Protein 1ZWT (pdb70)

Secondary structure (DSSP, 8-state):
--S-STTTHHHHHHHHHHHHHHHHHHHHH--HHHHTTHHHHHHHHSSSS-GGGS-SSS--EES--SSB--EEE-S-TTT--EEEEEB---HHHHHHHHTS-TTTT-SEEEET---GGGPPPEES--SSEEES---HHHHHHHHSSS-STT--EEEE--

Organism: Escherichia coli O127:H6 (strain E2348/69 / EPEC) (NCBI:txid574521)

Radius of gyration: 14.71 Å; Cα contacts (8 Å, |Δi|>4): 364; chains: 1; bounding box: 45×31×28 Å

Structure (mmCIF, N/CA/C/O backbone):
data_1ZWT
#
_entry.id   1ZWT
#
loop_
_atom_site.group_PDB
_atom_site.id
_atom_site.type_symbol
_atom_site.label_atom_id
_atom_site.label_alt_id
_atom_site.label_comp_id
_atom_site.label_asym_id
_atom_site.label_entity_id
_atom_site.label_seq_id
_atom_site.pdbx_PDB_ins_code
_atom_site.Cartn_x
_atom_site.Cartn_y
_atom_site.Cartn_z
_atom_site.occupancy
_atom_site.B_iso_or_equiv
_atom_site.auth_seq_id
_atom_site.auth_comp_id
_atom_site.auth_asym_id
_atom_site.auth_atom_id
_atom_site.pdbx_PDB_model_num
ATOM 1 N N . MET A 1 1 ? -23.290 -3.371 -4.663 1.00 7.47 1 MET A N 1
ATOM 2 C CA . MET A 1 1 ? -24.472 -3.700 -3.836 1.00 7.05 1 MET A CA 1
ATOM 3 C C . MET A 1 1 ? -24.296 -5.062 -3.182 1.00 6.18 1 MET A C 1
ATOM 4 O O . MET A 1 1 ? -23.611 -5.929 -3.725 1.00 6.26 1 MET A O 1
ATOM 20 N N . GLU A 1 2 ? -24.911 -5.223 -2.012 1.00 5.66 2 GLU A N 1
ATOM 21 C CA . GLU A 1 2 ? -24.855 -6.465 -1.241 1.00 5.12 2 GLU A CA 1
ATOM 22 C C . GLU A 1 2 ? -23.431 -6.876 -0.895 1.00 4.18 2 GLU A C 1
ATOM 23 O O . GLU A 1 2 ? -22.770 -7.589 -1.658 1.00 4.52 2 GLU A O 1
ATOM 35 N N . GLN A 1 3 ? -22.974 -6.408 0.265 1.00 3.35 3 GLN A N 1
ATOM 36 C CA . GLN A 1 3 ? -21.690 -6.814 0.828 1.00 2.68 3 GLN A CA 1
ATOM 37 C C . GLN A 1 3 ? -20.521 -6.312 -0.021 1.00 1.97 3 GLN A C 1
ATOM 38 O O . GLN A 1 3 ? -20.703 -5.513 -0.943 1.00 2.24 3 GLN A O 1
ATOM 52 N N . SER A 1 4 ? -19.323 -6.756 0.321 1.00 1.43 4 SER A N 1
ATOM 53 C CA . SER A 1 4 ? -18.124 -6.363 -0.397 1.00 0.82 4 SER A CA 1
ATOM 54 C C . SER A 1 4 ? -17.987 -7.146 -1.705 1.00 0.93 4 SER A C 1
ATOM 55 O O . SER A 1 4 ? -17.581 -6.584 -2.727 1.00 1.64 4 SER A O 1
ATOM 63 N N . ALA A 1 5 ? -18.329 -8.442 -1.651 1.00 1.31 5 ALA A N 1
ATOM 64 C CA . ALA A 1 5 ? -18.354 -9.330 -2.829 1.00 1.41 5 ALA A CA 1
ATOM 65 C C . ALA A 1 5 ? -16.951 -9.638 -3.358 1.00 1.33 5 ALA A C 1
ATOM 66 O O . ALA A 1 5 ? -16.565 -10.801 -3.489 1.00 1.96 5 ALA A O 1
ATOM 73 N N . SER A 1 6 ? -16.185 -8.597 -3.644 1.00 1.05 6 SER A N 1
ATOM 74 C CA . SER A 1 6 ? -14.836 -8.745 -4.175 1.00 0.98 6 SER A CA 1
ATOM 75 C C . SER A 1 6 ? -13.900 -9.309 -3.113 1.00 0.84 6 SER A C 1
ATOM 76 O O . SER A 1 6 ? -12.787 -9.743 -3.408 1.00 0.79 6 SER A O 1
ATOM 84 N N . ASP A 1 7 ? -14.385 -9.320 -1.885 1.00 0.83 7 ASP A N 1
ATOM 85 C CA . ASP A 1 7 ? -13.592 -9.705 -0.732 1.00 0.77 7 ASP A CA 1
ATOM 86 C C . ASP A 1 7 ? -13.361 -11.207 -0.712 1.00 0.72 7 ASP A C 1
ATOM 87 O O . ASP A 1 7 ? -12.475 -11.704 -0.019 1.00 0.82 7 ASP A O 1
ATOM 96 N N . SER A 1 8 ? -14.153 -11.922 -1.493 1.00 0.69 8 SER A N 1
ATOM 97 C CA . SER A 1 8 ? -14.027 -13.363 -1.582 1.00 0.75 8 SER A CA 1
ATOM 98 C C . SER A 1 8 ? -13.561 -13.782 -2.976 1.00 0.78 8 SER A C 1
ATOM 99 O O . SER A 1 8 ? -12.781 -14.719 -3.127 1.00 1.03 8 SER A O 1
ATOM 107 N N . ASN A 1 9 ? -14.037 -13.076 -3.994 1.00 0.73 9 ASN A N 1
ATOM 108 C CA . ASN A 1 9 ? -13.745 -13.442 -5.377 1.00 0.82 9 ASN A CA 1
ATOM 109 C C . ASN A 1 9 ? -12.438 -12.819 -5.860 1.00 0.77 9 ASN A C 1
ATOM 110 O O . ASN A 1 9 ? -11.501 -13.526 -6.229 1.00 0.86 9 ASN A O 1
ATOM 121 N N . LYS A 1 10 ? -12.377 -11.491 -5.836 1.00 0.72 10 LYS A N 1
ATOM 122 C CA . LYS A 1 10 ? -11.242 -10.761 -6.394 1.00 0.75 10 LYS A CA 1
ATOM 123 C C . LYS A 1 10 ? -9.991 -10.967 -5.543 1.00 0.70 10 LYS A C 1
ATOM 124 O O . LYS A 1 10 ? -8.871 -10.986 -6.060 1.00 0.76 10 LYS A O 1
ATOM 143 N N . SER A 1 11 ? -10.197 -11.135 -4.244 1.00 0.65 11 SER A N 1
ATOM 144 C CA . SER A 1 11 ? -9.101 -11.298 -3.301 1.00 0.64 11 SER A CA 1
ATOM 145 C C . SER A 1 11 ? -8.201 -12.470 -3.681 1.00 0.66 11 SER A C 1
ATOM 146 O O . SER A 1 11 ? -6.980 -12.333 -3.704 1.00 0.67 11 SER A O 1
ATOM 154 N N . GLN A 1 12 ? -8.814 -13.601 -4.014 1.00 0.72 12 GLN A N 1
ATOM 155 C CA . GLN A 1 12 ? -8.077 -14.821 -4.331 1.00 0.81 12 GLN A CA 1
ATOM 156 C C . GLN A 1 12 ? -7.115 -14.609 -5.497 1.00 0.79 12 GLN A C 1
ATOM 157 O O . GLN A 1 12 ? -6.077 -15.263 -5.582 1.00 0.85 12 GLN A O 1
ATOM 171 N N . ASN A 1 13 ? -7.465 -13.697 -6.393 1.00 0.77 13 ASN A N 1
ATOM 172 C CA . ASN A 1 13 ? -6.633 -13.421 -7.559 1.00 0.81 13 ASN A CA 1
ATOM 173 C C . ASN A 1 13 ? -5.545 -12.412 -7.215 1.00 0.73 13 ASN A C 1
ATOM 174 O O . ASN A 1 13 ? -4.406 -12.534 -7.670 1.00 0.76 13 ASN A O 1
ATOM 185 N N . ALA A 1 14 ? -5.902 -11.431 -6.394 1.00 0.69 14 ALA A N 1
ATOM 186 C CA . ALA A 1 14 ? -4.972 -10.380 -5.990 1.00 0.66 14 ALA A CA 1
ATOM 187 C C . ALA A 1 14 ? -3.816 -10.954 -5.178 1.00 0.59 14 ALA A C 1
ATOM 188 O O . ALA A 1 14 ? -2.666 -10.543 -5.343 1.00 0.61 14 ALA A O 1
ATOM 195 N N . ILE A 1 15 ? -4.137 -11.907 -4.303 1.00 0.59 15 ILE A N 1
ATOM 196 C CA . ILE A 1 15 ? -3.133 -12.590 -3.483 1.00 0.60 15 ILE A CA 1
ATOM 197 C C . ILE A 1 15 ? -1.971 -13.097 -4.337 1.00 0.59 15 ILE A C 1
ATOM 198 O O . ILE A 1 15 ? -0.804 -12.867 -4.017 1.00 0.59 15 ILE A O 1
ATOM 214 N N . SER A 1 16 ? -2.302 -13.775 -5.432 1.00 0.64 16 SER A N 1
ATOM 215 C CA . SER A 1 16 ? -1.297 -14.356 -6.312 1.00 0.70 16 SER A CA 1
ATOM 216 C C . SER A 1 16 ? -0.316 -13.304 -6.828 1.00 0.69 16 SER A C 1
ATOM 217 O O . SER A 1 16 ? 0.890 -13.549 -6.875 1.00 0.79 16 SER A O 1
ATOM 225 N N . GLU A 1 17 ? -0.827 -12.135 -7.196 1.00 0.68 17 GLU A N 1
ATOM 226 C CA . GLU A 1 17 ? 0.009 -11.083 -7.768 1.00 0.75 17 GLU A CA 1
ATOM 227 C C . GLU A 1 17 ? 1.013 -10.553 -6.748 1.00 0.69 17 GLU A C 1
ATOM 228 O O . GLU A 1 17 ? 2.213 -10.491 -7.021 1.00 0.75 17 GLU A O 1
ATOM 240 N N . VAL A 1 18 ? 0.526 -10.198 -5.569 1.00 0.64 18 VAL A N 1
ATOM 241 C CA . VAL A 1 18 ? 1.364 -9.560 -4.561 1.00 0.69 18 VAL A CA 1
ATOM 242 C C . VAL A 1 18 ? 2.348 -10.552 -3.940 1.00 0.67 18 VAL A C 1
ATOM 243 O O . VAL A 1 18 ? 3.531 -10.239 -3.772 1.00 0.76 18 VAL A O 1
ATOM 256 N N . MET A 1 19 ? 1.873 -11.754 -3.631 1.00 0.65 19 MET A N 1
ATOM 257 C CA . MET A 1 19 ? 2.740 -12.802 -3.093 1.00 0.75 19 MET A CA 1
ATOM 258 C C . MET A 1 19 ? 3.860 -13.149 -4.073 1.00 0.74 19 MET A C 1
ATOM 259 O O . MET A 1 19 ? 4.923 -13.629 -3.676 1.00 0.78 19 MET A O 1
ATOM 273 N N . SER A 1 20 ? 3.623 -12.911 -5.356 1.00 0.75 20 SER A N 1
ATOM 274 C CA . SER A 1 20 ? 4.654 -13.114 -6.362 1.00 0.82 20 SER A CA 1
ATOM 275 C C . SER A 1 20 ? 5.609 -11.925 -6.389 1.00 0.82 20 SER A C 1
ATOM 276 O O . SER A 1 20 ? 6.803 -12.082 -6.636 1.00 0.90 20 SER A O 1
ATOM 284 N N . ALA A 1 21 ? 5.078 -10.744 -6.101 1.00 0.78 21 ALA A N 1
ATOM 285 C CA . ALA A 1 21 ? 5.876 -9.527 -6.081 1.00 0.85 21 ALA A CA 1
ATOM 286 C C . ALA A 1 21 ? 6.901 -9.570 -4.954 1.00 0.82 21 ALA A C 1
ATOM 287 O O . ALA A 1 21 ? 8.091 -9.345 -5.181 1.00 0.89 21 ALA A O 1
ATOM 294 N N . THR A 1 22 ? 6.441 -9.883 -3.747 1.00 0.78 22 THR A N 1
ATOM 295 C CA . THR A 1 22 ? 7.327 -9.958 -2.595 1.00 0.83 22 THR A CA 1
ATOM 296 C C . THR A 1 22 ? 8.337 -11.094 -2.753 1.00 0.87 22 THR A C 1
ATOM 297 O O . THR A 1 22 ? 9.446 -11.023 -2.225 1.00 0.94 22 THR A O 1
ATOM 308 N N . SER A 1 23 ? 7.961 -12.127 -3.498 1.00 0.89 23 SER A N 1
ATOM 309 C CA . SER A 1 23 ? 8.855 -13.244 -3.754 1.00 0.99 23 SER A CA 1
ATOM 310 C C . SER A 1 23 ? 9.940 -12.838 -4.752 1.00 1.01 23 SER A C 1
ATOM 311 O O . SER A 1 23 ? 11.122 -13.125 -4.552 1.00 1.11 23 SER A O 1
ATOM 319 N N . ALA A 1 24 ? 9.533 -12.147 -5.812 1.00 0.96 24 ALA A N 1
ATOM 320 C CA . ALA A 1 24 ? 10.453 -11.726 -6.861 1.00 1.03 24 ALA A CA 1
ATOM 321 C C . ALA A 1 24 ? 11.484 -10.735 -6.332 1.00 1.01 24 ALA A C 1
ATOM 322 O O . ALA A 1 24 ? 12.685 -10.912 -6.534 1.00 1.10 24 ALA A O 1
ATOM 329 N N . ILE A 1 25 ? 11.015 -9.699 -5.643 1.00 0.93 25 ILE A N 1
ATOM 330 C CA . ILE A 1 25 ? 11.908 -8.665 -5.132 1.00 0.93 25 ILE A CA 1
ATOM 331 C C . ILE A 1 25 ? 12.862 -9.244 -4.086 1.00 0.97 25 ILE A C 1
ATOM 332 O O . ILE A 1 25 ? 14.018 -8.837 -3.994 1.00 1.02 25 ILE A O 1
ATOM 348 N N . ASN A 1 26 ? 12.384 -10.221 -3.323 1.00 0.98 26 ASN A N 1
ATOM 349 C CA . ASN A 1 26 ? 13.215 -10.866 -2.319 1.00 1.08 26 ASN A CA 1
ATOM 350 C C . ASN A 1 26 ? 14.296 -11.704 -2.981 1.00 1.12 26 ASN A C 1
ATOM 351 O O . ASN A 1 26 ? 15.446 -11.687 -2.559 1.00 1.20 26 ASN A O 1
ATOM 362 N N . GLY A 1 27 ? 13.924 -12.413 -4.040 1.00 1.12 27 GLY A N 1
ATOM 363 C CA . GLY A 1 27 ? 14.856 -13.296 -4.718 1.00 1.20 27 GLY A CA 1
ATOM 364 C C . GLY A 1 27 ? 16.012 -12.558 -5.369 1.00 1.23 27 GLY A C 1
ATOM 365 O O . GLY A 1 27 ? 17.053 -13.151 -5.652 1.00 1.36 27 GLY A O 1
ATOM 369 N N . LEU A 1 28 ? 15.828 -11.267 -5.612 1.00 1.16 28 LEU A N 1
ATOM 370 C CA . LEU A 1 28 ? 16.864 -10.449 -6.232 1.00 1.22 28 LEU A CA 1
ATOM 371 C C . LEU A 1 28 ? 17.791 -9.837 -5.182 1.00 1.28 28 LEU A C 1
ATOM 372 O O . LEU A 1 28 ? 18.936 -9.491 -5.477 1.00 1.42 28 LEU A O 1
ATOM 388 N N . TYR A 1 29 ? 17.291 -9.701 -3.960 1.00 1.22 29 TYR A N 1
ATOM 389 C CA . TYR A 1 29 ? 18.053 -9.060 -2.888 1.00 1.31 29 TYR A CA 1
ATOM 390 C C . TYR A 1 29 ? 18.617 -10.084 -1.909 1.00 1.58 29 TYR A C 1
ATOM 391 O O . TYR A 1 29 ? 19.726 -9.918 -1.403 1.00 2.30 29 TYR A O 1
ATOM 409 N N . ILE A 1 30 ? 17.843 -11.135 -1.659 1.00 1.25 30 ILE A N 1
ATOM 410 C CA . ILE A 1 30 ? 18.174 -12.155 -0.664 1.00 1.45 30 ILE A CA 1
ATOM 411 C C . ILE A 1 30 ? 18.094 -11.563 0.745 1.00 1.45 30 ILE A C 1
ATOM 412 O O . ILE A 1 30 ? 19.096 -11.453 1.459 1.00 1.99 30 ILE A O 1
ATOM 428 N N . GLY A 1 31 ? 16.890 -11.140 1.113 1.00 1.43 31 GLY A N 1
ATOM 429 C CA . GLY A 1 31 ? 16.627 -10.642 2.448 1.00 1.69 31 GLY A CA 1
ATOM 430 C C . GLY A 1 31 ? 17.176 -9.251 2.686 1.00 1.52 31 GLY A C 1
ATOM 431 O O . GLY A 1 31 ? 16.419 -8.278 2.759 1.00 1.93 31 GLY A O 1
ATOM 435 N N . GLN A 1 32 ? 18.497 -9.167 2.789 1.00 1.16 32 GLN A N 1
ATOM 436 C CA . GLN A 1 32 ? 19.190 -7.930 3.156 1.00 1.10 32 GLN A CA 1
ATOM 437 C C . GLN A 1 32 ? 18.650 -7.388 4.471 1.00 1.14 32 GLN A C 1
ATOM 438 O O . GLN A 1 32 ? 18.547 -6.172 4.658 1.00 1.93 32 GLN A O 1
ATOM 452 N N . THR A 1 33 ? 18.316 -8.304 5.375 1.00 1.15 33 THR A N 1
ATOM 453 C CA . THR A 1 33 ? 17.624 -7.977 6.620 1.00 1.20 33 THR A CA 1
ATOM 454 C C . THR A 1 33 ? 16.184 -7.564 6.321 1.00 1.09 33 THR A C 1
ATOM 455 O O . THR A 1 33 ? 15.237 -8.178 6.806 1.00 1.21 33 THR A O 1
ATOM 466 N N . SER A 1 34 ? 16.040 -6.533 5.504 1.00 1.12 34 SER A N 1
ATOM 467 C CA . SER A 1 34 ? 14.747 -6.085 5.030 1.00 1.35 34 SER A CA 1
ATOM 468 C C . SER A 1 34 ? 14.956 -5.047 3.934 1.00 1.13 34 SER A C 1
ATOM 469 O O . SER A 1 34 ? 14.391 -3.955 3.993 1.00 1.18 34 SER A O 1
ATOM 477 N N . TYR A 1 35 ? 15.792 -5.396 2.941 1.00 0.96 35 TYR A N 1
ATOM 478 C CA . TYR A 1 35 ? 16.120 -4.488 1.833 1.00 0.78 35 TYR A CA 1
ATOM 479 C C . TYR A 1 35 ? 16.843 -3.256 2.365 1.00 0.74 35 TYR A C 1
ATOM 480 O O . TYR A 1 35 ? 16.821 -2.188 1.754 1.00 0.68 35 TYR A O 1
ATOM 498 N N . SER A 1 36 ? 17.505 -3.433 3.504 1.00 0.89 36 SER A N 1
ATOM 499 C CA . SER A 1 36 ? 18.251 -2.364 4.138 1.00 1.03 36 SER A CA 1
ATOM 500 C C . SER A 1 36 ? 19.339 -1.857 3.203 1.00 1.25 36 SER A C 1
ATOM 501 O O . SER A 1 36 ? 19.906 -2.623 2.421 1.00 2.03 36 SER A O 1
ATOM 509 N N . GLY A 1 37 ? 19.623 -0.573 3.283 1.00 1.42 37 GLY A N 1
ATOM 510 C CA . GLY A 1 37 ? 20.534 0.038 2.345 1.00 1.83 37 GLY A CA 1
ATOM 511 C C . GLY A 1 37 ? 19.804 0.970 1.409 1.00 1.52 37 GLY A C 1
ATOM 512 O O . GLY A 1 37 ? 20.259 2.084 1.155 1.00 1.88 37 GLY A O 1
ATOM 516 N N . LEU A 1 38 ? 18.654 0.521 0.909 1.00 0.95 38 LEU A N 1
ATOM 517 C CA . LEU A 1 38 ? 17.833 1.354 0.031 1.00 0.77 38 LEU A CA 1
ATOM 518 C C . LEU A 1 38 ? 17.309 2.572 0.785 1.00 0.68 38 LEU A C 1
ATOM 519 O O . LEU A 1 38 ? 17.167 3.650 0.214 1.00 0.66 38 LEU A O 1
ATOM 535 N N . ASP A 1 39 ? 17.033 2.379 2.071 1.00 0.76 39 ASP A N 1
ATOM 536 C CA . ASP A 1 39 ? 16.460 3.422 2.924 1.00 0.85 39 ASP A CA 1
ATOM 537 C C . ASP A 1 39 ? 17.283 4.702 2.879 1.00 0.82 39 ASP A C 1
ATOM 538 O O . ASP A 1 39 ? 16.787 5.753 2.477 1.00 0.90 39 ASP A O 1
ATOM 547 N N . SER A 1 40 ? 18.544 4.592 3.268 1.00 0.82 40 SER A N 1
ATOM 548 C CA . SER A 1 40 ? 19.434 5.740 3.349 1.00 0.94 40 SER A CA 1
ATOM 549 C C . SER A 1 40 ? 19.573 6.440 1.994 1.00 0.89 40 SER A C 1
ATOM 550 O O . SER A 1 40 ? 19.709 7.661 1.928 1.00 1.00 40 SER A O 1
ATOM 558 N N . THR A 1 41 ? 19.529 5.668 0.917 1.00 0.81 41 THR A N 1
ATOM 559 C CA . THR A 1 41 ? 19.680 6.221 -0.419 1.00 0.85 41 THR A CA 1
ATOM 560 C C . THR A 1 41 ? 18.405 6.929 -0.878 1.00 0.79 41 THR A C 1
ATOM 561 O O . THR A 1 41 ? 18.445 8.078 -1.318 1.00 0.95 41 THR A O 1
ATOM 572 N N . ILE A 1 42 ? 17.277 6.243 -0.756 1.00 0.67 42 ILE A N 1
ATOM 573 C CA . ILE A 1 42 ? 16.011 6.738 -1.284 1.00 0.67 42 ILE A CA 1
ATOM 574 C C . ILE A 1 42 ? 15.450 7.879 -0.439 1.00 0.64 42 ILE A C 1
ATOM 575 O O . ILE A 1 42 ? 14.857 8.816 -0.973 1.00 0.68 42 ILE A O 1
ATOM 591 N N . LEU A 1 43 ? 15.661 7.810 0.872 1.00 0.64 43 LEU A N 1
ATOM 592 C CA . LEU A 1 43 ? 15.149 8.828 1.784 1.00 0.70 43 LEU A CA 1
ATOM 593 C C . LEU A 1 43 ? 15.613 10.221 1.368 1.00 0.75 43 LEU A C 1
ATOM 594 O O . LEU A 1 43 ? 14.800 11.119 1.155 1.00 0.75 43 LEU A O 1
ATOM 610 N N . LEU A 1 44 ? 16.923 10.393 1.235 1.00 0.85 44 LEU A N 1
ATOM 611 C CA . LEU A 1 44 ? 17.480 11.689 0.856 1.00 0.98 44 LEU A CA 1
ATOM 612 C C . LEU A 1 44 ? 17.413 11.913 -0.653 1.00 0.92 44 LEU A C 1
ATOM 613 O O . LEU A 1 44 ? 17.652 13.022 -1.135 1.00 1.03 44 LEU A O 1
ATOM 629 N N . ASN A 1 45 ? 17.081 10.857 -1.390 1.00 0.84 45 ASN A N 1
ATOM 630 C CA . ASN A 1 45 ? 16.974 10.930 -2.846 1.00 0.91 45 ASN A CA 1
ATOM 631 C C . ASN A 1 45 ? 15.904 11.928 -3.260 1.00 0.88 45 ASN A C 1
ATOM 632 O O . ASN A 1 45 ? 16.082 12.682 -4.219 1.00 1.02 45 ASN A O 1
ATOM 643 N N . THR A 1 46 ? 14.798 11.932 -2.541 1.00 0.79 46 THR A N 1
ATOM 644 C CA . THR A 1 46 ? 13.698 12.811 -2.872 1.00 0.85 46 THR A CA 1
ATOM 645 C C . THR A 1 46 ? 13.488 13.857 -1.789 1.00 0.79 46 THR A C 1
ATOM 646 O O . THR A 1 46 ? 12.841 13.597 -0.778 1.00 0.68 46 THR A O 1
ATOM 657 N N . SER A 1 47 ? 14.080 15.032 -2.009 1.00 0.97 47 SER A N 1
ATOM 658 C CA . SER A 1 47 ? 13.862 16.205 -1.166 1.00 1.13 47 SER A CA 1
ATOM 659 C C . SER A 1 47 ? 14.265 15.956 0.293 1.00 1.06 47 SER A C 1
ATOM 660 O O . SER A 1 47 ? 13.911 16.741 1.176 1.00 1.32 47 SER A O 1
ATOM 668 N N . ALA A 1 48 ? 15.004 14.864 0.536 1.00 0.92 48 ALA A N 1
ATOM 669 C CA . ALA A 1 48 ? 15.364 14.414 1.893 1.00 0.97 48 ALA A CA 1
ATOM 670 C C . ALA A 1 48 ? 14.129 13.923 2.659 1.00 0.88 48 ALA A C 1
ATOM 671 O O . ALA A 1 48 ? 14.208 12.993 3.461 1.00 1.00 48 ALA A O 1
ATOM 678 N N . ILE A 1 49 ? 12.999 14.566 2.413 1.00 0.78 49 ILE A N 1
ATOM 679 C CA . ILE A 1 49 ? 11.718 14.127 2.931 1.00 0.75 49 ILE A CA 1
ATOM 680 C C . ILE A 1 49 ? 10.851 13.692 1.760 1.00 0.62 49 ILE A C 1
ATOM 681 O O . ILE A 1 49 ? 10.332 14.529 1.021 1.00 0.65 49 ILE A O 1
ATOM 697 N N . PRO A 1 50 ? 10.723 12.380 1.556 1.00 0.57 50 PRO A N 1
ATOM 698 C CA . PRO A 1 50 ? 10.024 11.817 0.400 1.00 0.52 50 PRO A CA 1
ATOM 699 C C . PRO A 1 50 ? 8.549 12.213 0.344 1.00 0.53 50 PRO A C 1
ATOM 700 O O . PRO A 1 50 ? 7.709 11.652 1.050 1.00 0.53 50 PRO A O 1
ATOM 711 N N . ASP A 1 51 ? 8.250 13.202 -0.491 1.00 0.59 51 ASP A N 1
ATOM 712 C CA . ASP A 1 51 ? 6.874 13.641 -0.717 1.00 0.63 51 ASP A CA 1
ATOM 713 C C . ASP A 1 51 ? 6.097 12.606 -1.519 1.00 0.52 51 ASP A C 1
ATOM 714 O O . ASP A 1 51 ? 4.877 12.684 -1.627 1.00 0.54 51 ASP A O 1
ATOM 723 N N . ASN A 1 52 ? 6.812 11.629 -2.065 1.00 0.47 52 ASN A N 1
ATOM 724 C CA . ASN A 1 52 ? 6.207 10.602 -2.909 1.00 0.49 52 ASN A CA 1
ATOM 725 C C . ASN A 1 52 ? 5.291 9.694 -2.098 1.00 0.43 52 ASN A C 1
ATOM 726 O O . ASN A 1 52 ? 4.449 8.996 -2.653 1.00 0.56 52 ASN A O 1
ATOM 737 N N . TYR A 1 53 ? 5.444 9.732 -0.776 1.00 0.39 53 TYR A N 1
ATOM 738 C CA . TYR A 1 53 ? 4.597 8.964 0.139 1.00 0.52 53 TYR A CA 1
ATOM 739 C C . TYR A 1 53 ? 3.129 9.360 -0.014 1.00 0.56 53 TYR A C 1
ATOM 740 O O . TYR A 1 53 ? 2.235 8.713 0.533 1.00 0.83 53 TYR A O 1
ATOM 758 N N . LYS A 1 54 ? 2.888 10.413 -0.779 1.00 0.46 54 LYS A N 1
ATOM 759 C CA . LYS A 1 54 ? 1.546 10.882 -1.054 1.00 0.49 54 LYS A CA 1
ATOM 760 C C . LYS A 1 54 ? 1.474 11.505 -2.448 1.00 0.52 54 LYS A C 1
ATOM 761 O O . LYS A 1 54 ? 2.439 12.105 -2.913 1.00 0.72 54 LYS A O 1
ATOM 780 N N . ASP A 1 55 ? 0.346 11.343 -3.119 1.00 0.48 55 ASP A N 1
ATOM 781 C CA . ASP A 1 55 ? 0.109 12.030 -4.383 1.00 0.51 55 ASP A CA 1
ATOM 782 C C . ASP A 1 55 ? -0.793 13.229 -4.135 1.00 0.60 55 ASP A C 1
ATOM 783 O O . ASP A 1 55 ? -1.638 13.196 -3.238 1.00 0.72 55 ASP A O 1
ATOM 792 N N . THR A 1 56 ? -0.610 14.284 -4.909 1.00 0.67 56 THR A N 1
ATOM 793 C CA . THR A 1 56 ? -1.342 15.522 -4.693 1.00 0.78 56 THR A CA 1
ATOM 794 C C . THR A 1 56 ? -2.526 15.646 -5.640 1.00 0.75 56 THR A C 1
ATOM 795 O O . THR A 1 56 ? -3.345 16.556 -5.506 1.00 0.78 56 THR A O 1
ATOM 806 N N . THR A 1 57 ? -2.613 14.740 -6.600 1.00 0.76 57 THR A N 1
ATOM 807 C CA . THR A 1 57 ? -3.666 14.808 -7.593 1.00 0.79 57 THR A CA 1
ATOM 808 C C . THR A 1 57 ? -4.818 13.876 -7.227 1.00 0.74 57 THR A C 1
ATOM 809 O O . THR A 1 57 ? -5.952 14.330 -7.074 1.00 1.04 57 THR A O 1
ATOM 820 N N . ASN A 1 58 ? -4.494 12.584 -7.040 1.00 0.65 58 ASN A N 1
ATOM 821 C CA . ASN A 1 58 ? -5.474 11.544 -6.664 1.00 0.70 58 ASN A CA 1
ATOM 822 C C . ASN A 1 58 ? -4.963 10.140 -6.990 1.00 0.59 58 ASN A C 1
ATOM 823 O O . ASN A 1 58 ? -5.739 9.185 -6.972 1.00 0.66 58 ASN A O 1
ATOM 834 N N . LYS A 1 59 ? -3.670 9.990 -7.276 1.00 0.52 59 LYS A N 1
ATOM 835 C CA . LYS A 1 59 ? -3.174 8.701 -7.745 1.00 0.51 59 LYS A CA 1
ATOM 836 C C . LYS A 1 59 ? -1.785 8.340 -7.210 1.00 0.45 59 LYS A C 1
ATOM 837 O O . LYS A 1 59 ? -0.771 8.622 -7.840 1.00 0.48 59 LYS A O 1
ATOM 856 N N . LYS A 1 60 ? -1.742 7.720 -6.038 1.00 0.41 60 LYS A N 1
ATOM 857 C CA . LYS A 1 60 ? -0.517 7.072 -5.561 1.00 0.38 60 LYS A CA 1
ATOM 858 C C . LYS A 1 60 ? -0.848 5.958 -4.569 1.00 0.38 60 LYS A C 1
ATOM 859 O O . LYS A 1 60 ? -1.493 6.194 -3.545 1.00 0.41 60 LYS A O 1
ATOM 878 N N . ILE A 1 61 ? -0.379 4.759 -4.869 1.00 0.37 61 ILE A N 1
ATOM 879 C CA . ILE A 1 61 ? -0.474 3.639 -3.948 1.00 0.38 61 ILE A CA 1
ATOM 880 C C . ILE A 1 61 ? 0.909 3.039 -3.744 1.00 0.38 61 ILE A C 1
ATOM 881 O O . ILE A 1 61 ? 1.588 2.686 -4.705 1.00 0.45 61 ILE A O 1
ATOM 897 N N . THR A 1 62 ? 1.356 2.967 -2.502 1.00 0.39 62 THR A N 1
ATOM 898 C CA . THR A 1 62 ? 2.641 2.363 -2.224 1.00 0.45 62 THR A CA 1
ATOM 899 C C . THR A 1 62 ? 2.468 0.863 -2.052 1.00 0.50 62 THR A C 1
ATOM 900 O O . THR A 1 62 ? 1.909 0.419 -1.053 1.00 0.62 62 THR A O 1
ATOM 911 N N . ASN A 1 63 ? 2.953 0.112 -3.036 1.00 0.52 63 ASN A N 1
ATOM 912 C CA . ASN A 1 63 ? 2.782 -1.339 -3.100 1.00 0.61 63 ASN A CA 1
ATOM 913 C C . ASN A 1 63 ? 3.253 -1.897 -4.452 1.00 0.76 63 ASN A C 1
ATOM 914 O O . ASN A 1 63 ? 4.117 -2.771 -4.490 1.00 1.31 63 ASN A O 1
ATOM 925 N N . PRO A 1 64 ? 2.711 -1.391 -5.586 1.00 0.64 64 PRO A N 1
ATOM 926 C CA . PRO A 1 64 ? 2.926 -1.980 -6.898 1.00 0.97 64 PRO A CA 1
ATOM 927 C C . PRO A 1 64 ? 4.131 -1.386 -7.630 1.00 1.15 64 PRO A C 1
ATOM 928 O O . PRO A 1 64 ? 4.813 -0.499 -7.117 1.00 1.75 64 PRO A O 1
ATOM 939 N N . PHE A 1 65 ? 4.376 -1.873 -8.843 1.00 1.16 65 PHE A N 1
ATOM 940 C CA . PHE A 1 65 ? 5.526 -1.440 -9.630 1.00 1.47 65 PHE A CA 1
ATOM 941 C C . PHE A 1 65 ? 5.186 -1.409 -11.118 1.00 1.30 65 PHE A C 1
ATOM 942 O O . PHE A 1 65 ? 6.062 -1.536 -11.972 1.00 1.80 65 PHE A O 1
ATOM 959 N N . GLY A 1 66 ? 3.914 -1.190 -11.421 1.00 0.85 66 GLY A N 1
ATOM 960 C CA . GLY A 1 66 ? 3.452 -1.286 -12.795 1.00 0.86 66 GLY A CA 1
ATOM 961 C C . GLY A 1 66 ? 3.582 0.015 -13.558 1.00 0.86 66 GLY A C 1
ATOM 962 O O . GLY A 1 66 ? 3.371 0.063 -14.770 1.00 1.21 66 GLY A O 1
ATOM 966 N N . GLY A 1 67 ? 3.927 1.074 -12.849 1.00 0.70 67 GLY A N 1
ATOM 967 C CA . GLY A 1 67 ? 4.001 2.382 -13.462 1.00 0.70 67 GLY A CA 1
ATOM 968 C C . GLY A 1 67 ? 5.190 3.162 -12.965 1.00 0.65 67 GLY A C 1
ATOM 969 O O . GLY A 1 67 ? 6.332 2.756 -13.174 1.00 0.67 67 GLY A O 1
ATOM 973 N N . GLU A 1 68 ? 4.928 4.268 -12.294 1.00 0.63 68 GLU A N 1
ATOM 974 C CA . GLU A 1 68 ? 5.990 5.053 -11.696 1.00 0.64 68 GLU A CA 1
ATOM 975 C C . GLU A 1 68 ? 6.278 4.526 -10.298 1.00 0.58 68 GLU A C 1
ATOM 976 O O . GLU A 1 68 ? 5.546 4.814 -9.356 1.00 0.59 68 GLU A O 1
ATOM 988 N N . LEU A 1 69 ? 7.332 3.736 -10.184 1.00 0.57 69 LEU A N 1
ATOM 989 C CA . LEU A 1 69 ? 7.690 3.109 -8.916 1.00 0.57 69 LEU A CA 1
ATOM 990 C C . LEU A 1 69 ? 8.895 3.771 -8.260 1.00 0.55 69 LEU A C 1
ATOM 991 O O . LEU A 1 69 ? 9.835 4.208 -8.932 1.00 0.60 69 LEU A O 1
ATOM 1007 N N . ASN A 1 70 ? 8.838 3.855 -6.940 1.00 0.52 70 ASN A N 1
ATOM 1008 C CA . ASN A 1 70 ? 9.986 4.230 -6.126 1.00 0.53 70 ASN A CA 1
ATOM 1009 C C . ASN A 1 70 ? 10.228 3.139 -5.091 1.00 0.49 70 ASN A C 1
ATOM 1010 O O . ASN A 1 70 ? 9.330 2.806 -4.323 1.00 0.51 70 ASN A O 1
ATOM 1021 N N . VAL A 1 71 ? 11.427 2.577 -5.078 1.00 0.51 71 VAL A N 1
ATOM 1022 C CA . VAL A 1 71 ? 11.726 1.441 -4.206 1.00 0.52 71 VAL A CA 1
ATOM 1023 C C . VAL A 1 71 ? 12.169 1.893 -2.819 1.00 0.49 71 VAL A C 1
ATOM 1024 O O . VAL A 1 71 ? 12.894 2.874 -2.676 1.00 0.58 71 VAL A O 1
ATOM 1037 N N . GLY A 1 72 ? 11.711 1.179 -1.800 1.00 0.44 72 GLY A N 1
ATOM 1038 C CA . GLY A 1 72 ? 12.111 1.481 -0.444 1.00 0.46 72 GLY A CA 1
ATOM 1039 C C . GLY A 1 72 ? 11.899 0.307 0.495 1.00 0.44 72 GLY A C 1
ATOM 1040 O O . GLY A 1 72 ? 10.978 -0.488 0.302 1.00 0.48 72 GLY A O 1
ATOM 1044 N N . PRO A 1 73 ? 12.757 0.164 1.511 1.00 0.53 73 PRO A N 1
ATOM 1045 C CA . PRO A 1 73 ? 12.638 -0.881 2.518 1.00 0.54 73 PRO A CA 1
ATOM 1046 C C . PRO A 1 73 ? 11.889 -0.418 3.763 1.00 0.49 73 PRO A C 1
ATOM 1047 O O . PRO A 1 73 ? 11.814 0.780 4.047 1.00 0.59 73 PRO A O 1
ATOM 1058 N N . ALA A 1 74 ? 11.350 -1.366 4.510 1.00 0.51 74 ALA A N 1
ATOM 1059 C CA . ALA A 1 74 ? 10.645 -1.047 5.740 1.00 0.61 74 ALA A CA 1
ATOM 1060 C C . ALA A 1 74 ? 11.513 -1.336 6.962 1.00 0.84 74 ALA A C 1
ATOM 1061 O O . ALA A 1 74 ? 12.680 -1.716 6.832 1.00 1.58 74 ALA A O 1
ATOM 1068 N N . ASN A 1 75 ? 10.926 -1.146 8.142 1.00 0.62 75 ASN A N 1
ATOM 1069 C CA . ASN A 1 75 ? 11.616 -1.352 9.415 1.00 0.74 75 ASN A CA 1
ATOM 1070 C C . ASN A 1 75 ? 12.176 -2.771 9.546 1.00 0.76 75 ASN A C 1
ATOM 1071 O O . ASN A 1 75 ? 13.394 -2.965 9.538 1.00 0.85 75 ASN A O 1
ATOM 1082 N N . ASN A 1 76 ? 11.301 -3.759 9.660 1.00 0.75 76 ASN A N 1
ATOM 1083 C CA . ASN A 1 76 ? 11.744 -5.132 9.860 1.00 0.82 76 ASN A CA 1
ATOM 1084 C C . ASN A 1 76 ? 10.907 -6.085 9.021 1.00 0.77 76 ASN A C 1
ATOM 1085 O O . ASN A 1 76 ? 9.681 -6.053 9.093 1.00 0.81 76 ASN A O 1
ATOM 1096 N N . ASN A 1 77 ? 11.592 -6.938 8.261 1.00 0.80 77 ASN A N 1
ATOM 1097 C CA . ASN A 1 77 ? 10.974 -7.826 7.265 1.00 0.86 77 ASN A CA 1
ATOM 1098 C C . ASN A 1 77 ? 9.705 -8.518 7.766 1.00 0.95 77 ASN A C 1
ATOM 1099 O O . ASN A 1 77 ? 8.682 -8.517 7.081 1.00 1.05 77 ASN A O 1
ATOM 1110 N N . THR A 1 78 ? 9.778 -9.106 8.955 1.00 1.02 78 THR A N 1
ATOM 1111 C CA . THR A 1 78 ? 8.664 -9.863 9.510 1.00 1.22 78 THR A CA 1
ATOM 1112 C C . THR A 1 78 ? 7.419 -8.992 9.684 1.00 1.16 78 THR A C 1
ATOM 1113 O O . THR A 1 78 ? 6.303 -9.400 9.342 1.00 1.41 78 THR A O 1
ATOM 1124 N N . ALA A 1 79 ? 7.620 -7.784 10.192 1.00 0.91 79 ALA A N 1
ATOM 1125 C CA . ALA A 1 79 ? 6.526 -6.849 10.395 1.00 0.86 79 ALA A CA 1
ATOM 1126 C C . ALA A 1 79 ? 6.100 -6.239 9.065 1.00 0.73 79 ALA A C 1
ATOM 1127 O O . ALA A 1 79 ? 4.918 -6.260 8.711 1.00 0.77 79 ALA A O 1
ATOM 1134 N N . PHE A 1 80 ? 7.074 -5.699 8.338 1.00 0.65 80 PHE A N 1
ATOM 1135 C CA . PHE A 1 80 ? 6.846 -5.099 7.027 1.00 0.60 80 PHE A CA 1
ATOM 1136 C C . PHE A 1 80 ? 8.103 -5.265 6.183 1.00 0.72 80 PHE A C 1
ATOM 1137 O O . PHE A 1 80 ? 9.202 -4.968 6.644 1.00 1.37 80 PHE A O 1
ATOM 1154 N N . GLY A 1 81 ? 7.946 -5.724 4.953 1.00 0.52 81 GLY A N 1
ATOM 1155 C CA . GLY A 1 81 ? 9.105 -6.052 4.146 1.00 0.57 81 GLY A CA 1
ATOM 1156 C C . GLY A 1 81 ? 9.603 -4.888 3.316 1.00 0.50 81 GLY A C 1
ATOM 1157 O O . GLY A 1 81 ? 10.631 -4.277 3.625 1.00 0.54 81 GLY A O 1
ATOM 1161 N N . TYR A 1 82 ? 8.871 -4.578 2.261 1.00 0.45 82 TYR A N 1
ATOM 1162 C CA . TYR A 1 82 ? 9.287 -3.564 1.308 1.00 0.44 82 TYR A CA 1
ATOM 1163 C C . TYR A 1 82 ? 8.104 -2.690 0.930 1.00 0.41 82 TYR A C 1
ATOM 1164 O O . TYR A 1 82 ? 6.952 -3.077 1.129 1.00 0.46 82 TYR A O 1
ATOM 1182 N N . TYR A 1 83 ? 8.388 -1.529 0.374 1.00 0.36 83 TYR A N 1
ATOM 1183 C CA . TYR A 1 83 ? 7.347 -0.685 -0.167 1.00 0.38 83 TYR A CA 1
ATOM 1184 C C . TYR A 1 83 ? 7.816 -0.057 -1.472 1.00 0.38 83 TYR A C 1
ATOM 1185 O O . TYR A 1 83 ? 8.955 0.392 -1.584 1.00 0.43 83 TYR A O 1
ATOM 1203 N N . LEU A 1 84 ? 6.955 -0.078 -2.471 1.00 0.40 84 LEU A N 1
ATOM 1204 C CA . LEU A 1 84 ? 7.237 0.600 -3.725 1.00 0.42 84 LEU A CA 1
ATOM 1205 C C . LEU A 1 84 ? 6.186 1.665 -3.973 1.00 0.43 84 LEU A C 1
ATOM 1206 O O . LEU A 1 84 ? 5.003 1.364 -4.105 1.00 0.50 84 LEU A O 1
ATOM 1222 N N . THR A 1 85 ? 6.613 2.908 -4.047 1.00 0.43 85 THR A N 1
ATOM 1223 C CA . THR A 1 85 ? 5.703 4.009 -4.184 1.00 0.47 85 THR A CA 1
ATOM 1224 C C . THR A 1 85 ? 5.329 4.188 -5.644 1.00 0.45 85 THR A C 1
ATOM 1225 O O . THR A 1 85 ? 6.100 4.729 -6.433 1.00 0.50 85 THR A O 1
ATOM 1236 N N . LEU A 1 86 ? 4.161 3.683 -5.996 1.00 0.43 86 LEU A N 1
ATOM 1237 C CA . LEU A 1 86 ? 3.673 3.750 -7.355 1.00 0.43 86 LEU A CA 1
ATOM 1238 C C . LEU A 1 86 ? 2.618 4.835 -7.452 1.00 0.45 86 LEU A C 1
ATOM 1239 O O . LEU A 1 86 ? 1.629 4.804 -6.718 1.00 0.50 86 LEU A O 1
ATOM 1255 N N . THR A 1 87 ? 2.803 5.797 -8.333 1.00 0.48 87 THR A N 1
ATOM 1256 C CA . THR A 1 87 ? 1.739 6.738 -8.572 1.00 0.55 87 THR A CA 1
ATOM 1257 C C . THR A 1 87 ? 0.753 6.118 -9.552 1.00 0.55 87 THR A C 1
ATOM 1258 O O . THR A 1 87 ? 1.116 5.773 -10.679 1.00 0.56 87 THR A O 1
ATOM 1269 N N . ARG A 1 88 ? -0.497 6.020 -9.117 1.00 0.60 88 ARG A N 1
ATOM 1270 C CA . ARG A 1 88 ? -1.550 5.333 -9.859 1.00 0.67 88 ARG A CA 1
ATOM 1271 C C . ARG A 1 88 ? -2.730 5.068 -8.933 1.00 0.71 88 ARG A C 1
ATOM 1272 O O . ARG A 1 88 ? -2.554 4.507 -7.852 1.00 1.02 88 ARG A O 1
ATOM 1293 N N . LEU A 1 89 ? -3.918 5.477 -9.353 1.00 0.56 89 LEU A N 1
ATOM 1294 C CA . LEU A 1 89 ? -5.133 5.251 -8.579 1.00 0.55 89 LEU A CA 1
ATOM 1295 C C . LEU A 1 89 ? -6.367 5.634 -9.379 1.00 0.55 89 LEU A C 1
ATOM 1296 O O . LEU A 1 89 ? -6.271 6.164 -10.487 1.00 0.77 89 LEU A O 1
ATOM 1312 N N . ASP A 1 90 ? -7.517 5.362 -8.789 1.00 0.47 90 ASP A N 1
ATOM 1313 C CA . ASP A 1 90 ? -8.809 5.695 -9.365 1.00 0.52 90 ASP A CA 1
ATOM 1314 C C . ASP A 1 90 ? -9.861 5.545 -8.277 1.00 0.53 90 ASP A C 1
ATOM 1315 O O . ASP A 1 90 ? -9.643 4.803 -7.315 1.00 0.51 90 ASP A O 1
ATOM 1324 N N . LYS A 1 91 ? -10.979 6.245 -8.407 1.00 0.63 91 LYS A N 1
ATOM 1325 C CA . LYS A 1 91 ? -12.043 6.175 -7.414 1.00 0.75 91 LYS A CA 1
ATOM 1326 C C . LYS A 1 91 ? -12.546 4.736 -7.267 1.00 0.79 91 LYS A C 1
ATOM 1327 O O . LYS A 1 91 ? -12.915 4.305 -6.172 1.00 0.85 91 LYS A O 1
ATOM 1346 N N . ALA A 1 92 ? -12.532 3.986 -8.365 1.00 0.81 92 ALA A N 1
ATOM 1347 C CA . ALA A 1 92 ? -12.966 2.594 -8.340 1.00 0.94 92 ALA A CA 1
ATOM 1348 C C . ALA A 1 92 ? -11.992 1.734 -7.544 1.00 0.81 92 ALA A C 1
ATOM 1349 O O . ALA A 1 92 ? -12.401 0.809 -6.846 1.00 0.81 92 ALA A O 1
ATOM 1356 N N . ALA A 1 93 ? -10.705 2.062 -7.629 1.00 0.73 93 ALA A N 1
ATOM 1357 C CA . ALA A 1 93 ? -9.675 1.307 -6.926 1.00 0.67 93 ALA A CA 1
ATOM 1358 C C . ALA A 1 93 ? -9.793 1.524 -5.423 1.00 0.57 93 ALA A C 1
ATOM 1359 O O . ALA A 1 93 ? -9.510 0.624 -4.632 1.00 0.57 93 ALA A O 1
ATOM 1366 N N . CYS A 1 94 ? -10.224 2.725 -5.049 1.00 0.55 94 CYS A N 1
ATOM 1367 C CA . CYS A 1 94 ? -10.491 3.064 -3.656 1.00 0.58 94 CYS A CA 1
ATOM 1368 C C . CYS A 1 94 ? -11.494 2.080 -3.052 1.00 0.60 94 CYS A C 1
ATOM 1369 O O . CYS A 1 94 ? -11.255 1.499 -1.992 1.00 0.63 94 CYS A O 1
ATOM 1376 N N . VAL A 1 95 ? -12.598 1.860 -3.760 1.00 0.64 95 VAL A N 1
ATOM 1377 C CA . VAL A 1 95 ? -13.631 0.944 -3.296 1.00 0.71 95 VAL A CA 1
ATOM 1378 C C . VAL A 1 95 ? -13.190 -0.502 -3.459 1.00 0.65 95 VAL A C 1
ATOM 1379 O O . VAL A 1 95 ? -13.534 -1.358 -2.652 1.00 0.67 95 VAL A O 1
ATOM 1392 N N . SER A 1 96 ? -12.417 -0.762 -4.499 1.00 0.62 96 SER A N 1
ATOM 1393 C CA . SER A 1 96 ? -11.984 -2.113 -4.821 1.00 0.61 96 SER A CA 1
ATOM 1394 C C . SER A 1 96 ? -11.189 -2.735 -3.672 1.00 0.55 96 SER A C 1
ATOM 1395 O O . SER A 1 96 ? -11.438 -3.874 -3.278 1.00 0.58 96 SER A O 1
ATOM 1403 N N . LEU A 1 97 ? -10.255 -1.974 -3.123 1.00 0.56 97 LEU A N 1
ATOM 1404 C CA . LEU A 1 97 ? -9.410 -2.463 -2.042 1.00 0.61 97 LEU A CA 1
ATOM 1405 C C . LEU A 1 97 ? -10.187 -2.553 -0.738 1.00 0.63 97 LEU A C 1
ATOM 1406 O O . LEU A 1 97 ? -9.902 -3.400 0.108 1.00 0.70 97 LEU A O 1
ATOM 1422 N N . ALA A 1 98 ? -11.173 -1.683 -0.587 1.00 0.64 98 ALA A N 1
ATOM 1423 C CA . ALA A 1 98 ? -12.012 -1.679 0.601 1.00 0.75 98 ALA A CA 1
ATOM 1424 C C . ALA A 1 98 ? -13.058 -2.788 0.530 1.00 0.71 98 ALA A C 1
ATOM 1425 O O . ALA A 1 98 ? -13.611 -3.210 1.546 1.00 0.85 98 ALA A O 1
ATOM 1432 N N . THR A 1 99 ? -13.332 -3.255 -0.680 1.00 0.66 99 THR A N 1
ATOM 1433 C CA . THR A 1 99 ? -14.222 -4.384 -0.874 1.00 0.71 99 THR A CA 1
ATOM 1434 C C . THR A 1 99 ? -13.419 -5.654 -1.074 1.00 0.66 99 THR A C 1
ATOM 1435 O O . THR A 1 99 ? -13.974 -6.702 -1.377 1.00 0.77 99 THR A O 1
ATOM 1446 N N . LEU A 1 100 ? -12.107 -5.540 -0.913 1.00 0.59 100 LEU A N 1
ATOM 1447 C CA . LEU A 1 100 ? -11.221 -6.692 -0.911 1.00 0.61 100 LEU A CA 1
ATOM 1448 C C . LEU A 1 100 ? -11.033 -7.132 0.534 1.00 0.66 100 LEU A C 1
ATOM 1449 O O . LEU A 1 100 ? -11.752 -6.666 1.415 1.00 0.93 100 LEU A O 1
ATOM 1465 N N . ASN A 1 101 ? -10.099 -8.031 0.788 1.00 0.60 101 ASN A N 1
ATOM 1466 C CA . ASN A 1 101 ? -9.722 -8.326 2.157 1.00 0.66 101 ASN A CA 1
ATOM 1467 C C . ASN A 1 101 ? -8.243 -8.074 2.353 1.00 0.70 101 ASN A C 1
ATOM 1468 O O . ASN A 1 101 ? -7.401 -8.933 2.091 1.00 0.79 101 ASN A O 1
ATOM 1479 N N . LEU A 1 102 ? -7.932 -6.872 2.785 1.00 0.76 102 LEU A N 1
ATOM 1480 C CA . LEU A 1 102 ? -6.564 -6.500 3.061 1.00 0.88 102 LEU A CA 1
ATOM 1481 C C . LEU A 1 102 ? -6.274 -6.690 4.537 1.00 0.99 102 LEU A C 1
ATOM 1482 O O . LEU A 1 102 ? -6.216 -5.732 5.301 1.00 1.50 102 LEU A O 1
ATOM 1498 N N . GLY A 1 103 ? -6.163 -7.946 4.928 1.00 0.92 103 GLY A N 1
ATOM 1499 C CA . GLY A 1 103 ? -5.814 -8.289 6.290 1.00 1.04 103 GLY A CA 1
ATOM 1500 C C . GLY A 1 103 ? -5.137 -9.636 6.349 1.00 1.12 103 GLY A C 1
ATOM 1501 O O . GLY A 1 103 ? -4.013 -9.757 6.833 1.00 1.70 103 GLY A O 1
ATOM 1505 N N . THR A 1 104 ? -5.817 -10.650 5.827 1.00 1.03 104 THR A N 1
ATOM 1506 C CA . THR A 1 104 ? -5.243 -11.981 5.725 1.00 1.28 104 THR A CA 1
ATOM 1507 C C . THR A 1 104 ? -4.109 -11.988 4.698 1.00 1.06 104 THR A C 1
ATOM 1508 O O . THR A 1 104 ? -3.075 -12.629 4.894 1.00 1.25 104 THR A O 1
ATOM 1519 N N . SER A 1 105 ? -4.302 -11.245 3.616 1.00 0.97 105 SER A N 1
ATOM 1520 C CA . SER A 1 105 ? -3.300 -11.147 2.565 1.00 1.06 105 SER A CA 1
ATOM 1521 C C . SER A 1 105 ? -2.807 -9.706 2.414 1.00 1.02 105 SER A C 1
ATOM 1522 O O . SER A 1 105 ? -2.709 -9.180 1.310 1.00 1.48 105 SER A O 1
ATOM 1530 N N . ALA A 1 106 ? -2.525 -9.066 3.541 1.00 0.76 106 ALA A N 1
ATOM 1531 C CA . ALA A 1 106 ? -1.917 -7.742 3.551 1.00 0.73 106 ALA A CA 1
ATOM 1532 C C . ALA A 1 106 ? -1.122 -7.562 4.831 1.00 0.59 106 ALA A C 1
ATOM 1533 O O . ALA A 1 106 ? -1.317 -8.306 5.785 1.00 0.67 106 ALA A O 1
ATOM 1540 N N . LYS A 1 107 ? -0.216 -6.598 4.856 1.00 0.51 107 LYS A N 1
ATOM 1541 C CA . LYS A 1 107 ? 0.536 -6.324 6.071 1.00 0.47 107 LYS A CA 1
ATOM 1542 C C . LYS A 1 107 ? -0.107 -5.156 6.812 1.00 0.51 107 LYS A C 1
ATOM 1543 O O . LYS A 1 107 ? 0.090 -4.980 8.013 1.00 0.70 107 LYS A O 1
ATOM 1562 N N . GLY A 1 108 ? -0.857 -4.351 6.064 1.00 0.50 108 GLY A N 1
ATOM 1563 C CA . GLY A 1 108 ? -1.539 -3.203 6.629 1.00 0.61 108 GLY A CA 1
ATOM 1564 C C . GLY A 1 108 ? -1.983 -2.240 5.553 1.00 0.58 108 GLY A C 1
ATOM 1565 O O . GLY A 1 108 ? -1.354 -2.155 4.498 1.00 0.81 108 GLY A O 1
ATOM 1569 N N . TYR A 1 109 ? -3.053 -1.506 5.808 1.00 0.52 109 TYR A N 1
ATOM 1570 C CA . TYR A 1 109 ? -3.597 -0.601 4.807 1.00 0.49 109 TYR A CA 1
ATOM 1571 C C . TYR A 1 109 ? -3.847 0.779 5.418 1.00 0.47 109 TYR A C 1
ATOM 1572 O O . TYR A 1 109 ? -4.596 0.904 6.381 1.00 0.51 109 TYR A O 1
ATOM 1590 N N . GLY A 1 110 ? -3.239 1.818 4.844 1.00 0.45 110 GLY A N 1
ATOM 1591 C CA . GLY A 1 110 ? -3.325 3.145 5.438 1.00 0.48 110 GLY A CA 1
ATOM 1592 C C . GLY A 1 110 ? -3.580 4.245 4.424 1.00 0.52 110 GLY A C 1
ATOM 1593 O O . GLY A 1 110 ? -2.729 4.539 3.587 1.00 0.85 110 GLY A O 1
ATOM 1597 N N . VAL A 1 111 ? -4.745 4.875 4.515 1.00 0.44 111 VAL A N 1
ATOM 1598 C CA . VAL A 1 111 ? -5.129 5.924 3.576 1.00 0.50 111 VAL A CA 1
ATOM 1599 C C . VAL A 1 111 ? -4.768 7.299 4.135 1.00 0.50 111 VAL A C 1
ATOM 1600 O O . VAL A 1 111 ? -5.051 7.590 5.299 1.00 0.52 111 VAL A O 1
ATOM 1613 N N . ASN A 1 112 ? -4.152 8.135 3.293 1.00 0.53 112 ASN A N 1
ATOM 1614 C CA . ASN A 1 112 ? -3.684 9.470 3.696 1.00 0.60 112 ASN A CA 1
ATOM 1615 C C . ASN A 1 112 ? -2.554 9.379 4.712 1.00 0.56 112 ASN A C 1
ATOM 1616 O O . ASN A 1 112 ? -2.348 10.291 5.511 1.00 0.69 112 ASN A O 1
ATOM 1627 N N . ILE A 1 113 ? -1.816 8.283 4.670 1.00 0.54 113 ILE A N 1
ATOM 1628 C CA . ILE A 1 113 ? -0.658 8.116 5.530 1.00 0.54 113 ILE A CA 1
ATOM 1629 C C . ILE A 1 113 ? 0.615 8.360 4.728 1.00 0.60 113 ILE A C 1
ATOM 1630 O O . ILE A 1 113 ? 0.674 8.047 3.539 1.00 0.73 113 ILE A O 1
ATOM 1646 N N . SER A 1 114 ? 1.607 8.951 5.368 1.00 0.60 114 SER A N 1
ATOM 1647 C CA . SER A 1 114 ? 2.888 9.204 4.737 1.00 0.70 114 SER A CA 1
ATOM 1648 C C . SER A 1 114 ? 4.023 8.773 5.664 1.00 0.67 114 SER A C 1
ATOM 1649 O O . SER A 1 114 ? 4.132 9.266 6.789 1.00 0.77 114 SER A O 1
ATOM 1657 N N . GLY A 1 115 ? 4.853 7.848 5.201 1.00 0.70 115 GLY A N 1
ATOM 1658 C CA . GLY A 1 115 ? 5.918 7.329 6.037 1.00 0.70 115 GLY A CA 1
ATOM 1659 C C . GLY A 1 115 ? 5.935 5.817 6.054 1.00 0.70 115 GLY A C 1
ATOM 1660 O O . GLY A 1 115 ? 5.887 5.198 7.116 1.00 0.75 115 GLY A O 1
ATOM 1664 N N . GLU A 1 116 ? 6.001 5.232 4.864 1.00 0.73 116 GLU A N 1
ATOM 1665 C CA . GLU A 1 116 ? 5.978 3.788 4.681 1.00 0.77 116 GLU A CA 1
ATOM 1666 C C . GLU A 1 116 ? 7.048 3.069 5.499 1.00 0.75 116 GLU A C 1
ATOM 1667 O O . GLU A 1 116 ? 6.869 1.912 5.881 1.00 0.84 116 GLU A O 1
ATOM 1679 N N . ASN A 1 117 ? 8.158 3.752 5.754 1.00 0.67 117 ASN A N 1
ATOM 1680 C CA . ASN A 1 117 ? 9.256 3.183 6.537 1.00 0.67 117 ASN A CA 1
ATOM 1681 C C . ASN A 1 117 ? 8.760 2.707 7.900 1.00 0.69 117 ASN A C 1
ATOM 1682 O O . ASN A 1 117 ? 9.207 1.680 8.415 1.00 0.75 117 ASN A O 1
ATOM 1693 N N . ASN A 1 118 ? 7.826 3.456 8.473 1.00 0.70 118 ASN A N 1
ATOM 1694 C CA . ASN A 1 118 ? 7.230 3.101 9.752 1.00 0.80 118 ASN A CA 1
ATOM 1695 C C . ASN A 1 118 ? 5.779 3.559 9.783 1.00 0.82 118 ASN A C 1
ATOM 1696 O O . ASN A 1 118 ? 5.460 4.636 10.292 1.00 1.00 118 ASN A O 1
ATOM 1707 N N . ILE A 1 119 ? 4.927 2.743 9.181 1.00 0.78 119 ILE A N 1
ATOM 1708 C CA . ILE A 1 119 ? 3.494 3.013 9.076 1.00 0.87 119 ILE A CA 1
ATOM 1709 C C . ILE A 1 119 ? 2.840 3.189 10.457 1.00 0.71 119 ILE A C 1
ATOM 1710 O O . ILE A 1 119 ? 3.288 2.604 11.450 1.00 0.73 119 ILE A O 1
ATOM 1726 N N . THR A 1 120 ? 1.785 4.001 10.502 1.00 0.70 120 THR A N 1
ATOM 1727 C CA . THR A 1 120 ? 1.062 4.297 11.734 1.00 0.64 120 THR A CA 1
ATOM 1728 C C . THR A 1 120 ? 0.276 3.074 12.233 1.00 0.56 120 THR A C 1
ATOM 1729 O O . THR A 1 120 ? 0.165 2.068 11.526 1.00 0.54 120 THR A O 1
ATOM 1740 N N . SER A 1 121 ? -0.253 3.161 13.455 1.00 0.57 121 SER A N 1
ATOM 1741 C CA . SER A 1 121 ? -0.993 2.055 14.062 1.00 0.55 121 SER A CA 1
ATOM 1742 C C . SER A 1 121 ? -2.250 1.718 13.257 1.00 0.52 121 SER A C 1
ATOM 1743 O O . SER A 1 121 ? -2.883 2.602 12.673 1.00 0.57 121 SER A O 1
ATOM 1751 N N . PHE A 1 122 ? -2.612 0.440 13.239 1.00 0.49 122 PHE A N 1
ATOM 1752 C CA . PHE A 1 122 ? -3.715 -0.032 12.415 1.00 0.50 122 PHE A CA 1
ATOM 1753 C C . PHE A 1 122 ? -4.987 -0.247 13.227 1.00 0.53 122 PHE A C 1
ATOM 1754 O O . PHE A 1 122 ? -4.979 -0.940 14.244 1.00 0.68 122 PHE A O 1
ATOM 1771 N N . GLY A 1 123 ? -6.074 0.356 12.764 1.00 0.53 123 GLY A N 1
ATOM 1772 C CA . GLY A 1 123 ? -7.382 0.100 13.334 1.00 0.60 123 GLY A CA 1
ATOM 1773 C C . GLY A 1 123 ? -8.253 -0.682 12.370 1.00 0.67 123 GLY A C 1
ATOM 1774 O O . GLY A 1 123 ? -7.842 -1.736 11.885 1.00 1.24 123 GLY A O 1
ATOM 1778 N N . ASN A 1 124 ? -9.440 -0.163 12.067 1.00 0.58 124 ASN A N 1
ATOM 1779 C CA . ASN A 1 124 ? -10.328 -0.800 11.090 1.00 0.60 124 ASN A CA 1
ATOM 1780 C C . ASN A 1 124 ? -11.078 0.233 10.257 1.00 0.61 124 ASN A C 1
ATOM 1781 O O . ASN A 1 124 ? -12.092 -0.076 9.632 1.00 0.99 124 ASN A O 1
ATOM 1792 N N . SER A 1 125 ? -10.565 1.457 10.233 1.00 0.51 125 SER A N 1
ATOM 1793 C CA . SER A 1 125 ? -11.155 2.515 9.424 1.00 0.55 125 SER A CA 1
ATOM 1794 C C . SER A 1 125 ? -10.065 3.203 8.594 1.00 0.49 125 SER A C 1
ATOM 1795 O O . SER A 1 125 ? -8.883 2.889 8.733 1.00 0.64 125 SER A O 1
ATOM 1803 N N . ALA A 1 126 ? -10.457 4.141 7.741 1.00 0.61 126 ALA A N 1
ATOM 1804 C CA . ALA A 1 126 ? -9.519 4.777 6.823 1.00 0.57 126 ALA A CA 1
ATOM 1805 C C . ALA A 1 126 ? -9.536 6.296 6.952 1.00 0.73 126 ALA A C 1
ATOM 1806 O O . ALA A 1 126 ? -10.228 6.844 7.811 1.00 1.25 126 ALA A O 1
ATOM 1813 N N . ASP A 1 127 ? -8.753 6.949 6.081 1.00 0.96 127 ASP A N 1
ATOM 1814 C CA . ASP A 1 127 ? -8.664 8.413 6.005 1.00 1.08 127 ASP A CA 1
ATOM 1815 C C . ASP A 1 127 ? -7.961 8.997 7.225 1.00 0.90 127 ASP A C 1
ATOM 1816 O O . ASP A 1 127 ? -8.535 9.079 8.313 1.00 1.34 127 ASP A O 1
ATOM 1825 N N . GLN A 1 128 ? -6.696 9.380 7.028 1.00 0.95 128 GLN A N 1
ATOM 1826 C CA . GLN A 1 128 ? -5.862 9.918 8.101 1.00 0.92 128 GLN A CA 1
ATOM 1827 C C . GLN A 1 128 ? -5.699 8.881 9.207 1.00 0.83 128 GLN A C 1
ATOM 1828 O O . GLN A 1 128 ? -5.444 9.205 10.369 1.00 1.02 128 GLN A O 1
ATOM 1842 N N . ALA A 1 129 ? -5.816 7.622 8.807 1.00 0.65 129 ALA A N 1
ATOM 1843 C CA . ALA A 1 129 ? -5.694 6.499 9.712 1.00 0.63 129 ALA A CA 1
ATOM 1844 C C . ALA A 1 129 ? -5.430 5.226 8.923 1.00 0.52 129 ALA A C 1
ATOM 1845 O O . ALA A 1 129 ? -5.838 5.105 7.762 1.00 0.47 129 ALA A O 1
ATOM 1852 N N . ALA A 1 130 ? -4.738 4.291 9.546 1.00 0.54 130 ALA A N 1
ATOM 1853 C CA . ALA A 1 130 ? -4.467 3.006 8.932 1.00 0.50 130 ALA A CA 1
ATOM 1854 C C . ALA A 1 130 ? -5.298 1.931 9.616 1.00 0.47 130 ALA A C 1
ATOM 1855 O O . ALA A 1 130 ? -5.719 2.107 10.760 1.00 0.53 130 ALA A O 1
ATOM 1862 N N . LYS A 1 131 ? -5.545 0.829 8.925 1.00 0.43 131 LYS A N 1
ATOM 1863 C CA . LYS A 1 131 ? -6.317 -0.260 9.495 1.00 0.44 131 LYS A CA 1
ATOM 1864 C C . LYS A 1 131 ? -5.631 -1.592 9.230 1.00 0.45 131 LYS A C 1
ATOM 1865 O O . LYS A 1 131 ? -4.849 -1.722 8.285 1.00 0.49 131 LYS A O 1
ATOM 1884 N N . SER A 1 132 ? -5.927 -2.570 10.072 1.00 0.49 132 SER A N 1
ATOM 1885 C CA . SER A 1 132 ? -5.318 -3.884 9.970 1.00 0.59 132 SER A CA 1
ATOM 1886 C C . SER A 1 132 ? -6.002 -4.704 8.889 1.00 0.68 132 SER A C 1
ATOM 1887 O O . SER A 1 132 ? -5.342 -5.346 8.072 1.00 0.97 132 SER A O 1
ATOM 1895 N N . THR A 1 133 ? -7.326 -4.678 8.882 1.00 0.72 133 THR A N 1
ATOM 1896 C CA . THR A 1 133 ? -8.081 -5.414 7.893 1.00 0.93 133 THR A CA 1
ATOM 1897 C C . THR A 1 133 ? -9.024 -4.505 7.131 1.00 0.69 133 THR A C 1
ATOM 1898 O O . THR A 1 133 ? -9.709 -3.668 7.718 1.00 1.11 133 THR A O 1
ATOM 1909 N N . ALA A 1 134 ? -9.055 -4.684 5.827 1.00 0.82 134 ALA A N 1
ATOM 1910 C CA . ALA A 1 134 ? -9.950 -3.930 4.973 1.00 1.50 134 ALA A CA 1
ATOM 1911 C C . ALA A 1 134 ? -10.973 -4.873 4.379 1.00 1.30 134 ALA A C 1
ATOM 1912 O O . ALA A 1 134 ? -10.604 -5.912 3.833 1.00 1.86 134 ALA A O 1
ATOM 1919 N N . ILE A 1 135 ? -12.245 -4.528 4.521 1.00 0.99 135 ILE A N 1
ATOM 1920 C CA . ILE A 1 135 ? -13.332 -5.379 4.067 1.00 0.96 135 ILE A CA 1
ATOM 1921 C C . ILE A 1 135 ? -14.670 -4.704 4.379 1.00 1.21 135 ILE A C 1
ATOM 1922 O O . ILE A 1 135 ? -14.706 -3.753 5.160 1.00 2.09 135 ILE A O 1
ATOM 1938 N N . THR A 1 136 ? -15.743 -5.194 3.750 1.00 1.18 136 THR A N 1
ATOM 1939 C CA . THR A 1 136 ? -17.119 -4.711 3.948 1.00 1.62 136 THR A CA 1
ATOM 1940 C C . THR A 1 136 ? -17.315 -3.272 3.453 1.00 1.09 136 THR A C 1
ATOM 1941 O O . THR A 1 136 ? -16.377 -2.475 3.394 1.00 1.00 136 THR A O 1
ATOM 1952 N N . PRO A 1 137 ? -18.558 -2.935 3.071 1.00 1.02 137 PRO A N 1
ATOM 1953 C CA . PRO A 1 137 ? -18.931 -1.584 2.632 1.00 1.06 137 PRO A CA 1
ATOM 1954 C C . PRO A 1 137 ? -18.558 -0.500 3.642 1.00 0.97 137 PRO A C 1
ATOM 1955 O O . PRO A 1 137 ? -18.350 0.655 3.275 1.00 1.12 137 PRO A O 1
ATOM 1966 N N . ALA A 1 138 ? -18.488 -0.884 4.912 1.00 1.04 138 ALA A N 1
ATOM 1967 C CA . ALA A 1 138 ? -18.108 0.037 5.980 1.00 1.16 138 ALA A CA 1
ATOM 1968 C C . ALA A 1 138 ? -16.739 0.662 5.708 1.00 0.92 138 ALA A C 1
ATOM 1969 O O . ALA A 1 138 ? -16.578 1.882 5.783 1.00 0.97 138 ALA A O 1
ATOM 1976 N N . GLU A 1 139 ? -15.760 -0.179 5.393 1.00 0.82 139 GLU A N 1
ATOM 1977 C CA . GLU A 1 139 ? -14.437 0.288 5.008 1.00 0.81 139 GLU A CA 1
ATOM 1978 C C . GLU A 1 139 ? -14.536 1.161 3.765 1.00 0.71 139 GLU A C 1
ATOM 1979 O O . GLU A 1 139 ? -14.016 2.269 3.737 1.00 0.80 139 GLU A O 1
ATOM 1991 N N . ALA A 1 140 ? -15.238 0.660 2.750 1.00 0.71 140 ALA A N 1
ATOM 1992 C CA . ALA A 1 140 ? -15.400 1.379 1.486 1.00 0.90 140 ALA A CA 1
ATOM 1993 C C . ALA A 1 140 ? -15.934 2.790 1.709 1.00 0.85 140 ALA A C 1
ATOM 1994 O O . ALA A 1 140 ? -15.506 3.741 1.053 1.00 1.08 140 ALA A O 1
ATOM 2001 N N . ALA A 1 141 ? -16.865 2.922 2.643 1.00 0.71 141 ALA A N 1
ATOM 2002 C CA . ALA A 1 141 ? -17.454 4.213 2.961 1.00 0.82 141 ALA A CA 1
ATOM 2003 C C . ALA A 1 141 ? -16.450 5.121 3.660 1.00 0.79 141 ALA A C 1
ATOM 2004 O O . ALA A 1 141 ? -16.518 6.346 3.539 1.00 0.92 141 ALA A O 1
ATOM 2011 N N . THR A 1 142 ? -15.529 4.521 4.399 1.00 0.72 142 THR A N 1
ATOM 2012 C CA . THR A 1 142 ? -14.563 5.284 5.169 1.00 0.83 142 THR A CA 1
ATOM 2013 C C . THR A 1 142 ? -13.322 5.608 4.335 1.00 0.97 142 THR A C 1
ATOM 2014 O O . THR A 1 142 ? -12.732 6.679 4.476 1.00 1.17 142 THR A O 1
ATOM 2025 N N . ALA A 1 143 ? -12.935 4.678 3.467 1.00 0.97 143 ALA A N 1
ATOM 2026 C CA . ALA A 1 143 ? -11.789 4.870 2.585 1.00 1.19 143 ALA A CA 1
ATOM 2027 C C . ALA A 1 143 ? -12.067 5.960 1.563 1.00 1.05 143 ALA A C 1
ATOM 2028 O O . ALA A 1 143 ? -11.301 6.916 1.431 1.00 1.28 143 ALA A O 1
ATOM 2035 N N . CYS A 1 144 ? -13.168 5.820 0.845 1.00 0.87 144 CYS A N 1
ATOM 2036 C CA . CYS A 1 144 ? -13.569 6.829 -0.115 1.00 0.96 144 CYS A CA 1
ATOM 2037 C C . CYS A 1 144 ? -14.423 7.876 0.587 1.00 0.91 144 CYS A C 1
ATOM 2038 O O . CYS A 1 144 ? -15.653 7.876 0.482 1.00 1.26 144 CYS A O 1
ATOM 2045 N N . LYS A 1 145 ? -13.763 8.739 1.341 1.00 1.09 145 LYS A N 1
ATOM 2046 C CA . LYS A 1 145 ? -14.439 9.747 2.140 1.00 1.29 145 LYS A CA 1
ATOM 2047 C C . LYS A 1 145 ? -13.614 11.027 2.163 1.00 1.29 145 LYS A C 1
ATOM 2048 O O . LYS A 1 145 ? -12.602 11.109 2.864 1.00 2.01 145 LYS A O 1
ATOM 2067 N N . ASN A 1 146 ? -14.043 12.003 1.361 1.00 1.10 146 ASN A N 1
ATOM 2068 C CA . ASN A 1 146 ? -13.346 13.289 1.215 1.00 1.21 146 ASN A CA 1
ATOM 2069 C C . ASN A 1 146 ? -12.010 13.111 0.498 1.00 1.25 146 ASN A C 1
ATOM 2070 O O . ASN A 1 146 ? -11.249 14.067 0.325 1.00 1.88 146 ASN A O 1
ATOM 2081 N N . THR A 1 147 ? -11.742 11.890 0.057 1.00 1.03 147 THR A N 1
ATOM 2082 C CA . THR A 1 147 ? -10.495 11.570 -0.604 1.00 1.07 147 THR A CA 1
ATOM 2083 C C . THR A 1 147 ? -10.561 11.875 -2.098 1.00 1.14 147 THR A C 1
ATOM 2084 O O . THR A 1 147 ? -10.982 11.044 -2.904 1.00 2.01 147 THR A O 1
ATOM 2095 N N . ASP A 1 148 ? -10.180 13.090 -2.459 1.00 0.94 148 ASP A N 1
ATOM 2096 C CA . ASP A 1 148 ? -10.104 13.476 -3.859 1.00 1.01 148 ASP A CA 1
ATOM 2097 C C . ASP A 1 148 ? -8.719 14.022 -4.173 1.00 0.89 148 ASP A C 1
ATOM 2098 O O . ASP A 1 148 ? -7.939 13.382 -4.872 1.00 0.88 148 ASP A O 1
ATOM 2107 N N . SER A 1 149 ? -8.404 15.195 -3.636 1.00 0.95 149 SER A N 1
ATOM 2108 C CA . SER A 1 149 ? -7.063 15.751 -3.766 1.00 1.01 149 SER A CA 1
ATOM 2109 C C . SER A 1 149 ? -6.120 15.048 -2.798 1.00 0.85 149 SER A C 1
ATOM 2110 O O . SER A 1 149 ? -4.901 15.054 -2.967 1.00 1.07 149 SER A O 1
ATOM 2118 N N . THR A 1 150 ? -6.710 14.441 -1.783 1.00 0.63 150 THR A N 1
ATOM 2119 C CA . THR A 1 150 ? -5.968 13.730 -0.763 1.00 0.67 150 THR A CA 1
ATOM 2120 C C . THR A 1 150 ? -6.046 12.223 -0.980 1.00 0.56 150 THR A C 1
ATOM 2121 O O . THR A 1 150 ? -5.784 11.440 -0.067 1.00 0.64 150 THR A O 1
ATOM 2132 N N . ASN A 1 151 ? -6.389 11.819 -2.194 1.00 0.49 151 ASN A N 1
ATOM 2133 C CA . ASN A 1 151 ? -6.556 10.405 -2.494 1.00 0.47 151 ASN A CA 1
ATOM 2134 C C . ASN A 1 151 ? -5.207 9.744 -2.760 1.00 0.44 151 ASN A C 1
ATOM 2135 O O . ASN A 1 151 ? -4.707 9.747 -3.884 1.00 0.59 151 ASN A O 1
ATOM 2146 N N . LYS A 1 152 ? -4.600 9.225 -1.701 1.00 0.41 152 LYS A N 1
ATOM 2147 C CA . LYS A 1 152 ? -3.384 8.434 -1.820 1.00 0.41 152 LYS A CA 1
ATOM 2148 C C . LYS A 1 152 ? -3.269 7.489 -0.646 1.00 0.39 152 LYS A C 1
ATOM 2149 O O . LYS A 1 152 ? -3.623 7.829 0.488 1.00 0.48 152 LYS A O 1
ATOM 2168 N N . VAL A 1 153 ? -2.780 6.301 -0.920 1.00 0.36 153 VAL A N 1
ATOM 2169 C CA . VAL A 1 153 ? -2.685 5.279 0.105 1.00 0.37 153 VAL A CA 1
ATOM 2170 C C . VAL A 1 153 ? -1.402 4.456 -0.007 1.00 0.35 153 VAL A C 1
ATOM 2171 O O . VAL A 1 153 ? -1.149 3.794 -1.013 1.00 0.43 153 VAL A O 1
ATOM 2184 N N . THR A 1 154 ? -0.559 4.554 1.007 1.00 0.35 154 THR A N 1
ATOM 2185 C CA . THR A 1 154 ? 0.515 3.591 1.194 1.00 0.38 154 THR A CA 1
ATOM 2186 C C . THR A 1 154 ? -0.046 2.316 1.833 1.00 0.37 154 THR A C 1
ATOM 2187 O O . THR A 1 154 ? -0.747 2.398 2.845 1.00 0.47 154 THR A O 1
ATOM 2198 N N . TYR A 1 155 ? 0.220 1.141 1.262 1.00 0.35 155 TYR A N 1
ATOM 2199 C CA . TYR A 1 155 ? -0.238 -0.082 1.915 1.00 0.38 155 TYR A CA 1
ATOM 2200 C C . TYR A 1 155 ? 0.683 -1.270 1.662 1.00 0.38 155 TYR A C 1
ATOM 2201 O O . TYR A 1 155 ? 1.012 -1.606 0.525 1.00 0.61 155 TYR A O 1
ATOM 2219 N N . PHE A 1 156 ? 1.104 -1.898 2.748 1.00 0.41 156 PHE A N 1
ATOM 2220 C CA . PHE A 1 156 ? 1.883 -3.119 2.667 1.00 0.44 156 PHE A CA 1
ATOM 2221 C C . PHE A 1 156 ? 0.945 -4.300 2.495 1.00 0.46 156 PHE A C 1
ATOM 2222 O O . PHE A 1 156 ? -0.054 -4.414 3.203 1.00 0.46 156 PHE A O 1
ATOM 2239 N N . MET A 1 157 ? 1.265 -5.187 1.579 1.00 0.59 157 MET A N 1
ATOM 2240 C CA . MET A 1 157 ? 0.368 -6.282 1.264 1.00 0.68 157 MET A CA 1
ATOM 2241 C C . MET A 1 157 ? 1.148 -7.578 1.109 1.00 0.82 157 MET A C 1
ATOM 2242 O O . MET A 1 157 ? 2.222 -7.591 0.513 1.00 1.12 157 MET A O 1
ATOM 2256 N N . LYS A 1 158 ? 0.633 -8.639 1.710 1.00 0.75 158 LYS A N 1
ATOM 2257 C CA . LYS A 1 158 ? 1.228 -9.959 1.582 1.00 0.96 158 LYS A CA 1
ATOM 2258 C C . LYS A 1 158 ? 0.461 -10.777 0.543 1.00 1.43 158 LYS A C 1
ATOM 2259 O O . LYS A 1 158 ? -0.532 -11.435 0.929 1.00 1.89 158 LYS A O 1
ATOM 2279 N N . MET A 1 1 ? -19.346 -9.498 7.139 1.00 7.47 1 MET A N 2
ATOM 2280 C CA . MET A 1 1 ? -20.717 -9.765 6.637 1.00 7.05 1 MET A CA 2
ATOM 2281 C C . MET A 1 1 ? -20.670 -10.348 5.233 1.00 6.18 1 MET A C 2
ATOM 2282 O O . MET A 1 1 ? -21.648 -10.930 4.764 1.00 6.26 1 MET A O 2
ATOM 2298 N N . GLU A 1 2 ? -19.518 -10.186 4.581 1.00 5.66 2 GLU A N 2
ATOM 2299 C CA . GLU A 1 2 ? -19.249 -10.773 3.267 1.00 5.12 2 GLU A CA 2
ATOM 2300 C C . GLU A 1 2 ? -20.235 -10.227 2.235 1.00 4.18 2 GLU A C 2
ATOM 2301 O O . GLU A 1 2 ? -21.226 -10.877 1.893 1.00 4.52 2 GLU A O 2
ATOM 2313 N N . GLN A 1 3 ? -19.966 -9.016 1.767 1.00 3.35 3 GLN A N 2
ATOM 2314 C CA . GLN A 1 3 ? -20.888 -8.306 0.886 1.00 2.68 3 GLN A CA 2
ATOM 2315 C C . GLN A 1 3 ? -20.127 -7.298 0.022 1.00 1.97 3 GLN A C 2
ATOM 2316 O O . GLN A 1 3 ? -20.705 -6.357 -0.526 1.00 2.24 3 GLN A O 2
ATOM 2330 N N . SER A 1 4 ? -18.830 -7.516 -0.125 1.00 1.43 4 SER A N 2
ATOM 2331 C CA . SER A 1 4 ? -17.981 -6.558 -0.814 1.00 0.82 4 SER A CA 2
ATOM 2332 C C . SER A 1 4 ? -17.802 -6.932 -2.289 1.00 0.93 4 SER A C 2
ATOM 2333 O O . SER A 1 4 ? -17.224 -6.162 -3.063 1.00 1.64 4 SER A O 2
ATOM 2341 N N . ALA A 1 5 ? -18.291 -8.122 -2.658 1.00 1.31 5 ALA A N 2
ATOM 2342 C CA . ALA A 1 5 ? -18.321 -8.596 -4.051 1.00 1.41 5 ALA A CA 2
ATOM 2343 C C . ALA A 1 5 ? -16.933 -8.970 -4.575 1.00 1.33 5 ALA A C 2
ATOM 2344 O O . ALA A 1 5 ? -16.716 -10.091 -5.034 1.00 1.96 5 ALA A O 2
ATOM 2351 N N . SER A 1 6 ? -15.993 -8.040 -4.504 1.00 1.05 6 SER A N 2
ATOM 2352 C CA . SER A 1 6 ? -14.628 -8.300 -4.947 1.00 0.98 6 SER A CA 2
ATOM 2353 C C . SER A 1 6 ? -13.816 -8.875 -3.799 1.00 0.84 6 SER A C 2
ATOM 2354 O O . SER A 1 6 ? -12.613 -9.123 -3.923 1.00 0.79 6 SER A O 2
ATOM 2362 N N . ASP A 1 7 ? -14.509 -9.118 -2.699 1.00 0.83 7 ASP A N 2
ATOM 2363 C CA . ASP A 1 7 ? -13.894 -9.546 -1.449 1.00 0.77 7 ASP A CA 2
ATOM 2364 C C . ASP A 1 7 ? -13.354 -10.961 -1.551 1.00 0.72 7 ASP A C 2
ATOM 2365 O O . ASP A 1 7 ? -12.656 -11.446 -0.660 1.00 0.82 7 ASP A O 2
ATOM 2374 N N . SER A 1 8 ? -13.673 -11.616 -2.648 1.00 0.69 8 SER A N 2
ATOM 2375 C CA . SER A 1 8 ? -13.230 -12.967 -2.883 1.00 0.75 8 SER A CA 2
ATOM 2376 C C . SER A 1 8 ? -12.481 -13.078 -4.210 1.00 0.78 8 SER A C 2
ATOM 2377 O O . SER A 1 8 ? -11.324 -13.497 -4.243 1.00 1.03 8 SER A O 2
ATOM 2385 N N . ASN A 1 9 ? -13.126 -12.653 -5.299 1.00 0.73 9 ASN A N 2
ATOM 2386 C CA . ASN A 1 9 ? -12.573 -12.848 -6.639 1.00 0.82 9 ASN A CA 2
ATOM 2387 C C . ASN A 1 9 ? -11.298 -12.038 -6.844 1.00 0.77 9 ASN A C 2
ATOM 2388 O O . ASN A 1 9 ? -10.226 -12.600 -7.078 1.00 0.86 9 ASN A O 2
ATOM 2399 N N . LYS A 1 10 ? -11.403 -10.719 -6.730 1.00 0.72 10 LYS A N 2
ATOM 2400 C CA . LYS A 1 10 ? -10.257 -9.852 -6.955 1.00 0.75 10 LYS A CA 2
ATOM 2401 C C . LYS A 1 10 ? -9.243 -10.013 -5.829 1.00 0.70 10 LYS A C 2
ATOM 2402 O O . LYS A 1 10 ? -8.039 -9.845 -6.034 1.00 0.76 10 LYS A O 2
ATOM 2421 N N . SER A 1 11 ? -9.736 -10.365 -4.649 1.00 0.65 11 SER A N 2
ATOM 2422 C CA . SER A 1 11 ? -8.878 -10.579 -3.495 1.00 0.64 11 SER A CA 2
ATOM 2423 C C . SER A 1 11 ? -7.886 -11.710 -3.762 1.00 0.66 11 SER A C 2
ATOM 2424 O O . SER A 1 11 ? -6.684 -11.532 -3.589 1.00 0.67 11 SER A O 2
ATOM 2432 N N . GLN A 1 12 ? -8.387 -12.858 -4.216 1.00 0.72 12 GLN A N 2
ATOM 2433 C CA . GLN A 1 12 ? -7.529 -14.010 -4.490 1.00 0.81 12 GLN A CA 2
ATOM 2434 C C . GLN A 1 12 ? -6.559 -13.714 -5.631 1.00 0.79 12 GLN A C 2
ATOM 2435 O O . GLN A 1 12 ? -5.428 -14.209 -5.643 1.00 0.85 12 GLN A O 2
ATOM 2449 N N . ASN A 1 13 ? -6.997 -12.894 -6.581 1.00 0.77 13 ASN A N 2
ATOM 2450 C CA . ASN A 1 13 ? -6.131 -12.460 -7.674 1.00 0.81 13 ASN A CA 2
ATOM 2451 C C . ASN A 1 13 ? -4.964 -11.647 -7.129 1.00 0.73 13 ASN A C 2
ATOM 2452 O O . ASN A 1 13 ? -3.815 -11.855 -7.520 1.00 0.76 13 ASN A O 2
ATOM 2463 N N . ALA A 1 14 ? -5.264 -10.736 -6.210 1.00 0.69 14 ALA A N 2
ATOM 2464 C CA . ALA A 1 14 ? -4.235 -9.925 -5.573 1.00 0.66 14 ALA A CA 2
ATOM 2465 C C . ALA A 1 14 ? -3.288 -10.805 -4.761 1.00 0.59 14 ALA A C 2
ATOM 2466 O O . ALA A 1 14 ? -2.069 -10.628 -4.814 1.00 0.61 14 ALA A O 2
ATOM 2473 N N . ILE A 1 15 ? -3.862 -11.764 -4.032 1.00 0.59 15 ILE A N 2
ATOM 2474 C CA . ILE A 1 15 ? -3.080 -12.723 -3.251 1.00 0.60 15 ILE A CA 2
ATOM 2475 C C . ILE A 1 15 ? -2.045 -13.416 -4.132 1.00 0.59 15 ILE A C 2
ATOM 2476 O O . ILE A 1 15 ? -0.865 -13.484 -3.789 1.00 0.59 15 ILE A O 2
ATOM 2492 N N . SER A 1 16 ? -2.501 -13.900 -5.281 1.00 0.64 16 SER A N 2
ATOM 2493 C CA . SER A 1 16 ? -1.646 -14.624 -6.212 1.00 0.70 16 SER A CA 2
ATOM 2494 C C . SER A 1 16 ? -0.458 -13.767 -6.657 1.00 0.69 16 SER A C 2
ATOM 2495 O O . SER A 1 16 ? 0.673 -14.248 -6.728 1.00 0.79 16 SER A O 2
ATOM 2503 N N . GLU A 1 17 ? -0.718 -12.490 -6.930 1.00 0.68 17 GLU A N 2
ATOM 2504 C CA . GLU A 1 17 ? 0.317 -11.587 -7.416 1.00 0.75 17 GLU A CA 2
ATOM 2505 C C . GLU A 1 17 ? 1.352 -11.286 -6.332 1.00 0.69 17 GLU A C 2
ATOM 2506 O O . GLU A 1 17 ? 2.545 -11.524 -6.525 1.00 0.75 17 GLU A O 2
ATOM 2518 N N . VAL A 1 18 ? 0.893 -10.787 -5.191 1.00 0.64 18 VAL A N 2
ATOM 2519 C CA . VAL A 1 18 ? 1.808 -10.349 -4.141 1.00 0.69 18 VAL A CA 2
ATOM 2520 C C . VAL A 1 18 ? 2.584 -11.513 -3.544 1.00 0.67 18 VAL A C 2
ATOM 2521 O O . VAL A 1 18 ? 3.755 -11.369 -3.222 1.00 0.76 18 VAL A O 2
ATOM 2534 N N . MET A 1 19 ? 1.946 -12.677 -3.437 1.00 0.65 19 MET A N 2
ATOM 2535 C CA . MET A 1 19 ? 2.608 -13.859 -2.888 1.00 0.75 19 MET A CA 2
ATOM 2536 C C . MET A 1 19 ? 3.850 -14.205 -3.707 1.00 0.74 19 MET A C 2
ATOM 2537 O O . MET A 1 19 ? 4.879 -14.622 -3.164 1.00 0.78 19 MET A O 2
ATOM 2551 N N . SER A 1 20 ? 3.751 -14.017 -5.017 1.00 0.75 20 SER A N 2
ATOM 2552 C CA . SER A 1 20 ? 4.872 -14.242 -5.909 1.00 0.82 20 SER A CA 2
ATOM 2553 C C . SER A 1 20 ? 5.901 -13.124 -5.760 1.00 0.82 20 SER A C 2
ATOM 2554 O O . SER A 1 20 ? 7.102 -13.357 -5.863 1.00 0.90 20 SER A O 2
ATOM 2562 N N . ALA A 1 21 ? 5.420 -11.917 -5.491 1.00 0.78 21 ALA A N 2
ATOM 2563 C CA . ALA A 1 21 ? 6.291 -10.761 -5.347 1.00 0.85 21 ALA A CA 2
ATOM 2564 C C . ALA A 1 21 ? 7.164 -10.875 -4.098 1.00 0.82 21 ALA A C 2
ATOM 2565 O O . ALA A 1 21 ? 8.387 -10.731 -4.181 1.00 0.89 21 ALA A O 2
ATOM 2572 N N . THR A 1 22 ? 6.539 -11.152 -2.952 1.00 0.78 22 THR A N 2
ATOM 2573 C CA . THR A 1 22 ? 7.254 -11.273 -1.687 1.00 0.83 22 THR A CA 2
ATOM 2574 C C . THR A 1 22 ? 8.338 -12.344 -1.756 1.00 0.87 22 THR A C 2
ATOM 2575 O O . THR A 1 22 ? 9.399 -12.210 -1.152 1.00 0.94 22 THR A O 2
ATOM 2586 N N . SER A 1 23 ? 8.069 -13.407 -2.498 1.00 0.89 23 SER A N 2
ATOM 2587 C CA . SER A 1 23 ? 9.013 -14.504 -2.602 1.00 0.99 23 SER A CA 2
ATOM 2588 C C . SER A 1 23 ? 10.079 -14.232 -3.664 1.00 1.01 23 SER A C 2
ATOM 2589 O O . SER A 1 23 ? 11.218 -14.680 -3.537 1.00 1.11 23 SER A O 2
ATOM 2597 N N . ALA A 1 24 ? 9.715 -13.483 -4.699 1.00 0.96 24 ALA A N 2
ATOM 2598 C CA . ALA A 1 24 ? 10.642 -13.184 -5.783 1.00 1.03 24 ALA A CA 2
ATOM 2599 C C . ALA A 1 24 ? 11.666 -12.129 -5.374 1.00 1.01 24 ALA A C 2
ATOM 2600 O O . ALA A 1 24 ? 12.850 -12.253 -5.685 1.00 1.10 24 ALA A O 2
ATOM 2607 N N . ILE A 1 25 ? 11.212 -11.098 -4.662 1.00 0.93 25 ILE A N 2
ATOM 2608 C CA . ILE A 1 25 ? 12.083 -9.985 -4.299 1.00 0.93 25 ILE A CA 2
ATOM 2609 C C . ILE A 1 25 ? 13.218 -10.441 -3.382 1.00 0.97 25 ILE A C 2
ATOM 2610 O O . ILE A 1 25 ? 14.327 -9.902 -3.438 1.00 1.02 25 ILE A O 2
ATOM 2626 N N . ASN A 1 26 ? 12.954 -11.456 -2.563 1.00 0.98 26 ASN A N 2
ATOM 2627 C CA . ASN A 1 26 ? 13.989 -12.038 -1.710 1.00 1.08 26 ASN A CA 2
ATOM 2628 C C . ASN A 1 26 ? 15.146 -12.544 -2.559 1.00 1.12 26 ASN A C 2
ATOM 2629 O O . ASN A 1 26 ? 16.309 -12.346 -2.219 1.00 1.20 26 ASN A O 2
ATOM 2640 N N . GLY A 1 27 ? 14.812 -13.180 -3.676 1.00 1.12 27 GLY A N 2
ATOM 2641 C CA . GLY A 1 27 ? 15.827 -13.742 -4.546 1.00 1.20 27 GLY A CA 2
ATOM 2642 C C . GLY A 1 27 ? 16.493 -12.696 -5.418 1.00 1.23 27 GLY A C 2
ATOM 2643 O O . GLY A 1 27 ? 17.543 -12.945 -6.005 1.00 1.36 27 GLY A O 2
ATOM 2647 N N . LEU A 1 28 ? 15.879 -11.525 -5.507 1.00 1.16 28 LEU A N 2
ATOM 2648 C CA . LEU A 1 28 ? 16.440 -10.428 -6.283 1.00 1.22 28 LEU A CA 2
ATOM 2649 C C . LEU A 1 28 ? 17.569 -9.760 -5.511 1.00 1.28 28 LEU A C 2
ATOM 2650 O O . LEU A 1 28 ? 18.537 -9.269 -6.095 1.00 1.42 28 LEU A O 2
ATOM 2666 N N . TYR A 1 29 ? 17.441 -9.755 -4.193 1.00 1.22 29 TYR A N 2
ATOM 2667 C CA . TYR A 1 29 ? 18.422 -9.117 -3.326 1.00 1.31 29 TYR A CA 2
ATOM 2668 C C . TYR A 1 29 ? 19.326 -10.152 -2.661 1.00 1.58 29 TYR A C 2
ATOM 2669 O O . TYR A 1 29 ? 20.544 -10.124 -2.838 1.00 2.30 29 TYR A O 2
ATOM 2687 N N . ILE A 1 30 ? 18.713 -11.057 -1.902 1.00 1.25 30 ILE A N 2
ATOM 2688 C CA . ILE A 1 30 ? 19.425 -12.121 -1.193 1.00 1.45 30 ILE A CA 2
ATOM 2689 C C . ILE A 1 30 ? 20.286 -11.582 -0.047 1.00 1.45 30 ILE A C 2
ATOM 2690 O O . ILE A 1 30 ? 21.311 -10.933 -0.265 1.00 1.99 30 ILE A O 2
ATOM 2706 N N . GLY A 1 31 ? 19.851 -11.849 1.178 1.00 1.43 31 GLY A N 2
ATOM 2707 C CA . GLY A 1 31 ? 20.645 -11.510 2.347 1.00 1.69 31 GLY A CA 2
ATOM 2708 C C . GLY A 1 31 ? 20.714 -10.019 2.607 1.00 1.52 31 GLY A C 2
ATOM 2709 O O . GLY A 1 31 ? 21.800 -9.447 2.691 1.00 1.93 31 GLY A O 2
ATOM 2713 N N . GLN A 1 32 ? 19.558 -9.383 2.727 1.00 1.16 32 GLN A N 2
ATOM 2714 C CA . GLN A 1 32 ? 19.505 -7.955 3.010 1.00 1.10 32 GLN A CA 2
ATOM 2715 C C . GLN A 1 32 ? 18.880 -7.694 4.368 1.00 1.14 32 GLN A C 2
ATOM 2716 O O . GLN A 1 32 ? 18.847 -6.552 4.829 1.00 1.93 32 GLN A O 2
ATOM 2730 N N . THR A 1 33 ? 18.352 -8.754 4.981 1.00 1.15 33 THR A N 2
ATOM 2731 C CA . THR A 1 33 ? 17.677 -8.663 6.271 1.00 1.20 33 THR A CA 2
ATOM 2732 C C . THR A 1 33 ? 16.334 -7.945 6.143 1.00 1.09 33 THR A C 2
ATOM 2733 O O . THR A 1 33 ? 15.285 -8.501 6.471 1.00 1.21 33 THR A O 2
ATOM 2744 N N . SER A 1 34 ? 16.369 -6.712 5.666 1.00 1.12 34 SER A N 2
ATOM 2745 C CA . SER A 1 34 ? 15.165 -5.922 5.481 1.00 1.35 34 SER A CA 2
ATOM 2746 C C . SER A 1 34 ? 15.373 -4.897 4.370 1.00 1.13 34 SER A C 2
ATOM 2747 O O . SER A 1 34 ? 14.735 -3.846 4.368 1.00 1.18 34 SER A O 2
ATOM 2755 N N . TYR A 1 35 ? 16.266 -5.224 3.419 1.00 0.96 35 TYR A N 2
ATOM 2756 C CA . TYR A 1 35 ? 16.592 -4.318 2.314 1.00 0.78 35 TYR A CA 2
ATOM 2757 C C . TYR A 1 35 ? 17.206 -3.037 2.867 1.00 0.74 35 TYR A C 2
ATOM 2758 O O . TYR A 1 35 ? 17.116 -1.965 2.263 1.00 0.68 35 TYR A O 2
ATOM 2776 N N . SER A 1 36 ? 17.859 -3.192 4.020 1.00 0.89 36 SER A N 2
ATOM 2777 C CA . SER A 1 36 ? 18.524 -2.099 4.704 1.00 1.03 36 SER A CA 2
ATOM 2778 C C . SER A 1 36 ? 19.542 -1.429 3.789 1.00 1.25 36 SER A C 2
ATOM 2779 O O . SER A 1 36 ? 20.345 -2.097 3.136 1.00 2.03 36 SER A O 2
ATOM 2787 N N . GLY A 1 37 ? 19.489 -0.113 3.739 1.00 1.42 37 GLY A N 2
ATOM 2788 C CA . GLY A 1 37 ? 20.335 0.630 2.839 1.00 1.83 37 GLY A CA 2
ATOM 2789 C C . GLY A 1 37 ? 19.505 1.469 1.902 1.00 1.52 37 GLY A C 2
ATOM 2790 O O . GLY A 1 37 ? 19.798 2.643 1.677 1.00 1.88 37 GLY A O 2
ATOM 2794 N N . LEU A 1 38 ? 18.442 0.870 1.375 1.00 0.95 38 LEU A N 2
ATOM 2795 C CA . LEU A 1 38 ? 17.522 1.593 0.510 1.00 0.77 38 LEU A CA 2
ATOM 2796 C C . LEU A 1 38 ? 16.740 2.618 1.323 1.00 0.68 38 LEU A C 2
ATOM 2797 O O . LEU A 1 38 ? 16.436 3.713 0.849 1.00 0.66 38 LEU A O 2
ATOM 2813 N N . ASP A 1 39 ? 16.447 2.252 2.566 1.00 0.76 39 ASP A N 2
ATOM 2814 C CA . ASP A 1 39 ? 15.603 3.051 3.449 1.00 0.85 39 ASP A CA 2
ATOM 2815 C C . ASP A 1 39 ? 16.215 4.420 3.720 1.00 0.82 39 ASP A C 2
ATOM 2816 O O . ASP A 1 39 ? 15.564 5.449 3.526 1.00 0.90 39 ASP A O 2
ATOM 2825 N N . SER A 1 40 ? 17.467 4.432 4.146 1.00 0.82 40 SER A N 2
ATOM 2826 C CA . SER A 1 40 ? 18.164 5.674 4.423 1.00 0.94 40 SER A CA 2
ATOM 2827 C C . SER A 1 40 ? 18.385 6.466 3.140 1.00 0.89 40 SER A C 2
ATOM 2828 O O . SER A 1 40 ? 18.241 7.690 3.117 1.00 1.00 40 SER A O 2
ATOM 2836 N N . THR A 1 41 ? 18.707 5.753 2.065 1.00 0.81 41 THR A N 2
ATOM 2837 C CA . THR A 1 41 ? 18.973 6.379 0.782 1.00 0.85 41 THR A CA 2
ATOM 2838 C C . THR A 1 41 ? 17.742 7.120 0.256 1.00 0.79 41 THR A C 2
ATOM 2839 O O . THR A 1 41 ? 17.823 8.302 -0.046 1.00 0.95 41 THR A O 2
ATOM 2850 N N . ILE A 1 42 ? 16.603 6.433 0.174 1.00 0.67 42 ILE A N 2
ATOM 2851 C CA . ILE A 1 42 ? 15.385 7.034 -0.377 1.00 0.67 42 ILE A CA 2
ATOM 2852 C C . ILE A 1 42 ? 14.951 8.262 0.431 1.00 0.64 42 ILE A C 2
ATOM 2853 O O . ILE A 1 42 ? 14.510 9.266 -0.139 1.00 0.68 42 ILE A O 2
ATOM 2869 N N . LEU A 1 43 ? 15.104 8.176 1.749 1.00 0.64 43 LEU A N 2
ATOM 2870 C CA . LEU A 1 43 ? 14.720 9.260 2.650 1.00 0.70 43 LEU A CA 2
ATOM 2871 C C . LEU A 1 43 ? 15.447 10.559 2.297 1.00 0.75 43 LEU A C 2
ATOM 2872 O O . LEU A 1 43 ? 14.816 11.560 1.953 1.00 0.75 43 LEU A O 2
ATOM 2888 N N . LEU A 1 44 ? 16.775 10.536 2.362 1.00 0.85 44 LEU A N 2
ATOM 2889 C CA . LEU A 1 44 ? 17.567 11.736 2.101 1.00 0.98 44 LEU A CA 2
ATOM 2890 C C . LEU A 1 44 ? 17.626 12.055 0.608 1.00 0.92 44 LEU A C 2
ATOM 2891 O O . LEU A 1 44 ? 17.949 13.176 0.217 1.00 1.03 44 LEU A O 2
ATOM 2907 N N . ASN A 1 45 ? 17.302 11.068 -0.216 1.00 0.84 45 ASN A N 2
ATOM 2908 C CA . ASN A 1 45 ? 17.280 11.248 -1.664 1.00 0.91 45 ASN A CA 2
ATOM 2909 C C . ASN A 1 45 ? 16.160 12.186 -2.075 1.00 0.88 45 ASN A C 2
ATOM 2910 O O . ASN A 1 45 ? 16.341 13.063 -2.926 1.00 1.02 45 ASN A O 2
ATOM 2921 N N . THR A 1 46 ? 14.997 12.004 -1.471 1.00 0.79 46 THR A N 2
ATOM 2922 C CA . THR A 1 46 ? 13.826 12.751 -1.875 1.00 0.85 46 THR A CA 2
ATOM 2923 C C . THR A 1 46 ? 13.546 13.895 -0.916 1.00 0.79 46 THR A C 2
ATOM 2924 O O . THR A 1 46 ? 12.903 13.699 0.113 1.00 0.68 46 THR A O 2
ATOM 2935 N N . SER A 1 47 ? 14.054 15.080 -1.273 1.00 0.97 47 SER A N 2
ATOM 2936 C CA . SER A 1 47 ? 13.779 16.344 -0.570 1.00 1.13 47 SER A CA 2
ATOM 2937 C C . SER A 1 47 ? 13.868 16.234 0.960 1.00 1.06 47 SER A C 2
ATOM 2938 O O . SER A 1 47 ? 13.257 17.037 1.672 1.00 1.32 47 SER A O 2
ATOM 2946 N N . ALA A 1 48 ? 14.653 15.262 1.455 1.00 0.92 48 ALA A N 2
ATOM 2947 C CA . ALA A 1 48 ? 14.769 14.968 2.892 1.00 0.97 48 ALA A CA 2
ATOM 2948 C C . ALA A 1 48 ? 13.466 14.378 3.446 1.00 0.88 48 ALA A C 2
ATOM 2949 O O . ALA A 1 48 ? 13.485 13.476 4.281 1.00 1.00 48 ALA A O 2
ATOM 2956 N N . ILE A 1 49 ? 12.347 14.908 2.982 1.00 0.78 49 ILE A N 2
ATOM 2957 C CA . ILE A 1 49 ? 11.036 14.370 3.295 1.00 0.75 49 ILE A CA 2
ATOM 2958 C C . ILE A 1 49 ? 10.374 13.939 1.995 1.00 0.62 49 ILE A C 2
ATOM 2959 O O . ILE A 1 49 ? 9.909 14.782 1.225 1.00 0.65 49 ILE A O 2
ATOM 2975 N N . PRO A 1 50 ? 10.366 12.631 1.711 1.00 0.57 50 PRO A N 2
ATOM 2976 C CA . PRO A 1 50 ? 9.852 12.103 0.448 1.00 0.52 50 PRO A CA 2
ATOM 2977 C C . PRO A 1 50 ? 8.361 12.362 0.263 1.00 0.53 50 PRO A C 2
ATOM 2978 O O . PRO A 1 50 ? 7.514 11.647 0.801 1.00 0.53 50 PRO A O 2
ATOM 2989 N N . ASP A 1 51 ? 8.051 13.401 -0.505 1.00 0.59 51 ASP A N 2
ATOM 2990 C CA . ASP A 1 51 ? 6.668 13.739 -0.843 1.00 0.63 51 ASP A CA 2
ATOM 2991 C C . ASP A 1 51 ? 6.069 12.694 -1.768 1.00 0.52 51 ASP A C 2
ATOM 2992 O O . ASP A 1 51 ? 4.870 12.688 -2.017 1.00 0.54 51 ASP A O 2
ATOM 3001 N N . ASN A 1 52 ? 6.916 11.808 -2.270 1.00 0.47 52 ASN A N 2
ATOM 3002 C CA . ASN A 1 52 ? 6.500 10.796 -3.228 1.00 0.49 52 ASN A CA 2
ATOM 3003 C C . ASN A 1 52 ? 5.550 9.792 -2.575 1.00 0.43 52 ASN A C 2
ATOM 3004 O O . ASN A 1 52 ? 4.828 9.084 -3.263 1.00 0.56 52 ASN A O 2
ATOM 3015 N N . TYR A 1 53 ? 5.534 9.781 -1.237 1.00 0.39 53 TYR A N 2
ATOM 3016 C CA . TYR A 1 53 ? 4.625 8.938 -0.436 1.00 0.52 53 TYR A CA 2
ATOM 3017 C C . TYR A 1 53 ? 3.185 9.444 -0.527 1.00 0.56 53 TYR A C 2
ATOM 3018 O O . TYR A 1 53 ? 2.316 9.031 0.239 1.00 0.83 53 TYR A O 2
ATOM 3036 N N . LYS A 1 54 ? 2.945 10.360 -1.451 1.00 0.46 54 LYS A N 2
ATOM 3037 C CA . LYS A 1 54 ? 1.616 10.888 -1.691 1.00 0.49 54 LYS A CA 2
ATOM 3038 C C . LYS A 1 54 ? 1.559 11.534 -3.070 1.00 0.52 54 LYS A C 2
ATOM 3039 O O . LYS A 1 54 ? 2.576 11.999 -3.588 1.00 0.72 54 LYS A O 2
ATOM 3058 N N . ASP A 1 55 ? 0.386 11.535 -3.676 1.00 0.48 55 ASP A N 2
ATOM 3059 C CA . ASP A 1 55 ? 0.187 12.221 -4.938 1.00 0.51 55 ASP A CA 2
ATOM 3060 C C . ASP A 1 55 ? -0.648 13.474 -4.683 1.00 0.60 55 ASP A C 2
ATOM 3061 O O . ASP A 1 55 ? -1.204 13.637 -3.597 1.00 0.72 55 ASP A O 2
ATOM 3070 N N . THR A 1 56 ? -0.719 14.363 -5.658 1.00 0.67 56 THR A N 2
ATOM 3071 C CA . THR A 1 56 ? -1.432 15.618 -5.476 1.00 0.78 56 THR A CA 2
ATOM 3072 C C . THR A 1 56 ? -2.628 15.739 -6.419 1.00 0.75 56 THR A C 2
ATOM 3073 O O . THR A 1 56 ? -3.354 16.738 -6.389 1.00 0.78 56 THR A O 2
ATOM 3084 N N . THR A 1 57 ? -2.843 14.730 -7.251 1.00 0.76 57 THR A N 2
ATOM 3085 C CA . THR A 1 57 ? -3.915 14.783 -8.230 1.00 0.79 57 THR A CA 2
ATOM 3086 C C . THR A 1 57 ? -5.147 14.021 -7.733 1.00 0.74 57 THR A C 2
ATOM 3087 O O . THR A 1 57 ? -6.238 14.594 -7.642 1.00 1.04 57 THR A O 2
ATOM 3098 N N . ASN A 1 58 ? -4.932 12.745 -7.379 1.00 0.65 58 ASN A N 2
ATOM 3099 C CA . ASN A 1 58 ? -5.981 11.836 -6.880 1.00 0.70 58 ASN A CA 2
ATOM 3100 C C . ASN A 1 58 ? -5.565 10.372 -7.068 1.00 0.59 58 ASN A C 2
ATOM 3101 O O . ASN A 1 58 ? -6.394 9.470 -6.956 1.00 0.66 58 ASN A O 2
ATOM 3112 N N . LYS A 1 59 ? -4.284 10.125 -7.342 1.00 0.52 59 LYS A N 2
ATOM 3113 C CA . LYS A 1 59 ? -3.852 8.779 -7.696 1.00 0.51 59 LYS A CA 2
ATOM 3114 C C . LYS A 1 59 ? -2.415 8.443 -7.256 1.00 0.45 59 LYS A C 2
ATOM 3115 O O . LYS A 1 59 ? -1.462 8.595 -8.015 1.00 0.48 59 LYS A O 2
ATOM 3134 N N . LYS A 1 60 ? -2.274 7.979 -6.022 1.00 0.41 60 LYS A N 2
ATOM 3135 C CA . LYS A 1 60 ? -1.044 7.333 -5.560 1.00 0.38 60 LYS A CA 2
ATOM 3136 C C . LYS A 1 60 ? -1.374 6.148 -4.657 1.00 0.38 60 LYS A C 2
ATOM 3137 O O . LYS A 1 60 ? -2.102 6.298 -3.676 1.00 0.41 60 LYS A O 2
ATOM 3156 N N . ILE A 1 61 ? -0.849 4.977 -4.994 1.00 0.37 61 ILE A N 2
ATOM 3157 C CA . ILE A 1 61 ? -0.973 3.804 -4.137 1.00 0.38 61 ILE A CA 2
ATOM 3158 C C . ILE A 1 61 ? 0.374 3.107 -3.994 1.00 0.38 61 ILE A C 2
ATOM 3159 O O . ILE A 1 61 ? 1.093 2.911 -4.972 1.00 0.45 61 ILE A O 2
ATOM 3175 N N . THR A 1 62 ? 0.725 2.756 -2.772 1.00 0.39 62 THR A N 2
ATOM 3176 C CA . THR A 1 62 ? 1.975 2.065 -2.517 1.00 0.45 62 THR A CA 2
ATOM 3177 C C . THR A 1 62 ? 1.746 0.564 -2.418 1.00 0.50 62 THR A C 2
ATOM 3178 O O . THR A 1 62 ? 1.034 0.108 -1.530 1.00 0.62 62 THR A O 2
ATOM 3189 N N . ASN A 1 63 ? 2.337 -0.168 -3.368 1.00 0.52 63 ASN A N 2
ATOM 3190 C CA . ASN A 1 63 ? 2.246 -1.633 -3.455 1.00 0.61 63 ASN A CA 2
ATOM 3191 C C . ASN A 1 63 ? 2.605 -2.140 -4.860 1.00 0.76 63 ASN A C 2
ATOM 3192 O O . ASN A 1 63 ? 3.439 -3.033 -4.994 1.00 1.31 63 ASN A O 2
ATOM 3203 N N . PRO A 1 64 ? 1.991 -1.581 -5.930 1.00 0.64 64 PRO A N 2
ATOM 3204 C CA . PRO A 1 64 ? 2.032 -2.181 -7.257 1.00 0.97 64 PRO A CA 2
ATOM 3205 C C . PRO A 1 64 ? 3.271 -1.796 -8.061 1.00 1.15 64 PRO A C 2
ATOM 3206 O O . PRO A 1 64 ? 4.040 -0.923 -7.662 1.00 1.75 64 PRO A O 2
ATOM 3217 N N . PHE A 1 65 ? 3.444 -2.449 -9.207 1.00 1.16 65 PHE A N 2
ATOM 3218 C CA . PHE A 1 65 ? 4.584 -2.189 -10.080 1.00 1.47 65 PHE A CA 2
ATOM 3219 C C . PHE A 1 65 ? 4.145 -2.093 -11.541 1.00 1.30 65 PHE A C 2
ATOM 3220 O O . PHE A 1 65 ? 4.912 -2.395 -12.455 1.00 1.80 65 PHE A O 2
ATOM 3237 N N . GLY A 1 66 ? 2.916 -1.632 -11.762 1.00 0.85 66 GLY A N 2
ATOM 3238 C CA . GLY A 1 66 ? 2.380 -1.571 -13.111 1.00 0.86 66 GLY A CA 2
ATOM 3239 C C . GLY A 1 66 ? 2.466 -0.184 -13.713 1.00 0.86 66 GLY A C 2
ATOM 3240 O O . GLY A 1 66 ? 2.156 0.019 -14.885 1.00 1.21 66 GLY A O 2
ATOM 3244 N N . GLY A 1 67 ? 2.876 0.774 -12.900 1.00 0.70 67 GLY A N 2
ATOM 3245 C CA . GLY A 1 67 ? 3.009 2.141 -13.349 1.00 0.70 67 GLY A CA 2
ATOM 3246 C C . GLY A 1 67 ? 4.305 2.731 -12.854 1.00 0.65 67 GLY A C 2
ATOM 3247 O O . GLY A 1 67 ? 5.332 2.053 -12.850 1.00 0.67 67 GLY A O 2
ATOM 3251 N N . GLU A 1 68 ? 4.265 3.970 -12.396 1.00 0.63 68 GLU A N 2
ATOM 3252 C CA . GLU A 1 68 ? 5.455 4.597 -11.856 1.00 0.64 68 GLU A CA 2
ATOM 3253 C C . GLU A 1 68 ? 5.578 4.282 -10.374 1.00 0.58 68 GLU A C 2
ATOM 3254 O O . GLU A 1 68 ? 4.946 4.922 -9.533 1.00 0.59 68 GLU A O 2
ATOM 3266 N N . LEU A 1 69 ? 6.401 3.295 -10.076 1.00 0.57 69 LEU A N 2
ATOM 3267 C CA . LEU A 1 69 ? 6.603 2.821 -8.710 1.00 0.57 69 LEU A CA 2
ATOM 3268 C C . LEU A 1 69 ? 7.872 3.399 -8.082 1.00 0.55 69 LEU A C 2
ATOM 3269 O O . LEU A 1 69 ? 8.867 3.633 -8.770 1.00 0.60 69 LEU A O 2
ATOM 3285 N N . ASN A 1 70 ? 7.807 3.659 -6.781 1.00 0.52 70 ASN A N 2
ATOM 3286 C CA . ASN A 1 70 ? 8.978 4.053 -6.000 1.00 0.53 70 ASN A CA 2
ATOM 3287 C C . ASN A 1 70 ? 9.431 2.879 -5.144 1.00 0.49 70 ASN A C 2
ATOM 3288 O O . ASN A 1 70 ? 8.639 2.328 -4.388 1.00 0.51 70 ASN A O 2
ATOM 3299 N N . VAL A 1 71 ? 10.694 2.500 -5.256 1.00 0.51 71 VAL A N 2
ATOM 3300 C CA . VAL A 1 71 ? 11.198 1.323 -4.554 1.00 0.52 71 VAL A CA 2
ATOM 3301 C C . VAL A 1 71 ? 11.751 1.684 -3.178 1.00 0.49 71 VAL A C 2
ATOM 3302 O O . VAL A 1 71 ? 12.408 2.713 -3.010 1.00 0.58 71 VAL A O 2
ATOM 3315 N N . GLY A 1 72 ? 11.465 0.843 -2.195 1.00 0.44 72 GLY A N 2
ATOM 3316 C CA . GLY A 1 72 ? 12.004 1.047 -0.868 1.00 0.46 72 GLY A CA 2
ATOM 3317 C C . GLY A 1 72 ? 11.604 -0.047 0.106 1.00 0.44 72 GLY A C 2
ATOM 3318 O O . GLY A 1 72 ? 10.642 -0.777 -0.136 1.00 0.48 72 GLY A O 2
ATOM 3322 N N . PRO A 1 73 ? 12.347 -0.190 1.215 1.00 0.53 73 PRO A N 2
ATOM 3323 C CA . PRO A 1 73 ? 12.063 -1.151 2.273 1.00 0.54 73 PRO A CA 2
ATOM 3324 C C . PRO A 1 73 ? 11.384 -0.508 3.486 1.00 0.49 73 PRO A C 2
ATOM 3325 O O . PRO A 1 73 ? 11.514 0.698 3.716 1.00 0.59 73 PRO A O 2
ATOM 3336 N N . ALA A 1 74 ? 10.665 -1.302 4.265 1.00 0.51 74 ALA A N 2
ATOM 3337 C CA . ALA A 1 74 ? 9.996 -0.770 5.446 1.00 0.61 74 ALA A CA 2
ATOM 3338 C C . ALA A 1 74 ? 10.512 -1.380 6.748 1.00 0.84 74 ALA A C 2
ATOM 3339 O O . ALA A 1 74 ? 10.013 -2.411 7.203 1.00 1.58 74 ALA A O 2
ATOM 3346 N N . ASN A 1 75 ? 11.519 -0.721 7.321 1.00 0.62 75 ASN A N 2
ATOM 3347 C CA . ASN A 1 75 ? 12.057 -1.029 8.655 1.00 0.74 75 ASN A CA 2
ATOM 3348 C C . ASN A 1 75 ? 12.647 -2.438 8.752 1.00 0.76 75 ASN A C 2
ATOM 3349 O O . ASN A 1 75 ? 13.864 -2.615 8.699 1.00 0.85 75 ASN A O 2
ATOM 3360 N N . ASN A 1 76 ? 11.780 -3.430 8.885 1.00 0.75 76 ASN A N 2
ATOM 3361 C CA . ASN A 1 76 ? 12.196 -4.813 9.105 1.00 0.82 76 ASN A CA 2
ATOM 3362 C C . ASN A 1 76 ? 11.261 -5.767 8.389 1.00 0.77 76 ASN A C 2
ATOM 3363 O O . ASN A 1 76 ? 10.041 -5.636 8.497 1.00 0.81 76 ASN A O 2
ATOM 3374 N N . ASN A 1 77 ? 11.844 -6.741 7.695 1.00 0.80 77 ASN A N 2
ATOM 3375 C CA . ASN A 1 77 ? 11.097 -7.631 6.805 1.00 0.86 77 ASN A CA 2
ATOM 3376 C C . ASN A 1 77 ? 10.068 -8.476 7.556 1.00 0.95 77 ASN A C 2
ATOM 3377 O O . ASN A 1 77 ? 9.070 -8.911 6.977 1.00 1.05 77 ASN A O 2
ATOM 3388 N N . THR A 1 78 ? 10.303 -8.696 8.842 1.00 1.02 78 THR A N 2
ATOM 3389 C CA . THR A 1 78 ? 9.397 -9.494 9.657 1.00 1.22 78 THR A CA 2
ATOM 3390 C C . THR A 1 78 ? 8.167 -8.695 10.084 1.00 1.16 78 THR A C 2
ATOM 3391 O O . THR A 1 78 ? 7.251 -9.231 10.704 1.00 1.41 78 THR A O 2
ATOM 3402 N N . ALA A 1 79 ? 8.151 -7.416 9.744 1.00 0.91 79 ALA A N 2
ATOM 3403 C CA . ALA A 1 79 ? 6.998 -6.569 9.996 1.00 0.86 79 ALA A CA 2
ATOM 3404 C C . ALA A 1 79 ? 6.404 -6.123 8.668 1.00 0.73 79 ALA A C 2
ATOM 3405 O O . ALA A 1 79 ? 5.251 -6.413 8.348 1.00 0.77 79 ALA A O 2
ATOM 3412 N N . PHE A 1 80 ? 7.221 -5.433 7.891 1.00 0.65 80 PHE A N 2
ATOM 3413 C CA . PHE A 1 80 ? 6.860 -5.045 6.540 1.00 0.60 80 PHE A CA 2
ATOM 3414 C C . PHE A 1 80 ? 7.970 -5.501 5.617 1.00 0.72 80 PHE A C 2
ATOM 3415 O O . PHE A 1 80 ? 9.006 -5.934 6.082 1.00 1.37 80 PHE A O 2
ATOM 3432 N N . GLY A 1 81 ? 7.778 -5.420 4.324 1.00 0.52 81 GLY A N 2
ATOM 3433 C CA . GLY A 1 81 ? 8.801 -5.920 3.435 1.00 0.57 81 GLY A CA 2
ATOM 3434 C C . GLY A 1 81 ? 9.320 -4.846 2.533 1.00 0.50 81 GLY A C 2
ATOM 3435 O O . GLY A 1 81 ? 10.435 -4.356 2.691 1.00 0.54 81 GLY A O 2
ATOM 3439 N N . TYR A 1 82 ? 8.476 -4.450 1.612 1.00 0.45 82 TYR A N 2
ATOM 3440 C CA . TYR A 1 82 ? 8.834 -3.476 0.614 1.00 0.44 82 TYR A CA 2
ATOM 3441 C C . TYR A 1 82 ? 7.656 -2.559 0.374 1.00 0.41 82 TYR A C 2
ATOM 3442 O O . TYR A 1 82 ? 6.504 -2.961 0.557 1.00 0.46 82 TYR A O 2
ATOM 3460 N N . TYR A 1 83 ? 7.931 -1.337 -0.012 1.00 0.36 83 TYR A N 2
ATOM 3461 C CA . TYR A 1 83 ? 6.878 -0.423 -0.376 1.00 0.38 83 TYR A CA 2
ATOM 3462 C C . TYR A 1 83 ? 7.172 0.156 -1.750 1.00 0.38 83 TYR A C 2
ATOM 3463 O O . TYR A 1 83 ? 8.310 0.516 -2.052 1.00 0.43 83 TYR A O 2
ATOM 3481 N N . LEU A 1 84 ? 6.157 0.185 -2.589 1.00 0.40 84 LEU A N 2
ATOM 3482 C CA . LEU A 1 84 ? 6.291 0.719 -3.928 1.00 0.42 84 LEU A CA 2
ATOM 3483 C C . LEU A 1 84 ? 5.273 1.825 -4.139 1.00 0.43 84 LEU A C 2
ATOM 3484 O O . LEU A 1 84 ? 4.116 1.555 -4.453 1.00 0.50 84 LEU A O 2
ATOM 3500 N N . THR A 1 85 ? 5.697 3.070 -3.975 1.00 0.43 85 THR A N 2
ATOM 3501 C CA . THR A 1 85 ? 4.779 4.189 -4.049 1.00 0.47 85 THR A CA 2
ATOM 3502 C C . THR A 1 85 ? 4.549 4.551 -5.502 1.00 0.45 85 THR A C 2
ATOM 3503 O O . THR A 1 85 ? 5.376 5.205 -6.140 1.00 0.50 85 THR A O 2
ATOM 3514 N N . LEU A 1 86 ? 3.430 4.088 -6.021 1.00 0.43 86 LEU A N 2
ATOM 3515 C CA . LEU A 1 86 ? 3.154 4.155 -7.435 1.00 0.43 86 LEU A CA 2
ATOM 3516 C C . LEU A 1 86 ? 1.954 5.044 -7.705 1.00 0.45 86 LEU A C 2
ATOM 3517 O O . LEU A 1 86 ? 0.912 4.896 -7.074 1.00 0.50 86 LEU A O 2
ATOM 3533 N N . THR A 1 87 ? 2.097 5.979 -8.630 1.00 0.48 87 THR A N 2
ATOM 3534 C CA . THR A 1 87 ? 0.980 6.820 -8.990 1.00 0.55 87 THR A CA 2
ATOM 3535 C C . THR A 1 87 ? 0.012 6.042 -9.864 1.00 0.55 87 THR A C 2
ATOM 3536 O O . THR A 1 87 ? 0.388 5.570 -10.939 1.00 0.56 87 THR A O 2
ATOM 3547 N N . ARG A 1 88 ? -1.235 5.967 -9.407 1.00 0.60 88 ARG A N 2
ATOM 3548 C CA . ARG A 1 88 ? -2.301 5.233 -10.087 1.00 0.67 88 ARG A CA 2
ATOM 3549 C C . ARG A 1 88 ? -3.413 4.941 -9.090 1.00 0.71 88 ARG A C 2
ATOM 3550 O O . ARG A 1 88 ? -3.169 4.313 -8.065 1.00 1.02 88 ARG A O 2
ATOM 3571 N N . LEU A 1 89 ? -4.626 5.388 -9.388 1.00 0.56 89 LEU A N 2
ATOM 3572 C CA . LEU A 1 89 ? -5.760 5.174 -8.498 1.00 0.55 89 LEU A CA 2
ATOM 3573 C C . LEU A 1 89 ? -7.035 5.714 -9.132 1.00 0.55 89 LEU A C 2
ATOM 3574 O O . LEU A 1 89 ? -6.991 6.590 -9.999 1.00 0.77 89 LEU A O 2
ATOM 3590 N N . ASP A 1 90 ? -8.159 5.181 -8.696 1.00 0.47 90 ASP A N 2
ATOM 3591 C CA . ASP A 1 90 ? -9.458 5.558 -9.218 1.00 0.52 90 ASP A CA 2
ATOM 3592 C C . ASP A 1 90 ? -10.451 5.619 -8.066 1.00 0.53 90 ASP A C 2
ATOM 3593 O O . ASP A 1 90 ? -10.212 5.013 -7.017 1.00 0.51 90 ASP A O 2
ATOM 3602 N N . LYS A 1 91 ? -11.547 6.345 -8.240 1.00 0.63 91 LYS A N 2
ATOM 3603 C CA . LYS A 1 91 ? -12.563 6.446 -7.197 1.00 0.75 91 LYS A CA 2
ATOM 3604 C C . LYS A 1 91 ? -13.105 5.065 -6.839 1.00 0.79 91 LYS A C 2
ATOM 3605 O O . LYS A 1 91 ? -13.293 4.739 -5.664 1.00 0.85 91 LYS A O 2
ATOM 3624 N N . ALA A 1 92 ? -13.321 4.243 -7.855 1.00 0.81 92 ALA A N 2
ATOM 3625 C CA . ALA A 1 92 ? -13.839 2.901 -7.646 1.00 0.94 92 ALA A CA 2
ATOM 3626 C C . ALA A 1 92 ? -12.742 1.981 -7.136 1.00 0.81 92 ALA A C 2
ATOM 3627 O O . ALA A 1 92 ? -13.018 0.950 -6.530 1.00 0.81 92 ALA A O 2
ATOM 3634 N N . ALA A 1 93 ? -11.493 2.367 -7.368 1.00 0.73 93 ALA A N 2
ATOM 3635 C CA . ALA A 1 93 ? -10.360 1.598 -6.883 1.00 0.67 93 ALA A CA 2
ATOM 3636 C C . ALA A 1 93 ? -10.269 1.696 -5.368 1.00 0.57 93 ALA A C 2
ATOM 3637 O O . ALA A 1 93 ? -9.958 0.716 -4.698 1.00 0.57 93 ALA A O 2
ATOM 3644 N N . CYS A 1 94 ? -10.557 2.883 -4.833 1.00 0.55 94 CYS A N 2
ATOM 3645 C CA . CYS A 1 94 ? -10.662 3.064 -3.386 1.00 0.58 94 CYS A CA 2
ATOM 3646 C C . CYS A 1 94 ? -11.674 2.086 -2.810 1.00 0.60 94 CYS A C 2
ATOM 3647 O O . CYS A 1 94 ? -11.417 1.412 -1.813 1.00 0.63 94 CYS A O 2
ATOM 3654 N N . VAL A 1 95 ? -12.822 2.003 -3.468 1.00 0.64 95 VAL A N 2
ATOM 3655 C CA . VAL A 1 95 ? -13.884 1.106 -3.052 1.00 0.71 95 VAL A CA 2
ATOM 3656 C C . VAL A 1 95 ? -13.458 -0.346 -3.230 1.00 0.65 95 VAL A C 2
ATOM 3657 O O . VAL A 1 95 ? -13.721 -1.193 -2.379 1.00 0.67 95 VAL A O 2
ATOM 3670 N N . SER A 1 96 ? -12.775 -0.613 -4.326 1.00 0.62 96 SER A N 2
ATOM 3671 C CA . SER A 1 96 ? -12.323 -1.955 -4.653 1.00 0.61 96 SER A CA 2
ATOM 3672 C C . SER A 1 96 ? -11.311 -2.475 -3.632 1.00 0.55 96 SER A C 2
ATOM 3673 O O . SER A 1 96 ? -11.335 -3.649 -3.269 1.00 0.58 96 SER A O 2
ATOM 3681 N N . LEU A 1 97 ? -10.434 -1.600 -3.162 1.00 0.56 97 LEU A N 2
ATOM 3682 C CA . LEU A 1 97 ? -9.396 -1.998 -2.220 1.00 0.61 97 LEU A CA 2
ATOM 3683 C C . LEU A 1 97 ? -9.976 -2.259 -0.834 1.00 0.63 97 LEU A C 2
ATOM 3684 O O . LEU A 1 97 ? -9.431 -3.043 -0.063 1.00 0.70 97 LEU A O 2
ATOM 3700 N N . ALA A 1 98 ? -11.087 -1.609 -0.518 1.00 0.64 98 ALA A N 2
ATOM 3701 C CA . ALA A 1 98 ? -11.753 -1.836 0.760 1.00 0.75 98 ALA A CA 2
ATOM 3702 C C . ALA A 1 98 ? -12.745 -2.983 0.654 1.00 0.71 98 ALA A C 2
ATOM 3703 O O . ALA A 1 98 ? -13.221 -3.508 1.660 1.00 0.85 98 ALA A O 2
ATOM 3710 N N . THR A 1 99 ? -13.050 -3.361 -0.576 1.00 0.66 99 THR A N 2
ATOM 3711 C CA . THR A 1 99 ? -13.850 -4.539 -0.838 1.00 0.71 99 THR A CA 2
ATOM 3712 C C . THR A 1 99 ? -12.936 -5.684 -1.243 1.00 0.66 99 THR A C 2
ATOM 3713 O O . THR A 1 99 ? -13.381 -6.713 -1.731 1.00 0.77 99 THR A O 2
ATOM 3724 N N . LEU A 1 100 ? -11.645 -5.470 -1.038 1.00 0.59 100 LEU A N 2
ATOM 3725 C CA . LEU A 1 100 ? -10.641 -6.504 -1.200 1.00 0.61 100 LEU A CA 2
ATOM 3726 C C . LEU A 1 100 ? -10.197 -6.918 0.189 1.00 0.66 100 LEU A C 2
ATOM 3727 O O . LEU A 1 100 ? -10.036 -6.067 1.061 1.00 0.93 100 LEU A O 2
ATOM 3743 N N . ASN A 1 101 ? -10.014 -8.206 0.420 1.00 0.60 101 ASN A N 2
ATOM 3744 C CA . ASN A 1 101 ? -9.646 -8.661 1.745 1.00 0.66 101 ASN A CA 2
ATOM 3745 C C . ASN A 1 101 ? -8.166 -8.441 2.008 1.00 0.70 101 ASN A C 2
ATOM 3746 O O . ASN A 1 101 ? -7.324 -9.280 1.683 1.00 0.79 101 ASN A O 2
ATOM 3757 N N . LEU A 1 102 ? -7.857 -7.290 2.589 1.00 0.76 102 LEU A N 2
ATOM 3758 C CA . LEU A 1 102 ? -6.498 -6.964 3.005 1.00 0.88 102 LEU A CA 2
ATOM 3759 C C . LEU A 1 102 ? -6.193 -7.601 4.359 1.00 0.99 102 LEU A C 2
ATOM 3760 O O . LEU A 1 102 ? -5.527 -7.003 5.201 1.00 1.50 102 LEU A O 2
ATOM 3776 N N . GLY A 1 103 ? -6.681 -8.818 4.564 1.00 0.92 103 GLY A N 2
ATOM 3777 C CA . GLY A 1 103 ? -6.451 -9.507 5.819 1.00 1.04 103 GLY A CA 2
ATOM 3778 C C . GLY A 1 103 ? -5.939 -10.915 5.613 1.00 1.12 103 GLY A C 2
ATOM 3779 O O . GLY A 1 103 ? -5.903 -11.714 6.546 1.00 1.70 103 GLY A O 2
ATOM 3783 N N . THR A 1 104 ? -5.547 -11.222 4.386 1.00 1.03 104 THR A N 2
ATOM 3784 C CA . THR A 1 104 ? -5.022 -12.536 4.061 1.00 1.28 104 THR A CA 2
ATOM 3785 C C . THR A 1 104 ? -3.615 -12.445 3.475 1.00 1.06 104 THR A C 2
ATOM 3786 O O . THR A 1 104 ? -2.681 -13.077 3.969 1.00 1.25 104 THR A O 2
ATOM 3797 N N . SER A 1 105 ? -3.463 -11.654 2.424 1.00 0.97 105 SER A N 2
ATOM 3798 C CA . SER A 1 105 ? -2.174 -11.501 1.766 1.00 1.06 105 SER A CA 2
ATOM 3799 C C . SER A 1 105 ? -1.609 -10.107 1.973 1.00 1.02 105 SER A C 2
ATOM 3800 O O . SER A 1 105 ? -0.739 -9.668 1.229 1.00 1.48 105 SER A O 2
ATOM 3808 N N . ALA A 1 106 ? -2.086 -9.418 2.991 1.00 0.76 106 ALA A N 2
ATOM 3809 C CA . ALA A 1 106 ? -1.653 -8.056 3.240 1.00 0.73 106 ALA A CA 2
ATOM 3810 C C . ALA A 1 106 ? -0.773 -7.985 4.472 1.00 0.59 106 ALA A C 2
ATOM 3811 O O . ALA A 1 106 ? -0.665 -8.948 5.230 1.00 0.67 106 ALA A O 2
ATOM 3818 N N . LYS A 1 107 ? -0.126 -6.848 4.659 1.00 0.51 107 LYS A N 2
ATOM 3819 C CA . LYS A 1 107 ? 0.643 -6.622 5.866 1.00 0.47 107 LYS A CA 2
ATOM 3820 C C . LYS A 1 107 ? 0.221 -5.315 6.535 1.00 0.51 107 LYS A C 2
ATOM 3821 O O . LYS A 1 107 ? 0.420 -5.123 7.733 1.00 0.70 107 LYS A O 2
ATOM 3840 N N . GLY A 1 108 ? -0.367 -4.426 5.747 1.00 0.50 108 GLY A N 2
ATOM 3841 C CA . GLY A 1 108 ? -0.883 -3.179 6.275 1.00 0.61 108 GLY A CA 2
ATOM 3842 C C . GLY A 1 108 ? -1.577 -2.360 5.207 1.00 0.58 108 GLY A C 2
ATOM 3843 O O . GLY A 1 108 ? -1.286 -2.507 4.028 1.00 0.81 108 GLY A O 2
ATOM 3847 N N . TYR A 1 109 ? -2.496 -1.501 5.609 1.00 0.52 109 TYR A N 2
ATOM 3848 C CA . TYR A 1 109 ? -3.217 -0.661 4.661 1.00 0.49 109 TYR A CA 2
ATOM 3849 C C . TYR A 1 109 ? -3.515 0.692 5.313 1.00 0.47 109 TYR A C 2
ATOM 3850 O O . TYR A 1 109 ? -4.120 0.745 6.380 1.00 0.51 109 TYR A O 2
ATOM 3868 N N . GLY A 1 110 ? -3.078 1.781 4.688 1.00 0.45 110 GLY A N 2
ATOM 3869 C CA . GLY A 1 110 ? -3.218 3.087 5.315 1.00 0.48 110 GLY A CA 2
ATOM 3870 C C . GLY A 1 110 ? -3.524 4.198 4.329 1.00 0.52 110 GLY A C 2
ATOM 3871 O O . GLY A 1 110 ? -2.717 4.510 3.462 1.00 0.85 110 GLY A O 2
ATOM 3875 N N . VAL A 1 111 ? -4.680 4.820 4.483 1.00 0.44 111 VAL A N 2
ATOM 3876 C CA . VAL A 1 111 ? -5.112 5.860 3.559 1.00 0.50 111 VAL A CA 2
ATOM 3877 C C . VAL A 1 111 ? -4.643 7.225 4.047 1.00 0.50 111 VAL A C 2
ATOM 3878 O O . VAL A 1 111 ? -4.909 7.599 5.189 1.00 0.52 111 VAL A O 2
ATOM 3891 N N . ASN A 1 112 ? -3.953 7.957 3.168 1.00 0.53 112 ASN A N 2
ATOM 3892 C CA . ASN A 1 112 ? -3.368 9.265 3.490 1.00 0.60 112 ASN A CA 2
ATOM 3893 C C . ASN A 1 112 ? -2.161 9.136 4.407 1.00 0.56 112 ASN A C 2
ATOM 3894 O O . ASN A 1 112 ? -1.756 10.102 5.047 1.00 0.69 112 ASN A O 2
ATOM 3905 N N . ILE A 1 113 ? -1.584 7.948 4.455 1.00 0.54 113 ILE A N 2
ATOM 3906 C CA . ILE A 1 113 ? -0.335 7.749 5.173 1.00 0.54 113 ILE A CA 2
ATOM 3907 C C . ILE A 1 113 ? 0.836 8.061 4.251 1.00 0.60 113 ILE A C 2
ATOM 3908 O O . ILE A 1 113 ? 0.888 7.589 3.117 1.00 0.73 113 ILE A O 2
ATOM 3924 N N . SER A 1 114 ? 1.747 8.888 4.723 1.00 0.60 114 SER A N 2
ATOM 3925 C CA . SER A 1 114 ? 2.964 9.177 3.991 1.00 0.70 114 SER A CA 2
ATOM 3926 C C . SER A 1 114 ? 4.167 8.914 4.884 1.00 0.67 114 SER A C 2
ATOM 3927 O O . SER A 1 114 ? 4.402 9.633 5.860 1.00 0.77 114 SER A O 2
ATOM 3935 N N . GLY A 1 115 ? 4.906 7.868 4.559 1.00 0.70 115 GLY A N 2
ATOM 3936 C CA . GLY A 1 115 ? 5.993 7.431 5.409 1.00 0.70 115 GLY A CA 2
ATOM 3937 C C . GLY A 1 115 ? 5.990 5.932 5.558 1.00 0.70 115 GLY A C 2
ATOM 3938 O O . GLY A 1 115 ? 6.044 5.406 6.671 1.00 0.75 115 GLY A O 2
ATOM 3942 N N . GLU A 1 116 ? 5.913 5.253 4.423 1.00 0.73 116 GLU A N 2
ATOM 3943 C CA . GLU A 1 116 ? 5.827 3.807 4.356 1.00 0.77 116 GLU A CA 2
ATOM 3944 C C . GLU A 1 116 ? 6.945 3.112 5.129 1.00 0.75 116 GLU A C 2
ATOM 3945 O O . GLU A 1 116 ? 6.768 1.992 5.608 1.00 0.84 116 GLU A O 2
ATOM 3957 N N . ASN A 1 117 ? 8.086 3.777 5.254 1.00 0.67 117 ASN A N 2
ATOM 3958 C CA . ASN A 1 117 ? 9.227 3.225 5.984 1.00 0.67 117 ASN A CA 2
ATOM 3959 C C . ASN A 1 117 ? 8.831 2.819 7.402 1.00 0.69 117 ASN A C 2
ATOM 3960 O O . ASN A 1 117 ? 9.395 1.883 7.966 1.00 0.75 117 ASN A O 2
ATOM 3971 N N . ASN A 1 118 ? 7.857 3.528 7.967 1.00 0.70 118 ASN A N 2
ATOM 3972 C CA . ASN A 1 118 ? 7.336 3.208 9.291 1.00 0.80 118 ASN A CA 2
ATOM 3973 C C . ASN A 1 118 ? 5.886 3.686 9.412 1.00 0.82 118 ASN A C 2
ATOM 3974 O O . ASN A 1 118 ? 5.597 4.697 10.057 1.00 1.00 118 ASN A O 2
ATOM 3985 N N . ILE A 1 119 ? 4.986 2.966 8.746 1.00 0.78 119 ILE A N 2
ATOM 3986 C CA . ILE A 1 119 ? 3.566 3.302 8.733 1.00 0.87 119 ILE A CA 2
ATOM 3987 C C . ILE A 1 119 ? 2.955 3.200 10.139 1.00 0.71 119 ILE A C 2
ATOM 3988 O O . ILE A 1 119 ? 3.396 2.400 10.967 1.00 0.73 119 ILE A O 2
ATOM 4004 N N . THR A 1 120 ? 1.948 4.032 10.391 1.00 0.70 120 THR A N 2
ATOM 4005 C CA . THR A 1 120 ? 1.296 4.119 11.694 1.00 0.64 120 THR A CA 2
ATOM 4006 C C . THR A 1 120 ? 0.555 2.821 12.054 1.00 0.56 120 THR A C 2
ATOM 4007 O O . THR A 1 120 ? 0.468 1.890 11.246 1.00 0.54 120 THR A O 2
ATOM 4018 N N . SER A 1 121 ? 0.042 2.768 13.277 1.00 0.57 121 SER A N 2
ATOM 4019 C CA . SER A 1 121 ? -0.662 1.599 13.782 1.00 0.55 121 SER A CA 2
ATOM 4020 C C . SER A 1 121 ? -1.952 1.344 12.994 1.00 0.52 121 SER A C 2
ATOM 4021 O O . SER A 1 121 ? -2.546 2.270 12.434 1.00 0.57 121 SER A O 2
ATOM 4029 N N . PHE A 1 122 ? -2.385 0.090 12.970 1.00 0.49 122 PHE A N 2
ATOM 4030 C CA . PHE A 1 122 ? -3.510 -0.320 12.145 1.00 0.50 122 PHE A CA 2
ATOM 4031 C C . PHE A 1 122 ? -4.757 -0.572 12.988 1.00 0.53 122 PHE A C 2
ATOM 4032 O O . PHE A 1 122 ? -4.669 -0.994 14.143 1.00 0.68 122 PHE A O 2
ATOM 4049 N N . GLY A 1 123 ? -5.915 -0.300 12.400 1.00 0.53 123 GLY A N 2
ATOM 4050 C CA . GLY A 1 123 ? -7.182 -0.588 13.043 1.00 0.60 123 GLY A CA 2
ATOM 4051 C C . GLY A 1 123 ? -8.228 -1.052 12.048 1.00 0.67 123 GLY A C 2
ATOM 4052 O O . GLY A 1 123 ? -8.005 -2.007 11.311 1.00 1.24 123 GLY A O 2
ATOM 4056 N N . ASN A 1 124 ? -9.362 -0.362 12.004 1.00 0.58 124 ASN A N 2
ATOM 4057 C CA . ASN A 1 124 ? -10.443 -0.714 11.080 1.00 0.60 124 ASN A CA 2
ATOM 4058 C C . ASN A 1 124 ? -11.158 0.537 10.584 1.00 0.61 124 ASN A C 2
ATOM 4059 O O . ASN A 1 124 ? -12.378 0.553 10.414 1.00 0.99 124 ASN A O 2
ATOM 4070 N N . SER A 1 125 ? -10.381 1.584 10.358 1.00 0.51 125 SER A N 2
ATOM 4071 C CA . SER A 1 125 ? -10.889 2.827 9.804 1.00 0.55 125 SER A CA 2
ATOM 4072 C C . SER A 1 125 ? -9.793 3.464 8.954 1.00 0.49 125 SER A C 2
ATOM 4073 O O . SER A 1 125 ? -8.649 2.995 8.955 1.00 0.64 125 SER A O 2
ATOM 4081 N N . ALA A 1 126 ? -10.122 4.524 8.236 1.00 0.61 126 ALA A N 2
ATOM 4082 C CA . ALA A 1 126 ? -9.204 5.098 7.265 1.00 0.57 126 ALA A CA 2
ATOM 4083 C C . ALA A 1 126 ? -9.060 6.608 7.440 1.00 0.73 126 ALA A C 2
ATOM 4084 O O . ALA A 1 126 ? -9.586 7.175 8.399 1.00 1.25 126 ALA A O 2
ATOM 4091 N N . ASP A 1 127 ? -8.310 7.226 6.518 1.00 0.96 127 ASP A N 2
ATOM 4092 C CA . ASP A 1 127 ? -8.120 8.682 6.473 1.00 1.08 127 ASP A CA 2
ATOM 4093 C C . ASP A 1 127 ? -7.172 9.146 7.578 1.00 0.90 127 ASP A C 2
ATOM 4094 O O . ASP A 1 127 ? -7.582 9.370 8.716 1.00 1.34 127 ASP A O 2
ATOM 4103 N N . GLN A 1 128 ? -5.885 9.231 7.224 1.00 0.95 128 GLN A N 2
ATOM 4104 C CA . GLN A 1 128 ? -4.815 9.602 8.159 1.00 0.92 128 GLN A CA 2
ATOM 4105 C C . GLN A 1 128 ? -4.638 8.524 9.225 1.00 0.83 128 GLN A C 2
ATOM 4106 O O . GLN A 1 128 ? -3.878 8.683 10.181 1.00 1.02 128 GLN A O 2
ATOM 4120 N N . ALA A 1 129 ? -5.329 7.412 9.022 1.00 0.65 129 ALA A N 2
ATOM 4121 C CA . ALA A 1 129 ? -5.245 6.275 9.905 1.00 0.63 129 ALA A CA 2
ATOM 4122 C C . ALA A 1 129 ? -5.107 5.005 9.085 1.00 0.52 129 ALA A C 2
ATOM 4123 O O . ALA A 1 129 ? -5.606 4.922 7.954 1.00 0.47 129 ALA A O 2
ATOM 4130 N N . ALA A 1 130 ? -4.414 4.031 9.638 1.00 0.54 130 ALA A N 2
ATOM 4131 C CA . ALA A 1 130 ? -4.223 2.768 8.963 1.00 0.50 130 ALA A CA 2
ATOM 4132 C C . ALA A 1 130 ? -5.149 1.716 9.553 1.00 0.47 130 ALA A C 2
ATOM 4133 O O . ALA A 1 130 ? -5.575 1.828 10.703 1.00 0.53 130 ALA A O 2
ATOM 4140 N N . LYS A 1 131 ? -5.466 0.703 8.767 1.00 0.43 131 LYS A N 2
ATOM 4141 C CA . LYS A 1 131 ? -6.304 -0.389 9.231 1.00 0.44 131 LYS A CA 2
ATOM 4142 C C . LYS A 1 131 ? -5.598 -1.708 8.955 1.00 0.45 131 LYS A C 2
ATOM 4143 O O . LYS A 1 131 ? -4.774 -1.800 8.043 1.00 0.49 131 LYS A O 2
ATOM 4162 N N . SER A 1 132 ? -5.899 -2.715 9.753 1.00 0.49 132 SER A N 2
ATOM 4163 C CA . SER A 1 132 ? -5.224 -3.994 9.644 1.00 0.59 132 SER A CA 2
ATOM 4164 C C . SER A 1 132 ? -5.926 -4.920 8.652 1.00 0.68 132 SER A C 2
ATOM 4165 O O . SER A 1 132 ? -5.306 -5.837 8.112 1.00 0.97 132 SER A O 2
ATOM 4173 N N . THR A 1 133 ? -7.210 -4.675 8.407 1.00 0.72 133 THR A N 2
ATOM 4174 C CA . THR A 1 133 ? -7.976 -5.494 7.478 1.00 0.93 133 THR A CA 2
ATOM 4175 C C . THR A 1 133 ? -8.942 -4.650 6.656 1.00 0.69 133 THR A C 2
ATOM 4176 O O . THR A 1 133 ? -9.451 -3.633 7.128 1.00 1.11 133 THR A O 2
ATOM 4187 N N . ALA A 1 134 ? -9.172 -5.068 5.419 1.00 0.82 134 ALA A N 2
ATOM 4188 C CA . ALA A 1 134 ? -10.211 -4.484 4.596 1.00 1.50 134 ALA A CA 2
ATOM 4189 C C . ALA A 1 134 ? -11.150 -5.584 4.135 1.00 1.30 134 ALA A C 2
ATOM 4190 O O . ALA A 1 134 ? -10.697 -6.652 3.724 1.00 1.86 134 ALA A O 2
ATOM 4197 N N . ILE A 1 135 ? -12.448 -5.334 4.248 1.00 0.99 135 ILE A N 2
ATOM 4198 C CA . ILE A 1 135 ? -13.457 -6.334 3.915 1.00 0.96 135 ILE A CA 2
ATOM 4199 C C . ILE A 1 135 ? -14.851 -5.791 4.251 1.00 1.21 135 ILE A C 2
ATOM 4200 O O . ILE A 1 135 ? -15.832 -6.534 4.347 1.00 2.09 135 ILE A O 2
ATOM 4216 N N . THR A 1 136 ? -14.940 -4.478 4.395 1.00 1.18 136 THR A N 2
ATOM 4217 C CA . THR A 1 136 ? -16.132 -3.857 4.935 1.00 1.62 136 THR A CA 2
ATOM 4218 C C . THR A 1 136 ? -16.590 -2.688 4.062 1.00 1.09 136 THR A C 2
ATOM 4219 O O . THR A 1 136 ? -15.793 -1.816 3.714 1.00 1.00 136 THR A O 2
ATOM 4230 N N . PRO A 1 137 ? -17.880 -2.663 3.686 1.00 1.02 137 PRO A N 2
ATOM 4231 C CA . PRO A 1 137 ? -18.470 -1.550 2.934 1.00 1.06 137 PRO A CA 2
ATOM 4232 C C . PRO A 1 137 ? -18.294 -0.208 3.652 1.00 0.97 137 PRO A C 2
ATOM 4233 O O . PRO A 1 137 ? -18.112 0.829 3.013 1.00 1.12 137 PRO A O 2
ATOM 4244 N N . ALA A 1 138 ? -18.352 -0.234 4.982 1.00 1.04 138 ALA A N 2
ATOM 4245 C CA . ALA A 1 138 ? -18.099 0.960 5.785 1.00 1.16 138 ALA A CA 2
ATOM 4246 C C . ALA A 1 138 ? -16.687 1.487 5.537 1.00 0.92 138 ALA A C 2
ATOM 4247 O O . ALA A 1 138 ? -16.490 2.681 5.309 1.00 0.97 138 ALA A O 2
ATOM 4254 N N . GLU A 1 139 ? -15.716 0.580 5.583 1.00 0.82 139 GLU A N 2
ATOM 4255 C CA . GLU A 1 139 ? -14.323 0.896 5.291 1.00 0.81 139 GLU A CA 2
ATOM 4256 C C . GLU A 1 139 ? -14.192 1.556 3.914 1.00 0.71 139 GLU A C 2
ATOM 4257 O O . GLU A 1 139 ? -13.472 2.539 3.751 1.00 0.80 139 GLU A O 2
ATOM 4269 N N . ALA A 1 140 ? -14.927 1.033 2.935 1.00 0.71 140 ALA A N 2
ATOM 4270 C CA . ALA A 1 140 ? -14.888 1.562 1.573 1.00 0.90 140 ALA A CA 2
ATOM 4271 C C . ALA A 1 140 ? -15.326 3.023 1.525 1.00 0.85 140 ALA A C 2
ATOM 4272 O O . ALA A 1 140 ? -14.839 3.804 0.705 1.00 1.08 140 ALA A O 2
ATOM 4279 N N . ALA A 1 141 ? -16.240 3.390 2.409 1.00 0.71 141 ALA A N 2
ATOM 4280 C CA . ALA A 1 141 ? -16.741 4.752 2.464 1.00 0.82 141 ALA A CA 2
ATOM 4281 C C . ALA A 1 141 ? -15.830 5.649 3.300 1.00 0.79 141 ALA A C 2
ATOM 4282 O O . ALA A 1 141 ? -15.835 6.867 3.137 1.00 0.92 141 ALA A O 2
ATOM 4289 N N . THR A 1 142 ? -15.056 5.040 4.194 1.00 0.72 142 THR A N 2
ATOM 4290 C CA . THR A 1 142 ? -14.189 5.788 5.088 1.00 0.83 142 THR A CA 2
ATOM 4291 C C . THR A 1 142 ? -12.823 6.042 4.443 1.00 0.97 142 THR A C 2
ATOM 4292 O O . THR A 1 142 ? -12.148 7.023 4.760 1.00 1.17 142 THR A O 2
ATOM 4303 N N . ALA A 1 143 ? -12.432 5.154 3.530 1.00 0.97 143 ALA A N 2
ATOM 4304 C CA . ALA A 1 143 ? -11.146 5.256 2.845 1.00 1.19 143 ALA A CA 2
ATOM 4305 C C . ALA A 1 143 ? -11.037 6.551 2.044 1.00 1.05 143 ALA A C 2
ATOM 4306 O O . ALA A 1 143 ? -10.293 7.460 2.417 1.00 1.28 143 ALA A O 2
ATOM 4313 N N . CYS A 1 144 ? -11.789 6.639 0.958 1.00 0.87 144 CYS A N 2
ATOM 4314 C CA . CYS A 1 144 ? -11.761 7.821 0.112 1.00 0.96 144 CYS A CA 2
ATOM 4315 C C . CYS A 1 144 ? -13.114 8.524 0.140 1.00 0.91 144 CYS A C 2
ATOM 4316 O O . CYS A 1 144 ? -13.943 8.345 -0.756 1.00 1.26 144 CYS A O 2
ATOM 4323 N N . LYS A 1 145 ? -13.341 9.295 1.193 1.00 1.09 145 LYS A N 2
ATOM 4324 C CA . LYS A 1 145 ? -14.580 10.038 1.348 1.00 1.29 145 LYS A CA 2
ATOM 4325 C C . LYS A 1 145 ? -14.389 11.439 0.775 1.00 1.29 145 LYS A C 2
ATOM 4326 O O . LYS A 1 145 ? -14.724 11.697 -0.381 1.00 2.01 145 LYS A O 2
ATOM 4345 N N . ASN A 1 146 ? -13.821 12.328 1.576 1.00 1.10 146 ASN A N 2
ATOM 4346 C CA . ASN A 1 146 ? -13.437 13.648 1.095 1.00 1.21 146 ASN A CA 2
ATOM 4347 C C . ASN A 1 146 ? -11.988 13.593 0.658 1.00 1.25 146 ASN A C 2
ATOM 4348 O O . ASN A 1 146 ? -11.078 13.709 1.479 1.00 1.88 146 ASN A O 2
ATOM 4359 N N . THR A 1 147 ? -11.777 13.378 -0.629 1.00 1.03 147 THR A N 2
ATOM 4360 C CA . THR A 1 147 ? -10.457 13.038 -1.122 1.00 1.07 147 THR A CA 2
ATOM 4361 C C . THR A 1 147 ? -10.170 13.637 -2.499 1.00 1.14 147 THR A C 2
ATOM 4362 O O . THR A 1 147 ? -10.711 13.188 -3.510 1.00 2.01 147 THR A O 2
ATOM 4373 N N . ASP A 1 148 ? -9.332 14.670 -2.520 1.00 0.94 148 ASP A N 2
ATOM 4374 C CA . ASP A 1 148 ? -8.823 15.228 -3.773 1.00 1.01 148 ASP A CA 2
ATOM 4375 C C . ASP A 1 148 ? -7.331 14.910 -3.905 1.00 0.89 148 ASP A C 2
ATOM 4376 O O . ASP A 1 148 ? -6.959 13.909 -4.509 1.00 0.88 148 ASP A O 2
ATOM 4385 N N . SER A 1 149 ? -6.483 15.740 -3.308 1.00 0.95 149 SER A N 2
ATOM 4386 C CA . SER A 1 149 ? -5.066 15.433 -3.163 1.00 1.01 149 SER A CA 2
ATOM 4387 C C . SER A 1 149 ? -4.892 14.485 -1.984 1.00 0.85 149 SER A C 2
ATOM 4388 O O . SER A 1 149 ? -3.807 13.972 -1.709 1.00 1.07 149 SER A O 2
ATOM 4396 N N . THR A 1 150 ? -5.992 14.273 -1.284 1.00 0.63 150 THR A N 2
ATOM 4397 C CA . THR A 1 150 ? -6.045 13.349 -0.179 1.00 0.67 150 THR A CA 2
ATOM 4398 C C . THR A 1 150 ? -6.421 11.954 -0.667 1.00 0.56 150 THR A C 2
ATOM 4399 O O . THR A 1 150 ? -6.474 11.006 0.115 1.00 0.64 150 THR A O 2
ATOM 4410 N N . ASN A 1 151 ? -6.656 11.827 -1.970 1.00 0.49 151 ASN A N 2
ATOM 4411 C CA . ASN A 1 151 ? -7.041 10.547 -2.551 1.00 0.47 151 ASN A CA 2
ATOM 4412 C C . ASN A 1 151 ? -5.797 9.736 -2.901 1.00 0.44 151 ASN A C 2
ATOM 4413 O O . ASN A 1 151 ? -5.575 9.365 -4.050 1.00 0.59 151 ASN A O 2
ATOM 4424 N N . LYS A 1 152 ? -4.977 9.487 -1.890 1.00 0.41 152 LYS A N 2
ATOM 4425 C CA . LYS A 1 152 ? -3.764 8.703 -2.049 1.00 0.41 152 LYS A CA 2
ATOM 4426 C C . LYS A 1 152 ? -3.595 7.762 -0.863 1.00 0.39 152 LYS A C 2
ATOM 4427 O O . LYS A 1 152 ? -3.839 8.139 0.287 1.00 0.48 152 LYS A O 2
ATOM 4446 N N . VAL A 1 153 ? -3.218 6.528 -1.140 1.00 0.36 153 VAL A N 2
ATOM 4447 C CA . VAL A 1 153 ? -3.131 5.520 -0.102 1.00 0.37 153 VAL A CA 2
ATOM 4448 C C . VAL A 1 153 ? -1.916 4.604 -0.282 1.00 0.35 153 VAL A C 2
ATOM 4449 O O . VAL A 1 153 ? -1.886 3.743 -1.162 1.00 0.43 153 VAL A O 2
ATOM 4462 N N . THR A 1 154 ? -0.901 4.827 0.533 1.00 0.35 154 THR A N 2
ATOM 4463 C CA . THR A 1 154 ? 0.239 3.929 0.599 1.00 0.38 154 THR A CA 2
ATOM 4464 C C . THR A 1 154 ? -0.088 2.711 1.478 1.00 0.37 154 THR A C 2
ATOM 4465 O O . THR A 1 154 ? -0.664 2.862 2.558 1.00 0.47 154 THR A O 2
ATOM 4476 N N . TYR A 1 155 ? 0.230 1.493 1.030 1.00 0.35 155 TYR A N 2
ATOM 4477 C CA . TYR A 1 155 ? -0.021 0.336 1.884 1.00 0.38 155 TYR A CA 2
ATOM 4478 C C . TYR A 1 155 ? 0.974 -0.797 1.673 1.00 0.38 155 TYR A C 2
ATOM 4479 O O . TYR A 1 155 ? 1.863 -0.728 0.829 1.00 0.61 155 TYR A O 2
ATOM 4497 N N . PHE A 1 156 ? 0.827 -1.828 2.497 1.00 0.41 156 PHE A N 2
ATOM 4498 C CA . PHE A 1 156 ? 1.685 -2.996 2.446 1.00 0.44 156 PHE A CA 2
ATOM 4499 C C . PHE A 1 156 ? 0.870 -4.254 2.236 1.00 0.46 156 PHE A C 2
ATOM 4500 O O . PHE A 1 156 ? 0.028 -4.609 3.056 1.00 0.46 156 PHE A O 2
ATOM 4517 N N . MET A 1 157 ? 1.132 -4.948 1.161 1.00 0.59 157 MET A N 2
ATOM 4518 C CA . MET A 1 157 ? 0.420 -6.179 0.905 1.00 0.68 157 MET A CA 2
ATOM 4519 C C . MET A 1 157 ? 1.415 -7.320 0.867 1.00 0.82 157 MET A C 2
ATOM 4520 O O . MET A 1 157 ? 1.829 -7.770 -0.196 1.00 1.12 157 MET A O 2
ATOM 4534 N N . LYS A 1 158 ? 1.796 -7.748 2.073 1.00 0.75 158 LYS A N 2
ATOM 4535 C CA . LYS A 1 158 ? 2.810 -8.756 2.290 1.00 0.96 158 LYS A CA 2
ATOM 4536 C C . LYS A 1 158 ? 4.101 -8.470 1.509 1.00 1.43 158 LYS A C 2
ATOM 4537 O O . LYS A 1 158 ? 4.970 -7.759 2.069 1.00 1.89 158 LYS A O 2
ATOM 4557 N N . MET A 1 1 ? -24.855 -1.604 -3.194 1.00 7.47 1 MET A N 3
ATOM 4558 C CA . MET A 1 1 ? -24.268 -1.563 -1.834 1.00 7.05 1 MET A CA 3
ATOM 4559 C C . MET A 1 1 ? -24.268 -2.957 -1.221 1.00 6.18 1 MET A C 3
ATOM 4560 O O . MET A 1 1 ? -24.348 -3.952 -1.946 1.00 6.26 1 MET A O 3
ATOM 4576 N N . GLU A 1 2 ? -24.174 -3.014 0.110 1.00 5.66 2 GLU A N 3
ATOM 4577 C CA . GLU A 1 2 ? -24.169 -4.269 0.860 1.00 5.12 2 GLU A CA 3
ATOM 4578 C C . GLU A 1 2 ? -22.894 -5.068 0.628 1.00 4.18 2 GLU A C 3
ATOM 4579 O O . GLU A 1 2 ? -22.729 -5.730 -0.399 1.00 4.52 2 GLU A O 3
ATOM 4591 N N . GLN A 1 3 ? -22.001 -4.985 1.611 1.00 3.35 3 GLN A N 3
ATOM 4592 C CA . GLN A 1 3 ? -20.726 -5.693 1.593 1.00 2.68 3 GLN A CA 3
ATOM 4593 C C . GLN A 1 3 ? -19.846 -5.257 0.425 1.00 1.97 3 GLN A C 3
ATOM 4594 O O . GLN A 1 3 ? -20.170 -4.320 -0.306 1.00 2.24 3 GLN A O 3
ATOM 4608 N N . SER A 1 4 ? -18.720 -5.928 0.274 1.00 1.43 4 SER A N 3
ATOM 4609 C CA . SER A 1 4 ? -17.778 -5.610 -0.778 1.00 0.82 4 SER A CA 3
ATOM 4610 C C . SER A 1 4 ? -17.980 -6.520 -1.982 1.00 0.93 4 SER A C 3
ATOM 4611 O O . SER A 1 4 ? -18.163 -7.731 -1.838 1.00 1.64 4 SER A O 3
ATOM 4619 N N . ALA A 1 5 ? -17.965 -5.926 -3.165 1.00 1.31 5 ALA A N 3
ATOM 4620 C CA . ALA A 1 5 ? -18.098 -6.672 -4.406 1.00 1.41 5 ALA A CA 3
ATOM 4621 C C . ALA A 1 5 ? -16.736 -7.175 -4.866 1.00 1.33 5 ALA A C 3
ATOM 4622 O O . ALA A 1 5 ? -15.715 -6.586 -4.524 1.00 1.96 5 ALA A O 3
ATOM 4629 N N . SER A 1 6 ? -16.734 -8.274 -5.623 1.00 1.05 6 SER A N 3
ATOM 4630 C CA . SER A 1 6 ? -15.504 -8.899 -6.144 1.00 0.98 6 SER A CA 3
ATOM 4631 C C . SER A 1 6 ? -14.522 -9.237 -5.016 1.00 0.84 6 SER A C 3
ATOM 4632 O O . SER A 1 6 ? -13.325 -9.427 -5.250 1.00 0.79 6 SER A O 3
ATOM 4640 N N . ASP A 1 7 ? -15.059 -9.372 -3.808 1.00 0.83 7 ASP A N 3
ATOM 4641 C CA . ASP A 1 7 ? -14.261 -9.646 -2.615 1.00 0.77 7 ASP A CA 3
ATOM 4642 C C . ASP A 1 7 ? -13.702 -11.059 -2.650 1.00 0.72 7 ASP A C 3
ATOM 4643 O O . ASP A 1 7 ? -12.722 -11.368 -1.980 1.00 0.82 7 ASP A O 3
ATOM 4652 N N . SER A 1 8 ? -14.332 -11.907 -3.436 1.00 0.69 8 SER A N 3
ATOM 4653 C CA . SER A 1 8 ? -13.937 -13.299 -3.523 1.00 0.75 8 SER A CA 3
ATOM 4654 C C . SER A 1 8 ? -13.163 -13.586 -4.812 1.00 0.78 8 SER A C 3
ATOM 4655 O O . SER A 1 8 ? -12.320 -14.482 -4.849 1.00 1.03 8 SER A O 3
ATOM 4663 N N . ASN A 1 9 ? -13.437 -12.823 -5.859 1.00 0.73 9 ASN A N 3
ATOM 4664 C CA . ASN A 1 9 ? -12.788 -13.050 -7.145 1.00 0.82 9 ASN A CA 3
ATOM 4665 C C . ASN A 1 9 ? -11.466 -12.304 -7.266 1.00 0.77 9 ASN A C 3
ATOM 4666 O O . ASN A 1 9 ? -10.413 -12.931 -7.413 1.00 0.86 9 ASN A O 3
ATOM 4677 N N . LYS A 1 10 ? -11.506 -10.978 -7.177 1.00 0.72 10 LYS A N 3
ATOM 4678 C CA . LYS A 1 10 ? -10.310 -10.176 -7.412 1.00 0.75 10 LYS A CA 3
ATOM 4679 C C . LYS A 1 10 ? -9.326 -10.312 -6.263 1.00 0.70 10 LYS A C 3
ATOM 4680 O O . LYS A 1 10 ? -8.121 -10.420 -6.478 1.00 0.76 10 LYS A O 3
ATOM 4699 N N . SER A 1 11 ? -9.845 -10.314 -5.043 1.00 0.65 11 SER A N 3
ATOM 4700 C CA . SER A 1 11 ? -9.009 -10.408 -3.857 1.00 0.64 11 SER A CA 3
ATOM 4701 C C . SER A 1 11 ? -8.041 -11.585 -3.951 1.00 0.66 11 SER A C 3
ATOM 4702 O O . SER A 1 11 ? -6.837 -11.427 -3.755 1.00 0.67 11 SER A O 3
ATOM 4710 N N . GLN A 1 12 ? -8.564 -12.751 -4.317 1.00 0.72 12 GLN A N 3
ATOM 4711 C CA . GLN A 1 12 ? -7.776 -13.974 -4.301 1.00 0.81 12 GLN A CA 3
ATOM 4712 C C . GLN A 1 12 ? -6.700 -13.994 -5.386 1.00 0.79 12 GLN A C 3
ATOM 4713 O O . GLN A 1 12 ? -5.623 -14.560 -5.180 1.00 0.85 12 GLN A O 3
ATOM 4727 N N . ASN A 1 13 ? -6.969 -13.378 -6.535 1.00 0.77 13 ASN A N 3
ATOM 4728 C CA . ASN A 1 13 ? -5.991 -13.387 -7.621 1.00 0.81 13 ASN A CA 3
ATOM 4729 C C . ASN A 1 13 ? -4.956 -12.283 -7.420 1.00 0.73 13 ASN A C 3
ATOM 4730 O O . ASN A 1 13 ? -3.807 -12.412 -7.845 1.00 0.76 13 ASN A O 3
ATOM 4741 N N . ALA A 1 14 ? -5.356 -11.220 -6.732 1.00 0.69 14 ALA A N 3
ATOM 4742 C CA . ALA A 1 14 ? -4.434 -10.151 -6.376 1.00 0.66 14 ALA A CA 3
ATOM 4743 C C . ALA A 1 14 ? -3.445 -10.637 -5.324 1.00 0.59 14 ALA A C 3
ATOM 4744 O O . ALA A 1 14 ? -2.238 -10.416 -5.444 1.00 0.61 14 ALA A O 3
ATOM 4751 N N . ILE A 1 15 ? -3.974 -11.321 -4.307 1.00 0.59 15 ILE A N 3
ATOM 4752 C CA . ILE A 1 15 ? -3.156 -11.894 -3.235 1.00 0.60 15 ILE A CA 3
ATOM 4753 C C . ILE A 1 15 ? -2.044 -12.763 -3.807 1.00 0.59 15 ILE A C 3
ATOM 4754 O O . ILE A 1 15 ? -0.889 -12.660 -3.399 1.00 0.59 15 ILE A O 3
ATOM 4770 N N . SER A 1 16 ? -2.402 -13.607 -4.767 1.00 0.64 16 SER A N 3
ATOM 4771 C CA . SER A 1 16 ? -1.461 -14.540 -5.360 1.00 0.70 16 SER A CA 3
ATOM 4772 C C . SER A 1 16 ? -0.242 -13.812 -5.924 1.00 0.69 16 SER A C 3
ATOM 4773 O O . SER A 1 16 ? 0.896 -14.145 -5.593 1.00 0.79 16 SER A O 3
ATOM 4781 N N . GLU A 1 17 ? -0.481 -12.799 -6.746 1.00 0.68 17 GLU A N 3
ATOM 4782 C CA . GLU A 1 17 ? 0.598 -12.124 -7.448 1.00 0.75 17 GLU A CA 3
ATOM 4783 C C . GLU A 1 17 ? 1.476 -11.321 -6.490 1.00 0.69 17 GLU A C 3
ATOM 4784 O O . GLU A 1 17 ? 2.702 -11.454 -6.512 1.00 0.75 17 GLU A O 3
ATOM 4796 N N . VAL A 1 18 ? 0.857 -10.516 -5.637 1.00 0.64 18 VAL A N 3
ATOM 4797 C CA . VAL A 1 18 ? 1.613 -9.654 -4.733 1.00 0.69 18 VAL A CA 3
ATOM 4798 C C . VAL A 1 18 ? 2.447 -10.470 -3.747 1.00 0.67 18 VAL A C 3
ATOM 4799 O O . VAL A 1 18 ? 3.620 -10.172 -3.525 1.00 0.76 18 VAL A O 3
ATOM 4812 N N . MET A 1 19 ? 1.856 -11.528 -3.197 1.00 0.65 19 MET A N 3
ATOM 4813 C CA . MET A 1 19 ? 2.543 -12.366 -2.224 1.00 0.75 19 MET A CA 3
ATOM 4814 C C . MET A 1 19 ? 3.709 -13.099 -2.882 1.00 0.74 19 MET A C 3
ATOM 4815 O O . MET A 1 19 ? 4.736 -13.358 -2.249 1.00 0.78 19 MET A O 3
ATOM 4829 N N . SER A 1 20 ? 3.554 -13.417 -4.163 1.00 0.75 20 SER A N 3
ATOM 4830 C CA . SER A 1 20 ? 4.615 -14.063 -4.915 1.00 0.82 20 SER A CA 3
ATOM 4831 C C . SER A 1 20 ? 5.776 -13.096 -5.132 1.00 0.82 20 SER A C 3
ATOM 4832 O O . SER A 1 20 ? 6.938 -13.504 -5.168 1.00 0.90 20 SER A O 3
ATOM 4840 N N . ALA A 1 21 ? 5.456 -11.809 -5.252 1.00 0.78 21 ALA A N 3
ATOM 4841 C CA . ALA A 1 21 ? 6.472 -10.780 -5.416 1.00 0.85 21 ALA A CA 3
ATOM 4842 C C . ALA A 1 21 ? 7.170 -10.505 -4.087 1.00 0.82 21 ALA A C 3
ATOM 4843 O O . ALA A 1 21 ? 8.385 -10.298 -4.041 1.00 0.89 21 ALA A O 3
ATOM 4850 N N . THR A 1 22 ? 6.399 -10.519 -3.003 1.00 0.78 22 THR A N 3
ATOM 4851 C CA . THR A 1 22 ? 6.946 -10.397 -1.666 1.00 0.83 22 THR A CA 3
ATOM 4852 C C . THR A 1 22 ? 7.910 -11.550 -1.374 1.00 0.87 22 THR A C 3
ATOM 4853 O O . THR A 1 22 ? 8.947 -11.370 -0.736 1.00 0.94 22 THR A O 3
ATOM 4864 N N . SER A 1 23 ? 7.565 -12.733 -1.865 1.00 0.89 23 SER A N 3
ATOM 4865 C CA . SER A 1 23 ? 8.443 -13.888 -1.755 1.00 0.99 23 SER A CA 3
ATOM 4866 C C . SER A 1 23 ? 9.655 -13.719 -2.673 1.00 1.01 23 SER A C 3
ATOM 4867 O O . SER A 1 23 ? 10.776 -14.075 -2.311 1.00 1.11 23 SER A O 3
ATOM 4875 N N . ALA A 1 24 ? 9.422 -13.148 -3.854 1.00 0.96 24 ALA A N 3
ATOM 4876 C CA . ALA A 1 24 ? 10.474 -12.963 -4.845 1.00 1.03 24 ALA A CA 3
ATOM 4877 C C . ALA A 1 24 ? 11.559 -12.018 -4.343 1.00 1.01 24 ALA A C 3
ATOM 4878 O O . ALA A 1 24 ? 12.747 -12.303 -4.480 1.00 1.10 24 ALA A O 3
ATOM 4885 N N . ILE A 1 25 ? 11.154 -10.897 -3.753 1.00 0.93 25 ILE A N 3
ATOM 4886 C CA . ILE A 1 25 ? 12.117 -9.916 -3.262 1.00 0.93 25 ILE A CA 3
ATOM 4887 C C . ILE A 1 25 ? 12.914 -10.476 -2.085 1.00 0.97 25 ILE A C 3
ATOM 4888 O O . ILE A 1 25 ? 14.067 -10.107 -1.876 1.00 1.02 25 ILE A O 3
ATOM 4904 N N . ASN A 1 26 ? 12.305 -11.381 -1.329 1.00 0.98 26 ASN A N 3
ATOM 4905 C CA . ASN A 1 26 ? 13.019 -12.077 -0.268 1.00 1.08 26 ASN A CA 3
ATOM 4906 C C . ASN A 1 26 ? 14.138 -12.911 -0.872 1.00 1.12 26 ASN A C 3
ATOM 4907 O O . ASN A 1 26 ? 15.254 -12.942 -0.358 1.00 1.20 26 ASN A O 3
ATOM 4918 N N . GLY A 1 27 ? 13.830 -13.554 -1.995 1.00 1.12 27 GLY A N 3
ATOM 4919 C CA . GLY A 1 27 ? 14.815 -14.336 -2.713 1.00 1.20 27 GLY A CA 3
ATOM 4920 C C . GLY A 1 27 ? 15.891 -13.473 -3.347 1.00 1.23 27 GLY A C 3
ATOM 4921 O O . GLY A 1 27 ? 17.000 -13.942 -3.613 1.00 1.36 27 GLY A O 3
ATOM 4925 N N . LEU A 1 28 ? 15.566 -12.214 -3.600 1.00 1.16 28 LEU A N 3
ATOM 4926 C CA . LEU A 1 28 ? 16.536 -11.266 -4.128 1.00 1.22 28 LEU A CA 3
ATOM 4927 C C . LEU A 1 28 ? 17.425 -10.747 -3.001 1.00 1.28 28 LEU A C 3
ATOM 4928 O O . LEU A 1 28 ? 18.607 -10.467 -3.194 1.00 1.42 28 LEU A O 3
ATOM 4944 N N . TYR A 1 29 ? 16.841 -10.635 -1.819 1.00 1.22 29 TYR A N 3
ATOM 4945 C CA . TYR A 1 29 ? 17.531 -10.079 -0.667 1.00 1.31 29 TYR A CA 3
ATOM 4946 C C . TYR A 1 29 ? 17.910 -11.162 0.334 1.00 1.58 29 TYR A C 3
ATOM 4947 O O . TYR A 1 29 ? 17.974 -10.908 1.536 1.00 2.30 29 TYR A O 3
ATOM 4965 N N . ILE A 1 30 ? 18.209 -12.351 -0.180 1.00 1.25 30 ILE A N 3
ATOM 4966 C CA . ILE A 1 30 ? 18.618 -13.486 0.650 1.00 1.45 30 ILE A CA 3
ATOM 4967 C C . ILE A 1 30 ? 19.882 -13.158 1.446 1.00 1.45 30 ILE A C 3
ATOM 4968 O O . ILE A 1 30 ? 19.990 -13.498 2.624 1.00 1.99 30 ILE A O 3
ATOM 4984 N N . GLY A 1 31 ? 20.820 -12.475 0.804 1.00 1.43 31 GLY A N 3
ATOM 4985 C CA . GLY A 1 31 ? 22.056 -12.104 1.472 1.00 1.69 31 GLY A CA 3
ATOM 4986 C C . GLY A 1 31 ? 21.920 -10.819 2.269 1.00 1.52 31 GLY A C 3
ATOM 4987 O O . GLY A 1 31 ? 22.912 -10.262 2.739 1.00 1.93 31 GLY A O 3
ATOM 4991 N N . GLN A 1 32 ? 20.687 -10.348 2.410 1.00 1.16 32 GLN A N 3
ATOM 4992 C CA . GLN A 1 32 ? 20.403 -9.126 3.147 1.00 1.10 32 GLN A CA 3
ATOM 4993 C C . GLN A 1 32 ? 19.560 -9.431 4.369 1.00 1.14 32 GLN A C 3
ATOM 4994 O O . GLN A 1 32 ? 20.051 -9.367 5.495 1.00 1.93 32 GLN A O 3
ATOM 5008 N N . THR A 1 33 ? 18.292 -9.762 4.133 1.00 1.15 33 THR A N 3
ATOM 5009 C CA . THR A 1 33 ? 17.311 -10.005 5.202 1.00 1.20 33 THR A CA 3
ATOM 5010 C C . THR A 1 33 ? 16.972 -8.713 5.951 1.00 1.09 33 THR A C 3
ATOM 5011 O O . THR A 1 33 ? 15.820 -8.473 6.323 1.00 1.21 33 THR A O 3
ATOM 5022 N N . SER A 1 34 ? 17.980 -7.883 6.143 1.00 1.12 34 SER A N 3
ATOM 5023 C CA . SER A 1 34 ? 17.809 -6.591 6.762 1.00 1.35 34 SER A CA 3
ATOM 5024 C C . SER A 1 34 ? 17.109 -5.650 5.793 1.00 1.13 34 SER A C 3
ATOM 5025 O O . SER A 1 34 ? 16.165 -4.963 6.169 1.00 1.18 34 SER A O 3
ATOM 5033 N N . TYR A 1 35 ? 17.586 -5.649 4.539 1.00 0.96 35 TYR A N 3
ATOM 5034 C CA . TYR A 1 35 ? 17.063 -4.781 3.472 1.00 0.78 35 TYR A CA 3
ATOM 5035 C C . TYR A 1 35 ? 17.583 -3.358 3.631 1.00 0.74 35 TYR A C 3
ATOM 5036 O O . TYR A 1 35 ? 17.561 -2.581 2.678 1.00 0.68 35 TYR A O 3
ATOM 5054 N N . SER A 1 36 ? 18.064 -3.038 4.841 1.00 0.89 36 SER A N 3
ATOM 5055 C CA . SER A 1 36 ? 18.382 -1.657 5.262 1.00 1.03 36 SER A CA 3
ATOM 5056 C C . SER A 1 36 ? 17.211 -0.703 5.002 1.00 1.25 36 SER A C 3
ATOM 5057 O O . SER A 1 36 ? 17.341 0.515 5.158 1.00 2.03 36 SER A O 3
ATOM 5065 N N . GLY A 1 37 ? 16.061 -1.271 4.628 1.00 1.42 37 GLY A N 3
ATOM 5066 C CA . GLY A 1 37 ? 14.934 -0.485 4.167 1.00 1.83 37 GLY A CA 3
ATOM 5067 C C . GLY A 1 37 ? 15.250 0.315 2.915 1.00 1.52 37 GLY A C 3
ATOM 5068 O O . GLY A 1 37 ? 14.367 0.943 2.338 1.00 1.88 37 GLY A O 3
ATOM 5072 N N . LEU A 1 38 ? 16.519 0.266 2.488 1.00 0.95 38 LEU A N 3
ATOM 5073 C CA . LEU A 1 38 ? 17.064 1.202 1.510 1.00 0.77 38 LEU A CA 3
ATOM 5074 C C . LEU A 1 38 ? 16.674 2.629 1.870 1.00 0.68 38 LEU A C 3
ATOM 5075 O O . LEU A 1 38 ? 16.655 3.521 1.019 1.00 0.66 38 LEU A O 3
ATOM 5091 N N . ASP A 1 39 ? 16.412 2.823 3.161 1.00 0.76 39 ASP A N 3
ATOM 5092 C CA . ASP A 1 39 ? 15.997 4.111 3.707 1.00 0.85 39 ASP A CA 3
ATOM 5093 C C . ASP A 1 39 ? 16.993 5.182 3.319 1.00 0.82 39 ASP A C 3
ATOM 5094 O O . ASP A 1 39 ? 16.616 6.286 2.951 1.00 0.90 39 ASP A O 3
ATOM 5103 N N . SER A 1 40 ? 18.266 4.821 3.369 1.00 0.82 40 SER A N 3
ATOM 5104 C CA . SER A 1 40 ? 19.337 5.726 2.986 1.00 0.94 40 SER A CA 3
ATOM 5105 C C . SER A 1 40 ? 19.149 6.240 1.556 1.00 0.89 40 SER A C 3
ATOM 5106 O O . SER A 1 40 ? 19.176 7.449 1.310 1.00 1.00 40 SER A O 3
ATOM 5114 N N . THR A 1 41 ? 18.933 5.321 0.623 1.00 0.81 41 THR A N 3
ATOM 5115 C CA . THR A 1 41 ? 18.820 5.664 -0.788 1.00 0.85 41 THR A CA 3
ATOM 5116 C C . THR A 1 41 ? 17.484 6.336 -1.118 1.00 0.79 41 THR A C 3
ATOM 5117 O O . THR A 1 41 ? 17.383 7.088 -2.086 1.00 0.95 41 THR A O 3
ATOM 5128 N N . ILE A 1 42 ? 16.458 6.067 -0.321 1.00 0.67 42 ILE A N 3
ATOM 5129 C CA . ILE A 1 42 ? 15.145 6.654 -0.568 1.00 0.67 42 ILE A CA 3
ATOM 5130 C C . ILE A 1 42 ? 15.037 8.020 0.106 1.00 0.64 42 ILE A C 3
ATOM 5131 O O . ILE A 1 42 ? 14.364 8.928 -0.391 1.00 0.68 42 ILE A O 3
ATOM 5147 N N . LEU A 1 43 ? 15.727 8.160 1.225 1.00 0.64 43 LEU A N 3
ATOM 5148 C CA . LEU A 1 43 ? 15.761 9.410 1.971 1.00 0.70 43 LEU A CA 3
ATOM 5149 C C . LEU A 1 43 ? 16.343 10.532 1.118 1.00 0.75 43 LEU A C 3
ATOM 5150 O O . LEU A 1 43 ? 15.777 11.622 1.027 1.00 0.75 43 LEU A O 3
ATOM 5166 N N . LEU A 1 44 ? 17.487 10.251 0.502 1.00 0.85 44 LEU A N 3
ATOM 5167 C CA . LEU A 1 44 ? 18.173 11.229 -0.337 1.00 0.98 44 LEU A CA 3
ATOM 5168 C C . LEU A 1 44 ? 17.417 11.476 -1.641 1.00 0.92 44 LEU A C 3
ATOM 5169 O O . LEU A 1 44 ? 17.702 12.435 -2.360 1.00 1.03 44 LEU A O 3
ATOM 5185 N N . ASN A 1 45 ? 16.460 10.602 -1.941 1.00 0.84 45 ASN A N 3
ATOM 5186 C CA . ASN A 1 45 ? 15.674 10.714 -3.164 1.00 0.91 45 ASN A CA 3
ATOM 5187 C C . ASN A 1 45 ? 14.734 11.904 -3.086 1.00 0.88 45 ASN A C 3
ATOM 5188 O O . ASN A 1 45 ? 14.843 12.847 -3.867 1.00 1.02 45 ASN A O 3
ATOM 5199 N N . THR A 1 46 ? 13.809 11.856 -2.147 1.00 0.79 46 THR A N 3
ATOM 5200 C CA . THR A 1 46 ? 12.954 12.989 -1.890 1.00 0.85 46 THR A CA 3
ATOM 5201 C C . THR A 1 46 ? 13.493 13.708 -0.667 1.00 0.79 46 THR A C 3
ATOM 5202 O O . THR A 1 46 ? 13.244 13.276 0.453 1.00 0.68 46 THR A O 3
ATOM 5213 N N . SER A 1 47 ? 14.228 14.790 -0.927 1.00 0.97 47 SER A N 3
ATOM 5214 C CA . SER A 1 47 ? 15.099 15.466 0.043 1.00 1.13 47 SER A CA 3
ATOM 5215 C C . SER A 1 47 ? 14.680 15.300 1.507 1.00 1.06 47 SER A C 3
ATOM 5216 O O . SER A 1 47 ? 13.959 16.139 2.061 1.00 1.32 47 SER A O 3
ATOM 5224 N N . ALA A 1 48 ? 15.116 14.183 2.101 1.00 0.92 48 ALA A N 3
ATOM 5225 C CA . ALA A 1 48 ? 14.988 13.922 3.542 1.00 0.97 48 ALA A CA 3
ATOM 5226 C C . ALA A 1 48 ? 13.564 13.534 3.956 1.00 0.88 48 ALA A C 3
ATOM 5227 O O . ALA A 1 48 ? 13.373 12.828 4.948 1.00 1.00 48 ALA A O 3
ATOM 5234 N N . ILE A 1 49 ? 12.571 14.000 3.219 1.00 0.78 49 ILE A N 3
ATOM 5235 C CA . ILE A 1 49 ? 11.195 13.607 3.454 1.00 0.75 49 ILE A CA 3
ATOM 5236 C C . ILE A 1 49 ? 10.570 13.077 2.171 1.00 0.62 49 ILE A C 3
ATOM 5237 O O . ILE A 1 49 ? 10.389 13.827 1.212 1.00 0.65 49 ILE A O 3
ATOM 5253 N N . PRO A 1 50 ? 10.251 11.771 2.120 1.00 0.57 50 PRO A N 3
ATOM 5254 C CA . PRO A 1 50 ? 9.655 11.156 0.940 1.00 0.52 50 PRO A CA 3
ATOM 5255 C C . PRO A 1 50 ? 8.213 11.616 0.734 1.00 0.53 50 PRO A C 3
ATOM 5256 O O . PRO A 1 50 ? 7.257 10.934 1.097 1.00 0.53 50 PRO A O 3
ATOM 5267 N N . ASP A 1 51 ? 8.092 12.803 0.158 1.00 0.59 51 ASP A N 3
ATOM 5268 C CA . ASP A 1 51 ? 6.811 13.456 -0.110 1.00 0.63 51 ASP A CA 3
ATOM 5269 C C . ASP A 1 51 ? 6.013 12.703 -1.177 1.00 0.52 51 ASP A C 3
ATOM 5270 O O . ASP A 1 51 ? 4.820 12.940 -1.368 1.00 0.54 51 ASP A O 3
ATOM 5279 N N . ASN A 1 52 ? 6.681 11.768 -1.840 1.00 0.47 52 ASN A N 3
ATOM 5280 C CA . ASN A 1 52 ? 6.115 11.068 -2.990 1.00 0.49 52 ASN A CA 3
ATOM 5281 C C . ASN A 1 52 ? 4.957 10.132 -2.624 1.00 0.43 52 ASN A C 3
ATOM 5282 O O . ASN A 1 52 ? 4.198 9.737 -3.504 1.00 0.56 52 ASN A O 3
ATOM 5293 N N . TYR A 1 53 ? 4.808 9.783 -1.339 1.00 0.39 53 TYR A N 3
ATOM 5294 C CA . TYR A 1 53 ? 3.753 8.845 -0.921 1.00 0.52 53 TYR A CA 3
ATOM 5295 C C . TYR A 1 53 ? 2.369 9.355 -1.312 1.00 0.56 53 TYR A C 3
ATOM 5296 O O . TYR A 1 53 ? 1.459 8.571 -1.579 1.00 0.83 53 TYR A O 3
ATOM 5314 N N . LYS A 1 54 ? 2.211 10.665 -1.340 1.00 0.46 54 LYS A N 3
ATOM 5315 C CA . LYS A 1 54 ? 0.951 11.258 -1.738 1.00 0.49 54 LYS A CA 3
ATOM 5316 C C . LYS A 1 54 ? 1.047 11.805 -3.160 1.00 0.52 54 LYS A C 3
ATOM 5317 O O . LYS A 1 54 ? 2.143 12.028 -3.673 1.00 0.72 54 LYS A O 3
ATOM 5336 N N . ASP A 1 55 ? -0.093 12.004 -3.800 1.00 0.48 55 ASP A N 3
ATOM 5337 C CA . ASP A 1 55 ? -0.121 12.572 -5.141 1.00 0.51 55 ASP A CA 3
ATOM 5338 C C . ASP A 1 55 ? -0.852 13.908 -5.110 1.00 0.60 55 ASP A C 3
ATOM 5339 O O . ASP A 1 55 ? -1.860 14.041 -4.418 1.00 0.72 55 ASP A O 3
ATOM 5348 N N . THR A 1 56 ? -0.356 14.888 -5.856 1.00 0.67 56 THR A N 3
ATOM 5349 C CA . THR A 1 56 ? -0.919 16.231 -5.810 1.00 0.78 56 THR A CA 3
ATOM 5350 C C . THR A 1 56 ? -2.053 16.374 -6.821 1.00 0.75 56 THR A C 3
ATOM 5351 O O . THR A 1 56 ? -2.917 17.240 -6.686 1.00 0.78 56 THR A O 3
ATOM 5362 N N . THR A 1 57 ? -2.056 15.515 -7.832 1.00 0.76 57 THR A N 3
ATOM 5363 C CA . THR A 1 57 ? -3.170 15.460 -8.761 1.00 0.79 57 THR A CA 3
ATOM 5364 C C . THR A 1 57 ? -4.177 14.445 -8.239 1.00 0.74 57 THR A C 3
ATOM 5365 O O . THR A 1 57 ? -5.275 14.284 -8.779 1.00 1.04 57 THR A O 3
ATOM 5376 N N . ASN A 1 58 ? -3.752 13.765 -7.177 1.00 0.65 58 ASN A N 3
ATOM 5377 C CA . ASN A 1 58 ? -4.600 12.898 -6.369 1.00 0.70 58 ASN A CA 3
ATOM 5378 C C . ASN A 1 58 ? -4.812 11.531 -7.001 1.00 0.59 58 ASN A C 3
ATOM 5379 O O . ASN A 1 58 ? -5.939 11.039 -7.089 1.00 0.66 58 ASN A O 3
ATOM 5390 N N . LYS A 1 59 ? -3.719 10.910 -7.430 1.00 0.52 59 LYS A N 3
ATOM 5391 C CA . LYS A 1 59 ? -3.741 9.510 -7.798 1.00 0.51 59 LYS A CA 3
ATOM 5392 C C . LYS A 1 59 ? -2.404 8.848 -7.410 1.00 0.45 59 LYS A C 3
ATOM 5393 O O . LYS A 1 59 ? -1.453 8.809 -8.178 1.00 0.48 59 LYS A O 3
ATOM 5412 N N . LYS A 1 60 ? -2.316 8.372 -6.179 1.00 0.41 60 LYS A N 3
ATOM 5413 C CA . LYS A 1 60 ? -1.106 7.697 -5.714 1.00 0.38 60 LYS A CA 3
ATOM 5414 C C . LYS A 1 60 ? -1.450 6.554 -4.777 1.00 0.38 60 LYS A C 3
ATOM 5415 O O . LYS A 1 60 ? -2.140 6.744 -3.773 1.00 0.41 60 LYS A O 3
ATOM 5434 N N . ILE A 1 61 ? -0.972 5.373 -5.115 1.00 0.37 61 ILE A N 3
ATOM 5435 C CA . ILE A 1 61 ? -1.099 4.211 -4.253 1.00 0.38 61 ILE A CA 3
ATOM 5436 C C . ILE A 1 61 ? 0.246 3.528 -4.134 1.00 0.38 61 ILE A C 3
ATOM 5437 O O . ILE A 1 61 ? 0.888 3.210 -5.135 1.00 0.45 61 ILE A O 3
ATOM 5453 N N . THR A 1 62 ? 0.700 3.349 -2.916 1.00 0.39 62 THR A N 3
ATOM 5454 C CA . THR A 1 62 ? 1.959 2.682 -2.694 1.00 0.45 62 THR A CA 3
ATOM 5455 C C . THR A 1 62 ? 1.720 1.201 -2.473 1.00 0.50 62 THR A C 3
ATOM 5456 O O . THR A 1 62 ? 1.171 0.799 -1.451 1.00 0.62 62 THR A O 3
ATOM 5467 N N . ASN A 1 63 ? 2.126 0.418 -3.466 1.00 0.52 63 ASN A N 3
ATOM 5468 C CA . ASN A 1 63 ? 1.913 -1.024 -3.502 1.00 0.61 63 ASN A CA 3
ATOM 5469 C C . ASN A 1 63 ? 2.241 -1.587 -4.895 1.00 0.76 63 ASN A C 3
ATOM 5470 O O . ASN A 1 63 ? 3.030 -2.522 -5.012 1.00 1.31 63 ASN A O 3
ATOM 5481 N N . PRO A 1 64 ? 1.666 -1.009 -5.984 1.00 0.64 64 PRO A N 3
ATOM 5482 C CA . PRO A 1 64 ? 1.762 -1.579 -7.317 1.00 0.97 64 PRO A CA 3
ATOM 5483 C C . PRO A 1 64 ? 2.984 -1.088 -8.091 1.00 1.15 64 PRO A C 3
ATOM 5484 O O . PRO A 1 64 ? 3.667 -0.151 -7.680 1.00 1.75 64 PRO A O 3
ATOM 5495 N N . PHE A 1 65 ? 3.234 -1.715 -9.226 1.00 1.16 65 PHE A N 3
ATOM 5496 C CA . PHE A 1 65 ? 4.364 -1.364 -10.069 1.00 1.47 65 PHE A CA 3
ATOM 5497 C C . PHE A 1 65 ? 3.926 -1.334 -11.526 1.00 1.30 65 PHE A C 3
ATOM 5498 O O . PHE A 1 65 ? 4.696 -1.657 -12.430 1.00 1.80 65 PHE A O 3
ATOM 5515 N N . GLY A 1 66 ? 2.694 -0.889 -11.750 1.00 0.85 66 GLY A N 3
ATOM 5516 C CA . GLY A 1 66 ? 2.096 -0.998 -13.065 1.00 0.86 66 GLY A CA 3
ATOM 5517 C C . GLY A 1 66 ? 2.299 0.242 -13.910 1.00 0.86 66 GLY A C 3
ATOM 5518 O O . GLY A 1 66 ? 1.819 0.321 -15.039 1.00 1.21 66 GLY A O 3
ATOM 5522 N N . GLY A 1 67 ? 2.998 1.215 -13.353 1.00 0.70 67 GLY A N 3
ATOM 5523 C CA . GLY A 1 67 ? 3.206 2.471 -14.040 1.00 0.70 67 GLY A CA 3
ATOM 5524 C C . GLY A 1 67 ? 4.430 3.181 -13.524 1.00 0.65 67 GLY A C 3
ATOM 5525 O O . GLY A 1 67 ? 5.524 2.616 -13.529 1.00 0.67 67 GLY A O 3
ATOM 5529 N N . GLU A 1 68 ? 4.252 4.405 -13.055 1.00 0.63 68 GLU A N 3
ATOM 5530 C CA . GLU A 1 68 ? 5.340 5.126 -12.424 1.00 0.64 68 GLU A CA 3
ATOM 5531 C C . GLU A 1 68 ? 5.406 4.762 -10.950 1.00 0.58 68 GLU A C 3
ATOM 5532 O O . GLU A 1 68 ? 4.645 5.278 -10.130 1.00 0.59 68 GLU A O 3
ATOM 5544 N N . LEU A 1 69 ? 6.318 3.866 -10.628 1.00 0.57 69 LEU A N 3
ATOM 5545 C CA . LEU A 1 69 ? 6.470 3.374 -9.269 1.00 0.57 69 LEU A CA 3
ATOM 5546 C C . LEU A 1 69 ? 7.758 3.889 -8.637 1.00 0.55 69 LEU A C 3
ATOM 5547 O O . LEU A 1 69 ? 8.770 4.062 -9.319 1.00 0.60 69 LEU A O 3
ATOM 5563 N N . ASN A 1 70 ? 7.697 4.166 -7.345 1.00 0.52 70 ASN A N 3
ATOM 5564 C CA . ASN A 1 70 ? 8.885 4.496 -6.571 1.00 0.53 70 ASN A CA 3
ATOM 5565 C C . ASN A 1 70 ? 9.261 3.295 -5.721 1.00 0.49 70 ASN A C 3
ATOM 5566 O O . ASN A 1 70 ? 8.446 2.806 -4.940 1.00 0.51 70 ASN A O 3
ATOM 5577 N N . VAL A 1 71 ? 10.481 2.813 -5.885 1.00 0.51 71 VAL A N 3
ATOM 5578 C CA . VAL A 1 71 ? 10.926 1.619 -5.179 1.00 0.52 71 VAL A CA 3
ATOM 5579 C C . VAL A 1 71 ? 11.381 1.957 -3.765 1.00 0.49 71 VAL A C 3
ATOM 5580 O O . VAL A 1 71 ? 11.994 2.996 -3.537 1.00 0.58 71 VAL A O 3
ATOM 5593 N N . GLY A 1 72 ? 11.054 1.089 -2.817 1.00 0.44 72 GLY A N 3
ATOM 5594 C CA . GLY A 1 72 ? 11.496 1.285 -1.453 1.00 0.46 72 GLY A CA 3
ATOM 5595 C C . GLY A 1 72 ? 11.052 0.163 -0.534 1.00 0.44 72 GLY A C 3
ATOM 5596 O O . GLY A 1 72 ? 9.861 -0.037 -0.332 1.00 0.48 72 GLY A O 3
ATOM 5600 N N . PRO A 1 73 ? 11.987 -0.620 0.009 1.00 0.53 73 PRO A N 3
ATOM 5601 C CA . PRO A 1 73 ? 11.683 -1.649 1.000 1.00 0.54 73 PRO A CA 3
ATOM 5602 C C . PRO A 1 73 ? 11.387 -1.048 2.371 1.00 0.49 73 PRO A C 3
ATOM 5603 O O . PRO A 1 73 ? 11.519 0.158 2.576 1.00 0.59 73 PRO A O 3
ATOM 5614 N N . ALA A 1 74 ? 10.985 -1.891 3.306 1.00 0.51 74 ALA A N 3
ATOM 5615 C CA . ALA A 1 74 ? 10.724 -1.446 4.663 1.00 0.61 74 ALA A CA 3
ATOM 5616 C C . ALA A 1 74 ? 11.922 -1.751 5.549 1.00 0.84 74 ALA A C 3
ATOM 5617 O O . ALA A 1 74 ? 12.857 -2.417 5.105 1.00 1.58 74 ALA A O 3
ATOM 5624 N N . ASN A 1 75 ? 11.871 -1.269 6.794 1.00 0.62 75 ASN A N 3
ATOM 5625 C CA . ASN A 1 75 ? 12.966 -1.435 7.765 1.00 0.74 75 ASN A CA 3
ATOM 5626 C C . ASN A 1 75 ? 13.591 -2.828 7.702 1.00 0.76 75 ASN A C 3
ATOM 5627 O O . ASN A 1 75 ? 14.765 -2.970 7.376 1.00 0.85 75 ASN A O 3
ATOM 5638 N N . ASN A 1 76 ? 12.799 -3.846 8.016 1.00 0.75 76 ASN A N 3
ATOM 5639 C CA . ASN A 1 76 ? 13.267 -5.228 7.989 1.00 0.82 76 ASN A CA 3
ATOM 5640 C C . ASN A 1 76 ? 12.194 -6.131 7.410 1.00 0.77 76 ASN A C 3
ATOM 5641 O O . ASN A 1 76 ? 11.002 -5.821 7.500 1.00 0.81 76 ASN A O 3
ATOM 5652 N N . ASN A 1 77 ? 12.613 -7.254 6.834 1.00 0.80 77 ASN A N 3
ATOM 5653 C CA . ASN A 1 77 ? 11.674 -8.241 6.303 1.00 0.86 77 ASN A CA 3
ATOM 5654 C C . ASN A 1 77 ? 10.929 -8.923 7.450 1.00 0.95 77 ASN A C 3
ATOM 5655 O O . ASN A 1 77 ? 9.851 -9.489 7.270 1.00 1.05 77 ASN A O 3
ATOM 5666 N N . THR A 1 78 ? 11.522 -8.854 8.636 1.00 1.02 78 THR A N 3
ATOM 5667 C CA . THR A 1 78 ? 10.910 -9.368 9.847 1.00 1.22 78 THR A CA 3
ATOM 5668 C C . THR A 1 78 ? 9.610 -8.626 10.160 1.00 1.16 78 THR A C 3
ATOM 5669 O O . THR A 1 78 ? 8.655 -9.206 10.680 1.00 1.41 78 THR A O 3
ATOM 5680 N N . ALA A 1 79 ? 9.581 -7.342 9.824 1.00 0.91 79 ALA A N 3
ATOM 5681 C CA . ALA A 1 79 ? 8.423 -6.503 10.104 1.00 0.86 79 ALA A CA 3
ATOM 5682 C C . ALA A 1 79 ? 7.538 -6.367 8.872 1.00 0.73 79 ALA A C 3
ATOM 5683 O O . ALA A 1 79 ? 6.343 -6.635 8.927 1.00 0.77 79 ALA A O 3
ATOM 5690 N N . PHE A 1 80 ? 8.135 -5.953 7.761 1.00 0.65 80 PHE A N 3
ATOM 5691 C CA . PHE A 1 80 ? 7.404 -5.758 6.516 1.00 0.60 80 PHE A CA 3
ATOM 5692 C C . PHE A 1 80 ? 8.220 -6.311 5.352 1.00 0.72 80 PHE A C 3
ATOM 5693 O O . PHE A 1 80 ? 8.979 -7.264 5.520 1.00 1.37 80 PHE A O 3
ATOM 5710 N N . GLY A 1 81 ? 8.066 -5.722 4.179 1.00 0.52 81 GLY A N 3
ATOM 5711 C CA . GLY A 1 81 ? 8.829 -6.165 3.032 1.00 0.57 81 GLY A CA 3
ATOM 5712 C C . GLY A 1 81 ? 9.219 -5.016 2.135 1.00 0.50 81 GLY A C 3
ATOM 5713 O O . GLY A 1 81 ? 10.299 -4.447 2.278 1.00 0.54 81 GLY A O 3
ATOM 5717 N N . TYR A 1 82 ? 8.329 -4.653 1.224 1.00 0.45 82 TYR A N 3
ATOM 5718 C CA . TYR A 1 82 ? 8.610 -3.593 0.273 1.00 0.44 82 TYR A CA 3
ATOM 5719 C C . TYR A 1 82 ? 7.375 -2.747 0.035 1.00 0.41 82 TYR A C 3
ATOM 5720 O O . TYR A 1 82 ? 6.251 -3.199 0.257 1.00 0.46 82 TYR A O 3
ATOM 5738 N N . TYR A 1 83 ? 7.592 -1.522 -0.400 1.00 0.36 83 TYR A N 3
ATOM 5739 C CA . TYR A 1 83 ? 6.513 -0.664 -0.833 1.00 0.38 83 TYR A CA 3
ATOM 5740 C C . TYR A 1 83 ? 6.890 -0.015 -2.157 1.00 0.38 83 TYR A C 3
ATOM 5741 O O . TYR A 1 83 ? 8.064 0.247 -2.416 1.00 0.43 83 TYR A O 3
ATOM 5759 N N . LEU A 1 84 ? 5.909 0.203 -3.010 1.00 0.40 84 LEU A N 3
ATOM 5760 C CA . LEU A 1 84 ? 6.154 0.816 -4.303 1.00 0.42 84 LEU A CA 3
ATOM 5761 C C . LEU A 1 84 ? 5.175 1.954 -4.531 1.00 0.43 84 LEU A C 3
ATOM 5762 O O . LEU A 1 84 ? 3.999 1.719 -4.794 1.00 0.50 84 LEU A O 3
ATOM 5778 N N . THR A 1 85 ? 5.651 3.183 -4.459 1.00 0.43 85 THR A N 3
ATOM 5779 C CA . THR A 1 85 ? 4.770 4.323 -4.555 1.00 0.47 85 THR A CA 3
ATOM 5780 C C . THR A 1 85 ? 4.479 4.625 -6.016 1.00 0.45 85 THR A C 3
ATOM 5781 O O . THR A 1 85 ? 5.268 5.257 -6.717 1.00 0.50 85 THR A O 3
ATOM 5792 N N . LEU A 1 86 ? 3.336 4.142 -6.457 1.00 0.43 86 LEU A N 3
ATOM 5793 C CA . LEU A 1 86 ? 2.938 4.217 -7.844 1.00 0.43 86 LEU A CA 3
ATOM 5794 C C . LEU A 1 86 ? 1.827 5.237 -7.995 1.00 0.45 86 LEU A C 3
ATOM 5795 O O . LEU A 1 86 ? 0.801 5.159 -7.314 1.00 0.50 86 LEU A O 3
ATOM 5811 N N . THR A 1 87 ? 2.038 6.222 -8.848 1.00 0.48 87 THR A N 3
ATOM 5812 C CA . THR A 1 87 ? 0.980 7.156 -9.138 1.00 0.55 87 THR A CA 3
ATOM 5813 C C . THR A 1 87 ? 0.061 6.551 -10.182 1.00 0.55 87 THR A C 3
ATOM 5814 O O . THR A 1 87 ? 0.494 6.222 -11.289 1.00 0.56 87 THR A O 3
ATOM 5825 N N . ARG A 1 88 ? -1.209 6.443 -9.813 1.00 0.60 88 ARG A N 3
ATOM 5826 C CA . ARG A 1 88 ? -2.254 5.870 -10.652 1.00 0.67 88 ARG A CA 3
ATOM 5827 C C . ARG A 1 88 ? -3.386 5.367 -9.769 1.00 0.71 88 ARG A C 3
ATOM 5828 O O . ARG A 1 88 ? -3.418 4.197 -9.392 1.00 1.02 88 ARG A O 3
ATOM 5849 N N . LEU A 1 89 ? -4.284 6.254 -9.398 1.00 0.56 89 LEU A N 3
ATOM 5850 C CA . LEU A 1 89 ? -5.445 5.857 -8.625 1.00 0.55 89 LEU A CA 3
ATOM 5851 C C . LEU A 1 89 ? -6.713 6.389 -9.271 1.00 0.55 89 LEU A C 3
ATOM 5852 O O . LEU A 1 89 ? -6.698 7.414 -9.950 1.00 0.77 89 LEU A O 3
ATOM 5868 N N . ASP A 1 90 ? -7.798 5.676 -9.050 1.00 0.47 90 ASP A N 3
ATOM 5869 C CA . ASP A 1 90 ? -9.094 6.029 -9.599 1.00 0.52 90 ASP A CA 3
ATOM 5870 C C . ASP A 1 90 ? -10.153 5.840 -8.524 1.00 0.53 90 ASP A C 3
ATOM 5871 O O . ASP A 1 90 ? -9.983 5.013 -7.629 1.00 0.51 90 ASP A O 3
ATOM 5880 N N . LYS A 1 91 ? -11.230 6.606 -8.600 1.00 0.63 91 LYS A N 3
ATOM 5881 C CA . LYS A 1 91 ? -12.257 6.579 -7.566 1.00 0.75 91 LYS A CA 3
ATOM 5882 C C . LYS A 1 91 ? -12.949 5.218 -7.513 1.00 0.79 91 LYS A C 3
ATOM 5883 O O . LYS A 1 91 ? -13.276 4.723 -6.434 1.00 0.85 91 LYS A O 3
ATOM 5902 N N . ALA A 1 92 ? -13.135 4.595 -8.670 1.00 0.81 92 ALA A N 3
ATOM 5903 C CA . ALA A 1 92 ? -13.730 3.267 -8.725 1.00 0.94 92 ALA A CA 3
ATOM 5904 C C . ALA A 1 92 ? -12.710 2.212 -8.303 1.00 0.81 92 ALA A C 3
ATOM 5905 O O . ALA A 1 92 ? -13.068 1.156 -7.774 1.00 0.81 92 ALA A O 3
ATOM 5912 N N . ALA A 1 93 ? -11.431 2.515 -8.523 1.00 0.73 93 ALA A N 3
ATOM 5913 C CA . ALA A 1 93 ? -10.352 1.625 -8.115 1.00 0.67 93 ALA A CA 3
ATOM 5914 C C . ALA A 1 93 ? -10.184 1.657 -6.600 1.00 0.57 93 ALA A C 3
ATOM 5915 O O . ALA A 1 93 ? -9.816 0.657 -5.986 1.00 0.57 93 ALA A O 3
ATOM 5922 N N . CYS A 1 94 ? -10.463 2.817 -6.014 1.00 0.55 94 CYS A N 3
ATOM 5923 C CA . CYS A 1 94 ? -10.461 2.981 -4.561 1.00 0.58 94 CYS A CA 3
ATOM 5924 C C . CYS A 1 94 ? -11.406 1.975 -3.918 1.00 0.60 94 CYS A C 3
ATOM 5925 O O . CYS A 1 94 ? -11.038 1.278 -2.971 1.00 0.63 94 CYS A O 3
ATOM 5932 N N . VAL A 1 95 ? -12.615 1.880 -4.462 1.00 0.64 95 VAL A N 3
ATOM 5933 C CA . VAL A 1 95 ? -13.603 0.937 -3.962 1.00 0.71 95 VAL A CA 3
ATOM 5934 C C . VAL A 1 95 ? -13.103 -0.491 -4.124 1.00 0.65 95 VAL A C 3
ATOM 5935 O O . VAL A 1 95 ? -13.253 -1.318 -3.232 1.00 0.67 95 VAL A O 3
ATOM 5948 N N . SER A 1 96 ? -12.472 -0.750 -5.257 1.00 0.62 96 SER A N 3
ATOM 5949 C CA . SER A 1 96 ? -11.960 -2.072 -5.574 1.00 0.61 96 SER A CA 3
ATOM 5950 C C . SER A 1 96 ? -10.885 -2.507 -4.572 1.00 0.55 96 SER A C 3
ATOM 5951 O O . SER A 1 96 ? -10.790 -3.682 -4.218 1.00 0.58 96 SER A O 3
ATOM 5959 N N . LEU A 1 97 ? -10.087 -1.556 -4.104 1.00 0.56 97 LEU A N 3
ATOM 5960 C CA . LEU A 1 97 ? -9.031 -1.855 -3.142 1.00 0.61 97 LEU A CA 3
ATOM 5961 C C . LEU A 1 97 ? -9.608 -2.059 -1.749 1.00 0.63 97 LEU A C 3
ATOM 5962 O O . LEU A 1 97 ? -9.019 -2.747 -0.918 1.00 0.70 97 LEU A O 3
ATOM 5978 N N . ALA A 1 98 ? -10.765 -1.469 -1.510 1.00 0.64 98 ALA A N 3
ATOM 5979 C CA . ALA A 1 98 ? -11.463 -1.641 -0.244 1.00 0.75 98 ALA A CA 3
ATOM 5980 C C . ALA A 1 98 ? -12.234 -2.955 -0.235 1.00 0.71 98 ALA A C 3
ATOM 5981 O O . ALA A 1 98 ? -12.498 -3.535 0.820 1.00 0.85 98 ALA A O 3
ATOM 5988 N N . THR A 1 99 ? -12.589 -3.420 -1.425 1.00 0.66 99 THR A N 3
ATOM 5989 C CA . THR A 1 99 ? -13.277 -4.690 -1.579 1.00 0.71 99 THR A CA 3
ATOM 5990 C C . THR A 1 99 ? -12.272 -5.834 -1.680 1.00 0.66 99 THR A C 3
ATOM 5991 O O . THR A 1 99 ? -12.637 -7.007 -1.668 1.00 0.77 99 THR A O 3
ATOM 6002 N N . LEU A 1 100 ? -11.001 -5.470 -1.772 1.00 0.59 100 LEU A N 3
ATOM 6003 C CA . LEU A 1 100 ? -9.930 -6.443 -1.899 1.00 0.61 100 LEU A CA 3
ATOM 6004 C C . LEU A 1 100 ? -9.549 -6.954 -0.520 1.00 0.66 100 LEU A C 3
ATOM 6005 O O . LEU A 1 100 ? -9.079 -6.189 0.322 1.00 0.93 100 LEU A O 3
ATOM 6021 N N . ASN A 1 101 ? -9.756 -8.238 -0.286 1.00 0.60 101 ASN A N 3
ATOM 6022 C CA . ASN A 1 101 ? -9.454 -8.821 1.008 1.00 0.66 101 ASN A CA 3
ATOM 6023 C C . ASN A 1 101 ? -7.959 -8.986 1.200 1.00 0.70 101 ASN A C 3
ATOM 6024 O O . ASN A 1 101 ? -7.362 -9.975 0.777 1.00 0.79 101 ASN A O 3
ATOM 6035 N N . LEU A 1 102 ? -7.362 -7.991 1.820 1.00 0.76 102 LEU A N 3
ATOM 6036 C CA . LEU A 1 102 ? -5.967 -8.043 2.172 1.00 0.88 102 LEU A CA 3
ATOM 6037 C C . LEU A 1 102 ? -5.825 -7.880 3.676 1.00 0.99 102 LEU A C 3
ATOM 6038 O O . LEU A 1 102 ? -5.777 -6.776 4.214 1.00 1.50 102 LEU A O 3
ATOM 6054 N N . GLY A 1 103 ? -5.868 -9.013 4.352 1.00 0.92 103 GLY A N 3
ATOM 6055 C CA . GLY A 1 103 ? -5.651 -9.050 5.780 1.00 1.04 103 GLY A CA 3
ATOM 6056 C C . GLY A 1 103 ? -4.524 -9.989 6.129 1.00 1.12 103 GLY A C 3
ATOM 6057 O O . GLY A 1 103 ? -3.428 -9.555 6.477 1.00 1.70 103 GLY A O 3
ATOM 6061 N N . THR A 1 104 ? -4.791 -11.284 6.011 1.00 1.03 104 THR A N 3
ATOM 6062 C CA . THR A 1 104 ? -3.756 -12.296 6.153 1.00 1.28 104 THR A CA 3
ATOM 6063 C C . THR A 1 104 ? -2.682 -12.094 5.083 1.00 1.06 104 THR A C 3
ATOM 6064 O O . THR A 1 104 ? -1.505 -12.404 5.279 1.00 1.25 104 THR A O 3
ATOM 6075 N N . SER A 1 105 ? -3.111 -11.551 3.954 1.00 0.97 105 SER A N 3
ATOM 6076 C CA . SER A 1 105 ? -2.244 -11.298 2.819 1.00 1.06 105 SER A CA 3
ATOM 6077 C C . SER A 1 105 ? -1.696 -9.873 2.843 1.00 1.02 105 SER A C 3
ATOM 6078 O O . SER A 1 105 ? -1.135 -9.395 1.862 1.00 1.48 105 SER A O 3
ATOM 6086 N N . ALA A 1 106 ? -1.866 -9.193 3.961 1.00 0.76 106 ALA A N 3
ATOM 6087 C CA . ALA A 1 106 ? -1.414 -7.820 4.080 1.00 0.73 106 ALA A CA 3
ATOM 6088 C C . ALA A 1 106 ? -0.593 -7.610 5.331 1.00 0.59 106 ALA A C 3
ATOM 6089 O O . ALA A 1 106 ? -0.654 -8.397 6.273 1.00 0.67 106 ALA A O 3
ATOM 6096 N N . LYS A 1 107 ? 0.188 -6.545 5.328 1.00 0.51 107 LYS A N 3
ATOM 6097 C CA . LYS A 1 107 ? 0.874 -6.120 6.526 1.00 0.47 107 LYS A CA 3
ATOM 6098 C C . LYS A 1 107 ? -0.009 -5.105 7.234 1.00 0.51 107 LYS A C 3
ATOM 6099 O O . LYS A 1 107 ? -0.171 -5.132 8.453 1.00 0.70 107 LYS A O 3
ATOM 6118 N N . GLY A 1 108 ? -0.596 -4.223 6.430 1.00 0.50 108 GLY A N 3
ATOM 6119 C CA . GLY A 1 108 ? -1.532 -3.242 6.927 1.00 0.61 108 GLY A CA 3
ATOM 6120 C C . GLY A 1 108 ? -1.903 -2.249 5.862 1.00 0.58 108 GLY A C 3
ATOM 6121 O O . GLY A 1 108 ? -1.056 -1.825 5.078 1.00 0.81 108 GLY A O 3
ATOM 6125 N N . TYR A 1 109 ? -3.154 -1.866 5.841 1.00 0.52 109 TYR A N 3
ATOM 6126 C CA . TYR A 1 109 ? -3.647 -0.974 4.819 1.00 0.49 109 TYR A CA 3
ATOM 6127 C C . TYR A 1 109 ? -3.812 0.429 5.397 1.00 0.47 109 TYR A C 3
ATOM 6128 O O . TYR A 1 109 ? -4.552 0.624 6.360 1.00 0.51 109 TYR A O 3
ATOM 6146 N N . GLY A 1 110 ? -3.147 1.409 4.799 1.00 0.45 110 GLY A N 3
ATOM 6147 C CA . GLY A 1 110 ? -3.238 2.764 5.294 1.00 0.48 110 GLY A CA 3
ATOM 6148 C C . GLY A 1 110 ? -3.883 3.684 4.287 1.00 0.52 110 GLY A C 3
ATOM 6149 O O . GLY A 1 110 ? -3.976 3.344 3.117 1.00 0.85 110 GLY A O 3
ATOM 6153 N N . VAL A 1 111 ? -4.364 4.830 4.741 1.00 0.44 111 VAL A N 3
ATOM 6154 C CA . VAL A 1 111 ? -4.950 5.822 3.847 1.00 0.50 111 VAL A CA 3
ATOM 6155 C C . VAL A 1 111 ? -4.535 7.214 4.295 1.00 0.50 111 VAL A C 3
ATOM 6156 O O . VAL A 1 111 ? -4.635 7.536 5.477 1.00 0.52 111 VAL A O 3
ATOM 6169 N N . ASN A 1 112 ? -4.050 8.023 3.353 1.00 0.53 112 ASN A N 3
ATOM 6170 C CA . ASN A 1 112 ? -3.645 9.404 3.636 1.00 0.60 112 ASN A CA 3
ATOM 6171 C C . ASN A 1 112 ? -2.503 9.469 4.635 1.00 0.56 112 ASN A C 3
ATOM 6172 O O . ASN A 1 112 ? -2.347 10.453 5.357 1.00 0.69 112 ASN A O 3
ATOM 6183 N N . ILE A 1 113 ? -1.690 8.434 4.642 1.00 0.54 113 ILE A N 3
ATOM 6184 C CA . ILE A 1 113 ? -0.559 8.358 5.544 1.00 0.54 113 ILE A CA 3
ATOM 6185 C C . ILE A 1 113 ? 0.718 8.786 4.835 1.00 0.60 113 ILE A C 3
ATOM 6186 O O . ILE A 1 113 ? 1.178 8.124 3.904 1.00 0.73 113 ILE A O 3
ATOM 6202 N N . SER A 1 114 ? 1.270 9.909 5.260 1.00 0.60 114 SER A N 3
ATOM 6203 C CA . SER A 1 114 ? 2.520 10.393 4.706 1.00 0.70 114 SER A CA 3
ATOM 6204 C C . SER A 1 114 ? 3.691 9.880 5.537 1.00 0.67 114 SER A C 3
ATOM 6205 O O . SER A 1 114 ? 4.152 10.537 6.473 1.00 0.77 114 SER A O 3
ATOM 6213 N N . GLY A 1 115 ? 4.130 8.671 5.214 1.00 0.70 115 GLY A N 3
ATOM 6214 C CA . GLY A 1 115 ? 5.217 8.048 5.937 1.00 0.70 115 GLY A CA 3
ATOM 6215 C C . GLY A 1 115 ? 5.162 6.540 5.835 1.00 0.70 115 GLY A C 3
ATOM 6216 O O . GLY A 1 115 ? 5.264 5.845 6.841 1.00 0.75 115 GLY A O 3
ATOM 6220 N N . GLU A 1 116 ? 5.008 6.045 4.608 1.00 0.73 116 GLU A N 3
ATOM 6221 C CA . GLU A 1 116 ? 4.892 4.610 4.342 1.00 0.77 116 GLU A CA 3
ATOM 6222 C C . GLU A 1 116 ? 6.067 3.840 4.937 1.00 0.75 116 GLU A C 3
ATOM 6223 O O . GLU A 1 116 ? 5.897 2.746 5.475 1.00 0.84 116 GLU A O 3
ATOM 6235 N N . ASN A 1 117 ? 7.258 4.433 4.850 1.00 0.67 117 ASN A N 3
ATOM 6236 C CA . ASN A 1 117 ? 8.487 3.821 5.360 1.00 0.67 117 ASN A CA 3
ATOM 6237 C C . ASN A 1 117 ? 8.318 3.365 6.809 1.00 0.69 117 ASN A C 3
ATOM 6238 O O . ASN A 1 117 ? 8.938 2.395 7.245 1.00 0.75 117 ASN A O 3
ATOM 6249 N N . ASN A 1 118 ? 7.470 4.073 7.549 1.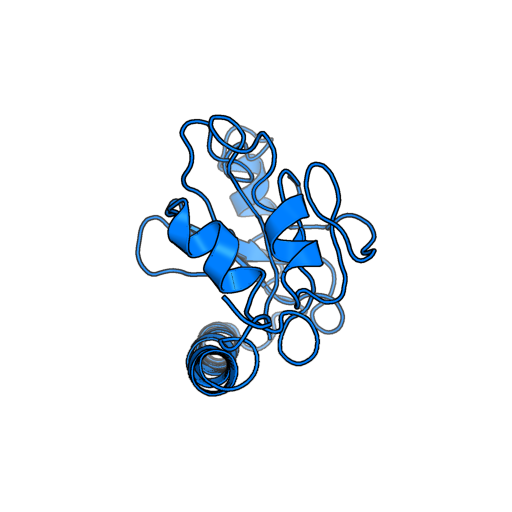00 0.70 118 ASN A N 3
ATOM 6250 C CA . ASN A 1 118 ? 7.175 3.724 8.930 1.00 0.80 118 ASN A CA 3
ATOM 6251 C C . ASN A 1 118 ? 5.682 3.896 9.194 1.00 0.82 118 ASN A C 3
ATOM 6252 O O . ASN A 1 118 ? 5.261 4.807 9.913 1.00 1.00 118 ASN A O 3
ATOM 6263 N N . ILE A 1 119 ? 4.881 3.041 8.567 1.00 0.78 119 ILE A N 3
ATOM 6264 C CA . ILE A 1 119 ? 3.428 3.084 8.708 1.00 0.87 119 ILE A CA 3
ATOM 6265 C C . ILE A 1 119 ? 2.995 2.909 10.174 1.00 0.71 119 ILE A C 3
ATOM 6266 O O . ILE A 1 119 ? 3.692 2.273 10.974 1.00 0.73 119 ILE A O 3
ATOM 6282 N N . THR A 1 120 ? 1.855 3.498 10.515 1.00 0.70 120 THR A N 3
ATOM 6283 C CA . THR A 1 120 ? 1.356 3.510 11.884 1.00 0.64 120 THR A CA 3
ATOM 6284 C C . THR A 1 120 ? 0.579 2.235 12.221 1.00 0.56 120 THR A C 3
ATOM 6285 O O . THR A 1 120 ? 0.390 1.369 11.363 1.00 0.54 120 THR A O 3
ATOM 6296 N N . SER A 1 121 ? 0.168 2.120 13.484 1.00 0.57 121 SER A N 3
ATOM 6297 C CA . SER A 1 121 ? -0.583 0.961 13.968 1.00 0.55 121 SER A CA 3
ATOM 6298 C C . SER A 1 121 ? -1.866 0.725 13.168 1.00 0.52 121 SER A C 3
ATOM 6299 O O . SER A 1 121 ? -2.372 1.623 12.490 1.00 0.57 121 SER A O 3
ATOM 6307 N N . PHE A 1 122 ? -2.397 -0.487 13.278 1.00 0.49 122 PHE A N 3
ATOM 6308 C CA . PHE A 1 122 ? -3.503 -0.916 12.432 1.00 0.50 122 PHE A CA 3
ATOM 6309 C C . PHE A 1 122 ? -4.771 -1.166 13.246 1.00 0.53 122 PHE A C 3
ATOM 6310 O O . PHE A 1 122 ? -4.715 -1.663 14.375 1.00 0.68 122 PHE A O 3
ATOM 6327 N N . GLY A 1 123 ? -5.909 -0.820 12.658 1.00 0.53 123 GLY A N 3
ATOM 6328 C CA . GLY A 1 123 ? -7.195 -1.036 13.297 1.00 0.60 123 GLY A CA 3
ATOM 6329 C C . GLY A 1 123 ? -8.228 -1.523 12.302 1.00 0.67 123 GLY A C 3
ATOM 6330 O O . GLY A 1 123 ? -7.997 -2.510 11.604 1.00 1.24 123 GLY A O 3
ATOM 6334 N N . ASN A 1 124 ? -9.359 -0.833 12.218 1.00 0.58 124 ASN A N 3
ATOM 6335 C CA . ASN A 1 124 ? -10.386 -1.168 11.231 1.00 0.60 124 ASN A CA 3
ATOM 6336 C C . ASN A 1 124 ? -10.926 0.083 10.549 1.00 0.61 124 ASN A C 3
ATOM 6337 O O . ASN A 1 124 ? -11.909 0.021 9.813 1.00 0.99 124 ASN A O 3
ATOM 6348 N N . SER A 1 125 ? -10.273 1.207 10.786 1.00 0.51 125 SER A N 3
ATOM 6349 C CA . SER A 1 125 ? -10.682 2.468 10.187 1.00 0.55 125 SER A CA 3
ATOM 6350 C C . SER A 1 125 ? -9.622 2.939 9.197 1.00 0.49 125 SER A C 3
ATOM 6351 O O . SER A 1 125 ? -8.496 2.439 9.194 1.00 0.64 125 SER A O 3
ATOM 6359 N N . ALA A 1 126 ? -9.988 3.893 8.357 1.00 0.61 126 ALA A N 3
ATOM 6360 C CA . ALA A 1 126 ? -9.092 4.401 7.330 1.00 0.57 126 ALA A CA 3
ATOM 6361 C C . ALA A 1 126 ? -8.914 5.904 7.468 1.00 0.73 126 ALA A C 3
ATOM 6362 O O . ALA A 1 126 ? -9.460 6.512 8.386 1.00 1.25 126 ALA A O 3
ATOM 6369 N N . ASP A 1 127 ? -8.144 6.485 6.544 1.00 0.96 127 ASP A N 3
ATOM 6370 C CA . ASP A 1 127 ? -7.921 7.931 6.483 1.00 1.08 127 ASP A CA 3
ATOM 6371 C C . ASP A 1 127 ? -7.188 8.443 7.722 1.00 0.90 127 ASP A C 3
ATOM 6372 O O . ASP A 1 127 ? -7.753 8.513 8.816 1.00 1.34 127 ASP A O 3
ATOM 6381 N N . GLN A 1 128 ? -5.908 8.771 7.527 1.00 0.95 128 GLN A N 3
ATOM 6382 C CA . GLN A 1 128 ? -5.040 9.298 8.584 1.00 0.92 128 GLN A CA 3
ATOM 6383 C C . GLN A 1 128 ? -4.719 8.212 9.608 1.00 0.83 128 GLN A C 3
ATOM 6384 O O . GLN A 1 128 ? -4.115 8.468 10.651 1.00 1.02 128 GLN A O 3
ATOM 6398 N N . ALA A 1 129 ? -5.104 6.990 9.269 1.00 0.65 129 ALA A N 3
ATOM 6399 C CA . ALA A 1 129 ? -4.839 5.827 10.092 1.00 0.63 129 ALA A CA 3
ATOM 6400 C C . ALA A 1 129 ? -4.795 4.587 9.213 1.00 0.52 129 ALA A C 3
ATOM 6401 O O . ALA A 1 129 ? -5.191 4.632 8.043 1.00 0.47 129 ALA A O 3
ATOM 6408 N N . ALA A 1 130 ? -4.309 3.491 9.768 1.00 0.54 130 ALA A N 3
ATOM 6409 C CA . ALA A 1 130 ? -4.213 2.244 9.031 1.00 0.50 130 ALA A CA 3
ATOM 6410 C C . ALA A 1 130 ? -5.081 1.174 9.677 1.00 0.47 130 ALA A C 3
ATOM 6411 O O . ALA A 1 130 ? -5.430 1.277 10.853 1.00 0.53 130 ALA A O 3
ATOM 6418 N N . LYS A 1 131 ? -5.436 0.155 8.914 1.00 0.43 131 LYS A N 3
ATOM 6419 C CA . LYS A 1 131 ? -6.227 -0.939 9.446 1.00 0.44 131 LYS A CA 3
ATOM 6420 C C . LYS A 1 131 ? -5.589 -2.273 9.086 1.00 0.45 131 LYS A C 3
ATOM 6421 O O . LYS A 1 131 ? -4.743 -2.349 8.192 1.00 0.49 131 LYS A O 3
ATOM 6440 N N . SER A 1 132 ? -6.001 -3.313 9.786 1.00 0.49 132 SER A N 3
ATOM 6441 C CA . SER A 1 132 ? -5.373 -4.615 9.673 1.00 0.59 132 SER A CA 3
ATOM 6442 C C . SER A 1 132 ? -5.889 -5.408 8.470 1.00 0.68 132 SER A C 3
ATOM 6443 O O . SER A 1 132 ? -5.165 -6.231 7.908 1.00 0.97 132 SER A O 3
ATOM 6451 N N . THR A 1 133 ? -7.131 -5.155 8.072 1.00 0.72 133 THR A N 3
ATOM 6452 C CA . THR A 1 133 ? -7.750 -5.904 6.982 1.00 0.93 133 THR A CA 3
ATOM 6453 C C . THR A 1 133 ? -8.591 -5.010 6.082 1.00 0.69 133 THR A C 3
ATOM 6454 O O . THR A 1 133 ? -9.241 -4.081 6.557 1.00 1.11 133 THR A O 3
ATOM 6465 N N . ALA A 1 134 ? -8.596 -5.314 4.790 1.00 0.82 134 ALA A N 3
ATOM 6466 C CA . ALA A 1 134 ? -9.497 -4.669 3.855 1.00 1.50 134 ALA A CA 3
ATOM 6467 C C . ALA A 1 134 ? -10.460 -5.718 3.335 1.00 1.30 134 ALA A C 3
ATOM 6468 O O . ALA A 1 134 ? -10.031 -6.821 2.995 1.00 1.86 134 ALA A O 3
ATOM 6475 N N . ILE A 1 135 ? -11.750 -5.396 3.319 1.00 0.99 135 ILE A N 3
ATOM 6476 C CA . ILE A 1 135 ? -12.788 -6.353 2.925 1.00 0.96 135 ILE A CA 3
ATOM 6477 C C . ILE A 1 135 ? -14.162 -5.840 3.330 1.00 1.21 135 ILE A C 3
ATOM 6478 O O . ILE A 1 135 ? -15.198 -6.358 2.909 1.00 2.09 135 ILE A O 3
ATOM 6494 N N . THR A 1 136 ? -14.162 -4.809 4.133 1.00 1.18 136 THR A N 3
ATOM 6495 C CA . THR A 1 136 ? -15.386 -4.301 4.706 1.00 1.62 136 THR A CA 3
ATOM 6496 C C . THR A 1 136 ? -15.848 -3.034 4.002 1.00 1.09 136 THR A C 3
ATOM 6497 O O . THR A 1 136 ? -15.036 -2.186 3.632 1.00 1.00 136 THR A O 3
ATOM 6508 N N . PRO A 1 137 ? -17.164 -2.911 3.776 1.00 1.02 137 PRO A N 3
ATOM 6509 C CA . PRO A 1 137 ? -17.779 -1.667 3.319 1.00 1.06 137 PRO A CA 3
ATOM 6510 C C . PRO A 1 137 ? -17.345 -0.472 4.166 1.00 0.97 137 PRO A C 3
ATOM 6511 O O . PRO A 1 137 ? -17.213 0.643 3.662 1.00 1.12 137 PRO A O 3
ATOM 6522 N N . ALA A 1 138 ? -17.122 -0.721 5.457 1.00 1.04 138 ALA A N 3
ATOM 6523 C CA . ALA A 1 138 ? -16.618 0.302 6.372 1.00 1.16 138 ALA A CA 3
ATOM 6524 C C . ALA A 1 138 ? -15.304 0.895 5.865 1.00 0.92 138 ALA A C 3
ATOM 6525 O O . ALA A 1 138 ? -15.117 2.111 5.891 1.00 0.97 138 ALA A O 3
ATOM 6532 N N . GLU A 1 139 ? -14.403 0.027 5.414 1.00 0.82 139 GLU A N 3
ATOM 6533 C CA . GLU A 1 139 ? -13.152 0.450 4.792 1.00 0.81 139 GLU A CA 3
ATOM 6534 C C . GLU A 1 139 ? -13.435 1.371 3.604 1.00 0.71 139 GLU A C 3
ATOM 6535 O O . GLU A 1 139 ? -12.923 2.491 3.533 1.00 0.80 139 GLU A O 3
ATOM 6547 N N . ALA A 1 140 ? -14.299 0.912 2.703 1.00 0.71 140 ALA A N 3
ATOM 6548 C CA . ALA A 1 140 ? -14.641 1.665 1.499 1.00 0.90 140 ALA A CA 3
ATOM 6549 C C . ALA A 1 140 ? -15.235 3.027 1.841 1.00 0.85 140 ALA A C 3
ATOM 6550 O O . ALA A 1 140 ? -14.940 4.029 1.186 1.00 1.08 140 ALA A O 3
ATOM 6557 N N . ALA A 1 141 ? -16.062 3.060 2.875 1.00 0.71 141 ALA A N 3
ATOM 6558 C CA . ALA A 1 141 ? -16.745 4.280 3.272 1.00 0.82 141 ALA A CA 3
ATOM 6559 C C . ALA A 1 141 ? -15.802 5.261 3.960 1.00 0.79 141 ALA A C 3
ATOM 6560 O O . ALA A 1 141 ? -15.997 6.473 3.883 1.00 0.92 141 ALA A O 3
ATOM 6567 N N . THR A 1 142 ? -14.788 4.747 4.641 1.00 0.72 142 THR A N 3
ATOM 6568 C CA . THR A 1 142 ? -13.874 5.601 5.379 1.00 0.83 142 THR A CA 3
ATOM 6569 C C . THR A 1 142 ? -12.731 6.094 4.492 1.00 0.97 142 THR A C 3
ATOM 6570 O O . THR A 1 142 ? -12.256 7.219 4.650 1.00 1.17 142 THR A O 3
ATOM 6581 N N . ALA A 1 143 ? -12.297 5.255 3.558 1.00 0.97 143 ALA A N 3
ATOM 6582 C CA . ALA A 1 143 ? -11.203 5.612 2.658 1.00 1.19 143 ALA A CA 3
ATOM 6583 C C . ALA A 1 143 ? -11.578 6.792 1.761 1.00 1.05 143 ALA A C 3
ATOM 6584 O O . ALA A 1 143 ? -11.083 7.905 1.944 1.00 1.28 143 ALA A O 3
ATOM 6591 N N . CYS A 1 144 ? -12.474 6.559 0.815 1.00 0.87 144 CYS A N 3
ATOM 6592 C CA . CYS A 1 144 ? -12.875 7.601 -0.120 1.00 0.96 144 CYS A CA 3
ATOM 6593 C C . CYS A 1 144 ? -14.217 8.208 0.276 1.00 0.91 144 CYS A C 3
ATOM 6594 O O . CYS A 1 144 ? -15.231 8.018 -0.398 1.00 1.26 144 CYS A O 3
ATOM 6601 N N . LYS A 1 145 ? -14.216 8.930 1.392 1.00 1.09 145 LYS A N 3
ATOM 6602 C CA . LYS A 1 145 ? -15.421 9.590 1.879 1.00 1.29 145 LYS A CA 3
ATOM 6603 C C . LYS A 1 145 ? -15.442 11.063 1.469 1.00 1.29 145 LYS A C 3
ATOM 6604 O O . LYS A 1 145 ? -16.367 11.517 0.797 1.00 2.01 145 LYS A O 3
ATOM 6623 N N . ASN A 1 146 ? -14.412 11.796 1.858 1.00 1.10 146 ASN A N 3
ATOM 6624 C CA . ASN A 1 146 ? -14.359 13.235 1.627 1.00 1.21 146 ASN A CA 3
ATOM 6625 C C . ASN A 1 146 ? -12.978 13.650 1.139 1.00 1.25 146 ASN A C 3
ATOM 6626 O O . ASN A 1 146 ? -12.584 14.813 1.255 1.00 1.88 146 ASN A O 3
ATOM 6637 N N . THR A 1 147 ? -12.248 12.700 0.579 1.00 1.03 147 THR A N 3
ATOM 6638 C CA . THR A 1 147 ? -10.898 12.964 0.123 1.00 1.07 147 THR A CA 3
ATOM 6639 C C . THR A 1 147 ? -10.896 13.408 -1.345 1.00 1.14 147 THR A C 3
ATOM 6640 O O . THR A 1 147 ? -11.190 12.635 -2.260 1.00 2.01 147 THR A O 3
ATOM 6651 N N . ASP A 1 148 ? -10.615 14.685 -1.553 1.00 0.94 148 ASP A N 3
ATOM 6652 C CA . ASP A 1 148 ? -10.520 15.241 -2.895 1.00 1.01 148 ASP A CA 3
ATOM 6653 C C . ASP A 1 148 ? -9.091 15.655 -3.178 1.00 0.89 148 ASP A C 3
ATOM 6654 O O . ASP A 1 148 ? -8.395 15.018 -3.956 1.00 0.88 148 ASP A O 3
ATOM 6663 N N . SER A 1 149 ? -8.654 16.705 -2.496 1.00 0.95 149 SER A N 3
ATOM 6664 C CA . SER A 1 149 ? -7.327 17.265 -2.701 1.00 1.01 149 SER A CA 3
ATOM 6665 C C . SER A 1 149 ? -6.298 16.539 -1.837 1.00 0.85 149 SER A C 3
ATOM 6666 O O . SER A 1 149 ? -5.158 16.982 -1.688 1.00 1.07 149 SER A O 3
ATOM 6674 N N . THR A 1 150 ? -6.713 15.413 -1.278 1.00 0.63 150 THR A N 3
ATOM 6675 C CA . THR A 1 150 ? -5.851 14.602 -0.444 1.00 0.67 150 THR A CA 3
ATOM 6676 C C . THR A 1 150 ? -5.871 13.146 -0.903 1.00 0.56 150 THR A C 3
ATOM 6677 O O . THR A 1 150 ? -5.422 12.264 -0.184 1.00 0.64 150 THR A O 3
ATOM 6688 N N . ASN A 1 151 ? -6.345 12.912 -2.122 1.00 0.49 151 ASN A N 3
ATOM 6689 C CA . ASN A 1 151 ? -6.693 11.556 -2.558 1.00 0.47 151 ASN A CA 3
ATOM 6690 C C . ASN A 1 151 ? -5.449 10.714 -2.850 1.00 0.44 151 ASN A C 3
ATOM 6691 O O . ASN A 1 151 ? -4.873 10.788 -3.937 1.00 0.59 151 ASN A O 3
ATOM 6702 N N . LYS A 1 152 ? -5.031 9.927 -1.859 1.00 0.41 152 LYS A N 3
ATOM 6703 C CA . LYS A 1 152 ? -3.877 9.041 -2.003 1.00 0.41 152 LYS A CA 3
ATOM 6704 C C . LYS A 1 152 ? -3.853 7.993 -0.892 1.00 0.39 152 LYS A C 3
ATOM 6705 O O . LYS A 1 152 ? -4.193 8.280 0.257 1.00 0.48 152 LYS A O 3
ATOM 6724 N N . VAL A 1 153 ? -3.465 6.779 -1.241 1.00 0.36 153 VAL A N 3
ATOM 6725 C CA . VAL A 1 153 ? -3.472 5.680 -0.289 1.00 0.37 153 VAL A CA 3
ATOM 6726 C C . VAL A 1 153 ? -2.249 4.768 -0.454 1.00 0.35 153 VAL A C 3
ATOM 6727 O O . VAL A 1 153 ? -2.162 3.971 -1.391 1.00 0.43 153 VAL A O 3
ATOM 6740 N N . THR A 1 154 ? -1.274 4.949 0.424 1.00 0.35 154 THR A N 3
ATOM 6741 C CA . THR A 1 154 ? -0.184 3.996 0.572 1.00 0.38 154 THR A CA 3
ATOM 6742 C C . THR A 1 154 ? -0.619 2.802 1.442 1.00 0.37 154 THR A C 3
ATOM 6743 O O . THR A 1 154 ? -1.235 2.988 2.498 1.00 0.47 154 THR A O 3
ATOM 6754 N N . TYR A 1 155 ? -0.340 1.571 1.001 1.00 0.35 155 TYR A N 3
ATOM 6755 C CA . TYR A 1 155 ? -0.690 0.404 1.821 1.00 0.38 155 TYR A CA 3
ATOM 6756 C C . TYR A 1 155 ? 0.275 -0.778 1.646 1.00 0.38 155 TYR A C 3
ATOM 6757 O O . TYR A 1 155 ? 0.637 -1.158 0.528 1.00 0.61 155 TYR A O 3
ATOM 6775 N N . PHE A 1 156 ? 0.660 -1.374 2.776 1.00 0.41 156 PHE A N 3
ATOM 6776 C CA . PHE A 1 156 ? 1.542 -2.540 2.790 1.00 0.44 156 PHE A CA 3
ATOM 6777 C C . PHE A 1 156 ? 0.750 -3.843 2.769 1.00 0.46 156 PHE A C 3
ATOM 6778 O O . PHE A 1 156 ? -0.274 -3.977 3.440 1.00 0.46 156 PHE A O 3
ATOM 6795 N N . MET A 1 157 ? 1.249 -4.826 2.035 1.00 0.59 157 MET A N 3
ATOM 6796 C CA . MET A 1 157 ? 0.658 -6.154 2.049 1.00 0.68 157 MET A CA 3
ATOM 6797 C C . MET A 1 157 ? 1.731 -7.210 1.815 1.00 0.82 157 MET A C 3
ATOM 6798 O O . MET A 1 157 ? 2.760 -6.931 1.202 1.00 1.12 157 MET A O 3
ATOM 6812 N N . LYS A 1 158 ? 1.506 -8.399 2.355 1.00 0.75 158 LYS A N 3
ATOM 6813 C CA . LYS A 1 158 ? 2.466 -9.487 2.250 1.00 0.96 158 LYS A CA 3
ATOM 6814 C C . LYS A 1 158 ? 2.078 -10.451 1.132 1.00 1.43 158 LYS A C 3
ATOM 6815 O O . LYS A 1 158 ? 1.329 -11.418 1.412 1.00 1.89 158 LYS A O 3
ATOM 6835 N N . MET A 1 1 ? -18.679 4.269 -0.094 1.00 7.47 1 MET A N 4
ATOM 6836 C CA . MET A 1 1 ? -20.157 4.236 -0.226 1.00 7.05 1 MET A CA 4
ATOM 6837 C C . MET A 1 1 ? -20.594 2.939 -0.897 1.00 6.18 1 MET A C 4
ATOM 6838 O O . MET A 1 1 ? -21.712 2.832 -1.402 1.00 6.26 1 MET A O 4
ATOM 6854 N N . GLU A 1 2 ? -19.706 1.952 -0.883 1.00 5.66 2 GLU A N 4
ATOM 6855 C CA . GLU A 1 2 ? -19.909 0.714 -1.617 1.00 5.12 2 GLU A CA 4
ATOM 6856 C C . GLU A 1 2 ? -19.961 -0.474 -0.663 1.00 4.18 2 GLU A C 4
ATOM 6857 O O . GLU A 1 2 ? -20.182 -0.310 0.537 1.00 4.52 2 GLU A O 4
ATOM 6869 N N . GLN A 1 3 ? -19.752 -1.662 -1.207 1.00 3.35 3 GLN A N 4
ATOM 6870 C CA . GLN A 1 3 ? -19.755 -2.885 -0.424 1.00 2.68 3 GLN A CA 4
ATOM 6871 C C . GLN A 1 3 ? -18.662 -3.815 -0.937 1.00 1.97 3 GLN A C 4
ATOM 6872 O O . GLN A 1 3 ? -18.045 -3.538 -1.968 1.00 2.24 3 GLN A O 4
ATOM 6886 N N . SER A 1 4 ? -18.426 -4.908 -0.232 1.00 1.43 4 SER A N 4
ATOM 6887 C CA . SER A 1 4 ? -17.433 -5.876 -0.657 1.00 0.82 4 SER A CA 4
ATOM 6888 C C . SER A 1 4 ? -18.004 -6.787 -1.738 1.00 0.93 4 SER A C 4
ATOM 6889 O O . SER A 1 4 ? -18.543 -7.854 -1.453 1.00 1.64 4 SER A O 4
ATOM 6897 N N . ALA A 1 5 ? -17.919 -6.328 -2.977 1.00 1.31 5 ALA A N 4
ATOM 6898 C CA . ALA A 1 5 ? -18.445 -7.074 -4.109 1.00 1.41 5 ALA A CA 4
ATOM 6899 C C . ALA A 1 5 ? -17.397 -8.014 -4.684 1.00 1.33 5 ALA A C 4
ATOM 6900 O O . ALA A 1 5 ? -17.684 -9.166 -4.997 1.00 1.96 5 ALA A O 4
ATOM 6907 N N . SER A 1 6 ? -16.175 -7.521 -4.814 1.00 1.05 6 SER A N 4
ATOM 6908 C CA . SER A 1 6 ? -15.091 -8.305 -5.387 1.00 0.98 6 SER A CA 4
ATOM 6909 C C . SER A 1 6 ? -14.206 -8.886 -4.286 1.00 0.84 6 SER A C 4
ATOM 6910 O O . SER A 1 6 ? -13.053 -9.249 -4.529 1.00 0.79 6 SER A O 4
ATOM 6918 N N . ASP A 1 7 ? -14.781 -9.009 -3.087 1.00 0.83 7 ASP A N 4
ATOM 6919 C CA . ASP A 1 7 ? -14.047 -9.427 -1.891 1.00 0.77 7 ASP A CA 4
ATOM 6920 C C . ASP A 1 7 ? -13.352 -10.769 -2.090 1.00 0.72 7 ASP A C 4
ATOM 6921 O O . ASP A 1 7 ? -12.257 -10.992 -1.579 1.00 0.82 7 ASP A O 4
ATOM 6930 N N . SER A 1 8 ? -13.988 -11.662 -2.828 1.00 0.69 8 SER A N 4
ATOM 6931 C CA . SER A 1 8 ? -13.430 -12.981 -3.044 1.00 0.75 8 SER A CA 4
ATOM 6932 C C . SER A 1 8 ? -12.615 -13.016 -4.331 1.00 0.78 8 SER A C 4
ATOM 6933 O O . SER A 1 8 ? -11.517 -13.564 -4.363 1.00 1.03 8 SER A O 4
ATOM 6941 N N . ASN A 1 9 ? -13.147 -12.391 -5.376 1.00 0.73 9 ASN A N 4
ATOM 6942 C CA . ASN A 1 9 ? -12.558 -12.482 -6.709 1.00 0.82 9 ASN A CA 4
ATOM 6943 C C . ASN A 1 9 ? -11.221 -11.749 -6.797 1.00 0.77 9 ASN A C 4
ATOM 6944 O O . ASN A 1 9 ? -10.191 -12.356 -7.086 1.00 0.86 9 ASN A O 4
ATOM 6955 N N . LYS A 1 10 ? -11.231 -10.451 -6.517 1.00 0.72 10 LYS A N 4
ATOM 6956 C CA . LYS A 1 10 ? -10.063 -9.618 -6.767 1.00 0.75 10 LYS A CA 4
ATOM 6957 C C . LYS A 1 10 ? -8.990 -9.867 -5.711 1.00 0.70 10 LYS A C 4
ATOM 6958 O O . LYS A 1 10 ? -7.796 -9.739 -5.984 1.00 0.76 10 LYS A O 4
ATOM 6977 N N . SER A 1 11 ? -9.423 -10.248 -4.514 1.00 0.65 11 SER A N 4
ATOM 6978 C CA . SER A 1 11 ? -8.503 -10.520 -3.418 1.00 0.64 11 SER A CA 4
ATOM 6979 C C . SER A 1 11 ? -7.542 -11.655 -3.778 1.00 0.66 11 SER A C 4
ATOM 6980 O O . SER A 1 11 ? -6.327 -11.506 -3.648 1.00 0.67 11 SER A O 4
ATOM 6988 N N . GLN A 1 12 ? -8.092 -12.772 -4.250 1.00 0.72 12 GLN A N 4
ATOM 6989 C CA . GLN A 1 12 ? -7.288 -13.949 -4.578 1.00 0.81 12 GLN A CA 4
ATOM 6990 C C . GLN A 1 12 ? -6.244 -13.623 -5.635 1.00 0.79 12 GLN A C 4
ATOM 6991 O O . GLN A 1 12 ? -5.079 -13.994 -5.505 1.00 0.85 12 GLN A O 4
ATOM 7005 N N . ASN A 1 13 ? -6.669 -12.916 -6.673 1.00 0.77 13 ASN A N 4
ATOM 7006 C CA . ASN A 1 13 ? -5.790 -12.581 -7.789 1.00 0.81 13 ASN A CA 4
ATOM 7007 C C . ASN A 1 13 ? -4.596 -11.768 -7.316 1.00 0.73 13 ASN A C 4
ATOM 7008 O O . ASN A 1 13 ? -3.447 -12.139 -7.562 1.00 0.76 13 ASN A O 4
ATOM 7019 N N . ALA A 1 14 ? -4.873 -10.676 -6.612 1.00 0.69 14 ALA A N 4
ATOM 7020 C CA . ALA A 1 14 ? -3.824 -9.772 -6.156 1.00 0.66 14 ALA A CA 4
ATOM 7021 C C . ALA A 1 14 ? -2.870 -10.466 -5.190 1.00 0.59 14 ALA A C 4
ATOM 7022 O O . ALA A 1 14 ? -1.652 -10.322 -5.296 1.00 0.61 14 ALA A O 4
ATOM 7029 N N . ILE A 1 15 ? -3.425 -11.233 -4.259 1.00 0.59 15 ILE A N 4
ATOM 7030 C CA . ILE A 1 15 ? -2.617 -11.936 -3.268 1.00 0.60 15 ILE A CA 4
ATOM 7031 C C . ILE A 1 15 ? -1.764 -13.013 -3.935 1.00 0.59 15 ILE A C 4
ATOM 7032 O O . ILE A 1 15 ? -0.611 -13.225 -3.561 1.00 0.59 15 ILE A O 4
ATOM 7048 N N . SER A 1 16 ? -2.329 -13.670 -4.939 1.00 0.64 16 SER A N 4
ATOM 7049 C CA . SER A 1 16 ? -1.599 -14.667 -5.709 1.00 0.70 16 SER A CA 4
ATOM 7050 C C . SER A 1 16 ? -0.361 -14.036 -6.348 1.00 0.69 16 SER A C 4
ATOM 7051 O O . SER A 1 16 ? 0.729 -14.616 -6.334 1.00 0.79 16 SER A O 4
ATOM 7059 N N . GLU A 1 17 ? -0.531 -12.830 -6.878 1.00 0.68 17 GLU A N 4
ATOM 7060 C CA . GLU A 1 17 ? 0.559 -12.118 -7.529 1.00 0.75 17 GLU A CA 4
ATOM 7061 C C . GLU A 1 17 ? 1.597 -11.658 -6.510 1.00 0.69 17 GLU A C 4
ATOM 7062 O O . GLU A 1 17 ? 2.795 -11.879 -6.687 1.00 0.75 17 GLU A O 4
ATOM 7074 N N . VAL A 1 18 ? 1.131 -11.032 -5.435 1.00 0.64 18 VAL A N 4
ATOM 7075 C CA . VAL A 1 18 ? 2.027 -10.453 -4.441 1.00 0.69 18 VAL A CA 4
ATOM 7076 C C . VAL A 1 18 ? 2.825 -11.537 -3.707 1.00 0.67 18 VAL A C 4
ATOM 7077 O O . VAL A 1 18 ? 3.970 -11.313 -3.315 1.00 0.76 18 VAL A O 4
ATOM 7090 N N . MET A 1 19 ? 2.234 -12.722 -3.557 1.00 0.65 19 MET A N 4
ATOM 7091 C CA . MET A 1 19 ? 2.921 -13.847 -2.926 1.00 0.75 19 MET A CA 4
ATOM 7092 C C . MET A 1 19 ? 4.185 -14.186 -3.709 1.00 0.74 19 MET A C 4
ATOM 7093 O O . MET A 1 19 ? 5.241 -14.457 -3.130 1.00 0.78 19 MET A O 4
ATOM 7107 N N . SER A 1 20 ? 4.075 -14.140 -5.029 1.00 0.75 20 SER A N 4
ATOM 7108 C CA . SER A 1 20 ? 5.211 -14.381 -5.899 1.00 0.82 20 SER A CA 4
ATOM 7109 C C . SER A 1 20 ? 6.156 -13.182 -5.868 1.00 0.82 20 SER A C 4
ATOM 7110 O O . SER A 1 20 ? 7.366 -13.333 -6.019 1.00 0.90 20 SER A O 4
ATOM 7118 N N . ALA A 1 21 ? 5.594 -11.996 -5.650 1.00 0.78 21 ALA A N 4
ATOM 7119 C CA . ALA A 1 21 ? 6.375 -10.767 -5.636 1.00 0.85 21 ALA A CA 4
ATOM 7120 C C . ALA A 1 21 ? 7.333 -10.721 -4.449 1.00 0.82 21 ALA A C 4
ATOM 7121 O O . ALA A 1 21 ? 8.537 -10.532 -4.632 1.00 0.89 21 ALA A O 4
ATOM 7128 N N . THR A 1 22 ? 6.803 -10.909 -3.241 1.00 0.78 22 THR A N 4
ATOM 7129 C CA . THR A 1 22 ? 7.617 -10.835 -2.032 1.00 0.83 22 THR A CA 4
ATOM 7130 C C . THR A 1 22 ? 8.731 -11.882 -2.042 1.00 0.87 22 THR A C 4
ATOM 7131 O O . THR A 1 22 ? 9.852 -11.609 -1.614 1.00 0.94 22 THR A O 4
ATOM 7142 N N . SER A 1 23 ? 8.433 -13.066 -2.558 1.00 0.89 23 SER A N 4
ATOM 7143 C CA . SER A 1 23 ? 9.419 -14.130 -2.620 1.00 0.99 23 SER A CA 4
ATOM 7144 C C . SER A 1 23 ? 10.455 -13.842 -3.703 1.00 1.01 23 SER A C 4
ATOM 7145 O O . SER A 1 23 ? 11.643 -14.119 -3.530 1.00 1.11 23 SER A O 4
ATOM 7153 N N . ALA A 1 24 ? 10.005 -13.254 -4.806 1.00 0.96 24 ALA A N 4
ATOM 7154 C CA . ALA A 1 24 ? 10.900 -12.901 -5.899 1.00 1.03 24 ALA A CA 4
ATOM 7155 C C . ALA A 1 24 ? 11.869 -11.805 -5.476 1.00 1.01 24 ALA A C 4
ATOM 7156 O O . ALA A 1 24 ? 13.075 -11.925 -5.673 1.00 1.10 24 ALA A O 4
ATOM 7163 N N . ILE A 1 25 ? 11.341 -10.748 -4.866 1.00 0.93 25 ILE A N 4
ATOM 7164 C CA . ILE A 1 25 ? 12.170 -9.611 -4.482 1.00 0.93 25 ILE A CA 4
ATOM 7165 C C . ILE A 1 25 ? 13.109 -9.967 -3.331 1.00 0.97 25 ILE A C 4
ATOM 7166 O O . ILE A 1 25 ? 14.240 -9.483 -3.275 1.00 1.02 25 ILE A O 4
ATOM 7182 N N . ASN A 1 26 ? 12.660 -10.830 -2.424 1.00 0.98 26 ASN A N 4
ATOM 7183 C CA . ASN A 1 26 ? 13.513 -11.258 -1.323 1.00 1.08 26 ASN A CA 4
ATOM 7184 C C . ASN A 1 26 ? 14.650 -12.107 -1.865 1.00 1.12 26 ASN A C 4
ATOM 7185 O O . ASN A 1 26 ? 15.763 -12.071 -1.350 1.00 1.20 26 ASN A O 4
ATOM 7196 N N . GLY A 1 27 ? 14.361 -12.842 -2.935 1.00 1.12 27 GLY A N 4
ATOM 7197 C CA . GLY A 1 27 ? 15.384 -13.609 -3.616 1.00 1.20 27 GLY A CA 4
ATOM 7198 C C . GLY A 1 27 ? 16.403 -12.715 -4.297 1.00 1.23 27 GLY A C 4
ATOM 7199 O O . GLY A 1 27 ? 17.546 -13.115 -4.519 1.00 1.36 27 GLY A O 4
ATOM 7203 N N . LEU A 1 28 ? 15.990 -11.495 -4.616 1.00 1.16 28 LEU A N 4
ATOM 7204 C CA . LEU A 1 28 ? 16.873 -10.526 -5.249 1.00 1.22 28 LEU A CA 4
ATOM 7205 C C . LEU A 1 28 ? 17.760 -9.854 -4.203 1.00 1.28 28 LEU A C 4
ATOM 7206 O O . LEU A 1 28 ? 18.818 -9.310 -4.521 1.00 1.42 28 LEU A O 4
ATOM 7222 N N . TYR A 1 29 ? 17.318 -9.890 -2.954 1.00 1.22 29 TYR A N 4
ATOM 7223 C CA . TYR A 1 29 ? 18.040 -9.247 -1.864 1.00 1.31 29 TYR A CA 4
ATOM 7224 C C . TYR A 1 29 ? 18.348 -10.247 -0.757 1.00 1.58 29 TYR A C 4
ATOM 7225 O O . TYR A 1 29 ? 18.292 -9.909 0.427 1.00 2.30 29 TYR A O 4
ATOM 7243 N N . ILE A 1 30 ? 18.677 -11.476 -1.143 1.00 1.25 30 ILE A N 4
ATOM 7244 C CA . ILE A 1 30 ? 19.016 -12.511 -0.174 1.00 1.45 30 ILE A CA 4
ATOM 7245 C C . ILE A 1 30 ? 20.277 -12.129 0.587 1.00 1.45 30 ILE A C 4
ATOM 7246 O O . ILE A 1 30 ? 21.367 -12.052 0.019 1.00 1.99 30 ILE A O 4
ATOM 7262 N N . GLY A 1 31 ? 20.111 -11.875 1.871 1.00 1.43 31 GLY A N 4
ATOM 7263 C CA . GLY A 1 31 ? 21.219 -11.459 2.698 1.00 1.69 31 GLY A CA 4
ATOM 7264 C C . GLY A 1 31 ? 20.968 -10.106 3.315 1.00 1.52 31 GLY A C 4
ATOM 7265 O O . GLY A 1 31 ? 21.696 -9.677 4.210 1.00 1.93 31 GLY A O 4
ATOM 7269 N N . GLN A 1 32 ? 19.928 -9.429 2.838 1.00 1.16 32 GLN A N 4
ATOM 7270 C CA . GLN A 1 32 ? 19.569 -8.117 3.359 1.00 1.10 32 GLN A CA 4
ATOM 7271 C C . GLN A 1 32 ? 18.501 -8.247 4.429 1.00 1.14 32 GLN A C 4
ATOM 7272 O O . GLN A 1 32 ? 18.413 -7.416 5.328 1.00 1.93 32 GLN A O 4
ATOM 7286 N N . THR A 1 33 ? 17.684 -9.292 4.304 1.00 1.15 33 THR A N 4
ATOM 7287 C CA . THR A 1 33 ? 16.570 -9.545 5.218 1.00 1.20 33 THR A CA 4
ATOM 7288 C C . THR A 1 33 ? 15.412 -8.572 4.979 1.00 1.09 33 THR A C 4
ATOM 7289 O O . THR A 1 33 ? 14.273 -8.988 4.774 1.00 1.21 33 THR A O 4
ATOM 7300 N N . SER A 1 34 ? 15.706 -7.284 4.997 1.00 1.12 34 SER A N 4
ATOM 7301 C CA . SER A 1 34 ? 14.678 -6.269 4.848 1.00 1.35 34 SER A CA 4
ATOM 7302 C C . SER A 1 34 ? 14.932 -5.364 3.647 1.00 1.13 34 SER A C 4
ATOM 7303 O O . SER A 1 34 ? 14.463 -4.230 3.624 1.00 1.18 34 SER A O 4
ATOM 7311 N N . TYR A 1 35 ? 15.668 -5.870 2.645 1.00 0.96 35 TYR A N 4
ATOM 7312 C CA . TYR A 1 35 ? 15.949 -5.097 1.425 1.00 0.78 35 TYR A CA 4
ATOM 7313 C C . TYR A 1 35 ? 16.740 -3.849 1.776 1.00 0.74 35 TYR A C 4
ATOM 7314 O O . TYR A 1 35 ? 16.735 -2.859 1.036 1.00 0.68 35 TYR A O 4
ATOM 7332 N N . SER A 1 36 ? 17.431 -3.920 2.909 1.00 0.89 36 SER A N 4
ATOM 7333 C CA . SER A 1 36 ? 18.293 -2.850 3.359 1.00 1.03 36 SER A CA 4
ATOM 7334 C C . SER A 1 36 ? 19.287 -2.501 2.261 1.00 1.25 36 SER A C 4
ATOM 7335 O O . SER A 1 36 ? 19.756 -3.374 1.530 1.00 2.03 36 SER A O 4
ATOM 7343 N N . GLY A 1 37 ? 19.584 -1.226 2.138 1.00 1.42 37 GLY A N 4
ATOM 7344 C CA . GLY A 1 37 ? 20.320 -0.749 0.993 1.00 1.83 37 GLY A CA 4
ATOM 7345 C C . GLY A 1 37 ? 19.469 0.207 0.198 1.00 1.52 37 GLY A C 4
ATOM 7346 O O . GLY A 1 37 ? 19.932 1.260 -0.229 1.00 1.88 37 GLY A O 4
ATOM 7350 N N . LEU A 1 38 ? 18.204 -0.158 0.016 1.00 0.95 38 LEU A N 4
ATOM 7351 C CA . LEU A 1 38 ? 17.237 0.754 -0.585 1.00 0.77 38 LEU A CA 4
ATOM 7352 C C . LEU A 1 38 ? 16.746 1.746 0.459 1.00 0.68 38 LEU A C 4
ATOM 7353 O O . LEU A 1 38 ? 16.517 2.916 0.159 1.00 0.66 38 LEU A O 4
ATOM 7369 N N . ASP A 1 39 ? 16.618 1.249 1.690 1.00 0.76 39 ASP A N 4
ATOM 7370 C CA . ASP A 1 39 ? 16.044 1.998 2.815 1.00 0.85 39 ASP A CA 4
ATOM 7371 C C . ASP A 1 39 ? 16.562 3.428 2.902 1.00 0.82 39 ASP A C 4
ATOM 7372 O O . ASP A 1 39 ? 15.857 4.380 2.564 1.00 0.90 39 ASP A O 4
ATOM 7381 N N . SER A 1 40 ? 17.801 3.567 3.333 1.00 0.82 40 SER A N 4
ATOM 7382 C CA . SER A 1 40 ? 18.371 4.873 3.579 1.00 0.94 40 SER A CA 4
ATOM 7383 C C . SER A 1 40 ? 18.520 5.652 2.277 1.00 0.89 40 SER A C 4
ATOM 7384 O O . SER A 1 40 ? 18.294 6.859 2.243 1.00 1.00 40 SER A O 4
ATOM 7392 N N . THR A 1 41 ? 18.845 4.942 1.203 1.00 0.81 41 THR A N 4
ATOM 7393 C CA . THR A 1 41 ? 19.096 5.561 -0.090 1.00 0.85 41 THR A CA 4
ATOM 7394 C C . THR A 1 41 ? 17.867 6.310 -0.604 1.00 0.79 41 THR A C 4
ATOM 7395 O O . THR A 1 41 ? 17.959 7.476 -0.984 1.00 0.95 41 THR A O 4
ATOM 7406 N N . ILE A 1 42 ? 16.715 5.651 -0.588 1.00 0.67 42 ILE A N 4
ATOM 7407 C CA . ILE A 1 42 ? 15.487 6.250 -1.095 1.00 0.67 42 ILE A CA 4
ATOM 7408 C C . ILE A 1 42 ? 14.991 7.345 -0.153 1.00 0.64 42 ILE A C 4
ATOM 7409 O O . ILE A 1 42 ? 14.440 8.357 -0.589 1.00 0.68 42 ILE A O 4
ATOM 7425 N N . LEU A 1 43 ? 15.216 7.143 1.137 1.00 0.64 43 LEU A N 4
ATOM 7426 C CA . LEU A 1 43 ? 14.808 8.108 2.148 1.00 0.70 43 LEU A CA 4
ATOM 7427 C C . LEU A 1 43 ? 15.556 9.430 1.977 1.00 0.75 43 LEU A C 4
ATOM 7428 O O . LEU A 1 43 ? 14.944 10.479 1.772 1.00 0.75 43 LEU A O 4
ATOM 7444 N N . LEU A 1 44 ? 16.885 9.373 2.028 1.00 0.85 44 LEU A N 4
ATOM 7445 C CA . LEU A 1 44 ? 17.704 10.583 1.938 1.00 0.98 44 LEU A CA 4
ATOM 7446 C C . LEU A 1 44 ? 17.724 11.142 0.516 1.00 0.92 44 LEU A C 4
ATOM 7447 O O . LEU A 1 44 ? 18.202 12.254 0.283 1.00 1.03 44 LEU A O 4
ATOM 7463 N N . ASN A 1 45 ? 17.208 10.362 -0.427 1.00 0.84 45 ASN A N 4
ATOM 7464 C CA . ASN A 1 45 ? 17.185 10.749 -1.834 1.00 0.91 45 ASN A CA 4
ATOM 7465 C C . ASN A 1 45 ? 16.389 12.027 -2.042 1.00 0.88 45 ASN A C 4
ATOM 7466 O O . ASN A 1 45 ? 16.836 12.949 -2.726 1.00 1.02 45 ASN A O 4
ATOM 7477 N N . THR A 1 46 ? 15.205 12.074 -1.458 1.00 0.79 46 THR A N 4
ATOM 7478 C CA . THR A 1 46 ? 14.291 13.171 -1.700 1.00 0.85 46 THR A CA 4
ATOM 7479 C C . THR A 1 46 ? 14.034 13.976 -0.432 1.00 0.79 46 THR A C 4
ATOM 7480 O O . THR A 1 46 ? 13.220 13.587 0.404 1.00 0.68 46 THR A O 4
ATOM 7491 N N . SER A 1 47 ? 14.764 15.084 -0.287 1.00 0.97 47 SER A N 4
ATOM 7492 C CA . SER A 1 47 ? 14.518 16.053 0.778 1.00 1.13 47 SER A CA 4
ATOM 7493 C C . SER A 1 47 ? 14.664 15.426 2.171 1.00 1.06 47 SER A C 4
ATOM 7494 O O . SER A 1 47 ? 14.142 15.964 3.152 1.00 1.32 47 SER A O 4
ATOM 7502 N N . ALA A 1 48 ? 15.377 14.295 2.246 1.00 0.92 48 ALA A N 4
ATOM 7503 C CA . ALA A 1 48 ? 15.541 13.523 3.490 1.00 0.97 48 ALA A CA 4
ATOM 7504 C C . ALA A 1 48 ? 14.232 12.839 3.899 1.00 0.88 48 ALA A C 4
ATOM 7505 O O . ALA A 1 48 ? 14.241 11.721 4.416 1.00 1.00 48 ALA A O 4
ATOM 7512 N N . ILE A 1 49 ? 13.119 13.521 3.679 1.00 0.78 49 ILE A N 4
ATOM 7513 C CA . ILE A 1 49 ? 11.799 12.947 3.877 1.00 0.75 49 ILE A CA 4
ATOM 7514 C C . ILE A 1 49 ? 11.069 12.917 2.542 1.00 0.62 49 ILE A C 4
ATOM 7515 O O . ILE A 1 49 ? 10.597 13.951 2.063 1.00 0.65 49 ILE A O 4
ATOM 7531 N N . PRO A 1 50 ? 11.008 11.738 1.912 1.00 0.57 50 PRO A N 4
ATOM 7532 C CA . PRO A 1 50 ? 10.372 11.561 0.603 1.00 0.52 50 PRO A CA 4
ATOM 7533 C C . PRO A 1 50 ? 8.930 12.064 0.572 1.00 0.53 50 PRO A C 4
ATOM 7534 O O . PRO A 1 50 ? 8.052 11.518 1.240 1.00 0.53 50 PRO A O 4
ATOM 7545 N N . ASP A 1 51 ? 8.691 13.107 -0.215 1.00 0.59 51 ASP A N 4
ATOM 7546 C CA . ASP A 1 51 ? 7.357 13.698 -0.325 1.00 0.63 51 ASP A CA 4
ATOM 7547 C C . ASP A 1 51 ? 6.472 12.847 -1.229 1.00 0.52 51 ASP A C 4
ATOM 7548 O O . ASP A 1 51 ? 5.258 13.040 -1.291 1.00 0.54 51 ASP A O 4
ATOM 7557 N N . ASN A 1 52 ? 7.093 11.894 -1.916 1.00 0.47 52 ASN A N 4
ATOM 7558 C CA . ASN A 1 52 ? 6.382 11.010 -2.838 1.00 0.49 52 ASN A CA 4
ATOM 7559 C C . ASN A 1 52 ? 5.398 10.122 -2.089 1.00 0.43 52 ASN A C 4
ATOM 7560 O O . ASN A 1 52 ? 4.486 9.553 -2.688 1.00 0.56 52 ASN A O 4
ATOM 7571 N N . TYR A 1 53 ? 5.574 10.044 -0.773 1.00 0.39 53 TYR A N 4
ATOM 7572 C CA . TYR A 1 53 ? 4.698 9.270 0.106 1.00 0.52 53 TYR A CA 4
ATOM 7573 C C . TYR A 1 53 ? 3.247 9.728 0.000 1.00 0.56 53 TYR A C 4
ATOM 7574 O O . TYR A 1 53 ? 2.332 9.039 0.456 1.00 0.83 53 TYR A O 4
ATOM 7592 N N . LYS A 1 54 ? 3.037 10.870 -0.622 1.00 0.46 54 LYS A N 4
ATOM 7593 C CA . LYS A 1 54 ? 1.704 11.388 -0.838 1.00 0.49 54 LYS A CA 4
ATOM 7594 C C . LYS A 1 54 ? 1.623 12.083 -2.191 1.00 0.52 54 LYS A C 4
ATOM 7595 O O . LYS A 1 54 ? 2.606 12.657 -2.662 1.00 0.72 54 LYS A O 4
ATOM 7614 N N . ASP A 1 55 ? 0.473 11.997 -2.827 1.00 0.48 55 ASP A N 4
ATOM 7615 C CA . ASP A 1 55 ? 0.220 12.730 -4.051 1.00 0.51 55 ASP A CA 4
ATOM 7616 C C . ASP A 1 55 ? -0.803 13.836 -3.774 1.00 0.60 55 ASP A C 4
ATOM 7617 O O . ASP A 1 55 ? -1.398 13.875 -2.696 1.00 0.72 55 ASP A O 4
ATOM 7626 N N . THR A 1 56 ? -0.977 14.747 -4.717 1.00 0.67 56 THR A N 4
ATOM 7627 C CA . THR A 1 56 ? -1.968 15.808 -4.578 1.00 0.78 56 THR A CA 4
ATOM 7628 C C . THR A 1 56 ? -2.882 15.868 -5.796 1.00 0.75 56 THR A C 4
ATOM 7629 O O . THR A 1 56 ? -3.684 16.794 -5.952 1.00 0.78 56 THR A O 4
ATOM 7640 N N . THR A 1 57 ? -2.776 14.857 -6.641 1.00 0.76 57 THR A N 4
ATOM 7641 C CA . THR A 1 57 ? -3.568 14.787 -7.849 1.00 0.79 57 THR A CA 4
ATOM 7642 C C . THR A 1 57 ? -4.886 14.079 -7.560 1.00 0.74 57 THR A C 4
ATOM 7643 O O . THR A 1 57 ? -5.947 14.588 -7.910 1.00 1.04 57 THR A O 4
ATOM 7654 N N . ASN A 1 58 ? -4.767 12.921 -6.888 1.00 0.65 58 ASN A N 4
ATOM 7655 C CA . ASN A 1 58 ? -5.878 12.034 -6.485 1.00 0.70 58 ASN A CA 4
ATOM 7656 C C . ASN A 1 58 ? -5.437 10.579 -6.584 1.00 0.59 58 ASN A C 4
ATOM 7657 O O . ASN A 1 58 ? -6.255 9.669 -6.445 1.00 0.66 58 ASN A O 4
ATOM 7668 N N . LYS A 1 59 ? -4.149 10.349 -6.830 1.00 0.52 59 LYS A N 4
ATOM 7669 C CA . LYS A 1 59 ? -3.699 9.015 -7.194 1.00 0.51 59 LYS A CA 4
ATOM 7670 C C . LYS A 1 59 ? -2.241 8.712 -6.816 1.00 0.45 59 LYS A C 4
ATOM 7671 O O . LYS A 1 59 ? -1.336 8.854 -7.629 1.00 0.48 59 LYS A O 4
ATOM 7690 N N . LYS A 1 60 ? -2.023 8.284 -5.583 1.00 0.41 60 LYS A N 4
ATOM 7691 C CA . LYS A 1 60 ? -0.787 7.595 -5.217 1.00 0.38 60 LYS A CA 4
ATOM 7692 C C . LYS A 1 60 ? -1.095 6.519 -4.182 1.00 0.38 60 LYS A C 4
ATOM 7693 O O . LYS A 1 60 ? -1.627 6.810 -3.107 1.00 0.41 60 LYS A O 4
ATOM 7712 N N . ILE A 1 61 ? -0.750 5.279 -4.497 1.00 0.37 61 ILE A N 4
ATOM 7713 C CA . ILE A 1 61 ? -0.908 4.183 -3.554 1.00 0.38 61 ILE A CA 4
ATOM 7714 C C . ILE A 1 61 ? 0.392 3.401 -3.443 1.00 0.38 61 ILE A C 4
ATOM 7715 O O . ILE A 1 61 ? 1.167 3.336 -4.397 1.00 0.45 61 ILE A O 4
ATOM 7731 N N . THR A 1 62 ? 0.657 2.862 -2.269 1.00 0.39 62 THR A N 4
ATOM 7732 C CA . THR A 1 62 ? 1.860 2.077 -2.056 1.00 0.45 62 THR A CA 4
ATOM 7733 C C . THR A 1 62 ? 1.572 0.583 -2.181 1.00 0.50 62 THR A C 4
ATOM 7734 O O . THR A 1 62 ? 0.538 0.117 -1.722 1.00 0.62 62 THR A O 4
ATOM 7745 N N . ASN A 1 63 ? 2.497 -0.136 -2.823 1.00 0.52 63 ASN A N 4
ATOM 7746 C CA . ASN A 1 63 ? 2.358 -1.576 -3.109 1.00 0.61 63 ASN A CA 4
ATOM 7747 C C . ASN A 1 63 ? 1.276 -1.880 -4.159 1.00 0.76 63 ASN A C 4
ATOM 7748 O O . ASN A 1 63 ? 0.523 -2.837 -4.009 1.00 1.31 63 ASN A O 4
ATOM 7759 N N . PRO A 1 64 ? 1.182 -1.094 -5.254 1.00 0.64 64 PRO A N 4
ATOM 7760 C CA . PRO A 1 64 ? 0.258 -1.378 -6.345 1.00 0.97 64 PRO A CA 4
ATOM 7761 C C . PRO A 1 64 ? 0.830 -2.388 -7.339 1.00 1.15 64 PRO A C 4
ATOM 7762 O O . PRO A 1 64 ? 1.800 -3.085 -7.046 1.00 1.75 64 PRO A O 4
ATOM 7773 N N . PHE A 1 65 ? 0.242 -2.434 -8.529 1.00 1.16 65 PHE A N 4
ATOM 7774 C CA . PHE A 1 65 ? 0.556 -3.480 -9.494 1.00 1.47 65 PHE A CA 4
ATOM 7775 C C . PHE A 1 65 ? 1.753 -3.154 -10.393 1.00 1.30 65 PHE A C 4
ATOM 7776 O O . PHE A 1 65 ? 2.636 -3.995 -10.554 1.00 1.80 65 PHE A O 4
ATOM 7793 N N . GLY A 1 66 ? 1.816 -1.957 -10.982 1.00 0.85 66 GLY A N 4
ATOM 7794 C CA . GLY A 1 66 ? 2.888 -1.709 -11.927 1.00 0.86 66 GLY A CA 4
ATOM 7795 C C . GLY A 1 66 ? 2.613 -0.560 -12.868 1.00 0.86 66 GLY A C 4
ATOM 7796 O O . GLY A 1 66 ? 2.016 -0.733 -13.927 1.00 1.21 66 GLY A O 4
ATOM 7800 N N . GLY A 1 67 ? 3.008 0.620 -12.445 1.00 0.70 67 GLY A N 4
ATOM 7801 C CA . GLY A 1 67 ? 3.001 1.779 -13.311 1.00 0.70 67 GLY A CA 4
ATOM 7802 C C . GLY A 1 67 ? 4.189 2.662 -13.027 1.00 0.65 67 GLY A C 4
ATOM 7803 O O . GLY A 1 67 ? 5.333 2.230 -13.163 1.00 0.67 67 GLY A O 4
ATOM 7807 N N . GLU A 1 68 ? 3.926 3.883 -12.605 1.00 0.63 68 GLU A N 4
ATOM 7808 C CA . GLU A 1 68 ? 4.994 4.769 -12.185 1.00 0.64 68 GLU A CA 4
ATOM 7809 C C . GLU A 1 68 ? 5.272 4.523 -10.712 1.00 0.58 68 GLU A C 4
ATOM 7810 O O . GLU A 1 68 ? 4.555 5.016 -9.849 1.00 0.59 68 GLU A O 4
ATOM 7822 N N . LEU A 1 69 ? 6.314 3.755 -10.430 1.00 0.57 69 LEU A N 4
ATOM 7823 C CA . LEU A 1 69 ? 6.557 3.295 -9.070 1.00 0.57 69 LEU A CA 4
ATOM 7824 C C . LEU A 1 69 ? 7.969 3.602 -8.581 1.00 0.55 69 LEU A C 4
ATOM 7825 O O . LEU A 1 69 ? 8.936 3.570 -9.342 1.00 0.60 69 LEU A O 4
ATOM 7841 N N . ASN A 1 70 ? 8.048 3.931 -7.303 1.00 0.52 70 ASN A N 4
ATOM 7842 C CA . ASN A 1 70 ? 9.313 4.100 -6.598 1.00 0.53 70 ASN A CA 4
ATOM 7843 C C . ASN A 1 70 ? 9.538 2.900 -5.682 1.00 0.49 70 ASN A C 4
ATOM 7844 O O . ASN A 1 70 ? 8.643 2.524 -4.921 1.00 0.51 70 ASN A O 4
ATOM 7855 N N . VAL A 1 71 ? 10.715 2.293 -5.764 1.00 0.51 71 VAL A N 4
ATOM 7856 C CA . VAL A 1 71 ? 11.005 1.098 -4.980 1.00 0.52 71 VAL A CA 4
ATOM 7857 C C . VAL A 1 71 ? 11.610 1.453 -3.625 1.00 0.49 71 VAL A C 4
ATOM 7858 O O . VAL A 1 71 ? 12.471 2.328 -3.526 1.00 0.58 71 VAL A O 4
ATOM 7871 N N . GLY A 1 72 ? 11.140 0.784 -2.582 1.00 0.44 72 GLY A N 4
ATOM 7872 C CA . GLY A 1 72 ? 11.668 1.008 -1.255 1.00 0.46 72 GLY A CA 4
ATOM 7873 C C . GLY A 1 72 ? 11.330 -0.132 -0.312 1.00 0.44 72 GLY A C 4
ATOM 7874 O O . GLY A 1 72 ? 10.363 -0.849 -0.537 1.00 0.48 72 GLY A O 4
ATOM 7878 N N . PRO A 1 73 ? 12.136 -0.355 0.726 1.00 0.53 73 PRO A N 4
ATOM 7879 C CA . PRO A 1 73 ? 11.892 -1.367 1.735 1.00 0.54 73 PRO A CA 4
ATOM 7880 C C . PRO A 1 73 ? 11.432 -0.780 3.068 1.00 0.49 73 PRO A C 4
ATOM 7881 O O . PRO A 1 73 ? 11.236 0.426 3.198 1.00 0.59 73 PRO A O 4
ATOM 7892 N N . ALA A 1 74 ? 11.261 -1.642 4.053 1.00 0.51 74 ALA A N 4
ATOM 7893 C CA . ALA A 1 74 ? 11.019 -1.196 5.415 1.00 0.61 74 ALA A CA 4
ATOM 7894 C C . ALA A 1 74 ? 12.269 -1.413 6.263 1.00 0.84 74 ALA A C 4
ATOM 7895 O O . ALA A 1 74 ? 13.260 -1.961 5.784 1.00 1.58 74 ALA A O 4
ATOM 7902 N N . ASN A 1 75 ? 12.215 -0.985 7.523 1.00 0.62 75 ASN A N 4
ATOM 7903 C CA . ASN A 1 75 ? 13.356 -1.127 8.431 1.00 0.74 75 ASN A CA 4
ATOM 7904 C C . ASN A 1 75 ? 13.712 -2.599 8.640 1.00 0.76 75 ASN A C 4
ATOM 7905 O O . ASN A 1 75 ? 14.889 -2.969 8.617 1.00 0.85 75 ASN A O 4
ATOM 7916 N N . ASN A 1 76 ? 12.701 -3.435 8.851 1.00 0.75 76 ASN A N 4
ATOM 7917 C CA . ASN A 1 76 ? 12.919 -4.872 8.963 1.00 0.82 76 ASN A CA 4
ATOM 7918 C C . ASN A 1 76 ? 11.669 -5.625 8.533 1.00 0.77 76 ASN A C 4
ATOM 7919 O O . ASN A 1 76 ? 10.550 -5.173 8.789 1.00 0.81 76 ASN A O 4
ATOM 7930 N N . ASN A 1 77 ? 11.875 -6.783 7.904 1.00 0.80 77 ASN A N 4
ATOM 7931 C CA . ASN A 1 77 ? 10.796 -7.557 7.283 1.00 0.86 77 ASN A CA 4
ATOM 7932 C C . ASN A 1 77 ? 9.730 -7.975 8.295 1.00 0.95 77 ASN A C 4
ATOM 7933 O O . ASN A 1 77 ? 8.554 -8.099 7.946 1.00 1.05 77 ASN A O 4
ATOM 7944 N N . THR A 1 78 ? 10.134 -8.188 9.544 1.00 1.02 78 THR A N 4
ATOM 7945 C CA . THR A 1 78 ? 9.205 -8.631 10.577 1.00 1.22 78 THR A CA 4
ATOM 7946 C C . THR A 1 78 ? 8.094 -7.611 10.798 1.00 1.16 78 THR A C 4
ATOM 7947 O O . THR A 1 78 ? 6.946 -7.972 11.065 1.00 1.41 78 THR A O 4
ATOM 7958 N N . ALA A 1 79 ? 8.438 -6.338 10.672 1.00 0.91 79 ALA A N 4
ATOM 7959 C CA . ALA A 1 79 ? 7.454 -5.277 10.765 1.00 0.86 79 ALA A CA 4
ATOM 7960 C C . ALA A 1 79 ? 6.762 -5.102 9.421 1.00 0.73 79 ALA A C 4
ATOM 7961 O O . ALA A 1 79 ? 5.554 -5.300 9.297 1.00 0.77 79 ALA A O 4
ATOM 7968 N N . PHE A 1 80 ? 7.546 -4.751 8.414 1.00 0.65 80 PHE A N 4
ATOM 7969 C CA . PHE A 1 80 ? 7.041 -4.565 7.062 1.00 0.60 80 PHE A CA 4
ATOM 7970 C C . PHE A 1 80 ? 8.086 -5.050 6.070 1.00 0.72 80 PHE A C 4
ATOM 7971 O O . PHE A 1 80 ? 9.261 -5.135 6.404 1.00 1.37 80 PHE A O 4
ATOM 7988 N N . GLY A 1 81 ? 7.670 -5.361 4.858 1.00 0.52 81 GLY A N 4
ATOM 7989 C CA . GLY A 1 81 ? 8.596 -5.920 3.898 1.00 0.57 81 GLY A CA 4
ATOM 7990 C C . GLY A 1 81 ? 9.118 -4.880 2.938 1.00 0.50 81 GLY A C 4
ATOM 7991 O O . GLY A 1 81 ? 10.186 -4.302 3.144 1.00 0.54 81 GLY A O 4
ATOM 7995 N N . TYR A 1 82 ? 8.351 -4.630 1.896 1.00 0.45 82 TYR A N 4
ATOM 7996 C CA . TYR A 1 82 ? 8.744 -3.698 0.859 1.00 0.44 82 TYR A CA 4
ATOM 7997 C C . TYR A 1 82 ? 7.564 -2.816 0.490 1.00 0.41 82 TYR A C 4
ATOM 7998 O O . TYR A 1 82 ? 6.412 -3.233 0.616 1.00 0.46 82 TYR A O 4
ATOM 8016 N N . TYR A 1 83 ? 7.844 -1.615 0.031 1.00 0.36 83 TYR A N 4
ATOM 8017 C CA . TYR A 1 83 ? 6.798 -0.706 -0.378 1.00 0.38 83 TYR A CA 4
ATOM 8018 C C . TYR A 1 83 ? 7.106 -0.138 -1.755 1.00 0.38 83 TYR A C 4
ATOM 8019 O O . TYR A 1 83 ? 8.260 -0.105 -2.182 1.00 0.43 83 TYR A O 4
ATOM 8037 N N . LEU A 1 84 ? 6.070 0.281 -2.453 1.00 0.40 84 LEU A N 4
ATOM 8038 C CA . LEU A 1 84 ? 6.222 0.857 -3.777 1.00 0.42 84 LEU A CA 4
ATOM 8039 C C . LEU A 1 84 ? 5.372 2.110 -3.896 1.00 0.43 84 LEU A C 4
ATOM 8040 O O . LEU A 1 84 ? 4.147 2.031 -3.853 1.00 0.50 84 LEU A O 4
ATOM 8056 N N . THR A 1 85 ? 6.010 3.255 -4.055 1.00 0.43 85 THR A N 4
ATOM 8057 C CA . THR A 1 85 ? 5.296 4.495 -4.213 1.00 0.47 85 THR A CA 4
ATOM 8058 C C . THR A 1 85 ? 4.921 4.662 -5.672 1.00 0.45 85 THR A C 4
ATOM 8059 O O . THR A 1 85 ? 5.740 5.069 -6.494 1.00 0.50 85 THR A O 4
ATOM 8070 N N . LEU A 1 86 ? 3.696 4.322 -5.991 1.00 0.43 86 LEU A N 4
ATOM 8071 C CA . LEU A 1 86 ? 3.252 4.313 -7.366 1.00 0.43 86 LEU A CA 4
ATOM 8072 C C . LEU A 1 86 ? 2.065 5.234 -7.525 1.00 0.45 86 LEU A C 4
ATOM 8073 O O . LEU A 1 86 ? 1.059 5.096 -6.822 1.00 0.50 86 LEU A O 4
ATOM 8089 N N . THR A 1 87 ? 2.183 6.186 -8.426 1.00 0.48 87 THR A N 4
ATOM 8090 C CA . THR A 1 87 ? 1.089 7.082 -8.686 1.00 0.55 87 THR A CA 4
ATOM 8091 C C . THR A 1 87 ? 0.132 6.457 -9.693 1.00 0.55 87 THR A C 4
ATOM 8092 O O . THR A 1 87 ? 0.526 6.125 -10.813 1.00 0.56 87 THR A O 4
ATOM 8103 N N . ARG A 1 88 ? -1.122 6.335 -9.273 1.00 0.60 88 ARG A N 4
ATOM 8104 C CA . ARG A 1 88 ? -2.206 5.789 -10.087 1.00 0.67 88 ARG A CA 4
ATOM 8105 C C . ARG A 1 88 ? -3.347 5.366 -9.173 1.00 0.71 88 ARG A C 4
ATOM 8106 O O . ARG A 1 88 ? -3.125 4.660 -8.190 1.00 1.02 88 ARG A O 4
ATOM 8127 N N . LEU A 1 89 ? -4.557 5.800 -9.487 1.00 0.56 89 LEU A N 4
ATOM 8128 C CA . LEU A 1 89 ? -5.728 5.421 -8.713 1.00 0.55 89 LEU A CA 4
ATOM 8129 C C . LEU A 1 89 ? -7.001 5.673 -9.492 1.00 0.55 89 LEU A C 4
ATOM 8130 O O . LEU A 1 89 ? -7.025 6.464 -10.435 1.00 0.77 89 LEU A O 4
ATOM 8146 N N . ASP A 1 90 ? -8.051 4.997 -9.069 1.00 0.47 90 ASP A N 4
ATOM 8147 C CA . ASP A 1 90 ? -9.372 5.160 -9.642 1.00 0.52 90 ASP A CA 4
ATOM 8148 C C . ASP A 1 90 ? -10.394 5.143 -8.526 1.00 0.53 90 ASP A C 4
ATOM 8149 O O . ASP A 1 90 ? -10.156 4.543 -7.476 1.00 0.51 90 ASP A O 4
ATOM 8158 N N . LYS A 1 91 ? -11.526 5.786 -8.741 1.00 0.63 91 LYS A N 4
ATOM 8159 C CA . LYS A 1 91 ? -12.609 5.740 -7.777 1.00 0.75 91 LYS A CA 4
ATOM 8160 C C . LYS A 1 91 ? -13.121 4.303 -7.671 1.00 0.79 91 LYS A C 4
ATOM 8161 O O . LYS A 1 91 ? -13.486 3.834 -6.592 1.00 0.85 91 LYS A O 4
ATOM 8180 N N . ALA A 1 92 ? -13.106 3.598 -8.797 1.00 0.81 92 ALA A N 4
ATOM 8181 C CA . ALA A 1 92 ? -13.455 2.184 -8.820 1.00 0.94 92 ALA A CA 4
ATOM 8182 C C . ALA A 1 92 ? -12.369 1.351 -8.145 1.00 0.81 92 ALA A C 4
ATOM 8183 O O . ALA A 1 92 ? -12.647 0.309 -7.556 1.00 0.81 92 ALA A O 4
ATOM 8190 N N . ALA A 1 93 ? -11.129 1.831 -8.214 1.00 0.73 93 ALA A N 4
ATOM 8191 C CA . ALA A 1 93 ? -10.013 1.140 -7.587 1.00 0.67 93 ALA A CA 4
ATOM 8192 C C . ALA A 1 93 ? -10.116 1.253 -6.075 1.00 0.57 93 ALA A C 4
ATOM 8193 O O . ALA A 1 93 ? -9.691 0.360 -5.347 1.00 0.57 93 ALA A O 4
ATOM 8200 N N . CYS A 1 94 ? -10.693 2.358 -5.616 1.00 0.55 94 CYS A N 4
ATOM 8201 C CA . CYS A 1 94 ? -10.991 2.547 -4.200 1.00 0.58 94 CYS A CA 4
ATOM 8202 C C . CYS A 1 94 ? -11.869 1.407 -3.697 1.00 0.60 94 CYS A C 4
ATOM 8203 O O . CYS A 1 94 ? -11.595 0.807 -2.658 1.00 0.63 94 CYS A O 4
ATOM 8210 N N . VAL A 1 95 ? -12.902 1.093 -4.468 1.00 0.64 95 VAL A N 4
ATOM 8211 C CA . VAL A 1 95 ? -13.807 0.003 -4.140 1.00 0.71 95 VAL A CA 4
ATOM 8212 C C . VAL A 1 95 ? -13.077 -1.329 -4.207 1.00 0.65 95 VAL A C 4
ATOM 8213 O O . VAL A 1 95 ? -13.272 -2.203 -3.367 1.00 0.67 95 VAL A O 4
ATOM 8226 N N . SER A 1 96 ? -12.222 -1.459 -5.205 1.00 0.62 96 SER A N 4
ATOM 8227 C CA . SER A 1 96 ? -11.453 -2.671 -5.407 1.00 0.61 96 SER A CA 4
ATOM 8228 C C . SER A 1 96 ? -10.524 -2.929 -4.219 1.00 0.55 96 SER A C 4
ATOM 8229 O O . SER A 1 96 ? -10.397 -4.062 -3.753 1.00 0.58 96 SER A O 4
ATOM 8237 N N . LEU A 1 97 ? -9.892 -1.872 -3.718 1.00 0.56 97 LEU A N 4
ATOM 8238 C CA . LEU A 1 97 ? -9.017 -1.982 -2.557 1.00 0.61 97 LEU A CA 4
ATOM 8239 C C . LEU A 1 97 ? -9.825 -2.350 -1.320 1.00 0.63 97 LEU A C 4
ATOM 8240 O O . LEU A 1 97 ? -9.358 -3.087 -0.459 1.00 0.70 97 LEU A O 4
ATOM 8256 N N . ALA A 1 98 ? -11.050 -1.850 -1.263 1.00 0.64 98 ALA A N 4
ATOM 8257 C CA . ALA A 1 98 ? -11.958 -2.153 -0.167 1.00 0.75 98 ALA A CA 4
ATOM 8258 C C . ALA A 1 98 ? -12.525 -3.564 -0.296 1.00 0.71 98 ALA A C 4
ATOM 8259 O O . ALA A 1 98 ? -13.287 -4.016 0.553 1.00 0.85 98 ALA A O 4
ATOM 8266 N N . THR A 1 99 ? -12.182 -4.241 -1.382 1.00 0.66 99 THR A N 4
ATOM 8267 C CA . THR A 1 99 ? -12.585 -5.624 -1.571 1.00 0.71 99 THR A CA 4
ATOM 8268 C C . THR A 1 99 ? -11.363 -6.529 -1.692 1.00 0.66 99 THR A C 4
ATOM 8269 O O . THR A 1 99 ? -11.478 -7.727 -1.945 1.00 0.77 99 THR A O 4
ATOM 8280 N N . LEU A 1 100 ? -10.192 -5.944 -1.504 1.00 0.59 100 LEU A N 4
ATOM 8281 C CA . LEU A 1 100 ? -8.947 -6.686 -1.581 1.00 0.61 100 LEU A CA 4
ATOM 8282 C C . LEU A 1 100 ? -8.527 -7.100 -0.182 1.00 0.66 100 LEU A C 4
ATOM 8283 O O . LEU A 1 100 ? -7.813 -6.363 0.492 1.00 0.93 100 LEU A O 4
ATOM 8299 N N . ASN A 1 101 ? -8.981 -8.267 0.262 1.00 0.60 101 ASN A N 4
ATOM 8300 C CA . ASN A 1 101 ? -8.733 -8.696 1.631 1.00 0.66 101 ASN A CA 4
ATOM 8301 C C . ASN A 1 101 ? -7.243 -8.821 1.917 1.00 0.70 101 ASN A C 4
ATOM 8302 O O . ASN A 1 101 ? -6.576 -9.748 1.455 1.00 0.79 101 ASN A O 4
ATOM 8313 N N . LEU A 1 102 ? -6.741 -7.866 2.687 1.00 0.76 102 LEU A N 4
ATOM 8314 C CA . LEU A 1 102 ? -5.336 -7.820 3.066 1.00 0.88 102 LEU A CA 4
ATOM 8315 C C . LEU A 1 102 ? -5.081 -8.638 4.325 1.00 0.99 102 LEU A C 4
ATOM 8316 O O . LEU A 1 102 ? -4.003 -8.580 4.911 1.00 1.50 102 LEU A O 4
ATOM 8332 N N . GLY A 1 103 ? -6.071 -9.422 4.726 1.00 0.92 103 GLY A N 4
ATOM 8333 C CA . GLY A 1 103 ? -5.914 -10.278 5.882 1.00 1.04 103 GLY A CA 4
ATOM 8334 C C . GLY A 1 103 ? -5.302 -11.611 5.504 1.00 1.12 103 GLY A C 4
ATOM 8335 O O . GLY A 1 103 ? -5.029 -12.450 6.362 1.00 1.70 103 GLY A O 4
ATOM 8339 N N . THR A 1 104 ? -5.095 -11.805 4.209 1.00 1.03 104 THR A N 4
ATOM 8340 C CA . THR A 1 104 ? -4.522 -13.035 3.691 1.00 1.28 104 THR A CA 4
ATOM 8341 C C . THR A 1 104 ? -2.996 -12.961 3.674 1.00 1.06 104 THR A C 4
ATOM 8342 O O . THR A 1 104 ? -2.323 -13.677 4.415 1.00 1.25 104 THR A O 4
ATOM 8353 N N . SER A 1 105 ? -2.454 -12.083 2.837 1.00 0.97 105 SER A N 4
ATOM 8354 C CA . SER A 1 105 ? -1.015 -11.890 2.760 1.00 1.06 105 SER A CA 4
ATOM 8355 C C . SER A 1 105 ? -0.698 -10.419 2.514 1.00 1.02 105 SER A C 4
ATOM 8356 O O . SER A 1 105 ? -0.355 -10.013 1.408 1.00 1.48 105 SER A O 4
ATOM 8364 N N . ALA A 1 106 ? -0.882 -9.618 3.546 1.00 0.76 106 ALA A N 4
ATOM 8365 C CA . ALA A 1 106 ? -0.522 -8.216 3.498 1.00 0.73 106 ALA A CA 4
ATOM 8366 C C . ALA A 1 106 ? -0.023 -7.759 4.856 1.00 0.59 106 ALA A C 4
ATOM 8367 O O . ALA A 1 106 ? -0.096 -8.505 5.832 1.00 0.67 106 ALA A O 4
ATOM 8374 N N . LYS A 1 107 ? 0.489 -6.543 4.916 1.00 0.51 107 LYS A N 4
ATOM 8375 C CA . LYS A 1 107 ? 1.010 -6.013 6.163 1.00 0.47 107 LYS A CA 4
ATOM 8376 C C . LYS A 1 107 ? 0.023 -5.030 6.791 1.00 0.51 107 LYS A C 4
ATOM 8377 O O . LYS A 1 107 ? -0.223 -5.070 7.994 1.00 0.70 107 LYS A O 4
ATOM 8396 N N . GLY A 1 108 ? -0.533 -4.142 5.969 1.00 0.50 108 GLY A N 4
ATOM 8397 C CA . GLY A 1 108 ? -1.473 -3.152 6.461 1.00 0.61 108 GLY A CA 4
ATOM 8398 C C . GLY A 1 108 ? -1.863 -2.154 5.396 1.00 0.58 108 GLY A C 4
ATOM 8399 O O . GLY A 1 108 ? -1.327 -2.179 4.294 1.00 0.81 108 GLY A O 4
ATOM 8403 N N . TYR A 1 109 ? -2.784 -1.268 5.729 1.00 0.52 109 TYR A N 4
ATOM 8404 C CA . TYR A 1 109 ? -3.300 -0.307 4.768 1.00 0.49 109 TYR A CA 4
ATOM 8405 C C . TYR A 1 109 ? -3.561 1.038 5.460 1.00 0.47 109 TYR A C 4
ATOM 8406 O O . TYR A 1 109 ? -4.306 1.101 6.431 1.00 0.51 109 TYR A O 4
ATOM 8424 N N . GLY A 1 110 ? -2.959 2.116 4.966 1.00 0.45 110 GLY A N 4
ATOM 8425 C CA . GLY A 1 110 ? -3.080 3.400 5.645 1.00 0.48 110 GLY A CA 4
ATOM 8426 C C . GLY A 1 110 ? -3.442 4.540 4.717 1.00 0.52 110 GLY A C 4
ATOM 8427 O O . GLY A 1 110 ? -2.650 4.935 3.864 1.00 0.85 110 GLY A O 4
ATOM 8431 N N . VAL A 1 111 ? -4.629 5.097 4.909 1.00 0.44 111 VAL A N 4
ATOM 8432 C CA . VAL A 1 111 ? -5.125 6.150 4.036 1.00 0.50 111 VAL A CA 4
ATOM 8433 C C . VAL A 1 111 ? -4.672 7.520 4.527 1.00 0.50 111 VAL A C 4
ATOM 8434 O O . VAL A 1 111 ? -4.848 7.852 5.699 1.00 0.52 111 VAL A O 4
ATOM 8447 N N . ASN A 1 112 ? -4.087 8.298 3.614 1.00 0.53 112 ASN A N 4
ATOM 8448 C CA . ASN A 1 112 ? -3.612 9.663 3.886 1.00 0.60 112 ASN A CA 4
ATOM 8449 C C . ASN A 1 112 ? -2.254 9.684 4.574 1.00 0.56 112 ASN A C 4
ATOM 8450 O O . ASN A 1 112 ? -1.615 10.734 4.636 1.00 0.69 112 ASN A O 4
ATOM 8461 N N . ILE A 1 113 ? -1.808 8.536 5.068 1.00 0.54 113 ILE A N 4
ATOM 8462 C CA . ILE A 1 113 ? -0.505 8.442 5.717 1.00 0.54 113 ILE A CA 4
ATOM 8463 C C . ILE A 1 113 ? 0.607 8.815 4.741 1.00 0.60 113 ILE A C 4
ATOM 8464 O O . ILE A 1 113 ? 0.661 8.307 3.622 1.00 0.73 113 ILE A O 4
ATOM 8480 N N . SER A 1 114 ? 1.465 9.731 5.156 1.00 0.60 114 SER A N 4
ATOM 8481 C CA . SER A 1 114 ? 2.654 10.051 4.398 1.00 0.70 114 SER A CA 4
ATOM 8482 C C . SER A 1 114 ? 3.874 9.682 5.232 1.00 0.67 114 SER A C 4
ATOM 8483 O O . SER A 1 114 ? 4.122 10.270 6.287 1.00 0.77 114 SER A O 4
ATOM 8491 N N . GLY A 1 115 ? 4.614 8.692 4.762 1.00 0.70 115 GLY A N 4
ATOM 8492 C CA . GLY A 1 115 ? 5.699 8.137 5.539 1.00 0.70 115 GLY A CA 4
ATOM 8493 C C . GLY A 1 115 ? 5.769 6.639 5.375 1.00 0.70 115 GLY A C 4
ATOM 8494 O O . GLY A 1 115 ? 5.617 5.896 6.335 1.00 0.75 115 GLY A O 4
ATOM 8498 N N . GLU A 1 116 ? 5.998 6.197 4.148 1.00 0.73 116 GLU A N 4
ATOM 8499 C CA . GLU A 1 116 ? 5.965 4.784 3.811 1.00 0.77 116 GLU A CA 4
ATOM 8500 C C . GLU A 1 116 ? 7.097 4.010 4.480 1.00 0.75 116 GLU A C 4
ATOM 8501 O O . GLU A 1 116 ? 6.974 2.816 4.727 1.00 0.84 116 GLU A O 4
ATOM 8513 N N . ASN A 1 117 ? 8.188 4.695 4.800 1.00 0.67 117 ASN A N 4
ATOM 8514 C CA . ASN A 1 117 ? 9.323 4.045 5.456 1.00 0.67 117 ASN A CA 4
ATOM 8515 C C . ASN A 1 117 ? 8.961 3.657 6.892 1.00 0.69 117 ASN A C 4
ATOM 8516 O O . ASN A 1 117 ? 9.643 2.847 7.520 1.00 0.75 117 ASN A O 4
ATOM 8527 N N . ASN A 1 118 ? 7.881 4.250 7.400 1.00 0.70 118 ASN A N 4
ATOM 8528 C CA . ASN A 1 118 ? 7.362 3.932 8.728 1.00 0.80 118 ASN A CA 4
ATOM 8529 C C . ASN A 1 118 ? 5.903 4.368 8.807 1.00 0.82 118 ASN A C 4
ATOM 8530 O O . ASN A 1 118 ? 5.590 5.451 9.304 1.00 1.00 118 ASN A O 4
ATOM 8541 N N . ILE A 1 119 ? 5.020 3.531 8.279 1.00 0.78 119 ILE A N 4
ATOM 8542 C CA . ILE A 1 119 ? 3.597 3.830 8.246 1.00 0.87 119 ILE A CA 4
ATOM 8543 C C . ILE A 1 119 ? 3.004 3.809 9.658 1.00 0.71 119 ILE A C 4
ATOM 8544 O O . ILE A 1 119 ? 3.495 3.102 10.542 1.00 0.73 119 ILE A O 4
ATOM 8560 N N . THR A 1 120 ? 1.974 4.616 9.862 1.00 0.70 120 THR A N 4
ATOM 8561 C CA . THR A 1 120 ? 1.332 4.758 11.164 1.00 0.64 120 THR A CA 4
ATOM 8562 C C . THR A 1 120 ? 0.579 3.481 11.564 1.00 0.56 120 THR A C 4
ATOM 8563 O O . THR A 1 120 ? 0.233 2.661 10.711 1.00 0.54 120 THR A O 4
ATOM 8574 N N . SER A 1 121 ? 0.337 3.324 12.867 1.00 0.57 121 SER A N 4
ATOM 8575 C CA . SER A 1 121 ? -0.406 2.187 13.400 1.00 0.55 121 SER A CA 4
ATOM 8576 C C . SER A 1 121 ? -1.803 2.076 12.777 1.00 0.52 121 SER A C 4
ATOM 8577 O O . SER A 1 121 ? -2.344 3.055 12.257 1.00 0.57 121 SER A O 4
ATOM 8585 N N . PHE A 1 122 ? -2.390 0.888 12.862 1.00 0.49 122 PHE A N 4
ATOM 8586 C CA . PHE A 1 122 ? -3.590 0.569 12.096 1.00 0.50 122 PHE A CA 4
ATOM 8587 C C . PHE A 1 122 ? -4.787 0.293 12.998 1.00 0.53 122 PHE A C 4
ATOM 8588 O O . PHE A 1 122 ? -4.646 0.084 14.202 1.00 0.68 122 PHE A O 4
ATOM 8605 N N . GLY A 1 123 ? -5.962 0.293 12.387 1.00 0.53 123 GLY A N 4
ATOM 8606 C CA . GLY A 1 123 ? -7.188 -0.042 13.083 1.00 0.60 123 GLY A CA 4
ATOM 8607 C C . GLY A 1 123 ? -8.114 -0.847 12.194 1.00 0.67 123 GLY A C 4
ATOM 8608 O O . GLY A 1 123 ? -7.736 -1.917 11.709 1.00 1.24 123 GLY A O 4
ATOM 8612 N N . ASN A 1 124 ? -9.318 -0.344 11.953 1.00 0.58 124 ASN A N 4
ATOM 8613 C CA . ASN A 1 124 ? -10.248 -1.020 11.044 1.00 0.60 124 ASN A CA 4
ATOM 8614 C C . ASN A 1 124 ? -11.052 -0.014 10.222 1.00 0.61 124 ASN A C 4
ATOM 8615 O O . ASN A 1 124 ? -11.968 -0.385 9.490 1.00 0.99 124 ASN A O 4
ATOM 8626 N N . SER A 1 125 ? -10.688 1.254 10.321 1.00 0.51 125 SER A N 4
ATOM 8627 C CA . SER A 1 125 ? -11.421 2.309 9.638 1.00 0.55 125 SER A CA 4
ATOM 8628 C C . SER A 1 125 ? -10.463 3.126 8.782 1.00 0.49 125 SER A C 4
ATOM 8629 O O . SER A 1 125 ? -9.244 2.962 8.873 1.00 0.64 125 SER A O 4
ATOM 8637 N N . ALA A 1 126 ? -11.004 3.991 7.943 1.00 0.61 126 ALA A N 4
ATOM 8638 C CA . ALA A 1 126 ? -10.181 4.838 7.108 1.00 0.57 126 ALA A CA 4
ATOM 8639 C C . ALA A 1 126 ? -10.752 6.237 7.034 1.00 0.73 126 ALA A C 4
ATOM 8640 O O . ALA A 1 126 ? -11.732 6.475 6.344 1.00 1.25 126 ALA A O 4
ATOM 8647 N N . ASP A 1 127 ? -10.121 7.149 7.740 1.00 0.96 127 ASP A N 4
ATOM 8648 C CA . ASP A 1 127 ? -10.476 8.560 7.693 1.00 1.08 127 ASP A CA 4
ATOM 8649 C C . ASP A 1 127 ? -9.255 9.358 8.107 1.00 0.90 127 ASP A C 4
ATOM 8650 O O . ASP A 1 127 ? -9.088 9.700 9.279 1.00 1.34 127 ASP A O 4
ATOM 8659 N N . GLN A 1 128 ? -8.369 9.576 7.135 1.00 0.95 128 GLN A N 4
ATOM 8660 C CA . GLN A 1 128 ? -7.046 10.142 7.391 1.00 0.92 128 GLN A CA 4
ATOM 8661 C C . GLN A 1 128 ? -6.302 9.270 8.402 1.00 0.83 128 GLN A C 4
ATOM 8662 O O . GLN A 1 128 ? -5.488 9.757 9.189 1.00 1.02 128 GLN A O 4
ATOM 8676 N N . ALA A 1 129 ? -6.569 7.966 8.346 1.00 0.65 129 ALA A N 4
ATOM 8677 C CA . ALA A 1 129 ? -6.043 7.021 9.319 1.00 0.63 129 ALA A CA 4
ATOM 8678 C C . ALA A 1 129 ? -5.774 5.672 8.663 1.00 0.52 129 ALA A C 4
ATOM 8679 O O . ALA A 1 129 ? -6.171 5.437 7.515 1.00 0.47 129 ALA A O 4
ATOM 8686 N N . ALA A 1 130 ? -5.112 4.787 9.393 1.00 0.54 130 ALA A N 4
ATOM 8687 C CA . ALA A 1 130 ? -4.733 3.486 8.864 1.00 0.50 130 ALA A CA 4
ATOM 8688 C C . ALA A 1 130 ? -5.583 2.371 9.472 1.00 0.47 130 ALA A C 4
ATOM 8689 O O . ALA A 1 130 ? -6.151 2.529 10.553 1.00 0.53 130 ALA A O 4
ATOM 8696 N N . LYS A 1 131 ? -5.669 1.249 8.767 1.00 0.43 131 LYS A N 4
ATOM 8697 C CA . LYS A 1 131 ? -6.421 0.091 9.232 1.00 0.44 131 LYS A CA 4
ATOM 8698 C C . LYS A 1 131 ? -5.687 -1.191 8.843 1.00 0.45 131 LYS A C 4
ATOM 8699 O O . LYS A 1 131 ? -4.769 -1.163 8.024 1.00 0.49 131 LYS A O 4
ATOM 8718 N N . SER A 1 132 ? -6.077 -2.306 9.432 1.00 0.49 132 SER A N 4
ATOM 8719 C CA . SER A 1 132 ? -5.432 -3.578 9.145 1.00 0.59 132 SER A CA 4
ATOM 8720 C C . SER A 1 132 ? -6.307 -4.457 8.253 1.00 0.68 132 SER A C 4
ATOM 8721 O O . SER A 1 132 ? -5.974 -5.613 7.987 1.00 0.97 132 SER A O 4
ATOM 8729 N N . THR A 1 133 ? -7.425 -3.913 7.800 1.00 0.72 133 THR A N 4
ATOM 8730 C CA . THR A 1 133 ? -8.337 -4.647 6.941 1.00 0.93 133 THR A CA 4
ATOM 8731 C C . THR A 1 133 ? -8.467 -3.986 5.571 1.00 0.69 133 THR A C 4
ATOM 8732 O O . THR A 1 133 ? -8.018 -2.858 5.369 1.00 1.11 133 THR A O 4
ATOM 8743 N N . ALA A 1 134 ? -9.046 -4.723 4.634 1.00 0.82 134 ALA A N 4
ATOM 8744 C CA . ALA A 1 134 ? -9.473 -4.181 3.360 1.00 1.50 134 ALA A CA 4
ATOM 8745 C C . ALA A 1 134 ? -10.521 -5.111 2.774 1.00 1.30 134 ALA A C 4
ATOM 8746 O O . ALA A 1 134 ? -10.198 -6.041 2.043 1.00 1.86 134 ALA A O 4
ATOM 8753 N N . ILE A 1 135 ? -11.772 -4.894 3.151 1.00 0.99 135 ILE A N 4
ATOM 8754 C CA . ILE A 1 135 ? -12.848 -5.810 2.780 1.00 0.96 135 ILE A CA 4
ATOM 8755 C C . ILE A 1 135 ? -14.185 -5.334 3.333 1.00 1.21 135 ILE A C 4
ATOM 8756 O O . ILE A 1 135 ? -15.255 -5.780 2.919 1.00 2.09 135 ILE A O 4
ATOM 8772 N N . THR A 1 136 ? -14.099 -4.436 4.275 1.00 1.18 136 THR A N 4
ATOM 8773 C CA . THR A 1 136 ? -15.266 -3.899 4.949 1.00 1.62 136 THR A CA 4
ATOM 8774 C C . THR A 1 136 ? -16.048 -2.961 4.025 1.00 1.09 136 THR A C 4
ATOM 8775 O O . THR A 1 136 ? -15.474 -2.061 3.416 1.00 1.00 136 THR A O 4
ATOM 8786 N N . PRO A 1 137 ? -17.366 -3.172 3.882 1.00 1.02 137 PRO A N 4
ATOM 8787 C CA . PRO A 1 137 ? -18.229 -2.277 3.099 1.00 1.06 137 PRO A CA 4
ATOM 8788 C C . PRO A 1 137 ? -18.184 -0.836 3.616 1.00 0.97 137 PRO A C 4
ATOM 8789 O O . PRO A 1 137 ? -17.968 0.105 2.852 1.00 1.12 137 PRO A O 4
ATOM 8800 N N . ALA A 1 138 ? -18.369 -0.675 4.926 1.00 1.04 138 ALA A N 4
ATOM 8801 C CA . ALA A 1 138 ? -18.322 0.644 5.557 1.00 1.16 138 ALA A CA 4
ATOM 8802 C C . ALA A 1 138 ? -16.926 1.257 5.458 1.00 0.92 138 ALA A C 4
ATOM 8803 O O . ALA A 1 138 ? -16.757 2.470 5.571 1.00 0.97 138 ALA A O 4
ATOM 8810 N N . GLU A 1 139 ? -15.934 0.405 5.243 1.00 0.82 139 GLU A N 4
ATOM 8811 C CA . GLU A 1 139 ? -14.555 0.843 5.098 1.00 0.81 139 GLU A CA 4
ATOM 8812 C C . GLU A 1 139 ? -14.423 1.747 3.877 1.00 0.71 139 GLU A C 4
ATOM 8813 O O . GLU A 1 139 ? -13.820 2.817 3.948 1.00 0.80 139 GLU A O 4
ATOM 8825 N N . ALA A 1 140 ? -15.019 1.316 2.765 1.00 0.71 140 ALA A N 4
ATOM 8826 C CA . ALA A 1 140 ? -15.035 2.106 1.539 1.00 0.90 140 ALA A CA 4
ATOM 8827 C C . ALA A 1 140 ? -15.890 3.356 1.705 1.00 0.85 140 ALA A C 4
ATOM 8828 O O . ALA A 1 140 ? -15.726 4.339 0.981 1.00 1.08 140 ALA A O 4
ATOM 8835 N N . ALA A 1 141 ? -16.817 3.308 2.655 1.00 0.71 141 ALA A N 4
ATOM 8836 C CA . ALA A 1 141 ? -17.678 4.444 2.942 1.00 0.82 141 ALA A CA 4
ATOM 8837 C C . ALA A 1 141 ? -16.898 5.559 3.622 1.00 0.79 141 ALA A C 4
ATOM 8838 O O . ALA A 1 141 ? -17.075 6.731 3.296 1.00 0.92 141 ALA A O 4
ATOM 8845 N N . THR A 1 142 ? -16.032 5.194 4.560 1.00 0.72 142 THR A N 4
ATOM 8846 C CA . THR A 1 142 ? -15.259 6.181 5.287 1.00 0.83 142 THR A CA 4
ATOM 8847 C C . THR A 1 142 ? -14.026 6.613 4.484 1.00 0.97 142 THR A C 4
ATOM 8848 O O . THR A 1 142 ? -13.668 7.792 4.475 1.00 1.17 142 THR A O 4
ATOM 8859 N N . ALA A 1 143 ? -13.400 5.655 3.795 1.00 0.97 143 ALA A N 4
ATOM 8860 C CA . ALA A 1 143 ? -12.170 5.914 3.044 1.00 1.19 143 ALA A CA 4
ATOM 8861 C C . ALA A 1 143 ? -12.377 6.961 1.955 1.00 1.05 143 ALA A C 4
ATOM 8862 O O . ALA A 1 143 ? -11.828 8.064 2.025 1.00 1.28 143 ALA A O 4
ATOM 8869 N N . CYS A 1 144 ? -13.157 6.616 0.945 1.00 0.87 144 CYS A N 4
ATOM 8870 C CA . CYS A 1 144 ? -13.444 7.548 -0.128 1.00 0.96 144 CYS A CA 4
ATOM 8871 C C . CYS A 1 144 ? -14.697 8.346 0.189 1.00 0.91 144 CYS A C 4
ATOM 8872 O O . CYS A 1 144 ? -15.761 8.145 -0.400 1.00 1.26 144 CYS A O 4
ATOM 8879 N N . LYS A 1 145 ? -14.555 9.226 1.166 1.00 1.09 145 LYS A N 4
ATOM 8880 C CA . LYS A 1 145 ? -15.636 10.090 1.601 1.00 1.29 145 LYS A CA 4
ATOM 8881 C C . LYS A 1 145 ? -15.418 11.500 1.062 1.00 1.29 145 LYS A C 4
ATOM 8882 O O . LYS A 1 145 ? -16.066 11.922 0.105 1.00 2.01 145 LYS A O 4
ATOM 8901 N N . ASN A 1 146 ? -14.475 12.203 1.672 1.00 1.10 146 ASN A N 4
ATOM 8902 C CA . ASN A 1 146 ? -14.133 13.562 1.279 1.00 1.21 146 ASN A CA 4
ATOM 8903 C C . ASN A 1 146 ? -12.636 13.656 1.023 1.00 1.25 146 ASN A C 4
ATOM 8904 O O . ASN A 1 146 ? -12.038 14.725 1.142 1.00 1.88 146 ASN A O 4
ATOM 8915 N N . THR A 1 147 ? -12.056 12.520 0.647 1.00 1.03 147 THR A N 4
ATOM 8916 C CA . THR A 1 147 ? -10.620 12.390 0.429 1.00 1.07 147 THR A CA 4
ATOM 8917 C C . THR A 1 147 ? -10.082 13.497 -0.475 1.00 1.14 147 THR A C 4
ATOM 8918 O O . THR A 1 147 ? -9.056 14.098 -0.169 1.00 2.01 147 THR A O 4
ATOM 8929 N N . ASP A 1 148 ? -10.787 13.761 -1.575 1.00 0.94 148 ASP A N 4
ATOM 8930 C CA . ASP A 1 148 ? -10.472 14.889 -2.460 1.00 1.01 148 ASP A CA 4
ATOM 8931 C C . ASP A 1 148 ? -9.003 14.841 -2.906 1.00 0.89 148 ASP A C 4
ATOM 8932 O O . ASP A 1 148 ? -8.517 13.785 -3.299 1.00 0.88 148 ASP A O 4
ATOM 8941 N N . SER A 1 149 ? -8.304 15.972 -2.835 1.00 0.95 149 SER A N 4
ATOM 8942 C CA . SER A 1 149 ? -6.916 16.064 -3.275 1.00 1.01 149 SER A CA 4
ATOM 8943 C C . SER A 1 149 ? -6.009 15.162 -2.442 1.00 0.85 149 SER A C 4
ATOM 8944 O O . SER A 1 149 ? -5.003 14.652 -2.930 1.00 1.07 149 SER A O 4
ATOM 8952 N N . THR A 1 150 ? -6.386 14.956 -1.191 1.00 0.63 150 THR A N 4
ATOM 8953 C CA . THR A 1 150 ? -5.643 14.086 -0.298 1.00 0.67 150 THR A CA 4
ATOM 8954 C C . THR A 1 150 ? -6.030 12.619 -0.506 1.00 0.56 150 THR A C 4
ATOM 8955 O O . THR A 1 150 ? -6.058 11.832 0.439 1.00 0.64 150 THR A O 4
ATOM 8966 N N . ASN A 1 151 ? -6.281 12.254 -1.762 1.00 0.49 151 ASN A N 4
ATOM 8967 C CA . ASN A 1 151 ? -6.690 10.896 -2.119 1.00 0.47 151 ASN A CA 4
ATOM 8968 C C . ASN A 1 151 ? -5.467 9.991 -2.277 1.00 0.44 151 ASN A C 4
ATOM 8969 O O . ASN A 1 151 ? -5.368 9.204 -3.218 1.00 0.59 151 ASN A O 4
ATOM 8980 N N . LYS A 1 152 ? -4.543 10.099 -1.333 1.00 0.41 152 LYS A N 4
ATOM 8981 C CA . LYS A 1 152 ? -3.328 9.301 -1.358 1.00 0.41 152 LYS A CA 4
ATOM 8982 C C . LYS A 1 152 ? -3.304 8.311 -0.206 1.00 0.39 152 LYS A C 4
ATOM 8983 O O . LYS A 1 152 ? -3.580 8.664 0.940 1.00 0.48 152 LYS A O 4
ATOM 9002 N N . VAL A 1 153 ? -2.997 7.063 -0.517 1.00 0.36 153 VAL A N 4
ATOM 9003 C CA . VAL A 1 153 ? -2.968 6.018 0.489 1.00 0.37 153 VAL A CA 4
ATOM 9004 C C . VAL A 1 153 ? -1.793 5.059 0.282 1.00 0.35 153 VAL A C 4
ATOM 9005 O O . VAL A 1 153 ? -1.754 4.287 -0.675 1.00 0.43 153 VAL A O 4
ATOM 9018 N N . THR A 1 154 ? -0.813 5.143 1.165 1.00 0.35 154 THR A N 4
ATOM 9019 C CA . THR A 1 154 ? 0.240 4.148 1.216 1.00 0.38 154 THR A CA 4
ATOM 9020 C C . THR A 1 154 ? -0.259 2.881 1.913 1.00 0.37 154 THR A C 4
ATOM 9021 O O . THR A 1 154 ? -0.909 2.965 2.957 1.00 0.47 154 THR A O 4
ATOM 9032 N N . TYR A 1 155 ? 0.014 1.707 1.354 1.00 0.35 155 TYR A N 4
ATOM 9033 C CA . TYR A 1 155 ? -0.292 0.485 2.079 1.00 0.38 155 TYR A CA 4
ATOM 9034 C C . TYR A 1 155 ? 0.789 -0.558 1.869 1.00 0.38 155 TYR A C 4
ATOM 9035 O O . TYR A 1 155 ? 1.595 -0.451 0.946 1.00 0.61 155 TYR A O 4
ATOM 9053 N N . PHE A 1 156 ? 0.817 -1.543 2.753 1.00 0.41 156 PHE A N 4
ATOM 9054 C CA . PHE A 1 156 ? 1.821 -2.590 2.712 1.00 0.44 156 PHE A CA 4
ATOM 9055 C C . PHE A 1 156 ? 1.174 -3.955 2.567 1.00 0.46 156 PHE A C 4
ATOM 9056 O O . PHE A 1 156 ? 0.212 -4.285 3.263 1.00 0.46 156 PHE A O 4
ATOM 9073 N N . MET A 1 157 ? 1.723 -4.764 1.689 1.00 0.59 157 MET A N 4
ATOM 9074 C CA . MET A 1 157 ? 1.224 -6.104 1.485 1.00 0.68 157 MET A CA 4
ATOM 9075 C C . MET A 1 157 ? 2.390 -7.046 1.239 1.00 0.82 157 MET A C 4
ATOM 9076 O O . MET A 1 157 ? 3.304 -6.728 0.481 1.00 1.12 157 MET A O 4
ATOM 9090 N N . LYS A 1 158 ? 2.381 -8.169 1.939 1.00 0.75 158 LYS A N 4
ATOM 9091 C CA . LYS A 1 158 ? 3.480 -9.112 1.868 1.00 0.96 158 LYS A CA 4
ATOM 9092 C C . LYS A 1 158 ? 3.358 -9.993 0.630 1.00 1.43 158 LYS A C 4
ATOM 9093 O O . LYS A 1 158 ? 4.007 -9.670 -0.388 1.00 1.89 158 LYS A O 4
ATOM 9113 N N . MET A 1 1 ? -24.026 -2.310 -1.217 1.00 7.47 1 MET A N 5
ATOM 9114 C CA . MET A 1 1 ? -23.205 -1.256 -0.572 1.00 7.05 1 MET A CA 5
ATOM 9115 C C . MET A 1 1 ? -22.553 -1.775 0.704 1.00 6.18 1 MET A C 5
ATOM 9116 O O . MET A 1 1 ? -21.333 -1.891 0.774 1.00 6.26 1 MET A O 5
ATOM 9132 N N . GLU A 1 2 ? -23.369 -2.092 1.709 1.00 5.66 2 GLU A N 5
ATOM 9133 C CA . GLU A 1 2 ? -22.856 -2.612 2.974 1.00 5.12 2 GLU A CA 5
ATOM 9134 C C . GLU A 1 2 ? -22.256 -3.998 2.780 1.00 4.18 2 GLU A C 5
ATOM 9135 O O . GLU A 1 2 ? -21.388 -4.425 3.539 1.00 4.52 2 GLU A O 5
ATOM 9147 N N . GLN A 1 3 ? -22.732 -4.702 1.767 1.00 3.35 3 GLN A N 5
ATOM 9148 C CA . GLN A 1 3 ? -22.142 -5.975 1.395 1.00 2.68 3 GLN A CA 5
ATOM 9149 C C . GLN A 1 3 ? -20.952 -5.738 0.470 1.00 1.97 3 GLN A C 5
ATOM 9150 O O . GLN A 1 3 ? -21.089 -5.112 -0.583 1.00 2.24 3 GLN A O 5
ATOM 9164 N N . SER A 1 4 ? -19.791 -6.219 0.884 1.00 1.43 4 SER A N 5
ATOM 9165 C CA . SER A 1 4 ? -18.573 -6.064 0.107 1.00 0.82 4 SER A CA 5
ATOM 9166 C C . SER A 1 4 ? -18.602 -6.955 -1.135 1.00 0.93 4 SER A C 5
ATOM 9167 O O . SER A 1 4 ? -18.402 -8.167 -1.051 1.00 1.64 4 SER A O 5
ATOM 9175 N N . ALA A 1 5 ? -18.891 -6.352 -2.281 1.00 1.31 5 ALA A N 5
ATOM 9176 C CA . ALA A 1 5 ? -18.924 -7.081 -3.540 1.00 1.41 5 ALA A CA 5
ATOM 9177 C C . ALA A 1 5 ? -17.515 -7.260 -4.091 1.00 1.33 5 ALA A C 5
ATOM 9178 O O . ALA A 1 5 ? -16.689 -6.354 -3.984 1.00 1.96 5 ALA A O 5
ATOM 9185 N N . SER A 1 6 ? -17.259 -8.433 -4.675 1.00 1.05 6 SER A N 5
ATOM 9186 C CA . SER A 1 6 ? -15.938 -8.789 -5.199 1.00 0.98 6 SER A CA 5
ATOM 9187 C C . SER A 1 6 ? -14.942 -9.016 -4.060 1.00 0.84 6 SER A C 5
ATOM 9188 O O . SER A 1 6 ? -13.726 -9.029 -4.274 1.00 0.79 6 SER A O 5
ATOM 9196 N N . ASP A 1 7 ? -15.483 -9.251 -2.862 1.00 0.83 7 ASP A N 5
ATOM 9197 C CA . ASP A 1 7 ? -14.687 -9.477 -1.651 1.00 0.77 7 ASP A CA 5
ATOM 9198 C C . ASP A 1 7 ? -13.807 -10.715 -1.789 1.00 0.72 7 ASP A C 5
ATOM 9199 O O . ASP A 1 7 ? -12.781 -10.846 -1.123 1.00 0.82 7 ASP A O 5
ATOM 9208 N N . SER A 1 8 ? -14.237 -11.630 -2.638 1.00 0.69 8 SER A N 5
ATOM 9209 C CA . SER A 1 8 ? -13.462 -12.815 -2.943 1.00 0.75 8 SER A CA 5
ATOM 9210 C C . SER A 1 8 ? -12.966 -12.747 -4.385 1.00 0.78 8 SER A C 5
ATOM 9211 O O . SER A 1 8 ? -11.797 -13.018 -4.666 1.00 1.03 8 SER A O 5
ATOM 9219 N N . ASN A 1 9 ? -13.863 -12.335 -5.277 1.00 0.73 9 ASN A N 5
ATOM 9220 C CA . ASN A 1 9 ? -13.597 -12.299 -6.715 1.00 0.82 9 ASN A CA 5
ATOM 9221 C C . ASN A 1 9 ? -12.342 -11.495 -7.048 1.00 0.77 9 ASN A C 5
ATOM 9222 O O . ASN A 1 9 ? -11.455 -11.976 -7.755 1.00 0.86 9 ASN A O 5
ATOM 9233 N N . LYS A 1 10 ? -12.261 -10.273 -6.535 1.00 0.72 10 LYS A N 5
ATOM 9234 C CA . LYS A 1 10 ? -11.152 -9.389 -6.871 1.00 0.75 10 LYS A CA 5
ATOM 9235 C C . LYS A 1 10 ? -9.972 -9.625 -5.938 1.00 0.70 10 LYS A C 5
ATOM 9236 O O . LYS A 1 10 ? -8.814 -9.490 -6.336 1.00 0.76 10 LYS A O 5
ATOM 9255 N N . SER A 1 11 ? -10.280 -10.010 -4.707 1.00 0.65 11 SER A N 5
ATOM 9256 C CA . SER A 1 11 ? -9.263 -10.244 -3.693 1.00 0.64 11 SER A CA 5
ATOM 9257 C C . SER A 1 11 ? -8.273 -11.322 -4.149 1.00 0.66 11 SER A C 5
ATOM 9258 O O . SER A 1 11 ? -7.061 -11.158 -4.017 1.00 0.67 11 SER A O 5
ATOM 9266 N N . GLN A 1 12 ? -8.800 -12.404 -4.723 1.00 0.72 12 GLN A N 5
ATOM 9267 C CA . GLN A 1 12 ? -7.971 -13.528 -5.165 1.00 0.81 12 GLN A CA 5
ATOM 9268 C C . GLN A 1 12 ? -6.919 -13.093 -6.184 1.00 0.79 12 GLN A C 5
ATOM 9269 O O . GLN A 1 12 ? -5.790 -13.587 -6.167 1.00 0.85 12 GLN A O 5
ATOM 9283 N N . ASN A 1 13 ? -7.288 -12.166 -7.060 1.00 0.77 13 ASN A N 5
ATOM 9284 C CA . ASN A 1 13 ? -6.371 -11.683 -8.090 1.00 0.81 13 ASN A CA 5
ATOM 9285 C C . ASN A 1 13 ? -5.205 -10.932 -7.466 1.00 0.73 13 ASN A C 5
ATOM 9286 O O . ASN A 1 13 ? -4.060 -11.067 -7.903 1.00 0.76 13 ASN A O 5
ATOM 9297 N N . ALA A 1 14 ? -5.495 -10.151 -6.436 1.00 0.69 14 ALA A N 5
ATOM 9298 C CA . ALA A 1 14 ? -4.470 -9.361 -5.770 1.00 0.66 14 ALA A CA 5
ATOM 9299 C C . ALA A 1 14 ? -3.571 -10.240 -4.910 1.00 0.59 14 ALA A C 5
ATOM 9300 O O . ALA A 1 14 ? -2.347 -10.117 -4.963 1.00 0.61 14 ALA A O 5
ATOM 9307 N N . ILE A 1 15 ? -4.181 -11.133 -4.134 1.00 0.59 15 ILE A N 5
ATOM 9308 C CA . ILE A 1 15 ? -3.438 -12.029 -3.250 1.00 0.60 15 ILE A CA 5
ATOM 9309 C C . ILE A 1 15 ? -2.378 -12.803 -4.031 1.00 0.59 15 ILE A C 5
ATOM 9310 O O . ILE A 1 15 ? -1.203 -12.821 -3.657 1.00 0.59 15 ILE A O 5
ATOM 9326 N N . SER A 1 16 ? -2.801 -13.413 -5.132 1.00 0.64 16 SER A N 5
ATOM 9327 C CA . SER A 1 16 ? -1.906 -14.199 -5.969 1.00 0.70 16 SER A CA 5
ATOM 9328 C C . SER A 1 16 ? -0.793 -13.325 -6.548 1.00 0.69 16 SER A C 5
ATOM 9329 O O . SER A 1 16 ? 0.360 -13.750 -6.644 1.00 0.79 16 SER A O 5
ATOM 9337 N N . GLU A 1 17 ? -1.144 -12.095 -6.903 1.00 0.68 17 GLU A N 5
ATOM 9338 C CA . GLU A 1 17 ? -0.195 -11.170 -7.505 1.00 0.75 17 GLU A CA 5
ATOM 9339 C C . GLU A 1 17 ? 0.864 -10.746 -6.488 1.00 0.69 17 GLU A C 5
ATOM 9340 O O . GLU A 1 17 ? 2.058 -10.737 -6.793 1.00 0.75 17 GLU A O 5
ATOM 9352 N N . VAL A 1 18 ? 0.421 -10.408 -5.281 1.00 0.64 18 VAL A N 5
ATOM 9353 C CA . VAL A 1 18 ? 1.328 -9.960 -4.230 1.00 0.69 18 VAL A CA 5
ATOM 9354 C C . VAL A 1 18 ? 2.259 -11.088 -3.794 1.00 0.67 18 VAL A C 5
ATOM 9355 O O . VAL A 1 18 ? 3.464 -10.886 -3.652 1.00 0.76 18 VAL A O 5
ATOM 9368 N N . MET A 1 19 ? 1.700 -12.280 -3.612 1.00 0.65 19 MET A N 5
ATOM 9369 C CA . MET A 1 19 ? 2.492 -13.441 -3.216 1.00 0.75 19 MET A CA 5
ATOM 9370 C C . MET A 1 19 ? 3.578 -13.737 -4.243 1.00 0.74 19 MET A C 5
ATOM 9371 O O . MET A 1 19 ? 4.668 -14.198 -3.897 1.00 0.78 19 MET A O 5
ATOM 9385 N N . SER A 1 20 ? 3.282 -13.467 -5.505 1.00 0.75 20 SER A N 5
ATOM 9386 C CA . SER A 1 20 ? 4.259 -13.647 -6.566 1.00 0.82 20 SER A CA 5
ATOM 9387 C C . SER A 1 20 ? 5.260 -12.491 -6.555 1.00 0.82 20 SER A C 5
ATOM 9388 O O . SER A 1 20 ? 6.443 -12.686 -6.819 1.00 0.90 20 SER A O 5
ATOM 9396 N N . ALA A 1 21 ? 4.779 -11.300 -6.214 1.00 0.78 21 ALA A N 5
ATOM 9397 C CA . ALA A 1 21 ? 5.613 -10.101 -6.210 1.00 0.85 21 ALA A CA 5
ATOM 9398 C C . ALA A 1 21 ? 6.669 -10.166 -5.113 1.00 0.82 21 ALA A C 5
ATOM 9399 O O . ALA A 1 21 ? 7.851 -9.952 -5.376 1.00 0.89 21 ALA A O 5
ATOM 9406 N N . THR A 1 22 ? 6.241 -10.475 -3.895 1.00 0.78 22 THR A N 5
ATOM 9407 C CA . THR A 1 22 ? 7.150 -10.551 -2.758 1.00 0.83 22 THR A CA 5
ATOM 9408 C C . THR A 1 22 ? 8.217 -11.625 -2.994 1.00 0.87 22 THR A C 5
ATOM 9409 O O . THR A 1 22 ? 9.390 -11.437 -2.668 1.00 0.94 22 THR A O 5
ATOM 9420 N N . SER A 1 23 ? 7.811 -12.729 -3.613 1.00 0.89 23 SER A N 5
ATOM 9421 C CA . SER A 1 23 ? 8.733 -13.809 -3.930 1.00 0.99 23 SER A CA 5
ATOM 9422 C C . SER A 1 23 ? 9.668 -13.398 -5.067 1.00 1.01 23 SER A C 5
ATOM 9423 O O . SER A 1 23 ? 10.824 -13.816 -5.118 1.00 1.11 23 SER A O 5
ATOM 9431 N N . ALA A 1 24 ? 9.162 -12.563 -5.966 1.00 0.96 24 ALA A N 5
ATOM 9432 C CA . ALA A 1 24 ? 9.935 -12.117 -7.117 1.00 1.03 24 ALA A CA 5
ATOM 9433 C C . ALA A 1 24 ? 10.953 -11.054 -6.725 1.00 1.01 24 ALA A C 5
ATOM 9434 O O . ALA A 1 24 ? 12.086 -11.071 -7.201 1.00 1.10 24 ALA A O 5
ATOM 9441 N N . ILE A 1 25 ? 10.560 -10.128 -5.857 1.00 0.93 25 ILE A N 5
ATOM 9442 C CA . ILE A 1 25 ? 11.459 -9.053 -5.461 1.00 0.93 25 ILE A CA 5
ATOM 9443 C C . ILE A 1 25 ? 12.538 -9.557 -4.503 1.00 0.97 25 ILE A C 5
ATOM 9444 O O . ILE A 1 25 ? 13.717 -9.250 -4.675 1.00 1.02 25 ILE A O 5
ATOM 9460 N N . ASN A 1 26 ? 12.148 -10.364 -3.521 1.00 0.98 26 ASN A N 5
ATOM 9461 C CA . ASN A 1 26 ? 13.115 -10.919 -2.580 1.00 1.08 26 ASN A CA 5
ATOM 9462 C C . ASN A 1 26 ? 14.006 -11.926 -3.295 1.00 1.12 26 ASN A C 5
ATOM 9463 O O . ASN A 1 26 ? 15.097 -12.248 -2.833 1.00 1.20 26 ASN A O 5
ATOM 9474 N N . GLY A 1 27 ? 13.537 -12.399 -4.443 1.00 1.12 27 GLY A N 5
ATOM 9475 C CA . GLY A 1 27 ? 14.321 -13.307 -5.253 1.00 1.20 27 GLY A CA 5
ATOM 9476 C C . GLY A 1 27 ? 15.319 -12.578 -6.131 1.00 1.23 27 GLY A C 5
ATOM 9477 O O . GLY A 1 27 ? 16.226 -13.189 -6.691 1.00 1.36 27 GLY A O 5
ATOM 9481 N N . LEU A 1 28 ? 15.141 -11.275 -6.278 1.00 1.16 28 LEU A N 5
ATOM 9482 C CA . LEU A 1 28 ? 16.082 -10.463 -7.033 1.00 1.22 28 LEU A CA 5
ATOM 9483 C C . LEU A 1 28 ? 17.165 -9.927 -6.093 1.00 1.28 28 LEU A C 5
ATOM 9484 O O . LEU A 1 28 ? 18.319 -9.745 -6.491 1.00 1.42 28 LEU A O 5
ATOM 9500 N N . TYR A 1 29 ? 16.785 -9.692 -4.839 1.00 1.22 29 TYR A N 5
ATOM 9501 C CA . TYR A 1 29 ? 17.728 -9.239 -3.813 1.00 1.31 29 TYR A CA 5
ATOM 9502 C C . TYR A 1 29 ? 18.431 -10.432 -3.173 1.00 1.58 29 TYR A C 5
ATOM 9503 O O . TYR A 1 29 ? 19.642 -10.600 -3.323 1.00 2.30 29 TYR A O 5
ATOM 9521 N N . ILE A 1 30 ? 17.649 -11.254 -2.473 1.00 1.25 30 ILE A N 5
ATOM 9522 C CA . ILE A 1 30 ? 18.135 -12.481 -1.839 1.00 1.45 30 ILE A CA 5
ATOM 9523 C C . ILE A 1 30 ? 19.036 -12.200 -0.638 1.00 1.45 30 ILE A C 5
ATOM 9524 O O . ILE A 1 30 ? 20.173 -11.745 -0.782 1.00 1.99 30 ILE A O 5
ATOM 9540 N N . GLY A 1 31 ? 18.519 -12.484 0.549 1.00 1.43 31 GLY A N 5
ATOM 9541 C CA . GLY A 1 31 ? 19.316 -12.355 1.754 1.00 1.69 31 GLY A CA 5
ATOM 9542 C C . GLY A 1 31 ? 19.359 -10.937 2.282 1.00 1.52 31 GLY A C 5
ATOM 9543 O O . GLY A 1 31 ? 20.432 -10.416 2.585 1.00 1.93 31 GLY A O 5
ATOM 9547 N N . GLN A 1 32 ? 18.198 -10.306 2.385 1.00 1.16 32 GLN A N 5
ATOM 9548 C CA . GLN A 1 32 ? 18.110 -8.962 2.934 1.00 1.10 32 GLN A CA 5
ATOM 9549 C C . GLN A 1 32 ? 17.304 -8.978 4.222 1.00 1.14 32 GLN A C 5
ATOM 9550 O O . GLN A 1 32 ? 16.349 -9.740 4.353 1.00 1.93 32 GLN A O 5
ATOM 9564 N N . THR A 1 33 ? 17.706 -8.142 5.165 1.00 1.15 33 THR A N 5
ATOM 9565 C CA . THR A 1 33 ? 17.000 -8.003 6.426 1.00 1.20 33 THR A CA 5
ATOM 9566 C C . THR A 1 33 ? 15.570 -7.514 6.188 1.00 1.09 33 THR A C 5
ATOM 9567 O O . THR A 1 33 ? 14.609 -8.073 6.713 1.00 1.21 33 THR A O 5
ATOM 9578 N N . SER A 1 34 ? 15.455 -6.461 5.393 1.00 1.12 34 SER A N 5
ATOM 9579 C CA . SER A 1 34 ? 14.162 -5.925 4.994 1.00 1.35 34 SER A CA 5
ATOM 9580 C C . SER A 1 34 ? 14.357 -5.023 3.785 1.00 1.13 34 SER A C 5
ATOM 9581 O O . SER A 1 34 ? 13.705 -3.988 3.660 1.00 1.18 34 SER A O 5
ATOM 9589 N N . TYR A 1 35 ? 15.254 -5.447 2.881 1.00 0.96 35 TYR A N 5
ATOM 9590 C CA . TYR A 1 35 ? 15.682 -4.616 1.750 1.00 0.78 35 TYR A CA 5
ATOM 9591 C C . TYR A 1 35 ? 16.395 -3.388 2.291 1.00 0.74 35 TYR A C 5
ATOM 9592 O O . TYR A 1 35 ? 16.547 -2.370 1.615 1.00 0.68 35 TYR A O 5
ATOM 9610 N N . SER A 1 36 ? 16.859 -3.539 3.523 1.00 0.89 36 SER A N 5
ATOM 9611 C CA . SER A 1 36 ? 17.575 -2.509 4.234 1.00 1.03 36 SER A CA 5
ATOM 9612 C C . SER A 1 36 ? 18.837 -2.115 3.484 1.00 1.25 36 SER A C 5
ATOM 9613 O O . SER A 1 36 ? 19.541 -2.960 2.926 1.00 2.03 36 SER A O 5
ATOM 9621 N N . GLY A 1 37 ? 19.107 -0.830 3.475 1.00 1.42 37 GLY A N 5
ATOM 9622 C CA . GLY A 1 37 ? 20.156 -0.292 2.647 1.00 1.83 37 GLY A CA 5
ATOM 9623 C C . GLY A 1 37 ? 19.571 0.712 1.694 1.00 1.52 37 GLY A C 5
ATOM 9624 O O . GLY A 1 37 ? 20.117 1.797 1.494 1.00 1.88 37 GLY A O 5
ATOM 9628 N N . LEU A 1 38 ? 18.428 0.357 1.123 1.00 0.95 38 LEU A N 5
ATOM 9629 C CA . LEU A 1 38 ? 17.678 1.294 0.307 1.00 0.77 38 LEU A CA 5
ATOM 9630 C C . LEU A 1 38 ? 16.965 2.297 1.210 1.00 0.68 38 LEU A C 5
ATOM 9631 O O . LEU A 1 38 ? 16.815 3.467 0.865 1.00 0.66 38 LEU A O 5
ATOM 9647 N N . ASP A 1 39 ? 16.569 1.824 2.390 1.00 0.76 39 ASP A N 5
ATOM 9648 C CA . ASP A 1 39 ? 15.738 2.599 3.311 1.00 0.85 39 ASP A CA 5
ATOM 9649 C C . ASP A 1 39 ? 16.456 3.855 3.788 1.00 0.82 39 ASP A C 5
ATOM 9650 O O . ASP A 1 39 ? 15.966 4.964 3.593 1.00 0.90 39 ASP A O 5
ATOM 9659 N N . SER A 1 40 ? 17.632 3.674 4.368 1.00 0.82 40 SER A N 5
ATOM 9660 C CA . SER A 1 40 ? 18.406 4.777 4.922 1.00 0.94 40 SER A CA 5
ATOM 9661 C C . SER A 1 40 ? 18.826 5.752 3.824 1.00 0.89 40 SER A C 5
ATOM 9662 O O . SER A 1 40 ? 19.165 6.903 4.095 1.00 1.00 40 SER A O 5
ATOM 9670 N N . THR A 1 41 ? 18.782 5.284 2.586 1.00 0.81 41 THR A N 5
ATOM 9671 C CA . THR A 1 41 ? 19.144 6.106 1.451 1.00 0.85 41 THR A CA 5
ATOM 9672 C C . THR A 1 41 ? 17.956 6.951 0.988 1.00 0.79 41 THR A C 5
ATOM 9673 O O . THR A 1 41 ? 18.049 8.173 0.943 1.00 0.95 41 THR A O 5
ATOM 9684 N N . ILE A 1 42 ? 16.828 6.293 0.701 1.00 0.67 42 ILE A N 5
ATOM 9685 C CA . ILE A 1 42 ? 15.662 6.944 0.084 1.00 0.67 42 ILE A CA 5
ATOM 9686 C C . ILE A 1 42 ? 15.151 8.146 0.882 1.00 0.64 42 ILE A C 5
ATOM 9687 O O . ILE A 1 42 ? 14.702 9.143 0.306 1.00 0.68 42 ILE A O 5
ATOM 9703 N N . LEU A 1 43 ? 15.255 8.063 2.193 1.00 0.64 43 LEU A N 5
ATOM 9704 C CA . LEU A 1 43 ? 14.714 9.075 3.073 1.00 0.70 43 LEU A CA 5
ATOM 9705 C C . LEU A 1 43 ? 15.431 10.406 2.892 1.00 0.75 43 LEU A C 5
ATOM 9706 O O . LEU A 1 43 ? 14.827 11.391 2.472 1.00 0.75 43 LEU A O 5
ATOM 9722 N N . LEU A 1 44 ? 16.725 10.423 3.187 1.00 0.85 44 LEU A N 5
ATOM 9723 C CA . LEU A 1 44 ? 17.520 11.633 3.030 1.00 0.98 44 LEU A CA 5
ATOM 9724 C C . LEU A 1 44 ? 17.726 11.946 1.552 1.00 0.92 44 LEU A C 5
ATOM 9725 O O . LEU A 1 44 ? 18.013 13.083 1.181 1.00 1.03 44 LEU A O 5
ATOM 9741 N N . ASN A 1 45 ? 17.582 10.919 0.722 1.00 0.84 45 ASN A N 5
ATOM 9742 C CA . ASN A 1 45 ? 17.658 11.074 -0.723 1.00 0.91 45 ASN A CA 5
ATOM 9743 C C . ASN A 1 45 ? 16.617 12.057 -1.194 1.00 0.88 45 ASN A C 5
ATOM 9744 O O . ASN A 1 45 ? 16.927 13.032 -1.879 1.00 1.02 45 ASN A O 5
ATOM 9755 N N . THR A 1 46 ? 15.375 11.793 -0.827 1.00 0.79 46 THR A N 5
ATOM 9756 C CA . THR A 1 46 ? 14.295 12.659 -1.225 1.00 0.85 46 THR A CA 5
ATOM 9757 C C . THR A 1 46 ? 14.079 13.722 -0.163 1.00 0.79 46 THR A C 5
ATOM 9758 O O . THR A 1 46 ? 13.329 13.503 0.787 1.00 0.68 46 THR A O 5
ATOM 9769 N N . SER A 1 47 ? 14.735 14.872 -0.350 1.00 0.97 47 SER A N 5
ATOM 9770 C CA . SER A 1 47 ? 14.668 15.999 0.582 1.00 1.13 47 SER A CA 5
ATOM 9771 C C . SER A 1 47 ? 15.271 15.656 1.958 1.00 1.06 47 SER A C 5
ATOM 9772 O O . SER A 1 47 ? 16.281 16.237 2.368 1.00 1.32 47 SER A O 5
ATOM 9780 N N . ALA A 1 48 ? 14.679 14.656 2.603 1.00 0.92 48 ALA A N 5
ATOM 9781 C CA . ALA A 1 48 ? 14.864 14.343 4.017 1.00 0.97 48 ALA A CA 5
ATOM 9782 C C . ALA A 1 48 ? 13.687 13.480 4.447 1.00 0.88 48 ALA A C 5
ATOM 9783 O O . ALA A 1 48 ? 13.817 12.547 5.243 1.00 1.00 48 ALA A O 5
ATOM 9790 N N . ILE A 1 49 ? 12.532 13.819 3.882 1.00 0.78 49 ILE A N 5
ATOM 9791 C CA . ILE A 1 49 ? 11.299 13.066 4.061 1.00 0.75 49 ILE A CA 5
ATOM 9792 C C . ILE A 1 49 ? 10.724 12.749 2.684 1.00 0.62 49 ILE A C 5
ATOM 9793 O O . ILE A 1 49 ? 10.456 13.664 1.905 1.00 0.65 49 ILE A O 5
ATOM 9809 N N . PRO A 1 50 ? 10.549 11.463 2.349 1.00 0.57 50 PRO A N 5
ATOM 9810 C CA . PRO A 1 50 ? 10.055 11.058 1.034 1.00 0.52 50 PRO A CA 5
ATOM 9811 C C . PRO A 1 50 ? 8.598 11.459 0.818 1.00 0.53 50 PRO A C 5
ATOM 9812 O O . PRO A 1 50 ? 7.676 10.861 1.378 1.00 0.53 50 PRO A O 5
ATOM 9823 N N . ASP A 1 51 ? 8.419 12.480 -0.004 1.00 0.59 51 ASP A N 5
ATOM 9824 C CA . ASP A 1 51 ? 7.108 13.058 -0.292 1.00 0.63 51 ASP A CA 5
ATOM 9825 C C . ASP A 1 51 ? 6.329 12.173 -1.268 1.00 0.52 51 ASP A C 5
ATOM 9826 O O . ASP A 1 51 ? 5.125 12.333 -1.462 1.00 0.54 51 ASP A O 5
ATOM 9835 N N . ASN A 1 52 ? 7.033 11.210 -1.839 1.00 0.47 52 ASN A N 5
ATOM 9836 C CA . ASN A 1 52 ? 6.527 10.399 -2.946 1.00 0.49 52 ASN A CA 5
ATOM 9837 C C . ASN A 1 52 ? 5.399 9.445 -2.555 1.00 0.43 52 ASN A C 5
ATOM 9838 O O . ASN A 1 52 ? 4.878 8.734 -3.409 1.00 0.56 52 ASN A O 5
ATOM 9849 N N . TYR A 1 53 ? 4.998 9.420 -1.291 1.00 0.39 53 TYR A N 5
ATOM 9850 C CA . TYR A 1 53 ? 4.000 8.442 -0.849 1.00 0.52 53 TYR A CA 5
ATOM 9851 C C . TYR A 1 53 ? 2.597 9.023 -0.922 1.00 0.56 53 TYR A C 5
ATOM 9852 O O . TYR A 1 53 ? 1.657 8.503 -0.329 1.00 0.83 53 TYR A O 5
ATOM 9870 N N . LYS A 1 54 ? 2.464 10.098 -1.671 1.00 0.46 54 LYS A N 5
ATOM 9871 C CA . LYS A 1 54 ? 1.168 10.682 -1.936 1.00 0.49 54 LYS A CA 5
ATOM 9872 C C . LYS A 1 54 ? 1.076 11.126 -3.390 1.00 0.52 54 LYS A C 5
ATOM 9873 O O . LYS A 1 54 ? 2.096 11.316 -4.058 1.00 0.72 54 LYS A O 5
ATOM 9892 N N . ASP A 1 55 ? -0.142 11.237 -3.883 1.00 0.48 55 ASP A N 5
ATOM 9893 C CA . ASP A 1 55 ? -0.408 11.850 -5.176 1.00 0.51 55 ASP A CA 5
ATOM 9894 C C . ASP A 1 55 ? -1.371 13.010 -4.979 1.00 0.60 55 ASP A C 5
ATOM 9895 O O . ASP A 1 55 ? -2.140 13.018 -4.016 1.00 0.72 55 ASP A O 5
ATOM 9904 N N . THR A 1 56 ? -1.324 13.984 -5.868 1.00 0.67 56 THR A N 5
ATOM 9905 C CA . THR A 1 56 ? -2.148 15.169 -5.733 1.00 0.78 56 THR A CA 5
ATOM 9906 C C . THR A 1 56 ? -3.277 15.188 -6.755 1.00 0.75 56 THR A C 5
ATOM 9907 O O . THR A 1 56 ? -4.034 16.157 -6.837 1.00 0.78 56 THR A O 5
ATOM 9918 N N . THR A 1 57 ? -3.392 14.123 -7.534 1.00 0.76 57 THR A N 5
ATOM 9919 C CA . THR A 1 57 ? -4.473 14.019 -8.496 1.00 0.79 57 THR A CA 5
ATOM 9920 C C . THR A 1 57 ? -5.617 13.193 -7.919 1.00 0.74 57 THR A C 5
ATOM 9921 O O . THR A 1 57 ? -6.742 13.686 -7.814 1.00 1.04 57 THR A O 5
ATOM 9932 N N . ASN A 1 58 ? -5.290 11.958 -7.504 1.00 0.65 58 ASN A N 5
ATOM 9933 C CA . ASN A 1 58 ? -6.244 11.019 -6.886 1.00 0.70 58 ASN A CA 5
ATOM 9934 C C . ASN A 1 58 ? -5.746 9.578 -6.989 1.00 0.59 58 ASN A C 5
ATOM 9935 O O . ASN A 1 58 ? -6.492 8.640 -6.690 1.00 0.66 58 ASN A O 5
ATOM 9946 N N . LYS A 1 59 ? -4.492 9.389 -7.402 1.00 0.52 59 LYS A N 5
ATOM 9947 C CA . LYS A 1 59 ? -4.004 8.053 -7.703 1.00 0.51 59 LYS A CA 5
ATOM 9948 C C . LYS A 1 59 ? -2.549 7.826 -7.283 1.00 0.45 59 LYS A C 5
ATOM 9949 O O . LYS A 1 59 ? -1.617 8.013 -8.065 1.00 0.48 59 LYS A O 5
ATOM 9968 N N . LYS A 1 60 ? -2.368 7.417 -6.035 1.00 0.41 60 LYS A N 5
ATOM 9969 C CA . LYS A 1 60 ? -1.080 6.917 -5.560 1.00 0.38 60 LYS A CA 5
ATOM 9970 C C . LYS A 1 60 ? -1.311 5.743 -4.623 1.00 0.38 60 LYS A C 5
ATOM 9971 O O . LYS A 1 60 ? -2.020 5.878 -3.628 1.00 0.41 60 LYS A O 5
ATOM 9990 N N . ILE A 1 61 ? -0.730 4.597 -4.942 1.00 0.37 61 ILE A N 5
ATOM 9991 C CA . ILE A 1 61 ? -0.866 3.420 -4.096 1.00 0.38 61 ILE A CA 5
ATOM 9992 C C . ILE A 1 61 ? 0.455 2.672 -3.980 1.00 0.38 61 ILE A C 5
ATOM 9993 O O . ILE A 1 61 ? 1.183 2.528 -4.958 1.00 0.45 61 ILE A O 5
ATOM 10009 N N . THR A 1 62 ? 0.770 2.226 -2.775 1.00 0.39 62 THR A N 5
ATOM 10010 C CA . THR A 1 62 ? 1.920 1.361 -2.557 1.00 0.45 62 THR A CA 5
ATOM 10011 C C . THR A 1 62 ? 1.521 -0.093 -2.735 1.00 0.50 62 THR A C 5
ATOM 10012 O O . THR A 1 62 ? 0.654 -0.579 -2.009 1.00 0.62 62 THR A O 5
ATOM 10023 N N . ASN A 1 63 ? 2.150 -0.751 -3.716 1.00 0.52 63 ASN A N 5
ATOM 10024 C CA . ASN A 1 63 ? 1.927 -2.173 -4.032 1.00 0.61 63 ASN A CA 5
ATOM 10025 C C . ASN A 1 63 ? 2.270 -2.477 -5.496 1.00 0.76 63 ASN A C 5
ATOM 10026 O O . ASN A 1 63 ? 2.997 -3.428 -5.772 1.00 1.31 63 ASN A O 5
ATOM 10037 N N . PRO A 1 64 ? 1.774 -1.671 -6.462 1.00 0.64 64 PRO A N 5
ATOM 10038 C CA . PRO A 1 64 ? 1.887 -2.000 -7.881 1.00 0.97 64 PRO A CA 5
ATOM 10039 C C . PRO A 1 64 ? 3.298 -1.799 -8.418 1.00 1.15 64 PRO A C 5
ATOM 10040 O O . PRO A 1 64 ? 4.098 -1.059 -7.845 1.00 1.75 64 PRO A O 5
ATOM 10051 N N . PHE A 1 65 ? 3.588 -2.456 -9.532 1.00 1.16 65 PHE A N 5
ATOM 10052 C CA . PHE A 1 65 ? 4.907 -2.385 -10.144 1.00 1.47 65 PHE A CA 5
ATOM 10053 C C . PHE A 1 65 ? 4.791 -2.197 -11.654 1.00 1.30 65 PHE A C 5
ATOM 10054 O O . PHE A 1 65 ? 5.787 -2.243 -12.375 1.00 1.80 65 PHE A O 5
ATOM 10071 N N . GLY A 1 66 ? 3.569 -1.966 -12.124 1.00 0.85 66 GLY A N 5
ATOM 10072 C CA . GLY A 1 66 ? 3.342 -1.802 -13.548 1.00 0.86 66 GLY A CA 5
ATOM 10073 C C . GLY A 1 66 ? 2.963 -0.381 -13.897 1.00 0.86 66 GLY A C 5
ATOM 10074 O O . GLY A 1 66 ? 2.064 -0.137 -14.698 1.00 1.21 66 GLY A O 5
ATOM 10078 N N . GLY A 1 67 ? 3.642 0.556 -13.262 1.00 0.70 67 GLY A N 5
ATOM 10079 C CA . GLY A 1 67 ? 3.372 1.958 -13.462 1.00 0.70 67 GLY A CA 5
ATOM 10080 C C . GLY A 1 67 ? 4.565 2.783 -13.053 1.00 0.65 67 GLY A C 5
ATOM 10081 O O . GLY A 1 67 ? 5.709 2.377 -13.268 1.00 0.67 67 GLY A O 5
ATOM 10085 N N . GLU A 1 68 ? 4.313 3.910 -12.426 1.00 0.63 68 GLU A N 5
ATOM 10086 C CA . GLU A 1 68 ? 5.381 4.726 -11.894 1.00 0.64 68 GLU A CA 5
ATOM 10087 C C . GLU A 1 68 ? 5.576 4.420 -10.420 1.00 0.58 68 GLU A C 5
ATOM 10088 O O . GLU A 1 68 ? 4.850 4.929 -9.573 1.00 0.59 68 GLU A O 5
ATOM 10100 N N . LEU A 1 69 ? 6.562 3.592 -10.123 1.00 0.57 69 LEU A N 5
ATOM 10101 C CA . LEU A 1 69 ? 6.798 3.136 -8.760 1.00 0.57 69 LEU A CA 5
ATOM 10102 C C . LEU A 1 69 ? 7.963 3.865 -8.102 1.00 0.55 69 LEU A C 5
ATOM 10103 O O . LEU A 1 69 ? 8.946 4.218 -8.757 1.00 0.60 69 LEU A O 5
ATOM 10119 N N . ASN A 1 70 ? 7.815 4.112 -6.808 1.00 0.52 70 ASN A N 5
ATOM 10120 C CA . ASN A 1 70 ? 8.890 4.641 -5.982 1.00 0.53 70 ASN A CA 5
ATOM 10121 C C . ASN A 1 70 ? 9.442 3.525 -5.109 1.00 0.49 70 ASN A C 5
ATOM 10122 O O . ASN A 1 70 ? 8.692 2.886 -4.368 1.00 0.51 70 ASN A O 5
ATOM 10133 N N . VAL A 1 71 ? 10.742 3.285 -5.206 1.00 0.51 71 VAL A N 5
ATOM 10134 C CA . VAL A 1 71 ? 11.369 2.191 -4.476 1.00 0.52 71 VAL A CA 5
ATOM 10135 C C . VAL A 1 71 ? 11.598 2.564 -3.018 1.00 0.49 71 VAL A C 5
ATOM 10136 O O . VAL A 1 71 ? 12.094 3.649 -2.711 1.00 0.58 71 VAL A O 5
ATOM 10149 N N . GLY A 1 72 ? 11.209 1.669 -2.123 1.00 0.44 72 GLY A N 5
ATOM 10150 C CA . GLY A 1 72 ? 11.413 1.902 -0.713 1.00 0.46 72 GLY A CA 5
ATOM 10151 C C . GLY A 1 72 ? 11.174 0.661 0.122 1.00 0.44 72 GLY A C 5
ATOM 10152 O O . GLY A 1 72 ? 10.164 -0.016 -0.039 1.00 0.48 72 GLY A O 5
ATOM 10156 N N . PRO A 1 73 ? 12.114 0.312 0.997 1.00 0.53 73 PRO A N 5
ATOM 10157 C CA . PRO A 1 73 ? 11.954 -0.773 1.950 1.00 0.54 73 PRO A CA 5
ATOM 10158 C C . PRO A 1 73 ? 11.560 -0.279 3.340 1.00 0.49 73 PRO A C 5
ATOM 10159 O O . PRO A 1 73 ? 11.561 0.926 3.612 1.00 0.59 73 PRO A O 5
ATOM 10170 N N . ALA A 1 74 ? 11.228 -1.214 4.214 1.00 0.51 74 ALA A N 5
ATOM 10171 C CA . ALA A 1 74 ? 10.877 -0.885 5.584 1.00 0.61 74 ALA A CA 5
ATOM 10172 C C . ALA A 1 74 ? 12.091 -1.019 6.493 1.00 0.84 74 ALA A C 5
ATOM 10173 O O . ALA A 1 74 ? 13.198 -1.290 6.024 1.00 1.58 74 ALA A O 5
ATOM 10180 N N . ASN A 1 75 ? 11.886 -0.830 7.791 1.00 0.62 75 ASN A N 5
ATOM 10181 C CA . ASN A 1 75 ? 12.983 -0.912 8.745 1.00 0.74 75 ASN A CA 5
ATOM 10182 C C . ASN A 1 75 ? 13.312 -2.366 9.089 1.00 0.76 75 ASN A C 5
ATOM 10183 O O . ASN A 1 75 ? 14.485 -2.734 9.164 1.00 0.85 75 ASN A O 5
ATOM 10194 N N . ASN A 1 76 ? 12.290 -3.197 9.291 1.00 0.75 76 ASN A N 5
ATOM 10195 C CA . ASN A 1 76 ? 12.521 -4.614 9.563 1.00 0.82 76 ASN A CA 5
ATOM 10196 C C . ASN A 1 76 ? 11.375 -5.468 9.027 1.00 0.77 76 ASN A C 5
ATOM 10197 O O . ASN A 1 76 ? 10.220 -5.033 9.013 1.00 0.81 76 ASN A O 5
ATOM 10208 N N . ASN A 1 77 ? 11.698 -6.693 8.617 1.00 0.80 77 ASN A N 5
ATOM 10209 C CA . ASN A 1 77 ? 10.718 -7.602 8.021 1.00 0.86 77 ASN A CA 5
ATOM 10210 C C . ASN A 1 77 ? 9.787 -8.182 9.089 1.00 0.95 77 ASN A C 5
ATOM 10211 O O . ASN A 1 77 ? 8.692 -8.656 8.784 1.00 1.05 77 ASN A O 5
ATOM 10222 N N . THR A 1 78 ? 10.218 -8.132 10.348 1.00 1.02 78 THR A N 5
ATOM 10223 C CA . THR A 1 78 ? 9.387 -8.607 11.448 1.00 1.22 78 THR A CA 5
ATOM 10224 C C . THR A 1 78 ? 8.209 -7.658 11.665 1.00 1.16 78 THR A C 5
ATOM 10225 O O . THR A 1 78 ? 7.229 -8.002 12.329 1.00 1.41 78 THR A O 5
ATOM 10236 N N . ALA A 1 79 ? 8.319 -6.466 11.097 1.00 0.91 79 ALA A N 5
ATOM 10237 C CA . ALA A 1 79 ? 7.265 -5.475 11.182 1.00 0.86 79 ALA A CA 5
ATOM 10238 C C . ALA A 1 79 ? 6.607 -5.299 9.823 1.00 0.73 79 ALA A C 5
ATOM 10239 O O . ALA A 1 79 ? 5.399 -5.486 9.672 1.00 0.77 79 ALA A O 5
ATOM 10246 N N . PHE A 1 80 ? 7.419 -4.958 8.831 1.00 0.65 80 PHE A N 5
ATOM 10247 C CA . PHE A 1 80 ? 6.942 -4.737 7.475 1.00 0.60 80 PHE A CA 5
ATOM 10248 C C . PHE A 1 80 ? 7.838 -5.480 6.493 1.00 0.72 80 PHE A C 5
ATOM 10249 O O . PHE A 1 80 ? 8.241 -6.602 6.761 1.00 1.37 80 PHE A O 5
ATOM 10266 N N . GLY A 1 81 ? 8.129 -4.871 5.356 1.00 0.52 81 GLY A N 5
ATOM 10267 C CA . GLY A 1 81 ? 9.013 -5.500 4.396 1.00 0.57 81 GLY A CA 5
ATOM 10268 C C . GLY A 1 81 ? 9.481 -4.533 3.335 1.00 0.50 81 GLY A C 5
ATOM 10269 O O . GLY A 1 81 ? 10.550 -3.931 3.453 1.00 0.54 81 GLY A O 5
ATOM 10273 N N . TYR A 1 82 ? 8.668 -4.366 2.311 1.00 0.45 82 TYR A N 5
ATOM 10274 C CA . TYR A 1 82 ? 8.996 -3.482 1.206 1.00 0.44 82 TYR A CA 5
ATOM 10275 C C . TYR A 1 82 ? 7.745 -2.755 0.756 1.00 0.41 82 TYR A C 5
ATOM 10276 O O . TYR A 1 82 ? 6.633 -3.163 1.098 1.00 0.46 82 TYR A O 5
ATOM 10294 N N . TYR A 1 83 ? 7.918 -1.681 0.011 1.00 0.36 83 TYR A N 5
ATOM 10295 C CA . TYR A 1 83 ? 6.789 -0.958 -0.526 1.00 0.38 83 TYR A CA 5
ATOM 10296 C C . TYR A 1 83 ? 7.160 -0.264 -1.830 1.00 0.38 83 TYR A C 5
ATOM 10297 O O . TYR A 1 83 ? 8.284 0.203 -2.008 1.00 0.43 83 TYR A O 5
ATOM 10315 N N . LEU A 1 84 ? 6.216 -0.236 -2.752 1.00 0.40 84 LEU A N 5
ATOM 10316 C CA . LEU A 1 84 ? 6.397 0.449 -4.020 1.00 0.42 84 LEU A CA 5
ATOM 10317 C C . LEU A 1 84 ? 5.265 1.440 -4.223 1.00 0.43 84 LEU A C 5
ATOM 10318 O O . LEU A 1 84 ? 4.150 1.060 -4.581 1.00 0.50 84 LEU A O 5
ATOM 10334 N N . THR A 1 85 ? 5.549 2.708 -3.979 1.00 0.43 85 THR A N 5
ATOM 10335 C CA . THR A 1 85 ? 4.544 3.741 -4.055 1.00 0.47 85 THR A CA 5
ATOM 10336 C C . THR A 1 85 ? 4.402 4.217 -5.494 1.00 0.45 85 THR A C 5
ATOM 10337 O O . THR A 1 85 ? 5.284 4.884 -6.033 1.00 0.50 85 THR A O 5
ATOM 10348 N N . LEU A 1 86 ? 3.294 3.850 -6.111 1.00 0.43 86 LEU A N 5
ATOM 10349 C CA . LEU A 1 86 ? 3.133 3.977 -7.547 1.00 0.43 86 LEU A CA 5
ATOM 10350 C C . LEU A 1 86 ? 1.870 4.762 -7.904 1.00 0.45 86 LEU A C 5
ATOM 10351 O O . LEU A 1 86 ? 0.826 4.588 -7.273 1.00 0.50 86 LEU A O 5
ATOM 10367 N N . THR A 1 87 ? 1.966 5.639 -8.904 1.00 0.48 87 THR A N 5
ATOM 10368 C CA . THR A 1 87 ? 0.790 6.345 -9.396 1.00 0.55 87 THR A CA 5
ATOM 10369 C C . THR A 1 87 ? -0.006 5.451 -10.333 1.00 0.55 87 THR A C 5
ATOM 10370 O O . THR A 1 87 ? 0.528 4.998 -11.349 1.00 0.56 87 THR A O 5
ATOM 10381 N N . ARG A 1 88 ? -1.286 5.256 -10.000 1.00 0.60 88 ARG A N 5
ATOM 10382 C CA . ARG A 1 88 ? -2.228 4.460 -10.799 1.00 0.67 88 ARG A CA 5
ATOM 10383 C C . ARG A 1 88 ? -3.362 3.977 -9.898 1.00 0.71 88 ARG A C 5
ATOM 10384 O O . ARG A 1 88 ? -3.190 3.026 -9.141 1.00 1.02 88 ARG A O 5
ATOM 10405 N N . LEU A 1 89 ? -4.508 4.639 -9.967 1.00 0.56 89 LEU A N 5
ATOM 10406 C CA . LEU A 1 89 ? -5.631 4.317 -9.094 1.00 0.55 89 LEU A CA 5
ATOM 10407 C C . LEU A 1 89 ? -6.932 4.849 -9.690 1.00 0.55 89 LEU A C 5
ATOM 10408 O O . LEU A 1 89 ? -6.911 5.628 -10.644 1.00 0.77 89 LEU A O 5
ATOM 10424 N N . ASP A 1 90 ? -8.051 4.419 -9.122 1.00 0.47 90 ASP A N 5
ATOM 10425 C CA . ASP A 1 90 ? -9.373 4.867 -9.549 1.00 0.52 90 ASP A CA 5
ATOM 10426 C C . ASP A 1 90 ? -10.264 5.003 -8.318 1.00 0.53 90 ASP A C 5
ATOM 10427 O O . ASP A 1 90 ? -9.962 4.422 -7.272 1.00 0.51 90 ASP A O 5
ATOM 10436 N N . LYS A 1 91 ? -11.350 5.756 -8.428 1.00 0.63 91 LYS A N 5
ATOM 10437 C CA . LYS A 1 91 ? -12.286 5.905 -7.320 1.00 0.75 91 LYS A CA 5
ATOM 10438 C C . LYS A 1 91 ? -12.914 4.546 -6.997 1.00 0.79 91 LYS A C 5
ATOM 10439 O O . LYS A 1 91 ? -13.091 4.189 -5.832 1.00 0.85 91 LYS A O 5
ATOM 10458 N N . ALA A 1 92 ? -13.215 3.775 -8.037 1.00 0.81 92 ALA A N 5
ATOM 10459 C CA . ALA A 1 92 ? -13.783 2.445 -7.860 1.00 0.94 92 ALA A CA 5
ATOM 10460 C C . ALA A 1 92 ? -12.761 1.515 -7.227 1.00 0.81 92 ALA A C 5
ATOM 10461 O O . ALA A 1 92 ? -13.104 0.629 -6.444 1.00 0.81 92 ALA A O 5
ATOM 10468 N N . ALA A 1 93 ? -11.492 1.742 -7.553 1.00 0.73 93 ALA A N 5
ATOM 10469 C CA . ALA A 1 93 ? -10.406 0.944 -7.005 1.00 0.67 93 ALA A CA 5
ATOM 10470 C C . ALA A 1 93 ? -10.265 1.190 -5.506 1.00 0.57 93 ALA A C 5
ATOM 10471 O O . ALA A 1 93 ? -9.815 0.318 -4.768 1.00 0.57 93 ALA A O 5
ATOM 10478 N N . CYS A 1 94 ? -10.662 2.379 -5.065 1.00 0.55 94 CYS A N 5
ATOM 10479 C CA . CYS A 1 94 ? -10.713 2.694 -3.640 1.00 0.58 94 CYS A CA 5
ATOM 10480 C C . CYS A 1 94 ? -11.653 1.722 -2.933 1.00 0.60 94 CYS A C 5
ATOM 10481 O O . CYS A 1 94 ? -11.311 1.137 -1.902 1.00 0.63 94 CYS A O 5
ATOM 10488 N N . VAL A 1 95 ? -12.828 1.521 -3.522 1.00 0.64 95 VAL A N 5
ATOM 10489 C CA . VAL A 1 95 ? -13.806 0.590 -2.978 1.00 0.71 95 VAL A CA 5
ATOM 10490 C C . VAL A 1 95 ? -13.308 -0.838 -3.119 1.00 0.65 95 VAL A C 5
ATOM 10491 O O . VAL A 1 95 ? -13.537 -1.682 -2.251 1.00 0.67 95 VAL A O 5
ATOM 10504 N N . SER A 1 96 ? -12.613 -1.090 -4.210 1.00 0.62 96 SER A N 5
ATOM 10505 C CA . SER A 1 96 ? -12.006 -2.382 -4.465 1.00 0.61 96 SER A CA 5
ATOM 10506 C C . SER A 1 96 ? -11.012 -2.773 -3.372 1.00 0.55 96 SER A C 5
ATOM 10507 O O . SER A 1 96 ? -10.902 -3.941 -3.020 1.00 0.58 96 SER A O 5
ATOM 10515 N N . LEU A 1 97 ? -10.303 -1.795 -2.832 1.00 0.56 97 LEU A N 5
ATOM 10516 C CA . LEU A 1 97 ? -9.305 -2.065 -1.807 1.00 0.61 97 LEU A CA 5
ATOM 10517 C C . LEU A 1 97 ? -9.961 -2.406 -0.474 1.00 0.63 97 LEU A C 5
ATOM 10518 O O . LEU A 1 97 ? -9.384 -3.112 0.349 1.00 0.70 97 LEU A O 5
ATOM 10534 N N . ALA A 1 98 ? -11.173 -1.906 -0.267 1.00 0.64 98 ALA A N 5
ATOM 10535 C CA . ALA A 1 98 ? -11.934 -2.230 0.936 1.00 0.75 98 ALA A CA 5
ATOM 10536 C C . ALA A 1 98 ? -12.708 -3.528 0.750 1.00 0.71 98 ALA A C 5
ATOM 10537 O O . ALA A 1 98 ? -13.164 -4.141 1.718 1.00 0.85 98 ALA A O 5
ATOM 10544 N N . THR A 1 99 ? -12.861 -3.933 -0.501 1.00 0.66 99 THR A N 5
ATOM 10545 C CA . THR A 1 99 ? -13.478 -5.204 -0.824 1.00 0.71 99 THR A CA 5
ATOM 10546 C C . THR A 1 99 ? -12.396 -6.228 -1.144 1.00 0.66 99 THR A C 5
ATOM 10547 O O . THR A 1 99 ? -12.665 -7.330 -1.609 1.00 0.77 99 THR A O 5
ATOM 10558 N N . LEU A 1 100 ? -11.161 -5.834 -0.874 1.00 0.59 100 LEU A N 5
ATOM 10559 C CA . LEU A 1 100 ? -10.017 -6.710 -1.015 1.00 0.61 100 LEU A CA 5
ATOM 10560 C C . LEU A 1 100 ? -9.567 -7.143 0.374 1.00 0.66 100 LEU A C 5
ATOM 10561 O O . LEU A 1 100 ? -9.447 -6.313 1.279 1.00 0.93 100 LEU A O 5
ATOM 10577 N N . ASN A 1 101 ? -9.332 -8.427 0.569 1.00 0.60 101 ASN A N 5
ATOM 10578 C CA . ASN A 1 101 ? -8.947 -8.910 1.882 1.00 0.66 101 ASN A CA 5
ATOM 10579 C C . ASN A 1 101 ? -7.429 -8.954 2.001 1.00 0.70 101 ASN A C 5
ATOM 10580 O O . ASN A 1 101 ? -6.793 -9.955 1.668 1.00 0.79 101 ASN A O 5
ATOM 10591 N N . LEU A 1 102 ? -6.854 -7.854 2.467 1.00 0.76 102 LEU A N 5
ATOM 10592 C CA . LEU A 1 102 ? -5.405 -7.747 2.621 1.00 0.88 102 LEU A CA 5
ATOM 10593 C C . LEU A 1 102 ? -4.920 -8.472 3.878 1.00 0.99 102 LEU A C 5
ATOM 10594 O O . LEU A 1 102 ? -3.741 -8.421 4.215 1.00 1.50 102 LEU A O 5
ATOM 10610 N N . GLY A 1 103 ? -5.822 -9.174 4.552 1.00 0.92 103 GLY A N 5
ATOM 10611 C CA . GLY A 1 103 ? -5.450 -9.894 5.758 1.00 1.04 103 GLY A CA 5
ATOM 10612 C C . GLY A 1 103 ? -4.824 -11.239 5.443 1.00 1.12 103 GLY A C 5
ATOM 10613 O O . GLY A 1 103 ? -4.850 -12.160 6.262 1.00 1.70 103 GLY A O 5
ATOM 10617 N N . THR A 1 104 ? -4.264 -11.340 4.248 1.00 1.03 104 THR A N 5
ATOM 10618 C CA . THR A 1 104 ? -3.664 -12.571 3.768 1.00 1.28 104 THR A CA 5
ATOM 10619 C C . THR A 1 104 ? -2.237 -12.323 3.279 1.00 1.06 104 THR A C 5
ATOM 10620 O O . THR A 1 104 ? -1.264 -12.809 3.866 1.00 1.25 104 THR A O 5
ATOM 10631 N N . SER A 1 105 ? -2.124 -11.541 2.217 1.00 0.97 105 SER A N 5
ATOM 10632 C CA . SER A 1 105 ? -0.847 -11.287 1.573 1.00 1.06 105 SER A CA 5
ATOM 10633 C C . SER A 1 105 ? -0.356 -9.858 1.810 1.00 1.02 105 SER A C 5
ATOM 10634 O O . SER A 1 105 ? 0.443 -9.336 1.044 1.00 1.48 105 SER A O 5
ATOM 10642 N N . ALA A 1 106 ? -0.813 -9.230 2.881 1.00 0.76 106 ALA A N 5
ATOM 10643 C CA . ALA A 1 106 ? -0.368 -7.880 3.201 1.00 0.73 106 ALA A CA 5
ATOM 10644 C C . ALA A 1 106 ? 0.090 -7.791 4.647 1.00 0.59 106 ALA A C 5
ATOM 10645 O O . ALA A 1 106 ? -0.358 -8.561 5.495 1.00 0.67 106 ALA A O 5
ATOM 10652 N N . LYS A 1 107 ? 1.001 -6.864 4.917 1.00 0.51 107 LYS A N 5
ATOM 10653 C CA . LYS A 1 107 ? 1.508 -6.662 6.268 1.00 0.47 107 LYS A CA 5
ATOM 10654 C C . LYS A 1 107 ? 0.489 -5.862 7.071 1.00 0.51 107 LYS A C 5
ATOM 10655 O O . LYS A 1 107 ? 0.278 -6.090 8.262 1.00 0.70 107 LYS A O 5
ATOM 10674 N N . GLY A 1 108 ? -0.131 -4.924 6.377 1.00 0.50 108 GLY A N 5
ATOM 10675 C CA . GLY A 1 108 ? -1.072 -4.000 6.969 1.00 0.61 108 GLY A CA 5
ATOM 10676 C C . GLY A 1 108 ? -1.274 -2.840 6.027 1.00 0.58 108 GLY A C 5
ATOM 10677 O O . GLY A 1 108 ? -0.307 -2.341 5.455 1.00 0.81 108 GLY A O 5
ATOM 10681 N N . TYR A 1 109 ? -2.505 -2.399 5.840 1.00 0.52 109 TYR A N 5
ATOM 10682 C CA . TYR A 1 109 ? -2.770 -1.472 4.750 1.00 0.49 109 TYR A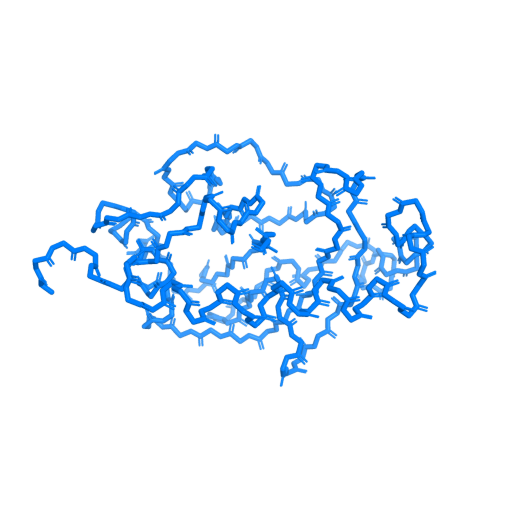 CA 5
ATOM 10683 C C . TYR A 1 109 ? -3.468 -0.211 5.245 1.00 0.47 109 TYR A C 5
ATOM 10684 O O . TYR A 1 109 ? -4.439 -0.276 5.996 1.00 0.51 109 TYR A O 5
ATOM 10702 N N . GLY A 1 110 ? -2.936 0.944 4.846 1.00 0.45 110 GLY A N 5
ATOM 10703 C CA . GLY A 1 110 ? -3.457 2.209 5.321 1.00 0.48 110 GLY A CA 5
ATOM 10704 C C . GLY A 1 110 ? -3.851 3.112 4.180 1.00 0.52 110 GLY A C 5
ATOM 10705 O O . GLY A 1 110 ? -3.485 2.857 3.045 1.00 0.85 110 GLY A O 5
ATOM 10709 N N . VAL A 1 111 ? -4.602 4.164 4.476 1.00 0.44 111 VAL A N 5
ATOM 10710 C CA . VAL A 1 111 ? -5.071 5.081 3.444 1.00 0.50 111 VAL A CA 5
ATOM 10711 C C . VAL A 1 111 ? -4.751 6.516 3.837 1.00 0.50 111 VAL A C 5
ATOM 10712 O O . VAL A 1 111 ? -4.835 6.872 5.015 1.00 0.52 111 VAL A O 5
ATOM 10725 N N . ASN A 1 112 ? -4.369 7.317 2.844 1.00 0.53 112 ASN A N 5
ATOM 10726 C CA . ASN A 1 112 ? -4.035 8.726 3.032 1.00 0.60 112 ASN A CA 5
ATOM 10727 C C . ASN A 1 112 ? -2.754 8.853 3.854 1.00 0.56 112 ASN A C 5
ATOM 10728 O O . ASN A 1 112 ? -2.525 9.849 4.535 1.00 0.69 112 ASN A O 5
ATOM 10739 N N . ILE A 1 113 ? -1.908 7.838 3.754 1.00 0.54 113 ILE A N 5
ATOM 10740 C CA . ILE A 1 113 ? -0.655 7.800 4.496 1.00 0.54 113 ILE A CA 5
ATOM 10741 C C . ILE A 1 113 ? 0.440 8.551 3.746 1.00 0.60 113 ILE A C 5
ATOM 10742 O O . ILE A 1 113 ? 0.558 8.447 2.527 1.00 0.73 113 ILE A O 5
ATOM 10758 N N . SER A 1 114 ? 1.199 9.354 4.473 1.00 0.60 114 SER A N 5
ATOM 10759 C CA . SER A 1 114 ? 2.386 9.985 3.927 1.00 0.70 114 SER A CA 5
ATOM 10760 C C . SER A 1 114 ? 3.541 9.857 4.916 1.00 0.67 114 SER A C 5
ATOM 10761 O O . SER A 1 114 ? 3.744 10.714 5.775 1.00 0.77 114 SER A O 5
ATOM 10769 N N . GLY A 1 115 ? 4.271 8.756 4.800 1.00 0.70 115 GLY A N 5
ATOM 10770 C CA . GLY A 1 115 ? 5.316 8.427 5.751 1.00 0.70 115 GLY A CA 5
ATOM 10771 C C . GLY A 1 115 ? 5.429 6.929 5.901 1.00 0.70 115 GLY A C 5
ATOM 10772 O O . GLY A 1 115 ? 5.359 6.396 7.004 1.00 0.75 115 GLY A O 5
ATOM 10776 N N . GLU A 1 116 ? 5.612 6.265 4.769 1.00 0.73 116 GLU A N 5
ATOM 10777 C CA . GLU A 1 116 ? 5.502 4.815 4.672 1.00 0.77 116 GLU A CA 5
ATOM 10778 C C . GLU A 1 116 ? 6.484 4.078 5.580 1.00 0.75 116 GLU A C 5
ATOM 10779 O O . GLU A 1 116 ? 6.123 3.073 6.188 1.00 0.84 116 GLU A O 5
ATOM 10791 N N . ASN A 1 117 ? 7.717 4.584 5.672 1.00 0.67 117 ASN A N 5
ATOM 10792 C CA . ASN A 1 117 ? 8.789 3.886 6.390 1.00 0.67 117 ASN A CA 5
ATOM 10793 C C . ASN A 1 117 ? 8.341 3.465 7.789 1.00 0.69 117 ASN A C 5
ATOM 10794 O O . ASN A 1 117 ? 8.708 2.394 8.270 1.00 0.75 117 ASN A O 5
ATOM 10805 N N . ASN A 1 118 ? 7.535 4.306 8.427 1.00 0.70 118 ASN A N 5
ATOM 10806 C CA . ASN A 1 118 ? 6.889 3.945 9.681 1.00 0.80 118 ASN A CA 5
ATOM 10807 C C . ASN A 1 118 ? 5.441 4.421 9.691 1.00 0.82 118 ASN A C 5
ATOM 10808 O O . ASN A 1 118 ? 5.105 5.427 10.322 1.00 1.00 118 ASN A O 5
ATOM 10819 N N . ILE A 1 119 ? 4.610 3.720 8.923 1.00 0.78 119 ILE A N 5
ATOM 10820 C CA . ILE A 1 119 ? 3.173 3.960 8.886 1.00 0.87 119 ILE A CA 5
ATOM 10821 C C . ILE A 1 119 ? 2.555 3.843 10.286 1.00 0.71 119 ILE A C 5
ATOM 10822 O O . ILE A 1 119 ? 3.038 3.082 11.129 1.00 0.73 119 ILE A O 5
ATOM 10838 N N . THR A 1 120 ? 1.504 4.618 10.527 1.00 0.70 120 THR A N 5
ATOM 10839 C CA . THR A 1 120 ? 0.848 4.653 11.829 1.00 0.64 120 THR A CA 5
ATOM 10840 C C . THR A 1 120 ? 0.122 3.333 12.115 1.00 0.56 120 THR A C 5
ATOM 10841 O O . THR A 1 120 ? 0.036 2.461 11.247 1.00 0.54 120 THR A O 5
ATOM 10852 N N . SER A 1 121 ? -0.400 3.200 13.330 1.00 0.57 121 SER A N 5
ATOM 10853 C CA . SER A 1 121 ? -1.025 1.960 13.770 1.00 0.55 121 SER A CA 5
ATOM 10854 C C . SER A 1 121 ? -2.261 1.631 12.929 1.00 0.52 121 SER A C 5
ATOM 10855 O O . SER A 1 121 ? -2.889 2.514 12.335 1.00 0.57 121 SER A O 5
ATOM 10863 N N . PHE A 1 122 ? -2.602 0.352 12.897 1.00 0.49 122 PHE A N 5
ATOM 10864 C CA . PHE A 1 122 ? -3.689 -0.140 12.070 1.00 0.50 122 PHE A CA 5
ATOM 10865 C C . PHE A 1 122 ? -4.991 -0.186 12.860 1.00 0.53 122 PHE A C 5
ATOM 10866 O O . PHE A 1 122 ? -5.133 -0.972 13.800 1.00 0.68 122 PHE A O 5
ATOM 10883 N N . GLY A 1 123 ? -5.931 0.670 12.488 1.00 0.53 123 GLY A N 5
ATOM 10884 C CA . GLY A 1 123 ? -7.213 0.709 13.157 1.00 0.60 123 GLY A CA 5
ATOM 10885 C C . GLY A 1 123 ? -8.333 0.192 12.275 1.00 0.67 123 GLY A C 5
ATOM 10886 O O . GLY A 1 123 ? -8.158 -0.791 11.552 1.00 1.24 123 GLY A O 5
ATOM 10890 N N . ASN A 1 124 ? -9.476 0.862 12.325 1.00 0.58 124 ASN A N 5
ATOM 10891 C CA . ASN A 1 124 ? -10.653 0.447 11.565 1.00 0.60 124 ASN A CA 5
ATOM 10892 C C . ASN A 1 124 ? -11.253 1.630 10.807 1.00 0.61 124 ASN A C 5
ATOM 10893 O O . ASN A 1 124 ? -12.452 1.669 10.535 1.00 0.99 124 ASN A O 5
ATOM 10904 N N . SER A 1 125 ? -10.415 2.604 10.477 1.00 0.51 125 SER A N 5
ATOM 10905 C CA . SER A 1 125 ? -10.865 3.770 9.729 1.00 0.55 125 SER A CA 5
ATOM 10906 C C . SER A 1 125 ? -9.762 4.263 8.801 1.00 0.49 125 SER A C 5
ATOM 10907 O O . SER A 1 125 ? -8.574 4.152 9.120 1.00 0.64 125 SER A O 5
ATOM 10915 N N . ALA A 1 126 ? -10.147 4.786 7.645 1.00 0.61 126 ALA A N 5
ATOM 10916 C CA . ALA A 1 126 ? -9.178 5.223 6.659 1.00 0.57 126 ALA A CA 5
ATOM 10917 C C . ALA A 1 126 ? -9.209 6.737 6.471 1.00 0.73 126 ALA A C 5
ATOM 10918 O O . ALA A 1 126 ? -10.132 7.270 5.863 1.00 1.25 126 ALA A O 5
ATOM 10925 N N . ASP A 1 127 ? -8.196 7.412 6.988 1.00 0.96 127 ASP A N 5
ATOM 10926 C CA . ASP A 1 127 ? -8.019 8.849 6.776 1.00 1.08 127 ASP A CA 5
ATOM 10927 C C . ASP A 1 127 ? -6.731 9.283 7.455 1.00 0.90 127 ASP A C 5
ATOM 10928 O O . ASP A 1 127 ? -6.732 9.650 8.629 1.00 1.34 127 ASP A O 5
ATOM 10937 N N . GLN A 1 128 ? -5.628 9.163 6.720 1.00 0.95 128 GLN A N 5
ATOM 10938 C CA . GLN A 1 128 ? -4.288 9.398 7.256 1.00 0.92 128 GLN A CA 5
ATOM 10939 C C . GLN A 1 128 ? -3.991 8.394 8.357 1.00 0.83 128 GLN A C 5
ATOM 10940 O O . GLN A 1 128 ? -3.101 8.591 9.187 1.00 1.02 128 GLN A O 5
ATOM 10954 N N . ALA A 1 129 ? -4.729 7.298 8.317 1.00 0.65 129 ALA A N 5
ATOM 10955 C CA . ALA A 1 129 ? -4.623 6.255 9.312 1.00 0.63 129 ALA A CA 5
ATOM 10956 C C . ALA A 1 129 ? -4.675 4.895 8.640 1.00 0.52 129 ALA A C 5
ATOM 10957 O O . ALA A 1 129 ? -5.312 4.723 7.590 1.00 0.47 129 ALA A O 5
ATOM 10964 N N . ALA A 1 130 ? -4.005 3.937 9.242 1.00 0.54 130 ALA A N 5
ATOM 10965 C CA . ALA A 1 130 ? -3.935 2.602 8.697 1.00 0.50 130 ALA A CA 5
ATOM 10966 C C . ALA A 1 130 ? -5.069 1.751 9.240 1.00 0.47 130 ALA A C 5
ATOM 10967 O O . ALA A 1 130 ? -5.716 2.121 10.217 1.00 0.53 130 ALA A O 5
ATOM 10974 N N . LYS A 1 131 ? -5.337 0.638 8.584 1.00 0.43 131 LYS A N 5
ATOM 10975 C CA . LYS A 1 131 ? -6.363 -0.282 9.039 1.00 0.44 131 LYS A CA 5
ATOM 10976 C C . LYS A 1 131 ? -5.796 -1.685 9.059 1.00 0.45 131 LYS A C 5
ATOM 10977 O O . LYS A 1 131 ? -4.808 -1.971 8.378 1.00 0.49 131 LYS A O 5
ATOM 10996 N N . SER A 1 132 ? -6.408 -2.559 9.833 1.00 0.49 132 SER A N 5
ATOM 10997 C CA . SER A 1 132 ? -5.925 -3.921 9.946 1.00 0.59 132 SER A CA 5
ATOM 10998 C C . SER A 1 132 ? -6.579 -4.804 8.892 1.00 0.68 132 SER A C 5
ATOM 10999 O O . SER A 1 132 ? -6.584 -6.032 8.999 1.00 0.97 132 SER A O 5
ATOM 11007 N N . THR A 1 133 ? -7.127 -4.146 7.869 1.00 0.72 133 THR A N 5
ATOM 11008 C CA . THR A 1 133 ? -7.593 -4.794 6.647 1.00 0.93 133 THR A CA 5
ATOM 11009 C C . THR A 1 133 ? -8.776 -5.725 6.918 1.00 0.69 133 THR A C 5
ATOM 11010 O O . THR A 1 133 ? -9.540 -5.523 7.868 1.00 1.11 133 THR A O 5
ATOM 11021 N N . ALA A 1 134 ? -8.942 -6.700 6.025 1.00 0.82 134 ALA A N 5
ATOM 11022 C CA . ALA A 1 134 ? -9.852 -7.819 6.219 1.00 1.50 134 ALA A CA 5
ATOM 11023 C C . ALA A 1 134 ? -11.305 -7.478 5.905 1.00 1.30 134 ALA A C 5
ATOM 11024 O O . ALA A 1 134 ? -12.215 -8.038 6.515 1.00 1.86 134 ALA A O 5
ATOM 11031 N N . ILE A 1 135 ? -11.516 -6.568 4.949 1.00 0.99 135 ILE A N 5
ATOM 11032 C CA . ILE A 1 135 ? -12.835 -6.418 4.306 1.00 0.96 135 ILE A CA 5
ATOM 11033 C C . ILE A 1 135 ? -13.791 -5.554 5.119 1.00 1.21 135 ILE A C 5
ATOM 11034 O O . ILE A 1 135 ? -14.181 -5.907 6.235 1.00 2.09 135 ILE A O 5
ATOM 11050 N N . THR A 1 136 ? -14.170 -4.424 4.539 1.00 1.18 136 THR A N 5
ATOM 11051 C CA . THR A 1 136 ? -15.216 -3.578 5.094 1.00 1.62 136 THR A CA 5
ATOM 11052 C C . THR A 1 136 ? -15.486 -2.380 4.181 1.00 1.09 136 THR A C 5
ATOM 11053 O O . THR A 1 136 ? -14.594 -1.583 3.892 1.00 1.00 136 THR A O 5
ATOM 11064 N N . PRO A 1 137 ? -16.727 -2.261 3.683 1.00 1.02 137 PRO A N 5
ATOM 11065 C CA . PRO A 1 137 ? -17.130 -1.154 2.809 1.00 1.06 137 PRO A CA 5
ATOM 11066 C C . PRO A 1 137 ? -17.088 0.189 3.527 1.00 0.97 137 PRO A C 5
ATOM 11067 O O . PRO A 1 137 ? -16.902 1.235 2.901 1.00 1.12 137 PRO A O 5
ATOM 11078 N N . ALA A 1 138 ? -17.246 0.151 4.845 1.00 1.04 138 ALA A N 5
ATOM 11079 C CA . ALA A 1 138 ? -17.177 1.355 5.657 1.00 1.16 138 ALA A CA 5
ATOM 11080 C C . ALA A 1 138 ? -15.777 1.952 5.588 1.00 0.92 138 ALA A C 5
ATOM 11081 O O . ALA A 1 138 ? -15.599 3.166 5.686 1.00 0.97 138 ALA A O 5
ATOM 11088 N N . GLU A 1 139 ? -14.797 1.080 5.393 1.00 0.82 139 GLU A N 5
ATOM 11089 C CA . GLU A 1 139 ? -13.410 1.486 5.229 1.00 0.81 139 GLU A CA 5
ATOM 11090 C C . GLU A 1 139 ? -13.267 2.358 3.988 1.00 0.71 139 GLU A C 5
ATOM 11091 O O . GLU A 1 139 ? -12.707 3.448 4.044 1.00 0.80 139 GLU A O 5
ATOM 11103 N N . ALA A 1 140 ? -13.805 1.872 2.871 1.00 0.71 140 ALA A N 5
ATOM 11104 C CA . ALA A 1 140 ? -13.757 2.606 1.608 1.00 0.90 140 ALA A CA 5
ATOM 11105 C C . ALA A 1 140 ? -14.518 3.918 1.710 1.00 0.85 140 ALA A C 5
ATOM 11106 O O . ALA A 1 140 ? -14.054 4.956 1.239 1.00 1.08 140 ALA A O 5
ATOM 11113 N N . ALA A 1 141 ? -15.689 3.859 2.335 1.00 0.71 141 ALA A N 5
ATOM 11114 C CA . ALA A 1 141 ? -16.529 5.033 2.512 1.00 0.82 141 ALA A CA 5
ATOM 11115 C C . ALA A 1 141 ? -15.823 6.096 3.346 1.00 0.79 141 ALA A C 5
ATOM 11116 O O . ALA A 1 141 ? -16.112 7.282 3.224 1.00 0.92 141 ALA A O 5
ATOM 11123 N N . THR A 1 142 ? -14.907 5.659 4.199 1.00 0.72 142 THR A N 5
ATOM 11124 C CA . THR A 1 142 ? -14.124 6.574 5.011 1.00 0.83 142 THR A CA 5
ATOM 11125 C C . THR A 1 142 ? -12.861 7.024 4.266 1.00 0.97 142 THR A C 5
ATOM 11126 O O . THR A 1 142 ? -12.426 8.170 4.394 1.00 1.17 142 THR A O 5
ATOM 11137 N N . ALA A 1 143 ? -12.294 6.119 3.479 1.00 0.97 143 ALA A N 5
ATOM 11138 C CA . ALA A 1 143 ? -11.051 6.377 2.760 1.00 1.19 143 ALA A CA 5
ATOM 11139 C C . ALA A 1 143 ? -11.194 7.525 1.770 1.00 1.05 143 ALA A C 5
ATOM 11140 O O . ALA A 1 143 ? -10.587 8.588 1.932 1.00 1.28 143 ALA A O 5
ATOM 11147 N N . CYS A 1 144 ? -12.002 7.315 0.751 1.00 0.87 144 CYS A N 5
ATOM 11148 C CA . CYS A 1 144 ? -12.156 8.296 -0.305 1.00 0.96 144 CYS A CA 5
ATOM 11149 C C . CYS A 1 144 ? -13.463 9.073 -0.153 1.00 0.91 144 CYS A C 5
ATOM 11150 O O . CYS A 1 144 ? -14.278 9.127 -1.073 1.00 1.26 144 CYS A O 5
ATOM 11157 N N . LYS A 1 145 ? -13.645 9.675 1.025 1.00 1.09 145 LYS A N 5
ATOM 11158 C CA . LYS A 1 145 ? -14.817 10.506 1.304 1.00 1.29 145 LYS A CA 5
ATOM 11159 C C . LYS A 1 145 ? -14.844 11.728 0.392 1.00 1.29 145 LYS A C 5
ATOM 11160 O O . LYS A 1 145 ? -15.598 11.794 -0.574 1.00 2.01 145 LYS A O 5
ATOM 11179 N N . ASN A 1 146 ? -13.998 12.691 0.726 1.00 1.10 146 ASN A N 5
ATOM 11180 C CA . ASN A 1 146 ? -13.942 13.961 0.019 1.00 1.21 146 ASN A CA 5
ATOM 11181 C C . ASN A 1 146 ? -12.493 14.379 -0.172 1.00 1.25 146 ASN A C 5
ATOM 11182 O O . ASN A 1 146 ? -12.192 15.549 -0.401 1.00 1.88 146 ASN A O 5
ATOM 11193 N N . THR A 1 147 ? -11.600 13.404 -0.081 1.00 1.03 147 THR A N 5
ATOM 11194 C CA . THR A 1 147 ? -10.175 13.646 -0.217 1.00 1.07 147 THR A CA 5
ATOM 11195 C C . THR A 1 147 ? -9.820 14.010 -1.658 1.00 1.14 147 THR A C 5
ATOM 11196 O O . THR A 1 147 ? -9.244 15.068 -1.910 1.00 2.01 147 THR A O 5
ATOM 11207 N N . ASP A 1 148 ? -10.175 13.117 -2.583 1.00 0.94 148 ASP A N 5
ATOM 11208 C CA . ASP A 1 148 ? -9.994 13.327 -4.028 1.00 1.01 148 ASP A CA 5
ATOM 11209 C C . ASP A 1 148 ? -8.532 13.588 -4.393 1.00 0.89 148 ASP A C 5
ATOM 11210 O O . ASP A 1 148 ? -7.798 12.662 -4.716 1.00 0.88 148 ASP A O 5
ATOM 11219 N N . SER A 1 149 ? -8.103 14.841 -4.312 1.00 0.95 149 SER A N 5
ATOM 11220 C CA . SER A 1 149 ? -6.723 15.199 -4.607 1.00 1.01 149 SER A CA 5
ATOM 11221 C C . SER A 1 149 ? -5.800 14.785 -3.459 1.00 0.85 149 SER A C 5
ATOM 11222 O O . SER A 1 149 ? -4.575 14.837 -3.570 1.00 1.07 149 SER A O 5
ATOM 11230 N N . THR A 1 150 ? -6.410 14.391 -2.354 1.00 0.63 150 THR A N 5
ATOM 11231 C CA . THR A 1 150 ? -5.687 13.843 -1.218 1.00 0.67 150 THR A CA 5
ATOM 11232 C C . THR A 1 150 ? -5.974 12.341 -1.118 1.00 0.56 150 THR A C 5
ATOM 11233 O O . THR A 1 150 ? -5.821 11.719 -0.064 1.00 0.64 150 THR A O 5
ATOM 11244 N N . ASN A 1 151 ? -6.385 11.757 -2.238 1.00 0.49 151 ASN A N 5
ATOM 11245 C CA . ASN A 1 151 ? -6.654 10.328 -2.295 1.00 0.47 151 ASN A CA 5
ATOM 11246 C C . ASN A 1 151 ? -5.394 9.569 -2.679 1.00 0.44 151 ASN A C 5
ATOM 11247 O O . ASN A 1 151 ? -5.060 9.445 -3.856 1.00 0.59 151 ASN A O 5
ATOM 11258 N N . LYS A 1 152 ? -4.676 9.102 -1.678 1.00 0.41 152 LYS A N 5
ATOM 11259 C CA . LYS A 1 152 ? -3.501 8.283 -1.903 1.00 0.41 152 LYS A CA 5
ATOM 11260 C C . LYS A 1 152 ? -3.384 7.246 -0.806 1.00 0.39 152 LYS A C 5
ATOM 11261 O O . LYS A 1 152 ? -3.388 7.577 0.376 1.00 0.48 152 LYS A O 5
ATOM 11280 N N . VAL A 1 153 ? -3.299 5.995 -1.195 1.00 0.36 153 VAL A N 5
ATOM 11281 C CA . VAL A 1 153 ? -3.263 4.917 -0.235 1.00 0.37 153 VAL A CA 5
ATOM 11282 C C . VAL A 1 153 ? -2.037 4.033 -0.451 1.00 0.35 153 VAL A C 5
ATOM 11283 O O . VAL A 1 153 ? -2.000 3.182 -1.343 1.00 0.43 153 VAL A O 5
ATOM 11296 N N . THR A 1 154 ? -1.003 4.286 0.335 1.00 0.35 154 THR A N 5
ATOM 11297 C CA . THR A 1 154 ? 0.121 3.382 0.417 1.00 0.38 154 THR A CA 5
ATOM 11298 C C . THR A 1 154 ? -0.198 2.220 1.365 1.00 0.37 154 THR A C 5
ATOM 11299 O O . THR A 1 154 ? -0.637 2.438 2.504 1.00 0.47 154 THR A O 5
ATOM 11310 N N . TYR A 1 155 ? -0.044 0.977 0.907 1.00 0.35 155 TYR A N 5
ATOM 11311 C CA . TYR A 1 155 ? -0.313 -0.139 1.796 1.00 0.38 155 TYR A CA 5
ATOM 11312 C C . TYR A 1 155 ? 0.764 -1.217 1.735 1.00 0.38 155 TYR A C 5
ATOM 11313 O O . TYR A 1 155 ? 1.143 -1.689 0.662 1.00 0.61 155 TYR A O 5
ATOM 11331 N N . PHE A 1 156 ? 1.254 -1.593 2.912 1.00 0.41 156 PHE A N 5
ATOM 11332 C CA . PHE A 1 156 ? 2.283 -2.619 3.038 1.00 0.44 156 PHE A CA 5
ATOM 11333 C C . PHE A 1 156 ? 1.727 -4.006 2.766 1.00 0.46 156 PHE A C 5
ATOM 11334 O O . PHE A 1 156 ? 0.722 -4.416 3.351 1.00 0.46 156 PHE A O 5
ATOM 11351 N N . MET A 1 157 ? 2.404 -4.735 1.902 1.00 0.59 157 MET A N 5
ATOM 11352 C CA . MET A 1 157 ? 2.017 -6.092 1.571 1.00 0.68 157 MET A CA 5
ATOM 11353 C C . MET A 1 157 ? 3.125 -7.072 1.947 1.00 0.82 157 MET A C 5
ATOM 11354 O O . MET A 1 157 ? 4.299 -6.708 2.000 1.00 1.12 157 MET A O 5
ATOM 11368 N N . LYS A 1 158 ? 2.723 -8.296 2.264 1.00 0.75 158 LYS A N 5
ATOM 11369 C CA . LYS A 1 158 ? 3.637 -9.338 2.715 1.00 0.96 158 LYS A CA 5
ATOM 11370 C C . LYS A 1 158 ? 4.532 -9.818 1.577 1.00 1.43 158 LYS A C 5
ATOM 11371 O O . LYS A 1 158 ? 4.006 -10.451 0.642 1.00 1.89 158 LYS A O 5
ATOM 11391 N N . MET A 1 1 ? -24.567 -0.210 2.411 1.00 7.47 1 MET A N 6
ATOM 11392 C CA . MET A 1 1 ? -24.092 0.933 1.596 1.00 7.05 1 MET A CA 6
ATOM 11393 C C . MET A 1 1 ? -23.576 0.408 0.260 1.00 6.18 1 MET A C 6
ATOM 11394 O O . MET A 1 1 ? -24.322 0.311 -0.716 1.00 6.26 1 MET A O 6
ATOM 11410 N N . GLU A 1 2 ? -22.300 0.056 0.236 1.00 5.66 2 GLU A N 6
ATOM 11411 C CA . GLU A 1 2 ? -21.716 -0.695 -0.861 1.00 5.12 2 GLU A CA 6
ATOM 11412 C C . GLU A 1 2 ? -20.912 -1.835 -0.267 1.00 4.18 2 GLU A C 6
ATOM 11413 O O . GLU A 1 2 ? -19.847 -1.622 0.314 1.00 4.52 2 GLU A O 6
ATOM 11425 N N . GLN A 1 3 ? -21.449 -3.035 -0.369 1.00 3.35 3 GLN A N 6
ATOM 11426 C CA . GLN A 1 3 ? -20.877 -4.174 0.321 1.00 2.68 3 GLN A CA 6
ATOM 11427 C C . GLN A 1 3 ? -19.811 -4.843 -0.539 1.00 1.97 3 GLN A C 6
ATOM 11428 O O . GLN A 1 3 ? -19.684 -4.552 -1.729 1.00 2.24 3 GLN A O 6
ATOM 11442 N N . SER A 1 4 ? -19.055 -5.742 0.067 1.00 1.43 4 SER A N 6
ATOM 11443 C CA . SER A 1 4 ? -17.976 -6.422 -0.620 1.00 0.82 4 SER A CA 6
ATOM 11444 C C . SER A 1 4 ? -18.515 -7.516 -1.535 1.00 0.93 4 SER A C 6
ATOM 11445 O O . SER A 1 4 ? -19.266 -8.395 -1.105 1.00 1.64 4 SER A O 6
ATOM 11453 N N . ALA A 1 5 ? -18.159 -7.431 -2.806 1.00 1.31 5 ALA A N 6
ATOM 11454 C CA . ALA A 1 5 ? -18.593 -8.409 -3.787 1.00 1.41 5 ALA A CA 6
ATOM 11455 C C . ALA A 1 5 ? -17.447 -9.335 -4.169 1.00 1.33 5 ALA A C 6
ATOM 11456 O O . ALA A 1 5 ? -17.558 -10.557 -4.073 1.00 1.96 5 ALA A O 6
ATOM 11463 N N . SER A 1 6 ? -16.337 -8.746 -4.588 1.00 1.05 6 SER A N 6
ATOM 11464 C CA . SER A 1 6 ? -15.181 -9.511 -5.032 1.00 0.98 6 SER A CA 6
ATOM 11465 C C . SER A 1 6 ? -14.151 -9.677 -3.914 1.00 0.84 6 SER A C 6
ATOM 11466 O O . SER A 1 6 ? -12.965 -9.860 -4.184 1.00 0.79 6 SER A O 6
ATOM 11474 N N . ASP A 1 7 ? -14.614 -9.657 -2.665 1.00 0.83 7 ASP A N 6
ATOM 11475 C CA . ASP A 1 7 ? -13.715 -9.735 -1.508 1.00 0.77 7 ASP A CA 6
ATOM 11476 C C . ASP A 1 7 ? -12.925 -11.035 -1.507 1.00 0.72 7 ASP A C 6
ATOM 11477 O O . ASP A 1 7 ? -11.834 -11.103 -0.946 1.00 0.82 7 ASP A O 6
ATOM 11486 N N . SER A 1 8 ? -13.480 -12.063 -2.123 1.00 0.69 8 SER A N 6
ATOM 11487 C CA . SER A 1 8 ? -12.803 -13.340 -2.235 1.00 0.75 8 SER A CA 6
ATOM 11488 C C . SER A 1 8 ? -12.192 -13.511 -3.622 1.00 0.78 8 SER A C 6
ATOM 11489 O O . SER A 1 8 ? -11.021 -13.868 -3.753 1.00 1.03 8 SER A O 6
ATOM 11497 N N . ASN A 1 9 ? -12.981 -13.220 -4.652 1.00 0.73 9 ASN A N 6
ATOM 11498 C CA . ASN A 1 9 ? -12.547 -13.397 -6.036 1.00 0.82 9 ASN A CA 6
ATOM 11499 C C . ASN A 1 9 ? -11.329 -12.530 -6.352 1.00 0.77 9 ASN A C 6
ATOM 11500 O O . ASN A 1 9 ? -10.323 -13.024 -6.860 1.00 0.86 9 ASN A O 6
ATOM 11511 N N . LYS A 1 10 ? -11.409 -11.244 -6.030 1.00 0.72 10 LYS A N 6
ATOM 11512 C CA . LYS A 1 10 ? -10.313 -10.324 -6.326 1.00 0.75 10 LYS A CA 6
ATOM 11513 C C . LYS A 1 10 ? -9.127 -10.610 -5.413 1.00 0.70 10 LYS A C 6
ATOM 11514 O O . LYS A 1 10 ? -7.975 -10.542 -5.834 1.00 0.76 10 LYS A O 6
ATOM 11533 N N . SER A 1 11 ? -9.425 -10.957 -4.169 1.00 0.65 11 SER A N 6
ATOM 11534 C CA . SER A 1 11 ? -8.395 -11.212 -3.172 1.00 0.64 11 SER A CA 6
ATOM 11535 C C . SER A 1 11 ? -7.456 -12.328 -3.627 1.00 0.66 11 SER A C 6
ATOM 11536 O O . SER A 1 11 ? -6.238 -12.171 -3.589 1.00 0.67 11 SER A O 6
ATOM 11544 N N . GLN A 1 12 ? -8.032 -13.440 -4.078 1.00 0.72 12 GLN A N 6
ATOM 11545 C CA . GLN A 1 12 ? -7.249 -14.588 -4.531 1.00 0.81 12 GLN A CA 6
ATOM 11546 C C . GLN A 1 12 ? -6.262 -14.188 -5.627 1.00 0.79 12 GLN A C 6
ATOM 11547 O O . GLN A 1 12 ? -5.071 -14.486 -5.544 1.00 0.85 12 GLN A O 6
ATOM 11561 N N . ASN A 1 13 ? -6.761 -13.486 -6.634 1.00 0.77 13 ASN A N 6
ATOM 11562 C CA . ASN A 1 13 ? -5.946 -13.118 -7.789 1.00 0.81 13 ASN A CA 6
ATOM 11563 C C . ASN A 1 13 ? -4.923 -12.041 -7.432 1.00 0.73 13 ASN A C 6
ATOM 11564 O O . ASN A 1 13 ? -3.798 -12.048 -7.938 1.00 0.76 13 ASN A O 6
ATOM 11575 N N . ALA A 1 14 ? -5.312 -11.126 -6.551 1.00 0.69 14 ALA A N 6
ATOM 11576 C CA . ALA A 1 14 ? -4.439 -10.032 -6.145 1.00 0.66 14 ALA A CA 6
ATOM 11577 C C . ALA A 1 14 ? -3.326 -10.530 -5.232 1.00 0.59 14 ALA A C 6
ATOM 11578 O O . ALA A 1 14 ? -2.157 -10.194 -5.426 1.00 0.61 14 ALA A O 6
ATOM 11585 N N . ILE A 1 15 ? -3.688 -11.344 -4.246 1.00 0.59 15 ILE A N 6
ATOM 11586 C CA . ILE A 1 15 ? -2.712 -11.881 -3.304 1.00 0.60 15 ILE A CA 6
ATOM 11587 C C . ILE A 1 15 ? -1.712 -12.778 -4.021 1.00 0.59 15 ILE A C 6
ATOM 11588 O O . ILE A 1 15 ? -0.518 -12.707 -3.761 1.00 0.59 15 ILE A O 6
ATOM 11604 N N . SER A 1 16 ? -2.197 -13.598 -4.947 1.00 0.64 16 SER A N 6
ATOM 11605 C CA . SER A 1 16 ? -1.326 -14.478 -5.718 1.00 0.70 16 SER A CA 6
ATOM 11606 C C . SER A 1 16 ? -0.243 -13.674 -6.442 1.00 0.69 16 SER A C 6
ATOM 11607 O O . SER A 1 16 ? 0.878 -14.150 -6.635 1.00 0.79 16 SER A O 6
ATOM 11615 N N . GLU A 1 17 ? -0.575 -12.441 -6.812 1.00 0.68 17 GLU A N 6
ATOM 11616 C CA . GLU A 1 17 ? 0.358 -11.569 -7.508 1.00 0.75 17 GLU A CA 6
ATOM 11617 C C . GLU A 1 17 ? 1.449 -11.082 -6.559 1.00 0.69 17 GLU A C 6
ATOM 11618 O O . GLU A 1 17 ? 2.640 -11.273 -6.812 1.00 0.75 17 GLU A O 6
ATOM 11630 N N . VAL A 1 18 ? 1.032 -10.477 -5.455 1.00 0.64 18 VAL A N 6
ATOM 11631 C CA . VAL A 1 18 ? 1.969 -9.861 -4.523 1.00 0.69 18 VAL A CA 6
ATOM 11632 C C . VAL A 1 18 ? 2.741 -10.907 -3.716 1.00 0.67 18 VAL A C 6
ATOM 11633 O O . VAL A 1 18 ? 3.935 -10.743 -3.468 1.00 0.76 18 VAL A O 6
ATOM 11646 N N . MET A 1 19 ? 2.067 -11.993 -3.350 1.00 0.65 19 MET A N 6
ATOM 11647 C CA . MET A 1 19 ? 2.674 -13.059 -2.552 1.00 0.75 19 MET A CA 6
ATOM 11648 C C . MET A 1 19 ? 3.823 -13.719 -3.309 1.00 0.74 19 MET A C 6
ATOM 11649 O O . MET A 1 19 ? 4.744 -14.280 -2.709 1.00 0.78 19 MET A O 6
ATOM 11663 N N . SER A 1 20 ? 3.763 -13.654 -4.634 1.00 0.75 20 SER A N 6
ATOM 11664 C CA . SER A 1 20 ? 4.824 -14.198 -5.471 1.00 0.82 20 SER A CA 6
ATOM 11665 C C . SER A 1 20 ? 6.005 -13.230 -5.528 1.00 0.82 20 SER A C 6
ATOM 11666 O O . SER A 1 20 ? 7.156 -13.645 -5.656 1.00 0.90 20 SER A O 6
ATOM 11674 N N . ALA A 1 21 ? 5.714 -11.942 -5.404 1.00 0.78 21 ALA A N 6
ATOM 11675 C CA . ALA A 1 21 ? 6.739 -10.913 -5.484 1.00 0.85 21 ALA A CA 6
ATOM 11676 C C . ALA A 1 21 ? 7.439 -10.735 -4.141 1.00 0.82 21 ALA A C 6
ATOM 11677 O O . ALA A 1 21 ? 8.658 -10.578 -4.085 1.00 0.89 21 ALA A O 6
ATOM 11684 N N . THR A 1 22 ? 6.666 -10.784 -3.061 1.00 0.78 22 THR A N 6
ATOM 11685 C CA . THR A 1 22 ? 7.208 -10.613 -1.719 1.00 0.83 22 THR A CA 6
ATOM 11686 C C . THR A 1 22 ? 8.203 -11.720 -1.386 1.00 0.87 22 THR A C 6
ATOM 11687 O O . THR A 1 22 ? 9.314 -11.458 -0.928 1.00 0.94 22 THR A O 6
ATOM 11698 N N . SER A 1 23 ? 7.806 -12.957 -1.648 1.00 0.89 23 SER A N 6
ATOM 11699 C CA . SER A 1 23 ? 8.652 -14.107 -1.371 1.00 0.99 23 SER A CA 6
ATOM 11700 C C . SER A 1 23 ? 9.916 -14.080 -2.233 1.00 1.01 23 SER A C 6
ATOM 11701 O O . SER A 1 23 ? 11.008 -14.408 -1.764 1.00 1.11 23 SER A O 6
ATOM 11709 N N . ALA A 1 24 ? 9.762 -13.667 -3.485 1.00 0.96 24 ALA A N 6
ATOM 11710 C CA . ALA A 1 24 ? 10.878 -13.611 -4.418 1.00 1.03 24 ALA A CA 6
ATOM 11711 C C . ALA A 1 24 ? 11.857 -12.504 -4.043 1.00 1.01 24 ALA A C 6
ATOM 11712 O O . ALA A 1 24 ? 13.073 -12.711 -4.053 1.00 1.10 24 ALA A O 6
ATOM 11719 N N . ILE A 1 25 ? 11.325 -11.336 -3.691 1.00 0.93 25 ILE A N 6
ATOM 11720 C CA . ILE A 1 25 ? 12.157 -10.185 -3.374 1.00 0.93 25 ILE A CA 6
ATOM 11721 C C . ILE A 1 25 ? 12.964 -10.436 -2.096 1.00 0.97 25 ILE A C 6
ATOM 11722 O O . ILE A 1 25 ? 14.078 -9.935 -1.948 1.00 1.02 25 ILE A O 6
ATOM 11738 N N . ASN A 1 26 ? 12.409 -11.244 -1.195 1.00 0.98 26 ASN A N 6
ATOM 11739 C CA . ASN A 1 26 ? 13.097 -11.596 0.045 1.00 1.08 26 ASN A CA 6
ATOM 11740 C C . ASN A 1 26 ? 14.369 -12.370 -0.250 1.00 1.12 26 ASN A C 6
ATOM 11741 O O . ASN A 1 26 ? 15.385 -12.179 0.413 1.00 1.20 26 ASN A O 6
ATOM 11752 N N . GLY A 1 27 ? 14.312 -13.220 -1.270 1.00 1.12 27 GLY A N 6
ATOM 11753 C CA . GLY A 1 27 ? 15.471 -14.005 -1.656 1.00 1.20 27 GLY A CA 6
ATOM 11754 C C . GLY A 1 27 ? 16.579 -13.146 -2.236 1.00 1.23 27 GLY A C 6
ATOM 11755 O O . GLY A 1 27 ? 17.743 -13.543 -2.245 1.00 1.36 27 GLY A O 6
ATOM 11759 N N . LEU A 1 28 ? 16.214 -11.964 -2.716 1.00 1.16 28 LEU A N 6
ATOM 11760 C CA . LEU A 1 28 ? 17.180 -11.041 -3.295 1.00 1.22 28 LEU A CA 6
ATOM 11761 C C . LEU A 1 28 ? 17.763 -10.126 -2.223 1.00 1.28 28 LEU A C 6
ATOM 11762 O O . LEU A 1 28 ? 18.886 -9.633 -2.349 1.00 1.42 28 LEU A O 6
ATOM 11778 N N . TYR A 1 29 ? 16.998 -9.911 -1.163 1.00 1.22 29 TYR A N 6
ATOM 11779 C CA . TYR A 1 29 ? 17.395 -8.987 -0.110 1.00 1.31 29 TYR A CA 6
ATOM 11780 C C . TYR A 1 29 ? 17.698 -9.713 1.197 1.00 1.58 29 TYR A C 6
ATOM 11781 O O . TYR A 1 29 ? 17.546 -9.141 2.278 1.00 2.30 29 TYR A O 6
ATOM 11799 N N . ILE A 1 30 ? 18.157 -10.956 1.100 1.00 1.25 30 ILE A N 6
ATOM 11800 C CA . ILE A 1 30 ? 18.534 -11.725 2.283 1.00 1.45 30 ILE A CA 6
ATOM 11801 C C . ILE A 1 30 ? 19.711 -11.062 2.991 1.00 1.45 30 ILE A C 6
ATOM 11802 O O . ILE A 1 30 ? 19.694 -10.873 4.210 1.00 1.99 30 ILE A O 6
ATOM 11818 N N . GLY A 1 31 ? 20.721 -10.688 2.210 1.00 1.43 31 GLY A N 6
ATOM 11819 C CA . GLY A 1 31 ? 21.888 -10.026 2.760 1.00 1.69 31 GLY A CA 6
ATOM 11820 C C . GLY A 1 31 ? 21.551 -8.663 3.323 1.00 1.52 31 GLY A C 6
ATOM 11821 O O . GLY A 1 31 ? 22.244 -8.149 4.199 1.00 1.93 31 GLY A O 6
ATOM 11825 N N . GLN A 1 32 ? 20.478 -8.081 2.812 1.00 1.16 32 GLN A N 6
ATOM 11826 C CA . GLN A 1 32 ? 19.992 -6.799 3.296 1.00 1.10 32 GLN A CA 6
ATOM 11827 C C . GLN A 1 32 ? 19.280 -6.981 4.620 1.00 1.14 32 GLN A C 6
ATOM 11828 O O . GLN A 1 32 ? 19.557 -6.276 5.591 1.00 1.93 32 GLN A O 6
ATOM 11842 N N . THR A 1 33 ? 18.351 -7.932 4.630 1.00 1.15 33 THR A N 6
ATOM 11843 C CA . THR A 1 33 ? 17.476 -8.185 5.771 1.00 1.20 33 THR A CA 6
ATOM 11844 C C . THR A 1 33 ? 16.459 -7.050 5.940 1.00 1.09 33 THR A C 6
ATOM 11845 O O . THR A 1 33 ? 15.248 -7.277 5.902 1.00 1.21 33 THR A O 6
ATOM 11856 N N . SER A 1 34 ? 16.965 -5.836 6.091 1.00 1.12 34 SER A N 6
ATOM 11857 C CA . SER A 1 34 ? 16.126 -4.662 6.258 1.00 1.35 34 SER A CA 6
ATOM 11858 C C . SER A 1 34 ? 16.050 -3.846 4.965 1.00 1.13 34 SER A C 6
ATOM 11859 O O . SER A 1 34 ? 15.585 -2.708 4.978 1.00 1.18 34 SER A O 6
ATOM 11867 N N . TYR A 1 35 ? 16.502 -4.439 3.847 1.00 0.96 35 TYR A N 6
ATOM 11868 C CA . TYR A 1 35 ? 16.465 -3.771 2.540 1.00 0.78 35 TYR A CA 6
ATOM 11869 C C . TYR A 1 35 ? 17.257 -2.459 2.596 1.00 0.74 35 TYR A C 6
ATOM 11870 O O . TYR A 1 35 ? 16.910 -1.484 1.928 1.00 0.68 35 TYR A O 6
ATOM 11888 N N . SER A 1 36 ? 18.341 -2.469 3.369 1.00 0.89 36 SER A N 6
ATOM 11889 C CA . SER A 1 36 ? 19.120 -1.266 3.667 1.00 1.03 36 SER A CA 6
ATOM 11890 C C . SER A 1 36 ? 19.553 -0.525 2.398 1.00 1.25 36 SER A C 6
ATOM 11891 O O . SER A 1 36 ? 19.617 0.707 2.382 1.00 2.03 36 SER A O 6
ATOM 11899 N N . GLY A 1 37 ? 19.820 -1.277 1.334 1.00 1.42 37 GLY A N 6
ATOM 11900 C CA . GLY A 1 37 ? 20.242 -0.678 0.077 1.00 1.83 37 GLY A CA 6
ATOM 11901 C C . GLY A 1 37 ? 19.228 0.309 -0.478 1.00 1.52 37 GLY A C 6
ATOM 11902 O O . GLY A 1 37 ? 19.592 1.253 -1.183 1.00 1.88 37 GLY A O 6
ATOM 11906 N N . LEU A 1 38 ? 17.958 0.094 -0.160 1.00 0.95 38 LEU A N 6
ATOM 11907 C CA . LEU A 1 38 ? 16.895 0.990 -0.595 1.00 0.77 38 LEU A CA 6
ATOM 11908 C C . LEU A 1 38 ? 16.648 2.066 0.455 1.00 0.68 38 LEU A C 6
ATOM 11909 O O . LEU A 1 38 ? 16.346 3.213 0.126 1.00 0.66 38 LEU A O 6
ATOM 11925 N N . ASP A 1 39 ? 16.797 1.682 1.717 1.00 0.76 39 ASP A N 6
ATOM 11926 C CA . ASP A 1 39 ? 16.466 2.546 2.850 1.00 0.85 39 ASP A CA 6
ATOM 11927 C C . ASP A 1 39 ? 17.232 3.857 2.797 1.00 0.82 39 ASP A C 6
ATOM 11928 O O . ASP A 1 39 ? 16.639 4.934 2.793 1.00 0.90 39 ASP A O 6
ATOM 11937 N N . SER A 1 40 ? 18.549 3.760 2.735 1.00 0.82 40 SER A N 6
ATOM 11938 C CA . SER A 1 40 ? 19.397 4.937 2.770 1.00 0.94 40 SER A CA 6
ATOM 11939 C C . SER A 1 40 ? 19.239 5.774 1.496 1.00 0.89 40 SER A C 6
ATOM 11940 O O . SER A 1 40 ? 19.119 6.995 1.560 1.00 1.00 40 SER A O 6
ATOM 11948 N N . THR A 1 41 ? 19.196 5.110 0.345 1.00 0.81 41 THR A N 6
ATOM 11949 C CA . THR A 1 41 ? 19.212 5.798 -0.941 1.00 0.85 41 THR A CA 6
ATOM 11950 C C . THR A 1 41 ? 17.924 6.579 -1.205 1.00 0.79 41 THR A C 6
ATOM 11951 O O . THR A 1 41 ? 17.962 7.784 -1.459 1.00 0.95 41 THR A O 6
ATOM 11962 N N . ILE A 1 42 ? 16.788 5.895 -1.127 1.00 0.67 42 ILE A N 6
ATOM 11963 C CA . ILE A 1 42 ? 15.500 6.498 -1.464 1.00 0.67 42 ILE A CA 6
ATOM 11964 C C . ILE A 1 42 ? 15.157 7.649 -0.522 1.00 0.64 42 ILE A C 6
ATOM 11965 O O . ILE A 1 42 ? 14.632 8.684 -0.945 1.00 0.68 42 ILE A O 6
ATOM 11981 N N . LEU A 1 43 ? 15.476 7.465 0.750 1.00 0.64 43 LEU A N 6
ATOM 11982 C CA . LEU A 1 43 ? 15.108 8.417 1.789 1.00 0.70 43 LEU A CA 6
ATOM 11983 C C . LEU A 1 43 ? 15.806 9.765 1.605 1.00 0.75 43 LEU A C 6
ATOM 11984 O O . LEU A 1 43 ? 15.150 10.782 1.389 1.00 0.75 43 LEU A O 6
ATOM 12000 N N . LEU A 1 44 ? 17.136 9.768 1.671 1.00 0.85 44 LEU A N 6
ATOM 12001 C CA . LEU A 1 44 ? 17.892 11.018 1.652 1.00 0.98 44 LEU A CA 6
ATOM 12002 C C . LEU A 1 44 ? 17.843 11.703 0.288 1.00 0.92 44 LEU A C 6
ATOM 12003 O O . LEU A 1 44 ? 18.209 12.873 0.165 1.00 1.03 44 LEU A O 6
ATOM 12019 N N . ASN A 1 45 ? 17.390 10.977 -0.726 1.00 0.84 45 ASN A N 6
ATOM 12020 C CA . ASN A 1 45 ? 17.294 11.522 -2.075 1.00 0.91 45 ASN A CA 6
ATOM 12021 C C . ASN A 1 45 ? 16.334 12.702 -2.120 1.00 0.88 45 ASN A C 6
ATOM 12022 O O . ASN A 1 45 ? 16.737 13.842 -2.353 1.00 1.02 45 ASN A O 6
ATOM 12033 N N . THR A 1 46 ? 15.065 12.421 -1.873 1.00 0.79 46 THR A N 6
ATOM 12034 C CA . THR A 1 46 ? 14.026 13.418 -2.038 1.00 0.85 46 THR A CA 6
ATOM 12035 C C . THR A 1 46 ? 13.791 14.187 -0.746 1.00 0.79 46 THR A C 6
ATOM 12036 O O . THR A 1 46 ? 13.076 13.719 0.139 1.00 0.68 46 THR A O 6
ATOM 12047 N N . SER A 1 47 ? 14.427 15.353 -0.643 1.00 0.97 47 SER A N 6
ATOM 12048 C CA . SER A 1 47 ? 14.208 16.279 0.468 1.00 1.13 47 SER A CA 6
ATOM 12049 C C . SER A 1 47 ? 14.417 15.619 1.837 1.00 1.06 47 SER A C 6
ATOM 12050 O O . SER A 1 47 ? 13.850 16.072 2.834 1.00 1.32 47 SER A O 6
ATOM 12058 N N . ALA A 1 48 ? 15.229 14.553 1.871 1.00 0.92 48 ALA A N 6
ATOM 12059 C CA . ALA A 1 48 ? 15.506 13.785 3.096 1.00 0.97 48 ALA A CA 6
ATOM 12060 C C . ALA A 1 48 ? 14.282 12.988 3.565 1.00 0.88 48 ALA A C 6
ATOM 12061 O O . ALA A 1 48 ? 14.418 11.958 4.227 1.00 1.00 48 ALA A O 6
ATOM 12068 N N . ILE A 1 49 ? 13.097 13.479 3.231 1.00 0.78 49 ILE A N 6
ATOM 12069 C CA . ILE A 1 49 ? 11.851 12.792 3.526 1.00 0.75 49 ILE A CA 6
ATOM 12070 C C . ILE A 1 49 ? 11.005 12.732 2.260 1.00 0.62 49 ILE A C 6
ATOM 12071 O O . ILE A 1 49 ? 10.476 13.756 1.815 1.00 0.65 49 ILE A O 6
ATOM 12087 N N . PRO A 1 50 ? 10.897 11.544 1.649 1.00 0.57 50 PRO A N 6
ATOM 12088 C CA . PRO A 1 50 ? 10.145 11.351 0.403 1.00 0.52 50 PRO A CA 6
ATOM 12089 C C . PRO A 1 50 ? 8.684 11.777 0.532 1.00 0.53 50 PRO A C 6
ATOM 12090 O O . PRO A 1 50 ? 7.888 11.133 1.214 1.00 0.53 50 PRO A O 6
ATOM 12101 N N . ASP A 1 51 ? 8.347 12.873 -0.133 1.00 0.59 51 ASP A N 6
ATOM 12102 C CA . ASP A 1 51 ? 7.009 13.458 -0.055 1.00 0.63 51 ASP A CA 6
ATOM 12103 C C . ASP A 1 51 ? 6.029 12.688 -0.934 1.00 0.52 51 ASP A C 6
ATOM 12104 O O . ASP A 1 51 ? 4.814 12.871 -0.850 1.00 0.54 51 ASP A O 6
ATOM 12113 N N . ASN A 1 52 ? 6.571 11.797 -1.754 1.00 0.47 52 ASN A N 6
ATOM 12114 C CA . ASN A 1 52 ? 5.791 11.063 -2.751 1.00 0.49 52 ASN A CA 6
ATOM 12115 C C . ASN A 1 52 ? 4.902 10.003 -2.111 1.00 0.43 52 ASN A C 6
ATOM 12116 O O . ASN A 1 52 ? 4.145 9.322 -2.801 1.00 0.56 52 ASN A O 6
ATOM 12127 N N . TYR A 1 53 ? 4.980 9.888 -0.790 1.00 0.39 53 TYR A N 6
ATOM 12128 C CA . TYR A 1 53 ? 4.163 8.938 -0.032 1.00 0.52 53 TYR A CA 6
ATOM 12129 C C . TYR A 1 53 ? 2.698 9.356 -0.035 1.00 0.56 53 TYR A C 6
ATOM 12130 O O . TYR A 1 53 ? 1.844 8.703 0.566 1.00 0.83 53 TYR A O 6
ATOM 12148 N N . LYS A 1 54 ? 2.416 10.436 -0.734 1.00 0.46 54 LYS A N 6
ATOM 12149 C CA . LYS A 1 54 ? 1.069 10.933 -0.880 1.00 0.49 54 LYS A CA 6
ATOM 12150 C C . LYS A 1 54 ? 0.966 11.796 -2.135 1.00 0.52 54 LYS A C 6
ATOM 12151 O O . LYS A 1 54 ? 1.665 12.801 -2.262 1.00 0.72 54 LYS A O 6
ATOM 12170 N N . ASP A 1 55 ? 0.125 11.396 -3.071 1.00 0.48 55 ASP A N 6
ATOM 12171 C CA . ASP A 1 55 ? -0.129 12.223 -4.242 1.00 0.51 55 ASP A CA 6
ATOM 12172 C C . ASP A 1 55 ? -1.090 13.338 -3.874 1.00 0.60 55 ASP A C 6
ATOM 12173 O O . ASP A 1 55 ? -2.005 13.140 -3.073 1.00 0.72 55 ASP A O 6
ATOM 12182 N N . THR A 1 56 ? -0.880 14.508 -4.438 1.00 0.67 56 THR A N 6
ATOM 12183 C CA . THR A 1 56 ? -1.693 15.657 -4.102 1.00 0.78 56 THR A CA 6
ATOM 12184 C C . THR A 1 56 ? -2.672 15.963 -5.227 1.00 0.75 56 THR A C 6
ATOM 12185 O O . THR A 1 56 ? -3.418 16.943 -5.171 1.00 0.78 56 THR A O 6
ATOM 12196 N N . THR A 1 57 ? -2.675 15.112 -6.244 1.00 0.76 57 THR A N 6
ATOM 12197 C CA . THR A 1 57 ? -3.559 15.301 -7.377 1.00 0.79 57 THR A CA 6
ATOM 12198 C C . THR A 1 57 ? -4.868 14.543 -7.159 1.00 0.74 57 THR A C 6
ATOM 12199 O O . THR A 1 57 ? -5.936 15.159 -7.146 1.00 1.04 57 THR A O 6
ATOM 12210 N N . ASN A 1 58 ? -4.747 13.222 -6.933 1.00 0.65 58 ASN A N 6
ATOM 12211 C CA . ASN A 1 58 ? -5.884 12.331 -6.623 1.00 0.70 58 ASN A CA 6
ATOM 12212 C C . ASN A 1 58 ? -5.566 10.867 -6.944 1.00 0.59 58 ASN A C 6
ATOM 12213 O O . ASN A 1 58 ? -6.481 10.042 -7.029 1.00 0.66 58 ASN A O 6
ATOM 12224 N N . LYS A 1 59 ? -4.285 10.525 -7.111 1.00 0.52 59 LYS A N 6
ATOM 12225 C CA . LYS A 1 59 ? -3.932 9.172 -7.542 1.00 0.51 59 LYS A CA 6
ATOM 12226 C C . LYS A 1 59 ? -2.522 8.723 -7.121 1.00 0.45 59 LYS A C 6
ATOM 12227 O O . LYS A 1 59 ? -1.552 8.910 -7.855 1.00 0.48 59 LYS A O 6
ATOM 12246 N N . LYS A 1 60 ? -2.418 8.124 -5.934 1.00 0.41 60 LYS A N 6
ATOM 12247 C CA . LYS A 1 60 ? -1.203 7.402 -5.538 1.00 0.38 60 LYS A CA 6
ATOM 12248 C C . LYS A 1 60 ? -1.560 6.222 -4.644 1.00 0.38 60 LYS A C 6
ATOM 12249 O O . LYS A 1 60 ? -2.192 6.388 -3.600 1.00 0.41 60 LYS A O 6
ATOM 12268 N N . ILE A 1 61 ? -1.133 5.040 -5.057 1.00 0.37 61 ILE A N 6
ATOM 12269 C CA . ILE A 1 61 ? -1.267 3.837 -4.252 1.00 0.38 61 ILE A CA 6
ATOM 12270 C C . ILE A 1 61 ? 0.072 3.134 -4.157 1.00 0.38 61 ILE A C 6
ATOM 12271 O O . ILE A 1 61 ? 0.756 2.934 -5.156 1.00 0.45 61 ILE A O 6
ATOM 12287 N N . THR A 1 62 ? 0.463 2.796 -2.950 1.00 0.39 62 THR A N 6
ATOM 12288 C CA . THR A 1 62 ? 1.725 2.124 -2.737 1.00 0.45 62 THR A CA 6
ATOM 12289 C C . THR A 1 62 ? 1.522 0.620 -2.723 1.00 0.50 62 THR A C 6
ATOM 12290 O O . THR A 1 62 ? 0.927 0.086 -1.792 1.00 0.62 62 THR A O 6
ATOM 12301 N N . ASN A 1 63 ? 2.024 -0.030 -3.769 1.00 0.52 63 ASN A N 6
ATOM 12302 C CA . ASN A 1 63 ? 1.819 -1.462 -4.015 1.00 0.61 63 ASN A CA 6
ATOM 12303 C C . ASN A 1 63 ? 2.164 -1.816 -5.463 1.00 0.76 63 ASN A C 6
ATOM 12304 O O . ASN A 1 63 ? 2.986 -2.697 -5.703 1.00 1.31 63 ASN A O 6
ATOM 12315 N N . PRO A 1 64 ? 1.540 -1.131 -6.450 1.00 0.64 64 PRO A N 6
ATOM 12316 C CA . PRO A 1 64 ? 1.646 -1.509 -7.861 1.00 0.97 64 PRO A CA 6
ATOM 12317 C C . PRO A 1 64 ? 3.037 -1.329 -8.447 1.00 1.15 64 PRO A C 6
ATOM 12318 O O . PRO A 1 64 ? 3.835 -0.514 -7.982 1.00 1.75 64 PRO A O 6
ATOM 12329 N N . PHE A 1 65 ? 3.295 -2.099 -9.487 1.00 1.16 65 PHE A N 6
ATOM 12330 C CA . PHE A 1 65 ? 4.492 -1.955 -10.295 1.00 1.47 65 PHE A CA 6
ATOM 12331 C C . PHE A 1 65 ? 4.081 -1.758 -11.749 1.00 1.30 65 PHE A C 6
ATOM 12332 O O . PHE A 1 65 ? 4.875 -1.928 -12.671 1.00 1.80 65 PHE A O 6
ATOM 12349 N N . GLY A 1 66 ? 2.827 -1.351 -11.926 1.00 0.85 66 GLY A N 6
ATOM 12350 C CA . GLY A 1 66 ? 2.247 -1.231 -13.249 1.00 0.86 66 GLY A CA 6
ATOM 12351 C C . GLY A 1 66 ? 2.102 0.210 -13.703 1.00 0.86 66 GLY A C 6
ATOM 12352 O O . GLY A 1 66 ? 1.218 0.533 -14.492 1.00 1.21 66 GLY A O 6
ATOM 12356 N N . GLY A 1 67 ? 2.956 1.081 -13.187 1.00 0.70 67 GLY A N 6
ATOM 12357 C CA . GLY A 1 67 ? 2.890 2.489 -13.519 1.00 0.70 67 GLY A CA 6
ATOM 12358 C C . GLY A 1 67 ? 4.164 3.184 -13.117 1.00 0.65 67 GLY A C 6
ATOM 12359 O O . GLY A 1 67 ? 5.247 2.625 -13.286 1.00 0.67 67 GLY A O 6
ATOM 12363 N N . GLU A 1 68 ? 4.049 4.377 -12.562 1.00 0.63 68 GLU A N 6
ATOM 12364 C CA . GLU A 1 68 ? 5.211 5.074 -12.035 1.00 0.64 68 GLU A CA 6
ATOM 12365 C C . GLU A 1 68 ? 5.450 4.649 -10.595 1.00 0.58 68 GLU A C 6
ATOM 12366 O O . GLU A 1 68 ? 4.789 5.137 -9.682 1.00 0.59 68 GLU A O 6
ATOM 12378 N N . LEU A 1 69 ? 6.394 3.744 -10.401 1.00 0.57 69 LEU A N 6
ATOM 12379 C CA . LEU A 1 69 ? 6.657 3.169 -9.084 1.00 0.57 69 LEU A CA 6
ATOM 12380 C C . LEU A 1 69 ? 7.912 3.755 -8.429 1.00 0.55 69 LEU A C 6
ATOM 12381 O O . LEU A 1 69 ? 8.890 4.087 -9.102 1.00 0.60 69 LEU A O 6
ATOM 12397 N N . ASN A 1 70 ? 7.853 3.911 -7.112 1.00 0.52 70 ASN A N 6
ATOM 12398 C CA . ASN A 1 70 ? 9.007 4.318 -6.314 1.00 0.53 70 ASN A CA 6
ATOM 12399 C C . ASN A 1 70 ? 9.325 3.229 -5.293 1.00 0.49 70 ASN A C 6
ATOM 12400 O O . ASN A 1 70 ? 8.467 2.864 -4.496 1.00 0.51 70 ASN A O 6
ATOM 12411 N N . VAL A 1 71 ? 10.544 2.708 -5.317 1.00 0.51 71 VAL A N 6
ATOM 12412 C CA . VAL A 1 71 ? 10.914 1.611 -4.422 1.00 0.52 71 VAL A CA 6
ATOM 12413 C C . VAL A 1 71 ? 11.245 2.114 -3.018 1.00 0.49 71 VAL A C 6
ATOM 12414 O O . VAL A 1 71 ? 11.682 3.249 -2.843 1.00 0.58 71 VAL A O 6
ATOM 12427 N N . GLY A 1 72 ? 11.011 1.266 -2.022 1.00 0.44 72 GLY A N 6
ATOM 12428 C CA . GLY A 1 72 ? 11.335 1.612 -0.653 1.00 0.46 72 GLY A CA 6
ATOM 12429 C C . GLY A 1 72 ? 11.186 0.430 0.292 1.00 0.44 72 GLY A C 6
ATOM 12430 O O . GLY A 1 72 ? 10.391 -0.475 0.032 1.00 0.48 72 GLY A O 6
ATOM 12434 N N . PRO A 1 73 ? 11.962 0.400 1.386 1.00 0.53 73 PRO A N 6
ATOM 12435 C CA . PRO A 1 73 ? 11.899 -0.649 2.400 1.00 0.54 73 PRO A CA 6
ATOM 12436 C C . PRO A 1 73 ? 11.039 -0.264 3.607 1.00 0.49 73 PRO A C 6
ATOM 12437 O O . PRO A 1 73 ? 10.877 0.914 3.914 1.00 0.59 73 PRO A O 6
ATOM 12448 N N . ALA A 1 74 ? 10.508 -1.259 4.302 1.00 0.51 74 ALA A N 6
ATOM 12449 C CA . ALA A 1 74 ? 9.687 -0.998 5.476 1.00 0.61 74 ALA A CA 6
ATOM 12450 C C . ALA A 1 74 ? 10.249 -1.684 6.713 1.00 0.84 74 ALA A C 6
ATOM 12451 O O . ALA A 1 74 ? 9.772 -2.749 7.110 1.00 1.58 74 ALA A O 6
ATOM 12458 N N . ASN A 1 75 ? 11.272 -1.057 7.296 1.00 0.62 75 ASN A N 6
ATOM 12459 C CA . ASN A 1 75 ? 11.941 -1.540 8.513 1.00 0.74 75 ASN A CA 6
ATOM 12460 C C . ASN A 1 75 ? 12.623 -2.899 8.319 1.00 0.76 75 ASN A C 6
ATOM 12461 O O . ASN A 1 75 ? 13.847 -2.989 8.342 1.00 0.85 75 ASN A O 6
ATOM 12472 N N . ASN A 1 76 ? 11.833 -3.948 8.135 1.00 0.75 76 ASN A N 6
ATOM 12473 C CA . ASN A 1 76 ? 12.364 -5.302 8.075 1.00 0.82 76 ASN A CA 6
ATOM 12474 C C . ASN A 1 76 ? 11.426 -6.213 7.279 1.00 0.77 76 ASN A C 6
ATOM 12475 O O . ASN A 1 76 ? 10.221 -5.961 7.209 1.00 0.81 76 ASN A O 6
ATOM 12486 N N . ASN A 1 77 ? 11.989 -7.275 6.704 1.00 0.80 77 ASN A N 6
ATOM 12487 C CA . ASN A 1 77 ? 11.256 -8.171 5.801 1.00 0.86 77 ASN A CA 6
ATOM 12488 C C . ASN A 1 77 ? 10.083 -8.868 6.494 1.00 0.95 77 ASN A C 6
ATOM 12489 O O . ASN A 1 77 ? 8.993 -8.971 5.928 1.00 1.05 77 ASN A O 6
ATOM 12500 N N . THR A 1 78 ? 10.291 -9.331 7.720 1.00 1.02 78 THR A N 6
ATOM 12501 C CA . THR A 1 78 ? 9.262 -10.089 8.417 1.00 1.22 78 THR A CA 6
ATOM 12502 C C . THR A 1 78 ? 8.127 -9.175 8.874 1.00 1.16 78 THR A C 6
ATOM 12503 O O . THR A 1 78 ? 6.976 -9.599 8.964 1.00 1.41 78 THR A O 6
ATOM 12514 N N . ALA A 1 79 ? 8.444 -7.910 9.125 1.00 0.91 79 ALA A N 6
ATOM 12515 C CA . ALA A 1 79 ? 7.439 -6.950 9.552 1.00 0.86 79 ALA A CA 6
ATOM 12516 C C . ALA A 1 79 ? 6.531 -6.598 8.392 1.00 0.73 79 ALA A C 6
ATOM 12517 O O . ALA A 1 79 ? 5.354 -6.943 8.387 1.00 0.77 79 ALA A O 6
ATOM 12524 N N . PHE A 1 80 ? 7.092 -5.944 7.394 1.00 0.65 80 PHE A N 6
ATOM 12525 C CA . PHE A 1 80 ? 6.352 -5.591 6.196 1.00 0.60 80 PHE A CA 6
ATOM 12526 C C . PHE A 1 80 ? 7.116 -6.102 4.993 1.00 0.72 80 PHE A C 6
ATOM 12527 O O . PHE A 1 80 ? 6.852 -7.190 4.483 1.00 1.37 80 PHE A O 6
ATOM 12544 N N . GLY A 1 81 ? 8.055 -5.297 4.563 1.00 0.52 81 GLY A N 6
ATOM 12545 C CA . GLY A 1 81 ? 9.036 -5.717 3.596 1.00 0.57 81 GLY A CA 6
ATOM 12546 C C . GLY A 1 81 ? 9.455 -4.571 2.718 1.00 0.50 81 GLY A C 6
ATOM 12547 O O . GLY A 1 81 ? 10.430 -3.871 3.001 1.00 0.54 81 GLY A O 6
ATOM 12551 N N . TYR A 1 82 ? 8.681 -4.343 1.685 1.00 0.45 82 TYR A N 6
ATOM 12552 C CA . TYR A 1 82 ? 8.982 -3.306 0.725 1.00 0.44 82 TYR A CA 6
ATOM 12553 C C . TYR A 1 82 ? 7.697 -2.629 0.305 1.00 0.41 82 TYR A C 6
ATOM 12554 O O . TYR A 1 82 ? 6.610 -3.178 0.489 1.00 0.46 82 TYR A O 6
ATOM 12572 N N . TYR A 1 83 ? 7.822 -1.445 -0.247 1.00 0.36 83 TYR A N 6
ATOM 12573 C CA . TYR A 1 83 ? 6.680 -0.738 -0.764 1.00 0.38 83 TYR A CA 6
ATOM 12574 C C . TYR A 1 83 ? 7.045 -0.048 -2.067 1.00 0.38 83 TYR A C 6
ATOM 12575 O O . TYR A 1 83 ? 8.199 0.329 -2.279 1.00 0.43 83 TYR A O 6
ATOM 12593 N N . LEU A 1 84 ? 6.071 0.074 -2.945 1.00 0.40 84 LEU A N 6
ATOM 12594 C CA . LEU A 1 84 ? 6.261 0.766 -4.202 1.00 0.42 84 LEU A CA 6
ATOM 12595 C C . LEU A 1 84 ? 5.296 1.931 -4.282 1.00 0.43 84 LEU A C 6
ATOM 12596 O O . LEU A 1 84 ? 4.098 1.736 -4.484 1.00 0.50 84 LEU A O 6
ATOM 12612 N N . THR A 1 85 ? 5.810 3.138 -4.128 1.00 0.43 85 THR A N 6
ATOM 12613 C CA . THR A 1 85 ? 4.975 4.309 -4.109 1.00 0.47 85 THR A CA 6
ATOM 12614 C C . THR A 1 85 ? 4.676 4.706 -5.538 1.00 0.45 85 THR A C 6
ATOM 12615 O O . THR A 1 85 ? 5.488 5.341 -6.209 1.00 0.50 85 THR A O 6
ATOM 12626 N N . LEU A 1 86 ? 3.516 4.300 -6.002 1.00 0.43 86 LEU A N 6
ATOM 12627 C CA . LEU A 1 86 ? 3.186 4.419 -7.398 1.00 0.43 86 LEU A CA 6
ATOM 12628 C C . LEU A 1 86 ? 1.995 5.337 -7.593 1.00 0.45 86 LEU A C 6
ATOM 12629 O O . LEU A 1 86 ? 0.982 5.219 -6.901 1.00 0.50 86 LEU A O 6
ATOM 12645 N N . THR A 1 87 ? 2.121 6.261 -8.525 1.00 0.48 87 THR A N 6
ATOM 12646 C CA . THR A 1 87 ? 1.021 7.139 -8.837 1.00 0.55 87 THR A CA 6
ATOM 12647 C C . THR A 1 87 ? 0.186 6.526 -9.949 1.00 0.55 87 THR A C 6
ATOM 12648 O O . THR A 1 87 ? 0.703 6.240 -11.032 1.00 0.56 87 THR A O 6
ATOM 12659 N N . ARG A 1 88 ? -1.107 6.363 -9.666 1.00 0.60 88 ARG A N 6
ATOM 12660 C CA . ARG A 1 88 ? -2.062 5.729 -10.576 1.00 0.67 88 ARG A CA 6
ATOM 12661 C C . ARG A 1 88 ? -3.239 5.207 -9.765 1.00 0.71 88 ARG A C 6
ATOM 12662 O O . ARG A 1 88 ? -3.127 4.168 -9.120 1.00 1.02 88 ARG A O 6
ATOM 12683 N N . LEU A 1 89 ? -4.349 5.920 -9.775 1.00 0.56 89 LEU A N 6
ATOM 12684 C CA . LEU A 1 89 ? -5.499 5.512 -8.987 1.00 0.55 89 LEU A CA 6
ATOM 12685 C C . LEU A 1 89 ? -6.770 6.164 -9.507 1.00 0.55 89 LEU A C 6
ATOM 12686 O O . LEU A 1 89 ? -6.733 7.238 -10.110 1.00 0.77 89 LEU A O 6
ATOM 12702 N N . ASP A 1 90 ? -7.887 5.500 -9.266 1.00 0.47 90 ASP A N 6
ATOM 12703 C CA . ASP A 1 90 ? -9.193 5.992 -9.676 1.00 0.52 90 ASP A CA 6
ATOM 12704 C C . ASP A 1 90 ? -10.119 6.023 -8.477 1.00 0.53 90 ASP A C 6
ATOM 12705 O O . ASP A 1 90 ? -9.803 5.454 -7.431 1.00 0.51 90 ASP A O 6
ATOM 12714 N N . LYS A 1 91 ? -11.264 6.666 -8.630 1.00 0.63 91 LYS A N 6
ATOM 12715 C CA . LYS A 1 91 ? -12.258 6.695 -7.570 1.00 0.75 91 LYS A CA 6
ATOM 12716 C C . LYS A 1 91 ? -12.893 5.312 -7.444 1.00 0.79 91 LYS A C 6
ATOM 12717 O O . LYS A 1 91 ? -13.132 4.820 -6.343 1.00 0.85 91 LYS A O 6
ATOM 12736 N N . ALA A 1 92 ? -13.136 4.680 -8.587 1.00 0.81 92 ALA A N 6
ATOM 12737 C CA . ALA A 1 92 ? -13.669 3.324 -8.613 1.00 0.94 92 ALA A CA 6
ATOM 12738 C C . ALA A 1 92 ? -12.659 2.340 -8.038 1.00 0.81 92 ALA A C 6
ATOM 12739 O O . ALA A 1 92 ? -13.025 1.373 -7.366 1.00 0.81 92 ALA A O 6
ATOM 12746 N N . ALA A 1 93 ? -11.381 2.610 -8.284 1.00 0.73 93 ALA A N 6
ATOM 12747 C CA . ALA A 1 93 ? -10.308 1.770 -7.774 1.00 0.67 93 ALA A CA 6
ATOM 12748 C C . ALA A 1 93 ? -10.273 1.809 -6.250 1.00 0.57 93 ALA A C 6
ATOM 12749 O O . ALA A 1 93 ? -9.912 0.828 -5.604 1.00 0.57 93 ALA A O 6
ATOM 12756 N N . CYS A 1 94 ? -10.660 2.948 -5.686 1.00 0.55 94 CYS A N 6
ATOM 12757 C CA . CYS A 1 94 ? -10.777 3.097 -4.237 1.00 0.58 94 CYS A CA 6
ATOM 12758 C C . CYS A 1 94 ? -11.760 2.068 -3.677 1.00 0.60 94 CYS A C 6
ATOM 12759 O O . CYS A 1 94 ? -11.451 1.352 -2.722 1.00 0.63 94 CYS A O 6
ATOM 12766 N N . VAL A 1 95 ? -12.933 1.974 -4.299 1.00 0.64 95 VAL A N 6
ATOM 12767 C CA . VAL A 1 95 ? -13.954 1.022 -3.873 1.00 0.71 95 VAL A CA 6
ATOM 12768 C C . VAL A 1 95 ? -13.480 -0.406 -4.110 1.00 0.65 95 VAL A C 6
ATOM 12769 O O . VAL A 1 95 ? -13.763 -1.309 -3.324 1.00 0.67 95 VAL A O 6
ATOM 12782 N N . SER A 1 96 ? -12.735 -0.590 -5.185 1.00 0.62 96 SER A N 6
ATOM 12783 C CA . SER A 1 96 ? -12.169 -1.883 -5.519 1.00 0.61 96 SER A CA 6
ATOM 12784 C C . SER A 1 96 ? -11.221 -2.355 -4.410 1.00 0.55 96 SER A C 6
ATOM 12785 O O . SER A 1 96 ? -11.275 -3.513 -3.978 1.00 0.58 96 SER A O 6
ATOM 12793 N N . LEU A 1 97 ? -10.377 -1.444 -3.931 1.00 0.56 97 LEU A N 6
ATOM 12794 C CA . LEU A 1 97 ? -9.463 -1.744 -2.832 1.00 0.61 97 LEU A CA 6
ATOM 12795 C C . LEU A 1 97 ? -10.231 -2.092 -1.568 1.00 0.63 97 LEU A C 6
ATOM 12796 O O . LEU A 1 97 ? -9.775 -2.891 -0.754 1.00 0.70 97 LEU A O 6
ATOM 12812 N N . ALA A 1 98 ? -11.404 -1.503 -1.415 1.00 0.64 98 ALA A N 6
ATOM 12813 C CA . ALA A 1 98 ? -12.280 -1.841 -0.309 1.00 0.75 98 ALA A CA 6
ATOM 12814 C C . ALA A 1 98 ? -12.860 -3.238 -0.503 1.00 0.71 98 ALA A C 6
ATOM 12815 O O . ALA A 1 98 ? -13.017 -3.995 0.451 1.00 0.85 98 ALA A O 6
ATOM 12822 N N . THR A 1 99 ? -13.171 -3.589 -1.743 1.00 0.66 99 THR A N 6
ATOM 12823 C CA . THR A 1 99 ? -13.690 -4.917 -2.044 1.00 0.71 99 THR A CA 6
ATOM 12824 C C . THR A 1 99 ? -12.561 -5.941 -2.154 1.00 0.66 99 THR A C 6
ATOM 12825 O O . THR A 1 99 ? -12.768 -7.065 -2.606 1.00 0.77 99 THR A O 6
ATOM 12836 N N . LEU A 1 100 ? -11.373 -5.541 -1.730 1.00 0.59 100 LEU A N 6
ATOM 12837 C CA . LEU A 1 100 ? -10.224 -6.431 -1.698 1.00 0.61 100 LEU A CA 6
ATOM 12838 C C . LEU A 1 100 ? -9.840 -6.697 -0.245 1.00 0.66 100 LEU A C 6
ATOM 12839 O O . LEU A 1 100 ? -9.358 -5.803 0.448 1.00 0.93 100 LEU A O 6
ATOM 12855 N N . ASN A 1 101 ? -10.059 -7.918 0.223 1.00 0.60 101 ASN A N 6
ATOM 12856 C CA . ASN A 1 101 ? -9.754 -8.249 1.608 1.00 0.66 101 ASN A CA 6
ATOM 12857 C C . ASN A 1 101 ? -8.258 -8.475 1.783 1.00 0.70 101 ASN A C 6
ATOM 12858 O O . ASN A 1 101 ? -7.773 -9.609 1.756 1.00 0.79 101 ASN A O 6
ATOM 12869 N N . LEU A 1 102 ? -7.528 -7.380 1.948 1.00 0.76 102 LEU A N 6
ATOM 12870 C CA . LEU A 1 102 ? -6.079 -7.429 2.093 1.00 0.88 102 LEU A CA 6
ATOM 12871 C C . LEU A 1 102 ? -5.670 -8.148 3.372 1.00 0.99 102 LEU A C 6
ATOM 12872 O O . LEU A 1 102 ? -4.565 -8.676 3.466 1.00 1.50 102 LEU A O 6
ATOM 12888 N N . GLY A 1 103 ? -6.581 -8.205 4.335 1.00 0.92 103 GLY A N 6
ATOM 12889 C CA . GLY A 1 103 ? -6.268 -8.790 5.628 1.00 1.04 103 GLY A CA 6
ATOM 12890 C C . GLY A 1 103 ? -6.128 -10.303 5.587 1.00 1.12 103 GLY A C 6
ATOM 12891 O O . GLY A 1 103 ? -6.074 -10.955 6.629 1.00 1.70 103 GLY A O 6
ATOM 12895 N N . THR A 1 104 ? -6.078 -10.862 4.387 1.00 1.03 104 THR A N 6
ATOM 12896 C CA . THR A 1 104 ? -5.896 -12.289 4.215 1.00 1.28 104 THR A CA 6
ATOM 12897 C C . THR A 1 104 ? -4.411 -12.653 4.226 1.00 1.06 104 THR A C 6
ATOM 12898 O O . THR A 1 104 ? -4.037 -13.743 4.650 1.00 1.25 104 THR A O 6
ATOM 12909 N N . SER A 1 105 ? -3.568 -11.723 3.776 1.00 0.97 105 SER A N 6
ATOM 12910 C CA . SER A 1 105 ? -2.126 -11.948 3.728 1.00 1.06 105 SER A CA 6
ATOM 12911 C C . SER A 1 105 ? -1.352 -10.636 3.862 1.00 1.02 105 SER A C 6
ATOM 12912 O O . SER A 1 105 ? -0.341 -10.578 4.557 1.00 1.48 105 SER A O 6
ATOM 12920 N N . ALA A 1 106 ? -1.845 -9.588 3.200 1.00 0.76 106 ALA A N 6
ATOM 12921 C CA . ALA A 1 106 ? -1.180 -8.282 3.160 1.00 0.73 106 ALA A CA 6
ATOM 12922 C C . ALA A 1 106 ? -0.821 -7.756 4.551 1.00 0.59 106 ALA A C 6
ATOM 12923 O O . ALA A 1 106 ? -1.410 -8.157 5.556 1.00 0.67 106 ALA A O 6
ATOM 12930 N N . LYS A 1 107 ? 0.147 -6.842 4.597 1.00 0.51 107 LYS A N 6
ATOM 12931 C CA . LYS A 1 107 ? 0.649 -6.342 5.867 1.00 0.47 107 LYS A CA 6
ATOM 12932 C C . LYS A 1 107 ? -0.212 -5.200 6.406 1.00 0.51 107 LYS A C 6
ATOM 12933 O O . LYS A 1 107 ? -0.260 -4.973 7.614 1.00 0.70 107 LYS A O 6
ATOM 12952 N N . GLY A 1 108 ? -0.877 -4.470 5.519 1.00 0.50 108 GLY A N 6
ATOM 12953 C CA . GLY A 1 108 ? -1.741 -3.394 5.962 1.00 0.61 108 GLY A CA 6
ATOM 12954 C C . GLY A 1 108 ? -2.168 -2.479 4.838 1.00 0.58 108 GLY A C 6
ATOM 12955 O O . GLY A 1 108 ? -1.857 -2.714 3.676 1.00 0.81 108 GLY A O 6
ATOM 12959 N N . TYR A 1 109 ? -2.881 -1.428 5.199 1.00 0.52 109 TYR A N 6
ATOM 12960 C CA . TYR A 1 109 ? -3.420 -0.481 4.239 1.00 0.49 109 TYR A CA 6
ATOM 12961 C C . TYR A 1 109 ? -3.732 0.833 4.960 1.00 0.47 109 TYR A C 6
ATOM 12962 O O . TYR A 1 109 ? -4.446 0.833 5.958 1.00 0.51 109 TYR A O 6
ATOM 12980 N N . GLY A 1 110 ? -3.178 1.945 4.487 1.00 0.45 110 GLY A N 6
ATOM 12981 C CA . GLY A 1 110 ? -3.364 3.209 5.182 1.00 0.48 110 GLY A CA 6
ATOM 12982 C C . GLY A 1 110 ? -3.546 4.383 4.243 1.00 0.52 110 GLY A C 6
ATOM 12983 O O . GLY A 1 110 ? -2.687 4.664 3.409 1.00 0.85 110 GLY A O 6
ATOM 12987 N N . VAL A 1 111 ? -4.656 5.091 4.401 1.00 0.44 111 VAL A N 6
ATOM 12988 C CA . VAL A 1 111 ? -4.987 6.199 3.514 1.00 0.50 111 VAL A CA 6
ATOM 12989 C C . VAL A 1 111 ? -4.629 7.529 4.168 1.00 0.50 111 VAL A C 6
ATOM 12990 O O . VAL A 1 111 ? -4.930 7.743 5.344 1.00 0.52 111 VAL A O 6
ATOM 13003 N N . ASN A 1 112 ? -3.994 8.410 3.391 1.00 0.53 112 ASN A N 6
ATOM 13004 C CA . ASN A 1 112 ? -3.589 9.748 3.853 1.00 0.60 112 ASN A CA 6
ATOM 13005 C C . ASN A 1 112 ? -2.381 9.681 4.784 1.00 0.56 112 ASN A C 6
ATOM 13006 O O . ASN A 1 112 ? -2.121 10.616 5.537 1.00 0.69 112 ASN A O 6
ATOM 13017 N N . ILE A 1 113 ? -1.634 8.585 4.723 1.00 0.54 113 ILE A N 6
ATOM 13018 C CA . ILE A 1 113 ? -0.420 8.455 5.520 1.00 0.54 113 ILE A CA 6
ATOM 13019 C C . ILE A 1 113 ? 0.768 9.083 4.798 1.00 0.60 113 ILE A C 6
ATOM 13020 O O . ILE A 1 113 ? 1.067 8.740 3.653 1.00 0.73 113 ILE A O 6
ATOM 13036 N N . SER A 1 114 ? 1.419 10.021 5.467 1.00 0.60 114 SER A N 6
ATOM 13037 C CA . SER A 1 114 ? 2.669 10.574 4.987 1.00 0.70 114 SER A CA 6
ATOM 13038 C C . SER A 1 114 ? 3.798 10.048 5.871 1.00 0.67 114 SER A C 6
ATOM 13039 O O . SER A 1 114 ? 3.893 10.400 7.049 1.00 0.77 114 SER A O 6
ATOM 13047 N N . GLY A 1 115 ? 4.635 9.190 5.307 1.00 0.70 115 GLY A N 6
ATOM 13048 C CA . GLY A 1 115 ? 5.612 8.478 6.105 1.00 0.70 115 GLY A CA 6
ATOM 13049 C C . GLY A 1 115 ? 5.488 6.980 5.914 1.00 0.70 115 GLY A C 6
ATOM 13050 O O . GLY A 1 115 ? 5.192 6.243 6.854 1.00 0.75 115 GLY A O 6
ATOM 13054 N N . GLU A 1 116 ? 5.702 6.547 4.681 1.00 0.73 116 GLU A N 6
ATOM 13055 C CA . GLU A 1 116 ? 5.565 5.147 4.290 1.00 0.77 116 GLU A CA 6
ATOM 13056 C C . GLU A 1 116 ? 6.608 4.266 4.971 1.00 0.75 116 GLU A C 6
ATOM 13057 O O . GLU A 1 116 ? 6.322 3.143 5.373 1.00 0.84 116 GLU A O 6
ATOM 13069 N N . ASN A 1 117 ? 7.815 4.797 5.105 1.00 0.67 117 ASN A N 6
ATOM 13070 C CA . ASN A 1 117 ? 8.941 4.036 5.637 1.00 0.67 117 ASN A CA 6
ATOM 13071 C C . ASN A 1 117 ? 8.720 3.691 7.112 1.00 0.69 117 ASN A C 6
ATOM 13072 O O . ASN A 1 117 ? 9.243 2.696 7.613 1.00 0.75 117 ASN A O 6
ATOM 13083 N N . ASN A 1 118 ? 7.929 4.511 7.791 1.00 0.70 118 ASN A N 6
ATOM 13084 C CA . ASN A 1 118 ? 7.625 4.295 9.200 1.00 0.80 118 ASN A CA 6
ATOM 13085 C C . ASN A 1 118 ? 6.115 4.369 9.437 1.00 0.82 118 ASN A C 6
ATOM 13086 O O . ASN A 1 118 ? 5.620 5.225 10.176 1.00 1.00 118 ASN A O 6
ATOM 13097 N N . ILE A 1 119 ? 5.390 3.472 8.776 1.00 0.78 119 ILE A N 6
ATOM 13098 C CA . ILE A 1 119 ? 3.934 3.396 8.878 1.00 0.87 119 ILE A CA 6
ATOM 13099 C C . ILE A 1 119 ? 3.478 3.221 10.332 1.00 0.71 119 ILE A C 6
ATOM 13100 O O . ILE A 1 119 ? 4.180 2.628 11.153 1.00 0.73 119 ILE A O 6
ATOM 13116 N N . THR A 1 120 ? 2.303 3.752 10.634 1.00 0.70 120 THR A N 6
ATOM 13117 C CA . THR A 1 120 ? 1.752 3.708 11.980 1.00 0.64 120 THR A CA 6
ATOM 13118 C C . THR A 1 120 ? 0.901 2.452 12.204 1.00 0.56 120 THR A C 6
ATOM 13119 O O . THR A 1 120 ? 0.679 1.671 11.277 1.00 0.54 120 THR A O 6
ATOM 13130 N N . SER A 1 121 ? 0.449 2.264 13.446 1.00 0.57 121 SER A N 6
ATOM 13131 C CA . SER A 1 121 ? -0.320 1.082 13.842 1.00 0.55 121 SER A CA 6
ATOM 13132 C C . SER A 1 121 ? -1.585 0.910 12.992 1.00 0.52 121 SER A C 6
ATOM 13133 O O . SER A 1 121 ? -2.061 1.853 12.353 1.00 0.57 121 SER A O 6
ATOM 13141 N N . PHE A 1 122 ? -2.138 -0.298 13.010 1.00 0.49 122 PHE A N 6
ATOM 13142 C CA . PHE A 1 122 ? -3.235 -0.658 12.124 1.00 0.50 122 PHE A CA 6
ATOM 13143 C C . PHE A 1 122 ? -4.474 -1.086 12.902 1.00 0.53 122 PHE A C 6
ATOM 13144 O O . PHE A 1 122 ? -4.385 -1.858 13.858 1.00 0.68 122 PHE A O 6
ATOM 13161 N N . GLY A 1 123 ? -5.622 -0.572 12.484 1.00 0.53 123 GLY A N 6
ATOM 13162 C CA . GLY A 1 123 ? -6.896 -1.026 13.012 1.00 0.60 123 GLY A CA 6
ATOM 13163 C C . GLY A 1 123 ? -7.772 -1.580 11.906 1.00 0.67 123 GLY A C 6
ATOM 13164 O O . GLY A 1 123 ? -7.387 -2.535 11.228 1.00 1.24 123 GLY A O 6
ATOM 13168 N N . ASN A 1 124 ? -8.941 -0.978 11.704 1.00 0.58 124 ASN A N 6
ATOM 13169 C CA . ASN A 1 124 ? -9.799 -1.336 10.572 1.00 0.60 124 ASN A CA 6
ATOM 13170 C C . ASN A 1 124 ? -10.208 -0.095 9.788 1.00 0.61 124 ASN A C 6
ATOM 13171 O O . ASN A 1 124 ? -10.671 -0.189 8.651 1.00 0.99 124 ASN A O 6
ATOM 13182 N N . SER A 1 125 ? -10.001 1.069 10.380 1.00 0.51 125 SER A N 6
ATOM 13183 C CA . SER A 1 125 ? -10.439 2.318 9.777 1.00 0.55 125 SER A CA 6
ATOM 13184 C C . SER A 1 125 ? -9.300 2.957 8.984 1.00 0.49 125 SER A C 6
ATOM 13185 O O . SER A 1 125 ? -8.161 2.499 9.041 1.00 0.64 125 SER A O 6
ATOM 13193 N N . ALA A 1 126 ? -9.616 4.005 8.234 1.00 0.61 126 ALA A N 6
ATOM 13194 C CA . ALA A 1 126 ? -8.639 4.660 7.379 1.00 0.57 126 ALA A CA 6
ATOM 13195 C C . ALA A 1 126 ? -8.782 6.173 7.455 1.00 0.73 126 ALA A C 6
ATOM 13196 O O . ALA A 1 126 ? -9.589 6.677 8.238 1.00 1.25 126 ALA A O 6
ATOM 13203 N N . ASP A 1 127 ? -7.991 6.878 6.637 1.00 0.96 127 ASP A N 6
ATOM 13204 C CA . ASP A 1 127 ? -7.963 8.344 6.604 1.00 1.08 127 ASP A CA 6
ATOM 13205 C C . ASP A 1 127 ? -7.214 8.880 7.812 1.00 0.90 127 ASP A C 6
ATOM 13206 O O . ASP A 1 127 ? -7.754 8.942 8.917 1.00 1.34 127 ASP A O 6
ATOM 13215 N N . GLN A 1 128 ? -5.939 9.207 7.588 1.00 0.95 128 GLN A N 6
ATOM 13216 C CA . GLN A 1 128 ? -5.036 9.663 8.646 1.00 0.92 128 GLN A CA 6
ATOM 13217 C C . GLN A 1 128 ? -4.744 8.518 9.611 1.00 0.83 128 GLN A C 6
ATOM 13218 O O . GLN A 1 128 ? -4.160 8.709 10.681 1.00 1.02 128 GLN A O 6
ATOM 13232 N N . ALA A 1 129 ? -5.130 7.321 9.193 1.00 0.65 129 ALA A N 6
ATOM 13233 C CA . ALA A 1 129 ? -4.935 6.117 9.974 1.00 0.63 129 ALA A CA 6
ATOM 13234 C C . ALA A 1 129 ? -4.793 4.921 9.046 1.00 0.52 129 ALA A C 6
ATOM 13235 O O . ALA A 1 129 ? -5.247 4.959 7.894 1.00 0.47 129 ALA A O 6
ATOM 13242 N N . ALA A 1 130 ? -4.152 3.875 9.536 1.00 0.54 130 ALA A N 6
ATOM 13243 C CA . ALA A 1 130 ? -3.943 2.669 8.757 1.00 0.50 130 ALA A CA 6
ATOM 13244 C C . ALA A 1 130 ? -4.671 1.496 9.396 1.00 0.47 130 ALA A C 6
ATOM 13245 O O . ALA A 1 130 ? -4.954 1.512 10.596 1.00 0.53 130 ALA A O 6
ATOM 13252 N N . LYS A 1 131 ? -4.980 0.480 8.608 1.00 0.43 131 LYS A N 6
ATOM 13253 C CA . LYS A 1 131 ? -5.691 -0.671 9.123 1.00 0.44 131 LYS A CA 6
ATOM 13254 C C . LYS A 1 131 ? -5.056 -1.968 8.642 1.00 0.45 131 LYS A C 6
ATOM 13255 O O . LYS A 1 131 ? -4.276 -1.972 7.690 1.00 0.49 131 LYS A O 6
ATOM 13274 N N . SER A 1 132 ? -5.398 -3.058 9.310 1.00 0.49 132 SER A N 6
ATOM 13275 C CA . SER A 1 132 ? -4.831 -4.358 9.000 1.00 0.59 132 SER A CA 6
ATOM 13276 C C . SER A 1 132 ? -5.644 -5.060 7.915 1.00 0.68 132 SER A C 6
ATOM 13277 O O . SER A 1 132 ? -5.087 -5.652 6.991 1.00 0.97 132 SER A O 6
ATOM 13285 N N . THR A 1 133 ? -6.964 -4.986 8.021 1.00 0.72 133 THR A N 6
ATOM 13286 C CA . THR A 1 133 ? -7.830 -5.640 7.058 1.00 0.93 133 THR A CA 6
ATOM 13287 C C . THR A 1 133 ? -8.638 -4.626 6.263 1.00 0.69 133 THR A C 6
ATOM 13288 O O . THR A 1 133 ? -9.162 -3.661 6.816 1.00 1.11 133 THR A O 6
ATOM 13299 N N . ALA A 1 134 ? -8.737 -4.855 4.966 1.00 0.82 134 ALA A N 6
ATOM 13300 C CA . ALA A 1 134 ? -9.518 -3.989 4.103 1.00 1.50 134 ALA A CA 6
ATOM 13301 C C . ALA A 1 134 ? -10.830 -4.668 3.744 1.00 1.30 134 ALA A C 6
ATOM 13302 O O . ALA A 1 134 ? -10.840 -5.818 3.298 1.00 1.86 134 ALA A O 6
ATOM 13309 N N . ILE A 1 135 ? -11.934 -3.974 3.970 1.00 0.99 135 ILE A N 6
ATOM 13310 C CA . ILE A 1 135 ? -13.244 -4.512 3.657 1.00 0.96 135 ILE A CA 6
ATOM 13311 C C . ILE A 1 135 ? -14.192 -3.378 3.278 1.00 1.21 135 ILE A C 6
ATOM 13312 O O . ILE A 1 135 ? -14.182 -2.315 3.894 1.00 2.09 135 ILE A O 6
ATOM 13328 N N . THR A 1 136 ? -15.018 -3.632 2.276 1.00 1.18 136 THR A N 6
ATOM 13329 C CA . THR A 1 136 ? -15.749 -2.584 1.577 1.00 1.62 136 THR A CA 6
ATOM 13330 C C . THR A 1 136 ? -16.677 -1.768 2.469 1.00 1.09 136 THR A C 6
ATOM 13331 O O . THR A 1 136 ? -16.474 -0.564 2.606 1.00 1.00 136 THR A O 6
ATOM 13342 N N . PRO A 1 137 ? -17.701 -2.394 3.083 1.00 1.02 137 PRO A N 6
ATOM 13343 C CA . PRO A 1 137 ? -18.745 -1.662 3.798 1.00 1.06 137 PRO A CA 6
ATOM 13344 C C . PRO A 1 137 ? -18.190 -0.669 4.820 1.00 0.97 137 PRO A C 6
ATOM 13345 O O . PRO A 1 137 ? -18.712 0.434 4.975 1.00 1.12 137 PRO A O 6
ATOM 13356 N N . ALA A 1 138 ? -17.126 -1.066 5.501 1.00 1.04 138 ALA A N 6
ATOM 13357 C CA . ALA A 1 138 ? -16.492 -0.220 6.505 1.00 1.16 138 ALA A CA 6
ATOM 13358 C C . ALA A 1 138 ? -15.550 0.797 5.858 1.00 0.92 138 ALA A C 6
ATOM 13359 O O . ALA A 1 138 ? -15.667 2.003 6.085 1.00 0.97 138 ALA A O 6
ATOM 13366 N N . GLU A 1 139 ? -14.631 0.295 5.043 1.00 0.82 139 GLU A N 6
ATOM 13367 C CA . GLU A 1 139 ? -13.619 1.117 4.381 1.00 0.81 139 GLU A CA 6
ATOM 13368 C C . GLU A 1 139 ? -14.252 2.234 3.546 1.00 0.71 139 GLU A C 6
ATOM 13369 O O . GLU A 1 139 ? -13.890 3.407 3.680 1.00 0.80 139 GLU A O 6
ATOM 13381 N N . ALA A 1 140 ? -15.219 1.868 2.709 1.00 0.71 140 ALA A N 6
ATOM 13382 C CA . ALA A 1 140 ? -15.847 2.814 1.797 1.00 0.90 140 ALA A CA 6
ATOM 13383 C C . ALA A 1 140 ? -16.656 3.865 2.549 1.00 0.85 140 ALA A C 6
ATOM 13384 O O . ALA A 1 140 ? -16.844 4.977 2.064 1.00 1.08 140 ALA A O 6
ATOM 13391 N N . ALA A 1 141 ? -17.136 3.510 3.731 1.00 0.71 141 ALA A N 6
ATOM 13392 C CA . ALA A 1 141 ? -17.910 4.437 4.542 1.00 0.82 141 ALA A CA 6
ATOM 13393 C C . ALA A 1 141 ? -16.995 5.337 5.367 1.00 0.79 141 ALA A C 6
ATOM 13394 O O . ALA A 1 141 ? -17.356 6.463 5.704 1.00 0.92 141 ALA A O 6
ATOM 13401 N N . THR A 1 142 ? -15.812 4.834 5.686 1.00 0.72 142 THR A N 6
ATOM 13402 C CA . THR A 1 142 ? -14.890 5.560 6.543 1.00 0.83 142 THR A CA 6
ATOM 13403 C C . THR A 1 142 ? -13.994 6.512 5.747 1.00 0.97 142 THR A C 6
ATOM 13404 O O . THR A 1 142 ? -13.948 7.709 6.028 1.00 1.17 142 THR A O 6
ATOM 13415 N N . ALA A 1 143 ? -13.288 5.983 4.753 1.00 0.97 143 ALA A N 6
ATOM 13416 C CA . ALA A 1 143 ? -12.289 6.771 4.041 1.00 1.19 143 ALA A CA 6
ATOM 13417 C C . ALA A 1 143 ? -12.761 7.191 2.657 1.00 1.05 143 ALA A C 6
ATOM 13418 O O . ALA A 1 143 ? -12.564 8.337 2.248 1.00 1.28 143 ALA A O 6
ATOM 13425 N N . CYS A 1 144 ? -13.384 6.271 1.936 1.00 0.87 144 CYS A N 6
ATOM 13426 C CA . CYS A 1 144 ? -13.751 6.522 0.548 1.00 0.96 144 CYS A CA 6
ATOM 13427 C C . CYS A 1 144 ? -15.068 7.292 0.461 1.00 0.91 144 CYS A C 6
ATOM 13428 O O . CYS A 1 144 ? -16.092 6.753 0.049 1.00 1.26 144 CYS A O 6
ATOM 13435 N N . LYS A 1 145 ? -15.039 8.554 0.875 1.00 1.09 145 LYS A N 6
ATOM 13436 C CA . LYS A 1 145 ? -16.224 9.402 0.836 1.00 1.29 145 LYS A CA 6
ATOM 13437 C C . LYS A 1 145 ? -16.070 10.492 -0.215 1.00 1.29 145 LYS A C 6
ATOM 13438 O O . LYS A 1 145 ? -16.895 10.620 -1.121 1.00 2.01 145 LYS A O 6
ATOM 13457 N N . ASN A 1 146 ? -15.014 11.282 -0.082 1.00 1.10 146 ASN A N 6
ATOM 13458 C CA . ASN A 1 146 ? -14.703 12.321 -1.054 1.00 1.21 146 ASN A CA 6
ATOM 13459 C C . ASN A 1 146 ? -13.582 11.845 -1.964 1.00 1.25 146 ASN A C 6
ATOM 13460 O O . ASN A 1 146 ? -13.753 11.748 -3.180 1.00 1.88 146 ASN A O 6
ATOM 13471 N N . THR A 1 147 ? -12.448 11.515 -1.343 1.00 1.03 147 THR A N 6
ATOM 13472 C CA . THR A 1 147 ? -11.260 11.012 -2.037 1.00 1.07 147 THR A CA 6
ATOM 13473 C C . THR A 1 147 ? -10.886 11.848 -3.265 1.00 1.14 147 THR A C 6
ATOM 13474 O O . THR A 1 147 ? -11.229 11.504 -4.398 1.00 2.01 147 THR A O 6
ATOM 13485 N N . ASP A 1 148 ? -10.198 12.958 -3.031 1.00 0.94 148 ASP A N 6
ATOM 13486 C CA . ASP A 1 148 ? -9.650 13.758 -4.122 1.00 1.01 148 ASP A CA 6
ATOM 13487 C C . ASP A 1 148 ? -8.160 13.974 -3.891 1.00 0.89 148 ASP A C 6
ATOM 13488 O O . ASP A 1 148 ? -7.349 13.126 -4.240 1.00 0.88 148 ASP A O 6
ATOM 13497 N N . SER A 1 149 ? -7.802 15.071 -3.240 1.00 0.95 149 SER A N 6
ATOM 13498 C CA . SER A 1 149 ? -6.414 15.308 -2.873 1.00 1.01 149 SER A CA 6
ATOM 13499 C C . SER A 1 149 ? -6.063 14.423 -1.681 1.00 0.85 149 SER A C 6
ATOM 13500 O O . SER A 1 149 ? -4.896 14.227 -1.335 1.00 1.07 149 SER A O 6
ATOM 13508 N N . THR A 1 150 ? -7.108 13.889 -1.064 1.00 0.63 150 THR A N 6
ATOM 13509 C CA . THR A 1 150 ? -6.979 12.945 0.025 1.00 0.67 150 THR A CA 6
ATOM 13510 C C . THR A 1 150 ? -6.854 11.515 -0.499 1.00 0.56 150 THR A C 6
ATOM 13511 O O . THR A 1 150 ? -6.582 10.585 0.262 1.00 0.64 150 THR A O 6
ATOM 13522 N N . ASN A 1 151 ? -7.027 11.347 -1.808 1.00 0.49 151 ASN A N 6
ATOM 13523 C CA . ASN A 1 151 ? -7.026 10.019 -2.414 1.00 0.47 151 ASN A CA 6
ATOM 13524 C C . ASN A 1 151 ? -5.598 9.548 -2.665 1.00 0.44 151 ASN A C 6
ATOM 13525 O O . ASN A 1 151 ? -5.143 9.463 -3.806 1.00 0.59 151 ASN A O 6
ATOM 13536 N N . LYS A 1 152 ? -4.877 9.290 -1.582 1.00 0.41 152 LYS A N 6
ATOM 13537 C CA . LYS A 1 152 ? -3.524 8.769 -1.666 1.00 0.41 152 LYS A CA 6
ATOM 13538 C C . LYS A 1 152 ? -3.284 7.773 -0.541 1.00 0.39 152 LYS A C 6
ATOM 13539 O O . LYS A 1 152 ? -3.273 8.131 0.638 1.00 0.48 152 LYS A O 6
ATOM 13558 N N . VAL A 1 153 ? -3.115 6.515 -0.912 1.00 0.36 153 VAL A N 6
ATOM 13559 C CA . VAL A 1 153 ? -3.020 5.449 0.070 1.00 0.37 153 VAL A CA 6
ATOM 13560 C C . VAL A 1 153 ? -1.829 4.526 -0.186 1.00 0.35 153 VAL A C 6
ATOM 13561 O O . VAL A 1 153 ? -1.724 3.873 -1.223 1.00 0.43 153 VAL A O 6
ATOM 13574 N N . THR A 1 154 ? -0.906 4.530 0.754 1.00 0.35 154 THR A N 6
ATOM 13575 C CA . THR A 1 154 ? 0.128 3.509 0.815 1.00 0.38 154 THR A CA 6
ATOM 13576 C C . THR A 1 154 ? -0.409 2.256 1.495 1.00 0.37 154 THR A C 6
ATOM 13577 O O . THR A 1 154 ? -1.029 2.348 2.557 1.00 0.47 154 THR A O 6
ATOM 13588 N N . TYR A 1 155 ? -0.196 1.085 0.906 1.00 0.35 155 TYR A N 6
ATOM 13589 C CA . TYR A 1 155 ? -0.561 -0.139 1.612 1.00 0.38 155 TYR A CA 6
ATOM 13590 C C . TYR A 1 155 ? 0.464 -1.259 1.446 1.00 0.38 155 TYR A C 6
ATOM 13591 O O . TYR A 1 155 ? 0.883 -1.597 0.341 1.00 0.61 155 TYR A O 6
ATOM 13609 N N . PHE A 1 156 ? 0.855 -1.829 2.579 1.00 0.41 156 PHE A N 6
ATOM 13610 C CA . PHE A 1 156 ? 1.834 -2.894 2.626 1.00 0.44 156 PHE A CA 6
ATOM 13611 C C . PHE A 1 156 ? 1.164 -4.241 2.453 1.00 0.46 156 PHE A C 6
ATOM 13612 O O . PHE A 1 156 ? 0.016 -4.427 2.847 1.00 0.46 156 PHE A O 6
ATOM 13629 N N . MET A 1 157 ? 1.877 -5.196 1.894 1.00 0.59 157 MET A N 6
ATOM 13630 C CA . MET A 1 157 ? 1.258 -6.464 1.565 1.00 0.68 157 MET A CA 6
ATOM 13631 C C . MET A 1 157 ? 2.249 -7.618 1.597 1.00 0.82 157 MET A C 6
ATOM 13632 O O . MET A 1 157 ? 3.449 -7.435 1.399 1.00 1.12 157 MET A O 6
ATOM 13646 N N . LYS A 1 158 ? 1.727 -8.788 1.926 1.00 0.75 158 LYS A N 6
ATOM 13647 C CA . LYS A 1 158 ? 2.497 -10.019 1.926 1.00 0.96 158 LYS A CA 6
ATOM 13648 C C . LYS A 1 158 ? 1.991 -10.925 0.811 1.00 1.43 158 LYS A C 6
ATOM 13649 O O . LYS A 1 158 ? 2.767 -11.218 -0.117 1.00 1.89 158 LYS A O 6
ATOM 13669 N N . MET A 1 1 ? -23.557 -8.282 7.747 1.00 7.47 1 MET A N 7
ATOM 13670 C CA . MET A 1 1 ? -22.393 -9.178 7.566 1.00 7.05 1 MET A CA 7
ATOM 13671 C C . MET A 1 1 ? -21.405 -8.564 6.583 1.00 6.18 1 MET A C 7
ATOM 13672 O O . MET A 1 1 ? -21.785 -8.126 5.495 1.00 6.26 1 MET A O 7
ATOM 13688 N N . GLU A 1 2 ? -20.136 -8.537 6.967 1.00 5.66 2 GLU A N 7
ATOM 13689 C CA . GLU A 1 2 ? -19.115 -7.885 6.168 1.00 5.12 2 GLU A CA 7
ATOM 13690 C C . GLU A 1 2 ? -18.533 -8.828 5.118 1.00 4.18 2 GLU A C 7
ATOM 13691 O O . GLU A 1 2 ? -17.501 -9.464 5.336 1.00 4.52 2 GLU A O 7
ATOM 13703 N N . GLN A 1 3 ? -19.235 -8.943 3.999 1.00 3.35 3 GLN A N 7
ATOM 13704 C CA . GLN A 1 3 ? -18.721 -9.642 2.827 1.00 2.68 3 GLN A CA 7
ATOM 13705 C C . GLN A 1 3 ? -18.767 -8.697 1.637 1.00 1.97 3 GLN A C 7
ATOM 13706 O O . GLN A 1 3 ? -19.840 -8.265 1.216 1.00 2.24 3 GLN A O 7
ATOM 13720 N N . SER A 1 4 ? -17.607 -8.373 1.102 1.00 1.43 4 SER A N 7
ATOM 13721 C CA . SER A 1 4 ? -17.493 -7.306 0.120 1.00 0.82 4 SER A CA 7
ATOM 13722 C C . SER A 1 4 ? -17.580 -7.817 -1.323 1.00 0.93 4 SER A C 7
ATOM 13723 O O . SER A 1 4 ? -17.272 -7.077 -2.257 1.00 1.64 4 SER A O 7
ATOM 13731 N N . ALA A 1 5 ? -17.996 -9.079 -1.485 1.00 1.31 5 ALA A N 7
ATOM 13732 C CA . ALA A 1 5 ? -18.203 -9.704 -2.803 1.00 1.41 5 ALA A CA 7
ATOM 13733 C C . ALA A 1 5 ? -16.875 -9.962 -3.512 1.00 1.33 5 ALA A C 7
ATOM 13734 O O . ALA A 1 5 ? -16.528 -11.105 -3.817 1.00 1.96 5 ALA A O 7
ATOM 13741 N N . SER A 1 6 ? -16.125 -8.899 -3.761 1.00 1.05 6 SER A N 7
ATOM 13742 C CA . SER A 1 6 ? -14.780 -9.016 -4.297 1.00 0.98 6 SER A CA 7
ATOM 13743 C C . SER A 1 6 ? -13.867 -9.608 -3.230 1.00 0.84 6 SER A C 7
ATOM 13744 O O . SER A 1 6 ? -12.726 -9.987 -3.502 1.00 0.79 6 SER A O 7
ATOM 13752 N N . ASP A 1 7 ? -14.417 -9.699 -2.019 1.00 0.83 7 ASP A N 7
ATOM 13753 C CA . ASP A 1 7 ? -13.739 -10.284 -0.870 1.00 0.77 7 ASP A CA 7
ATOM 13754 C C . ASP A 1 7 ? -13.398 -11.739 -1.153 1.00 0.72 7 ASP A C 7
ATOM 13755 O O . ASP A 1 7 ? -12.459 -12.295 -0.589 1.00 0.82 7 ASP A O 7
ATOM 13764 N N . SER A 1 8 ? -14.184 -12.343 -2.032 1.00 0.69 8 SER A N 7
ATOM 13765 C CA . SER A 1 8 ? -14.003 -13.732 -2.399 1.00 0.75 8 SER A CA 7
ATOM 13766 C C . SER A 1 8 ? -13.571 -13.877 -3.860 1.00 0.78 8 SER A C 7
ATOM 13767 O O . SER A 1 8 ? -12.937 -14.864 -4.238 1.00 1.03 8 SER A O 7
ATOM 13775 N N . ASN A 1 9 ? -13.917 -12.894 -4.681 1.00 0.73 9 ASN A N 7
ATOM 13776 C CA . ASN A 1 9 ? -13.626 -12.967 -6.110 1.00 0.82 9 ASN A CA 7
ATOM 13777 C C . ASN A 1 9 ? -12.245 -12.405 -6.443 1.00 0.77 9 ASN A C 7
ATOM 13778 O O . ASN A 1 9 ? -11.389 -13.119 -6.962 1.00 0.86 9 ASN A O 7
ATOM 13789 N N . LYS A 1 10 ? -12.024 -11.135 -6.142 1.00 0.72 10 LYS A N 7
ATOM 13790 C CA . LYS A 1 10 ? -10.798 -10.467 -6.569 1.00 0.75 10 LYS A CA 7
ATOM 13791 C C . LYS A 1 10 ? -9.678 -10.635 -5.554 1.00 0.70 10 LYS A C 7
ATOM 13792 O O . LYS A 1 10 ? -8.512 -10.751 -5.928 1.00 0.76 10 LYS A O 7
ATOM 13811 N N . SER A 1 11 ? -10.037 -10.647 -4.275 1.00 0.65 11 SER A N 7
ATOM 13812 C CA . SER A 1 11 ? -9.054 -10.685 -3.197 1.00 0.64 11 SER A CA 7
ATOM 13813 C C . SER A 1 11 ? -8.092 -11.865 -3.358 1.00 0.66 11 SER A C 7
ATOM 13814 O O . SER A 1 11 ? -6.877 -11.680 -3.429 1.00 0.67 11 SER A O 7
ATOM 13822 N N . GLN A 1 12 ? -8.644 -13.070 -3.444 1.00 0.72 12 GLN A N 7
ATOM 13823 C CA . GLN A 1 12 ? -7.841 -14.283 -3.565 1.00 0.81 12 GLN A CA 7
ATOM 13824 C C . GLN A 1 12 ? -7.033 -14.290 -4.861 1.00 0.79 12 GLN A C 7
ATOM 13825 O O . GLN A 1 12 ? -5.997 -14.947 -4.953 1.00 0.85 12 GLN A O 7
ATOM 13839 N N . ASN A 1 13 ? -7.501 -13.548 -5.856 1.00 0.77 13 ASN A N 7
ATOM 13840 C CA . ASN A 1 13 ? -6.804 -13.459 -7.138 1.00 0.81 13 ASN A CA 7
ATOM 13841 C C . ASN A 1 13 ? -5.625 -12.502 -7.039 1.00 0.73 13 ASN A C 7
ATOM 13842 O O . ASN A 1 13 ? -4.600 -12.684 -7.702 1.00 0.76 13 ASN A O 7
ATOM 13853 N N . ALA A 1 14 ? -5.776 -11.481 -6.206 1.00 0.69 14 ALA A N 7
ATOM 13854 C CA . ALA A 1 14 ? -4.722 -10.501 -5.995 1.00 0.66 14 ALA A CA 7
ATOM 13855 C C . ALA A 1 14 ? -3.632 -11.081 -5.104 1.00 0.59 14 ALA A C 7
ATOM 13856 O O . ALA A 1 14 ? -2.447 -10.821 -5.310 1.00 0.61 14 ALA A O 7
ATOM 13863 N N . ILE A 1 15 ? -4.049 -11.879 -4.124 1.00 0.59 15 ILE A N 7
ATOM 13864 C CA . ILE A 1 15 ? -3.121 -12.540 -3.211 1.00 0.60 15 ILE A CA 7
ATOM 13865 C C . ILE A 1 15 ? -2.066 -13.332 -3.980 1.00 0.59 15 ILE A C 7
ATOM 13866 O O . ILE A 1 15 ? -0.882 -13.288 -3.652 1.00 0.59 15 ILE A O 7
ATOM 13882 N N . SER A 1 16 ? -2.506 -14.041 -5.015 1.00 0.64 16 SER A N 7
ATOM 13883 C CA . SER A 1 16 ? -1.610 -14.843 -5.840 1.00 0.70 16 SER A CA 7
ATOM 13884 C C . SER A 1 16 ? -0.513 -13.973 -6.461 1.00 0.69 16 SER A C 7
ATOM 13885 O O . SER A 1 16 ? 0.658 -14.351 -6.474 1.00 0.79 16 SER A O 7
ATOM 13893 N N . GLU A 1 17 ? -0.899 -12.793 -6.942 1.00 0.68 17 GLU A N 7
ATOM 13894 C CA . GLU A 1 17 ? 0.038 -11.879 -7.584 1.00 0.75 17 GLU A CA 7
ATOM 13895 C C . GLU A 1 17 ? 1.030 -11.324 -6.566 1.00 0.69 17 GLU A C 7
ATOM 13896 O O . GLU A 1 17 ? 2.235 -11.285 -6.816 1.00 0.75 17 GLU A O 7
ATOM 13908 N N . VAL A 1 18 ? 0.512 -10.913 -5.416 1.00 0.64 18 VAL A N 7
ATOM 13909 C CA . VAL A 1 18 ? 1.335 -10.325 -4.365 1.00 0.69 18 VAL A CA 7
ATOM 13910 C C . VAL A 1 18 ? 2.293 -11.358 -3.778 1.00 0.67 18 VAL A C 7
ATOM 13911 O O . VAL A 1 18 ? 3.484 -11.092 -3.618 1.00 0.76 18 VAL A O 7
ATOM 13924 N N . MET A 1 19 ? 1.774 -12.546 -3.486 1.00 0.65 19 MET A N 7
ATOM 13925 C CA . MET A 1 19 ? 2.584 -13.627 -2.934 1.00 0.75 19 MET A CA 7
ATOM 13926 C C . MET A 1 19 ? 3.694 -14.016 -3.910 1.00 0.74 19 MET A C 7
ATOM 13927 O O . MET A 1 19 ? 4.804 -14.365 -3.506 1.00 0.78 19 MET A O 7
ATOM 13941 N N . SER A 1 20 ? 3.391 -13.944 -5.198 1.00 0.75 20 SER A N 7
ATOM 13942 C CA . SER A 1 20 ? 4.379 -14.222 -6.227 1.00 0.82 20 SER A CA 7
ATOM 13943 C C . SER A 1 20 ? 5.426 -13.105 -6.265 1.00 0.82 20 SER A C 7
ATOM 13944 O O . SER A 1 20 ? 6.628 -13.365 -6.379 1.00 0.90 20 SER A O 7
ATOM 13952 N N . ALA A 1 21 ? 4.965 -11.867 -6.122 1.00 0.78 21 ALA A N 7
ATOM 13953 C CA . ALA A 1 21 ? 5.846 -10.705 -6.170 1.00 0.85 21 ALA A CA 7
ATOM 13954 C C . ALA A 1 21 ? 6.810 -10.689 -4.989 1.00 0.82 21 ALA A C 7
ATOM 13955 O O . ALA A 1 21 ? 8.000 -10.424 -5.156 1.00 0.89 21 ALA A O 7
ATOM 13962 N N . THR A 1 22 ? 6.295 -10.995 -3.802 1.00 0.78 22 THR A N 7
ATOM 13963 C CA . THR A 1 22 ? 7.104 -10.990 -2.590 1.00 0.83 22 THR A CA 7
ATOM 13964 C C . THR A 1 22 ? 8.208 -12.052 -2.666 1.00 0.87 22 THR A C 7
ATOM 13965 O O . THR A 1 22 ? 9.252 -11.931 -2.020 1.00 0.94 22 THR A O 7
ATOM 13976 N N . SER A 1 23 ? 7.980 -13.083 -3.471 1.00 0.89 23 SER A N 7
ATOM 13977 C CA . SER A 1 23 ? 8.989 -14.104 -3.694 1.00 0.99 23 SER A CA 7
ATOM 13978 C C . SER A 1 23 ? 9.983 -13.634 -4.755 1.00 1.01 23 SER A C 7
ATOM 13979 O O . SER A 1 23 ? 11.187 -13.864 -4.643 1.00 1.11 23 SER A O 7
ATOM 13987 N N . ALA A 1 24 ? 9.467 -12.958 -5.775 1.00 0.96 24 ALA A N 7
ATOM 13988 C CA . ALA A 1 24 ? 10.297 -12.453 -6.860 1.00 1.03 24 ALA A CA 7
ATOM 13989 C C . ALA A 1 24 ? 11.308 -11.432 -6.351 1.00 1.01 24 ALA A C 7
ATOM 13990 O O . ALA A 1 24 ? 12.504 -11.557 -6.604 1.00 1.10 24 ALA A O 7
ATOM 13997 N N . ILE A 1 25 ? 10.822 -10.439 -5.612 1.00 0.93 25 ILE A N 7
ATOM 13998 C CA . ILE A 1 25 ? 11.680 -9.376 -5.102 1.00 0.93 25 ILE A CA 7
ATOM 13999 C C . ILE A 1 25 ? 12.710 -9.924 -4.110 1.00 0.97 25 ILE A C 7
ATOM 14000 O O . ILE A 1 25 ? 13.811 -9.386 -3.976 1.00 1.02 25 ILE A O 7
ATOM 14016 N N . ASN A 1 26 ? 12.356 -11.010 -3.437 1.00 0.98 26 ASN A N 7
ATOM 14017 C CA . ASN A 1 26 ? 13.276 -11.676 -2.523 1.00 1.08 26 ASN A CA 7
ATOM 14018 C C . ASN A 1 26 ? 14.460 -12.234 -3.301 1.00 1.12 26 ASN A C 7
ATOM 14019 O O . ASN A 1 26 ? 15.618 -12.018 -2.939 1.00 1.20 26 ASN A O 7
ATOM 14030 N N . GLY A 1 27 ? 14.148 -12.924 -4.395 1.00 1.12 27 GLY A N 7
ATOM 14031 C CA . GLY A 1 27 ? 15.173 -13.542 -5.219 1.00 1.20 27 GLY A CA 7
ATOM 14032 C C . GLY A 1 27 ? 15.994 -12.530 -5.993 1.00 1.23 27 GLY A C 7
ATOM 14033 O O . GLY A 1 27 ? 17.070 -12.852 -6.496 1.00 1.36 27 GLY A O 7
ATOM 14037 N N . LEU A 1 28 ? 15.483 -11.309 -6.098 1.00 1.16 28 LEU A N 7
ATOM 14038 C CA . LEU A 1 28 ? 16.202 -10.233 -6.771 1.00 1.22 28 LEU A CA 7
ATOM 14039 C C . LEU A 1 28 ? 17.381 -9.768 -5.928 1.00 1.28 28 LEU A C 7
ATOM 14040 O O . LEU A 1 28 ? 18.353 -9.218 -6.446 1.00 1.42 28 LEU A O 7
ATOM 14056 N N . TYR A 1 29 ? 17.281 -9.986 -4.625 1.00 1.22 29 TYR A N 7
ATOM 14057 C CA . TYR A 1 29 ? 18.303 -9.536 -3.694 1.00 1.31 29 TYR A CA 7
ATOM 14058 C C . TYR A 1 29 ? 19.060 -10.715 -3.094 1.00 1.58 29 TYR A C 7
ATOM 14059 O O . TYR A 1 29 ? 20.269 -10.834 -3.282 1.00 2.30 29 TYR A O 7
ATOM 14077 N N . ILE A 1 30 ? 18.333 -11.590 -2.396 1.00 1.25 30 ILE A N 7
ATOM 14078 C CA . ILE A 1 30 ? 18.920 -12.753 -1.723 1.00 1.45 30 IL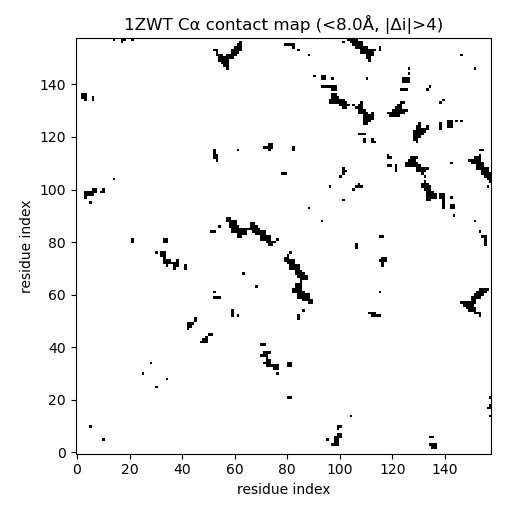E A CA 7
ATOM 14079 C C . ILE A 1 30 ? 19.875 -12.332 -0.603 1.00 1.45 30 ILE A C 7
ATOM 14080 O O . ILE A 1 30 ? 20.948 -11.778 -0.850 1.00 1.99 30 ILE A O 7
ATOM 14096 N N . GLY A 1 31 ? 19.477 -12.603 0.630 1.00 1.43 31 GLY A N 7
ATOM 14097 C CA . GLY A 1 31 ? 20.281 -12.220 1.773 1.00 1.69 31 GLY A CA 7
ATOM 14098 C C . GLY A 1 31 ? 20.137 -10.751 2.096 1.00 1.52 31 GLY A C 7
ATOM 14099 O O . GLY A 1 31 ? 21.104 -10.081 2.447 1.00 1.93 31 GLY A O 7
ATOM 14103 N N . GLN A 1 32 ? 18.923 -10.248 1.972 1.00 1.16 32 GLN A N 7
ATOM 14104 C CA . GLN A 1 32 ? 18.665 -8.833 2.201 1.00 1.10 32 GLN A CA 7
ATOM 14105 C C . GLN A 1 32 ? 18.155 -8.570 3.608 1.00 1.14 32 GLN A C 7
ATOM 14106 O O . GLN A 1 32 ? 18.153 -7.425 4.056 1.00 1.93 32 GLN A O 7
ATOM 14120 N N . THR A 1 33 ? 17.719 -9.629 4.284 1.00 1.15 33 THR A N 7
ATOM 14121 C CA . THR A 1 33 ? 17.183 -9.534 5.646 1.00 1.20 33 THR A CA 7
ATOM 14122 C C . THR A 1 33 ? 15.827 -8.822 5.664 1.00 1.09 33 THR A C 7
ATOM 14123 O O . THR A 1 33 ? 14.822 -9.389 6.091 1.00 1.21 33 THR A O 7
ATOM 14134 N N . SER A 1 34 ? 15.812 -7.593 5.175 1.00 1.12 34 SER A N 7
ATOM 14135 C CA . SER A 1 34 ? 14.611 -6.776 5.156 1.00 1.35 34 SER A CA 7
ATOM 14136 C C . SER A 1 34 ? 14.754 -5.649 4.137 1.00 1.13 34 SER A C 7
ATOM 14137 O O . SER A 1 34 ? 14.087 -4.619 4.240 1.00 1.18 34 SER A O 7
ATOM 14145 N N . TYR A 1 35 ? 15.624 -5.875 3.143 1.00 0.96 35 TYR A N 7
ATOM 14146 C CA . TYR A 1 35 ? 15.936 -4.874 2.115 1.00 0.78 35 TYR A CA 7
ATOM 14147 C C . TYR A 1 35 ? 16.548 -3.635 2.759 1.00 0.74 35 TYR A C 7
ATOM 14148 O O . TYR A 1 35 ? 16.612 -2.563 2.154 1.00 0.68 35 TYR A O 7
ATOM 14166 N N . SER A 1 36 ? 17.028 -3.816 3.981 1.00 0.89 36 SER A N 7
ATOM 14167 C CA . SER A 1 36 ? 17.635 -2.746 4.742 1.00 1.03 36 SER A CA 7
ATOM 14168 C C . SER A 1 36 ? 18.897 -2.253 4.045 1.00 1.25 36 SER A C 7
ATOM 14169 O O . SER A 1 36 ? 19.677 -3.043 3.508 1.00 2.03 36 SER A O 7
ATOM 14177 N N . GLY A 1 37 ? 19.077 -0.949 4.045 1.00 1.42 37 GLY A N 7
ATOM 14178 C CA . GLY A 1 37 ? 20.150 -0.349 3.294 1.00 1.83 37 GLY A CA 7
ATOM 14179 C C . GLY A 1 37 ? 19.602 0.569 2.229 1.00 1.52 37 GLY A C 7
ATOM 14180 O O . GLY A 1 37 ? 20.206 1.591 1.902 1.00 1.88 37 GLY A O 7
ATOM 14184 N N . LEU A 1 38 ? 18.444 0.208 1.684 1.00 0.95 38 LEU A N 7
ATOM 14185 C CA . LEU A 1 38 ? 17.756 1.078 0.740 1.00 0.77 38 LEU A CA 7
ATOM 14186 C C . LEU A 1 38 ? 16.914 2.106 1.490 1.00 0.68 38 LEU A C 7
ATOM 14187 O O . LEU A 1 38 ? 16.618 3.184 0.980 1.00 0.66 38 LEU A O 7
ATOM 14203 N N . ASP A 1 39 ? 16.541 1.754 2.716 1.00 0.76 39 ASP A N 7
ATOM 14204 C CA . ASP A 1 39 ? 15.632 2.562 3.530 1.00 0.85 39 ASP A CA 7
ATOM 14205 C C . ASP A 1 39 ? 16.169 3.969 3.748 1.00 0.82 39 ASP A C 7
ATOM 14206 O O . ASP A 1 39 ? 15.472 4.955 3.506 1.00 0.90 39 ASP A O 7
ATOM 14215 N N . SER A 1 40 ? 17.411 4.055 4.188 1.00 0.82 40 SER A N 7
ATOM 14216 C CA . SER A 1 40 ? 18.020 5.328 4.509 1.00 0.94 40 SER A CA 7
ATOM 14217 C C . SER A 1 40 ? 18.207 6.180 3.254 1.00 0.89 40 SER A C 7
ATOM 14218 O O . SER A 1 40 ? 17.900 7.372 3.260 1.00 1.00 40 SER A O 7
ATOM 14226 N N . THR A 1 41 ? 18.660 5.556 2.172 1.00 0.81 41 THR A N 7
ATOM 14227 C CA . THR A 1 41 ? 18.944 6.279 0.942 1.00 0.85 41 THR A CA 7
ATOM 14228 C C . THR A 1 41 ? 17.673 6.836 0.300 1.00 0.79 41 THR A C 7
ATOM 14229 O O . THR A 1 41 ? 17.650 7.986 -0.133 1.00 0.95 41 THR A O 7
ATOM 14240 N N . ILE A 1 42 ? 16.617 6.028 0.252 1.00 0.67 42 ILE A N 7
ATOM 14241 C CA . ILE A 1 42 ? 15.339 6.482 -0.295 1.00 0.67 42 ILE A CA 7
ATOM 14242 C C . ILE A 1 42 ? 14.770 7.621 0.552 1.00 0.64 42 ILE A C 7
ATOM 14243 O O . ILE A 1 42 ? 14.162 8.558 0.033 1.00 0.68 42 ILE A O 7
ATOM 14259 N N . LEU A 1 43 ? 14.993 7.543 1.858 1.00 0.64 43 LEU A N 7
ATOM 14260 C CA . LEU A 1 43 ? 14.511 8.560 2.783 1.00 0.70 43 LEU A CA 7
ATOM 14261 C C . LEU A 1 43 ? 15.224 9.893 2.563 1.00 0.75 43 LEU A C 7
ATOM 14262 O O . LEU A 1 43 ? 14.591 10.902 2.257 1.00 0.75 43 LEU A O 7
ATOM 14278 N N . LEU A 1 44 ? 16.549 9.886 2.698 1.00 0.85 44 LEU A N 7
ATOM 14279 C CA . LEU A 1 44 ? 17.342 11.112 2.590 1.00 0.98 44 LEU A CA 7
ATOM 14280 C C . LEU A 1 44 ? 17.400 11.620 1.148 1.00 0.92 44 LEU A C 7
ATOM 14281 O O . LEU A 1 44 ? 17.886 12.723 0.895 1.00 1.03 44 LEU A O 7
ATOM 14297 N N . ASN A 1 45 ? 16.916 10.797 0.219 1.00 0.84 45 ASN A N 7
ATOM 14298 C CA . ASN A 1 45 ? 16.861 11.151 -1.199 1.00 0.91 45 ASN A CA 7
ATOM 14299 C C . ASN A 1 45 ? 16.280 12.544 -1.401 1.00 0.88 45 ASN A C 7
ATOM 14300 O O . ASN A 1 45 ? 16.933 13.430 -1.953 1.00 1.02 45 ASN A O 7
ATOM 14311 N N . THR A 1 46 ? 15.059 12.734 -0.935 1.00 0.79 46 THR A N 7
ATOM 14312 C CA . THR A 1 46 ? 14.370 13.990 -1.134 1.00 0.85 46 THR A CA 7
ATOM 14313 C C . THR A 1 46 ? 14.082 14.669 0.200 1.00 0.79 46 THR A C 7
ATOM 14314 O O . THR A 1 46 ? 13.117 14.330 0.878 1.00 0.68 46 THR A O 7
ATOM 14325 N N . SER A 1 47 ? 14.953 15.602 0.585 1.00 0.97 47 SER A N 7
ATOM 14326 C CA . SER A 1 47 ? 14.747 16.435 1.769 1.00 1.13 47 SER A CA 7
ATOM 14327 C C . SER A 1 47 ? 14.616 15.601 3.053 1.00 1.06 47 SER A C 7
ATOM 14328 O O . SER A 1 47 ? 14.162 16.110 4.079 1.00 1.32 47 SER A O 7
ATOM 14336 N N . ALA A 1 48 ? 15.034 14.333 2.985 1.00 0.92 48 ALA A N 7
ATOM 14337 C CA . ALA A 1 48 ? 14.899 13.385 4.098 1.00 0.97 48 ALA A CA 7
ATOM 14338 C C . ALA A 1 48 ? 13.429 13.061 4.373 1.00 0.88 48 ALA A C 7
ATOM 14339 O O . ALA A 1 48 ? 13.095 12.424 5.374 1.00 1.00 48 ALA A O 7
ATOM 14346 N N . ILE A 1 49 ? 12.562 13.494 3.465 1.00 0.78 49 ILE A N 7
ATOM 14347 C CA . ILE A 1 49 ? 11.133 13.223 3.546 1.00 0.75 49 ILE A CA 7
ATOM 14348 C C . ILE A 1 49 ? 10.598 12.950 2.142 1.00 0.62 49 ILE A C 7
ATOM 14349 O O . ILE A 1 49 ? 10.259 13.881 1.409 1.00 0.65 49 ILE A O 7
ATOM 14365 N N . PRO A 1 50 ? 10.552 11.669 1.739 1.00 0.57 50 PRO A N 7
ATOM 14366 C CA . PRO A 1 50 ? 10.134 11.281 0.390 1.00 0.52 50 PRO A CA 7
ATOM 14367 C C . PRO A 1 50 ? 8.727 11.770 0.053 1.00 0.53 50 PRO A C 7
ATOM 14368 O O . PRO A 1 50 ? 7.736 11.338 0.651 1.00 0.53 50 PRO A O 7
ATOM 14379 N N . ASP A 1 51 ? 8.657 12.673 -0.917 1.00 0.59 51 ASP A N 7
ATOM 14380 C CA . ASP A 1 51 ? 7.402 13.289 -1.338 1.00 0.63 51 ASP A CA 7
ATOM 14381 C C . ASP A 1 51 ? 6.512 12.287 -2.061 1.00 0.52 51 ASP A C 7
ATOM 14382 O O . ASP A 1 51 ? 5.328 12.537 -2.276 1.00 0.54 51 ASP A O 7
ATOM 14391 N N . ASN A 1 52 ? 7.080 11.136 -2.402 1.00 0.47 52 ASN A N 7
ATOM 14392 C CA . ASN A 1 52 ? 6.349 10.115 -3.142 1.00 0.49 52 ASN A CA 7
ATOM 14393 C C . ASN A 1 52 ? 5.322 9.427 -2.255 1.00 0.43 52 ASN A C 7
ATOM 14394 O O . ASN A 1 52 ? 4.470 8.693 -2.745 1.00 0.56 52 ASN A O 7
ATOM 14405 N N . TYR A 1 53 ? 5.398 9.674 -0.952 1.00 0.39 53 TYR A N 7
ATOM 14406 C CA . TYR A 1 53 ? 4.489 9.043 0.001 1.00 0.52 53 TYR A CA 7
ATOM 14407 C C . TYR A 1 53 ? 3.078 9.613 -0.101 1.00 0.56 53 TYR A C 7
ATOM 14408 O O . TYR A 1 53 ? 2.176 9.189 0.619 1.00 0.83 53 TYR A O 7
ATOM 14426 N N . LYS A 1 54 ? 2.886 10.579 -0.980 1.00 0.46 54 LYS A N 7
ATOM 14427 C CA . LYS A 1 54 ? 1.584 11.188 -1.152 1.00 0.49 54 LYS A CA 7
ATOM 14428 C C . LYS A 1 54 ? 1.467 11.802 -2.541 1.00 0.52 54 LYS A C 7
ATOM 14429 O O . LYS A 1 54 ? 2.459 12.253 -3.112 1.00 0.72 54 LYS A O 7
ATOM 14448 N N . ASP A 1 55 ? 0.266 11.787 -3.093 1.00 0.48 55 ASP A N 7
ATOM 14449 C CA . ASP A 1 55 ? 0.013 12.395 -4.390 1.00 0.51 55 ASP A CA 7
ATOM 14450 C C . ASP A 1 55 ? -1.149 13.372 -4.300 1.00 0.60 55 ASP A C 7
ATOM 14451 O O . ASP A 1 55 ? -2.172 13.070 -3.691 1.00 0.72 55 ASP A O 7
ATOM 14460 N N . THR A 1 56 ? -0.987 14.539 -4.901 1.00 0.67 56 THR A N 7
ATOM 14461 C CA . THR A 1 56 ? -2.031 15.548 -4.895 1.00 0.78 56 THR A CA 7
ATOM 14462 C C . THR A 1 56 ? -2.770 15.562 -6.228 1.00 0.75 56 THR A C 7
ATOM 14463 O O . THR A 1 56 ? -3.658 16.385 -6.463 1.00 0.78 56 THR A O 7
ATOM 14474 N N . THR A 1 57 ? -2.394 14.627 -7.093 1.00 0.76 57 THR A N 7
ATOM 14475 C CA . THR A 1 57 ? -3.036 14.453 -8.384 1.00 0.79 57 THR A CA 7
ATOM 14476 C C . THR A 1 57 ? -4.235 13.515 -8.239 1.00 0.74 57 THR A C 7
ATOM 14477 O O . THR A 1 57 ? -4.949 13.236 -9.206 1.00 1.04 57 THR A O 7
ATOM 14488 N N . ASN A 1 58 ? -4.400 13.019 -7.008 1.00 0.65 58 ASN A N 7
ATOM 14489 C CA . ASN A 1 58 ? -5.537 12.187 -6.591 1.00 0.70 58 ASN A CA 7
ATOM 14490 C C . ASN A 1 58 ? -5.296 10.714 -6.900 1.00 0.59 58 ASN A C 7
ATOM 14491 O O . ASN A 1 58 ? -6.250 9.945 -7.022 1.00 0.66 58 ASN A O 7
ATOM 14502 N N . LYS A 1 59 ? -4.031 10.308 -7.015 1.00 0.52 59 LYS A N 7
ATOM 14503 C CA . LYS A 1 59 ? -3.722 8.908 -7.296 1.00 0.51 59 LYS A CA 7
ATOM 14504 C C . LYS A 1 59 ? -2.306 8.485 -6.869 1.00 0.45 59 LYS A C 7
ATOM 14505 O O . LYS A 1 59 ? -1.360 8.547 -7.651 1.00 0.48 59 LYS A O 7
ATOM 14524 N N . LYS A 1 60 ? -2.170 8.050 -5.619 1.00 0.41 60 LYS A N 7
ATOM 14525 C CA . LYS A 1 60 ? -0.948 7.381 -5.162 1.00 0.38 60 LYS A CA 7
ATOM 14526 C C . LYS A 1 60 ? -1.298 6.194 -4.276 1.00 0.38 60 LYS A C 7
ATOM 14527 O O . LYS A 1 60 ? -1.997 6.352 -3.278 1.00 0.41 60 LYS A O 7
ATOM 14546 N N . ILE A 1 61 ? -0.818 5.009 -4.637 1.00 0.37 61 ILE A N 7
ATOM 14547 C CA . ILE A 1 61 ? -1.030 3.818 -3.819 1.00 0.38 61 ILE A CA 7
ATOM 14548 C C . ILE A 1 61 ? 0.230 2.953 -3.764 1.00 0.38 61 ILE A C 7
ATOM 14549 O O . ILE A 1 61 ? 0.842 2.666 -4.790 1.00 0.45 61 ILE A O 7
ATOM 14565 N N . THR A 1 62 ? 0.632 2.566 -2.561 1.00 0.39 62 THR A N 7
ATOM 14566 C CA . THR A 1 62 ? 1.748 1.646 -2.397 1.00 0.45 62 THR A CA 7
ATOM 14567 C C . THR A 1 62 ? 1.257 0.201 -2.468 1.00 0.50 62 THR A C 7
ATOM 14568 O O . THR A 1 62 ? 0.459 -0.217 -1.636 1.00 0.62 62 THR A O 7
ATOM 14579 N N . ASN A 1 63 ? 1.738 -0.534 -3.479 1.00 0.52 63 ASN A N 7
ATOM 14580 C CA . ASN A 1 63 ? 1.329 -1.924 -3.752 1.00 0.61 63 ASN A CA 7
ATOM 14581 C C . ASN A 1 63 ? 1.617 -2.319 -5.201 1.00 0.76 63 ASN A C 7
ATOM 14582 O O . ASN A 1 63 ? 2.296 -3.316 -5.449 1.00 1.31 63 ASN A O 7
ATOM 14593 N N . PRO A 1 64 ? 1.115 -1.538 -6.182 1.00 0.64 64 PRO A N 7
ATOM 14594 C CA . PRO A 1 64 ? 1.033 -1.970 -7.574 1.00 0.97 64 PRO A CA 7
ATOM 14595 C C . PRO A 1 64 ? 2.356 -1.856 -8.315 1.00 1.15 64 PRO A C 7
ATOM 14596 O O . PRO A 1 64 ? 3.256 -1.122 -7.909 1.00 1.75 64 PRO A O 7
ATOM 14607 N N . PHE A 1 65 ? 2.456 -2.580 -9.421 1.00 1.16 65 PHE A N 7
ATOM 14608 C CA . PHE A 1 65 ? 3.659 -2.566 -10.241 1.00 1.47 65 PHE A CA 7
ATOM 14609 C C . PHE A 1 65 ? 3.305 -2.401 -11.717 1.00 1.30 65 PHE A C 7
ATOM 14610 O O . PHE A 1 65 ? 4.176 -2.452 -12.584 1.00 1.80 65 PHE A O 7
ATOM 14627 N N . GLY A 1 66 ? 2.027 -2.176 -11.996 1.00 0.85 66 GLY A N 7
ATOM 14628 C CA . GLY A 1 66 ? 1.574 -2.063 -13.371 1.00 0.86 66 GLY A CA 7
ATOM 14629 C C . GLY A 1 66 ? 1.418 -0.623 -13.795 1.00 0.86 66 GLY A C 7
ATOM 14630 O O . GLY A 1 66 ? 0.519 -0.281 -14.563 1.00 1.21 66 GLY A O 7
ATOM 14634 N N . GLY A 1 67 ? 2.283 0.225 -13.268 1.00 0.70 67 GLY A N 7
ATOM 14635 C CA . GLY A 1 67 ? 2.236 1.634 -13.552 1.00 0.70 67 GLY A CA 7
ATOM 14636 C C . GLY A 1 67 ? 3.547 2.274 -13.190 1.00 0.65 67 GLY A C 7
ATOM 14637 O O . GLY A 1 67 ? 4.598 1.636 -13.288 1.00 0.67 67 GLY A O 7
ATOM 14641 N N . GLU A 1 68 ? 3.499 3.505 -12.735 1.00 0.63 68 GLU A N 7
ATOM 14642 C CA . GLU A 1 68 ? 4.695 4.170 -12.263 1.00 0.64 68 GLU A CA 7
ATOM 14643 C C . GLU A 1 68 ? 4.905 3.866 -10.788 1.00 0.58 68 GLU A C 7
ATOM 14644 O O . GLU A 1 68 ? 4.262 4.465 -9.927 1.00 0.59 68 GLU A O 7
ATOM 14656 N N . LEU A 1 69 ? 5.801 2.936 -10.505 1.00 0.57 69 LEU A N 7
ATOM 14657 C CA . LEU A 1 69 ? 6.049 2.506 -9.134 1.00 0.57 69 LEU A CA 7
ATOM 14658 C C . LEU A 1 69 ? 7.417 2.960 -8.636 1.00 0.55 69 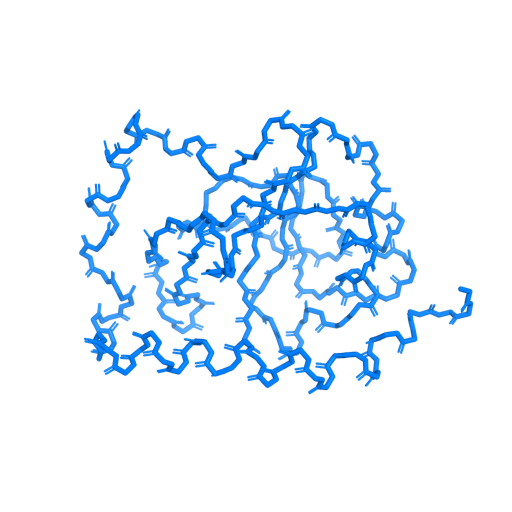LEU A C 7
ATOM 14659 O O . LEU A 1 69 ? 8.396 2.978 -9.387 1.00 0.60 69 LEU A O 7
ATOM 14675 N N . ASN A 1 70 ? 7.462 3.334 -7.366 1.00 0.52 70 ASN A N 7
ATOM 14676 C CA . ASN A 1 70 ? 8.706 3.681 -6.694 1.00 0.53 70 ASN A CA 7
ATOM 14677 C C . ASN A 1 70 ? 9.103 2.546 -5.757 1.00 0.49 70 ASN A C 7
ATOM 14678 O O . ASN A 1 70 ? 8.240 1.923 -5.140 1.00 0.51 70 ASN A O 7
ATOM 14689 N N . VAL A 1 71 ? 10.395 2.281 -5.653 1.00 0.51 71 VAL A N 7
ATOM 14690 C CA . VAL A 1 71 ? 10.880 1.171 -4.842 1.00 0.52 71 VAL A CA 7
ATOM 14691 C C . VAL A 1 71 ? 11.407 1.659 -3.493 1.00 0.49 71 VAL A C 7
ATOM 14692 O O . VAL A 1 71 ? 12.012 2.726 -3.400 1.00 0.58 71 VAL A O 7
ATOM 14705 N N . GLY A 1 72 ? 11.148 0.880 -2.450 1.00 0.44 72 GLY A N 7
ATOM 14706 C CA . GLY A 1 72 ? 11.655 1.205 -1.132 1.00 0.46 72 GLY A CA 7
ATOM 14707 C C . GLY A 1 72 ? 11.360 0.109 -0.127 1.00 0.44 72 GLY A C 7
ATOM 14708 O O . GLY A 1 72 ? 10.357 -0.586 -0.252 1.00 0.48 72 GLY A O 7
ATOM 14712 N N . PRO A 1 73 ? 12.242 -0.102 0.858 1.00 0.53 73 PRO A N 7
ATOM 14713 C CA . PRO A 1 73 ? 12.041 -1.090 1.910 1.00 0.54 73 PRO A CA 7
ATOM 14714 C C . PRO A 1 73 ? 11.490 -0.489 3.200 1.00 0.49 73 PRO A C 7
ATOM 14715 O O . PRO A 1 73 ? 11.161 0.697 3.265 1.00 0.59 73 PRO A O 7
ATOM 14726 N N . ALA A 1 74 ? 11.408 -1.318 4.228 1.00 0.51 74 ALA A N 7
ATOM 14727 C CA . ALA A 1 74 ? 10.984 -0.866 5.540 1.00 0.61 74 ALA A CA 7
ATOM 14728 C C . ALA A 1 74 ? 12.143 -0.945 6.527 1.00 0.84 74 ALA A C 7
ATOM 14729 O O . ALA A 1 74 ? 13.278 -1.206 6.137 1.00 1.58 74 ALA A O 7
ATOM 14736 N N . ASN A 1 75 ? 11.852 -0.712 7.803 1.00 0.62 75 ASN A N 7
ATOM 14737 C CA . ASN A 1 75 ? 12.873 -0.775 8.846 1.00 0.74 75 ASN A CA 7
ATOM 14738 C C . ASN A 1 75 ? 13.402 -2.197 9.035 1.00 0.76 75 ASN A C 7
ATOM 14739 O O . ASN A 1 75 ? 14.612 -2.412 9.076 1.00 0.85 75 ASN A O 7
ATOM 14750 N N . ASN A 1 76 ? 12.502 -3.166 9.148 1.00 0.75 76 ASN A N 7
ATOM 14751 C CA . ASN A 1 76 ? 12.909 -4.539 9.412 1.00 0.82 76 ASN A CA 7
ATOM 14752 C C . ASN A 1 76 ? 11.786 -5.517 9.073 1.00 0.77 76 ASN A C 7
ATOM 14753 O O . ASN A 1 76 ? 10.611 -5.144 9.060 1.00 0.81 76 ASN A O 7
ATOM 14764 N N . ASN A 1 77 ? 12.163 -6.770 8.825 1.00 0.80 77 ASN A N 7
ATOM 14765 C CA . ASN A 1 77 ? 11.229 -7.814 8.396 1.00 0.86 77 ASN A CA 7
ATOM 14766 C C . ASN A 1 77 ? 10.280 -8.218 9.522 1.00 0.95 77 ASN A C 7
ATOM 14767 O O . ASN A 1 77 ? 9.172 -8.692 9.277 1.00 1.05 77 ASN A O 7
ATOM 14778 N N . THR A 1 78 ? 10.720 -8.023 10.757 1.00 1.02 78 THR A N 7
ATOM 14779 C CA . THR A 1 78 ? 9.917 -8.357 11.921 1.00 1.22 78 THR A CA 7
ATOM 14780 C C . THR A 1 78 ? 8.781 -7.344 12.115 1.00 1.16 78 THR A C 7
ATOM 14781 O O . THR A 1 78 ? 7.905 -7.518 12.961 1.00 1.41 78 THR A O 7
ATOM 14792 N N . ALA A 1 79 ? 8.794 -6.291 11.310 1.00 0.91 79 ALA A N 7
ATOM 14793 C CA . ALA A 1 79 ? 7.746 -5.286 11.355 1.00 0.86 79 ALA A CA 7
ATOM 14794 C C . ALA A 1 79 ? 7.028 -5.209 10.015 1.00 0.73 79 ALA A C 7
ATOM 14795 O O . ALA A 1 79 ? 5.810 -5.356 9.937 1.00 0.77 79 ALA A O 7
ATOM 14802 N N . PHE A 1 80 ? 7.802 -4.996 8.960 1.00 0.65 80 PHE A N 7
ATOM 14803 C CA . PHE A 1 80 ? 7.265 -4.876 7.615 1.00 0.60 80 PHE A CA 7
ATOM 14804 C C . PHE A 1 80 ? 8.196 -5.576 6.631 1.00 0.72 80 PHE A C 7
ATOM 14805 O O . PHE A 1 80 ? 8.806 -6.585 6.967 1.00 1.37 80 PHE A O 7
ATOM 14822 N N . GLY A 1 81 ? 8.306 -5.048 5.421 1.00 0.52 81 GLY A N 7
ATOM 14823 C CA . GLY A 1 81 ? 9.207 -5.631 4.447 1.00 0.57 81 GLY A CA 7
ATOM 14824 C C . GLY A 1 81 ? 9.637 -4.628 3.402 1.00 0.50 81 GLY A C 7
ATOM 14825 O O . GLY A 1 81 ? 10.683 -3.996 3.528 1.00 0.54 81 GLY A O 7
ATOM 14829 N N . TYR A 1 82 ? 8.816 -4.476 2.380 1.00 0.45 82 TYR A N 7
ATOM 14830 C CA . TYR A 1 82 ? 9.091 -3.554 1.294 1.00 0.44 82 TYR A CA 7
ATOM 14831 C C . TYR A 1 82 ? 7.814 -2.816 0.931 1.00 0.41 82 TYR A C 7
ATOM 14832 O O . TYR A 1 82 ? 6.724 -3.227 1.339 1.00 0.46 82 TYR A O 7
ATOM 14850 N N . TYR A 1 83 ? 7.949 -1.740 0.181 1.00 0.36 83 TYR A N 7
ATOM 14851 C CA . TYR A 1 83 ? 6.804 -0.994 -0.295 1.00 0.38 83 TYR A CA 7
ATOM 14852 C C . TYR A 1 83 ? 7.062 -0.498 -1.714 1.00 0.38 83 TYR A C 7
ATOM 14853 O O . TYR A 1 83 ? 8.202 -0.213 -2.087 1.00 0.43 83 TYR A O 7
ATOM 14871 N N . LEU A 1 84 ? 6.011 -0.433 -2.509 1.00 0.40 84 LEU A N 7
ATOM 14872 C CA . LEU A 1 84 ? 6.105 0.083 -3.865 1.00 0.42 84 LEU A CA 7
ATOM 14873 C C . LEU A 1 84 ? 5.059 1.169 -4.078 1.00 0.43 84 LEU A C 7
ATOM 14874 O O . LEU A 1 84 ? 3.896 0.873 -4.341 1.00 0.50 84 LEU A O 7
ATOM 14890 N N . THR A 1 85 ? 5.469 2.423 -3.960 1.00 0.43 85 THR A N 7
ATOM 14891 C CA . THR A 1 85 ? 4.542 3.529 -4.062 1.00 0.47 85 THR A CA 7
ATOM 14892 C C . THR A 1 85 ? 4.326 3.886 -5.523 1.00 0.45 85 THR A C 7
ATOM 14893 O O . THR A 1 85 ? 5.208 4.440 -6.179 1.00 0.50 85 THR A O 7
ATOM 14904 N N . LEU A 1 86 ? 3.157 3.542 -6.028 1.00 0.43 86 LEU A N 7
ATOM 14905 C CA . LEU A 1 86 ? 2.858 3.689 -7.437 1.00 0.43 86 LEU A CA 7
ATOM 14906 C C . LEU A 1 86 ? 1.737 4.697 -7.651 1.00 0.45 86 LEU A C 7
ATOM 14907 O O . LEU A 1 86 ? 0.821 4.804 -6.836 1.00 0.50 86 LEU A O 7
ATOM 14923 N N . THR A 1 87 ? 1.817 5.448 -8.739 1.00 0.48 87 THR A N 7
ATOM 14924 C CA . THR A 1 87 ? 0.752 6.358 -9.092 1.00 0.55 87 THR A CA 7
ATOM 14925 C C . THR A 1 87 ? -0.216 5.685 -10.058 1.00 0.55 87 THR A C 7
ATOM 14926 O O . THR A 1 87 ? 0.191 5.244 -11.136 1.00 0.56 87 THR A O 7
ATOM 14937 N N . ARG A 1 88 ? -1.493 5.650 -9.666 1.00 0.60 88 ARG A N 7
ATOM 14938 C CA . ARG A 1 88 ? -2.581 5.077 -10.471 1.00 0.67 88 ARG A CA 7
ATOM 14939 C C . ARG A 1 88 ? -3.740 4.712 -9.556 1.00 0.71 88 ARG A C 7
ATOM 14940 O O . ARG A 1 88 ? -3.694 3.691 -8.877 1.00 1.02 88 ARG A O 7
ATOM 14961 N N . LEU A 1 89 ? -4.770 5.542 -9.527 1.00 0.56 89 LEU A N 7
ATOM 14962 C CA . LEU A 1 89 ? -5.916 5.287 -8.668 1.00 0.55 89 LEU A CA 7
ATOM 14963 C C . LEU A 1 89 ? -7.144 6.017 -9.197 1.00 0.55 89 LEU A C 7
ATOM 14964 O O . LEU A 1 89 ? -7.136 7.236 -9.372 1.00 0.77 89 LEU A O 7
ATOM 14980 N N . ASP A 1 90 ? -8.190 5.253 -9.457 1.00 0.47 90 ASP A N 7
ATOM 14981 C CA . ASP A 1 90 ? -9.447 5.791 -9.953 1.00 0.52 90 ASP A CA 7
ATOM 14982 C C . ASP A 1 90 ? -10.562 5.548 -8.945 1.00 0.53 90 ASP A C 7
ATOM 14983 O O . ASP A 1 90 ? -10.352 4.898 -7.918 1.00 0.51 90 ASP A O 7
ATOM 14992 N N . LYS A 1 91 ? -11.749 6.056 -9.240 1.00 0.63 91 LYS A N 7
ATOM 14993 C CA . LYS A 1 91 ? -12.865 5.971 -8.307 1.00 0.75 91 LYS A CA 7
ATOM 14994 C C . LYS A 1 91 ? -13.346 4.529 -8.164 1.00 0.79 91 LYS A C 7
ATOM 14995 O O . LYS A 1 91 ? -13.711 4.095 -7.069 1.00 0.85 91 LYS A O 7
ATOM 15014 N N . ALA A 1 92 ? -13.323 3.786 -9.260 1.00 0.81 92 ALA A N 7
ATOM 15015 C CA . ALA A 1 92 ? -13.703 2.382 -9.223 1.00 0.94 92 ALA A CA 7
ATOM 15016 C C . ALA A 1 92 ? -12.628 1.569 -8.515 1.00 0.81 92 ALA A C 7
ATOM 15017 O O . ALA A 1 92 ? -12.926 0.607 -7.805 1.00 0.81 92 ALA A O 7
ATOM 15024 N N . ALA A 1 93 ? -11.374 1.968 -8.707 1.00 0.73 93 ALA A N 7
ATOM 15025 C CA . ALA A 1 93 ? -10.253 1.338 -8.027 1.00 0.67 93 ALA A CA 7
ATOM 15026 C C . ALA A 1 93 ? -10.400 1.460 -6.516 1.00 0.57 93 ALA A C 7
ATOM 15027 O O . ALA A 1 93 ? -10.049 0.543 -5.775 1.00 0.57 93 ALA A O 7
ATOM 15034 N N . CYS A 1 94 ? -10.927 2.596 -6.071 1.00 0.55 94 CYS A N 7
ATOM 15035 C CA . CYS A 1 94 ? -11.185 2.825 -4.654 1.00 0.58 94 CYS A CA 7
ATOM 15036 C C . CYS A 1 94 ? -12.083 1.723 -4.100 1.00 0.60 94 CYS A C 7
ATOM 15037 O O . CYS A 1 94 ? -11.759 1.089 -3.098 1.00 0.63 94 CYS A O 7
ATOM 15044 N N . VAL A 1 95 ? -13.196 1.475 -4.785 1.00 0.64 95 VAL A N 7
ATOM 15045 C CA . VAL A 1 95 ? -14.150 0.462 -4.350 1.00 0.71 95 VAL A CA 7
ATOM 15046 C C . VAL A 1 95 ? -13.543 -0.929 -4.469 1.00 0.65 95 VAL A C 7
ATOM 15047 O O . VAL A 1 95 ? -13.828 -1.816 -3.667 1.00 0.67 95 VAL A O 7
ATOM 15060 N N . SER A 1 96 ? -12.695 -1.105 -5.467 1.00 0.62 96 SER A N 7
ATOM 15061 C CA . SER A 1 96 ? -12.006 -2.366 -5.674 1.00 0.61 96 SER A CA 7
ATOM 15062 C C . SER A 1 96 ? -11.125 -2.703 -4.472 1.00 0.55 96 SER A C 7
ATOM 15063 O O . SER A 1 96 ? -11.182 -3.810 -3.943 1.00 0.58 96 SER A O 7
ATOM 15071 N N . LEU A 1 97 ? -10.328 -1.738 -4.039 1.00 0.56 97 LEU A N 7
ATOM 15072 C CA . LEU A 1 97 ? -9.419 -1.944 -2.920 1.00 0.61 97 LEU A CA 7
ATOM 15073 C C . LEU A 1 97 ? -10.191 -2.055 -1.612 1.00 0.63 97 LEU A C 7
ATOM 15074 O O . LEU A 1 97 ? -9.796 -2.788 -0.712 1.00 0.70 97 LEU A O 7
ATOM 15090 N N . ALA A 1 98 ? -11.312 -1.349 -1.538 1.00 0.64 98 ALA A N 7
ATOM 15091 C CA . ALA A 1 98 ? -12.173 -1.392 -0.360 1.00 0.75 98 ALA A CA 7
ATOM 15092 C C . ALA A 1 98 ? -12.963 -2.699 -0.299 1.00 0.71 98 ALA A C 7
ATOM 15093 O O . ALA A 1 98 ? -13.682 -2.959 0.667 1.00 0.85 98 ALA A O 7
ATOM 15100 N N . THR A 1 99 ? -12.843 -3.509 -1.342 1.00 0.66 99 THR A N 7
ATOM 15101 C CA . THR A 1 99 ? -13.483 -4.812 -1.373 1.00 0.71 99 THR A CA 7
ATOM 15102 C C . THR A 1 99 ? -12.443 -5.908 -1.580 1.00 0.66 99 THR A C 7
ATOM 15103 O O . THR A 1 99 ? -12.777 -7.076 -1.783 1.00 0.77 99 THR A O 7
ATOM 15114 N N . LEU A 1 100 ? -11.175 -5.513 -1.518 1.00 0.59 100 LEU A N 7
ATOM 15115 C CA . LEU A 1 100 ? -10.062 -6.443 -1.629 1.00 0.61 100 LEU A CA 7
ATOM 15116 C C . LEU A 1 100 ? -9.360 -6.530 -0.276 1.00 0.66 100 LEU A C 7
ATOM 15117 O O . LEU A 1 100 ? -9.128 -5.511 0.371 1.00 0.93 100 LEU A O 7
ATOM 15133 N N . ASN A 1 101 ? -9.026 -7.731 0.165 1.00 0.60 101 ASN A N 7
ATOM 15134 C CA . ASN A 1 101 ? -8.444 -7.890 1.485 1.00 0.66 101 ASN A CA 7
ATOM 15135 C C . ASN A 1 101 ? -6.948 -7.614 1.481 1.00 0.70 101 ASN A C 7
ATOM 15136 O O . ASN A 1 101 ? -6.130 -8.511 1.268 1.00 0.79 101 ASN A O 7
ATOM 15147 N N . LEU A 1 102 ? -6.596 -6.355 1.689 1.00 0.76 102 LEU A N 7
ATOM 15148 C CA . LEU A 1 102 ? -5.212 -5.984 1.940 1.00 0.88 102 LEU A CA 7
ATOM 15149 C C . LEU A 1 102 ? -4.881 -6.236 3.406 1.00 0.99 102 LEU A C 7
ATOM 15150 O O . LEU A 1 102 ? -4.636 -5.309 4.172 1.00 1.50 102 LEU A O 7
ATOM 15166 N N . GLY A 1 103 ? -4.926 -7.504 3.789 1.00 0.92 103 GLY A N 7
ATOM 15167 C CA . GLY A 1 103 ? -4.606 -7.896 5.146 1.00 1.04 103 GLY A CA 7
ATOM 15168 C C . GLY A 1 103 ? -3.881 -9.222 5.181 1.00 1.12 103 GLY A C 7
ATOM 15169 O O . GLY A 1 103 ? -2.809 -9.338 5.765 1.00 1.70 103 GLY A O 7
ATOM 15173 N N . THR A 1 104 ? -4.464 -10.227 4.543 1.00 1.03 104 THR A N 7
ATOM 15174 C CA . THR A 1 104 ? -3.825 -11.527 4.424 1.00 1.28 104 THR A CA 7
ATOM 15175 C C . THR A 1 104 ? -2.701 -11.472 3.387 1.00 1.06 104 THR A C 7
ATOM 15176 O O . THR A 1 104 ? -1.765 -12.265 3.421 1.00 1.25 104 THR A O 7
ATOM 15187 N N . SER A 1 105 ? -2.788 -10.512 2.478 1.00 0.97 105 SER A N 7
ATOM 15188 C CA . SER A 1 105 ? -1.786 -10.359 1.436 1.00 1.06 105 SER A CA 7
ATOM 15189 C C . SER A 1 105 ? -1.095 -9.004 1.563 1.00 1.02 105 SER A C 7
ATOM 15190 O O . SER A 1 105 ? -0.496 -8.502 0.614 1.00 1.48 105 SER A O 7
ATOM 15198 N N . ALA A 1 106 ? -1.159 -8.428 2.751 1.00 0.76 106 ALA A N 7
ATOM 15199 C CA . ALA A 1 106 ? -0.533 -7.145 3.007 1.00 0.73 106 ALA A CA 7
ATOM 15200 C C . ALA A 1 106 ? -0.020 -7.092 4.431 1.00 0.59 106 ALA A C 7
ATOM 15201 O O . ALA A 1 106 ? -0.488 -7.833 5.285 1.00 0.67 106 ALA A O 7
ATOM 15208 N N . LYS A 1 107 ? 0.957 -6.236 4.681 1.00 0.51 107 LYS A N 7
ATOM 15209 C CA . LYS A 1 107 ? 1.418 -6.025 6.037 1.00 0.47 107 LYS A CA 7
ATOM 15210 C C . LYS A 1 107 ? 0.449 -5.089 6.744 1.00 0.51 107 LYS A C 7
ATOM 15211 O O . LYS A 1 107 ? 0.074 -5.306 7.896 1.00 0.70 107 LYS A O 7
ATOM 15230 N N . GLY A 1 108 ? 0.037 -4.056 6.022 1.00 0.50 108 GLY A N 7
ATOM 15231 C CA . GLY A 1 108 ? -0.925 -3.109 6.534 1.00 0.61 108 GLY A CA 7
ATOM 15232 C C . GLY A 1 108 ? -1.315 -2.103 5.485 1.00 0.58 108 GLY A C 7
ATOM 15233 O O . GLY A 1 108 ? -0.545 -1.821 4.570 1.00 0.81 108 GLY A O 7
ATOM 15237 N N . TYR A 1 109 ? -2.492 -1.544 5.633 1.00 0.52 109 TYR A N 7
ATOM 15238 C CA . TYR A 1 109 ? -3.033 -0.651 4.637 1.00 0.49 109 TYR A CA 7
ATOM 15239 C C . TYR A 1 109 ? -3.326 0.710 5.277 1.00 0.47 109 TYR A C 7
ATOM 15240 O O . TYR A 1 109 ? -4.050 0.792 6.268 1.00 0.51 109 TYR A O 7
ATOM 15258 N N . GLY A 1 110 ? -2.744 1.778 4.730 1.00 0.45 110 GLY A N 7
ATOM 15259 C CA . GLY A 1 110 ? -2.861 3.080 5.362 1.00 0.48 110 GLY A CA 7
ATOM 15260 C C . GLY A 1 110 ? -3.324 4.173 4.415 1.00 0.52 110 GLY A C 7
ATOM 15261 O O . GLY A 1 110 ? -2.577 4.609 3.543 1.00 0.85 110 GLY A O 7
ATOM 15265 N N . VAL A 1 111 ? -4.554 4.633 4.601 1.00 0.44 111 VAL A N 7
ATOM 15266 C CA . VAL A 1 111 ? -5.129 5.668 3.747 1.00 0.50 111 VAL A CA 7
ATOM 15267 C C . VAL A 1 111 ? -4.771 7.055 4.264 1.00 0.50 111 VAL A C 7
ATOM 15268 O O . VAL A 1 111 ? -4.974 7.349 5.439 1.00 0.52 111 VAL A O 7
ATOM 15281 N N . ASN A 1 112 ? -4.241 7.898 3.376 1.00 0.53 112 ASN A N 7
ATOM 15282 C CA . ASN A 1 112 ? -3.877 9.276 3.709 1.00 0.60 112 ASN A CA 7
ATOM 15283 C C . ASN A 1 112 ? -2.748 9.297 4.743 1.00 0.56 112 ASN A C 7
ATOM 15284 O O . ASN A 1 112 ? -2.698 10.158 5.621 1.00 0.69 112 ASN A O 7
ATOM 15295 N N . ILE A 1 113 ? -1.841 8.339 4.625 1.00 0.54 113 ILE A N 7
ATOM 15296 C CA . ILE A 1 113 ? -0.680 8.266 5.500 1.00 0.54 113 ILE A CA 7
ATOM 15297 C C . ILE A 1 113 ? 0.524 8.942 4.847 1.00 0.60 113 ILE A C 7
ATOM 15298 O O . ILE A 1 113 ? 0.716 8.857 3.635 1.00 0.73 113 ILE A O 7
ATOM 15314 N N . SER A 1 114 ? 1.303 9.650 5.652 1.00 0.60 114 SER A N 7
ATOM 15315 C CA . SER A 1 114 ? 2.559 10.218 5.201 1.00 0.70 114 SER A CA 7
ATOM 15316 C C . SER A 1 114 ? 3.695 9.608 6.011 1.00 0.67 114 SER A C 7
ATOM 15317 O O . SER A 1 114 ? 3.509 9.246 7.175 1.00 0.77 114 SER A O 7
ATOM 15325 N N . GLY A 1 115 ? 4.863 9.484 5.395 1.00 0.70 115 GLY A N 7
ATOM 15326 C CA . GLY A 1 115 ? 5.976 8.835 6.056 1.00 0.70 115 GLY A CA 7
ATOM 15327 C C . GLY A 1 115 ? 5.732 7.350 6.222 1.00 0.70 115 GLY A C 7
ATOM 15328 O O . GLY A 1 115 ? 5.814 6.823 7.329 1.00 0.75 115 GLY A O 7
ATOM 15332 N N . GLU A 1 116 ? 5.434 6.690 5.106 1.00 0.73 116 GLU A N 7
ATOM 15333 C CA . GLU A 1 116 ? 5.102 5.266 5.094 1.00 0.77 116 GLU A CA 7
ATOM 15334 C C . GLU A 1 116 ? 6.198 4.425 5.750 1.00 0.75 116 GLU A C 7
ATOM 15335 O O . GLU A 1 116 ? 5.905 3.420 6.393 1.00 0.84 116 GLU A O 7
ATOM 15347 N N . ASN A 1 117 ? 7.450 4.863 5.608 1.00 0.67 117 ASN A N 7
ATOM 15348 C CA . ASN A 1 117 ? 8.597 4.175 6.210 1.00 0.67 117 ASN A CA 7
ATOM 15349 C C . ASN A 1 117 ? 8.347 3.856 7.687 1.00 0.69 117 ASN A C 7
ATOM 15350 O O . ASN A 1 117 ? 8.777 2.817 8.188 1.00 0.75 117 ASN A O 7
ATOM 15361 N N . ASN A 1 118 ? 7.634 4.743 8.373 1.00 0.70 118 ASN A N 7
ATOM 15362 C CA . ASN A 1 118 ? 7.249 4.515 9.760 1.00 0.80 118 ASN A CA 7
ATOM 15363 C C . ASN A 1 118 ? 5.755 4.781 9.925 1.00 0.82 118 ASN A C 7
ATOM 15364 O O . ASN A 1 118 ? 5.335 5.628 10.716 1.00 1.00 118 ASN A O 7
ATOM 15375 N N . ILE A 1 119 ? 4.962 4.075 9.128 1.00 0.78 119 ILE A N 7
ATOM 15376 C CA . ILE A 1 119 ? 3.509 4.199 9.165 1.00 0.87 119 ILE A CA 7
ATOM 15377 C C . ILE A 1 119 ? 2.949 3.803 10.538 1.00 0.71 119 ILE A C 7
ATOM 15378 O O . ILE A 1 119 ? 3.502 2.942 11.228 1.00 0.73 119 ILE A O 7
ATOM 15394 N N . THR A 1 120 ? 1.862 4.455 10.932 1.00 0.70 120 THR A N 7
ATOM 15395 C CA . THR A 1 120 ? 1.258 4.248 12.242 1.00 0.64 120 THR A CA 7
ATOM 15396 C C . THR A 1 120 ? 0.528 2.900 12.319 1.00 0.56 120 THR A C 7
ATOM 15397 O O . THR A 1 120 ? 0.419 2.183 11.321 1.00 0.54 120 THR A O 7
ATOM 15408 N N . SER A 1 121 ? 0.038 2.569 13.513 1.00 0.57 121 SER A N 7
ATOM 15409 C CA . SER A 1 121 ? -0.612 1.290 13.764 1.00 0.55 121 SER A CA 7
ATOM 15410 C C . SER A 1 121 ? -1.912 1.153 12.971 1.00 0.52 121 SER A C 7
ATOM 15411 O O . SER A 1 121 ? -2.520 2.148 12.562 1.00 0.57 121 SER A O 7
ATOM 15419 N N . PHE A 1 122 ? -2.340 -0.087 12.781 1.00 0.49 122 PHE A N 7
ATOM 15420 C CA . PHE A 1 122 ? -3.450 -0.394 11.893 1.00 0.50 122 PHE A CA 7
ATOM 15421 C C . PHE A 1 122 ? -4.682 -0.849 12.673 1.00 0.53 122 PHE A C 7
ATOM 15422 O O . PHE A 1 122 ? -4.598 -1.751 13.507 1.00 0.68 122 PHE A O 7
ATOM 15439 N N . GLY A 1 123 ? -5.815 -0.218 12.396 1.00 0.53 123 GLY A N 7
ATOM 15440 C CA . GLY A 1 123 ? -7.077 -0.651 12.969 1.00 0.60 123 GLY A CA 7
ATOM 15441 C C . GLY A 1 123 ? -8.034 -1.131 11.894 1.00 0.67 123 GLY A C 7
ATOM 15442 O O . GLY A 1 123 ? -7.798 -2.163 11.262 1.00 1.24 123 GLY A O 7
ATOM 15446 N N . ASN A 1 124 ? -9.104 -0.382 11.670 1.00 0.58 124 ASN A N 7
ATOM 15447 C CA . ASN A 1 124 ? -10.044 -0.692 10.595 1.00 0.60 124 ASN A CA 7
ATOM 15448 C C . ASN A 1 124 ? -10.540 0.580 9.904 1.00 0.61 124 ASN A C 7
ATOM 15449 O O . ASN A 1 124 ? -11.185 0.515 8.858 1.00 0.99 124 ASN A O 7
ATOM 15460 N N . SER A 1 125 ? -10.201 1.734 10.469 1.00 0.51 125 SER A N 7
ATOM 15461 C CA . SER A 1 125 ? -10.642 3.016 9.929 1.00 0.55 125 SER A CA 7
ATOM 15462 C C . SER A 1 125 ? -9.685 3.495 8.840 1.00 0.49 125 SER A C 7
ATOM 15463 O O . SER A 1 125 ? -8.659 2.867 8.590 1.00 0.64 125 SER A O 7
ATOM 15471 N N . ALA A 1 126 ? -10.023 4.606 8.194 1.00 0.61 126 ALA A N 7
ATOM 15472 C CA . ALA A 1 126 ? -9.226 5.112 7.086 1.00 0.57 126 ALA A CA 7
ATOM 15473 C C . ALA A 1 126 ? -9.053 6.628 7.164 1.00 0.73 126 ALA A C 7
ATOM 15474 O O . ALA A 1 126 ? -9.512 7.255 8.116 1.00 1.25 126 ALA A O 7
ATOM 15481 N N . ASP A 1 127 ? -8.382 7.186 6.153 1.00 0.96 127 ASP A N 7
ATOM 15482 C CA . ASP A 1 127 ? -8.173 8.636 6.014 1.00 1.08 127 ASP A CA 7
ATOM 15483 C C . ASP A 1 127 ? -7.418 9.214 7.208 1.00 0.90 127 ASP A C 7
ATOM 15484 O O . ASP A 1 127 ? -8.008 9.559 8.235 1.00 1.34 127 ASP A O 7
ATOM 15493 N N . GLN A 1 128 ? -6.096 9.292 7.054 1.00 0.95 128 GLN A N 7
ATOM 15494 C CA . GLN A 1 128 ? -5.177 9.703 8.116 1.00 0.92 128 GLN A CA 7
ATOM 15495 C C . GLN A 1 128 ? -5.157 8.661 9.224 1.00 0.83 128 GLN A C 7
ATOM 15496 O O . GLN A 1 128 ? -4.655 8.901 10.325 1.00 1.02 128 GLN A O 7
ATOM 15510 N N . ALA A 1 129 ? -5.677 7.491 8.893 1.00 0.65 129 ALA A N 7
ATOM 15511 C CA . ALA A 1 129 ? -5.700 6.357 9.792 1.00 0.63 129 ALA A CA 7
ATOM 15512 C C . ALA A 1 129 ? -5.422 5.088 9.000 1.00 0.52 129 ALA A C 7
ATOM 15513 O O . ALA A 1 129 ? -5.829 4.969 7.840 1.00 0.47 129 ALA A O 7
ATOM 15520 N N . ALA A 1 130 ? -4.708 4.164 9.609 1.00 0.54 130 ALA A N 7
ATOM 15521 C CA . ALA A 1 130 ? -4.358 2.920 8.952 1.00 0.50 130 ALA A CA 7
ATOM 15522 C C . ALA A 1 130 ? -5.219 1.781 9.478 1.00 0.47 130 ALA A C 7
ATOM 15523 O O . ALA A 1 130 ? -5.739 1.851 10.593 1.00 0.53 130 ALA A O 7
ATOM 15530 N N . LYS A 1 131 ? -5.368 0.734 8.683 1.00 0.43 131 LYS A N 7
ATOM 15531 C CA . LYS A 1 131 ? -6.192 -0.395 9.074 1.00 0.44 131 LYS A CA 7
ATOM 15532 C C . LYS A 1 131 ? -5.510 -1.707 8.706 1.00 0.45 131 LYS A C 7
ATOM 15533 O O . LYS A 1 131 ? -4.676 -1.755 7.797 1.00 0.49 131 LYS A O 7
ATOM 15552 N N . SER A 1 132 ? -5.860 -2.761 9.427 1.00 0.49 132 SER A N 7
ATOM 15553 C CA . SER A 1 132 ? -5.245 -4.066 9.238 1.00 0.59 132 SER A CA 7
ATOM 15554 C C . SER A 1 132 ? -5.722 -4.711 7.941 1.00 0.68 132 SER A C 7
ATOM 15555 O O . SER A 1 132 ? -4.937 -5.319 7.214 1.00 0.97 132 SER A O 7
ATOM 15563 N N . THR A 1 133 ? -7.008 -4.577 7.651 1.00 0.72 133 THR A N 7
ATOM 15564 C CA . THR A 1 133 ? -7.572 -5.164 6.448 1.00 0.93 133 THR A CA 7
ATOM 15565 C C . THR A 1 133 ? -8.410 -4.154 5.677 1.00 0.69 133 THR A C 7
ATOM 15566 O O . THR A 1 133 ? -9.204 -3.417 6.264 1.00 1.11 133 THR A O 7
ATOM 15577 N N . ALA A 1 134 ? -8.256 -4.151 4.361 1.00 0.82 134 ALA A N 7
ATOM 15578 C CA . ALA A 1 134 ? -9.014 -3.244 3.508 1.00 1.50 134 ALA A CA 7
ATOM 15579 C C . ALA A 1 134 ? -10.244 -3.943 2.954 1.00 1.30 134 ALA A C 7
ATOM 15580 O O . ALA A 1 134 ? -10.877 -3.476 2.016 1.00 1.86 134 ALA A O 7
ATOM 15587 N N . ILE A 1 135 ? -10.596 -5.046 3.587 1.00 0.99 135 ILE A N 7
ATOM 15588 C CA . ILE A 1 135 ? -11.720 -5.863 3.158 1.00 0.96 135 ILE A CA 7
ATOM 15589 C C . ILE A 1 135 ? -13.003 -5.364 3.816 1.00 1.21 135 ILE A C 7
ATOM 15590 O O . ILE A 1 135 ? -14.059 -5.993 3.736 1.00 2.09 135 ILE A O 7
ATOM 15606 N N . THR A 1 136 ? -12.898 -4.205 4.433 1.00 1.18 136 THR A N 7
ATOM 15607 C CA . THR A 1 136 ? -13.930 -3.703 5.311 1.00 1.62 136 THR A CA 7
ATOM 15608 C C . THR A 1 136 ? -14.883 -2.766 4.576 1.00 1.09 136 THR A C 7
ATOM 15609 O O . THR A 1 136 ? -14.459 -1.782 3.979 1.00 1.00 136 THR A O 7
ATOM 15620 N N . PRO A 1 137 ? -16.185 -3.080 4.591 1.00 1.02 137 PRO A N 7
ATOM 15621 C CA . PRO A 1 137 ? -17.231 -2.178 4.091 1.00 1.06 137 PRO A CA 7
ATOM 15622 C C . PRO A 1 137 ? -17.070 -0.742 4.612 1.00 0.97 137 PRO A C 7
ATOM 15623 O O . PRO A 1 137 ? -17.420 0.224 3.928 1.00 1.12 137 PRO A O 7
ATOM 15634 N N . ALA A 1 138 ? -16.538 -0.611 5.827 1.00 1.04 138 ALA A N 7
ATOM 15635 C CA . ALA A 1 138 ? -16.282 0.699 6.428 1.00 1.16 138 ALA A CA 7
ATOM 15636 C C . ALA A 1 138 ? -15.162 1.446 5.697 1.00 0.92 138 ALA A C 7
ATOM 15637 O O . ALA A 1 138 ? -15.112 2.679 5.713 1.00 0.97 138 ALA A O 7
ATOM 15644 N N . GLU A 1 139 ? -14.268 0.695 5.059 1.00 0.82 139 GLU A N 7
ATOM 15645 C CA . GLU A 1 139 ? -13.202 1.279 4.252 1.00 0.81 139 GLU A CA 7
ATOM 15646 C C . GLU A 1 139 ? -13.806 2.101 3.124 1.00 0.71 139 GLU A C 7
ATOM 15647 O O . GLU A 1 139 ? -13.483 3.273 2.956 1.00 0.80 139 GLU A O 7
ATOM 15659 N N . ALA A 1 140 ? -14.724 1.484 2.388 1.00 0.71 140 ALA A N 7
ATOM 15660 C CA . ALA A 1 140 ? -15.389 2.147 1.272 1.00 0.90 140 ALA A CA 7
ATOM 15661 C C . ALA A 1 140 ? -16.096 3.418 1.728 1.00 0.85 140 ALA A C 7
ATOM 15662 O O . ALA A 1 140 ? -16.191 4.391 0.983 1.00 1.08 140 ALA A O 7
ATOM 15669 N N . ALA A 1 141 ? -16.573 3.410 2.966 1.00 0.71 141 ALA A N 7
ATOM 15670 C CA . ALA A 1 141 ? -17.291 4.549 3.511 1.00 0.82 141 ALA A CA 7
ATOM 15671 C C . ALA A 1 141 ? -16.347 5.703 3.839 1.00 0.79 141 ALA A C 7
ATOM 15672 O O . ALA A 1 141 ? -16.669 6.864 3.588 1.00 0.92 141 ALA A O 7
ATOM 15679 N N . THR A 1 142 ? -15.182 5.391 4.394 1.00 0.72 142 THR A N 7
ATOM 15680 C CA . THR A 1 142 ? -14.246 6.427 4.798 1.00 0.83 142 THR A CA 7
ATOM 15681 C C . THR A 1 142 ? -13.323 6.849 3.645 1.00 0.97 142 THR A C 7
ATOM 15682 O O . THR A 1 142 ? -13.052 8.036 3.462 1.00 1.17 142 THR A O 7
ATOM 15693 N N . ALA A 1 143 ? -12.853 5.882 2.865 1.00 0.97 143 ALA A N 7
ATOM 15694 C CA . ALA A 1 143 ? -11.877 6.156 1.814 1.00 1.19 143 ALA A CA 7
ATOM 15695 C C . ALA A 1 143 ? -12.530 6.696 0.544 1.00 1.05 143 ALA A C 7
ATOM 15696 O O . ALA A 1 143 ? -12.094 7.709 0.002 1.00 1.28 143 ALA A O 7
ATOM 15703 N N . CYS A 1 144 ? -13.586 6.037 0.083 1.00 0.87 144 CYS A N 7
ATOM 15704 C CA . CYS A 1 144 ? -14.220 6.399 -1.186 1.00 0.96 144 CYS A CA 7
ATOM 15705 C C . CYS A 1 144 ? -15.179 7.581 -1.027 1.00 0.91 144 CYS A C 7
ATOM 15706 O O . CYS A 1 144 ? -16.024 7.828 -1.891 1.00 1.26 144 CYS A O 7
ATOM 15713 N N . LYS A 1 145 ? -15.037 8.310 0.070 1.00 1.09 145 LYS A N 7
ATOM 15714 C CA . LYS A 1 145 ? -15.844 9.494 0.322 1.00 1.29 145 LYS A CA 7
ATOM 15715 C C . LYS A 1 145 ? -14.981 10.605 0.899 1.00 1.29 145 LYS A C 7
ATOM 15716 O O . LYS A 1 145 ? -14.176 10.359 1.795 1.00 2.01 145 LYS A O 7
ATOM 15735 N N . ASN A 1 146 ? -15.138 11.815 0.350 1.00 1.10 146 ASN A N 7
ATOM 15736 C CA . ASN A 1 146 ? -14.421 13.012 0.821 1.00 1.21 146 ASN A CA 7
ATOM 15737 C C . ASN A 1 146 ? -12.960 13.011 0.380 1.00 1.25 146 ASN A C 7
ATOM 15738 O O . ASN A 1 146 ? -12.418 14.052 0.005 1.00 1.88 146 ASN A O 7
ATOM 15749 N N . THR A 1 147 ? -12.326 11.849 0.438 1.00 1.03 147 THR A N 7
ATOM 15750 C CA . THR A 1 147 ? -10.942 11.701 0.026 1.00 1.07 147 THR A CA 7
ATOM 15751 C C . THR A 1 147 ? -10.788 11.943 -1.479 1.00 1.14 147 THR A C 7
ATOM 15752 O O . THR A 1 147 ? -10.945 11.032 -2.292 1.00 2.01 147 THR A O 7
ATOM 15763 N N . ASP A 1 148 ? -10.521 13.192 -1.838 1.00 0.94 148 ASP A N 7
ATOM 15764 C CA . ASP A 1 148 ? -10.364 13.573 -3.233 1.00 1.01 148 ASP A CA 7
ATOM 15765 C C . ASP A 1 148 ? -8.951 14.077 -3.492 1.00 0.89 148 ASP A C 7
ATOM 15766 O O . ASP A 1 148 ? -8.112 13.352 -4.020 1.00 0.88 148 ASP A O 7
ATOM 15775 N N . SER A 1 149 ? -8.681 15.314 -3.089 1.00 0.95 149 SER A N 7
ATOM 15776 C CA . SER A 1 149 ? -7.344 15.881 -3.207 1.00 1.01 149 SER A CA 7
ATOM 15777 C C . SER A 1 149 ? -6.378 15.125 -2.300 1.00 0.85 149 SER A C 7
ATOM 15778 O O . SER A 1 149 ? -5.171 15.092 -2.533 1.00 1.07 149 SER A O 7
ATOM 15786 N N . THR A 1 150 ? -6.940 14.504 -1.278 1.00 0.63 150 THR A N 7
ATOM 15787 C CA . THR A 1 150 ? -6.176 13.740 -0.320 1.00 0.67 150 THR A CA 7
ATOM 15788 C C . THR A 1 150 ? -6.153 12.255 -0.683 1.00 0.56 150 THR A C 7
ATOM 15789 O O . THR A 1 150 ? -5.811 11.416 0.149 1.00 0.64 150 THR A O 7
ATOM 15800 N N . ASN A 1 151 ? -6.495 11.937 -1.930 1.00 0.49 151 ASN A N 7
ATOM 15801 C CA . ASN A 1 151 ? -6.564 10.545 -2.365 1.00 0.47 151 ASN A CA 7
ATOM 15802 C C . ASN A 1 151 ? -5.175 9.965 -2.605 1.00 0.44 151 ASN A C 7
ATOM 15803 O O . ASN A 1 151 ? -4.681 9.923 -3.733 1.00 0.59 151 ASN A O 7
ATOM 15814 N N . LYS A 1 152 ? -4.531 9.567 -1.523 1.00 0.41 152 LYS A N 7
ATOM 15815 C CA . LYS A 1 152 ? -3.297 8.803 -1.595 1.00 0.41 152 LYS A CA 7
ATOM 15816 C C . LYS A 1 152 ? -3.262 7.809 -0.445 1.00 0.39 152 LYS A C 7
ATOM 15817 O O . LYS A 1 152 ? -3.487 8.167 0.711 1.00 0.48 152 LYS A O 7
ATOM 15836 N N . VAL A 1 153 ? -3.017 6.560 -0.767 1.00 0.36 153 VAL A N 7
ATOM 15837 C CA . VAL A 1 153 ? -2.963 5.521 0.236 1.00 0.37 153 VAL A CA 7
ATOM 15838 C C . VAL A 1 153 ? -1.769 4.603 -0.003 1.00 0.35 153 VAL A C 7
ATOM 15839 O O . VAL A 1 153 ? -1.774 3.749 -0.891 1.00 0.43 153 VAL A O 7
ATOM 15852 N N . THR A 1 154 ? -0.728 4.833 0.767 1.00 0.35 154 THR A N 7
ATOM 15853 C CA . THR A 1 154 ? 0.433 3.967 0.768 1.00 0.38 154 THR A CA 7
ATOM 15854 C C . THR A 1 154 ? 0.197 2.789 1.712 1.00 0.37 154 THR A C 7
ATOM 15855 O O . THR A 1 154 ? -0.154 2.990 2.881 1.00 0.47 154 THR A O 7
ATOM 15866 N N . TYR A 1 155 ? 0.337 1.557 1.224 1.00 0.35 155 TYR A N 7
ATOM 15867 C CA . TYR A 1 155 ? 0.132 0.416 2.101 1.00 0.38 155 TYR A CA 7
ATOM 15868 C C . TYR A 1 155 ? 1.134 -0.712 1.874 1.00 0.38 155 TYR A C 7
ATOM 15869 O O . TYR A 1 155 ? 1.290 -1.221 0.764 1.00 0.61 155 TYR A O 7
ATOM 15887 N N . PHE A 1 156 ? 1.803 -1.097 2.955 1.00 0.41 156 PHE A N 7
ATOM 15888 C CA . PHE A 1 156 ? 2.725 -2.224 2.940 1.00 0.44 156 PHE A CA 7
ATOM 15889 C C . PHE A 1 156 ? 1.978 -3.516 2.668 1.00 0.46 156 PHE A C 7
ATOM 15890 O O . PHE A 1 156 ? 0.993 -3.830 3.331 1.00 0.46 156 PHE A O 7
ATOM 15907 N N . MET A 1 157 ? 2.457 -4.282 1.715 1.00 0.59 157 MET A N 7
ATOM 15908 C CA . MET A 1 157 ? 1.818 -5.536 1.374 1.00 0.68 157 MET A CA 7
ATOM 15909 C C . MET A 1 157 ? 2.793 -6.699 1.523 1.00 0.82 157 MET A C 7
ATOM 15910 O O . MET A 1 157 ? 4.002 -6.523 1.372 1.00 1.12 157 MET A O 7
ATOM 15924 N N . LYS A 1 158 ? 2.263 -7.864 1.898 1.00 0.75 158 LYS A N 7
ATOM 15925 C CA . LYS A 1 158 ? 3.080 -9.034 2.207 1.00 0.96 158 LYS A CA 7
ATOM 15926 C C . LYS A 1 158 ? 3.840 -9.532 0.985 1.00 1.43 158 LYS A C 7
ATOM 15927 O O . LYS A 1 158 ? 5.037 -9.192 0.864 1.00 1.89 158 LYS A O 7
ATOM 15947 N N . MET A 1 1 ? -23.254 0.504 -4.394 1.00 7.47 1 MET A N 8
ATOM 15948 C CA . MET A 1 1 ? -23.833 -0.354 -3.338 1.00 7.05 1 MET A CA 8
ATOM 15949 C C . MET A 1 1 ? -23.374 -1.800 -3.497 1.00 6.18 1 MET A C 8
ATOM 15950 O O . MET A 1 1 ? -23.824 -2.518 -4.390 1.00 6.26 1 MET A O 8
ATOM 15966 N N . GLU A 1 2 ? -22.456 -2.214 -2.636 1.00 5.66 2 GLU A N 8
ATOM 15967 C CA . GLU A 1 2 ? -21.978 -3.589 -2.625 1.00 5.12 2 GLU A CA 8
ATOM 15968 C C . GLU A 1 2 ? -21.443 -3.939 -1.243 1.00 4.18 2 GLU A C 8
ATOM 15969 O O . GLU A 1 2 ? -20.506 -3.304 -0.755 1.00 4.52 2 GLU A O 8
ATOM 15981 N N . GLN A 1 3 ? -22.033 -4.951 -0.619 1.00 3.35 3 GLN A N 8
ATOM 15982 C CA . GLN A 1 3 ? -21.579 -5.424 0.686 1.00 2.68 3 GLN A CA 8
ATOM 15983 C C . GLN A 1 3 ? -20.333 -6.289 0.531 1.00 1.97 3 GLN A C 8
ATOM 15984 O O . GLN A 1 3 ? -20.270 -7.403 1.052 1.00 2.24 3 GLN A O 8
ATOM 15998 N N . SER A 1 4 ? -19.337 -5.740 -0.164 1.00 1.43 4 SER A N 8
ATOM 15999 C CA . SER A 1 4 ? -18.144 -6.478 -0.564 1.00 0.82 4 SER A CA 8
ATOM 16000 C C . SER A 1 4 ? -18.519 -7.854 -1.109 1.00 0.93 4 SER A C 8
ATOM 16001 O O . SER A 1 4 ? -18.274 -8.882 -0.484 1.00 1.64 4 SER A O 8
ATOM 16009 N N . ALA A 1 5 ? -19.155 -7.852 -2.275 1.00 1.31 5 ALA A N 8
ATOM 16010 C CA . ALA A 1 5 ? -19.552 -9.086 -2.935 1.00 1.41 5 ALA A CA 8
ATOM 16011 C C . ALA A 1 5 ? -18.369 -9.666 -3.684 1.00 1.33 5 ALA A C 8
ATOM 16012 O O . ALA A 1 5 ? -18.415 -10.781 -4.192 1.00 1.96 5 ALA A O 8
ATOM 16019 N N . SER A 1 6 ? -17.304 -8.883 -3.741 1.00 1.05 6 SER A N 8
ATOM 16020 C CA . SER A 1 6 ? -16.063 -9.302 -4.366 1.00 0.98 6 SER A CA 8
ATOM 16021 C C . SER A 1 6 ? -15.106 -9.842 -3.306 1.00 0.84 6 SER A C 8
ATOM 16022 O O . SER A 1 6 ? -13.915 -10.041 -3.563 1.00 0.79 6 SER A O 8
ATOM 16030 N N . ASP A 1 7 ? -15.657 -10.112 -2.121 1.00 0.83 7 ASP A N 8
ATOM 16031 C CA . ASP A 1 7 ? -14.870 -10.477 -0.947 1.00 0.77 7 ASP A CA 8
ATOM 16032 C C . ASP A 1 7 ? -14.248 -11.862 -1.089 1.00 0.72 7 ASP A C 8
ATOM 16033 O O . ASP A 1 7 ? -13.335 -12.214 -0.347 1.00 0.82 7 ASP A O 8
ATOM 16042 N N . SER A 1 8 ? -14.753 -12.646 -2.027 1.00 0.69 8 SER A N 8
ATOM 16043 C CA . SER A 1 8 ? -14.244 -13.988 -2.239 1.00 0.75 8 SER A CA 8
ATOM 16044 C C . SER A 1 8 ? -13.531 -14.101 -3.585 1.00 0.78 8 SER A C 8
ATOM 16045 O O . SER A 1 8 ? -12.531 -14.809 -3.712 1.00 1.03 8 SER A O 8
ATOM 16053 N N . ASN A 1 9 ? -14.047 -13.392 -4.583 1.00 0.73 9 ASN A N 8
ATOM 16054 C CA . ASN A 1 9 ? -13.534 -13.497 -5.947 1.00 0.82 9 ASN A CA 8
ATOM 16055 C C . ASN A 1 9 ? -12.198 -12.772 -6.102 1.00 0.77 9 ASN A C 8
ATOM 16056 O O . ASN A 1 9 ? -11.170 -13.391 -6.389 1.00 0.86 9 ASN A O 8
ATOM 16067 N N . LYS A 1 10 ? -12.199 -11.466 -5.872 1.00 0.72 10 LYS A N 8
ATOM 16068 C CA . LYS A 1 10 ? -11.038 -10.648 -6.194 1.00 0.75 10 LYS A CA 8
ATOM 16069 C C . LYS A 1 10 ? -9.972 -10.758 -5.112 1.00 0.70 10 LYS A C 8
ATOM 16070 O O . LYS A 1 10 ? -8.787 -10.587 -5.382 1.00 0.76 10 LYS A O 8
ATOM 16089 N N . SER A 1 11 ? -10.396 -11.066 -3.896 1.00 0.65 11 SER A N 8
ATOM 16090 C CA . SER A 1 11 ? -9.479 -11.174 -2.772 1.00 0.64 11 SER A CA 8
ATOM 16091 C C . SER A 1 11 ? -8.449 -12.279 -3.004 1.00 0.66 11 SER A C 8
ATOM 16092 O O . SER A 1 11 ? -7.248 -12.020 -3.072 1.00 0.67 11 SER A O 8
ATOM 16100 N N . GLN A 1 12 ? -8.938 -13.501 -3.160 1.00 0.72 12 GLN A N 8
ATOM 16101 C CA . GLN A 1 12 ? -8.078 -14.663 -3.321 1.00 0.81 12 GLN A CA 8
ATOM 16102 C C . GLN A 1 12 ? -7.202 -14.540 -4.562 1.00 0.79 12 GLN A C 8
ATOM 16103 O O . GLN A 1 12 ? -6.025 -14.900 -4.535 1.00 0.85 12 GLN A O 8
ATOM 16117 N N . ASN A 1 13 ? -7.769 -14.015 -5.645 1.00 0.77 13 ASN A N 8
ATOM 16118 C CA . ASN A 1 13 ? -7.022 -13.862 -6.889 1.00 0.81 13 ASN A CA 8
ATOM 16119 C C . ASN A 1 13 ? -5.948 -12.788 -6.759 1.00 0.73 13 ASN A C 8
ATOM 16120 O O . ASN A 1 13 ? -4.893 -12.878 -7.387 1.00 0.76 13 ASN A O 8
ATOM 16131 N N . ALA A 1 14 ? -6.208 -11.781 -5.938 1.00 0.69 14 ALA A N 8
ATOM 16132 C CA . ALA A 1 14 ? -5.234 -10.722 -5.711 1.00 0.66 14 ALA A CA 8
ATOM 16133 C C . ALA A 1 14 ? -4.079 -11.229 -4.859 1.00 0.59 14 ALA A C 8
ATOM 16134 O O . ALA A 1 14 ? -2.922 -11.158 -5.272 1.00 0.61 14 ALA A O 8
ATOM 16141 N N . ILE A 1 15 ? -4.406 -11.765 -3.682 1.00 0.59 15 ILE A N 8
ATOM 16142 C CA . ILE A 1 15 ? -3.397 -12.256 -2.745 1.00 0.60 15 ILE A CA 8
ATOM 16143 C C . ILE A 1 15 ? -2.465 -13.263 -3.418 1.00 0.59 15 ILE A C 8
ATOM 16144 O O . ILE A 1 15 ? -1.246 -13.134 -3.339 1.00 0.59 15 ILE A O 8
ATOM 16160 N N . SER A 1 16 ? -3.048 -14.237 -4.111 1.00 0.64 16 SER A N 8
ATOM 16161 C CA . SER A 1 16 ? -2.273 -15.291 -4.759 1.00 0.70 16 SER A CA 8
ATOM 16162 C C . SER A 1 16 ? -1.267 -14.719 -5.761 1.00 0.69 16 SER A C 8
ATOM 16163 O O . SER A 1 16 ? -0.127 -15.181 -5.853 1.00 0.79 16 SER A O 8
ATOM 16171 N N . GLU A 1 17 ? -1.686 -13.694 -6.490 1.00 0.68 17 GLU A N 8
ATOM 16172 C CA . GLU A 1 17 ? -0.854 -13.111 -7.527 1.00 0.75 17 GLU A CA 8
ATOM 16173 C C . GLU A 1 17 ? 0.227 -12.213 -6.925 1.00 0.69 17 GLU A C 8
ATOM 16174 O O . GLU A 1 17 ? 1.394 -12.274 -7.323 1.00 0.75 17 GLU A O 8
ATOM 16186 N N . VAL A 1 18 ? -0.161 -11.396 -5.954 1.00 0.64 18 VAL A N 8
ATOM 16187 C CA . VAL A 1 18 ? 0.761 -10.441 -5.349 1.00 0.69 18 VAL A CA 8
ATOM 16188 C C . VAL A 1 18 ? 1.837 -11.149 -4.529 1.00 0.67 18 VAL A C 8
ATOM 16189 O O . VAL A 1 18 ? 3.022 -10.836 -4.666 1.00 0.76 18 VAL A O 8
ATOM 16202 N N . MET A 1 19 ? 1.436 -12.130 -3.721 1.00 0.65 19 MET A N 8
ATOM 16203 C CA . MET A 1 19 ? 2.379 -12.847 -2.861 1.00 0.75 19 MET A CA 8
ATOM 16204 C C . MET A 1 19 ? 3.429 -13.581 -3.692 1.00 0.74 19 MET A C 8
ATOM 16205 O O . MET A 1 19 ? 4.521 -13.889 -3.209 1.00 0.78 19 MET A O 8
ATOM 16219 N N . SER A 1 20 ? 3.096 -13.862 -4.944 1.00 0.75 20 SER A N 8
ATOM 16220 C CA . SER A 1 20 ? 4.037 -14.485 -5.857 1.00 0.82 20 SER A CA 8
ATOM 16221 C C . SER A 1 20 ? 5.147 -13.502 -6.227 1.00 0.82 20 SER A C 8
ATOM 16222 O O . SER A 1 20 ? 6.315 -13.879 -6.340 1.00 0.90 20 SER A O 8
ATOM 16230 N N . ALA A 1 21 ? 4.781 -12.233 -6.371 1.00 0.78 21 ALA A N 8
ATOM 16231 C CA . ALA A 1 21 ? 5.727 -11.200 -6.778 1.00 0.85 21 ALA A CA 8
ATOM 16232 C C . ALA A 1 21 ? 6.506 -10.659 -5.580 1.00 0.82 21 ALA A C 8
ATOM 16233 O O . ALA A 1 21 ? 7.684 -10.312 -5.697 1.00 0.89 21 ALA A O 8
ATOM 16240 N N . THR A 1 22 ? 5.852 -10.597 -4.429 1.00 0.78 22 THR A N 8
ATOM 16241 C CA . THR A 1 22 ? 6.490 -10.103 -3.217 1.00 0.83 22 THR A CA 8
ATOM 16242 C C . THR A 1 22 ? 7.506 -11.108 -2.684 1.00 0.87 22 THR A C 8
ATOM 16243 O O . THR A 1 22 ? 8.546 -10.728 -2.155 1.00 0.94 22 THR A O 8
ATOM 16254 N N . SER A 1 23 ? 7.211 -12.392 -2.836 1.00 0.89 23 SER A N 8
ATOM 16255 C CA . SER A 1 23 ? 8.145 -13.430 -2.430 1.00 0.99 23 SER A CA 8
ATOM 16256 C C . SER A 1 23 ? 9.332 -13.474 -3.395 1.00 1.01 23 SER A C 8
ATOM 16257 O O . SER A 1 23 ? 10.449 -13.818 -3.010 1.00 1.11 23 SER A O 8
ATOM 16265 N N . ALA A 1 24 ? 9.084 -13.088 -4.644 1.00 0.96 24 ALA A N 8
ATOM 16266 C CA . ALA A 1 24 ? 10.125 -13.078 -5.663 1.00 1.03 24 ALA A CA 8
ATOM 16267 C C . ALA A 1 24 ? 11.172 -12.014 -5.363 1.00 1.01 24 ALA A C 8
ATOM 16268 O O . ALA A 1 24 ? 12.373 -12.275 -5.440 1.00 1.10 24 ALA A O 8
ATOM 16275 N N . ILE A 1 25 ? 10.710 -10.821 -4.995 1.00 0.93 25 ILE A N 8
ATOM 16276 C CA . ILE A 1 25 ? 11.609 -9.712 -4.714 1.00 0.93 25 ILE A CA 8
ATOM 16277 C C . ILE A 1 25 ? 12.460 -10.007 -3.476 1.00 0.97 25 ILE A C 8
ATOM 16278 O O . ILE A 1 25 ? 13.558 -9.473 -3.325 1.00 1.02 25 ILE A O 8
ATOM 16294 N N . ASN A 1 26 ? 11.956 -10.881 -2.605 1.00 0.98 26 ASN A N 8
ATOM 16295 C CA . ASN A 1 26 ? 12.701 -11.290 -1.421 1.00 1.08 26 ASN A CA 8
ATOM 16296 C C . ASN A 1 26 ? 13.963 -12.032 -1.834 1.00 1.12 26 ASN A C 8
ATOM 16297 O O . ASN A 1 26 ? 15.047 -11.776 -1.309 1.00 1.20 26 ASN A O 8
ATOM 16308 N N . GLY A 1 27 ? 13.810 -12.937 -2.796 1.00 1.12 27 GLY A N 8
ATOM 16309 C CA . GLY A 1 27 ? 14.927 -13.737 -3.258 1.00 1.20 27 GLY A CA 8
ATOM 16310 C C . GLY A 1 27 ? 15.842 -12.975 -4.194 1.00 1.23 27 GLY A C 8
ATOM 16311 O O . GLY A 1 27 ? 16.938 -13.435 -4.514 1.00 1.36 27 GLY A O 8
ATOM 16315 N N . LEU A 1 28 ? 15.394 -11.808 -4.639 1.00 1.16 28 LEU A N 8
ATOM 16316 C CA . LEU A 1 28 ? 16.188 -10.972 -5.529 1.00 1.22 28 LEU A CA 8
ATOM 16317 C C . LEU A 1 28 ? 17.153 -10.098 -4.731 1.00 1.28 28 LEU A C 8
ATOM 16318 O O . LEU A 1 28 ? 18.075 -9.507 -5.289 1.00 1.42 28 LEU A O 8
ATOM 16334 N N . TYR A 1 29 ? 16.931 -10.022 -3.424 1.00 1.22 29 TYR A N 8
ATOM 16335 C CA . TYR A 1 29 ? 17.799 -9.242 -2.546 1.00 1.31 29 TYR A CA 8
ATOM 16336 C C . TYR A 1 29 ? 18.591 -10.158 -1.617 1.00 1.58 29 TYR A C 8
ATOM 16337 O O . TYR A 1 29 ? 19.734 -10.496 -1.911 1.00 2.30 29 TYR A O 8
ATOM 16355 N N . ILE A 1 30 ? 17.961 -10.571 -0.513 1.00 1.25 30 ILE A N 8
ATOM 16356 C CA . ILE A 1 30 ? 18.570 -11.479 0.468 1.00 1.45 30 ILE A CA 8
ATOM 16357 C C . ILE A 1 30 ? 19.871 -10.924 1.066 1.00 1.45 30 ILE A C 8
ATOM 16358 O O . ILE A 1 30 ? 20.908 -10.879 0.410 1.00 1.99 30 ILE A O 8
ATOM 16374 N N . GLY A 1 31 ? 19.812 -10.512 2.322 1.00 1.43 31 GLY A N 8
ATOM 16375 C CA . GLY A 1 31 ? 21.019 -10.103 3.013 1.00 1.69 31 GLY A CA 8
ATOM 16376 C C . GLY A 1 31 ? 21.012 -8.647 3.423 1.00 1.52 31 GLY A C 8
ATOM 16377 O O . GLY A 1 31 ? 22.065 -8.071 3.693 1.00 1.93 31 GLY A O 8
ATOM 16381 N N . GLN A 1 32 ? 19.835 -8.042 3.465 1.00 1.16 32 GLN A N 8
ATOM 16382 C CA . GLN A 1 32 ? 19.718 -6.652 3.884 1.00 1.10 32 GLN A CA 8
ATOM 16383 C C . GLN A 1 32 ? 18.796 -6.526 5.082 1.00 1.14 32 GLN A C 8
ATOM 16384 O O . GLN A 1 32 ? 18.505 -5.415 5.532 1.00 1.93 32 GLN A O 8
ATOM 16398 N N . THR A 1 33 ? 18.330 -7.668 5.576 1.00 1.15 33 THR A N 8
ATOM 16399 C CA . THR A 1 33 ? 17.364 -7.727 6.670 1.00 1.20 33 THR A CA 8
ATOM 16400 C C . THR A 1 33 ? 15.993 -7.232 6.202 1.00 1.09 33 THR A C 8
ATOM 16401 O O . THR A 1 33 ? 15.013 -7.970 6.246 1.00 1.21 33 THR A O 8
ATOM 16412 N N . SER A 1 34 ? 15.936 -5.997 5.732 1.00 1.12 34 SER A N 8
ATOM 16413 C CA . SER A 1 34 ? 14.694 -5.426 5.249 1.00 1.35 34 SER A CA 8
ATOM 16414 C C . SER A 1 34 ? 14.929 -4.548 4.022 1.00 1.13 34 SER A C 8
ATOM 16415 O O . SER A 1 34 ? 14.148 -3.635 3.759 1.00 1.18 34 SER A O 8
ATOM 16423 N N . TYR A 1 35 ? 16.002 -4.837 3.266 1.00 0.96 35 TYR A N 8
ATOM 16424 C CA . TYR A 1 35 ? 16.300 -4.123 2.015 1.00 0.78 35 TYR A CA 8
ATOM 16425 C C . TYR A 1 35 ? 16.639 -2.664 2.302 1.00 0.74 35 TYR A C 8
ATOM 16426 O O . TYR A 1 35 ? 16.373 -1.775 1.491 1.00 0.68 35 TYR A O 8
ATOM 16444 N N . SER A 1 36 ? 17.289 -2.447 3.442 1.00 0.89 36 SER A N 8
ATOM 16445 C CA . SER A 1 36 ? 17.571 -1.107 3.947 1.00 1.03 36 SER A CA 8
ATOM 16446 C C . SER A 1 36 ? 18.515 -0.326 3.022 1.00 1.25 36 SER A C 8
ATOM 16447 O O . SER A 1 36 ? 18.721 0.872 3.210 1.00 2.03 36 SER A O 8
ATOM 16455 N N . GLY A 1 37 ? 19.071 -0.995 2.016 1.00 1.42 37 GLY A N 8
ATOM 16456 C CA . GLY A 1 37 ? 19.919 -0.313 1.052 1.00 1.83 37 GLY A CA 8
ATOM 16457 C C . GLY A 1 37 ? 19.151 0.725 0.251 1.00 1.52 37 GLY A C 8
ATOM 16458 O O . GLY A 1 37 ? 19.739 1.634 -0.341 1.00 1.88 37 GLY A O 8
ATOM 16462 N N . LEU A 1 38 ? 17.832 0.591 0.240 1.00 0.95 38 LEU A N 8
ATOM 16463 C CA . LEU A 1 38 ? 16.970 1.531 -0.464 1.00 0.77 38 LEU A CA 8
ATOM 16464 C C . LEU A 1 38 ? 16.616 2.715 0.433 1.00 0.68 38 LEU A C 8
ATOM 16465 O O . LEU A 1 38 ? 16.226 3.776 -0.051 1.00 0.66 38 LEU A O 8
ATOM 16481 N N . ASP A 1 39 ? 16.771 2.526 1.740 1.00 0.76 39 ASP A N 8
ATOM 16482 C CA . ASP A 1 39 ? 16.359 3.522 2.731 1.00 0.85 39 ASP A CA 8
ATOM 16483 C C . ASP A 1 39 ? 17.147 4.813 2.589 1.00 0.82 39 ASP A C 8
ATOM 16484 O O . ASP A 1 39 ? 16.597 5.841 2.198 1.00 0.90 39 ASP A O 8
ATOM 16493 N N . SER A 1 40 ? 18.437 4.747 2.891 1.00 0.82 40 SER A N 8
ATOM 16494 C CA . SER A 1 40 ? 19.292 5.922 2.869 1.00 0.94 40 SER A CA 8
ATOM 16495 C C . SER A 1 40 ? 19.259 6.606 1.506 1.00 0.89 40 SER A C 8
ATOM 16496 O O . SER A 1 40 ? 19.187 7.830 1.414 1.00 1.00 40 SER A O 8
ATOM 16504 N N . THR A 1 41 ? 19.271 5.800 0.454 1.00 0.81 41 THR A N 8
ATOM 16505 C CA . THR A 1 41 ? 19.335 6.300 -0.907 1.00 0.85 41 THR A CA 8
ATOM 16506 C C . THR A 1 41 ? 18.103 7.138 -1.268 1.00 0.79 41 THR A C 8
ATOM 16507 O O . THR A 1 41 ? 18.224 8.215 -1.851 1.00 0.95 41 THR A O 8
ATOM 16518 N N . ILE A 1 42 ? 16.925 6.651 -0.908 1.00 0.67 42 ILE A N 8
ATOM 16519 C CA . ILE A 1 42 ? 15.683 7.335 -1.252 1.00 0.67 42 ILE A CA 8
ATOM 16520 C C . ILE A 1 42 ? 15.353 8.428 -0.235 1.00 0.64 42 ILE A C 8
ATOM 16521 O O . ILE A 1 42 ? 14.752 9.449 -0.579 1.00 0.68 42 ILE A O 8
ATOM 16537 N N . LEU A 1 43 ? 15.769 8.220 1.009 1.00 0.64 43 LEU A N 8
ATOM 16538 C CA . LEU A 1 43 ? 15.509 9.176 2.078 1.00 0.70 43 LEU A CA 8
ATOM 16539 C C . LEU A 1 43 ? 16.088 10.546 1.738 1.00 0.75 43 LEU A C 8
ATOM 16540 O O . LEU A 1 43 ? 15.365 11.540 1.676 1.00 0.75 43 LEU A O 8
ATOM 16556 N N . LEU A 1 44 ? 17.392 10.588 1.491 1.00 0.85 44 LEU A N 8
ATOM 16557 C CA . LEU A 1 44 ? 18.081 11.846 1.205 1.00 0.98 44 LEU A CA 8
ATOM 16558 C C . LEU A 1 44 ? 17.802 12.328 -0.214 1.00 0.92 44 LEU A C 8
ATOM 16559 O O . LEU A 1 44 ? 18.139 13.456 -0.572 1.00 1.03 44 LEU A O 8
ATOM 16575 N N . ASN A 1 45 ? 17.188 11.463 -1.011 1.00 0.84 45 ASN A N 8
ATOM 16576 C CA . ASN A 1 45 ? 16.906 11.764 -2.410 1.00 0.91 45 ASN A CA 8
ATOM 16577 C C . ASN A 1 45 ? 15.959 12.947 -2.542 1.00 0.88 45 ASN A C 8
ATOM 16578 O O . ASN A 1 45 ? 16.155 13.819 -3.387 1.00 1.02 45 ASN A O 8
ATOM 16589 N N . THR A 1 46 ? 14.924 12.974 -1.715 1.00 0.79 46 THR A N 8
ATOM 16590 C CA . THR A 1 46 ? 13.946 14.044 -1.785 1.00 0.85 46 THR A CA 8
ATOM 16591 C C . THR A 1 46 ? 13.695 14.667 -0.414 1.00 0.79 46 THR A C 8
ATOM 16592 O O . THR A 1 46 ? 12.936 14.125 0.387 1.00 0.68 46 THR A O 8
ATOM 16603 N N . SER A 1 47 ? 14.374 15.782 -0.145 1.00 0.97 47 SER A N 8
ATOM 16604 C CA . SER A 1 47 ? 14.077 16.638 1.007 1.00 1.13 47 SER A CA 8
ATOM 16605 C C . SER A 1 47 ? 14.283 15.926 2.352 1.00 1.06 47 SER A C 8
ATOM 16606 O O . SER A 1 47 ? 13.863 16.437 3.394 1.00 1.32 47 SER A O 8
ATOM 16614 N N . ALA A 1 48 ? 14.928 14.755 2.325 1.00 0.92 48 ALA A N 8
ATOM 16615 C CA . ALA A 1 48 ? 15.126 13.924 3.523 1.00 0.97 48 ALA A CA 8
ATOM 16616 C C . ALA A 1 48 ? 13.793 13.364 4.020 1.00 0.88 48 ALA A C 8
ATOM 16617 O O . ALA A 1 48 ? 13.725 12.673 5.037 1.00 1.00 48 ALA A O 8
ATOM 16624 N N . ILE A 1 49 ? 12.738 13.675 3.281 1.00 0.78 49 ILE A N 8
ATOM 16625 C CA . ILE A 1 49 ? 11.401 13.171 3.544 1.00 0.75 49 ILE A CA 8
ATOM 16626 C C . ILE A 1 49 ? 10.756 12.835 2.212 1.00 0.62 49 ILE A C 8
ATOM 16627 O O . ILE A 1 49 ? 10.305 13.733 1.499 1.00 0.65 49 ILE A O 8
ATOM 16643 N N . PRO A 1 50 ? 10.743 11.549 1.836 1.00 0.57 50 PRO A N 8
ATOM 16644 C CA . PRO A 1 50 ? 10.243 11.118 0.530 1.00 0.52 50 PRO A CA 8
ATOM 16645 C C . PRO A 1 50 ? 8.793 11.540 0.298 1.00 0.53 50 PRO A C 8
ATOM 16646 O O . PRO A 1 50 ? 7.858 10.897 0.767 1.00 0.53 50 PRO A O 8
ATOM 16657 N N . ASP A 1 51 ? 8.629 12.639 -0.433 1.00 0.59 51 ASP A N 8
ATOM 16658 C CA . ASP A 1 51 ? 7.317 13.236 -0.686 1.00 0.63 51 ASP A CA 8
ATOM 16659 C C . ASP A 1 51 ? 6.444 12.315 -1.536 1.00 0.52 51 ASP A C 8
ATOM 16660 O O . ASP A 1 51 ? 5.233 12.509 -1.647 1.00 0.54 51 ASP A O 8
ATOM 16669 N N . ASN A 1 52 ? 7.065 11.285 -2.098 1.00 0.47 52 ASN A N 8
ATOM 16670 C CA . ASN A 1 52 ? 6.375 10.337 -2.964 1.00 0.49 52 ASN A CA 8
ATOM 16671 C C . ASN A 1 52 ? 5.331 9.548 -2.185 1.00 0.43 52 ASN A C 8
ATOM 16672 O O . ASN A 1 52 ? 4.424 8.963 -2.773 1.00 0.56 52 ASN A O 8
ATOM 16683 N N . TYR A 1 53 ? 5.456 9.558 -0.859 1.00 0.39 53 TYR A N 8
ATOM 16684 C CA . TYR A 1 53 ? 4.509 8.883 0.034 1.00 0.52 53 TYR A CA 8
ATOM 16685 C C . TYR A 1 53 ? 3.085 9.393 -0.152 1.00 0.56 53 TYR A C 8
ATOM 16686 O O . TYR A 1 53 ? 2.128 8.785 0.330 1.00 0.83 53 TYR A O 8
ATOM 16704 N N . LYS A 1 54 ? 2.925 10.491 -0.863 1.00 0.46 54 LYS A N 8
ATOM 16705 C CA . LYS A 1 54 ? 1.613 11.063 -1.061 1.00 0.49 54 LYS A CA 8
ATOM 16706 C C . LYS A 1 54 ? 1.550 11.888 -2.345 1.00 0.52 54 LYS A C 8
ATOM 16707 O O . LYS A 1 54 ? 2.398 12.739 -2.588 1.00 0.72 54 LYS A O 8
ATOM 16726 N N . ASP A 1 55 ? 0.540 11.628 -3.162 1.00 0.48 55 ASP A N 8
ATOM 16727 C CA . ASP A 1 55 ? 0.297 12.434 -4.355 1.00 0.51 55 ASP A CA 8
ATOM 16728 C C . ASP A 1 55 ? -0.570 13.634 -3.993 1.00 0.60 55 ASP A C 8
ATOM 16729 O O . ASP A 1 55 ? -1.266 13.613 -2.977 1.00 0.72 55 ASP A O 8
ATOM 16738 N N . THR A 1 56 ? -0.517 14.684 -4.794 1.00 0.67 56 THR A N 8
ATOM 16739 C CA . THR A 1 56 ? -1.295 15.880 -4.520 1.00 0.78 56 THR A CA 8
ATOM 16740 C C . THR A 1 56 ? -2.445 16.046 -5.512 1.00 0.75 56 THR A C 8
ATOM 16741 O O . THR A 1 56 ? -3.254 16.966 -5.386 1.00 0.78 56 THR A O 8
ATOM 16752 N N . THR A 1 57 ? -2.520 15.153 -6.492 1.00 0.76 57 THR A N 8
ATOM 16753 C CA . THR A 1 57 ? -3.539 15.263 -7.519 1.00 0.79 57 THR A CA 8
ATOM 16754 C C . THR A 1 57 ? -4.732 14.353 -7.217 1.00 0.74 57 THR A C 8
ATOM 16755 O O . THR A 1 57 ? -5.852 14.843 -7.062 1.00 1.04 57 THR A O 8
ATOM 16766 N N . ASN A 1 58 ? -4.461 13.044 -7.070 1.00 0.65 58 ASN A N 8
ATOM 16767 C CA . ASN A 1 58 ? -5.505 12.037 -6.805 1.00 0.70 58 ASN A CA 8
ATOM 16768 C C . ASN A 1 58 ? -5.012 10.612 -7.092 1.00 0.59 58 ASN A C 8
ATOM 16769 O O . ASN A 1 58 ? -5.815 9.676 -7.099 1.00 0.66 58 ASN A O 8
ATOM 16780 N N . LYS A 1 59 ? -3.712 10.429 -7.329 1.00 0.52 59 LYS A N 8
ATOM 16781 C CA . LYS A 1 59 ? -3.231 9.135 -7.810 1.00 0.51 59 LYS A CA 8
ATOM 16782 C C . LYS A 1 59 ? -1.812 8.785 -7.351 1.00 0.45 59 LYS A C 8
ATOM 16783 O O . LYS A 1 59 ? -0.830 9.096 -8.026 1.00 0.48 59 LYS A O 8
ATOM 16802 N N . LYS A 1 60 ? -1.714 8.137 -6.192 1.00 0.41 60 LYS A N 8
ATOM 16803 C CA . LYS A 1 60 ? -0.471 7.483 -5.769 1.00 0.38 60 LYS A CA 8
ATOM 16804 C C . LYS A 1 60 ? -0.774 6.316 -4.822 1.00 0.38 60 LYS A C 8
ATOM 16805 O O . LYS A 1 60 ? -1.412 6.496 -3.781 1.00 0.41 60 LYS A O 8
ATOM 16824 N N . ILE A 1 61 ? -0.295 5.128 -5.184 1.00 0.37 61 ILE A N 8
ATOM 16825 C CA . ILE A 1 61 ? -0.435 3.937 -4.353 1.00 0.38 61 ILE A CA 8
ATOM 16826 C C . ILE A 1 61 ? 0.922 3.321 -4.044 1.00 0.38 61 ILE A C 8
ATOM 16827 O O . ILE A 1 61 ? 1.716 3.066 -4.944 1.00 0.45 61 ILE A O 8
ATOM 16843 N N . THR A 1 62 ? 1.198 3.104 -2.766 1.00 0.39 62 THR A N 8
ATOM 16844 C CA . THR A 1 62 ? 2.424 2.437 -2.371 1.00 0.45 62 THR A CA 8
ATOM 16845 C C . THR A 1 62 ? 2.177 0.944 -2.270 1.00 0.50 62 THR A C 8
ATOM 16846 O O . THR A 1 62 ? 1.463 0.511 -1.374 1.00 0.62 62 THR A O 8
ATOM 16857 N N . ASN A 1 63 ? 2.756 0.188 -3.203 1.00 0.52 63 ASN A N 8
ATOM 16858 C CA . ASN A 1 63 ? 2.597 -1.272 -3.278 1.00 0.61 63 ASN A CA 8
ATOM 16859 C C . ASN A 1 63 ? 3.033 -1.799 -4.653 1.00 0.76 63 ASN A C 8
ATOM 16860 O O . ASN A 1 63 ? 3.893 -2.672 -4.739 1.00 1.31 63 ASN A O 8
ATOM 16871 N N . PRO A 1 64 ? 2.456 -1.262 -5.755 1.00 0.64 64 PRO A N 8
ATOM 16872 C CA . PRO A 1 64 ? 2.639 -1.813 -7.089 1.00 0.97 64 PRO A CA 8
ATOM 16873 C C . PRO A 1 64 ? 3.827 -1.212 -7.838 1.00 1.15 64 PRO A C 8
ATOM 16874 O O . PRO A 1 64 ? 4.487 -0.296 -7.350 1.00 1.75 64 PRO A O 8
ATOM 16885 N N . PHE A 1 65 ? 4.072 -1.726 -9.039 1.00 1.16 65 PHE A N 8
ATOM 16886 C CA . PHE A 1 65 ? 5.196 -1.287 -9.858 1.00 1.47 65 PHE A CA 8
ATOM 16887 C C . PHE A 1 65 ? 4.753 -1.030 -11.298 1.00 1.30 65 PHE A C 8
ATOM 16888 O O . PHE A 1 65 ? 5.575 -0.945 -12.208 1.00 1.80 65 PHE A O 8
ATOM 16905 N N . GLY A 1 66 ? 3.447 -0.882 -11.490 1.00 0.85 66 GLY A N 8
ATOM 16906 C CA . GLY A 1 66 ? 2.903 -0.705 -12.822 1.00 0.86 66 GLY A CA 8
ATOM 16907 C C . GLY A 1 66 ? 3.221 0.653 -13.421 1.00 0.86 66 GLY A C 8
ATOM 16908 O O . GLY A 1 66 ? 3.510 0.763 -14.612 1.00 1.21 66 GLY A O 8
ATOM 16912 N N . GLY A 1 67 ? 3.163 1.691 -12.601 1.00 0.70 67 GLY A N 8
ATOM 16913 C CA . GLY A 1 67 ? 3.431 3.030 -13.087 1.00 0.70 67 GLY A CA 8
ATOM 16914 C C . GLY A 1 67 ? 4.814 3.507 -12.711 1.00 0.65 67 GLY A C 8
ATOM 16915 O O . GLY A 1 67 ? 5.809 2.839 -13.002 1.00 0.67 67 GLY A O 8
ATOM 16919 N N . GLU A 1 68 ? 4.880 4.656 -12.057 1.00 0.63 68 GLU A N 8
ATOM 16920 C CA . GLU A 1 68 ? 6.145 5.172 -11.577 1.00 0.64 68 GLU A CA 8
ATOM 16921 C C . GLU A 1 68 ? 6.430 4.607 -10.200 1.00 0.58 68 GLU A C 8
ATOM 16922 O O . GLU A 1 68 ? 5.863 5.059 -9.209 1.00 0.59 68 GLU A O 8
ATOM 16934 N N . LEU A 1 69 ? 7.286 3.609 -10.151 1.00 0.57 69 LEU A N 8
ATOM 16935 C CA . LEU A 1 69 ? 7.626 2.965 -8.890 1.00 0.57 69 LEU A CA 8
ATOM 16936 C C . LEU A 1 69 ? 8.838 3.620 -8.238 1.00 0.55 69 LEU A C 8
ATOM 16937 O O . LEU A 1 69 ? 9.885 3.810 -8.864 1.00 0.60 69 LEU A O 8
ATOM 16953 N N . ASN A 1 70 ? 8.664 4.004 -6.985 1.00 0.52 70 ASN A N 8
ATOM 16954 C CA . ASN A 1 70 ? 9.767 4.461 -6.159 1.00 0.53 70 ASN A CA 8
ATOM 16955 C C . ASN A 1 70 ? 10.111 3.377 -5.150 1.00 0.49 70 ASN A C 8
ATOM 16956 O O . ASN A 1 70 ? 9.246 2.932 -4.394 1.00 0.51 70 ASN A O 8
ATOM 16967 N N . VAL A 1 71 ? 11.362 2.942 -5.149 1.00 0.51 71 VAL A N 8
ATOM 16968 C CA . VAL A 1 71 ? 11.778 1.831 -4.302 1.00 0.52 71 VAL A CA 8
ATOM 16969 C C . VAL A 1 71 ? 11.978 2.273 -2.858 1.00 0.49 71 VAL A C 8
ATOM 16970 O O . VAL A 1 71 ? 12.345 3.417 -2.591 1.00 0.58 71 VAL A O 8
ATOM 16983 N N . GLY A 1 72 ? 11.711 1.369 -1.931 1.00 0.44 72 GLY A N 8
ATOM 16984 C CA . GLY A 1 72 ? 11.907 1.666 -0.533 1.00 0.46 72 GLY A CA 8
ATOM 16985 C C . GLY A 1 72 ? 11.780 0.433 0.338 1.00 0.44 72 GLY A C 8
ATOM 16986 O O . GLY A 1 72 ? 11.029 -0.487 0.008 1.00 0.48 72 GLY A O 8
ATOM 16990 N N . PRO A 1 73 ? 12.512 0.383 1.456 1.00 0.53 73 PRO A N 8
ATOM 16991 C CA . PRO A 1 73 ? 12.493 -0.745 2.377 1.00 0.54 73 PRO A CA 8
ATOM 16992 C C . PRO A 1 73 ? 11.557 -0.546 3.564 1.00 0.49 73 PRO A C 8
ATOM 16993 O O . PRO A 1 73 ? 10.980 0.527 3.749 1.00 0.59 73 PRO A O 8
ATOM 17004 N N . ALA A 1 74 ? 11.428 -1.581 4.372 1.00 0.51 74 ALA A N 8
ATOM 17005 C CA . ALA A 1 74 ? 10.661 -1.499 5.602 1.00 0.61 74 ALA A CA 8
ATOM 17006 C C . ALA A 1 74 ? 11.591 -1.474 6.808 1.00 0.84 74 ALA A C 8
ATOM 17007 O O . ALA A 1 74 ? 12.800 -1.669 6.670 1.00 1.58 74 ALA A O 8
ATOM 17014 N N . ASN A 1 75 ? 11.026 -1.235 7.986 1.00 0.62 75 ASN A N 8
ATOM 17015 C CA . ASN A 1 75 ? 11.812 -1.185 9.216 1.00 0.74 75 ASN A CA 8
ATOM 17016 C C . ASN A 1 75 ? 12.443 -2.543 9.523 1.00 0.76 75 ASN A C 8
ATOM 17017 O O . ASN A 1 75 ? 13.615 -2.621 9.885 1.00 0.85 75 ASN A O 8
ATOM 17028 N N . ASN A 1 76 ? 11.666 -3.610 9.369 1.00 0.75 76 ASN A N 8
ATOM 17029 C CA . ASN A 1 76 ? 12.158 -4.956 9.652 1.00 0.82 76 ASN A CA 8
ATOM 17030 C C . ASN A 1 76 ? 11.350 -6.005 8.888 1.00 0.77 76 ASN A C 8
ATOM 17031 O O . ASN A 1 76 ? 10.169 -5.794 8.601 1.00 0.81 76 ASN A O 8
ATOM 17042 N N . ASN A 1 77 ? 11.994 -7.129 8.575 1.00 0.80 77 ASN A N 8
ATOM 17043 C CA . ASN A 1 77 ? 11.388 -8.196 7.770 1.00 0.86 77 ASN A CA 8
ATOM 17044 C C . ASN A 1 77 ? 10.251 -8.902 8.510 1.00 0.95 77 ASN A C 8
ATOM 17045 O O . ASN A 1 77 ? 9.261 -9.305 7.902 1.00 1.05 77 ASN A O 8
ATOM 17056 N N . THR A 1 78 ? 10.391 -9.039 9.825 1.00 1.02 78 THR A N 8
ATOM 17057 C CA . THR A 1 78 ? 9.422 -9.760 10.636 1.00 1.22 78 THR A CA 8
ATOM 17058 C C . THR A 1 78 ? 8.139 -8.939 10.825 1.00 1.16 78 THR A C 8
ATOM 17059 O O . THR A 1 78 ? 7.193 -9.372 11.486 1.00 1.41 78 THR A O 8
ATOM 17070 N N . ALA A 1 79 ? 8.113 -7.760 10.226 1.00 0.91 79 ALA A N 8
ATOM 17071 C CA . ALA A 1 79 ? 6.941 -6.905 10.270 1.00 0.86 79 ALA A CA 8
ATOM 17072 C C . ALA A 1 79 ? 6.450 -6.601 8.864 1.00 0.73 79 ALA A C 8
ATOM 17073 O O . ALA A 1 79 ? 5.313 -6.907 8.510 1.00 0.77 79 ALA A O 8
ATOM 17080 N N . PHE A 1 80 ? 7.321 -6.013 8.057 1.00 0.65 80 PHE A N 8
ATOM 17081 C CA . PHE A 1 80 ? 6.971 -5.635 6.697 1.00 0.60 80 PHE A CA 8
ATOM 17082 C C . PHE A 1 80 ? 8.054 -6.122 5.739 1.00 0.72 80 PHE A C 8
ATOM 17083 O O . PHE A 1 80 ? 8.944 -6.870 6.138 1.00 1.37 80 PHE A O 8
ATOM 17100 N N . GLY A 1 81 ? 7.981 -5.708 4.485 1.00 0.52 81 GLY A N 8
ATOM 17101 C CA . GLY A 1 81 ? 8.985 -6.116 3.521 1.00 0.57 81 GLY A CA 8
ATOM 17102 C C . GLY A 1 81 ? 9.590 -4.936 2.796 1.00 0.50 81 GLY A C 8
ATOM 17103 O O . GLY A 1 81 ? 10.695 -4.500 3.112 1.00 0.54 81 GLY A O 8
ATOM 17107 N N . TYR A 1 82 ? 8.852 -4.411 1.839 1.00 0.45 82 TYR A N 8
ATOM 17108 C CA . TYR A 1 82 ? 9.306 -3.279 1.051 1.00 0.44 82 TYR A CA 8
ATOM 17109 C C . TYR A 1 82 ? 8.107 -2.442 0.645 1.00 0.41 82 TYR A C 8
ATOM 17110 O O . TYR A 1 82 ? 6.966 -2.874 0.811 1.00 0.46 82 TYR A O 8
ATOM 17128 N N . TYR A 1 83 ? 8.356 -1.256 0.125 1.00 0.36 83 TYR A N 8
ATOM 17129 C CA . TYR A 1 83 ? 7.284 -0.424 -0.380 1.00 0.38 83 TYR A CA 8
ATOM 17130 C C . TYR A 1 83 ? 7.681 0.183 -1.717 1.00 0.38 83 TYR A C 8
ATOM 17131 O O . TYR A 1 83 ? 8.835 0.564 -1.923 1.00 0.43 83 TYR A O 8
ATOM 17149 N N . LEU A 1 84 ? 6.734 0.230 -2.635 1.00 0.40 84 LEU A N 8
ATOM 17150 C CA . LEU A 1 84 ? 6.942 0.891 -3.908 1.00 0.42 84 LEU A CA 8
ATOM 17151 C C . LEU A 1 84 ? 5.937 2.017 -4.055 1.00 0.43 84 LEU A C 8
ATOM 17152 O O . LEU A 1 84 ? 4.740 1.772 -4.204 1.00 0.50 84 LEU A O 8
ATOM 17168 N N . THR A 1 85 ? 6.411 3.248 -4.005 1.00 0.43 85 THR A N 8
ATOM 17169 C CA . THR A 1 85 ? 5.539 4.386 -4.071 1.00 0.47 85 THR A CA 8
ATOM 17170 C C . THR A 1 85 ? 5.248 4.718 -5.523 1.00 0.45 85 THR A C 8
ATOM 17171 O O . THR A 1 85 ? 6.050 5.340 -6.217 1.00 0.50 85 THR A O 8
ATOM 17182 N N . LEU A 1 86 ? 4.094 4.262 -5.971 1.00 0.43 86 LEU A N 8
ATOM 17183 C CA . LEU A 1 86 ? 3.730 4.303 -7.371 1.00 0.43 86 LEU A CA 8
ATOM 17184 C C . LEU A 1 86 ? 2.676 5.365 -7.611 1.00 0.45 86 LEU A C 8
ATOM 17185 O O . LEU A 1 86 ? 1.719 5.462 -6.853 1.00 0.50 86 LEU A O 8
ATOM 17201 N N . THR A 1 87 ? 2.825 6.155 -8.654 1.00 0.48 87 THR A N 8
ATOM 17202 C CA . THR A 1 87 ? 1.758 7.057 -9.025 1.00 0.55 87 THR A CA 8
ATOM 17203 C C . THR A 1 87 ? 0.670 6.268 -9.752 1.00 0.55 87 THR A C 8
ATOM 17204 O O . THR A 1 87 ? 0.953 5.588 -10.747 1.00 0.56 87 THR A O 8
ATOM 17215 N N . ARG A 1 88 ? -0.566 6.374 -9.245 1.00 0.60 88 ARG A N 8
ATOM 17216 C CA . ARG A 1 88 ? -1.702 5.569 -9.714 1.00 0.67 88 ARG A CA 8
ATOM 17217 C C . ARG A 1 88 ? -2.788 5.513 -8.642 1.00 0.71 88 ARG A C 8
ATOM 17218 O O . ARG A 1 88 ? -2.476 5.314 -7.470 1.00 1.02 88 ARG A O 8
ATOM 17239 N N . LEU A 1 89 ? -4.045 5.688 -9.053 1.00 0.56 89 LEU A N 8
ATOM 17240 C CA . LEU A 1 89 ? -5.202 5.485 -8.173 1.00 0.55 89 LEU A CA 8
ATOM 17241 C C . LEU A 1 89 ? -6.479 5.885 -8.908 1.00 0.55 89 LEU A C 8
ATOM 17242 O O . LEU A 1 89 ? -6.511 6.892 -9.618 1.00 0.77 89 LEU A O 8
ATOM 17258 N N . ASP A 1 90 ? -7.522 5.085 -8.743 1.00 0.47 90 ASP A N 8
ATOM 17259 C CA . ASP A 1 90 ? -8.803 5.353 -9.375 1.00 0.52 90 ASP A CA 8
ATOM 17260 C C . ASP A 1 90 ? -9.920 5.373 -8.332 1.00 0.53 90 ASP A C 8
ATOM 17261 O O . ASP A 1 90 ? -9.813 4.731 -7.287 1.00 0.51 90 ASP A O 8
ATOM 17270 N N . LYS A 1 91 ? -10.986 6.115 -8.613 1.00 0.63 91 LYS A N 8
ATOM 17271 C CA . LYS A 1 91 ? -12.095 6.265 -7.674 1.00 0.75 91 LYS A CA 8
ATOM 17272 C C . LYS A 1 91 ? -12.784 4.919 -7.429 1.00 0.79 91 LYS A C 8
ATOM 17273 O O . LYS A 1 91 ? -13.074 4.560 -6.285 1.00 0.85 91 LYS A O 8
ATOM 17292 N N . ALA A 1 92 ? -13.022 4.166 -8.497 1.00 0.81 92 ALA A N 8
ATOM 17293 C CA . ALA A 1 92 ? -13.612 2.840 -8.371 1.00 0.94 92 ALA A CA 8
ATOM 17294 C C . ALA A 1 92 ? -12.631 1.892 -7.692 1.00 0.81 92 ALA A C 8
ATOM 17295 O O . ALA A 1 92 ? -13.029 0.975 -6.975 1.00 0.81 92 ALA A O 8
ATOM 17302 N N . ALA A 1 93 ? -11.340 2.140 -7.903 1.00 0.73 93 ALA A N 8
ATOM 17303 C CA . ALA A 1 93 ? -10.291 1.357 -7.264 1.00 0.67 93 ALA A CA 8
ATOM 17304 C C . ALA A 1 93 ? -10.327 1.546 -5.753 1.00 0.57 93 ALA A C 8
ATOM 17305 O O . ALA A 1 93 ? -10.017 0.626 -4.999 1.00 0.57 93 ALA A O 8
ATOM 17312 N N . CYS A 1 94 ? -10.715 2.743 -5.319 1.00 0.55 94 CYS A N 8
ATOM 17313 C CA . CYS A 1 94 ? -10.887 3.029 -3.897 1.00 0.58 94 CYS A CA 8
ATOM 17314 C C . CYS A 1 94 ? -11.887 2.049 -3.289 1.00 0.60 94 CYS A C 8
ATOM 17315 O O . CYS A 1 94 ? -11.626 1.443 -2.252 1.00 0.63 94 CYS A O 8
ATOM 17322 N N . VAL A 1 95 ? -13.015 1.872 -3.968 1.00 0.64 95 VAL A N 8
ATOM 17323 C CA . VAL A 1 95 ? -14.052 0.963 -3.498 1.00 0.71 95 VAL A CA 8
ATOM 17324 C C . VAL A 1 95 ? -13.623 -0.488 -3.681 1.00 0.65 95 VAL A C 8
ATOM 17325 O O . VAL A 1 95 ? -13.934 -1.353 -2.863 1.00 0.67 95 VAL A O 8
ATOM 17338 N N . SER A 1 96 ? -12.894 -0.741 -4.752 1.00 0.62 96 SER A N 8
ATOM 17339 C CA . SER A 1 96 ? -12.424 -2.077 -5.067 1.00 0.61 96 SER A CA 8
ATOM 17340 C C . SER A 1 96 ? -11.462 -2.587 -3.992 1.00 0.55 96 SER A C 8
ATOM 17341 O O . SER A 1 96 ? -11.572 -3.721 -3.532 1.00 0.58 96 SER A O 8
ATOM 17349 N N . LEU A 1 97 ? -10.537 -1.734 -3.576 1.00 0.56 97 LEU A N 8
ATOM 17350 C CA . LEU A 1 97 ? -9.560 -2.105 -2.563 1.00 0.61 97 LEU A CA 8
ATOM 17351 C C . LEU A 1 97 ? -10.204 -2.186 -1.185 1.00 0.63 97 LEU A C 8
ATOM 17352 O O . LEU A 1 97 ? -9.658 -2.799 -0.274 1.00 0.70 97 LEU A O 8
ATOM 17368 N N . ALA A 1 98 ? -11.365 -1.558 -1.043 1.00 0.64 98 ALA A N 8
ATOM 17369 C CA . ALA A 1 98 ? -12.132 -1.620 0.197 1.00 0.75 98 ALA A CA 8
ATOM 17370 C C . ALA A 1 98 ? -13.095 -2.803 0.179 1.00 0.71 98 ALA A C 8
ATOM 17371 O O . ALA A 1 98 ? -13.800 -3.069 1.153 1.00 0.85 98 ALA A O 8
ATOM 17378 N N . THR A 1 99 ? -13.135 -3.495 -0.949 1.00 0.66 99 THR A N 8
ATOM 17379 C CA . THR A 1 99 ? -13.885 -4.730 -1.059 1.00 0.71 99 THR A CA 8
ATOM 17380 C C . THR A 1 99 ? -12.923 -5.891 -1.295 1.00 0.66 99 THR A C 8
ATOM 17381 O O . THR A 1 99 ? -13.332 -7.031 -1.529 1.00 0.77 99 THR A O 8
ATOM 17392 N N . LEU A 1 100 ? -11.634 -5.578 -1.209 1.00 0.59 100 LEU A N 8
ATOM 17393 C CA . LEU A 1 100 ? -10.578 -6.567 -1.346 1.00 0.61 100 LEU A CA 8
ATOM 17394 C C . LEU A 1 100 ? -9.937 -6.781 0.018 1.00 0.66 100 LEU A C 8
ATOM 17395 O O . LEU A 1 100 ? -9.384 -5.853 0.599 1.00 0.93 100 LEU A O 8
ATOM 17411 N N . ASN A 1 101 ? -10.017 -7.993 0.541 1.00 0.60 101 ASN A N 8
ATOM 17412 C CA . ASN A 1 101 ? -9.502 -8.259 1.875 1.00 0.66 101 ASN A CA 8
ATOM 17413 C C . ASN A 1 101 ? -7.979 -8.327 1.882 1.00 0.70 101 ASN A C 8
ATOM 17414 O O . ASN A 1 101 ? -7.384 -9.380 1.645 1.00 0.79 101 ASN A O 8
ATOM 17425 N N . LEU A 1 102 ? -7.354 -7.186 2.129 1.00 0.76 102 LEU A N 8
ATOM 17426 C CA . LEU A 1 102 ? -5.918 -7.137 2.354 1.00 0.88 102 LEU A CA 8
ATOM 17427 C C . LEU A 1 102 ? -5.616 -7.512 3.794 1.00 0.99 102 LEU A C 8
ATOM 17428 O O . LEU A 1 102 ? -5.194 -6.679 4.593 1.00 1.50 102 LEU A O 8
ATOM 17444 N N . GLY A 1 103 ? -5.882 -8.763 4.128 1.00 0.92 103 GLY A N 8
ATOM 17445 C CA . GLY A 1 103 ? -5.610 -9.248 5.464 1.00 1.04 103 GLY A CA 8
ATOM 17446 C C . GLY A 1 103 ? -4.927 -10.600 5.462 1.00 1.12 103 GLY A C 8
ATOM 17447 O O . GLY A 1 103 ? -4.177 -10.917 6.387 1.00 1.70 103 GLY A O 8
ATOM 17451 N N . THR A 1 104 ? -5.191 -11.394 4.423 1.00 1.03 104 THR A N 8
ATOM 17452 C CA . THR A 1 104 ? -4.628 -12.737 4.302 1.00 1.28 104 THR A CA 8
ATOM 17453 C C . THR A 1 104 ? -3.108 -12.732 4.471 1.00 1.06 104 THR A C 8
ATOM 17454 O O . THR A 1 104 ? -2.580 -13.269 5.446 1.00 1.25 104 THR A O 8
ATOM 17465 N N . SER A 1 105 ? -2.409 -12.129 3.522 1.00 0.97 105 SER A N 8
ATOM 17466 C CA . SER A 1 105 ? -0.959 -12.058 3.579 1.00 1.06 105 SER A CA 8
ATOM 17467 C C . SER A 1 105 ? -0.491 -10.609 3.687 1.00 1.02 105 SER A C 8
ATOM 17468 O O . SER A 1 105 ? 0.629 -10.337 4.124 1.00 1.48 105 SER A O 8
ATOM 17476 N N . ALA A 1 106 ? -1.373 -9.687 3.313 1.00 0.76 106 ALA A N 8
ATOM 17477 C CA . ALA A 1 106 ? -1.070 -8.260 3.327 1.00 0.73 106 ALA A CA 8
ATOM 17478 C C . ALA A 1 106 ? -0.600 -7.796 4.695 1.00 0.59 106 ALA A C 8
ATOM 17479 O O . ALA A 1 106 ? -0.972 -8.370 5.722 1.00 0.67 106 ALA A O 8
ATOM 17486 N N . LYS A 1 107 ? 0.218 -6.757 4.700 1.00 0.51 107 LYS A N 8
ATOM 17487 C CA . LYS A 1 107 ? 0.711 -6.200 5.943 1.00 0.47 107 LYS A CA 8
ATOM 17488 C C . LYS A 1 107 ? -0.289 -5.201 6.516 1.00 0.51 107 LYS A C 8
ATOM 17489 O O . LYS A 1 107 ? -0.507 -5.151 7.727 1.00 0.70 107 LYS A O 8
ATOM 17508 N N . GLY A 1 108 ? -0.885 -4.404 5.637 1.00 0.50 108 GLY A N 8
ATOM 17509 C CA . GLY A 1 108 ? -1.890 -3.452 6.057 1.00 0.61 108 GLY A CA 8
ATOM 17510 C C . GLY A 1 108 ? -2.237 -2.475 4.963 1.00 0.58 108 GLY A C 8
ATOM 17511 O O . GLY A 1 108 ? -1.588 -2.442 3.919 1.00 0.81 108 GLY A O 8
ATOM 17515 N N . TYR A 1 109 ? -3.247 -1.665 5.206 1.00 0.52 109 TYR A N 8
ATOM 17516 C CA . TYR A 1 109 ? -3.714 -0.719 4.215 1.00 0.49 109 TYR A CA 8
ATOM 17517 C C . TYR A 1 109 ? -3.942 0.643 4.866 1.00 0.47 109 TYR A C 8
ATOM 17518 O O . TYR A 1 109 ? -4.695 0.758 5.831 1.00 0.51 109 TYR A O 8
ATOM 17536 N N . GLY A 1 110 ? -3.296 1.668 4.335 1.00 0.45 110 GLY A N 8
ATOM 17537 C CA . GLY A 1 110 ? -3.414 2.993 4.910 1.00 0.48 110 GLY A CA 8
ATOM 17538 C C . GLY A 1 110 ? -3.794 4.030 3.878 1.00 0.52 110 GLY A C 8
ATOM 17539 O O . GLY A 1 110 ? -3.679 3.789 2.678 1.00 0.85 110 GLY A O 8
ATOM 17543 N N . VAL A 1 111 ? -4.253 5.182 4.338 1.00 0.44 111 VAL A N 8
ATOM 17544 C CA . VAL A 1 111 ? -4.631 6.261 3.439 1.00 0.50 111 VAL A CA 8
ATOM 17545 C C . VAL A 1 111 ? -4.069 7.597 3.920 1.00 0.50 111 VAL A C 8
ATOM 17546 O O . VAL A 1 111 ? -4.252 7.979 5.076 1.00 0.52 111 VAL A O 8
ATOM 17559 N N . ASN A 1 112 ? -3.372 8.289 3.022 1.00 0.53 112 ASN A N 8
ATOM 17560 C CA . ASN A 1 112 ? -2.799 9.603 3.307 1.00 0.60 112 ASN A CA 8
ATOM 17561 C C . ASN A 1 112 ? -1.761 9.516 4.426 1.00 0.56 112 ASN A C 8
ATOM 17562 O O . ASN A 1 112 ? -1.730 10.343 5.340 1.00 0.69 112 ASN A O 8
ATOM 17573 N N . ILE A 1 113 ? -0.916 8.499 4.345 1.00 0.54 113 ILE A N 8
ATOM 17574 C CA . ILE A 1 113 ? 0.201 8.353 5.266 1.00 0.54 113 ILE A CA 8
ATOM 17575 C C . ILE A 1 113 ? 1.462 8.948 4.648 1.00 0.60 113 ILE A C 8
ATOM 17576 O O . ILE A 1 113 ? 1.764 8.696 3.483 1.00 0.73 113 ILE A O 8
ATOM 17592 N N . SER A 1 114 ? 2.160 9.772 5.413 1.00 0.60 114 SER A N 8
ATOM 17593 C CA . SER A 1 114 ? 3.444 10.292 4.986 1.00 0.70 114 SER A CA 8
ATOM 17594 C C . SER A 1 114 ? 4.555 9.616 5.785 1.00 0.67 114 SER A C 8
ATOM 17595 O O . SER A 1 114 ? 4.946 10.093 6.856 1.00 0.77 114 SER A O 8
ATOM 17603 N N . GLY A 1 115 ? 5.033 8.486 5.289 1.00 0.70 115 GLY A N 8
ATOM 17604 C CA . GLY A 1 115 ? 6.067 7.760 5.991 1.00 0.70 115 GLY A CA 8
ATOM 17605 C C . GLY A 1 115 ? 5.744 6.290 6.135 1.00 0.70 115 GLY A C 8
ATOM 17606 O O . GLY A 1 115 ? 5.402 5.830 7.221 1.00 0.75 115 GLY A O 8
ATOM 17610 N N . GLU A 1 116 ? 5.828 5.561 5.031 1.00 0.73 116 GLU A N 8
ATOM 17611 C CA . GLU A 1 116 ? 5.638 4.123 5.032 1.00 0.77 116 GLU A CA 8
ATOM 17612 C C . GLU A 1 116 ? 6.720 3.433 5.858 1.00 0.75 116 GLU A C 8
ATOM 17613 O O . GLU A 1 116 ? 6.482 2.394 6.476 1.00 0.84 116 GLU A O 8
ATOM 17625 N N . ASN A 1 117 ? 7.905 4.028 5.869 1.00 0.67 117 ASN A N 8
ATOM 17626 C CA . ASN A 1 117 ? 9.039 3.490 6.615 1.00 0.67 117 ASN A CA 8
ATOM 17627 C C . ASN A 1 117 ? 8.715 3.423 8.107 1.00 0.69 117 ASN A C 8
ATOM 17628 O O . ASN A 1 117 ? 9.206 2.552 8.826 1.00 0.75 117 ASN A O 8
ATOM 17639 N N . ASN A 1 118 ? 7.862 4.338 8.555 1.00 0.70 118 ASN A N 8
ATOM 17640 C CA . ASN A 1 118 ? 7.428 4.387 9.945 1.00 0.80 118 ASN A CA 8
ATOM 17641 C C . ASN A 1 118 ? 5.900 4.403 10.021 1.00 0.82 118 ASN A C 8
ATOM 17642 O O . ASN A 1 118 ? 5.310 5.158 10.802 1.00 1.00 118 ASN A O 8
ATOM 17653 N N . ILE A 1 119 ? 5.278 3.545 9.208 1.00 0.78 119 ILE A N 8
ATOM 17654 C CA . ILE A 1 119 ? 3.821 3.430 9.114 1.00 0.87 119 ILE A CA 8
ATOM 17655 C C . ILE A 1 119 ? 3.157 3.312 10.492 1.00 0.71 119 ILE A C 8
ATOM 17656 O O . ILE A 1 119 ? 3.699 2.690 11.413 1.00 0.73 119 ILE A O 8
ATOM 17672 N N . THR A 1 120 ? 1.981 3.918 10.615 1.00 0.70 120 THR A N 8
ATOM 17673 C CA . THR A 1 120 ? 1.249 3.968 11.871 1.00 0.64 120 THR A CA 8
ATOM 17674 C C . THR A 1 120 ? 0.589 2.628 12.201 1.00 0.56 120 THR A C 8
ATOM 17675 O O . THR A 1 120 ? 0.621 1.690 11.400 1.00 0.54 120 THR A O 8
ATOM 17686 N N . SER A 1 121 ? 0.007 2.545 13.394 1.00 0.57 121 SER A N 8
ATOM 17687 C CA . SER A 1 121 ? -0.682 1.343 13.839 1.00 0.55 121 SER A CA 8
ATOM 17688 C C . SER A 1 121 ? -1.884 1.039 12.946 1.00 0.52 121 SER A C 8
ATOM 17689 O O . SER A 1 121 ? -2.454 1.939 12.327 1.00 0.57 121 SER A O 8
ATOM 17697 N N . PHE A 1 122 ? -2.265 -0.228 12.890 1.00 0.49 122 PHE A N 8
ATOM 17698 C CA . PHE A 1 122 ? -3.332 -0.670 12.010 1.00 0.50 122 PHE A CA 8
ATOM 17699 C C . PHE A 1 122 ? -4.606 -0.951 12.794 1.00 0.53 122 PHE A C 8
ATOM 17700 O O . PHE A 1 122 ? -4.581 -1.621 13.828 1.00 0.68 122 PHE A O 8
ATOM 17717 N N . GLY A 1 123 ? -5.715 -0.441 12.283 1.00 0.53 123 GLY A N 8
ATOM 17718 C CA . GLY A 1 123 ? -6.993 -0.604 12.947 1.00 0.60 123 GLY A CA 8
ATOM 17719 C C . GLY A 1 123 ? -8.046 -1.193 12.027 1.00 0.67 123 GLY A C 8
ATOM 17720 O O . GLY A 1 123 ? -7.826 -2.238 11.415 1.00 1.24 123 GLY A O 8
ATOM 17724 N N . ASN A 1 124 ? -9.174 -0.509 11.896 1.00 0.58 124 ASN A N 8
ATOM 17725 C CA . ASN A 1 124 ? -10.293 -1.021 11.107 1.00 0.60 124 ASN A CA 8
ATOM 17726 C C . ASN A 1 124 ? -11.028 0.111 10.392 1.00 0.61 124 ASN A C 8
ATOM 17727 O O . ASN A 1 124 ? -12.213 -0.008 10.070 1.00 0.99 124 ASN A O 8
ATOM 17738 N N . SER A 1 125 ? -10.333 1.219 10.156 1.00 0.51 125 SER A N 8
ATOM 17739 C CA . SER A 1 125 ? -10.911 2.338 9.418 1.00 0.55 125 SER A CA 8
ATOM 17740 C C . SER A 1 125 ? -9.838 3.083 8.636 1.00 0.49 125 SER A C 8
ATOM 17741 O O . SER A 1 125 ? -8.685 3.161 9.063 1.00 0.64 125 SER A O 8
ATOM 17749 N N . ALA A 1 126 ? -10.205 3.594 7.469 1.00 0.61 126 ALA A N 8
ATOM 17750 C CA . ALA A 1 126 ? -9.326 4.472 6.725 1.00 0.57 126 ALA A CA 8
ATOM 17751 C C . ALA A 1 126 ? -9.853 5.895 6.754 1.00 0.73 126 ALA A C 8
ATOM 17752 O O . ALA A 1 126 ? -10.810 6.231 6.065 1.00 1.25 126 ALA A O 8
ATOM 17759 N N . ASP A 1 127 ? -9.214 6.718 7.549 1.00 0.96 127 ASP A N 8
ATOM 17760 C CA . ASP A 1 127 ? -9.544 8.128 7.626 1.00 1.08 127 ASP A CA 8
ATOM 17761 C C . ASP A 1 127 ? -8.266 8.885 7.918 1.00 0.90 127 ASP A C 8
ATOM 17762 O O . ASP A 1 127 ? -8.043 9.365 9.029 1.00 1.34 127 ASP A O 8
ATOM 17771 N N . GLN A 1 128 ? -7.400 8.916 6.907 1.00 0.95 128 GLN A N 8
ATOM 17772 C CA . GLN A 1 128 ? -6.039 9.419 7.053 1.00 0.92 128 GLN A CA 8
ATOM 17773 C C . GLN A 1 128 ? -5.283 8.566 8.070 1.00 0.83 128 GLN A C 8
ATOM 17774 O O . GLN A 1 128 ? -4.373 9.036 8.754 1.00 1.02 128 GLN A O 8
ATOM 17788 N N . ALA A 1 129 ? -5.667 7.291 8.123 1.00 0.65 129 ALA A N 8
ATOM 17789 C CA . ALA A 1 129 ? -5.082 6.324 9.037 1.00 0.63 129 ALA A CA 8
ATOM 17790 C C . ALA A 1 129 ? -4.940 4.973 8.343 1.00 0.52 129 ALA A C 8
ATOM 17791 O O . ALA A 1 129 ? -5.389 4.803 7.204 1.00 0.47 129 ALA A O 8
ATOM 17798 N N . ALA A 1 130 ? -4.328 4.016 9.028 1.00 0.54 130 ALA A N 8
ATOM 17799 C CA . ALA A 1 130 ? -4.119 2.687 8.474 1.00 0.50 130 ALA A CA 8
ATOM 17800 C C . ALA A 1 130 ? -4.975 1.645 9.194 1.00 0.47 130 ALA A C 8
ATOM 17801 O O . ALA A 1 130 ? -5.288 1.792 10.376 1.00 0.53 130 ALA A O 8
ATOM 17808 N N . LYS A 1 131 ? -5.349 0.590 8.482 1.00 0.43 131 LYS A N 8
ATOM 17809 C CA . LYS A 1 131 ? -6.137 -0.485 9.069 1.00 0.44 131 LYS A CA 8
ATOM 17810 C C . LYS A 1 131 ? -5.504 -1.833 8.735 1.00 0.45 131 LYS A C 8
ATOM 17811 O O . LYS A 1 131 ? -4.664 -1.925 7.838 1.00 0.49 131 LYS A O 8
ATOM 17830 N N . SER A 1 132 ? -5.913 -2.871 9.448 1.00 0.49 132 SER A N 8
ATOM 17831 C CA . SER A 1 132 ? -5.333 -4.190 9.274 1.00 0.59 132 SER A CA 8
ATOM 17832 C C . SER A 1 132 ? -6.038 -4.990 8.174 1.00 0.68 132 SER A C 8
ATOM 17833 O O . SER A 1 132 ? -5.426 -5.840 7.535 1.00 0.97 132 SER A O 8
ATOM 17841 N N . THR A 1 133 ? -7.321 -4.722 7.953 1.00 0.72 133 THR A N 8
ATOM 17842 C CA . THR A 1 133 ? -8.073 -5.424 6.918 1.00 0.93 133 THR A CA 8
ATOM 17843 C C . THR A 1 133 ? -8.883 -4.458 6.066 1.00 0.69 133 THR A C 8
ATOM 17844 O O . THR A 1 133 ? -9.597 -3.607 6.590 1.00 1.11 133 THR A O 8
ATOM 17855 N N . ALA A 1 134 ? -8.803 -4.627 4.757 1.00 0.82 134 ALA A N 8
ATOM 17856 C CA . ALA A 1 134 ? -9.423 -3.693 3.821 1.00 1.50 134 ALA A CA 8
ATOM 17857 C C . ALA A 1 134 ? -10.708 -4.266 3.229 1.00 1.30 134 ALA A C 8
ATOM 17858 O O . ALA A 1 134 ? -10.989 -4.104 2.048 1.00 1.86 134 ALA A O 8
ATOM 17865 N N . ILE A 1 135 ? -11.493 -4.913 4.069 1.00 0.99 135 ILE A N 8
ATOM 17866 C CA . ILE A 1 135 ? -12.735 -5.529 3.632 1.00 0.96 135 ILE A CA 8
ATOM 17867 C C . ILE A 1 135 ? -13.919 -4.831 4.303 1.00 1.21 135 ILE A C 8
ATOM 17868 O O . ILE A 1 135 ? -13.716 -3.984 5.174 1.00 2.09 135 ILE A O 8
ATOM 17884 N N . THR A 1 136 ? -15.139 -5.191 3.899 1.00 1.18 136 THR A N 8
ATOM 17885 C CA . THR A 1 136 ? -16.358 -4.638 4.480 1.00 1.62 136 THR A CA 8
ATOM 17886 C C . THR A 1 136 ? -16.675 -3.254 3.903 1.00 1.09 136 THR A C 8
ATOM 17887 O O . THR A 1 136 ? -15.866 -2.331 3.977 1.00 1.00 136 THR A O 8
ATOM 17898 N N . PRO A 1 137 ? -17.871 -3.108 3.305 1.00 1.02 137 PRO A N 8
ATOM 17899 C CA . PRO A 1 137 ? -18.324 -1.852 2.685 1.00 1.06 137 PRO A CA 8
ATOM 17900 C C . PRO A 1 137 ? -18.306 -0.662 3.645 1.00 0.97 137 PRO A C 8
ATOM 17901 O O . PRO A 1 137 ? -18.294 0.491 3.210 1.00 1.12 137 PRO A O 8
ATOM 17912 N N . ALA A 1 138 ? -18.315 -0.941 4.945 1.00 1.04 138 ALA A N 8
ATOM 17913 C CA . ALA A 1 138 ? -18.188 0.107 5.950 1.00 1.16 138 ALA A CA 8
ATOM 17914 C C . ALA A 1 138 ? -16.847 0.819 5.806 1.00 0.92 138 ALA A C 8
ATOM 17915 O O . ALA A 1 138 ? -16.766 2.043 5.913 1.00 0.97 138 ALA A O 8
ATOM 17922 N N . GLU A 1 139 ? -15.801 0.043 5.538 1.00 0.82 139 GLU A N 8
ATOM 17923 C CA . GLU A 1 139 ? -14.477 0.591 5.298 1.00 0.81 139 GLU A CA 8
ATOM 17924 C C . GLU A 1 139 ? -14.480 1.414 4.014 1.00 0.71 139 GLU A C 8
ATOM 17925 O O . GLU A 1 139 ? -13.882 2.488 3.951 1.00 0.80 139 GLU A O 8
ATOM 17937 N N . ALA A 1 140 ? -15.183 0.916 3.004 1.00 0.71 140 ALA A N 8
ATOM 17938 C CA . ALA A 1 140 ? -15.319 1.626 1.735 1.00 0.90 140 ALA A CA 8
ATOM 17939 C C . ALA A 1 140 ? -15.944 3.000 1.951 1.00 0.85 140 ALA A C 8
ATOM 17940 O O . ALA A 1 140 ? -15.524 3.990 1.352 1.00 1.08 140 ALA A O 8
ATOM 17947 N N . ALA A 1 141 ? -16.941 3.053 2.825 1.00 0.71 141 ALA A N 8
ATOM 17948 C CA . ALA A 1 141 ? -17.622 4.301 3.136 1.00 0.82 141 ALA A CA 8
ATOM 17949 C C . ALA A 1 141 ? -16.732 5.226 3.960 1.00 0.79 141 ALA A C 8
ATOM 17950 O O . ALA A 1 141 ? -16.947 6.437 3.998 1.00 0.92 141 ALA A O 8
ATOM 17957 N N . THR A 1 142 ? -15.732 4.652 4.614 1.00 0.72 142 THR A N 8
ATOM 17958 C CA . THR A 1 142 ? -14.823 5.422 5.449 1.00 0.83 142 THR A CA 8
ATOM 17959 C C . THR A 1 142 ? -13.663 5.971 4.617 1.00 0.97 142 THR A C 8
ATOM 17960 O O . THR A 1 142 ? -13.396 7.172 4.624 1.00 1.17 142 THR A O 8
ATOM 17971 N N . ALA A 1 143 ? -12.997 5.082 3.893 1.00 0.97 143 ALA A N 8
ATOM 17972 C CA . ALA A 1 143 ? -11.869 5.457 3.047 1.00 1.19 143 ALA A CA 8
ATOM 17973 C C . ALA A 1 143 ? -12.285 6.415 1.938 1.00 1.05 143 ALA A C 8
ATOM 17974 O O . ALA A 1 143 ? -11.757 7.520 1.827 1.00 1.28 143 ALA A O 8
ATOM 17981 N N . CYS A 1 144 ? -13.254 5.996 1.131 1.00 0.87 144 CYS A N 8
ATOM 17982 C CA . CYS A 1 144 ? -13.683 6.773 -0.027 1.00 0.96 144 CYS A CA 8
ATOM 17983 C C . CYS A 1 144 ? -14.649 7.888 0.381 1.00 0.91 144 CYS A C 8
ATOM 17984 O O . CYS A 1 144 ? -15.306 8.493 -0.468 1.00 1.26 144 CYS A O 8
ATOM 17991 N N . LYS A 1 145 ? -14.718 8.164 1.680 1.00 1.09 145 LYS A N 8
ATOM 17992 C CA . LYS A 1 145 ? -15.601 9.197 2.210 1.00 1.29 145 LYS A CA 8
ATOM 17993 C C . LYS A 1 145 ? -15.237 10.563 1.639 1.00 1.29 145 LYS A C 8
ATOM 17994 O O . LYS A 1 145 ? -16.098 11.281 1.131 1.00 2.01 145 LYS A O 8
ATOM 18013 N N . ASN A 1 146 ? -13.956 10.905 1.710 1.00 1.10 146 ASN A N 8
ATOM 18014 C CA . ASN A 1 146 ? -13.471 12.171 1.173 1.00 1.21 146 ASN A CA 8
ATOM 18015 C C . ASN A 1 146 ? -11.969 12.093 0.930 1.00 1.25 146 ASN A C 8
ATOM 18016 O O . ASN A 1 146 ? -11.184 11.896 1.855 1.00 1.88 146 ASN A O 8
ATOM 18027 N N . THR A 1 147 ? -11.575 12.207 -0.324 1.00 1.03 147 THR A N 8
ATOM 18028 C CA . THR A 1 147 ? -10.169 12.158 -0.677 1.00 1.07 147 THR A CA 8
ATOM 18029 C C . THR A 1 147 ? -9.837 13.185 -1.758 1.00 1.14 147 THR A C 8
ATOM 18030 O O . THR A 1 147 ? -9.331 14.267 -1.456 1.00 2.01 147 THR A O 8
ATOM 18041 N N . ASP A 1 148 ? -10.136 12.841 -3.008 1.00 0.94 148 ASP A N 8
ATOM 18042 C CA . ASP A 1 148 ? -9.890 13.716 -4.159 1.00 1.01 148 ASP A CA 8
ATOM 18043 C C . ASP A 1 148 ? -8.418 14.112 -4.258 1.00 0.89 148 ASP A C 8
ATOM 18044 O O . ASP A 1 148 ? -7.607 13.363 -4.789 1.00 0.88 148 ASP A O 8
ATOM 18053 N N . SER A 1 149 ? -8.064 15.270 -3.717 1.00 0.95 149 SER A N 8
ATOM 18054 C CA . SER A 1 149 ? -6.681 15.718 -3.743 1.00 1.01 149 SER A CA 8
ATOM 18055 C C . SER A 1 149 ? -5.884 15.052 -2.624 1.00 0.85 149 SER A C 8
ATOM 18056 O O . SER A 1 149 ? -4.655 15.012 -2.650 1.00 1.07 149 SER A O 8
ATOM 18064 N N . THR A 1 150 ? -6.598 14.522 -1.641 1.00 0.63 150 THR A N 8
ATOM 18065 C CA . THR A 1 150 ? -5.974 13.765 -0.571 1.00 0.67 150 THR A CA 8
ATOM 18066 C C . THR A 1 150 ? -6.127 12.271 -0.840 1.00 0.56 150 THR A C 8
ATOM 18067 O O . THR A 1 150 ? -5.977 11.438 0.057 1.00 0.64 150 THR A O 8
ATOM 18078 N N . ASN A 1 151 ? -6.375 11.943 -2.103 1.00 0.49 151 ASN A N 8
ATOM 18079 C CA . ASN A 1 151 ? -6.615 10.567 -2.517 1.00 0.47 151 ASN A CA 8
ATOM 18080 C C . ASN A 1 151 ? -5.301 9.869 -2.872 1.00 0.44 151 ASN A C 8
ATOM 18081 O O . ASN A 1 151 ? -4.929 9.767 -4.038 1.00 0.59 151 ASN A O 8
ATOM 18092 N N . LYS A 1 152 ? -4.570 9.445 -1.848 1.00 0.41 152 LYS A N 8
ATOM 18093 C CA . LYS A 1 152 ? -3.335 8.690 -2.039 1.00 0.41 152 LYS A CA 8
ATOM 18094 C C . LYS A 1 152 ? -3.159 7.679 -0.911 1.00 0.39 152 LYS A C 8
ATOM 18095 O O . LYS A 1 152 ? -3.057 8.045 0.262 1.00 0.48 152 LYS A O 8
ATOM 18114 N N . VAL A 1 153 ? -3.129 6.406 -1.268 1.00 0.36 153 VAL A N 8
ATOM 18115 C CA . VAL A 1 153 ? -3.089 5.343 -0.288 1.00 0.37 153 VAL A CA 8
ATOM 18116 C C . VAL A 1 153 ? -1.776 4.555 -0.331 1.00 0.35 153 VAL A C 8
ATOM 18117 O O . VAL A 1 153 ? -1.490 3.832 -1.287 1.00 0.43 153 VAL A O 8
ATOM 18130 N N . THR A 1 154 ? -0.951 4.751 0.684 1.00 0.35 154 THR A N 8
ATOM 18131 C CA . THR A 1 154 ? 0.169 3.859 0.934 1.00 0.38 154 THR A CA 8
ATOM 18132 C C . THR A 1 154 ? -0.320 2.576 1.626 1.00 0.37 154 THR A C 8
ATOM 18133 O O . THR A 1 154 ? -0.972 2.648 2.671 1.00 0.47 154 THR A O 8
ATOM 18144 N N . TYR A 1 155 ? -0.041 1.401 1.060 1.00 0.35 155 TYR A N 8
ATOM 18145 C CA . TYR A 1 155 ? -0.453 0.162 1.722 1.00 0.38 155 TYR A CA 8
ATOM 18146 C C . TYR A 1 155 ? 0.535 -0.985 1.510 1.00 0.38 155 TYR A C 8
ATOM 18147 O O . TYR A 1 155 ? 0.866 -1.344 0.385 1.00 0.61 155 TYR A O 8
ATOM 18165 N N . PHE A 1 156 ? 0.992 -1.561 2.615 1.00 0.41 156 PHE A N 8
ATOM 18166 C CA . PHE A 1 156 ? 1.918 -2.685 2.572 1.00 0.44 156 PHE A CA 8
ATOM 18167 C C . PHE A 1 156 ? 1.171 -3.984 2.309 1.00 0.46 156 PHE A C 8
ATOM 18168 O O . PHE A 1 156 ? 0.277 -4.369 3.062 1.00 0.46 156 PHE A O 8
ATOM 18185 N N . MET A 1 157 ? 1.565 -4.676 1.262 1.00 0.59 157 MET A N 8
ATOM 18186 C CA . MET A 1 157 ? 0.863 -5.869 0.834 1.00 0.68 157 MET A CA 8
ATOM 18187 C C . MET A 1 157 ? 1.846 -6.975 0.478 1.00 0.82 157 MET A C 8
ATOM 18188 O O . MET A 1 157 ? 2.654 -6.824 -0.436 1.00 1.12 157 MET A O 8
ATOM 18202 N N . LYS A 1 158 ? 1.811 -8.062 1.238 1.00 0.75 158 LYS A N 8
ATOM 18203 C CA . LYS A 1 158 ? 2.551 -9.255 0.860 1.00 0.96 158 LYS A CA 8
ATOM 18204 C C . LYS A 1 158 ? 1.735 -10.060 -0.141 1.00 1.43 158 LYS A C 8
ATOM 18205 O O . LYS A 1 158 ? 0.665 -10.569 0.248 1.00 1.89 158 LYS A O 8
ATOM 18225 N N . MET A 1 1 ? -23.048 -0.077 -5.727 1.00 7.47 1 MET A N 9
ATOM 18226 C CA . MET A 1 1 ? -22.841 -1.159 -4.742 1.00 7.05 1 MET A CA 9
ATOM 18227 C C . MET A 1 1 ? -22.663 -0.580 -3.346 1.00 6.18 1 MET A C 9
ATOM 18228 O O . MET A 1 1 ? -22.082 0.490 -3.173 1.00 6.26 1 MET A O 9
ATOM 18244 N N . GLU A 1 2 ? -23.180 -1.289 -2.355 1.00 5.66 2 GLU A N 9
ATOM 18245 C CA . GLU A 1 2 ? -23.040 -0.888 -0.964 1.00 5.12 2 GLU A CA 9
ATOM 18246 C C . GLU A 1 2 ? -22.369 -1.999 -0.169 1.00 4.18 2 GLU A C 9
ATOM 18247 O O . GLU A 1 2 ? -21.759 -1.759 0.869 1.00 4.52 2 GLU A O 9
ATOM 18259 N N . GLN A 1 3 ? -22.495 -3.218 -0.673 1.00 3.35 3 GLN A N 9
ATOM 18260 C CA . GLN A 1 3 ? -21.813 -4.363 -0.096 1.00 2.68 3 GLN A CA 9
ATOM 18261 C C . GLN A 1 3 ? -20.557 -4.654 -0.902 1.00 1.97 3 GLN A C 9
ATOM 18262 O O . GLN A 1 3 ? -20.482 -4.294 -2.081 1.00 2.24 3 GLN A O 9
ATOM 18276 N N . SER A 1 4 ? -19.584 -5.298 -0.278 1.00 1.43 4 SER A N 9
ATOM 18277 C CA . SER A 1 4 ? -18.322 -5.593 -0.936 1.00 0.82 4 SER A CA 9
ATOM 18278 C C . SER A 1 4 ? -18.529 -6.577 -2.089 1.00 0.93 4 SER A C 9
ATOM 18279 O O . SER A 1 4 ? -18.627 -7.785 -1.880 1.00 1.64 4 SER A O 9
ATOM 18287 N N . ALA A 1 5 ? -18.629 -6.047 -3.302 1.00 1.31 5 ALA A N 9
ATOM 18288 C CA . ALA A 1 5 ? -18.798 -6.873 -4.484 1.00 1.41 5 ALA A CA 9
ATOM 18289 C C . ALA A 1 5 ? -17.447 -7.376 -4.967 1.00 1.33 5 ALA A C 9
ATOM 18290 O O . ALA A 1 5 ? -16.431 -6.713 -4.761 1.00 1.96 5 ALA A O 9
ATOM 18297 N N . SER A 1 6 ? -17.451 -8.550 -5.599 1.00 1.05 6 SER A N 9
ATOM 18298 C CA . SER A 1 6 ? -16.231 -9.213 -6.073 1.00 0.98 6 SER A CA 9
ATOM 18299 C C . SER A 1 6 ? -15.176 -9.298 -4.970 1.00 0.84 6 SER A C 9
ATOM 18300 O O . SER A 1 6 ? -13.973 -9.324 -5.240 1.00 0.79 6 SER A O 9
ATOM 18308 N N . ASP A 1 7 ? -15.653 -9.403 -3.732 1.00 0.83 7 ASP A N 9
ATOM 18309 C CA . ASP A 1 7 ? -14.786 -9.458 -2.558 1.00 0.77 7 ASP A CA 9
ATOM 18310 C C . ASP A 1 7 ? -13.900 -10.694 -2.598 1.00 0.72 7 ASP A C 9
ATOM 18311 O O . ASP A 1 7 ? -12.783 -10.684 -2.090 1.00 0.82 7 ASP A O 9
ATOM 18320 N N . SER A 1 8 ? -14.402 -11.761 -3.197 1.00 0.69 8 SER A N 9
ATOM 18321 C CA . SER A 1 8 ? -13.643 -12.992 -3.313 1.00 0.75 8 SER A CA 9
ATOM 18322 C C . SER A 1 8 ? -13.103 -13.144 -4.734 1.00 0.78 8 SER A C 9
ATOM 18323 O O . SER A 1 8 ? -12.279 -14.012 -5.012 1.00 1.03 8 SER A O 9
ATOM 18331 N N . ASN A 1 9 ? -13.559 -12.272 -5.625 1.00 0.73 9 ASN A N 9
ATOM 18332 C CA . ASN A 1 9 ? -13.163 -12.335 -7.026 1.00 0.82 9 ASN A CA 9
ATOM 18333 C C . ASN A 1 9 ? -11.869 -11.566 -7.273 1.00 0.77 9 ASN A C 9
ATOM 18334 O O . ASN A 1 9 ? -10.860 -12.149 -7.676 1.00 0.86 9 ASN A O 9
ATOM 18345 N N . LYS A 1 10 ? -11.881 -10.264 -6.998 1.00 0.72 10 LYS A N 9
ATOM 18346 C CA . LYS A 1 10 ? -10.722 -9.426 -7.286 1.00 0.75 10 LYS A CA 9
ATOM 18347 C C . LYS A 1 10 ? -9.631 -9.668 -6.259 1.00 0.70 10 LYS A C 9
ATOM 18348 O O . LYS A 1 10 ? -8.442 -9.602 -6.567 1.00 0.76 10 LYS A O 9
ATOM 18367 N N . SER A 1 11 ? -10.045 -9.972 -5.040 1.00 0.65 11 SER A N 9
ATOM 18368 C CA . SER A 1 11 ? -9.112 -10.253 -3.967 1.00 0.64 11 SER A CA 9
ATOM 18369 C C . SER A 1 11 ? -8.322 -11.529 -4.264 1.00 0.66 11 SER A C 9
ATOM 18370 O O . SER A 1 11 ? -7.134 -11.621 -3.955 1.00 0.67 11 SER A O 9
ATOM 18378 N N . GLN A 1 12 ? -8.979 -12.495 -4.899 1.00 0.72 12 GLN A N 9
ATOM 18379 C CA . GLN A 1 12 ? -8.355 -13.782 -5.179 1.00 0.81 12 GLN A CA 9
ATOM 18380 C C . GLN A 1 12 ? -7.167 -13.616 -6.119 1.00 0.79 12 GLN A C 9
ATOM 18381 O O . GLN A 1 12 ? -6.065 -14.079 -5.819 1.00 0.85 12 GLN A O 9
ATOM 18395 N N . ASN A 1 13 ? -7.382 -12.945 -7.247 1.00 0.77 13 ASN A N 9
ATOM 18396 C CA . ASN A 1 13 ? -6.310 -12.770 -8.223 1.00 0.81 13 ASN A CA 9
ATOM 18397 C C . ASN A 1 13 ? -5.227 -11.843 -7.677 1.00 0.73 13 ASN A C 9
ATOM 18398 O O . ASN A 1 13 ? -4.048 -12.011 -7.985 1.00 0.76 13 ASN A O 9
ATOM 18409 N N . ALA A 1 14 ? -5.627 -10.885 -6.846 1.00 0.69 14 ALA A N 9
ATOM 18410 C CA . ALA A 1 14 ? -4.678 -9.974 -6.223 1.00 0.66 14 ALA A CA 9
ATOM 18411 C C . ALA A 1 14 ? -3.734 -10.729 -5.293 1.00 0.59 14 ALA A C 9
ATOM 18412 O O . ALA A 1 14 ? -2.514 -10.632 -5.421 1.00 0.61 14 ALA A O 9
ATOM 18419 N N . ILE A 1 15 ? -4.308 -11.501 -4.374 1.00 0.59 15 ILE A N 9
ATOM 18420 C CA . ILE A 1 15 ? -3.519 -12.288 -3.433 1.00 0.60 15 ILE A CA 9
ATOM 18421 C C . ILE A 1 15 ? -2.628 -13.288 -4.167 1.00 0.59 15 ILE A C 9
ATOM 18422 O O . ILE A 1 15 ? -1.484 -13.512 -3.779 1.00 0.59 15 ILE A O 9
ATOM 18438 N N . SER A 1 16 ? -3.143 -13.860 -5.248 1.00 0.64 16 SER A N 9
ATOM 18439 C CA . SER A 1 16 ? -2.381 -14.821 -6.034 1.00 0.70 16 SER A CA 9
ATOM 18440 C C . SER A 1 16 ? -1.133 -14.172 -6.639 1.00 0.69 16 SER A C 9
ATOM 18441 O O . SER A 1 16 ? -0.056 -14.774 -6.660 1.00 0.79 16 SER A O 9
ATOM 18449 N N . GLU A 1 17 ? -1.280 -12.938 -7.110 1.00 0.68 17 GLU A N 9
ATOM 18450 C CA . GLU A 1 17 ? -0.171 -12.211 -7.711 1.00 0.75 17 GLU A CA 9
ATOM 18451 C C . GLU A 1 17 ? 0.842 -11.783 -6.651 1.00 0.69 17 GLU A C 9
ATOM 18452 O O . GLU A 1 17 ? 2.032 -12.094 -6.754 1.00 0.75 17 GLU A O 9
ATOM 18464 N N . VAL A 1 18 ? 0.363 -11.100 -5.614 1.00 0.64 18 VAL A N 9
ATOM 18465 C CA . VAL A 1 18 ? 1.242 -10.549 -4.584 1.00 0.69 18 VAL A CA 9
ATOM 18466 C C . VAL A 1 18 ? 1.963 -11.653 -3.810 1.00 0.67 18 VAL A C 9
ATOM 18467 O O . VAL A 1 18 ? 3.073 -11.453 -3.319 1.00 0.76 18 VAL A O 9
ATOM 18480 N N . MET A 1 19 ? 1.336 -12.824 -3.734 1.00 0.65 19 MET A N 9
ATOM 18481 C CA . MET A 1 19 ? 1.918 -13.979 -3.054 1.00 0.75 19 MET A CA 9
ATOM 18482 C C . MET A 1 19 ? 3.247 -14.365 -3.699 1.00 0.74 19 MET A C 9
ATOM 18483 O O . MET A 1 19 ? 4.231 -14.642 -3.012 1.00 0.78 19 MET A O 9
ATOM 18497 N N . SER A 1 20 ? 3.276 -14.360 -5.025 1.00 0.75 20 SER A N 9
ATOM 18498 C CA . SER A 1 20 ? 4.491 -14.687 -5.755 1.00 0.82 20 SER A CA 9
ATOM 18499 C C . SER A 1 20 ? 5.426 -13.478 -5.784 1.00 0.82 20 SER A C 9
ATOM 18500 O O . SER A 1 20 ? 6.649 -13.623 -5.793 1.00 0.90 20 SER A O 9
ATOM 18508 N N . ALA A 1 21 ? 4.838 -12.287 -5.769 1.00 0.78 21 ALA A N 9
ATOM 18509 C CA . ALA A 1 21 ? 5.605 -11.046 -5.791 1.00 0.85 21 ALA A CA 9
ATOM 18510 C C . ALA A 1 21 ? 6.521 -10.935 -4.575 1.00 0.82 21 ALA A C 9
ATOM 18511 O O . ALA A 1 21 ? 7.707 -10.634 -4.713 1.00 0.89 21 ALA A O 9
ATOM 18518 N N . THR A 1 22 ? 5.975 -11.192 -3.392 1.00 0.78 22 THR A N 9
ATOM 18519 C CA . THR A 1 22 ? 6.753 -11.105 -2.166 1.00 0.83 22 THR A CA 9
ATOM 18520 C C . THR A 1 22 ? 7.858 -12.169 -2.141 1.00 0.87 22 THR A C 9
ATOM 18521 O O . THR A 1 22 ? 8.960 -11.921 -1.652 1.00 0.94 22 THR A O 9
ATOM 18532 N N . SER A 1 23 ? 7.571 -13.347 -2.694 1.00 0.89 23 SER A N 9
ATOM 18533 C CA . SER A 1 23 ? 8.571 -14.404 -2.783 1.00 0.99 23 SER A CA 9
ATOM 18534 C C . SER A 1 23 ? 9.672 -14.024 -3.775 1.00 1.01 23 SER A C 9
ATOM 18535 O O . SER A 1 23 ? 10.855 -14.278 -3.539 1.00 1.11 23 SER A O 9
ATOM 18543 N N . ALA A 1 24 ? 9.275 -13.386 -4.870 1.00 0.96 24 ALA A N 9
ATOM 18544 C CA . ALA A 1 24 ? 10.214 -12.975 -5.905 1.00 1.03 24 ALA A CA 9
ATOM 18545 C C . ALA A 1 24 ? 11.163 -11.896 -5.399 1.00 1.01 24 ALA A C 9
ATOM 18546 O O . ALA A 1 24 ? 12.379 -12.017 -5.544 1.00 1.10 24 ALA A O 9
ATOM 18553 N N . ILE A 1 25 ? 10.609 -10.851 -4.788 1.00 0.93 25 ILE A N 9
ATOM 18554 C CA . ILE A 1 25 ? 11.421 -9.734 -4.322 1.00 0.93 25 ILE A CA 9
ATOM 18555 C C . ILE A 1 25 ? 12.384 -10.177 -3.220 1.00 0.97 25 ILE A C 9
ATOM 18556 O O . ILE A 1 25 ? 13.484 -9.638 -3.093 1.00 1.02 25 ILE A O 9
ATOM 18572 N N . ASN A 1 26 ? 11.980 -11.180 -2.448 1.00 0.98 26 ASN A N 9
ATOM 18573 C CA . ASN A 1 26 ? 12.843 -11.739 -1.414 1.00 1.08 26 ASN A CA 9
ATOM 18574 C C . ASN A 1 26 ? 14.130 -12.269 -2.038 1.00 1.12 26 ASN A C 9
ATOM 18575 O O . ASN A 1 26 ? 15.227 -12.037 -1.528 1.00 1.20 26 ASN A O 9
ATOM 18586 N N . GLY A 1 27 ? 13.982 -12.952 -3.170 1.00 1.12 27 GLY A N 9
ATOM 18587 C CA . GLY A 1 27 ? 15.123 -13.527 -3.855 1.00 1.20 27 GLY A CA 9
ATOM 18588 C C . GLY A 1 27 ? 15.924 -12.499 -4.634 1.00 1.23 27 GLY A C 9
ATOM 18589 O O . GLY A 1 27 ? 17.056 -12.760 -5.036 1.00 1.36 27 GLY A O 9
ATOM 18593 N N . LEU A 1 28 ? 15.342 -11.328 -4.856 1.00 1.16 28 LEU A N 9
ATOM 18594 C CA . LEU A 1 28 ? 16.030 -10.267 -5.587 1.00 1.22 28 LEU A CA 9
ATOM 18595 C C . LEU A 1 28 ? 17.116 -9.634 -4.726 1.00 1.28 28 LEU A C 9
ATOM 18596 O O . LEU A 1 28 ? 18.115 -9.127 -5.234 1.00 1.42 28 LEU A O 9
ATOM 18612 N N . TYR A 1 29 ? 16.913 -9.675 -3.417 1.00 1.22 29 TYR A N 9
ATOM 18613 C CA . TYR A 1 29 ? 17.856 -9.080 -2.481 1.00 1.31 29 TYR A CA 9
ATOM 18614 C C . TYR A 1 29 ? 18.735 -10.151 -1.847 1.00 1.58 29 TYR A C 9
ATOM 18615 O O . TYR A 1 29 ? 19.904 -10.271 -2.201 1.00 2.30 29 TYR A O 9
ATOM 18633 N N . ILE A 1 30 ? 18.156 -10.931 -0.930 1.00 1.25 30 ILE A N 9
ATOM 18634 C CA . ILE A 1 30 ? 18.861 -12.028 -0.255 1.00 1.45 30 ILE A CA 9
ATOM 18635 C C . ILE A 1 30 ? 20.007 -11.526 0.632 1.00 1.45 30 ILE A C 9
ATOM 18636 O O . ILE A 1 30 ? 20.917 -10.838 0.177 1.00 1.99 30 ILE A O 9
ATOM 18652 N N . GLY A 1 31 ? 19.948 -11.864 1.912 1.00 1.43 31 GLY A N 9
ATOM 18653 C CA . GLY A 1 31 ? 21.031 -11.529 2.818 1.00 1.69 31 GLY A CA 9
ATOM 18654 C C . GLY A 1 31 ? 20.793 -10.225 3.549 1.00 1.52 31 GLY A C 9
ATOM 18655 O O . GLY A 1 31 ? 21.245 -10.048 4.679 1.00 1.93 31 GLY A O 9
ATOM 18659 N N . GLN A 1 32 ? 20.092 -9.309 2.899 1.00 1.16 32 GLN A N 9
ATOM 18660 C CA . GLN A 1 32 ? 19.762 -8.025 3.501 1.00 1.10 32 GLN A CA 9
ATOM 18661 C C . GLN A 1 32 ? 18.740 -8.209 4.615 1.00 1.14 32 GLN A C 9
ATOM 18662 O O . GLN A 1 32 ? 17.662 -8.756 4.389 1.00 1.93 32 GLN A O 9
ATOM 18676 N N . THR A 1 33 ? 19.085 -7.741 5.807 1.00 1.15 33 THR A N 9
ATOM 18677 C CA . THR A 1 33 ? 18.224 -7.900 6.973 1.00 1.20 33 THR A CA 9
ATOM 18678 C C . THR A 1 33 ? 16.891 -7.178 6.770 1.00 1.09 33 THR A C 9
ATOM 18679 O O . THR A 1 33 ? 15.853 -7.628 7.256 1.00 1.21 33 THR A O 9
ATOM 18690 N N . SER A 1 34 ? 16.925 -6.057 6.050 1.00 1.12 34 SER A N 9
ATOM 18691 C CA . SER A 1 34 ? 15.714 -5.321 5.708 1.00 1.35 34 SER A CA 9
ATOM 18692 C C . SER A 1 34 ? 15.956 -4.432 4.491 1.00 1.13 34 SER A C 9
ATOM 18693 O O . SER A 1 34 ? 15.750 -3.219 4.554 1.00 1.18 34 SER A O 9
ATOM 18701 N N . TYR A 1 35 ? 16.408 -5.044 3.391 1.00 0.96 35 TYR A N 9
ATOM 18702 C CA . TYR A 1 35 ? 16.684 -4.314 2.147 1.00 0.78 35 TYR A CA 9
ATOM 18703 C C . TYR A 1 35 ? 17.715 -3.221 2.395 1.00 0.74 35 TYR A C 9
ATOM 18704 O O . TYR A 1 35 ? 17.691 -2.161 1.764 1.00 0.68 35 TYR A O 9
ATOM 18722 N N . SER A 1 36 ? 18.632 -3.520 3.308 1.00 0.89 36 SER A N 9
ATOM 18723 C CA . SER A 1 36 ? 19.688 -2.603 3.693 1.00 1.03 36 SER A CA 9
ATOM 18724 C C . SER A 1 36 ? 20.453 -2.119 2.470 1.00 1.25 36 SER A C 9
ATOM 18725 O O . SER A 1 36 ? 20.868 -2.917 1.626 1.00 2.03 36 SER A O 9
ATOM 18733 N N . GLY A 1 37 ? 20.609 -0.815 2.371 1.00 1.42 37 GLY A N 9
ATOM 18734 C CA . GLY A 1 37 ? 21.297 -0.234 1.247 1.00 1.83 37 GLY A CA 9
ATOM 18735 C C . GLY A 1 37 ? 20.405 0.731 0.512 1.00 1.52 37 GLY A C 9
ATOM 18736 O O . GLY A 1 37 ? 20.819 1.836 0.163 1.00 1.88 37 GLY A O 9
ATOM 18740 N N . LEU A 1 38 ? 19.162 0.323 0.297 1.00 0.95 38 LEU A N 9
ATOM 18741 C CA . LEU A 1 38 ? 18.201 1.171 -0.392 1.00 0.77 38 LEU A CA 9
ATOM 18742 C C . LEU A 1 38 ? 17.421 1.995 0.617 1.00 0.68 38 LEU A C 9
ATOM 18743 O O . LEU A 1 38 ? 16.828 3.021 0.283 1.00 0.66 38 LEU A O 9
ATOM 18759 N N . ASP A 1 39 ? 17.446 1.531 1.857 1.00 0.76 39 ASP A N 9
ATOM 18760 C CA . ASP A 1 39 ? 16.730 2.178 2.953 1.00 0.85 39 ASP A CA 9
ATOM 18761 C C . ASP A 1 39 ? 17.154 3.631 3.109 1.00 0.82 39 ASP A C 9
ATOM 18762 O O . ASP A 1 39 ? 16.324 4.539 3.119 1.00 0.90 39 ASP A O 9
ATOM 18771 N N . SER A 1 40 ? 18.453 3.840 3.212 1.00 0.82 40 SER A N 9
ATOM 18772 C CA . SER A 1 40 ? 18.998 5.152 3.479 1.00 0.94 40 SER A CA 9
ATOM 18773 C C . SER A 1 40 ? 18.799 6.090 2.291 1.00 0.89 40 SER A C 9
ATOM 18774 O O . SER A 1 40 ? 18.361 7.222 2.460 1.00 1.00 40 SER A O 9
ATOM 18782 N N . THR A 1 41 ? 19.074 5.604 1.090 1.00 0.81 41 THR A N 9
ATOM 18783 C CA . THR A 1 41 ? 19.072 6.458 -0.090 1.00 0.85 41 THR A CA 9
ATOM 18784 C C . THR A 1 41 ? 17.673 6.979 -0.430 1.00 0.79 41 THR A C 9
ATOM 18785 O O . THR A 1 41 ? 17.507 8.159 -0.739 1.00 0.95 41 THR A O 9
ATOM 18796 N N . ILE A 1 42 ? 16.669 6.109 -0.353 1.00 0.67 42 ILE A N 9
ATOM 18797 C CA . ILE A 1 42 ? 15.294 6.501 -0.663 1.00 0.67 42 ILE A CA 9
ATOM 18798 C C . ILE A 1 42 ? 14.740 7.431 0.419 1.00 0.64 42 ILE A C 9
ATOM 18799 O O . ILE A 1 42 ? 13.863 8.256 0.165 1.00 0.68 42 ILE A O 9
ATOM 18815 N N . LEU A 1 43 ? 15.279 7.308 1.622 1.00 0.64 43 LEU A N 9
ATOM 18816 C CA . LEU A 1 43 ? 14.863 8.146 2.735 1.00 0.70 43 LEU A CA 9
ATOM 18817 C C . LEU A 1 43 ? 15.537 9.513 2.650 1.00 0.75 43 LEU A C 9
ATOM 18818 O O . LEU A 1 43 ? 14.872 10.547 2.685 1.00 0.75 43 LEU A O 9
ATOM 18834 N N . LEU A 1 44 ? 16.862 9.504 2.508 1.00 0.85 44 LEU A N 9
ATOM 18835 C CA . LEU A 1 44 ? 17.646 10.739 2.388 1.00 0.98 44 LEU A CA 9
ATOM 18836 C C . LEU A 1 44 ? 17.307 11.468 1.089 1.00 0.92 44 LEU A C 9
ATOM 18837 O O . LEU A 1 44 ? 17.677 12.628 0.900 1.00 1.03 44 LEU A O 9
ATOM 18853 N N . ASN A 1 45 ? 16.610 10.754 0.209 1.00 0.84 45 ASN A N 9
ATOM 18854 C CA . ASN A 1 45 ? 16.178 11.260 -1.092 1.00 0.91 45 ASN A CA 9
ATOM 18855 C C . ASN A 1 45 ? 15.582 12.652 -0.968 1.00 0.88 45 ASN A C 9
ATOM 18856 O O . ASN A 1 45 ? 16.087 13.618 -1.544 1.00 1.02 45 ASN A O 9
ATOM 18867 N N . THR A 1 46 ? 14.508 12.748 -0.206 1.00 0.79 46 THR A N 9
ATOM 18868 C CA . THR A 1 46 ? 13.776 13.989 -0.077 1.00 0.85 46 THR A CA 9
ATOM 18869 C C . THR A 1 46 ? 13.533 14.339 1.386 1.00 0.79 46 THR A C 9
ATOM 18870 O O . THR A 1 46 ? 12.621 13.799 2.005 1.00 0.68 46 THR A O 9
ATOM 18881 N N . SER A 1 47 ? 14.380 15.207 1.940 1.00 0.97 47 SER A N 9
ATOM 18882 C CA . SER A 1 47 ? 14.143 15.793 3.263 1.00 1.13 47 SER A CA 9
ATOM 18883 C C . SER A 1 47 ? 14.108 14.753 4.388 1.00 1.06 47 SER A C 9
ATOM 18884 O O . SER A 1 47 ? 13.659 15.058 5.494 1.00 1.32 47 SER A O 9
ATOM 18892 N N . ALA A 1 48 ? 14.574 13.536 4.102 1.00 0.92 48 ALA A N 9
ATOM 18893 C CA . ALA A 1 48 ? 14.474 12.413 5.045 1.00 0.97 48 ALA A CA 9
ATOM 18894 C C . ALA A 1 48 ? 13.010 12.031 5.281 1.00 0.88 48 ALA A C 9
ATOM 18895 O O . ALA A 1 48 ? 12.700 11.172 6.106 1.00 1.00 48 ALA A O 9
ATOM 18902 N N . ILE A 1 49 ? 12.117 12.684 4.545 1.00 0.78 49 ILE A N 9
ATOM 18903 C CA . ILE A 1 49 ? 10.693 12.394 4.583 1.00 0.75 49 ILE A CA 9
ATOM 18904 C C . ILE A 1 49 ? 10.157 12.437 3.160 1.00 0.62 49 ILE A C 9
ATOM 18905 O O . ILE A 1 49 ? 9.678 13.474 2.697 1.00 0.65 49 ILE A O 9
ATOM 18921 N N . PRO A 1 50 ? 10.288 11.323 2.432 1.00 0.57 50 PRO A N 9
ATOM 18922 C CA . PRO A 1 50 ? 9.943 11.252 1.012 1.00 0.52 50 PRO A CA 9
ATOM 18923 C C . PRO A 1 50 ? 8.517 11.719 0.715 1.00 0.53 50 PRO A C 9
ATOM 18924 O O . PRO A 1 50 ? 7.541 11.091 1.113 1.00 0.53 50 PRO A O 9
ATOM 18935 N N . ASP A 1 51 ? 8.428 12.831 -0.004 1.00 0.59 51 ASP A N 9
ATOM 18936 C CA . ASP A 1 51 ? 7.152 13.474 -0.334 1.00 0.63 51 ASP A CA 9
ATOM 18937 C C . ASP A 1 51 ? 6.356 12.646 -1.345 1.00 0.52 51 ASP A C 9
ATOM 18938 O O . ASP A 1 51 ? 5.169 12.884 -1.573 1.00 0.54 51 ASP A O 9
ATOM 18947 N N . ASN A 1 52 ? 7.017 11.644 -1.912 1.00 0.47 52 ASN A N 9
ATOM 18948 C CA . ASN A 1 52 ? 6.467 10.851 -3.009 1.00 0.49 52 ASN A CA 9
ATOM 18949 C C . ASN A 1 52 ? 5.252 10.041 -2.571 1.00 0.43 52 ASN A C 9
ATOM 18950 O O . ASN A 1 52 ? 4.383 9.734 -3.385 1.00 0.56 52 ASN A O 9
ATOM 18961 N N . TYR A 1 53 ? 5.210 9.711 -1.281 1.00 0.39 53 TYR A N 9
ATOM 18962 C CA . TYR A 1 53 ? 4.167 8.857 -0.700 1.00 0.52 53 TYR A CA 9
ATOM 18963 C C . TYR A 1 53 ? 2.769 9.334 -1.069 1.00 0.56 53 TYR A C 9
ATOM 18964 O O . TYR A 1 53 ? 1.885 8.535 -1.374 1.00 0.83 53 TYR A O 9
ATOM 18982 N N . LYS A 1 54 ? 2.580 10.639 -1.055 1.00 0.46 54 LYS A N 9
ATOM 18983 C CA . LYS A 1 54 ? 1.282 11.209 -1.346 1.00 0.49 54 LYS A CA 9
ATOM 18984 C C . LYS A 1 54 ? 1.259 11.821 -2.745 1.00 0.52 54 LYS A C 9
ATOM 18985 O O . LYS A 1 54 ? 2.271 12.331 -3.230 1.00 0.72 54 LYS A O 9
ATOM 19004 N N . ASP A 1 55 ? 0.111 11.748 -3.391 1.00 0.48 55 ASP A N 9
ATOM 19005 C CA . ASP A 1 55 ? -0.137 12.512 -4.602 1.00 0.51 55 ASP A CA 9
ATOM 19006 C C . ASP A 1 55 ? -1.194 13.564 -4.307 1.00 0.60 55 ASP A C 9
ATOM 19007 O O . ASP A 1 55 ? -2.158 13.289 -3.604 1.00 0.72 55 ASP A O 9
ATOM 19016 N N . THR A 1 56 ? -1.016 14.764 -4.824 1.00 0.67 56 THR A N 9
ATOM 19017 C CA . THR A 1 56 ? -1.931 15.847 -4.519 1.00 0.78 56 THR A CA 9
ATOM 19018 C C . THR A 1 56 ? -2.857 16.134 -5.689 1.00 0.75 56 THR A C 9
ATOM 19019 O O . THR A 1 56 ? -3.565 17.142 -5.708 1.00 0.78 56 THR A O 9
ATOM 19030 N N . THR A 1 57 ? -2.849 15.240 -6.665 1.00 0.76 57 THR A N 9
ATOM 19031 C CA . THR A 1 57 ? -3.778 15.332 -7.773 1.00 0.79 57 THR A CA 9
ATOM 19032 C C . THR A 1 57 ? -4.977 14.423 -7.517 1.00 0.74 57 THR A C 9
ATOM 19033 O O . THR A 1 57 ? -6.117 14.890 -7.532 1.00 1.04 57 THR A O 9
ATOM 19044 N N . ASN A 1 58 ? -4.691 13.133 -7.258 1.00 0.65 58 ASN A N 9
ATOM 19045 C CA . ASN A 1 58 ? -5.702 12.131 -6.865 1.00 0.70 58 ASN A CA 9
ATOM 19046 C C . ASN A 1 58 ? -5.233 10.699 -7.135 1.00 0.59 58 ASN A C 9
ATOM 19047 O O . ASN A 1 58 ? -6.042 9.769 -7.072 1.00 0.66 58 ASN A O 9
ATOM 19058 N N . LYS A 1 59 ? -3.951 10.484 -7.422 1.00 0.52 59 LYS A N 9
ATOM 19059 C CA . LYS A 1 59 ? -3.525 9.145 -7.806 1.00 0.51 59 LYS A CA 9
ATOM 19060 C C . LYS A 1 59 ? -2.124 8.782 -7.283 1.00 0.45 59 LYS A C 9
ATOM 19061 O O . LYS A 1 59 ? -1.094 9.050 -7.901 1.00 0.48 59 LYS A O 9
ATOM 19080 N N . LYS A 1 60 ? -2.094 8.207 -6.091 1.00 0.41 60 LYS A N 9
ATOM 19081 C CA . LYS A 1 60 ? -0.888 7.560 -5.594 1.00 0.38 60 LYS A CA 9
ATOM 19082 C C . LYS A 1 60 ? -1.237 6.457 -4.612 1.00 0.38 60 LYS A C 9
ATOM 19083 O O . LYS A 1 60 ? -1.928 6.694 -3.621 1.00 0.41 60 LYS A O 9
ATOM 19102 N N . ILE A 1 61 ? -0.773 5.257 -4.903 1.00 0.37 61 ILE A N 9
ATOM 19103 C CA . ILE A 1 61 ? -0.854 4.153 -3.961 1.00 0.38 61 ILE A CA 9
ATOM 19104 C C . ILE A 1 61 ? 0.501 3.482 -3.869 1.00 0.38 61 ILE A C 9
ATOM 19105 O O . ILE A 1 61 ? 1.267 3.469 -4.833 1.00 0.45 61 ILE A O 9
ATOM 19121 N N . THR A 1 62 ? 0.820 2.970 -2.705 1.00 0.39 62 THR A N 9
ATOM 19122 C CA . THR A 1 62 ? 2.085 2.303 -2.508 1.00 0.45 62 THR A CA 9
ATOM 19123 C C . THR A 1 62 ? 1.888 0.788 -2.404 1.00 0.50 62 THR A C 9
ATOM 19124 O O . THR A 1 62 ? 0.972 0.330 -1.731 1.00 0.62 62 THR A O 9
ATOM 19135 N N . ASN A 1 63 ? 2.754 0.049 -3.108 1.00 0.52 63 ASN A N 9
ATOM 19136 C CA . ASN A 1 63 ? 2.656 -1.406 -3.298 1.00 0.61 63 ASN A CA 9
ATOM 19137 C C . ASN A 1 63 ? 1.574 -1.814 -4.323 1.00 0.76 63 ASN A C 9
ATOM 19138 O O . ASN A 1 63 ? 0.878 -2.802 -4.123 1.00 1.31 63 ASN A O 9
ATOM 19149 N N . PRO A 1 64 ? 1.432 -1.077 -5.460 1.00 0.64 64 PRO A N 9
ATOM 19150 C CA . PRO A 1 64 ? 0.481 -1.430 -6.521 1.00 0.97 64 PRO A CA 9
ATOM 19151 C C . PRO A 1 64 ? 1.028 -2.459 -7.506 1.00 1.15 64 PRO A C 9
ATOM 19152 O O . PRO A 1 64 ? 0.318 -3.382 -7.897 1.00 1.75 64 PRO A O 9
ATOM 19163 N N . PHE A 1 65 ? 2.280 -2.265 -7.931 1.00 1.16 65 PHE A N 9
ATOM 19164 C CA . PHE A 1 65 ? 2.943 -3.154 -8.889 1.00 1.47 65 PHE A CA 9
ATOM 19165 C C . PHE A 1 65 ? 2.234 -3.187 -10.247 1.00 1.30 65 PHE A C 9
ATOM 19166 O O . PHE A 1 65 ? 1.289 -3.946 -10.453 1.00 1.80 65 PHE A O 9
ATOM 19183 N N . GLY A 1 66 ? 2.682 -2.334 -11.160 1.00 0.85 66 GLY A N 9
ATOM 19184 C CA . GLY A 1 66 ? 2.209 -2.400 -12.533 1.00 0.86 66 GLY A CA 9
ATOM 19185 C C . GLY A 1 66 ? 1.992 -1.036 -13.160 1.00 0.86 66 GLY A C 9
ATOM 19186 O O . GLY A 1 66 ? 0.912 -0.756 -13.671 1.00 1.21 66 GLY A O 9
ATOM 19190 N N . GLY A 1 67 ? 3.003 -0.182 -13.120 1.00 0.70 67 GLY A N 9
ATOM 19191 C CA . GLY A 1 67 ? 2.880 1.137 -13.702 1.00 0.70 67 GLY A CA 9
ATOM 19192 C C . GLY A 1 67 ? 4.163 1.927 -13.567 1.00 0.65 67 GLY A C 9
ATOM 19193 O O . GLY A 1 67 ? 5.216 1.493 -14.028 1.00 0.67 67 GLY A O 9
ATOM 19197 N N . GLU A 1 68 ? 4.078 3.082 -12.936 1.00 0.63 68 GLU A N 9
ATOM 19198 C CA . GLU A 1 68 ? 5.262 3.877 -12.661 1.00 0.64 68 GLU A CA 9
ATOM 19199 C C . GLU A 1 68 ? 5.644 3.734 -11.191 1.00 0.58 68 GLU A C 9
ATOM 19200 O O . GLU A 1 68 ? 5.068 4.392 -10.323 1.00 0.59 68 GLU A O 9
ATOM 19212 N N . LEU A 1 69 ? 6.623 2.884 -10.923 1.00 0.57 69 LEU A N 9
ATOM 19213 C CA . LEU A 1 69 ? 6.956 2.510 -9.555 1.00 0.57 69 LEU A CA 9
ATOM 19214 C C . LEU A 1 69 ? 8.154 3.274 -8.998 1.00 0.55 69 LEU A C 9
ATOM 19215 O O . LEU A 1 69 ? 9.093 3.620 -9.712 1.00 0.60 69 LEU A O 9
ATOM 19231 N N . ASN A 1 70 ? 8.066 3.568 -7.714 1.00 0.52 70 ASN A N 9
ATOM 19232 C CA . ASN A 1 70 ? 9.188 4.061 -6.931 1.00 0.53 70 ASN A CA 9
ATOM 19233 C C . ASN A 1 70 ? 9.441 3.079 -5.789 1.00 0.49 70 ASN A C 9
ATOM 19234 O O . ASN A 1 70 ? 8.543 2.809 -4.997 1.00 0.51 70 ASN A O 9
ATOM 19245 N N . VAL A 1 71 ? 10.649 2.542 -5.707 1.00 0.51 71 VAL A N 9
ATOM 19246 C CA . VAL A 1 71 ? 10.941 1.476 -4.752 1.00 0.52 71 VAL A CA 9
ATOM 19247 C C . VAL A 1 71 ? 11.530 2.013 -3.451 1.00 0.49 71 VAL A C 9
ATOM 19248 O O . VAL A 1 71 ? 12.403 2.878 -3.463 1.00 0.58 71 VAL A O 9
ATOM 19261 N N . GLY A 1 72 ? 11.033 1.496 -2.335 1.00 0.44 72 GLY A N 9
ATOM 19262 C CA . GLY A 1 72 ? 11.566 1.858 -1.038 1.00 0.46 72 GLY A CA 9
ATOM 19263 C C . GLY A 1 72 ? 11.413 0.737 -0.024 1.00 0.44 72 GLY A C 9
ATOM 19264 O O . GLY A 1 72 ? 10.398 0.040 -0.011 1.00 0.48 72 GLY A O 9
ATOM 19268 N N . PRO A 1 73 ? 12.429 0.516 0.816 1.00 0.53 73 PRO A N 9
ATOM 19269 C CA . PRO A 1 73 ? 12.384 -0.470 1.892 1.00 0.54 73 PRO A CA 9
ATOM 19270 C C . PRO A 1 73 ? 11.781 0.096 3.172 1.00 0.49 73 PRO A C 9
ATOM 19271 O O . PRO A 1 73 ? 11.956 1.273 3.490 1.00 0.59 73 PRO A O 9
ATOM 19282 N N . ALA A 1 74 ? 11.078 -0.752 3.910 1.00 0.51 74 ALA A N 9
ATOM 19283 C CA . ALA A 1 74 ? 10.464 -0.347 5.164 1.00 0.61 74 ALA A CA 9
ATOM 19284 C C . ALA A 1 74 ? 11.393 -0.630 6.339 1.00 0.84 74 ALA A C 9
ATOM 19285 O O . ALA A 1 74 ? 12.529 -1.063 6.148 1.00 1.58 74 ALA A O 9
ATOM 19292 N N . ASN A 1 75 ? 10.890 -0.383 7.545 1.00 0.62 75 ASN A N 9
ATOM 19293 C CA . ASN A 1 75 ? 11.654 -0.570 8.783 1.00 0.74 75 ASN A CA 9
ATOM 19294 C C . ASN A 1 75 ? 12.306 -1.948 8.849 1.00 0.76 75 ASN A C 9
ATOM 19295 O O . ASN A 1 75 ? 13.530 -2.063 8.910 1.00 0.85 75 ASN A O 9
ATOM 19306 N N . ASN A 1 76 ? 11.486 -2.991 8.837 1.00 0.75 76 ASN A N 9
ATOM 19307 C CA . ASN A 1 76 ? 11.996 -4.346 8.975 1.00 0.82 76 ASN A CA 9
ATOM 19308 C C . ASN A 1 76 ? 11.363 -5.277 7.948 1.00 0.77 76 ASN A C 9
ATOM 19309 O O . ASN A 1 76 ? 10.167 -5.170 7.651 1.00 0.81 76 ASN A O 9
ATOM 19320 N N . ASN A 1 77 ? 12.179 -6.183 7.421 1.00 0.80 77 ASN A N 9
ATOM 19321 C CA . ASN A 1 77 ? 11.770 -7.103 6.362 1.00 0.86 77 ASN A CA 9
ATOM 19322 C C . ASN A 1 77 ? 10.614 -8.004 6.801 1.00 0.95 77 ASN A C 9
ATOM 19323 O O . ASN A 1 77 ? 9.650 -8.178 6.063 1.00 1.05 77 ASN A O 9
ATOM 19334 N N . THR A 1 78 ? 10.703 -8.572 8.001 1.00 1.02 78 THR A N 9
ATOM 19335 C CA . THR A 1 78 ? 9.683 -9.511 8.466 1.00 1.22 78 THR A CA 9
ATOM 19336 C C . THR A 1 78 ? 8.426 -8.778 8.934 1.00 1.16 78 THR A C 9
ATOM 19337 O O . THR A 1 78 ? 7.310 -9.262 8.746 1.00 1.41 78 THR A O 9
ATOM 19348 N N . ALA A 1 79 ? 8.615 -7.606 9.536 1.00 0.91 79 ALA A N 9
ATOM 19349 C CA . ALA A 1 79 ? 7.493 -6.799 10.003 1.00 0.86 79 ALA A CA 9
ATOM 19350 C C . ALA A 1 79 ? 6.616 -6.376 8.831 1.00 0.73 79 ALA A C 9
ATOM 19351 O O . ALA A 1 79 ? 5.407 -6.595 8.828 1.00 0.77 79 ALA A O 9
ATOM 19358 N N . PHE A 1 80 ? 7.243 -5.771 7.834 1.00 0.65 80 PHE A N 9
ATOM 19359 C CA . PHE A 1 80 ? 6.553 -5.362 6.620 1.00 0.60 80 PHE A CA 9
ATOM 19360 C C . PHE A 1 80 ? 7.409 -5.747 5.431 1.00 0.72 80 PHE A C 9
ATOM 19361 O O . PHE A 1 80 ? 7.341 -6.869 4.938 1.00 1.37 80 PHE A O 9
ATOM 19378 N N . GLY A 1 81 ? 8.207 -4.813 4.969 1.00 0.52 81 GLY A N 9
ATOM 19379 C CA . GLY A 1 81 ? 9.289 -5.157 4.082 1.00 0.57 81 GLY A CA 9
ATOM 19380 C C . GLY A 1 81 ? 9.496 -4.140 2.999 1.00 0.50 81 GLY A C 9
ATOM 19381 O O . GLY A 1 81 ? 10.388 -3.296 3.084 1.00 0.54 81 GLY A O 9
ATOM 19385 N N . TYR A 1 82 ? 8.654 -4.196 1.996 1.00 0.45 82 TYR A N 9
ATOM 19386 C CA . TYR A 1 82 ? 8.840 -3.386 0.813 1.00 0.44 82 TYR A CA 9
ATOM 19387 C C . TYR A 1 82 ? 7.639 -2.491 0.573 1.00 0.41 82 TYR A C 9
ATOM 19388 O O . TYR A 1 82 ? 6.508 -2.842 0.925 1.00 0.46 82 TYR A O 9
ATOM 19406 N N . TYR A 1 83 ? 7.894 -1.331 0.001 1.00 0.36 83 TYR A N 9
ATOM 19407 C CA . TYR A 1 83 ? 6.830 -0.453 -0.420 1.00 0.38 83 TYR A CA 9
ATOM 19408 C C . TYR A 1 83 ? 7.213 0.232 -1.726 1.00 0.38 83 TYR A C 9
ATOM 19409 O O . TYR A 1 83 ? 8.329 0.721 -1.886 1.00 0.43 83 TYR A O 9
ATOM 19427 N N . LEU A 1 84 ? 6.304 0.207 -2.680 1.00 0.40 84 LEU A N 9
ATOM 19428 C CA . LEU A 1 84 ? 6.533 0.859 -3.955 1.00 0.42 84 LEU A CA 9
ATOM 19429 C C . LEU A 1 84 ? 5.531 1.979 -4.165 1.00 0.43 84 LEU A C 9
ATOM 19430 O O . LEU A 1 84 ? 4.353 1.729 -4.382 1.00 0.50 84 LEU A O 9
ATOM 19446 N N . THR A 1 85 ? 5.996 3.207 -4.133 1.00 0.43 85 THR A N 9
ATOM 19447 C CA . THR A 1 85 ? 5.127 4.333 -4.338 1.00 0.47 85 THR A CA 9
ATOM 19448 C C . THR A 1 85 ? 4.943 4.546 -5.835 1.00 0.45 85 THR A C 9
ATOM 19449 O O . THR A 1 85 ? 5.792 5.116 -6.514 1.00 0.50 85 THR A O 9
ATOM 19460 N N . LEU A 1 86 ? 3.828 4.044 -6.336 1.00 0.43 86 LEU A N 9
ATOM 19461 C CA . LEU A 1 86 ? 3.594 3.936 -7.764 1.00 0.43 86 LEU A CA 9
ATOM 19462 C C . LEU A 1 86 ? 2.289 4.635 -8.121 1.00 0.45 86 LEU A C 9
ATOM 19463 O O . LEU A 1 86 ? 1.246 4.366 -7.523 1.00 0.50 86 LEU A O 9
ATOM 19479 N N . THR A 1 87 ? 2.344 5.539 -9.085 1.00 0.48 87 THR A N 9
ATOM 19480 C CA . THR A 1 87 ? 1.150 6.246 -9.502 1.00 0.55 87 THR A CA 9
ATOM 19481 C C . THR A 1 87 ? 0.354 5.408 -10.496 1.00 0.55 87 THR A C 9
ATOM 19482 O O . THR A 1 87 ? 0.887 4.951 -11.511 1.00 0.56 87 THR A O 9
ATOM 19493 N N . ARG A 1 88 ? -0.920 5.218 -10.177 1.00 0.60 88 ARG A N 9
ATOM 19494 C CA . ARG A 1 88 ? -1.845 4.432 -10.984 1.00 0.67 88 ARG A CA 9
ATOM 19495 C C . ARG A 1 88 ? -3.109 4.187 -10.176 1.00 0.71 88 ARG A C 9
ATOM 19496 O O . ARG A 1 88 ? -3.262 3.136 -9.553 1.00 1.02 88 ARG A O 9
ATOM 19517 N N . LEU A 1 89 ? -3.985 5.173 -10.133 1.00 0.56 89 LEU A N 9
ATOM 19518 C CA . LEU A 1 89 ? -5.194 5.052 -9.334 1.00 0.55 89 LEU A CA 9
ATOM 19519 C C . LEU A 1 89 ? -6.457 5.324 -10.128 1.00 0.55 89 LEU A C 9
ATOM 19520 O O . LEU A 1 89 ? -6.433 5.962 -11.181 1.00 0.77 89 LEU A O 9
ATOM 19536 N N . ASP A 1 90 ? -7.554 4.836 -9.579 1.00 0.47 90 ASP A N 9
ATOM 19537 C CA . ASP A 1 90 ? -8.886 5.074 -10.103 1.00 0.52 90 ASP A CA 9
ATOM 19538 C C . ASP A 1 90 ? -9.811 5.270 -8.919 1.00 0.53 90 ASP A C 9
ATOM 19539 O O . ASP A 1 90 ? -9.504 4.805 -7.820 1.00 0.51 90 ASP A O 9
ATOM 19548 N N . LYS A 1 91 ? -10.923 5.950 -9.113 1.00 0.63 91 LYS A N 9
ATOM 19549 C CA . LYS A 1 91 ? -11.892 6.111 -8.039 1.00 0.75 91 LYS A CA 9
ATOM 19550 C C . LYS A 1 91 ? -12.518 4.750 -7.730 1.00 0.79 91 LYS A C 9
ATOM 19551 O O . LYS A 1 91 ? -12.768 4.405 -6.571 1.00 0.85 91 LYS A O 9
ATOM 19570 N N . ALA A 1 92 ? -12.712 3.959 -8.781 1.00 0.81 92 ALA A N 9
ATOM 19571 C CA . ALA A 1 92 ? -13.209 2.596 -8.639 1.00 0.94 92 ALA A CA 9
ATOM 19572 C C . ALA A 1 92 ? -12.176 1.714 -7.942 1.00 0.81 92 ALA A C 9
ATOM 19573 O O . ALA A 1 92 ? -12.518 0.701 -7.329 1.00 0.81 92 ALA A O 9
ATOM 19580 N N . ALA A 1 93 ? -10.909 2.115 -8.022 1.00 0.73 93 ALA A N 9
ATOM 19581 C CA . ALA A 1 93 ? -9.831 1.376 -7.380 1.00 0.67 93 ALA A CA 9
ATOM 19582 C C . ALA A 1 93 ? -9.881 1.579 -5.869 1.00 0.57 93 ALA A C 9
ATOM 19583 O O . ALA A 1 93 ? -9.452 0.716 -5.108 1.00 0.57 93 ALA A O 9
ATOM 19590 N N . CYS A 1 94 ? -10.421 2.718 -5.449 1.00 0.55 94 CYS A N 9
ATOM 19591 C CA . CYS A 1 94 ? -10.661 2.980 -4.033 1.00 0.58 94 CYS A CA 9
ATOM 19592 C C . CYS A 1 94 ? -11.606 1.926 -3.472 1.00 0.60 94 CYS A C 9
ATOM 19593 O O . CYS A 1 94 ? -11.321 1.288 -2.458 1.00 0.63 94 CYS A O 9
ATOM 19600 N N . VAL A 1 95 ? -12.716 1.711 -4.170 1.00 0.64 95 VAL A N 9
ATOM 19601 C CA . VAL A 1 95 ? -13.694 0.718 -3.750 1.00 0.71 95 VAL A CA 9
ATOM 19602 C C . VAL A 1 95 ? -13.130 -0.688 -3.905 1.00 0.65 95 VAL A C 9
ATOM 19603 O O . VAL A 1 95 ? -13.499 -1.610 -3.178 1.00 0.67 95 VAL A O 9
ATOM 19616 N N . SER A 1 96 ? -12.211 -0.830 -4.838 1.00 0.62 96 SER A N 9
ATOM 19617 C CA . SER A 1 96 ? -11.550 -2.098 -5.084 1.00 0.61 96 SER A CA 9
ATOM 19618 C C . SER A 1 96 ? -10.693 -2.532 -3.893 1.00 0.55 96 SER A C 9
ATOM 19619 O O . SER A 1 96 ? -10.615 -3.711 -3.576 1.00 0.58 96 SER A O 9
ATOM 19627 N N . LEU A 1 97 ? -10.059 -1.570 -3.237 1.00 0.56 97 LEU A N 9
ATOM 19628 C CA . LEU A 1 97 ? -9.150 -1.874 -2.137 1.00 0.61 97 LEU A CA 9
ATOM 19629 C C . LEU A 1 97 ? -9.918 -2.197 -0.862 1.00 0.63 97 LEU A C 9
ATOM 19630 O O . LEU A 1 97 ? -9.408 -2.881 0.023 1.00 0.70 97 LEU A O 9
ATOM 19646 N N . ALA A 1 98 ? -11.151 -1.718 -0.780 1.00 0.64 98 ALA A N 9
ATOM 19647 C CA . ALA A 1 98 ? -12.004 -2.000 0.367 1.00 0.75 98 ALA A CA 9
ATOM 19648 C C . ALA A 1 98 ? -12.832 -3.255 0.137 1.00 0.71 98 ALA A C 9
ATOM 19649 O O . ALA A 1 98 ? -13.570 -3.697 1.013 1.00 0.85 98 ALA A O 9
ATOM 19656 N N . THR A 1 99 ? -12.721 -3.813 -1.057 1.00 0.66 99 THR A N 9
ATOM 19657 C CA . THR A 1 99 ? -13.344 -5.088 -1.361 1.00 0.71 99 THR A CA 9
ATOM 19658 C C . THR A 1 99 ? -12.272 -6.155 -1.536 1.00 0.66 99 THR A C 9
ATOM 19659 O O . THR A 1 99 ? -12.560 -7.347 -1.654 1.00 0.77 99 THR A O 9
ATOM 19670 N N . LEU A 1 100 ? -11.027 -5.700 -1.545 1.00 0.59 100 LEU A N 9
ATOM 19671 C CA . LEU A 1 100 ? -9.879 -6.580 -1.580 1.00 0.61 100 LEU A CA 9
ATOM 19672 C C . LEU A 1 100 ? -9.526 -6.958 -0.154 1.00 0.66 100 LEU A C 9
ATOM 19673 O O . LEU A 1 100 ? -9.276 -6.082 0.674 1.00 0.93 100 LEU A O 9
ATOM 19689 N N . ASN A 1 101 ? -9.515 -8.248 0.147 1.00 0.60 101 ASN A N 9
ATOM 19690 C CA . ASN A 1 101 ? -9.212 -8.689 1.495 1.00 0.66 101 ASN A CA 9
ATOM 19691 C C . ASN A 1 101 ? -7.725 -8.570 1.778 1.00 0.70 101 ASN A C 9
ATOM 19692 O O . ASN A 1 101 ? -6.945 -9.494 1.541 1.00 0.79 101 ASN A O 9
ATOM 19703 N N . LEU A 1 102 ? -7.334 -7.405 2.253 1.00 0.76 102 LEU A N 9
ATOM 19704 C CA . LEU A 1 102 ? -5.969 -7.187 2.682 1.00 0.88 102 LEU A CA 9
ATOM 19705 C C . LEU A 1 102 ? -5.822 -7.604 4.133 1.00 0.99 102 LEU A C 9
ATOM 19706 O O . LEU A 1 102 ? -5.710 -6.773 5.029 1.00 1.50 102 LEU A O 9
ATOM 19722 N N . GLY A 1 103 ? -5.887 -8.904 4.351 1.00 0.92 103 GLY A N 9
ATOM 19723 C CA . GLY A 1 103 ? -5.687 -9.450 5.675 1.00 1.04 103 GLY A CA 9
ATOM 19724 C C . GLY A 1 103 ? -4.719 -10.606 5.655 1.00 1.12 103 GLY A C 9
ATOM 19725 O O . GLY A 1 103 ? -3.828 -10.696 6.497 1.00 1.70 103 GLY A O 9
ATOM 19729 N N . THR A 1 104 ? -4.887 -11.481 4.675 1.00 1.03 104 THR A N 9
ATOM 19730 C CA . THR A 1 104 ? -4.024 -12.636 4.520 1.00 1.28 104 THR A CA 9
ATOM 19731 C C . THR A 1 104 ? -2.625 -12.218 4.070 1.00 1.06 104 THR A C 9
ATOM 19732 O O . THR A 1 104 ? -1.673 -12.259 4.845 1.00 1.25 104 THR A O 9
ATOM 19743 N N . SER A 1 105 ? -2.517 -11.776 2.828 1.00 0.97 105 SER A N 9
ATOM 19744 C CA . SER A 1 105 ? -1.230 -11.403 2.253 1.00 1.06 105 SER A CA 9
ATOM 19745 C C . SER A 1 105 ? -0.995 -9.900 2.352 1.00 1.02 105 SER A C 9
ATOM 19746 O O . SER A 1 105 ? -0.346 -9.304 1.497 1.00 1.48 105 SER A O 9
ATOM 19754 N N . ALA A 1 106 ? -1.499 -9.290 3.411 1.00 0.76 106 ALA A N 9
ATOM 19755 C CA . ALA A 1 106 ? -1.261 -7.877 3.644 1.00 0.73 106 ALA A CA 9
ATOM 19756 C C . ALA A 1 106 ? -0.508 -7.678 4.946 1.00 0.59 106 ALA A C 9
ATOM 19757 O O . ALA A 1 106 ? -0.511 -8.551 5.815 1.00 0.67 106 ALA A O 9
ATOM 19764 N N . LYS A 1 107 ? 0.153 -6.540 5.065 1.00 0.51 107 LYS A N 9
ATOM 19765 C CA . LYS A 1 107 ? 0.863 -6.195 6.284 1.00 0.47 107 LYS A CA 9
ATOM 19766 C C . LYS A 1 107 ? 0.389 -4.843 6.816 1.00 0.51 107 LYS A C 9
ATOM 19767 O O . LYS A 1 107 ? 0.598 -4.515 7.981 1.00 0.70 107 LYS A O 9
ATOM 19786 N N . GLY A 1 108 ? -0.255 -4.067 5.949 1.00 0.50 108 GLY A N 9
ATOM 19787 C CA . GLY A 1 108 ? -0.788 -2.780 6.348 1.00 0.61 108 GLY A CA 9
ATOM 19788 C C . GLY A 1 108 ? -1.476 -2.077 5.204 1.00 0.58 108 GLY A C 9
ATOM 19789 O O . GLY A 1 108 ? -1.306 -2.448 4.050 1.00 0.81 108 GLY A O 9
ATOM 19793 N N . TYR A 1 109 ? -2.248 -1.058 5.514 1.00 0.52 109 TYR A N 9
ATOM 19794 C CA . TYR A 1 109 ? -2.979 -0.318 4.506 1.00 0.49 109 TYR A CA 9
ATOM 19795 C C . TYR A 1 109 ? -3.480 0.980 5.132 1.00 0.47 109 TYR A C 9
ATOM 19796 O O . TYR A 1 109 ? -4.219 0.952 6.101 1.00 0.51 109 TYR A O 9
ATOM 19814 N N . GLY A 1 110 ? -3.092 2.119 4.570 1.00 0.45 110 GLY A N 9
ATOM 19815 C CA . GLY A 1 110 ? -3.426 3.388 5.186 1.00 0.48 110 GLY A CA 9
ATOM 19816 C C . GLY A 1 110 ? -3.858 4.431 4.189 1.00 0.52 110 GLY A C 9
ATOM 19817 O O . GLY A 1 110 ? -3.453 4.397 3.035 1.00 0.85 110 GLY A O 9
ATOM 19821 N N . VAL A 1 111 ? -4.687 5.358 4.636 1.00 0.44 111 VAL A N 9
ATOM 19822 C CA . VAL A 1 111 ? -5.162 6.426 3.777 1.00 0.50 111 VAL A CA 9
ATOM 19823 C C . VAL A 1 111 ? -4.643 7.763 4.284 1.00 0.50 111 VAL A C 9
ATOM 19824 O O . VAL A 1 111 ? -4.783 8.074 5.467 1.00 0.52 111 VAL A O 9
ATOM 19837 N N . ASN A 1 112 ? -4.029 8.532 3.384 1.00 0.53 112 ASN A N 9
ATOM 19838 C CA . ASN A 1 112 ? -3.446 9.835 3.719 1.00 0.60 112 ASN A CA 9
ATOM 19839 C C . ASN A 1 112 ? -2.212 9.675 4.597 1.00 0.56 112 ASN A C 9
ATOM 19840 O O . ASN A 1 112 ? -1.759 10.634 5.224 1.00 0.69 112 ASN A O 9
ATOM 19851 N N . ILE A 1 113 ? -1.651 8.476 4.610 1.00 0.54 113 ILE A N 9
ATOM 19852 C CA . ILE A 1 113 ? -0.470 8.193 5.410 1.00 0.54 113 ILE A CA 9
ATOM 19853 C C . ILE A 1 113 ? 0.796 8.571 4.648 1.00 0.60 113 ILE A C 9
ATOM 19854 O O . ILE A 1 113 ? 0.911 8.316 3.451 1.00 0.73 113 ILE A O 9
ATOM 19870 N N . SER A 1 114 ? 1.713 9.239 5.330 1.00 0.60 114 SER A N 9
ATOM 19871 C CA . SER A 1 114 ? 2.995 9.584 4.744 1.00 0.70 114 SER A CA 9
ATOM 19872 C C . SER A 1 114 ? 4.127 9.272 5.721 1.00 0.67 114 SER A C 9
ATOM 19873 O O . SER A 1 114 ? 4.241 9.900 6.776 1.00 0.77 114 SER A O 9
ATOM 19881 N N . GLY A 1 115 ? 4.931 8.272 5.389 1.00 0.70 115 GLY A N 9
ATOM 19882 C CA . GLY A 1 115 ? 6.044 7.891 6.241 1.00 0.70 115 GLY A CA 9
ATOM 19883 C C . GLY A 1 115 ? 6.196 6.392 6.305 1.00 0.70 115 GLY A C 9
ATOM 19884 O O . GLY A 1 115 ? 6.380 5.818 7.374 1.00 0.75 115 GLY A O 9
ATOM 19888 N N . GLU A 1 116 ? 6.141 5.772 5.139 1.00 0.73 116 GLU A N 9
ATOM 19889 C CA . GLU A 1 116 ? 6.076 4.324 5.001 1.00 0.77 116 GLU A CA 9
ATOM 19890 C C . GLU A 1 116 ? 7.303 3.608 5.562 1.00 0.75 116 GLU A C 9
ATOM 19891 O O . GLU A 1 116 ? 7.214 2.453 5.975 1.00 0.84 116 GLU A O 9
ATOM 19903 N N . ASN A 1 117 ? 8.446 4.285 5.587 1.00 0.67 117 ASN A N 9
ATOM 19904 C CA . ASN A 1 117 ? 9.662 3.676 6.121 1.00 0.67 117 ASN A CA 9
ATOM 19905 C C . ASN A 1 117 ? 9.474 3.340 7.599 1.00 0.69 117 ASN A C 9
ATOM 19906 O O . ASN A 1 117 ? 9.865 2.269 8.055 1.00 0.75 117 ASN A O 9
ATOM 19917 N N . ASN A 1 118 ? 8.842 4.249 8.334 1.00 0.70 118 ASN A N 9
ATOM 19918 C CA . ASN A 1 118 ? 8.446 3.981 9.711 1.00 0.80 118 ASN A CA 9
ATOM 19919 C C . ASN A 1 118 ? 6.936 4.113 9.821 1.00 0.82 118 ASN A C 9
ATOM 19920 O O . ASN A 1 118 ? 6.422 5.034 10.460 1.00 1.00 118 ASN A O 9
ATOM 19931 N N . ILE A 1 119 ? 6.243 3.204 9.144 1.00 0.78 119 ILE A N 9
ATOM 19932 C CA . ILE A 1 119 ? 4.787 3.230 9.043 1.00 0.87 119 ILE A CA 9
ATOM 19933 C C . ILE A 1 119 ? 4.120 3.299 10.420 1.00 0.71 119 ILE A C 9
ATOM 19934 O O . ILE A 1 119 ? 4.576 2.681 11.387 1.00 0.73 119 ILE A O 9
ATOM 19950 N N . THR A 1 120 ? 3.047 4.075 10.495 1.00 0.70 120 THR A N 9
ATOM 19951 C CA . THR A 1 120 ? 2.316 4.278 11.734 1.00 0.64 120 THR A CA 9
ATOM 19952 C C . THR A 1 120 ? 1.488 3.039 12.095 1.00 0.56 120 THR A C 9
ATOM 19953 O O . THR A 1 120 ? 1.412 2.083 11.317 1.00 0.54 120 THR A O 9
ATOM 19964 N N . SER A 1 121 ? 0.883 3.062 13.278 1.00 0.57 121 SER A N 9
ATOM 19965 C CA . SER A 1 121 ? 0.074 1.953 13.759 1.00 0.55 121 SER A CA 9
ATOM 19966 C C . SER A 1 121 ? -1.225 1.844 12.955 1.00 0.52 121 SER A C 9
ATOM 19967 O O . SER A 1 121 ? -1.560 2.737 12.173 1.00 0.57 121 SER A O 9
ATOM 19975 N N . PHE A 1 122 ? -1.953 0.757 13.154 1.00 0.49 122 PHE A N 9
ATOM 19976 C CA . PHE A 1 122 ? -3.110 0.460 12.328 1.00 0.50 122 PHE A CA 9
ATOM 19977 C C . PHE A 1 122 ? -4.377 0.295 13.159 1.00 0.53 122 PHE A C 9
ATOM 19978 O O . PHE A 1 122 ? -4.370 -0.318 14.225 1.00 0.68 122 PHE A O 9
ATOM 19995 N N . GLY A 1 123 ? -5.457 0.861 12.649 1.00 0.53 123 GLY A N 9
ATOM 19996 C CA . GLY A 1 123 ? -6.779 0.652 13.205 1.00 0.60 123 GLY A CA 9
ATOM 19997 C C . GLY A 1 123 ? -7.767 0.473 12.080 1.00 0.67 123 GLY A C 9
ATOM 19998 O O . GLY A 1 123 ? -7.714 1.222 11.114 1.00 1.24 123 GLY A O 9
ATOM 20002 N N . ASN A 1 124 ? -8.656 -0.509 12.188 1.00 0.58 124 ASN A N 9
ATOM 20003 C CA . ASN A 1 124 ? -9.533 -0.889 11.078 1.00 0.60 124 ASN A CA 9
ATOM 20004 C C . ASN A 1 124 ? -10.604 0.162 10.810 1.00 0.61 124 ASN A C 9
ATOM 20005 O O . ASN A 1 124 ? -11.782 -0.006 11.120 1.00 0.99 124 ASN A O 9
ATOM 20016 N N . SER A 1 125 ? -10.130 1.263 10.272 1.00 0.51 125 SER A N 9
ATOM 20017 C CA . SER A 1 125 ? -10.945 2.368 9.804 1.00 0.55 125 SER A CA 9
ATOM 20018 C C . SER A 1 125 ? -10.116 3.131 8.775 1.00 0.49 125 SER A C 9
ATOM 20019 O O . SER A 1 125 ? -8.919 2.869 8.633 1.00 0.64 125 SER A O 9
ATOM 20027 N N . ALA A 1 126 ? -10.719 4.052 8.050 1.00 0.61 126 ALA A N 9
ATOM 20028 C CA . ALA A 1 126 ? -9.993 4.740 7.002 1.00 0.57 126 ALA A CA 9
ATOM 20029 C C . ALA A 1 126 ? -10.466 6.169 6.828 1.00 0.73 126 ALA A C 9
ATOM 20030 O O . ALA A 1 126 ? -11.659 6.419 6.708 1.00 1.25 126 ALA A O 9
ATOM 20037 N N . ASP A 1 127 ? -9.517 7.089 6.802 1.00 0.96 127 ASP A N 9
ATOM 20038 C CA . ASP A 1 127 ? -9.801 8.505 6.590 1.00 1.08 127 ASP A CA 9
ATOM 20039 C C . ASP A 1 127 ? -8.489 9.271 6.536 1.00 0.90 127 ASP A C 9
ATOM 20040 O O . ASP A 1 127 ? -7.989 9.593 5.460 1.00 1.34 127 ASP A O 9
ATOM 20049 N N . GLN A 1 128 ? -7.915 9.515 7.703 1.00 0.95 128 GLN A N 9
ATOM 20050 C CA . GLN A 1 128 ? -6.598 10.130 7.801 1.00 0.92 128 GLN A CA 9
ATOM 20051 C C . GLN A 1 128 ? -5.691 9.243 8.643 1.00 0.83 128 GLN A C 9
ATOM 20052 O O . GLN A 1 128 ? -4.735 9.712 9.264 1.00 1.02 128 GLN A O 9
ATOM 20066 N N . ALA A 1 129 ? -6.001 7.953 8.639 1.00 0.65 129 ALA A N 9
ATOM 20067 C CA . ALA A 1 129 ? -5.273 6.970 9.428 1.00 0.63 129 ALA A CA 9
ATOM 20068 C C . ALA A 1 129 ? -5.122 5.666 8.648 1.00 0.52 129 ALA A C 9
ATOM 20069 O O . ALA A 1 129 ? -5.663 5.525 7.543 1.00 0.47 129 ALA A O 9
ATOM 20076 N N . ALA A 1 130 ? -4.392 4.723 9.221 1.00 0.54 130 ALA A N 9
ATOM 20077 C CA . ALA A 1 130 ? -4.142 3.444 8.578 1.00 0.50 130 ALA A CA 9
ATOM 20078 C C . ALA A 1 130 ? -4.911 2.326 9.269 1.00 0.47 130 ALA A C 9
ATOM 20079 O O . ALA A 1 130 ? -5.194 2.404 10.464 1.00 0.53 130 ALA A O 9
ATOM 20086 N N . LYS A 1 131 ? -5.246 1.291 8.509 1.00 0.43 131 LYS A N 9
ATOM 20087 C CA . LYS A 1 131 ? -5.922 0.120 9.042 1.00 0.44 131 LYS A CA 9
ATOM 20088 C C . LYS A 1 131 ? -5.081 -1.123 8.775 1.00 0.45 131 LYS A C 9
ATOM 20089 O O . LYS A 1 131 ? -4.147 -1.086 7.976 1.00 0.49 131 LYS A O 9
ATOM 20108 N N . SER A 1 132 ? -5.410 -2.222 9.431 1.00 0.49 132 SER A N 9
ATOM 20109 C CA . SER A 1 132 ? -4.649 -3.449 9.264 1.00 0.59 132 SER A CA 9
ATOM 20110 C C . SER A 1 132 ? -5.253 -4.320 8.167 1.00 0.68 132 SER A C 9
ATOM 20111 O O . SER A 1 132 ? -4.531 -4.953 7.402 1.00 0.97 132 SER A O 9
ATOM 20119 N N . THR A 1 133 ? -6.579 -4.336 8.088 1.00 0.72 133 THR A N 9
ATOM 20120 C CA . THR A 1 133 ? -7.272 -5.204 7.147 1.00 0.93 133 THR A CA 9
ATOM 20121 C C . THR A 1 133 ? -8.389 -4.466 6.419 1.00 0.69 133 THR A C 9
ATOM 20122 O O . THR A 1 133 ? -8.945 -3.500 6.941 1.00 1.11 133 THR A O 9
ATOM 20133 N N . ALA A 1 134 ? -8.718 -4.927 5.217 1.00 0.82 134 ALA A N 9
ATOM 20134 C CA . ALA A 1 134 ? -9.790 -4.330 4.441 1.00 1.50 134 ALA A CA 9
ATOM 20135 C C . ALA A 1 134 ? -10.626 -5.404 3.772 1.00 1.30 134 ALA A C 9
ATOM 20136 O O . ALA A 1 134 ? -10.112 -6.474 3.442 1.00 1.86 134 ALA A O 9
ATOM 20143 N N . ILE A 1 135 ? -11.914 -5.105 3.601 1.00 0.99 135 ILE A N 9
ATOM 20144 C CA . ILE A 1 135 ? -12.875 -6.005 2.952 1.00 0.96 135 ILE A CA 9
ATOM 20145 C C . ILE A 1 135 ? -14.292 -5.581 3.308 1.00 1.21 135 ILE A C 9
ATOM 20146 O O . ILE A 1 135 ? -15.259 -5.876 2.609 1.00 2.09 135 ILE A O 9
ATOM 20162 N N . THR A 1 136 ? -14.384 -4.870 4.400 1.00 1.18 136 THR A N 9
ATOM 20163 C CA . THR A 1 136 ? -15.652 -4.412 4.934 1.00 1.62 136 THR A CA 9
ATOM 20164 C C . THR A 1 136 ? -16.142 -3.169 4.186 1.00 1.09 136 THR A C 9
ATOM 20165 O O . THR A 1 136 ? -15.364 -2.252 3.922 1.00 1.00 136 THR A O 9
ATOM 20176 N N . PRO A 1 137 ? -17.438 -3.126 3.832 1.00 1.02 137 PRO A N 9
ATOM 20177 C CA . PRO A 1 137 ? -18.047 -1.965 3.169 1.00 1.06 137 PRO A CA 9
ATOM 20178 C C . PRO A 1 137 ? -17.848 -0.678 3.967 1.00 0.97 137 PRO A C 9
ATOM 20179 O O . PRO A 1 137 ? -17.670 0.399 3.395 1.00 1.12 137 PRO A O 9
ATOM 20190 N N . ALA A 1 138 ? -17.884 -0.809 5.289 1.00 1.04 138 ALA A N 9
ATOM 20191 C CA . ALA A 1 138 ? -17.639 0.312 6.193 1.00 1.16 138 ALA A CA 9
ATOM 20192 C C . ALA A 1 138 ? -16.293 0.977 5.906 1.00 0.92 138 ALA A C 9
ATOM 20193 O O . ALA A 1 138 ? -16.150 2.189 6.055 1.00 0.97 138 ALA A O 9
ATOM 20200 N N . GLU A 1 139 ? -15.319 0.178 5.487 1.00 0.82 139 GLU A N 9
ATOM 20201 C CA . GLU A 1 139 ? -13.995 0.684 5.152 1.00 0.81 139 GLU A CA 9
ATOM 20202 C C . GLU A 1 139 ? -14.106 1.667 3.986 1.00 0.71 139 GLU A C 9
ATOM 20203 O O . GLU A 1 139 ? -13.738 2.839 4.108 1.00 0.80 139 GLU A O 9
ATOM 20215 N N . ALA A 1 140 ? -14.673 1.189 2.881 1.00 0.71 140 ALA A N 9
ATOM 20216 C CA . ALA A 1 140 ? -14.879 2.013 1.691 1.00 0.90 140 ALA A CA 9
ATOM 20217 C C . ALA A 1 140 ? -15.743 3.222 2.007 1.00 0.85 140 ALA A C 9
ATOM 20218 O O . ALA A 1 140 ? -15.548 4.306 1.458 1.00 1.08 140 ALA A O 9
ATOM 20225 N N . ALA A 1 141 ? -16.702 3.017 2.897 1.00 0.71 141 ALA A N 9
ATOM 20226 C CA . ALA A 1 141 ? -17.630 4.063 3.285 1.00 0.82 141 ALA A CA 9
ATOM 20227 C C . ALA A 1 141 ? -16.922 5.198 4.013 1.00 0.79 141 ALA A C 9
ATOM 20228 O O . ALA A 1 141 ? -17.279 6.364 3.835 1.00 0.92 141 ALA A O 9
ATOM 20235 N N . THR A 1 142 ? -15.914 4.873 4.819 1.00 0.72 142 THR A N 9
ATOM 20236 C CA . THR A 1 142 ? -15.243 5.891 5.603 1.00 0.83 142 THR A CA 9
ATOM 20237 C C . THR A 1 142 ? -14.120 6.552 4.798 1.00 0.97 142 THR A C 9
ATOM 20238 O O . THR A 1 142 ? -13.942 7.769 4.857 1.00 1.17 142 THR A O 9
ATOM 20249 N N . ALA A 1 143 ? -13.384 5.754 4.026 1.00 0.97 143 ALA A N 9
ATOM 20250 C CA . ALA A 1 143 ? -12.273 6.276 3.235 1.00 1.19 143 ALA A CA 9
ATOM 20251 C C . ALA A 1 143 ? -12.775 7.048 2.024 1.00 1.05 143 ALA A C 9
ATOM 20252 O O . ALA A 1 143 ? -12.462 8.225 1.854 1.00 1.28 143 ALA A O 9
ATOM 20259 N N . CYS A 1 144 ? -13.579 6.393 1.198 1.00 0.87 144 CYS A N 9
ATOM 20260 C CA . CYS A 1 144 ? -14.134 7.026 0.008 1.00 0.96 144 CYS A CA 9
ATOM 20261 C C . CYS A 1 144 ? -15.367 7.854 0.366 1.00 0.91 144 CYS A C 9
ATOM 20262 O O . CYS A 1 144 ? -16.317 7.970 -0.411 1.00 1.26 144 CYS A O 9
ATOM 20269 N N . LYS A 1 145 ? -15.331 8.437 1.555 1.00 1.09 145 LYS A N 9
ATOM 20270 C CA . LYS A 1 145 ? -16.385 9.313 2.039 1.00 1.29 145 LYS A CA 9
ATOM 20271 C C . LYS A 1 145 ? -16.358 10.638 1.284 1.00 1.29 145 LYS A C 9
ATOM 20272 O O . LYS A 1 145 ? -17.370 11.076 0.734 1.00 2.01 145 LYS A O 9
ATOM 20291 N N . ASN A 1 146 ? -15.183 11.254 1.243 1.00 1.10 146 ASN A N 9
ATOM 20292 C CA . ASN A 1 146 ? -14.997 12.525 0.555 1.00 1.21 146 ASN A CA 9
ATOM 20293 C C . ASN A 1 146 ? -13.511 12.827 0.432 1.00 1.25 146 ASN A C 9
ATOM 20294 O O . ASN A 1 146 ? -12.882 13.280 1.392 1.00 1.88 146 ASN A O 9
ATOM 20305 N N . THR A 1 147 ? -12.948 12.546 -0.732 1.00 1.03 147 THR A N 9
ATOM 20306 C CA . THR A 1 147 ? -11.529 12.739 -0.956 1.00 1.07 147 THR A CA 9
ATOM 20307 C C . THR A 1 147 ? -11.178 12.579 -2.438 1.00 1.14 147 THR A C 9
ATOM 20308 O O . THR A 1 147 ? -11.140 11.468 -2.973 1.00 2.01 147 THR A O 9
ATOM 20319 N N . ASP A 1 148 ? -10.951 13.702 -3.109 1.00 0.94 148 ASP A N 9
ATOM 20320 C CA . ASP A 1 148 ? -10.555 13.680 -4.514 1.00 1.01 148 ASP A CA 9
ATOM 20321 C C . ASP A 1 148 ? -9.043 13.798 -4.641 1.00 0.89 148 ASP A C 9
ATOM 20322 O O . ASP A 1 148 ? -8.356 12.795 -4.817 1.00 0.88 148 ASP A O 9
ATOM 20331 N N . SER A 1 149 ? -8.517 15.014 -4.515 1.00 0.95 149 SER A N 9
ATOM 20332 C CA . SER A 1 149 ? -7.076 15.235 -4.618 1.00 1.01 149 SER A CA 9
ATOM 20333 C C . SER A 1 149 ? -6.376 14.764 -3.350 1.00 0.85 149 SER A C 9
ATOM 20334 O O . SER A 1 149 ? -5.158 14.599 -3.312 1.00 1.07 149 SER A O 9
ATOM 20342 N N . THR A 1 150 ? -7.173 14.542 -2.319 1.00 0.63 150 THR A N 9
ATOM 20343 C CA . THR A 1 150 ? -6.687 14.048 -1.045 1.00 0.67 150 THR A CA 9
ATOM 20344 C C . THR A 1 150 ? -6.519 12.529 -1.099 1.00 0.56 150 THR A C 9
ATOM 20345 O O . THR A 1 150 ? -6.009 11.907 -0.164 1.00 0.64 150 THR A O 9
ATOM 20356 N N . ASN A 1 151 ? -6.935 11.941 -2.215 1.00 0.49 151 ASN A N 9
ATOM 20357 C CA . ASN A 1 151 ? -6.995 10.493 -2.343 1.00 0.47 151 ASN A CA 9
ATOM 20358 C C . ASN A 1 151 ? -5.630 9.901 -2.682 1.00 0.44 151 ASN A C 9
ATOM 20359 O O . ASN A 1 151 ? -5.293 9.691 -3.849 1.00 0.59 151 ASN A O 9
ATOM 20370 N N . LYS A 1 152 ? -4.841 9.668 -1.649 1.00 0.41 152 LYS A N 9
ATOM 20371 C CA . LYS A 1 152 ? -3.584 8.948 -1.780 1.00 0.41 152 LYS A CA 9
ATOM 20372 C C . LYS A 1 152 ? -3.472 7.926 -0.666 1.00 0.39 152 LYS A C 9
ATOM 20373 O O . LYS A 1 152 ? -3.633 8.251 0.513 1.00 0.48 152 LYS A O 9
ATOM 20392 N N . VAL A 1 153 ? -3.213 6.689 -1.050 1.00 0.36 153 VAL A N 9
ATOM 20393 C CA . VAL A 1 153 ? -3.209 5.588 -0.111 1.00 0.37 153 VAL A CA 9
ATOM 20394 C C . VAL A 1 153 ? -2.000 4.675 -0.311 1.00 0.35 153 VAL A C 9
ATOM 20395 O O . VAL A 1 153 ? -1.933 3.874 -1.244 1.00 0.43 153 VAL A O 9
ATOM 20408 N N . THR A 1 154 ? -1.019 4.850 0.547 1.00 0.35 154 THR A N 9
ATOM 20409 C CA . THR A 1 154 ? 0.088 3.927 0.653 1.00 0.38 154 THR A CA 9
ATOM 20410 C C . THR A 1 154 ? -0.321 2.693 1.468 1.00 0.37 154 THR A C 9
ATOM 20411 O O . THR A 1 154 ? -0.981 2.823 2.501 1.00 0.47 154 THR A O 9
ATOM 20422 N N . TYR A 1 155 ? 0.028 1.487 1.008 1.00 0.35 155 TYR A N 9
ATOM 20423 C CA . TYR A 1 155 ? -0.261 0.299 1.809 1.00 0.38 155 TYR A CA 9
ATOM 20424 C C . TYR A 1 155 ? 0.877 -0.714 1.747 1.00 0.38 155 TYR A C 9
ATOM 20425 O O . TYR A 1 155 ? 1.727 -0.655 0.863 1.00 0.61 155 TYR A O 9
ATOM 20443 N N . PHE A 1 156 ? 0.893 -1.625 2.713 1.00 0.41 156 PHE A N 9
ATOM 20444 C CA . PHE A 1 156 ? 1.935 -2.628 2.827 1.00 0.44 156 PHE A CA 9
ATOM 20445 C C . PHE A 1 156 ? 1.354 -4.026 2.697 1.00 0.46 156 PHE A C 9
ATOM 20446 O O . PHE A 1 156 ? 0.281 -4.315 3.216 1.00 0.46 156 PHE A O 9
ATOM 20463 N N . MET A 1 157 ? 2.067 -4.909 2.039 1.00 0.59 157 MET A N 9
ATOM 20464 C CA . MET A 1 157 ? 1.550 -6.250 1.856 1.00 0.68 157 MET A CA 9
ATOM 20465 C C . MET A 1 157 ? 2.609 -7.296 2.166 1.00 0.82 157 MET A C 9
ATOM 20466 O O . MET A 1 157 ? 3.806 -7.045 2.016 1.00 1.12 157 MET A O 9
ATOM 20480 N N . LYS A 1 158 ? 2.144 -8.443 2.648 1.00 0.75 158 LYS A N 9
ATOM 20481 C CA . LYS A 1 158 ? 3.011 -9.521 3.109 1.00 0.96 158 LYS A CA 9
ATOM 20482 C C . LYS A 1 158 ? 3.957 -10.002 2.020 1.00 1.43 158 LYS A C 9
ATOM 20483 O O . LYS A 1 158 ? 3.478 -10.583 1.036 1.00 1.89 158 LYS A O 9
ATOM 20503 N N . MET A 1 1 ? -23.557 -3.999 -5.797 1.00 7.47 1 MET A N 10
ATOM 20504 C CA . MET A 1 1 ? -22.915 -2.793 -6.364 1.00 7.05 1 MET A CA 10
ATOM 20505 C C . MET A 1 1 ? -21.827 -2.271 -5.431 1.00 6.18 1 MET A C 10
ATOM 20506 O O . MET A 1 1 ? -20.639 -2.387 -5.733 1.00 6.26 1 MET A O 10
ATOM 20522 N N . GLU A 1 2 ? -22.222 -1.709 -4.294 1.00 5.66 2 GLU A N 10
ATOM 20523 C CA . GLU A 1 2 ? -21.261 -1.119 -3.368 1.00 5.12 2 GLU A CA 10
ATOM 20524 C C . GLU A 1 2 ? -20.918 -2.081 -2.231 1.00 4.18 2 GLU A C 10
ATOM 20525 O O . GLU A 1 2 ? -20.109 -1.764 -1.360 1.00 4.52 2 GLU A O 10
ATOM 20537 N N . GLN A 1 3 ? -21.539 -3.252 -2.248 1.00 3.35 3 GLN A N 10
ATOM 20538 C CA . GLN A 1 3 ? -21.254 -4.281 -1.256 1.00 2.68 3 GLN A CA 10
ATOM 20539 C C . GLN A 1 3 ? -19.970 -5.008 -1.622 1.00 1.97 3 GLN A C 10
ATOM 20540 O O . GLN A 1 3 ? -19.542 -4.977 -2.777 1.00 2.24 3 GLN A O 10
ATOM 20554 N N . SER A 1 4 ? -19.364 -5.668 -0.650 1.00 1.43 4 SER A N 10
ATOM 20555 C CA . SER A 1 4 ? -18.189 -6.472 -0.909 1.00 0.82 4 SER A CA 10
ATOM 20556 C C . SER A 1 4 ? -18.598 -7.862 -1.393 1.00 0.93 4 SER A C 10
ATOM 20557 O O . SER A 1 4 ? -18.690 -8.809 -0.608 1.00 1.64 4 SER A O 10
ATOM 20565 N N . ALA A 1 5 ? -18.886 -7.961 -2.688 1.00 1.31 5 ALA A N 10
ATOM 20566 C CA . ALA A 1 5 ? -19.305 -9.219 -3.290 1.00 1.41 5 ALA A CA 10
ATOM 20567 C C . ALA A 1 5 ? -18.189 -9.785 -4.156 1.00 1.33 5 ALA A C 10
ATOM 20568 O O . ALA A 1 5 ? -18.247 -10.929 -4.599 1.00 1.96 5 ALA A O 10
ATOM 20575 N N . SER A 1 6 ? -17.181 -8.964 -4.402 1.00 1.05 6 SER A N 10
ATOM 20576 C CA . SER A 1 6 ? -15.959 -9.410 -5.055 1.00 0.98 6 SER A CA 10
ATOM 20577 C C . SER A 1 6 ? -14.926 -9.772 -3.994 1.00 0.84 6 SER A C 10
ATOM 20578 O O . SER A 1 6 ? -13.738 -9.940 -4.284 1.00 0.79 6 SER A O 10
ATOM 20586 N N . ASP A 1 7 ? -15.423 -9.933 -2.772 1.00 0.83 7 ASP A N 10
ATOM 20587 C CA . ASP A 1 7 ? -14.601 -10.101 -1.578 1.00 0.77 7 ASP A CA 10
ATOM 20588 C C . ASP A 1 7 ? -13.794 -11.392 -1.610 1.00 0.72 7 ASP A C 10
ATOM 20589 O O . ASP A 1 7 ? -12.798 -11.532 -0.905 1.00 0.82 7 ASP A O 10
ATOM 20598 N N . SER A 1 8 ? -14.241 -12.343 -2.399 1.00 0.69 8 SER A N 10
ATOM 20599 C CA . SER A 1 8 ? -13.504 -13.576 -2.587 1.00 0.75 8 SER A CA 10
ATOM 20600 C C . SER A 1 8 ? -13.127 -13.722 -4.057 1.00 0.78 8 SER A C 10
ATOM 20601 O O . SER A 1 8 ? -12.011 -14.111 -4.382 1.00 1.03 8 SER A O 10
ATOM 20609 N N . ASN A 1 9 ? -14.057 -13.355 -4.936 1.00 0.73 9 ASN A N 10
ATOM 20610 C CA . ASN A 1 9 ? -13.869 -13.524 -6.375 1.00 0.82 9 ASN A CA 10
ATOM 20611 C C . ASN A 1 9 ? -12.605 -12.824 -6.879 1.00 0.77 9 ASN A C 10
ATOM 20612 O O . ASN A 1 9 ? -11.691 -13.474 -7.391 1.00 0.86 9 ASN A O 10
ATOM 20623 N N . LYS A 1 10 ? -12.531 -11.510 -6.716 1.00 0.72 10 LYS A N 10
ATOM 20624 C CA . LYS A 1 10 ? -11.398 -10.770 -7.253 1.00 0.75 10 LYS A CA 10
ATOM 20625 C C . LYS A 1 10 ? -10.266 -10.733 -6.238 1.00 0.70 10 LYS A C 10
ATOM 20626 O O . LYS A 1 10 ? -9.106 -10.539 -6.594 1.00 0.76 10 LYS A O 10
ATOM 20645 N N . SER A 1 11 ? -10.607 -10.960 -4.973 1.00 0.65 11 SER A N 10
ATOM 20646 C CA . SER A 1 11 ? -9.625 -10.926 -3.910 1.00 0.64 11 SER A CA 10
ATOM 20647 C C . SER A 1 11 ? -8.708 -12.135 -4.018 1.00 0.66 11 SER A C 10
ATOM 20648 O O . SER A 1 11 ? -7.496 -12.006 -3.896 1.00 0.67 11 SER A O 10
ATOM 20656 N N . GLN A 1 12 ? -9.293 -13.299 -4.286 1.00 0.72 12 GLN A N 10
ATOM 20657 C CA . GLN A 1 12 ? -8.534 -14.532 -4.410 1.00 0.81 12 GLN A CA 10
ATOM 20658 C C . GLN A 1 12 ? -7.512 -14.423 -5.535 1.00 0.79 12 GLN A C 10
ATOM 20659 O O . GLN A 1 12 ? -6.341 -14.766 -5.362 1.00 0.85 12 GLN A O 10
ATOM 20673 N N . ASN A 1 13 ? -7.962 -13.938 -6.687 1.00 0.77 13 ASN A N 10
ATOM 20674 C CA . ASN A 1 13 ? -7.084 -13.764 -7.838 1.00 0.81 13 ASN A CA 10
ATOM 20675 C C . ASN A 1 13 ? -5.996 -12.746 -7.530 1.00 0.73 13 ASN A C 10
ATOM 20676 O O . ASN A 1 13 ? -4.831 -12.945 -7.874 1.00 0.76 13 ASN A O 10
ATOM 20687 N N . ALA A 1 14 ? -6.379 -11.664 -6.864 1.00 0.69 14 ALA A N 10
ATOM 20688 C CA . ALA A 1 14 ? -5.429 -10.636 -6.472 1.00 0.66 14 ALA A CA 10
ATOM 20689 C C . ALA A 1 14 ? -4.386 -11.198 -5.511 1.00 0.59 14 ALA A C 10
ATOM 20690 O O . ALA A 1 14 ? -3.196 -10.928 -5.660 1.00 0.61 14 ALA A O 10
ATOM 20697 N N . ILE A 1 15 ? -4.840 -11.988 -4.538 1.00 0.59 15 ILE A N 10
ATOM 20698 C CA . ILE A 1 15 ? -3.942 -12.621 -3.576 1.00 0.60 15 ILE A CA 10
ATOM 20699 C C . ILE A 1 15 ? -2.887 -13.450 -4.294 1.00 0.59 15 ILE A C 10
ATOM 20700 O O . ILE A 1 15 ? -1.706 -13.395 -3.958 1.00 0.59 15 ILE A O 10
ATOM 20716 N N . SER A 1 16 ? -3.323 -14.195 -5.302 1.00 0.64 16 SER A N 10
ATOM 20717 C CA . SER A 1 16 ? -2.427 -15.028 -6.087 1.00 0.70 16 SER A CA 10
ATOM 20718 C C . SER A 1 16 ? -1.304 -14.185 -6.696 1.00 0.69 16 SER A C 10
ATOM 20719 O O . SER A 1 16 ? -0.123 -14.511 -6.554 1.00 0.79 16 SER A O 10
ATOM 20727 N N . GLU A 1 17 ? -1.678 -13.083 -7.336 1.00 0.68 17 GLU A N 10
ATOM 20728 C CA . GLU A 1 17 ? -0.717 -12.239 -8.028 1.00 0.75 17 GLU A CA 10
ATOM 20729 C C . GLU A 1 17 ? 0.165 -11.467 -7.046 1.00 0.69 17 GLU A C 10
ATOM 20730 O O . GLU A 1 17 ? 1.388 -11.441 -7.193 1.00 0.75 17 GLU A O 10
ATOM 20742 N N . VAL A 1 18 ? -0.452 -10.854 -6.041 1.00 0.64 18 VAL A N 10
ATOM 20743 C CA . VAL A 1 18 ? 0.286 -10.009 -5.107 1.00 0.69 18 VAL A CA 10
ATOM 20744 C C . VAL A 1 18 ? 1.246 -10.835 -4.247 1.00 0.67 18 VAL A C 10
ATOM 20745 O O . VAL A 1 18 ? 2.349 -10.387 -3.941 1.00 0.76 18 VAL A O 10
ATOM 20758 N N . MET A 1 19 ? 0.843 -12.053 -3.891 1.00 0.65 19 MET A N 10
ATOM 20759 C CA . MET A 1 19 ? 1.688 -12.928 -3.083 1.00 0.75 19 MET A CA 10
ATOM 20760 C C . MET A 1 19 ? 2.891 -13.394 -3.891 1.00 0.74 19 MET A C 10
ATOM 20761 O O . MET A 1 19 ? 3.983 -13.577 -3.358 1.00 0.78 19 MET A O 10
ATOM 20775 N N . SER A 1 20 ? 2.687 -13.579 -5.185 1.00 0.75 20 SER A N 10
ATOM 20776 C CA . SER A 1 20 ? 3.772 -13.962 -6.071 1.00 0.82 20 SER A CA 10
ATOM 20777 C C . SER A 1 20 ? 4.734 -12.789 -6.252 1.00 0.82 20 SER A C 10
ATOM 20778 O O . SER A 1 20 ? 5.952 -12.972 -6.289 1.00 0.90 20 SER A O 10
ATOM 20786 N N . ALA A 1 21 ? 4.172 -11.587 -6.330 1.00 0.78 21 ALA A N 10
ATOM 20787 C CA . ALA A 1 21 ? 4.962 -10.370 -6.480 1.00 0.85 21 ALA A CA 10
ATOM 20788 C C . ALA A 1 21 ? 5.890 -10.165 -5.285 1.00 0.82 21 ALA A C 10
ATOM 20789 O O . ALA A 1 21 ? 7.083 -9.895 -5.455 1.00 0.89 21 ALA A O 10
ATOM 20796 N N . THR A 1 22 ? 5.348 -10.303 -4.078 1.00 0.78 22 THR A N 10
ATOM 20797 C CA . THR A 1 22 ? 6.144 -10.143 -2.871 1.00 0.83 22 THR A CA 10
ATOM 20798 C C . THR A 1 22 ? 7.196 -11.242 -2.777 1.00 0.87 22 THR A C 10
ATOM 20799 O O . THR A 1 22 ? 8.353 -10.972 -2.457 1.00 0.94 22 THR A O 10
ATOM 20810 N N . SER A 1 23 ? 6.797 -12.469 -3.090 1.00 0.89 23 SER A N 10
ATOM 20811 C CA . SER A 1 23 ? 7.715 -13.605 -3.074 1.00 0.99 23 SER A CA 10
ATOM 20812 C C . SER A 1 23 ? 8.884 -13.376 -4.032 1.00 1.01 23 SER A C 10
ATOM 20813 O O . SER A 1 23 ? 10.038 -13.639 -3.692 1.00 1.11 23 SER A O 10
ATOM 20821 N N . ALA A 1 24 ? 8.580 -12.880 -5.227 1.00 0.96 24 ALA A N 10
ATOM 20822 C CA . ALA A 1 24 ? 9.607 -12.584 -6.218 1.00 1.03 24 ALA A CA 10
ATOM 20823 C C . ALA A 1 24 ? 10.542 -11.485 -5.726 1.00 1.01 24 ALA A C 10
ATOM 20824 O O . ALA A 1 24 ? 11.761 -11.600 -5.840 1.00 1.10 24 ALA A O 10
ATOM 20831 N N . ILE A 1 25 ? 9.961 -10.430 -5.169 1.00 0.93 25 ILE A N 10
ATOM 20832 C CA . ILE A 1 25 ? 10.724 -9.302 -4.669 1.00 0.93 25 ILE A CA 10
ATOM 20833 C C . ILE A 1 25 ? 11.596 -9.700 -3.475 1.00 0.97 25 ILE A C 10
ATOM 20834 O O . ILE A 1 25 ? 12.759 -9.304 -3.390 1.00 1.02 25 ILE A O 10
ATOM 20850 N N . ASN A 1 26 ? 11.039 -10.497 -2.568 1.00 0.98 26 ASN A N 10
ATOM 20851 C CA . ASN A 1 26 ? 11.775 -10.952 -1.393 1.00 1.08 26 ASN A CA 10
ATOM 20852 C C . ASN A 1 26 ? 12.993 -11.769 -1.808 1.00 1.12 26 ASN A C 10
ATOM 20853 O O . ASN A 1 26 ? 14.076 -11.622 -1.240 1.00 1.20 26 ASN A O 10
ATOM 20864 N N . GLY A 1 27 ? 12.812 -12.604 -2.829 1.00 1.12 27 GLY A N 10
ATOM 20865 C CA . GLY A 1 27 ? 13.890 -13.448 -3.312 1.00 1.20 27 GLY A CA 10
ATOM 20866 C C . GLY A 1 27 ? 15.015 -12.654 -3.953 1.00 1.23 27 GLY A C 10
ATOM 20867 O O . GLY A 1 27 ? 16.107 -13.177 -4.172 1.00 1.36 27 GLY A O 10
ATOM 20871 N N . LEU A 1 28 ? 14.753 -11.390 -4.253 1.00 1.16 28 LEU A N 10
ATOM 20872 C CA . LEU A 1 28 ? 15.756 -10.526 -4.863 1.00 1.22 28 LEU A CA 10
ATOM 20873 C C . LEU A 1 28 ? 16.592 -9.835 -3.793 1.00 1.28 28 LEU A C 10
ATOM 20874 O O . LEU A 1 28 ? 17.636 -9.255 -4.086 1.00 1.42 28 LEU A O 10
ATOM 20890 N N . TYR A 1 29 ? 16.134 -9.905 -2.551 1.00 1.22 29 TYR A N 10
ATOM 20891 C CA . TYR A 1 29 ? 16.808 -9.233 -1.451 1.00 1.31 29 TYR A CA 10
ATOM 20892 C C . TYR A 1 29 ? 17.045 -10.183 -0.286 1.00 1.58 29 TYR A C 10
ATOM 20893 O O . TYR A 1 29 ? 16.817 -9.828 0.870 1.00 2.30 29 TYR A O 10
ATOM 20911 N N . ILE A 1 30 ? 17.544 -11.368 -0.591 1.00 1.25 30 ILE A N 10
ATOM 20912 C CA . ILE A 1 30 ? 17.799 -12.387 0.427 1.00 1.45 30 ILE A CA 10
ATOM 20913 C C . ILE A 1 30 ? 18.946 -11.962 1.342 1.00 1.45 30 ILE A C 10
ATOM 20914 O O . ILE A 1 30 ? 18.928 -12.226 2.546 1.00 1.99 30 ILE A O 10
ATOM 20930 N N . GLY A 1 31 ? 19.925 -11.273 0.772 1.00 1.43 31 GLY A N 10
ATOM 20931 C CA . GLY A 1 31 ? 21.068 -10.827 1.546 1.00 1.69 31 GLY A CA 10
ATOM 20932 C C . GLY A 1 31 ? 20.792 -9.541 2.298 1.00 1.52 31 GLY A C 10
ATOM 20933 O O . GLY A 1 31 ? 21.647 -9.045 3.033 1.00 1.93 31 GLY A O 10
ATOM 20937 N N . GLN A 1 32 ? 19.594 -9.004 2.123 1.00 1.16 32 GLN A N 10
ATOM 20938 C CA . GLN A 1 32 ? 19.209 -7.762 2.769 1.00 1.10 32 GLN A CA 10
ATOM 20939 C C . GLN A 1 32 ? 18.262 -8.042 3.927 1.00 1.14 32 GLN A C 10
ATOM 20940 O O . GLN A 1 32 ? 17.184 -8.603 3.742 1.00 1.93 32 GLN A O 10
ATOM 20954 N N . THR A 1 33 ? 18.676 -7.649 5.118 1.00 1.15 33 THR A N 10
ATOM 20955 C CA . THR A 1 33 ? 17.896 -7.891 6.322 1.00 1.20 33 THR A CA 10
ATOM 20956 C C . THR A 1 33 ? 16.767 -6.873 6.447 1.00 1.09 33 THR A C 10
ATOM 20957 O O . THR A 1 33 ? 15.654 -7.202 6.862 1.00 1.21 33 THR A O 10
ATOM 20968 N N . SER A 1 34 ? 17.060 -5.644 6.064 1.00 1.12 34 SER A N 10
ATOM 20969 C CA . SER A 1 34 ? 16.111 -4.556 6.194 1.00 1.35 34 SER A CA 10
ATOM 20970 C C . SER A 1 34 ? 15.922 -3.837 4.864 1.00 1.13 34 SER A C 10
ATOM 20971 O O . SER A 1 34 ? 15.268 -2.796 4.803 1.00 1.18 34 SER A O 10
ATOM 20979 N N . TYR A 1 35 ? 16.502 -4.406 3.801 1.00 0.96 35 TYR A N 10
ATOM 20980 C CA . TYR A 1 35 ? 16.425 -3.822 2.460 1.00 0.78 35 TYR A CA 10
ATOM 20981 C C . TYR A 1 35 ? 17.033 -2.414 2.457 1.00 0.74 35 TYR A C 10
ATOM 20982 O O . TYR A 1 35 ? 16.666 -1.568 1.640 1.00 0.68 35 TYR A O 10
ATOM 21000 N N . SER A 1 36 ? 18.010 -2.192 3.338 1.00 0.89 36 SER A N 10
ATOM 21001 C CA . SER A 1 36 ? 18.554 -0.858 3.582 1.00 1.03 36 SER A CA 10
ATOM 21002 C C . SER A 1 36 ? 19.405 -0.332 2.430 1.00 1.25 36 SER A C 10
ATOM 21003 O O . SER A 1 36 ? 19.994 0.745 2.524 1.00 2.03 36 SER A O 10
ATOM 21011 N N . GLY A 1 37 ? 19.457 -1.075 1.337 1.00 1.42 37 GLY A N 10
ATOM 21012 C CA . GLY A 1 37 ? 20.084 -0.561 0.141 1.00 1.83 37 GLY A CA 10
ATOM 21013 C C . GLY A 1 37 ? 19.203 0.476 -0.531 1.00 1.52 37 GLY A C 10
ATOM 21014 O O . GLY A 1 37 ? 19.641 1.206 -1.419 1.00 1.88 37 GLY A O 10
ATOM 21018 N N . LEU A 1 38 ? 17.951 0.550 -0.087 1.00 0.95 38 LEU A N 10
ATOM 21019 C CA . LEU A 1 38 ? 16.978 1.444 -0.699 1.00 0.77 38 LEU A CA 10
ATOM 21020 C C . LEU A 1 38 ? 16.653 2.648 0.188 1.00 0.68 38 LEU A C 10
ATOM 21021 O O . LEU A 1 38 ? 16.559 3.767 -0.313 1.00 0.66 38 LEU A O 10
ATOM 21037 N N . ASP A 1 39 ? 16.496 2.434 1.500 1.00 0.76 39 ASP A N 10
ATOM 21038 C CA . ASP A 1 39 ? 15.979 3.492 2.385 1.00 0.85 39 ASP A CA 10
ATOM 21039 C C . ASP A 1 39 ? 16.838 4.747 2.350 1.00 0.82 39 ASP A C 10
ATOM 21040 O O . ASP A 1 39 ? 16.337 5.826 2.051 1.00 0.90 39 ASP A O 10
ATOM 21049 N N . SER A 1 40 ? 18.120 4.608 2.629 1.00 0.82 40 SER A N 10
ATOM 21050 C CA . SER A 1 40 ? 19.020 5.748 2.671 1.00 0.94 40 SER A CA 10
ATOM 21051 C C . SER A 1 40 ? 19.135 6.398 1.294 1.00 0.89 40 SER A C 10
ATOM 21052 O O . SER A 1 40 ? 19.249 7.620 1.183 1.00 1.00 40 SER A O 10
ATOM 21060 N N . THR A 1 41 ? 19.054 5.576 0.255 1.00 0.81 41 THR A N 10
ATOM 21061 C CA . THR A 1 41 ? 19.156 6.048 -1.118 1.00 0.85 41 THR A CA 10
ATOM 21062 C C . THR A 1 41 ? 18.004 6.995 -1.469 1.00 0.79 41 THR A C 10
ATOM 21063 O O . THR A 1 41 ? 18.208 8.027 -2.117 1.00 0.95 41 THR A O 10
ATOM 21074 N N . ILE A 1 42 ? 16.799 6.652 -1.031 1.00 0.67 42 ILE A N 10
ATOM 21075 C CA . ILE A 1 42 ? 15.622 7.477 -1.296 1.00 0.67 42 ILE A CA 10
ATOM 21076 C C . ILE A 1 42 ? 15.503 8.591 -0.257 1.00 0.64 42 ILE A C 10
ATOM 21077 O O . ILE A 1 42 ? 15.044 9.695 -0.558 1.00 0.68 42 ILE A O 10
ATOM 21093 N N . LEU A 1 43 ? 15.943 8.293 0.958 1.00 0.64 43 LEU A N 10
ATOM 21094 C CA . LEU A 1 43 ? 15.889 9.241 2.066 1.00 0.70 43 LEU A CA 10
ATOM 21095 C C . LEU A 1 43 ? 16.587 10.550 1.706 1.00 0.75 43 LEU A C 10
ATOM 21096 O O . LEU A 1 43 ? 15.999 11.625 1.802 1.00 0.75 43 LEU A O 10
ATOM 21112 N N . LEU A 1 44 ? 17.837 10.450 1.273 1.00 0.85 44 LEU A N 10
ATOM 21113 C CA . LEU A 1 44 ? 18.621 11.633 0.927 1.00 0.98 44 LEU A CA 10
ATOM 21114 C C . LEU A 1 44 ? 18.208 12.197 -0.431 1.00 0.92 44 LEU A C 10
ATOM 21115 O O . LEU A 1 44 ? 18.606 13.301 -0.801 1.00 1.03 44 LEU A O 10
ATOM 21131 N N . ASN A 1 45 ? 17.404 11.435 -1.157 1.00 0.84 45 ASN A N 10
ATOM 21132 C CA . ASN A 1 45 ? 16.972 11.820 -2.497 1.00 0.91 45 ASN A CA 10
ATOM 21133 C C . ASN A 1 45 ? 15.996 12.988 -2.452 1.00 0.88 45 ASN A C 10
ATOM 21134 O O . ASN A 1 45 ? 16.144 13.956 -3.196 1.00 1.02 45 ASN A O 10
ATOM 21145 N N . THR A 1 46 ? 14.996 12.897 -1.588 1.00 0.79 46 THR A N 10
ATOM 21146 C CA . THR A 1 46 ? 13.956 13.910 -1.547 1.00 0.85 46 THR A CA 10
ATOM 21147 C C . THR A 1 46 ? 13.895 14.609 -0.194 1.00 0.79 46 THR A C 10
ATOM 21148 O O . THR A 1 46 ? 13.301 14.091 0.742 1.00 0.68 46 THR A O 10
ATOM 21159 N N . SER A 1 47 ? 14.538 15.773 -0.099 1.00 0.97 47 SER A N 10
ATOM 21160 C CA . SER A 1 47 ? 14.381 16.679 1.044 1.00 1.13 47 SER A CA 10
ATOM 21161 C C . SER A 1 47 ? 14.586 15.986 2.401 1.00 1.06 47 SER A C 10
ATOM 21162 O O . SER A 1 47 ? 14.014 16.412 3.408 1.00 1.32 47 SER A O 10
ATOM 21170 N N . ALA A 1 48 ? 15.394 14.918 2.409 1.00 0.92 48 ALA A N 10
ATOM 21171 C CA . ALA A 1 48 ? 15.705 14.155 3.627 1.00 0.97 48 ALA A CA 10
ATOM 21172 C C . ALA A 1 48 ? 14.495 13.365 4.138 1.00 0.88 48 ALA A C 10
ATOM 21173 O O . ALA A 1 48 ? 14.612 12.586 5.086 1.00 1.00 48 ALA A O 10
ATOM 21180 N N . ILE A 1 49 ? 13.346 13.574 3.505 1.00 0.78 49 ILE A N 10
ATOM 21181 C CA . ILE A 1 49 ? 12.117 12.858 3.834 1.00 0.75 49 ILE A CA 10
ATOM 21182 C C . ILE A 1 49 ? 11.332 12.589 2.553 1.00 0.62 49 ILE A C 10
ATOM 21183 O O . ILE A 1 49 ? 10.815 13.520 1.933 1.00 0.65 49 ILE A O 10
ATOM 21199 N N . PRO A 1 50 ? 11.257 11.318 2.136 1.00 0.57 50 PRO A N 10
ATOM 21200 C CA . PRO A 1 50 ? 10.596 10.924 0.886 1.00 0.52 50 PRO A CA 10
ATOM 21201 C C . PRO A 1 50 ? 9.146 11.401 0.811 1.00 0.53 50 PRO A C 10
ATOM 21202 O O . PRO A 1 50 ? 8.277 10.910 1.528 1.00 0.53 50 PRO A O 10
ATOM 21213 N N . ASP A 1 51 ? 8.904 12.363 -0.068 1.00 0.59 51 ASP A N 10
ATOM 21214 C CA . ASP A 1 51 ? 7.581 12.960 -0.237 1.00 0.63 51 ASP A CA 10
ATOM 21215 C C . ASP A 1 51 ? 6.673 12.056 -1.068 1.00 0.52 51 ASP A C 10
ATOM 21216 O O . ASP A 1 51 ? 5.462 12.263 -1.151 1.00 0.54 51 ASP A O 10
ATOM 21225 N N . ASN A 1 52 ? 7.273 11.031 -1.661 1.00 0.47 52 ASN A N 10
ATOM 21226 C CA . ASN A 1 52 ? 6.568 10.130 -2.569 1.00 0.49 52 ASN A CA 10
ATOM 21227 C C . ASN A 1 52 ? 5.482 9.351 -1.843 1.00 0.43 52 ASN A C 10
ATOM 21228 O O . ASN A 1 52 ? 4.632 8.738 -2.474 1.00 0.56 52 ASN A O 10
ATOM 21239 N N . TYR A 1 53 ? 5.511 9.392 -0.519 1.00 0.39 53 TYR A N 10
ATOM 21240 C CA . TYR A 1 53 ? 4.547 8.674 0.308 1.00 0.52 53 TYR A CA 10
ATOM 21241 C C . TYR A 1 53 ? 3.124 9.168 0.069 1.00 0.56 53 TYR A C 10
ATOM 21242 O O . TYR A 1 53 ? 2.154 8.453 0.313 1.00 0.83 53 TYR A O 10
ATOM 21260 N N . LYS A 1 54 ? 2.998 10.395 -0.407 1.00 0.46 54 LYS A N 10
ATOM 21261 C CA . LYS A 1 54 ? 1.692 10.989 -0.612 1.00 0.49 54 LYS A CA 10
ATOM 21262 C C . LYS A 1 54 ? 1.646 11.778 -1.918 1.00 0.52 54 LYS A C 10
ATOM 21263 O O . LYS A 1 54 ? 2.594 12.486 -2.261 1.00 0.72 54 LYS A O 10
ATOM 21282 N N . ASP A 1 55 ? 0.551 11.636 -2.652 1.00 0.48 55 ASP A N 10
ATOM 21283 C CA . ASP A 1 55 ? 0.328 12.420 -3.862 1.00 0.51 55 ASP A CA 10
ATOM 21284 C C . ASP A 1 55 ? -0.515 13.644 -3.515 1.00 0.60 55 ASP A C 10
ATOM 21285 O O . ASP A 1 55 ? -1.162 13.669 -2.471 1.00 0.72 55 ASP A O 10
ATOM 21294 N N . THR A 1 56 ? -0.504 14.665 -4.355 1.00 0.67 56 THR A N 10
ATOM 21295 C CA . THR A 1 56 ? -1.274 15.861 -4.062 1.00 0.78 56 THR A CA 10
ATOM 21296 C C . THR A 1 56 ? -2.381 16.081 -5.093 1.00 0.75 56 THR A C 10
ATOM 21297 O O . THR A 1 56 ? -3.186 17.003 -4.965 1.00 0.78 56 THR A O 10
ATOM 21308 N N . THR A 1 57 ? -2.432 15.235 -6.111 1.00 0.76 57 THR A N 10
ATOM 21309 C CA . THR A 1 57 ? -3.450 15.376 -7.130 1.00 0.79 57 THR A CA 10
ATOM 21310 C C . THR A 1 57 ? -4.619 14.426 -6.869 1.00 0.74 57 THR A C 10
ATOM 21311 O O . THR A 1 57 ? -5.755 14.885 -6.741 1.00 1.04 57 THR A O 10
ATOM 21322 N N . ASN A 1 58 ? -4.323 13.121 -6.738 1.00 0.65 58 ASN A N 10
ATOM 21323 C CA . ASN A 1 58 ? -5.346 12.096 -6.458 1.00 0.70 58 ASN A CA 10
ATOM 21324 C C . ASN A 1 58 ? -4.840 10.678 -6.731 1.00 0.59 58 ASN A C 10
ATOM 21325 O O . ASN A 1 58 ? -5.639 9.738 -6.749 1.00 0.66 58 ASN A O 10
ATOM 21336 N N . LYS A 1 59 ? -3.538 10.492 -6.930 1.00 0.52 59 LYS A N 10
ATOM 21337 C CA . LYS A 1 59 ? -3.064 9.193 -7.388 1.00 0.51 59 LYS A CA 10
ATOM 21338 C C . LYS A 1 59 ? -1.690 8.807 -6.819 1.00 0.45 59 LYS A C 10
ATOM 21339 O O . LYS A 1 59 ? -0.641 9.119 -7.383 1.00 0.48 59 LYS A O 10
ATOM 21358 N N . LYS A 1 60 ? -1.696 8.141 -5.679 1.00 0.41 60 LYS A N 10
ATOM 21359 C CA . LYS A 1 60 ? -0.496 7.465 -5.193 1.00 0.38 60 LYS A CA 10
ATOM 21360 C C . LYS A 1 60 ? -0.875 6.238 -4.380 1.00 0.38 60 LYS A C 10
ATOM 21361 O O . LYS A 1 60 ? -1.625 6.342 -3.411 1.00 0.41 60 LYS A O 10
ATOM 21380 N N . ILE A 1 61 ? -0.364 5.084 -4.782 1.00 0.37 61 ILE A N 10
ATOM 21381 C CA . ILE A 1 61 ? -0.567 3.849 -4.039 1.00 0.38 61 ILE A CA 10
ATOM 21382 C C . ILE A 1 61 ? 0.733 3.061 -3.972 1.00 0.38 61 ILE A C 10
ATOM 21383 O O . ILE A 1 61 ? 1.430 2.907 -4.977 1.00 0.45 61 ILE A O 10
ATOM 21399 N N . THR A 1 62 ? 1.081 2.591 -2.790 1.00 0.39 62 THR A N 10
ATOM 21400 C CA . THR A 1 62 ? 2.277 1.787 -2.637 1.00 0.45 62 THR A CA 10
ATOM 21401 C C . THR A 1 62 ? 1.907 0.306 -2.710 1.00 0.50 62 THR A C 10
ATOM 21402 O O . THR A 1 62 ? 1.021 -0.153 -1.982 1.00 0.62 62 THR A O 10
ATOM 21413 N N . ASN A 1 63 ? 2.538 -0.388 -3.664 1.00 0.52 63 ASN A N 10
ATOM 21414 C CA . ASN A 1 63 ? 2.313 -1.816 -3.948 1.00 0.61 63 ASN A CA 10
ATOM 21415 C C . ASN A 1 63 ? 2.648 -2.151 -5.405 1.00 0.76 63 ASN A C 10
ATOM 21416 O O . ASN A 1 63 ? 3.424 -3.070 -5.663 1.00 1.31 63 ASN A O 10
ATOM 21427 N N . PRO A 1 64 ? 2.076 -1.413 -6.386 1.00 0.64 64 PRO A N 10
ATOM 21428 C CA . PRO A 1 64 ? 2.114 -1.806 -7.785 1.00 0.97 64 PRO A CA 10
ATOM 21429 C C . PRO A 1 64 ? 3.338 -1.282 -8.528 1.00 1.15 64 PRO A C 10
ATOM 21430 O O . PRO A 1 64 ? 4.073 -0.426 -8.034 1.00 1.75 64 PRO A O 10
ATOM 21441 N N . PHE A 1 65 ? 3.531 -1.796 -9.730 1.00 1.16 65 PHE A N 10
ATOM 21442 C CA . PHE A 1 65 ? 4.660 -1.427 -10.567 1.00 1.47 65 PHE A CA 10
ATOM 21443 C C . PHE A 1 65 ? 4.196 -1.213 -12.002 1.00 1.30 65 PHE A C 10
ATOM 21444 O O . PHE A 1 65 ? 4.968 -1.370 -12.947 1.00 1.80 65 PHE A O 10
ATOM 21461 N N . GLY A 1 66 ? 2.938 -0.808 -12.155 1.00 0.85 66 GLY A N 10
ATOM 21462 C CA . GLY A 1 66 ? 2.351 -0.708 -13.476 1.00 0.86 66 GLY A CA 10
ATOM 21463 C C . GLY A 1 66 ? 2.614 0.628 -14.133 1.00 0.86 66 GLY A C 10
ATOM 21464 O O . GLY A 1 66 ? 2.390 0.797 -15.330 1.00 1.21 66 GLY A O 10
ATOM 21468 N N . GLY A 1 67 ? 3.083 1.575 -13.342 1.00 0.70 67 GLY A N 10
ATOM 21469 C CA . GLY A 1 67 ? 3.328 2.912 -13.833 1.00 0.70 67 GLY A CA 10
ATOM 21470 C C . GLY A 1 67 ? 4.576 3.502 -13.223 1.00 0.65 67 GLY A C 10
ATOM 21471 O O . GLY A 1 67 ? 5.652 2.910 -13.304 1.00 0.67 67 GLY A O 10
ATOM 21475 N N . GLU A 1 68 ? 4.432 4.644 -12.571 1.00 0.63 68 GLU A N 10
ATOM 21476 C CA . GLU A 1 68 ? 5.561 5.283 -11.915 1.00 0.64 68 GLU A CA 10
ATOM 21477 C C . GLU A 1 68 ? 5.718 4.717 -10.516 1.00 0.58 68 GLU A C 10
ATOM 21478 O O . GLU A 1 68 ? 5.032 5.145 -9.594 1.00 0.59 68 GLU A O 10
ATOM 21490 N N . LEU A 1 69 ? 6.632 3.775 -10.361 1.00 0.57 69 LEU A N 10
ATOM 21491 C CA . LEU A 1 69 ? 6.863 3.136 -9.067 1.00 0.57 69 LEU A CA 10
ATOM 21492 C C . LEU A 1 69 ? 8.190 3.574 -8.449 1.00 0.55 69 LEU A C 10
ATOM 21493 O O . LEU A 1 69 ? 9.187 3.771 -9.147 1.00 0.60 69 LEU A O 10
ATOM 21509 N N . ASN A 1 70 ? 8.182 3.733 -7.134 1.00 0.52 70 ASN A N 10
ATOM 21510 C CA . ASN A 1 70 ? 9.384 4.055 -6.373 1.00 0.53 70 ASN A CA 10
ATOM 21511 C C . ASN A 1 70 ? 9.722 2.892 -5.446 1.00 0.49 70 ASN A C 10
ATOM 21512 O O . ASN A 1 70 ? 8.842 2.367 -4.770 1.00 0.51 70 ASN A O 10
ATOM 21523 N N . VAL A 1 71 ? 10.982 2.486 -5.417 1.00 0.51 71 VAL A N 10
ATOM 21524 C CA . VAL A 1 71 ? 11.394 1.371 -4.570 1.00 0.52 71 VAL A CA 10
ATOM 21525 C C . VAL A 1 71 ? 11.890 1.860 -3.208 1.00 0.49 71 VAL A C 10
ATOM 21526 O O . VAL A 1 71 ? 12.715 2.773 -3.122 1.00 0.58 71 VAL A O 10
ATOM 21539 N N . GLY A 1 72 ? 11.366 1.266 -2.144 1.00 0.44 72 GLY A N 10
ATOM 21540 C CA . GLY A 1 72 ? 11.800 1.615 -0.806 1.00 0.46 72 GLY A CA 10
ATOM 21541 C C . GLY A 1 72 ? 11.494 0.516 0.195 1.00 0.44 72 GLY A C 10
ATOM 21542 O O . GLY A 1 72 ? 10.605 -0.293 -0.036 1.00 0.48 72 GLY A O 10
ATOM 21546 N N . PRO A 1 73 ? 12.248 0.431 1.294 1.00 0.53 73 PRO A N 10
ATOM 21547 C CA . PRO A 1 73 ? 12.031 -0.542 2.350 1.00 0.54 73 PRO A CA 10
ATOM 21548 C C . PRO A 1 73 ? 11.429 0.060 3.620 1.00 0.49 73 PRO A C 10
ATOM 21549 O O . PRO A 1 73 ? 11.276 1.275 3.735 1.00 0.59 73 PRO A O 10
ATOM 21560 N N . ALA A 1 74 ? 11.110 -0.799 4.573 1.00 0.51 74 ALA A N 10
ATOM 21561 C CA . ALA A 1 74 ? 10.659 -0.348 5.880 1.00 0.61 74 ALA A CA 10
ATOM 21562 C C . ALA A 1 74 ? 11.828 -0.350 6.863 1.00 0.84 74 ALA A C 10
ATOM 21563 O O . ALA A 1 74 ? 12.987 -0.420 6.451 1.00 1.58 74 ALA A O 10
ATOM 21570 N N . ASN A 1 75 ? 11.527 -0.263 8.155 1.00 0.62 75 ASN A N 10
ATOM 21571 C CA . ASN A 1 75 ? 12.568 -0.264 9.180 1.00 0.74 75 ASN A CA 10
ATOM 21572 C C . ASN A 1 75 ? 13.323 -1.586 9.181 1.00 0.76 75 ASN A C 10
ATOM 21573 O O . ASN A 1 75 ? 14.555 -1.606 9.172 1.00 0.85 75 ASN A O 10
ATOM 21584 N N . ASN A 1 76 ? 12.583 -2.687 9.178 1.00 0.75 76 ASN A N 10
ATOM 21585 C CA . ASN A 1 76 ? 13.180 -4.012 9.095 1.00 0.82 76 ASN A CA 10
ATOM 21586 C C . ASN A 1 76 ? 12.114 -5.038 8.722 1.00 0.77 76 ASN A C 10
ATOM 21587 O O . ASN A 1 76 ? 10.971 -4.941 9.173 1.00 0.81 76 ASN A O 10
ATOM 21598 N N . ASN A 1 77 ? 12.510 -6.020 7.908 1.00 0.80 77 ASN A N 10
ATOM 21599 C CA . ASN A 1 77 ? 11.584 -6.989 7.298 1.00 0.86 77 ASN A CA 10
ATOM 21600 C C . ASN A 1 77 ? 10.715 -7.711 8.332 1.00 0.95 77 ASN A C 10
ATOM 21601 O O . ASN A 1 77 ? 9.581 -8.094 8.042 1.00 1.05 77 ASN A O 10
ATOM 21612 N N . THR A 1 78 ? 11.245 -7.885 9.538 1.00 1.02 78 THR A N 10
ATOM 21613 C CA . THR A 1 78 ? 10.514 -8.544 10.619 1.00 1.22 78 THR A CA 10
ATOM 21614 C C . THR A 1 78 ? 9.168 -7.871 10.900 1.00 1.16 78 THR A C 10
ATOM 21615 O O . THR A 1 78 ? 8.204 -8.530 11.298 1.00 1.41 78 THR A O 10
ATOM 21626 N N . ALA A 1 79 ? 9.103 -6.561 10.696 1.00 0.91 79 ALA A N 10
ATOM 21627 C CA . ALA A 1 79 ? 7.863 -5.828 10.875 1.00 0.86 79 ALA A CA 10
ATOM 21628 C C . ALA A 1 79 ? 7.186 -5.618 9.528 1.00 0.73 79 ALA A C 10
ATOM 21629 O O . ALA A 1 79 ? 6.110 -6.158 9.264 1.00 0.77 79 ALA A O 10
ATOM 21636 N N . PHE A 1 80 ? 7.833 -4.834 8.680 1.00 0.65 80 PHE A N 10
ATOM 21637 C CA . PHE A 1 80 ? 7.380 -4.617 7.317 1.00 0.60 80 PHE A CA 10
ATOM 21638 C C . PHE A 1 80 ? 8.592 -4.695 6.402 1.00 0.72 80 PHE A C 10
ATOM 21639 O O . PHE A 1 80 ? 9.695 -4.343 6.807 1.00 1.37 80 PHE A O 10
ATOM 21656 N N . GLY A 1 81 ? 8.401 -5.149 5.179 1.00 0.52 81 GLY A N 10
ATOM 21657 C CA . GLY A 1 81 ? 9.535 -5.382 4.315 1.00 0.57 81 GLY A CA 10
ATOM 21658 C C . GLY A 1 81 ? 9.842 -4.214 3.406 1.00 0.50 81 GLY A C 10
ATOM 21659 O O . GLY A 1 81 ? 10.827 -3.501 3.602 1.00 0.54 81 GLY A O 10
ATOM 21663 N N . TYR A 1 82 ? 8.989 -4.012 2.420 1.00 0.45 82 TYR A N 10
ATOM 21664 C CA . TYR A 1 82 ? 9.266 -3.068 1.350 1.00 0.44 82 TYR A CA 10
ATOM 21665 C C . TYR A 1 82 ? 7.984 -2.451 0.827 1.00 0.41 82 TYR A C 10
ATOM 21666 O O . TYR A 1 82 ? 6.902 -3.021 0.981 1.00 0.46 82 TYR A O 10
ATOM 21684 N N . TYR A 1 83 ? 8.117 -1.297 0.211 1.00 0.36 83 TYR A N 10
ATOM 21685 C CA . TYR A 1 83 ? 7.001 -0.622 -0.408 1.00 0.38 83 TYR A CA 10
ATOM 21686 C C . TYR A 1 83 ? 7.374 -0.181 -1.815 1.00 0.38 83 TYR A C 10
ATOM 21687 O O . TYR A 1 83 ? 8.541 0.097 -2.106 1.00 0.43 83 TYR A O 10
ATOM 21705 N N . LEU A 1 84 ? 6.387 -0.158 -2.688 1.00 0.40 84 LEU A N 10
ATOM 21706 C CA . LEU A 1 84 ? 6.577 0.308 -4.049 1.00 0.42 84 LEU A CA 10
ATOM 21707 C C . LEU A 1 84 ? 5.614 1.458 -4.304 1.00 0.43 84 LEU A C 10
ATOM 21708 O O . LEU A 1 84 ? 4.472 1.240 -4.711 1.00 0.50 84 LEU A O 10
ATOM 21724 N N . THR A 1 85 ? 6.065 2.681 -4.062 1.00 0.43 85 THR A N 10
ATOM 21725 C CA . THR A 1 85 ? 5.172 3.822 -4.081 1.00 0.47 85 THR A CA 10
ATOM 21726 C C . THR A 1 85 ? 4.974 4.310 -5.499 1.00 0.45 85 THR A C 10
ATOM 21727 O O . THR A 1 85 ? 5.858 4.921 -6.103 1.00 0.50 85 THR A O 10
ATOM 21738 N N . LEU A 1 86 ? 3.809 4.013 -6.027 1.00 0.43 86 LEU A N 10
ATOM 21739 C CA . LEU A 1 86 ? 3.506 4.272 -7.414 1.00 0.43 86 LEU A CA 10
ATOM 21740 C C . LEU A 1 86 ? 2.407 5.310 -7.542 1.00 0.45 86 LEU A C 10
ATOM 21741 O O . LEU A 1 86 ? 1.462 5.320 -6.759 1.00 0.50 86 LEU A O 10
ATOM 21757 N N . THR A 1 87 ? 2.524 6.195 -8.517 1.00 0.48 87 THR A N 10
ATOM 21758 C CA . THR A 1 87 ? 1.466 7.147 -8.759 1.00 0.55 87 THR A CA 10
ATOM 21759 C C . THR A 1 87 ? 0.426 6.533 -9.678 1.00 0.55 87 THR A C 10
ATOM 21760 O O . THR A 1 87 ? 0.747 6.147 -10.808 1.00 0.56 87 THR A O 10
ATOM 21771 N N . ARG A 1 88 ? -0.809 6.490 -9.191 1.00 0.60 88 ARG A N 10
ATOM 21772 C CA . ARG A 1 88 ? -1.967 6.003 -9.939 1.00 0.67 88 ARG A CA 10
ATOM 21773 C C . ARG A 1 88 ? -3.053 5.600 -8.955 1.00 0.71 88 ARG A C 10
ATOM 21774 O O . ARG A 1 88 ? -2.764 4.957 -7.949 1.00 1.02 88 ARG A O 10
ATOM 21795 N N . LEU A 1 89 ? -4.287 5.989 -9.234 1.00 0.56 89 LEU A N 10
ATOM 21796 C CA . LEU A 1 89 ? -5.415 5.589 -8.403 1.00 0.55 89 LEU A CA 10
ATOM 21797 C C . LEU A 1 89 ? -6.726 5.781 -9.162 1.00 0.55 89 LEU A C 10
ATOM 21798 O O . LEU A 1 89 ? -6.879 6.720 -9.946 1.00 0.77 89 LEU A O 10
ATOM 21814 N N . ASP A 1 90 ? -7.665 4.892 -8.899 1.00 0.47 90 ASP A N 10
ATOM 21815 C CA . ASP A 1 90 ? -8.947 4.876 -9.577 1.00 0.52 90 ASP A CA 10
ATOM 21816 C C . ASP A 1 90 ? -10.020 4.664 -8.523 1.00 0.53 90 ASP A C 10
ATOM 21817 O O . ASP A 1 90 ? -9.772 3.985 -7.525 1.00 0.51 90 ASP A O 10
ATOM 21826 N N . LYS A 1 91 ? -11.197 5.224 -8.724 1.00 0.63 91 LYS A N 10
ATOM 21827 C CA . LYS A 1 91 ? -12.273 5.040 -7.764 1.00 0.75 91 LYS A CA 10
ATOM 21828 C C . LYS A 1 91 ? -12.700 3.574 -7.774 1.00 0.79 91 LYS A C 10
ATOM 21829 O O . LYS A 1 91 ? -13.011 2.995 -6.733 1.00 0.85 91 LYS A O 10
ATOM 21848 N N . ALA A 1 92 ? -12.666 2.971 -8.960 1.00 0.81 92 ALA A N 10
ATOM 21849 C CA . ALA A 1 92 ? -12.945 1.547 -9.103 1.00 0.94 92 ALA A CA 10
ATOM 21850 C C . ALA A 1 92 ? -11.886 0.719 -8.377 1.00 0.81 92 ALA A C 10
ATOM 21851 O O . ALA A 1 92 ? -12.194 -0.303 -7.762 1.00 0.81 92 ALA A O 10
ATOM 21858 N N . ALA A 1 93 ? -10.638 1.179 -8.443 1.00 0.73 93 ALA A N 10
ATOM 21859 C CA . ALA A 1 93 ? -9.531 0.518 -7.754 1.00 0.67 93 ALA A CA 10
ATOM 21860 C C . ALA A 1 93 ? -9.692 0.653 -6.248 1.00 0.57 93 ALA A C 10
ATOM 21861 O O . ALA A 1 93 ? -9.402 -0.275 -5.495 1.00 0.57 93 ALA A O 10
ATOM 21868 N N . CYS A 1 94 ? -10.163 1.815 -5.825 1.00 0.55 94 CYS A N 10
ATOM 21869 C CA . CYS A 1 94 ? -10.431 2.086 -4.420 1.00 0.58 94 CYS A CA 10
ATOM 21870 C C . CYS A 1 94 ? -11.408 1.060 -3.848 1.00 0.60 94 CYS A C 10
ATOM 21871 O O . CYS A 1 94 ? -11.145 0.449 -2.812 1.00 0.63 94 CYS A O 10
ATOM 21878 N N . VAL A 1 95 ? -12.521 0.849 -4.546 1.00 0.64 95 VAL A N 10
ATOM 21879 C CA . VAL A 1 95 ? -13.529 -0.103 -4.098 1.00 0.71 95 VAL A CA 10
ATOM 21880 C C . VAL A 1 95 ? -13.008 -1.528 -4.194 1.00 0.65 95 VAL A C 10
ATOM 21881 O O . VAL A 1 95 ? -13.350 -2.387 -3.383 1.00 0.67 95 VAL A O 10
ATOM 21894 N N . SER A 1 96 ? -12.158 -1.761 -5.173 1.00 0.62 96 SER A N 10
ATOM 21895 C CA . SER A 1 96 ? -11.542 -3.060 -5.363 1.00 0.61 96 SER A CA 10
ATOM 21896 C C . SER A 1 96 ? -10.688 -3.456 -4.161 1.00 0.55 96 SER A C 10
ATOM 21897 O O . SER A 1 96 ? -10.632 -4.623 -3.790 1.00 0.58 96 SER A O 10
ATOM 21905 N N . LEU A 1 97 ? -10.037 -2.476 -3.556 1.00 0.56 97 LEU A N 10
ATOM 21906 C CA . LEU A 1 97 ? -9.140 -2.728 -2.438 1.00 0.61 97 LEU A CA 10
ATOM 21907 C C . LEU A 1 97 ? -9.902 -2.782 -1.118 1.00 0.63 97 LEU A C 10
ATOM 21908 O O . LEU A 1 97 ? -9.405 -3.308 -0.125 1.00 0.70 97 LEU A O 10
ATOM 21924 N N . ALA A 1 98 ? -11.103 -2.224 -1.110 1.00 0.64 98 ALA A N 10
ATOM 21925 C CA . ALA A 1 98 ? -11.963 -2.291 0.063 1.00 0.75 98 ALA A CA 10
ATOM 21926 C C . ALA A 1 98 ? -12.752 -3.593 0.077 1.00 0.71 98 ALA A C 10
ATOM 21927 O O . ALA A 1 98 ? -13.169 -4.073 1.132 1.00 0.85 98 ALA A O 10
ATOM 21934 N N . THR A 1 99 ? -12.957 -4.154 -1.107 1.00 0.66 99 THR A N 10
ATOM 21935 C CA . THR A 1 99 ? -13.616 -5.439 -1.240 1.00 0.71 99 THR A CA 10
ATOM 21936 C C . THR A 1 99 ? -12.581 -6.558 -1.267 1.00 0.66 99 THR A C 10
ATOM 21937 O O . THR A 1 99 ? -12.916 -7.738 -1.259 1.00 0.77 99 THR A O 10
ATOM 21948 N N . LEU A 1 100 ? -11.317 -6.161 -1.286 1.00 0.59 100 LEU A N 10
ATOM 21949 C CA . LEU A 1 100 ? -10.212 -7.102 -1.260 1.00 0.61 100 LEU A CA 10
ATOM 21950 C C . LEU A 1 100 ? -9.840 -7.355 0.186 1.00 0.66 100 LEU A C 10
ATOM 21951 O O . LEU A 1 100 ? -9.714 -6.409 0.963 1.00 0.93 100 LEU A O 10
ATOM 21967 N N . ASN A 1 101 ? -9.670 -8.612 0.557 1.00 0.60 101 ASN A N 10
ATOM 21968 C CA . ASN A 1 101 ? -9.334 -8.925 1.931 1.00 0.66 101 ASN A CA 10
ATOM 21969 C C . ASN A 1 101 ? -7.866 -8.616 2.202 1.00 0.70 101 ASN A C 10
ATOM 21970 O O . ASN A 1 101 ? -7.001 -9.497 2.163 1.00 0.79 101 ASN A O 10
ATOM 21981 N N . LEU A 1 102 ? -7.589 -7.350 2.463 1.00 0.76 102 LEU A N 10
ATOM 21982 C CA . LEU A 1 102 ? -6.240 -6.904 2.759 1.00 0.88 102 LEU A CA 10
ATOM 21983 C C . LEU A 1 102 ? -5.971 -7.011 4.248 1.00 0.99 102 LEU A C 10
ATOM 21984 O O . LEU A 1 102 ? -5.974 -6.020 4.975 1.00 1.50 102 LEU A O 10
ATOM 22000 N N . GLY A 1 103 ? -5.810 -8.242 4.688 1.00 0.92 103 GLY A N 10
ATOM 22001 C CA . GLY A 1 103 ? -5.450 -8.516 6.061 1.00 1.04 103 GLY A CA 10
ATOM 22002 C C . GLY A 1 103 ? -4.600 -9.760 6.157 1.00 1.12 103 GLY A C 10
ATOM 22003 O O . GLY A 1 103 ? -3.570 -9.777 6.828 1.00 1.70 103 GLY A O 10
ATOM 22007 N N . THR A 1 104 ? -5.030 -10.805 5.468 1.00 1.03 104 THR A N 10
ATOM 22008 C CA . THR A 1 104 ? -4.291 -12.054 5.422 1.00 1.28 104 THR A CA 10
ATOM 22009 C C . THR A 1 104 ? -2.993 -11.897 4.632 1.00 1.06 104 THR A C 10
ATOM 22010 O O . THR A 1 104 ? -1.916 -12.232 5.114 1.00 1.25 104 THR A O 10
ATOM 22021 N N . SER A 1 105 ? -3.089 -11.355 3.430 1.00 0.97 105 SER A N 10
ATOM 22022 C CA . SER A 1 105 ? -1.921 -11.212 2.579 1.00 1.06 105 SER A CA 10
ATOM 22023 C C . SER A 1 105 ? -1.412 -9.774 2.583 1.00 1.02 105 SER A C 10
ATOM 22024 O O . SER A 1 105 ? -0.732 -9.342 1.656 1.00 1.48 105 SER A O 10
ATOM 22032 N N . ALA A 1 106 ? -1.724 -9.036 3.640 1.00 0.76 106 ALA A N 10
ATOM 22033 C CA . ALA A 1 106 ? -1.277 -7.657 3.759 1.00 0.73 106 ALA A CA 10
ATOM 22034 C C . ALA A 1 106 ? -0.592 -7.420 5.098 1.00 0.59 106 ALA A C 10
ATOM 22035 O O . ALA A 1 106 ? -1.010 -7.966 6.117 1.00 0.67 106 ALA A O 10
ATOM 22042 N N . LYS A 1 107 ? 0.469 -6.620 5.089 1.00 0.51 107 LYS A N 10
ATOM 22043 C CA . LYS A 1 107 ? 1.133 -6.224 6.325 1.00 0.47 107 LYS A CA 10
ATOM 22044 C C . LYS A 1 107 ? 0.303 -5.141 7.006 1.00 0.51 107 LYS A C 10
ATOM 22045 O O . LYS A 1 107 ? 0.280 -5.032 8.231 1.00 0.70 107 LYS A O 10
ATOM 22064 N N . GLY A 1 108 ? -0.372 -4.341 6.185 1.00 0.50 108 GLY A N 10
ATOM 22065 C CA . GLY A 1 108 ? -1.221 -3.280 6.687 1.00 0.61 108 GLY A CA 10
ATOM 22066 C C . GLY A 1 108 ? -1.589 -2.297 5.608 1.00 0.58 108 GLY A C 10
ATOM 22067 O O . GLY A 1 108 ? -0.735 -1.857 4.842 1.00 0.81 108 GLY A O 10
ATOM 22071 N N . TYR A 1 109 ? -2.855 -1.942 5.552 1.00 0.52 109 TYR A N 10
ATOM 22072 C CA . TYR A 1 109 ? -3.336 -1.028 4.538 1.00 0.49 109 TYR A CA 10
ATOM 22073 C C . TYR A 1 109 ? -3.731 0.300 5.183 1.00 0.47 109 TYR A C 10
ATOM 22074 O O . TYR A 1 109 ? -4.589 0.338 6.058 1.00 0.51 109 TYR A O 10
ATOM 22092 N N . GLY A 1 110 ? -3.123 1.388 4.732 1.00 0.45 110 GLY A N 10
ATOM 22093 C CA . GLY A 1 110 ? -3.388 2.678 5.331 1.00 0.48 110 GLY A CA 10
ATOM 22094 C C . GLY A 1 110 ? -3.701 3.739 4.307 1.00 0.52 110 GLY A C 10
ATOM 22095 O O . GLY A 1 110 ? -3.503 3.532 3.110 1.00 0.85 110 GLY A O 10
ATOM 22099 N N . VAL A 1 111 ? -4.223 4.869 4.768 1.00 0.44 111 VAL A N 10
ATOM 22100 C CA . VAL A 1 111 ? -4.504 5.991 3.900 1.00 0.50 111 VAL A CA 10
ATOM 22101 C C . VAL A 1 111 ? -3.824 7.251 4.411 1.00 0.50 111 VAL A C 10
ATOM 22102 O O . VAL A 1 111 ? -3.870 7.554 5.604 1.00 0.52 111 VAL A O 10
ATOM 22115 N N . ASN A 1 112 ? -3.180 7.969 3.500 1.00 0.53 112 ASN A N 10
ATOM 22116 C CA . ASN A 1 112 ? -2.518 9.233 3.826 1.00 0.60 112 ASN A CA 10
ATOM 22117 C C . ASN A 1 112 ? -1.378 9.050 4.828 1.00 0.56 112 ASN A C 10
ATOM 22118 O O . ASN A 1 112 ? -0.999 9.994 5.521 1.00 0.69 112 ASN A O 10
ATOM 22129 N N . ILE A 1 113 ? -0.821 7.846 4.899 1.00 0.54 113 ILE A N 10
ATOM 22130 C CA . ILE A 1 113 ? 0.330 7.600 5.760 1.00 0.54 113 ILE A CA 10
ATOM 22131 C C . ILE A 1 113 ? 1.600 8.137 5.106 1.00 0.60 113 ILE A C 10
ATOM 22132 O O . ILE A 1 113 ? 2.046 7.635 4.069 1.00 0.73 113 ILE A O 10
ATOM 22148 N N . SER A 1 114 ? 2.157 9.181 5.700 1.00 0.60 114 SER A N 10
ATOM 22149 C CA . SER A 1 114 ? 3.415 9.732 5.240 1.00 0.70 114 SER A CA 10
ATOM 22150 C C . SER A 1 114 ? 4.534 9.242 6.151 1.00 0.67 114 SER A C 10
ATOM 22151 O O . SER A 1 114 ? 4.786 9.810 7.217 1.00 0.77 114 SER A O 10
ATOM 22159 N N . GLY A 1 115 ? 5.179 8.163 5.734 1.00 0.70 115 GLY A N 10
ATOM 22160 C CA . GLY A 1 115 ? 6.190 7.527 6.553 1.00 0.70 115 GLY A CA 10
ATOM 22161 C C . GLY A 1 115 ? 6.139 6.024 6.420 1.00 0.70 115 GLY A C 10
ATOM 22162 O O . GLY A 1 115 ? 5.978 5.314 7.406 1.00 0.75 115 GLY A O 10
ATOM 22166 N N . GLU A 1 116 ? 6.289 5.544 5.192 1.00 0.73 116 GLU A N 10
ATOM 22167 C CA . GLU A 1 116 ? 6.153 4.131 4.888 1.00 0.77 116 GLU A CA 10
ATOM 22168 C C . GLU A 1 116 ? 7.205 3.292 5.609 1.00 0.75 116 GLU A C 10
ATOM 22169 O O . GLU A 1 116 ? 6.983 2.116 5.886 1.00 0.84 116 GLU A O 10
ATOM 22181 N N . ASN A 1 117 ? 8.345 3.908 5.913 1.00 0.67 117 ASN A N 10
ATOM 22182 C CA . ASN A 1 117 ? 9.409 3.237 6.663 1.00 0.67 117 ASN A CA 10
ATOM 22183 C C . ASN A 1 117 ? 8.880 2.645 7.968 1.00 0.69 117 ASN A C 10
ATOM 22184 O O . ASN A 1 117 ? 9.360 1.611 8.432 1.00 0.75 117 ASN A O 10
ATOM 22195 N N . ASN A 1 118 ? 7.884 3.298 8.548 1.00 0.70 118 ASN A N 10
ATOM 22196 C CA . ASN A 1 118 ? 7.211 2.777 9.727 1.00 0.80 118 ASN A CA 10
ATOM 22197 C C . ASN A 1 118 ? 5.772 3.287 9.785 1.00 0.82 118 ASN A C 10
ATOM 22198 O O . ASN A 1 118 ? 5.468 4.290 10.424 1.00 1.00 118 ASN A O 10
ATOM 22209 N N . ILE A 1 119 ? 4.899 2.603 9.057 1.00 0.78 119 ILE A N 10
ATOM 22210 C CA . ILE A 1 119 ? 3.484 2.949 9.008 1.00 0.87 119 ILE A CA 10
ATOM 22211 C C . ILE A 1 119 ? 2.857 2.901 10.411 1.00 0.71 119 ILE A C 10
ATOM 22212 O O . ILE A 1 119 ? 3.311 2.155 11.285 1.00 0.73 119 ILE A O 10
ATOM 22228 N N . THR A 1 120 ? 1.829 3.716 10.614 1.00 0.70 120 THR A N 10
ATOM 22229 C CA . THR A 1 120 ? 1.185 3.850 11.912 1.00 0.64 120 THR A CA 10
ATOM 22230 C C . THR A 1 120 ? 0.367 2.612 12.279 1.00 0.56 120 THR A C 10
ATOM 22231 O O . THR A 1 120 ? 0.215 1.693 11.471 1.00 0.54 120 THR A O 10
ATOM 22242 N N . SER A 1 121 ? -0.145 2.593 13.507 1.00 0.57 121 SER A N 10
ATOM 22243 C CA . SER A 1 121 ? -0.965 1.489 13.992 1.00 0.55 121 SER A CA 10
ATOM 22244 C C . SER A 1 121 ? -2.226 1.310 13.146 1.00 0.52 121 SER A C 10
ATOM 22245 O O . SER A 1 121 ? -2.691 2.245 12.489 1.00 0.57 121 SER A O 10
ATOM 22253 N N . PHE A 1 122 ? -2.780 0.106 13.182 1.00 0.49 122 PHE A N 10
ATOM 22254 C CA . PHE A 1 122 ? -3.886 -0.259 12.311 1.00 0.50 122 PHE A CA 10
ATOM 22255 C C . PHE A 1 122 ? -5.193 -0.379 13.084 1.00 0.53 122 PHE A C 10
ATOM 22256 O O . PHE A 1 122 ? -5.205 -0.722 14.266 1.00 0.68 122 PHE A O 10
ATOM 22273 N N . GLY A 1 123 ? -6.288 -0.082 12.399 1.00 0.53 123 GLY A N 10
ATOM 22274 C CA . GLY A 1 123 ? -7.607 -0.229 12.976 1.00 0.60 123 GLY A CA 10
ATOM 22275 C C . GLY A 1 123 ? -8.572 -0.845 11.984 1.00 0.67 123 GLY A C 10
ATOM 22276 O O . GLY A 1 123 ? -8.245 -1.839 11.336 1.00 1.24 123 GLY A O 10
ATOM 22280 N N . ASN A 1 124 ? -9.751 -0.252 11.850 1.00 0.58 124 ASN A N 10
ATOM 22281 C CA . ASN A 1 124 ? -10.755 -0.735 10.902 1.00 0.60 124 ASN A CA 10
ATOM 22282 C C . ASN A 1 124 ? -11.502 0.426 10.264 1.00 0.61 124 ASN A C 10
ATOM 22283 O O . ASN A 1 124 ? -12.706 0.345 10.021 1.00 0.99 124 ASN A O 10
ATOM 22294 N N . SER A 1 125 ? -10.784 1.505 9.996 1.00 0.51 125 SER A N 10
ATOM 22295 C CA . SER A 1 125 ? -11.377 2.675 9.368 1.00 0.55 125 SER A CA 10
ATOM 22296 C C . SER A 1 125 ? -10.289 3.540 8.761 1.00 0.49 125 SER A C 10
ATOM 22297 O O . SER A 1 125 ? -9.406 4.030 9.470 1.00 0.64 125 SER A O 10
ATOM 22305 N N . ALA A 1 126 ? -10.334 3.710 7.457 1.00 0.61 126 ALA A N 10
ATOM 22306 C CA . ALA A 1 126 ? -9.359 4.535 6.785 1.00 0.57 126 ALA A CA 10
ATOM 22307 C C . ALA A 1 126 ? -9.796 5.994 6.741 1.00 0.73 126 ALA A C 10
ATOM 22308 O O . ALA A 1 126 ? -10.683 6.368 5.977 1.00 1.25 126 ALA A O 10
ATOM 22315 N N . ASP A 1 127 ? -9.160 6.803 7.566 1.00 0.96 127 ASP A N 10
ATOM 22316 C CA . ASP A 1 127 ? -9.335 8.250 7.549 1.00 1.08 127 ASP A CA 10
ATOM 22317 C C . ASP A 1 127 ? -8.132 8.880 8.225 1.00 0.90 127 ASP A C 10
ATOM 22318 O O . ASP A 1 127 ? -8.088 8.994 9.450 1.00 1.34 127 ASP A O 10
ATOM 22327 N N . GLN A 1 128 ? -7.127 9.220 7.414 1.00 0.95 128 GLN A N 10
ATOM 22328 C CA . GLN A 1 128 ? -5.813 9.644 7.910 1.00 0.92 128 GLN A CA 10
ATOM 22329 C C . GLN A 1 128 ? -5.176 8.541 8.757 1.00 0.83 128 GLN A C 10
ATOM 22330 O O . GLN A 1 128 ? -4.218 8.779 9.493 1.00 1.02 128 GLN A O 10
ATOM 22344 N N . ALA A 1 129 ? -5.691 7.325 8.615 1.00 0.65 129 ALA A N 10
ATOM 22345 C CA . ALA A 1 129 ? -5.291 6.216 9.466 1.00 0.63 129 ALA A CA 10
ATOM 22346 C C . ALA A 1 129 ? -5.143 4.932 8.663 1.00 0.52 129 ALA A C 10
ATOM 22347 O O . ALA A 1 129 ? -5.566 4.856 7.505 1.00 0.47 129 ALA A O 10
ATOM 22354 N N . ALA A 1 130 ? -4.543 3.931 9.280 1.00 0.54 130 ALA A N 10
ATOM 22355 C CA . ALA A 1 130 ? -4.385 2.630 8.658 1.00 0.50 130 ALA A CA 10
ATOM 22356 C C . ALA A 1 130 ? -5.342 1.625 9.283 1.00 0.47 130 ALA A C 10
ATOM 22357 O O . ALA A 1 130 ? -5.830 1.830 10.395 1.00 0.53 130 ALA A O 10
ATOM 22364 N N . LYS A 1 131 ? -5.618 0.545 8.568 1.00 0.43 131 LYS A N 10
ATOM 22365 C CA . LYS A 1 131 ? -6.465 -0.514 9.091 1.00 0.44 131 LYS A CA 10
ATOM 22366 C C . LYS A 1 131 ? -5.768 -1.859 8.926 1.00 0.45 131 LYS A C 10
ATOM 22367 O O . LYS A 1 131 ? -4.920 -2.024 8.044 1.00 0.49 131 LYS A O 10
ATOM 22386 N N . SER A 1 132 ? -6.121 -2.812 9.773 1.00 0.49 132 SER A N 10
ATOM 22387 C CA . SER A 1 132 ? -5.460 -4.106 9.775 1.00 0.59 132 SER A CA 10
ATOM 22388 C C . SER A 1 132 ? -6.131 -5.078 8.812 1.00 0.68 132 SER A C 10
ATOM 22389 O O . SER A 1 132 ? -5.536 -6.077 8.414 1.00 0.97 132 SER A O 10
ATOM 22397 N N . THR A 1 133 ? -7.368 -4.780 8.435 1.00 0.72 133 THR A N 10
ATOM 22398 C CA . THR A 1 133 ? -8.115 -5.644 7.535 1.00 0.93 133 THR A CA 10
ATOM 22399 C C . THR A 1 133 ? -9.062 -4.856 6.648 1.00 0.69 133 THR A C 10
ATOM 22400 O O . THR A 1 133 ? -9.680 -3.887 7.087 1.00 1.11 133 THR A O 10
ATOM 22411 N N . ALA A 1 134 ? -9.177 -5.287 5.402 1.00 0.82 134 ALA A N 10
ATOM 22412 C CA . ALA A 1 134 ? -10.122 -4.702 4.474 1.00 1.50 134 ALA A CA 10
ATOM 22413 C C . ALA A 1 134 ? -11.073 -5.779 3.974 1.00 1.30 134 ALA A C 10
ATOM 22414 O O . ALA A 1 134 ? -10.641 -6.876 3.623 1.00 1.86 134 ALA A O 10
ATOM 22421 N N . ILE A 1 135 ? -12.361 -5.474 4.004 1.00 0.99 135 ILE A N 10
ATOM 22422 C CA . ILE A 1 135 ? -13.396 -6.394 3.531 1.00 0.96 135 ILE A CA 10
ATOM 22423 C C . ILE A 1 135 ? -14.777 -5.755 3.723 1.00 1.21 135 ILE A C 10
ATOM 22424 O O . ILE A 1 135 ? -15.818 -6.381 3.503 1.00 2.09 135 ILE A O 10
ATOM 22440 N N . THR A 1 136 ? -14.771 -4.482 4.089 1.00 1.18 136 THR A N 10
ATOM 22441 C CA . THR A 1 136 ? -15.975 -3.804 4.542 1.00 1.62 136 THR A CA 10
ATOM 22442 C C . THR A 1 136 ? -16.386 -2.683 3.584 1.00 1.09 136 THR A C 10
ATOM 22443 O O . THR A 1 136 ? -15.562 -1.858 3.190 1.00 1.00 136 THR A O 10
ATOM 22454 N N . PRO A 1 137 ? -17.668 -2.652 3.183 1.00 1.02 137 PRO A N 10
ATOM 22455 C CA . PRO A 1 137 ? -18.221 -1.569 2.357 1.00 1.06 137 PRO A CA 10
ATOM 22456 C C . PRO A 1 137 ? -18.099 -0.202 3.036 1.00 0.97 137 PRO A C 10
ATOM 22457 O O . PRO A 1 137 ? -17.749 0.786 2.393 1.00 1.12 137 PRO A O 10
ATOM 22468 N N . ALA A 1 138 ? -18.384 -0.149 4.339 1.00 1.04 138 ALA A N 10
ATOM 22469 C CA . ALA A 1 138 ? -18.250 1.091 5.107 1.00 1.16 138 ALA A CA 10
ATOM 22470 C C . ALA A 1 138 ? -16.800 1.559 5.130 1.00 0.92 138 ALA A C 10
ATOM 22471 O O . ALA A 1 138 ? -16.521 2.758 5.167 1.00 0.97 138 ALA A O 10
ATOM 22478 N N . GLU A 1 139 ? -15.880 0.600 5.102 1.00 0.82 139 GLU A N 10
ATOM 22479 C CA . GLU A 1 139 ? -14.454 0.893 5.031 1.00 0.81 139 GLU A CA 10
ATOM 22480 C C . GLU A 1 139 ? -14.164 1.700 3.765 1.00 0.71 139 GLU A C 10
ATOM 22481 O O . GLU A 1 139 ? -13.442 2.698 3.795 1.00 0.80 139 GLU A O 10
ATOM 22493 N N . ALA A 1 140 ? -14.768 1.275 2.660 1.00 0.71 140 ALA A N 10
ATOM 22494 C CA . ALA A 1 140 ? -14.663 2.005 1.405 1.00 0.90 140 ALA A CA 10
ATOM 22495 C C . ALA A 1 140 ? -15.338 3.361 1.525 1.00 0.85 140 ALA A C 10
ATOM 22496 O O . ALA A 1 140 ? -14.769 4.383 1.153 1.00 1.08 140 ALA A O 10
ATOM 22503 N N . ALA A 1 141 ? -16.543 3.360 2.078 1.00 0.71 141 ALA A N 10
ATOM 22504 C CA . ALA A 1 141 ? -17.345 4.571 2.206 1.00 0.82 141 ALA A CA 10
ATOM 22505 C C . ALA A 1 141 ? -16.628 5.657 3.007 1.00 0.79 141 ALA A C 10
ATOM 22506 O O . ALA A 1 141 ? -16.933 6.840 2.862 1.00 0.92 141 ALA A O 10
ATOM 22513 N N . THR A 1 142 ? -15.682 5.260 3.852 1.00 0.72 142 THR A N 10
ATOM 22514 C CA . THR A 1 142 ? -14.965 6.214 4.679 1.00 0.83 142 THR A CA 10
ATOM 22515 C C . THR A 1 142 ? -13.813 6.870 3.912 1.00 0.97 142 THR A C 10
ATOM 22516 O O . THR A 1 142 ? -13.683 8.093 3.905 1.00 1.17 142 THR A O 10
ATOM 22527 N N . ALA A 1 143 ? -13.001 6.061 3.241 1.00 0.97 143 ALA A N 10
ATOM 22528 C CA . ALA A 1 143 ? -11.780 6.564 2.614 1.00 1.19 143 ALA A CA 10
ATOM 22529 C C . ALA A 1 143 ? -11.974 6.912 1.141 1.00 1.05 143 ALA A C 10
ATOM 22530 O O . ALA A 1 143 ? -11.161 7.629 0.558 1.00 1.28 143 ALA A O 10
ATOM 22537 N N . CYS A 1 144 ? -13.043 6.413 0.542 1.00 0.87 144 CYS A N 10
ATOM 22538 C CA . CYS A 1 144 ? -13.278 6.621 -0.883 1.00 0.96 144 CYS A CA 10
ATOM 22539 C C . CYS A 1 144 ? -14.075 7.897 -1.122 1.00 0.91 144 CYS A C 10
ATOM 22540 O O . CYS A 1 144 ? -14.484 8.186 -2.247 1.00 1.26 144 CYS A O 10
ATOM 22547 N N . LYS A 1 145 ? -14.302 8.654 -0.059 1.00 1.09 145 LYS A N 10
ATOM 22548 C CA . LYS A 1 145 ? -15.002 9.921 -0.161 1.00 1.29 145 LYS A CA 10
ATOM 22549 C C . LYS A 1 145 ? -14.224 11.015 0.548 1.00 1.29 145 LYS A C 10
ATOM 22550 O O . LYS A 1 145 ? -13.449 10.736 1.463 1.00 2.01 145 LYS A O 10
ATOM 22569 N N . ASN A 1 146 ? -14.445 12.256 0.113 1.00 1.10 146 ASN A N 10
ATOM 22570 C CA . ASN A 1 146 ? -13.757 13.432 0.655 1.00 1.21 146 ASN A CA 10
ATOM 22571 C C . ASN A 1 146 ? -12.266 13.372 0.341 1.00 1.25 146 ASN A C 10
ATOM 22572 O O . ASN A 1 146 ? -11.472 14.144 0.879 1.00 1.88 146 ASN A O 10
ATOM 22583 N N . THR A 1 147 ? -11.894 12.465 -0.548 1.00 1.03 147 THR A N 10
ATOM 22584 C CA . THR A 1 147 ? -10.503 12.252 -0.881 1.00 1.07 147 THR A CA 10
ATOM 22585 C C . THR A 1 147 ? -10.234 12.534 -2.355 1.00 1.14 147 THR A C 10
ATOM 22586 O O . THR A 1 147 ? -10.220 11.628 -3.188 1.00 2.01 147 THR A O 10
ATOM 22597 N N . ASP A 1 148 ? -10.055 13.803 -2.679 1.00 0.94 148 ASP A N 10
ATOM 22598 C CA . ASP A 1 148 ? -9.666 14.194 -4.026 1.00 1.01 148 ASP A CA 10
ATOM 22599 C C . ASP A 1 148 ? -8.159 14.336 -4.078 1.00 0.89 148 ASP A C 10
ATOM 22600 O O . ASP A 1 148 ? -7.454 13.428 -4.507 1.00 0.88 148 ASP A O 10
ATOM 22609 N N . SER A 1 149 ? -7.667 15.457 -3.581 1.00 0.95 149 SER A N 10
ATOM 22610 C CA . SER A 1 149 ? -6.238 15.663 -3.442 1.00 1.01 149 SER A CA 10
ATOM 22611 C C . SER A 1 149 ? -5.718 14.858 -2.255 1.00 0.85 149 SER A C 10
ATOM 22612 O O . SER A 1 149 ? -4.516 14.643 -2.101 1.00 1.07 149 SER A O 10
ATOM 22620 N N . THR A 1 150 ? -6.647 14.398 -1.428 1.00 0.63 150 THR A N 10
ATOM 22621 C CA . THR A 1 150 ? -6.324 13.627 -0.242 1.00 0.67 150 THR A CA 10
ATOM 22622 C C . THR A 1 150 ? -6.301 12.125 -0.549 1.00 0.56 150 THR A C 10
ATOM 22623 O O . THR A 1 150 ? -6.193 11.296 0.355 1.00 0.64 150 THR A O 10
ATOM 22634 N N . ASN A 1 151 ? -6.395 11.765 -1.826 1.00 0.49 151 ASN A N 10
ATOM 22635 C CA . ASN A 1 151 ? -6.402 10.356 -2.198 1.00 0.47 151 ASN A CA 10
ATOM 22636 C C . ASN A 1 151 ? -4.989 9.861 -2.480 1.00 0.44 151 ASN A C 10
ATOM 22637 O O . ASN A 1 151 ? -4.435 10.080 -3.559 1.00 0.59 151 ASN A O 10
ATOM 22648 N N . LYS A 1 152 ? -4.404 9.223 -1.482 1.00 0.41 152 LYS A N 10
ATOM 22649 C CA . LYS A 1 152 ? -3.136 8.532 -1.633 1.00 0.41 152 LYS A CA 10
ATOM 22650 C C . LYS A 1 152 ? -3.037 7.440 -0.579 1.00 0.39 152 LYS A C 10
ATOM 22651 O O . LYS A 1 152 ? -2.974 7.722 0.621 1.00 0.48 152 LYS A O 10
ATOM 22670 N N . VAL A 1 153 ? -3.055 6.195 -1.021 1.00 0.36 153 VAL A N 10
ATOM 22671 C CA . VAL A 1 153 ? -3.062 5.086 -0.106 1.00 0.37 153 VAL A CA 10
ATOM 22672 C C . VAL A 1 153 ? -1.827 4.197 -0.278 1.00 0.35 153 VAL A C 10
ATOM 22673 O O . VAL A 1 153 ? -1.740 3.370 -1.187 1.00 0.43 153 VAL A O 10
ATOM 22686 N N . THR A 1 154 ? -0.852 4.401 0.585 1.00 0.35 154 THR A N 10
ATOM 22687 C CA . THR A 1 154 ? 0.276 3.497 0.684 1.00 0.38 154 THR A CA 10
ATOM 22688 C C . THR A 1 154 ? -0.078 2.285 1.558 1.00 0.37 154 THR A C 10
ATOM 22689 O O . THR A 1 154 ? -0.462 2.446 2.722 1.00 0.47 154 THR A O 10
ATOM 22700 N N . TYR A 1 155 ? 0.011 1.069 1.010 1.00 0.35 155 TYR A N 10
ATOM 22701 C CA . TYR A 1 155 ? -0.295 -0.110 1.812 1.00 0.38 155 TYR A CA 10
ATOM 22702 C C . TYR A 1 155 ? 0.761 -1.201 1.686 1.00 0.38 155 TYR A C 10
ATOM 22703 O O . TYR A 1 155 ? 1.285 -1.466 0.606 1.00 0.61 155 TYR A O 10
ATOM 22721 N N . PHE A 1 156 ? 1.052 -1.835 2.809 1.00 0.41 156 PHE A N 10
ATOM 22722 C CA . PHE A 1 156 ? 2.001 -2.933 2.858 1.00 0.44 156 PHE A CA 10
ATOM 22723 C C . PHE A 1 156 ? 1.272 -4.266 2.808 1.00 0.46 156 PHE A C 10
ATOM 22724 O O . PHE A 1 156 ? 0.172 -4.408 3.342 1.00 0.46 156 PHE A O 10
ATOM 22741 N N . MET A 1 157 ? 1.890 -5.244 2.179 1.00 0.59 157 MET A N 10
ATOM 22742 C CA . MET A 1 157 ? 1.303 -6.560 2.050 1.00 0.68 157 MET A CA 10
ATOM 22743 C C . MET A 1 157 ? 2.327 -7.633 2.411 1.00 0.82 157 MET A C 10
ATOM 22744 O O . MET A 1 157 ? 3.529 -7.370 2.385 1.00 1.12 157 MET A O 10
ATOM 22758 N N . LYS A 1 158 ? 1.836 -8.812 2.800 1.00 0.75 158 LYS A N 10
ATOM 22759 C CA . LYS A 1 158 ? 2.680 -9.917 3.230 1.00 0.96 158 LYS A CA 10
ATOM 22760 C C . LYS A 1 158 ? 3.726 -10.278 2.179 1.00 1.43 158 LYS A C 10
ATOM 22761 O O . LYS A 1 158 ? 3.354 -10.841 1.127 1.00 1.89 158 LYS A O 10
ATOM 22781 N N . MET A 1 1 ? -16.462 -10.370 8.427 1.00 7.47 1 MET A N 11
ATOM 22782 C CA . MET A 1 1 ? -17.871 -9.972 8.656 1.00 7.05 1 MET A CA 11
ATOM 22783 C C . MET A 1 1 ? -18.571 -9.692 7.336 1.00 6.18 1 MET A C 11
ATOM 22784 O O . MET A 1 1 ? -19.695 -10.136 7.110 1.00 6.26 1 MET A O 11
ATOM 22800 N N . GLU A 1 2 ? -17.897 -8.966 6.460 1.00 5.66 2 GLU A N 11
ATOM 22801 C CA . GLU A 1 2 ? -18.523 -8.451 5.255 1.00 5.12 2 GLU A CA 11
ATOM 22802 C C . GLU A 1 2 ? -18.290 -9.363 4.055 1.00 4.18 2 GLU A C 11
ATOM 22803 O O . GLU A 1 2 ? -17.195 -9.901 3.863 1.00 4.52 2 GLU A O 11
ATOM 22815 N N . GLN A 1 3 ? -19.328 -9.526 3.250 1.00 3.35 3 GLN A N 11
ATOM 22816 C CA . GLN A 1 3 ? -19.217 -10.211 1.973 1.00 2.68 3 GLN A CA 11
ATOM 22817 C C . GLN A 1 3 ? -19.264 -9.176 0.856 1.00 1.97 3 GLN A C 11
ATOM 22818 O O . GLN A 1 3 ? -20.335 -8.796 0.386 1.00 2.24 3 GLN A O 11
ATOM 22832 N N . SER A 1 4 ? -18.091 -8.711 0.458 1.00 1.43 4 SER A N 11
ATOM 22833 C CA . SER A 1 4 ? -17.968 -7.592 -0.465 1.00 0.82 4 SER A CA 11
ATOM 22834 C C . SER A 1 4 ? -18.131 -8.022 -1.933 1.00 0.93 4 SER A C 11
ATOM 22835 O O . SER A 1 4 ? -17.805 -7.256 -2.842 1.00 1.64 4 SER A O 11
ATOM 22843 N N . ALA A 1 5 ? -18.646 -9.241 -2.153 1.00 1.31 5 ALA A N 11
ATOM 22844 C CA . ALA A 1 5 ? -18.897 -9.790 -3.499 1.00 1.41 5 ALA A CA 11
ATOM 22845 C C . ALA A 1 5 ? -17.598 -10.100 -4.248 1.00 1.33 5 ALA A C 11
ATOM 22846 O O . ALA A 1 5 ? -17.285 -11.261 -4.516 1.00 1.96 5 ALA A O 11
ATOM 22853 N N . SER A 1 6 ? -16.838 -9.064 -4.575 1.00 1.05 6 SER A N 11
ATOM 22854 C CA . SER A 1 6 ? -15.582 -9.224 -5.297 1.00 0.98 6 SER A CA 11
ATOM 22855 C C . SER A 1 6 ? -14.471 -9.697 -4.358 1.00 0.84 6 SER A C 11
ATOM 22856 O O . SER A 1 6 ? -13.299 -9.757 -4.744 1.00 0.79 6 SER A O 11
ATOM 22864 N N . ASP A 1 7 ? -14.857 -10.064 -3.139 1.00 0.83 7 ASP A N 11
ATOM 22865 C CA . ASP A 1 7 ? -13.911 -10.464 -2.104 1.00 0.77 7 ASP A CA 11
ATOM 22866 C C . ASP A 1 7 ? -13.225 -11.778 -2.463 1.00 0.72 7 ASP A C 11
ATOM 22867 O O . ASP A 1 7 ? -12.102 -12.040 -2.037 1.00 0.82 7 ASP A O 11
ATOM 22876 N N . SER A 1 8 ? -13.893 -12.592 -3.261 1.00 0.69 8 SER A N 11
ATOM 22877 C CA . SER A 1 8 ? -13.301 -13.834 -3.732 1.00 0.75 8 SER A CA 11
ATOM 22878 C C . SER A 1 8 ? -12.736 -13.662 -5.140 1.00 0.78 8 SER A C 11
ATOM 22879 O O . SER A 1 8 ? -11.929 -14.468 -5.601 1.00 1.03 8 SER A O 11
ATOM 22887 N N . ASN A 1 9 ? -13.158 -12.604 -5.823 1.00 0.73 9 ASN A N 11
ATOM 22888 C CA . ASN A 1 9 ? -12.782 -12.411 -7.218 1.00 0.82 9 ASN A CA 11
ATOM 22889 C C . ASN A 1 9 ? -11.468 -11.651 -7.357 1.00 0.77 9 ASN A C 11
ATOM 22890 O O . ASN A 1 9 ? -10.484 -12.190 -7.854 1.00 0.86 9 ASN A O 11
ATOM 22901 N N . LYS A 1 10 ? -11.441 -10.411 -6.882 1.00 0.72 10 LYS A N 11
ATOM 22902 C CA . LYS A 1 10 ? -10.293 -9.546 -7.120 1.00 0.75 10 LYS A CA 11
ATOM 22903 C C . LYS A 1 10 ? -9.238 -9.714 -6.036 1.00 0.70 10 LYS A C 11
ATOM 22904 O O . LYS A 1 10 ? -8.036 -9.654 -6.308 1.00 0.76 10 LYS A O 11
ATOM 22923 N N . SER A 1 11 ? -9.694 -9.930 -4.806 1.00 0.65 11 SER A N 11
ATOM 22924 C CA . SER A 1 11 ? -8.797 -10.040 -3.664 1.00 0.64 11 SER A CA 11
ATOM 22925 C C . SER A 1 11 ? -7.792 -11.173 -3.865 1.00 0.66 11 SER A C 11
ATOM 22926 O O . SER A 1 11 ? -6.599 -10.998 -3.626 1.00 0.67 11 SER A O 11
ATOM 22934 N N . GLN A 1 12 ? -8.274 -12.321 -4.332 1.00 0.72 12 GLN A N 11
ATOM 22935 C CA . GLN A 1 12 ? -7.418 -13.490 -4.511 1.00 0.81 12 GLN A CA 11
ATOM 22936 C C . GLN A 1 12 ? -6.429 -13.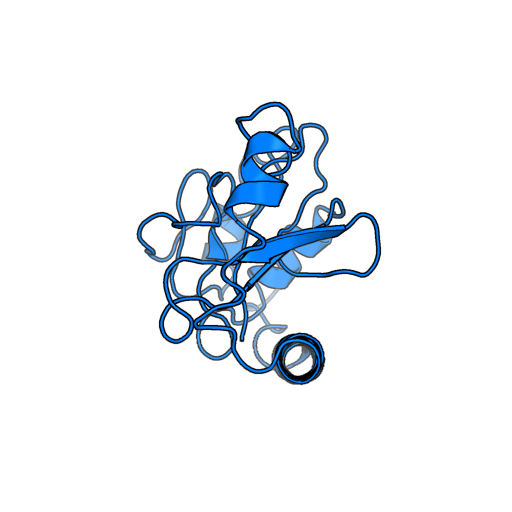279 -5.658 1.00 0.79 12 GLN A C 11
ATOM 22937 O O . GLN A 1 12 ? -5.310 -13.793 -5.623 1.00 0.85 12 GLN A O 11
ATOM 22951 N N . ASN A 1 13 ? -6.835 -12.515 -6.663 1.00 0.77 13 ASN A N 11
ATOM 22952 C CA . ASN A 1 13 ? -5.951 -12.208 -7.782 1.00 0.81 13 ASN A CA 11
ATOM 22953 C C . ASN A 1 13 ? -4.815 -11.310 -7.325 1.00 0.73 13 ASN A C 11
ATOM 22954 O O . ASN A 1 13 ? -3.647 -11.591 -7.593 1.00 0.76 13 ASN A O 11
ATOM 22965 N N . ALA A 1 14 ? -5.160 -10.236 -6.618 1.00 0.69 14 ALA A N 11
ATOM 22966 C CA . ALA A 1 14 ? -4.163 -9.325 -6.062 1.00 0.66 14 ALA A CA 11
ATOM 22967 C C . ALA A 1 14 ? -3.165 -10.072 -5.179 1.00 0.59 14 ALA A C 11
ATOM 22968 O O . ALA A 1 14 ? -1.960 -9.820 -5.238 1.00 0.61 14 ALA A O 11
ATOM 22975 N N . ILE A 1 15 ? -3.679 -10.996 -4.371 1.00 0.59 15 ILE A N 11
ATOM 22976 C CA . ILE A 1 15 ? -2.841 -11.838 -3.521 1.00 0.60 15 ILE A CA 11
ATOM 22977 C C . ILE A 1 15 ? -1.817 -12.602 -4.360 1.00 0.59 15 ILE A C 11
ATOM 22978 O O . ILE A 1 15 ? -0.626 -12.610 -4.052 1.00 0.59 15 ILE A O 11
ATOM 22994 N N . SER A 1 16 ? -2.293 -13.211 -5.436 1.00 0.64 16 SER A N 11
ATOM 22995 C CA . SER A 1 16 ? -1.440 -14.009 -6.306 1.00 0.70 16 SER A CA 11
ATOM 22996 C C . SER A 1 16 ? -0.342 -13.149 -6.935 1.00 0.69 16 SER A C 11
ATOM 22997 O O . SER A 1 16 ? 0.786 -13.611 -7.128 1.00 0.79 16 SER A O 11
ATOM 23005 N N . GLU A 1 17 ? -0.679 -11.896 -7.234 1.00 0.68 17 GLU A N 11
ATOM 23006 C CA . GLU A 1 17 ? 0.276 -10.951 -7.806 1.00 0.75 17 GLU A CA 11
ATOM 23007 C C . GLU A 1 17 ? 1.404 -10.652 -6.821 1.00 0.69 17 GLU A C 11
ATOM 23008 O O . GLU A 1 17 ? 2.575 -10.939 -7.085 1.00 0.75 17 GLU A O 11
ATOM 23020 N N . VAL A 1 18 ? 1.036 -10.091 -5.674 1.00 0.64 18 VAL A N 11
ATOM 23021 C CA . VAL A 1 18 ? 2.014 -9.587 -4.717 1.00 0.69 18 VAL A CA 11
ATOM 23022 C C . VAL A 1 18 ? 2.822 -10.705 -4.069 1.00 0.67 18 VAL A C 11
ATOM 23023 O O . VAL A 1 18 ? 4.003 -10.523 -3.783 1.00 0.76 18 VAL A O 11
ATOM 23036 N N . MET A 1 19 ? 2.195 -11.863 -3.862 1.00 0.65 19 MET A N 11
ATOM 23037 C CA . MET A 1 19 ? 2.867 -12.993 -3.225 1.00 0.75 19 MET A CA 11
ATOM 23038 C C . MET A 1 19 ? 4.084 -13.408 -4.046 1.00 0.74 19 MET A C 11
ATOM 23039 O O . MET A 1 19 ? 5.124 -13.778 -3.497 1.00 0.78 19 MET A O 11
ATOM 23053 N N . SER A 1 20 ? 3.958 -13.310 -5.364 1.00 0.75 20 SER A N 11
ATOM 23054 C CA . SER A 1 20 ? 5.046 -13.665 -6.258 1.00 0.82 20 SER A CA 11
ATOM 23055 C C . SER A 1 20 ? 6.202 -12.683 -6.090 1.00 0.82 20 SER A C 11
ATOM 23056 O O . SER A 1 20 ? 7.367 -13.074 -6.095 1.00 0.90 20 SER A O 11
ATOM 23064 N N . ALA A 1 21 ? 5.868 -11.412 -5.910 1.00 0.78 21 ALA A N 11
ATOM 23065 C CA . ALA A 1 21 ? 6.872 -10.366 -5.809 1.00 0.85 21 ALA A CA 11
ATOM 23066 C C . ALA A 1 21 ? 7.537 -10.355 -4.434 1.00 0.82 21 ALA A C 11
ATOM 23067 O O . ALA A 1 21 ? 8.756 -10.216 -4.333 1.00 0.89 21 ALA A O 11
ATOM 23074 N N . THR A 1 22 ? 6.736 -10.522 -3.384 1.00 0.78 22 THR A N 11
ATOM 23075 C CA . THR A 1 22 ? 7.242 -10.461 -2.017 1.00 0.83 22 THR A CA 11
ATOM 23076 C C . THR A 1 22 ? 8.258 -11.565 -1.740 1.00 0.87 22 THR A C 11
ATOM 23077 O O . THR A 1 22 ? 9.170 -11.392 -0.934 1.00 0.94 22 THR A O 11
ATOM 23088 N N . SER A 1 23 ? 8.106 -12.690 -2.420 1.00 0.89 23 SER A N 11
ATOM 23089 C CA . SER A 1 23 ? 9.017 -13.807 -2.252 1.00 0.99 23 SER A CA 11
ATOM 23090 C C . SER A 1 23 ? 10.210 -13.693 -3.204 1.00 1.01 23 SER A C 11
ATOM 23091 O O . SER A 1 23 ? 11.347 -13.968 -2.824 1.00 1.11 23 SER A O 11
ATOM 23099 N N . ALA A 1 24 ? 9.951 -13.261 -4.438 1.00 0.96 24 ALA A N 11
ATOM 23100 C CA . ALA A 1 24 ? 10.994 -13.177 -5.456 1.00 1.03 24 ALA A CA 11
ATOM 23101 C C . ALA A 1 24 ? 12.055 -12.139 -5.102 1.00 1.01 24 ALA A C 11
ATOM 23102 O O . ALA A 1 24 ? 13.244 -12.362 -5.332 1.00 1.10 24 ALA A O 11
ATOM 23109 N N . ILE A 1 25 ? 11.628 -11.013 -4.538 1.00 0.93 25 ILE A N 11
ATOM 23110 C CA . ILE A 1 25 ? 12.552 -9.937 -4.192 1.00 0.93 25 ILE A CA 11
ATOM 23111 C C . ILE A 1 25 ? 13.582 -10.405 -3.164 1.00 0.97 25 ILE A C 11
ATOM 23112 O O . ILE A 1 25 ? 14.728 -9.952 -3.170 1.00 1.02 25 ILE A O 11
ATOM 23128 N N . ASN A 1 26 ? 13.173 -11.333 -2.304 1.00 0.98 26 ASN A N 11
ATOM 23129 C CA . ASN A 1 26 ? 14.071 -11.906 -1.308 1.00 1.08 26 ASN A CA 11
ATOM 23130 C C . ASN A 1 26 ? 15.224 -12.619 -2.000 1.00 1.12 26 ASN A C 11
ATOM 23131 O O . ASN A 1 26 ? 16.394 -12.390 -1.684 1.00 1.20 26 ASN A O 11
ATOM 23142 N N . GLY A 1 27 ? 14.878 -13.451 -2.979 1.00 1.12 27 GLY A N 11
ATOM 23143 C CA . GLY A 1 27 ? 15.872 -14.216 -3.710 1.00 1.20 27 GLY A CA 11
ATOM 23144 C C . GLY A 1 27 ? 16.755 -13.343 -4.582 1.00 1.23 27 GLY A C 11
ATOM 23145 O O . GLY A 1 27 ? 17.845 -13.756 -4.985 1.00 1.36 27 GLY A O 11
ATOM 23149 N N . LEU A 1 28 ? 16.283 -12.143 -4.887 1.00 1.16 28 LEU A N 11
ATOM 23150 C CA . LEU A 1 28 ? 17.061 -11.199 -5.673 1.00 1.22 28 LEU A CA 11
ATOM 23151 C C . LEU A 1 28 ? 18.138 -10.549 -4.815 1.00 1.28 28 LEU A C 11
ATOM 23152 O O . LEU A 1 28 ? 19.295 -10.441 -5.223 1.00 1.42 28 LEU A O 11
ATOM 23168 N N . TYR A 1 29 ? 17.754 -10.124 -3.621 1.00 1.22 29 TYR A N 11
ATOM 23169 C CA . TYR A 1 29 ? 18.668 -9.416 -2.736 1.00 1.31 29 TYR A CA 11
ATOM 23170 C C . TYR A 1 29 ? 19.574 -10.396 -1.998 1.00 1.58 29 TYR A C 11
ATOM 23171 O O . TYR A 1 29 ? 20.785 -10.395 -2.212 1.00 2.30 29 TYR A O 11
ATOM 23189 N N . ILE A 1 30 ? 18.977 -11.242 -1.156 1.00 1.25 30 ILE A N 11
ATOM 23190 C CA . ILE A 1 30 ? 19.717 -12.255 -0.393 1.00 1.45 30 ILE A CA 11
ATOM 23191 C C . ILE A 1 30 ? 20.692 -11.628 0.608 1.00 1.45 30 ILE A C 11
ATOM 23192 O O . ILE A 1 30 ? 21.626 -10.914 0.240 1.00 1.99 30 ILE A O 11
ATOM 23208 N N . GLY A 1 31 ? 20.462 -11.896 1.887 1.00 1.43 31 GLY A N 11
ATOM 23209 C CA . GLY A 1 31 ? 21.361 -11.411 2.917 1.00 1.69 31 GLY A CA 11
ATOM 23210 C C . GLY A 1 31 ? 20.806 -10.207 3.647 1.00 1.52 31 GLY A C 11
ATOM 23211 O O . GLY A 1 31 ? 21.145 -9.963 4.807 1.00 1.93 31 GLY A O 11
ATOM 23215 N N . GLN A 1 32 ? 19.949 -9.454 2.973 1.00 1.16 32 GLN A N 11
ATOM 23216 C CA . GLN A 1 32 ? 19.357 -8.263 3.563 1.00 1.10 32 GLN A CA 11
ATOM 23217 C C . GLN A 1 32 ? 18.404 -8.644 4.685 1.00 1.14 32 GLN A C 11
ATOM 23218 O O . GLN A 1 32 ? 17.454 -9.399 4.477 1.00 1.93 32 GLN A O 11
ATOM 23232 N N . THR A 1 33 ? 18.676 -8.128 5.870 1.00 1.15 33 THR A N 11
ATOM 23233 C CA . THR A 1 33 ? 17.838 -8.374 7.026 1.00 1.20 33 THR A CA 11
ATOM 23234 C C . THR A 1 33 ? 16.432 -7.825 6.798 1.00 1.09 33 THR A C 11
ATOM 23235 O O . THR A 1 33 ? 15.435 -8.484 7.100 1.00 1.21 33 THR A O 11
ATOM 23246 N N . SER A 1 34 ? 16.361 -6.628 6.236 1.00 1.12 34 SER A N 11
ATOM 23247 C CA . SER A 1 34 ? 15.092 -5.955 6.047 1.00 1.35 34 SER A CA 11
ATOM 23248 C C . SER A 1 34 ? 15.119 -5.035 4.830 1.00 1.13 34 SER A C 11
ATOM 23249 O O . SER A 1 34 ? 14.362 -4.067 4.762 1.00 1.18 34 SER A O 11
ATOM 23257 N N . TYR A 1 35 ? 15.989 -5.353 3.861 1.00 0.96 35 TYR A N 11
ATOM 23258 C CA . TYR A 1 35 ? 16.137 -4.545 2.643 1.00 0.78 35 TYR A CA 11
ATOM 23259 C C . TYR A 1 35 ? 16.537 -3.108 2.986 1.00 0.74 35 TYR A C 11
ATOM 23260 O O . TYR A 1 35 ? 16.428 -2.207 2.154 1.00 0.68 35 TYR A O 11
ATOM 23278 N N . SER A 1 36 ? 17.052 -2.911 4.197 1.00 0.89 36 SER A N 11
ATOM 23279 C CA . SER A 1 36 ? 17.310 -1.576 4.722 1.00 1.03 36 SER A CA 11
ATOM 23280 C C . SER A 1 36 ? 18.559 -0.947 4.110 1.00 1.25 36 SER A C 11
ATOM 23281 O O . SER A 1 36 ? 18.997 0.123 4.530 1.00 2.03 36 SER A O 11
ATOM 23289 N N . GLY A 1 37 ? 19.119 -1.607 3.109 1.00 1.42 37 GLY A N 11
ATOM 23290 C CA . GLY A 1 37 ? 20.212 -1.021 2.367 1.00 1.83 37 GLY A CA 11
ATOM 23291 C C . GLY A 1 37 ? 19.725 0.111 1.490 1.00 1.52 37 GLY A C 11
ATOM 23292 O O . GLY A 1 37 ? 20.498 0.973 1.083 1.00 1.88 37 GLY A O 11
ATOM 23296 N N . LEU A 1 38 ? 18.428 0.107 1.215 1.00 0.95 38 LEU A N 11
ATOM 23297 C CA . LEU A 1 38 ? 17.811 1.141 0.397 1.00 0.77 38 LEU A CA 11
ATOM 23298 C C . LEU A 1 38 ? 17.118 2.183 1.267 1.00 0.68 38 LEU A C 11
ATOM 23299 O O . LEU A 1 38 ? 16.528 3.130 0.751 1.00 0.66 38 LEU A O 11
ATOM 23315 N N . ASP A 1 39 ? 17.196 1.998 2.588 1.00 0.76 39 ASP A N 11
ATOM 23316 C CA . ASP A 1 39 ? 16.447 2.829 3.539 1.00 0.85 39 ASP A CA 11
ATOM 23317 C C . ASP A 1 39 ? 16.774 4.300 3.354 1.00 0.82 39 ASP A C 11
ATOM 23318 O O . ASP A 1 39 ? 15.961 5.071 2.853 1.00 0.90 39 ASP A O 11
ATOM 23327 N N . SER A 1 40 ? 17.984 4.675 3.743 1.00 0.82 40 SER A N 11
ATOM 23328 C CA . SER A 1 40 ? 18.431 6.049 3.617 1.00 0.94 40 SER A CA 11
ATOM 23329 C C . SER A 1 40 ? 18.552 6.440 2.149 1.00 0.89 40 SER A C 11
ATOM 23330 O O . SER A 1 40 ? 18.364 7.601 1.795 1.00 1.00 40 SER A O 11
ATOM 23338 N N . THR A 1 41 ? 18.843 5.456 1.303 1.00 0.81 41 THR A N 11
ATOM 23339 C CA . THR A 1 41 ? 18.992 5.681 -0.128 1.00 0.85 41 THR A CA 11
ATOM 23340 C C . THR A 1 41 ? 17.740 6.326 -0.714 1.00 0.79 41 THR A C 11
ATOM 23341 O O . THR A 1 41 ? 17.806 7.403 -1.306 1.00 0.95 41 THR A O 11
ATOM 23352 N N . ILE A 1 42 ? 16.598 5.674 -0.522 1.00 0.67 42 ILE A N 11
ATOM 23353 C CA . ILE A 1 42 ? 15.332 6.182 -1.032 1.00 0.67 42 ILE A CA 11
ATOM 23354 C C . ILE A 1 42 ? 14.870 7.374 -0.200 1.00 0.64 42 ILE A C 11
ATOM 23355 O O . ILE A 1 42 ? 14.244 8.303 -0.709 1.00 0.68 42 ILE A O 11
ATOM 23371 N N . LEU A 1 43 ? 15.216 7.343 1.079 1.00 0.64 43 LEU A N 11
ATOM 23372 C CA . LEU A 1 43 ? 14.841 8.395 2.010 1.00 0.70 43 LEU A CA 11
ATOM 23373 C C . LEU A 1 43 ? 15.393 9.746 1.554 1.00 0.75 43 LEU A C 11
ATOM 23374 O O . LEU A 1 43 ? 14.632 10.662 1.246 1.00 0.75 43 LEU A O 11
ATOM 23390 N N . LEU A 1 44 ? 16.716 9.858 1.469 1.00 0.85 44 LEU A N 11
ATOM 23391 C CA . LEU A 1 44 ? 17.348 11.125 1.109 1.00 0.98 44 LEU A CA 11
ATOM 23392 C C . LEU A 1 44 ? 17.223 11.399 -0.386 1.00 0.92 44 LEU A C 11
ATOM 23393 O O . LEU A 1 44 ? 17.528 12.500 -0.850 1.00 1.03 44 LEU A O 11
ATOM 23409 N N . ASN A 1 45 ? 16.778 10.391 -1.132 1.00 0.84 45 ASN A N 11
ATOM 23410 C CA . ASN A 1 45 ? 16.595 10.509 -2.578 1.00 0.91 45 ASN A CA 11
ATOM 23411 C C . ASN A 1 45 ? 15.678 11.676 -2.915 1.00 0.88 45 ASN A C 11
ATOM 23412 O O . ASN A 1 45 ? 15.932 12.432 -3.852 1.00 1.02 45 ASN A O 11
ATOM 23423 N N . THR A 1 46 ? 14.607 11.817 -2.154 1.00 0.79 46 THR A N 11
ATOM 23424 C CA . THR A 1 46 ? 13.663 12.887 -2.390 1.00 0.85 46 THR A CA 11
ATOM 23425 C C . THR A 1 46 ? 13.525 13.772 -1.155 1.00 0.79 46 THR A C 11
ATOM 23426 O O . THR A 1 46 ? 12.778 13.449 -0.241 1.00 0.68 46 THR A O 11
ATOM 23437 N N . SER A 1 47 ? 14.277 14.870 -1.136 1.00 0.97 47 SER A N 11
ATOM 23438 C CA . SER A 1 47 ? 14.155 15.903 -0.105 1.00 1.13 47 SER A CA 11
ATOM 23439 C C . SER A 1 47 ? 14.327 15.338 1.315 1.00 1.06 47 SER A C 11
ATOM 23440 O O . SER A 1 47 ? 13.820 15.919 2.277 1.00 1.32 47 SER A O 11
ATOM 23448 N N . ALA A 1 48 ? 15.038 14.211 1.432 1.00 0.92 48 ALA A N 11
ATOM 23449 C CA . ALA A 1 48 ? 15.258 13.520 2.718 1.00 0.97 48 ALA A CA 11
ATOM 23450 C C . ALA A 1 48 ? 13.976 12.856 3.235 1.00 0.88 48 ALA A C 11
ATOM 23451 O O . ALA A 1 48 ? 14.029 11.871 3.972 1.00 1.00 48 ALA A O 11
ATOM 23458 N N . ILE A 1 49 ? 12.834 13.408 2.857 1.00 0.78 49 ILE A N 11
ATOM 23459 C CA . ILE A 1 49 ? 11.543 12.807 3.139 1.00 0.75 49 ILE A CA 11
ATOM 23460 C C . ILE A 1 49 ? 10.830 12.567 1.818 1.00 0.62 49 ILE A C 11
ATOM 23461 O O . ILE A 1 49 ? 10.294 13.506 1.231 1.00 0.65 49 ILE A O 11
ATOM 23477 N N . PRO A 1 50 ? 10.847 11.320 1.317 1.00 0.57 50 PRO A N 11
ATOM 23478 C CA . PRO A 1 50 ? 10.322 10.994 -0.011 1.00 0.52 50 PRO A CA 11
ATOM 23479 C C . PRO A 1 50 ? 8.894 11.490 -0.216 1.00 0.53 50 PRO A C 11
ATOM 23480 O O . PRO A 1 50 ? 7.934 10.897 0.268 1.00 0.53 50 PRO A O 11
ATOM 23491 N N . ASP A 1 51 ? 8.775 12.593 -0.946 1.00 0.59 51 ASP A N 11
ATOM 23492 C CA . ASP A 1 51 ? 7.490 13.242 -1.214 1.00 0.63 51 ASP A CA 11
ATOM 23493 C C . ASP A 1 51 ? 6.582 12.328 -2.040 1.00 0.52 51 ASP A C 11
ATOM 23494 O O . ASP A 1 51 ? 5.383 12.569 -2.176 1.00 0.54 51 ASP A O 11
ATOM 23503 N N . ASN A 1 52 ? 7.175 11.256 -2.550 1.00 0.47 52 ASN A N 11
ATOM 23504 C CA . ASN A 1 52 ? 6.489 10.285 -3.397 1.00 0.49 52 ASN A CA 11
ATOM 23505 C C . ASN A 1 52 ? 5.369 9.588 -2.631 1.00 0.43 52 ASN A C 11
ATOM 23506 O O . ASN A 1 52 ? 4.478 8.981 -3.224 1.00 0.56 52 ASN A O 11
ATOM 23517 N N . TYR A 1 53 ? 5.435 9.670 -1.309 1.00 0.39 53 TYR A N 11
ATOM 23518 C CA . TYR A 1 53 ? 4.455 9.048 -0.427 1.00 0.52 53 TYR A CA 11
ATOM 23519 C C . TYR A 1 53 ? 3.041 9.520 -0.750 1.00 0.56 53 TYR A C 11
ATOM 23520 O O . TYR A 1 53 ? 2.083 8.761 -0.641 1.00 0.83 53 TYR A O 11
ATOM 23538 N N . LYS A 1 54 ? 2.919 10.753 -1.189 1.00 0.46 54 LYS A N 11
ATOM 23539 C CA . LYS A 1 54 ? 1.626 11.305 -1.537 1.00 0.49 54 LYS A CA 11
ATOM 23540 C C . LYS A 1 54 ? 1.603 11.705 -3.009 1.00 0.52 54 LYS A C 11
ATOM 23541 O O . LYS A 1 54 ? 2.642 12.004 -3.594 1.00 0.72 54 LYS A O 11
ATOM 23560 N N . ASP A 1 55 ? 0.423 11.709 -3.607 1.00 0.48 55 ASP A N 11
ATOM 23561 C CA . ASP A 1 55 ? 0.263 12.249 -4.949 1.00 0.51 55 ASP A CA 11
ATOM 23562 C C . ASP A 1 55 ? -0.669 13.460 -4.910 1.00 0.60 55 ASP A C 11
ATOM 23563 O O . ASP A 1 55 ? -1.653 13.464 -4.167 1.00 0.72 55 ASP A O 11
ATOM 23572 N N . THR A 1 56 ? -0.361 14.480 -5.701 1.00 0.67 56 THR A N 11
ATOM 23573 C CA . THR A 1 56 ? -1.123 15.723 -5.677 1.00 0.78 56 THR A CA 11
ATOM 23574 C C . THR A 1 56 ? -2.238 15.711 -6.715 1.00 0.75 56 THR A C 11
ATOM 23575 O O . THR A 1 56 ? -3.195 16.478 -6.618 1.00 0.78 56 THR A O 11
ATOM 23586 N N . THR A 1 57 ? -2.115 14.839 -7.705 1.00 0.76 57 THR A N 11
ATOM 23587 C CA . THR A 1 57 ? -3.200 14.598 -8.643 1.00 0.79 57 THR A CA 11
ATOM 23588 C C . THR A 1 57 ? -4.217 13.681 -7.969 1.00 0.74 57 THR A C 11
ATOM 23589 O O . THR A 1 57 ? -5.326 13.463 -8.462 1.00 1.04 57 THR A O 11
ATOM 23600 N N . ASN A 1 58 ? -3.791 13.158 -6.819 1.00 0.65 58 ASN A N 11
ATOM 23601 C CA . ASN A 1 58 ? -4.596 12.298 -5.965 1.00 0.70 58 ASN A CA 11
ATOM 23602 C C . ASN A 1 58 ? -4.742 10.912 -6.565 1.00 0.59 58 ASN A C 11
ATOM 23603 O O . ASN A 1 58 ? -5.811 10.295 -6.512 1.00 0.66 58 ASN A O 11
ATOM 23614 N N . LYS A 1 59 ? -3.649 10.412 -7.129 1.00 0.52 59 LYS A N 11
ATOM 23615 C CA . LYS A 1 59 ? -3.596 9.035 -7.564 1.00 0.51 59 LYS A CA 11
ATOM 23616 C C . LYS A 1 59 ? -2.229 8.430 -7.199 1.00 0.45 59 LYS A C 11
ATOM 23617 O O . LYS A 1 59 ? -1.256 8.506 -7.939 1.00 0.48 59 LYS A O 11
ATOM 23636 N N . LYS A 1 60 ? -2.147 7.907 -5.989 1.00 0.41 60 LYS A N 11
ATOM 23637 C CA . LYS A 1 60 ? -0.966 7.177 -5.542 1.00 0.38 60 LYS A CA 11
ATOM 23638 C C . LYS A 1 60 ? -1.386 6.059 -4.600 1.00 0.38 60 LYS A C 11
ATOM 23639 O O . LYS A 1 60 ? -2.134 6.287 -3.646 1.00 0.41 60 LYS A O 11
ATOM 23658 N N . ILE A 1 61 ? -0.913 4.855 -4.881 1.00 0.37 61 ILE A N 11
ATOM 23659 C CA . ILE A 1 61 ? -1.091 3.729 -3.983 1.00 0.38 61 ILE A CA 11
ATOM 23660 C C . ILE A 1 61 ? 0.240 2.999 -3.809 1.00 0.38 61 ILE A C 11
ATOM 23661 O O . ILE A 1 61 ? 0.923 2.696 -4.789 1.00 0.45 61 ILE A O 11
ATOM 23677 N N . THR A 1 62 ? 0.642 2.762 -2.570 1.00 0.39 62 THR A N 11
ATOM 23678 C CA . THR A 1 62 ? 1.884 2.047 -2.311 1.00 0.45 62 THR A CA 11
ATOM 23679 C C . THR A 1 62 ? 1.639 0.547 -2.317 1.00 0.50 62 THR A C 11
ATOM 23680 O O . THR A 1 62 ? 0.892 0.047 -1.481 1.00 0.62 62 THR A O 11
ATOM 23691 N N . ASN A 1 63 ? 2.259 -0.138 -3.284 1.00 0.52 63 ASN A N 11
ATOM 23692 C CA . ASN A 1 63 ? 2.145 -1.593 -3.451 1.00 0.61 63 ASN A CA 11
ATOM 23693 C C . ASN A 1 63 ? 2.523 -2.020 -4.869 1.00 0.76 63 ASN A C 11
ATOM 23694 O O . ASN A 1 63 ? 3.418 -2.844 -5.050 1.00 1.31 63 ASN A O 11
ATOM 23705 N N . PRO A 1 64 ? 1.863 -1.452 -5.902 1.00 0.64 64 PRO A N 11
ATOM 23706 C CA . PRO A 1 64 ? 1.922 -1.973 -7.255 1.00 0.97 64 PRO A CA 11
ATOM 23707 C C . PRO A 1 64 ? 3.074 -1.387 -8.067 1.00 1.15 64 PRO A C 11
ATOM 23708 O O . PRO A 1 64 ? 3.706 -0.409 -7.667 1.00 1.75 64 PRO A O 11
ATOM 23719 N N . PHE A 1 65 ? 3.327 -1.992 -9.217 1.00 1.16 65 PHE A N 11
ATOM 23720 C CA . PHE A 1 65 ? 4.404 -1.571 -10.099 1.00 1.47 65 PHE A CA 11
ATOM 23721 C C . PHE A 1 65 ? 3.919 -1.585 -11.546 1.00 1.30 65 PHE A C 11
ATOM 23722 O O . PHE A 1 65 ? 4.663 -1.913 -12.471 1.00 1.80 65 PHE A O 11
ATOM 23739 N N . GLY A 1 66 ? 2.664 -1.190 -11.735 1.00 0.85 66 GLY A N 11
ATOM 23740 C CA . GLY A 1 66 ? 2.053 -1.277 -13.043 1.00 0.86 66 GLY A CA 11
ATOM 23741 C C . GLY A 1 66 ? 2.214 -0.006 -13.847 1.00 0.86 66 GLY A C 11
ATOM 23742 O O . GLY A 1 66 ? 1.955 0.015 -15.048 1.00 1.21 66 GLY A O 11
ATOM 23746 N N . GLY A 1 67 ? 2.638 1.056 -13.180 1.00 0.70 67 GLY A N 11
ATOM 23747 C CA . GLY A 1 67 ? 2.758 2.347 -13.825 1.00 0.70 67 GLY A CA 11
ATOM 23748 C C . GLY A 1 67 ? 4.013 3.069 -13.394 1.00 0.65 67 GLY A C 11
ATOM 23749 O O . GLY A 1 67 ? 5.118 2.618 -13.683 1.00 0.67 67 GLY A O 11
ATOM 23753 N N . GLU A 1 68 ? 3.846 4.173 -12.683 1.00 0.63 68 GLU A N 11
ATOM 23754 C CA . GLU A 1 68 ? 4.976 4.919 -12.153 1.00 0.64 68 GLU A CA 11
ATOM 23755 C C . GLU A 1 68 ? 5.363 4.356 -10.795 1.00 0.58 68 GLU A C 11
ATOM 23756 O O . GLU A 1 68 ? 4.712 4.640 -9.793 1.00 0.59 68 GLU A O 11
ATOM 23768 N N . LEU A 1 69 ? 6.408 3.548 -10.771 1.00 0.57 69 LEU A N 11
ATOM 23769 C CA . LEU A 1 69 ? 6.841 2.900 -9.536 1.00 0.57 69 LEU A CA 11
ATOM 23770 C C . LEU A 1 69 ? 8.138 3.496 -8.992 1.00 0.55 69 LEU A C 11
ATOM 23771 O O . LEU A 1 69 ? 9.074 3.783 -9.739 1.00 0.60 69 LEU A O 11
ATOM 23787 N N . ASN A 1 70 ? 8.166 3.689 -7.677 1.00 0.52 70 ASN A N 11
ATOM 23788 C CA . ASN A 1 70 ? 9.369 4.112 -6.969 1.00 0.53 70 ASN A CA 11
ATOM 23789 C C . ASN A 1 70 ? 9.654 3.126 -5.838 1.00 0.49 70 ASN A C 11
ATOM 23790 O O . ASN A 1 70 ? 8.799 2.903 -4.980 1.00 0.51 70 ASN A O 11
ATOM 23801 N N . VAL A 1 71 ? 10.845 2.544 -5.837 1.00 0.51 71 VAL A N 11
ATOM 23802 C CA . VAL A 1 71 ? 11.165 1.462 -4.910 1.00 0.52 71 VAL A CA 11
ATOM 23803 C C . VAL A 1 71 ? 11.532 1.990 -3.528 1.00 0.49 71 VAL A C 11
ATOM 23804 O O . VAL A 1 71 ? 11.976 3.126 -3.390 1.00 0.58 71 VAL A O 11
ATOM 23817 N N . GLY A 1 72 ? 11.317 1.159 -2.513 1.00 0.44 72 GLY A N 11
ATOM 23818 C CA . GLY A 1 72 ? 11.739 1.497 -1.163 1.00 0.46 72 GLY A CA 11
ATOM 23819 C C . GLY A 1 72 ? 11.580 0.332 -0.196 1.00 0.44 72 GLY A C 11
ATOM 23820 O O . GLY A 1 72 ? 10.785 -0.570 -0.445 1.00 0.48 72 GLY A O 11
ATOM 23824 N N . PRO A 1 73 ? 12.356 0.310 0.900 1.00 0.53 73 PRO A N 11
ATOM 23825 C CA . PRO A 1 73 ? 12.235 -0.696 1.955 1.00 0.54 73 PRO A CA 11
ATOM 23826 C C . PRO A 1 73 ? 11.405 -0.206 3.144 1.00 0.49 73 PRO A C 11
ATOM 23827 O O . PRO A 1 73 ? 11.215 0.998 3.325 1.00 0.59 73 PRO A O 11
ATOM 23838 N N . ALA A 1 74 ? 10.928 -1.130 3.974 1.00 0.51 74 ALA A N 11
ATOM 23839 C CA . ALA A 1 74 ? 10.068 -0.754 5.089 1.00 0.61 74 ALA A CA 11
ATOM 23840 C C . ALA A 1 74 ? 10.460 -1.447 6.393 1.00 0.84 74 ALA A C 11
ATOM 23841 O O . ALA A 1 74 ? 10.107 -2.602 6.620 1.00 1.58 74 ALA A O 11
ATOM 23848 N N . ASN A 1 75 ? 11.184 -0.700 7.229 1.00 0.62 75 ASN A N 11
ATOM 23849 C CA . ASN A 1 75 ? 11.577 -1.108 8.583 1.00 0.74 75 ASN A CA 11
ATOM 23850 C C . ASN A 1 75 ? 12.280 -2.462 8.630 1.00 0.76 75 ASN A C 11
ATOM 23851 O O . ASN A 1 75 ? 13.508 -2.536 8.636 1.00 0.85 75 ASN A O 11
ATOM 23862 N N . ASN A 1 76 ? 11.491 -3.524 8.646 1.00 0.75 76 ASN A N 11
ATOM 23863 C CA . ASN A 1 76 ? 12.006 -4.864 8.887 1.00 0.82 76 ASN A CA 11
ATOM 23864 C C . ASN A 1 76 ? 11.172 -5.901 8.139 1.00 0.77 76 ASN A C 11
ATOM 23865 O O . ASN A 1 76 ? 9.999 -5.671 7.860 1.00 0.81 76 ASN A O 11
ATOM 23876 N N . ASN A 1 77 ? 11.777 -7.050 7.853 1.00 0.80 77 ASN A N 11
ATOM 23877 C CA . ASN A 1 77 ? 11.163 -8.068 7.003 1.00 0.86 77 ASN A CA 11
ATOM 23878 C C . ASN A 1 77 ? 9.996 -8.779 7.697 1.00 0.95 77 ASN A C 11
ATOM 23879 O O . ASN A 1 77 ? 9.125 -9.335 7.034 1.00 1.05 77 ASN A O 11
ATOM 23890 N N . THR A 1 78 ? 9.975 -8.780 9.026 1.00 1.02 78 THR A N 11
ATOM 23891 C CA . THR A 1 78 ? 8.867 -9.403 9.739 1.00 1.22 78 THR A CA 11
ATOM 23892 C C . THR A 1 78 ? 7.737 -8.397 9.957 1.00 1.16 78 THR A C 11
ATOM 23893 O O . THR A 1 78 ? 6.556 -8.753 9.943 1.00 1.41 78 THR A O 11
ATOM 23904 N N . ALA A 1 79 ? 8.105 -7.133 10.130 1.00 0.91 79 ALA A N 11
ATOM 23905 C CA . ALA A 1 79 ? 7.129 -6.078 10.338 1.00 0.86 79 ALA A CA 11
ATOM 23906 C C . ALA A 1 79 ? 6.458 -5.719 9.024 1.00 0.73 79 ALA A C 11
ATOM 23907 O O . ALA A 1 79 ? 5.234 -5.662 8.933 1.00 0.77 79 ALA A O 11
ATOM 23914 N N . PHE A 1 80 ? 7.276 -5.502 8.004 1.00 0.65 80 PHE A N 11
ATOM 23915 C CA . PHE A 1 80 ? 6.797 -5.169 6.673 1.00 0.60 80 PHE A CA 11
ATOM 23916 C C . PHE A 1 80 ? 7.666 -5.884 5.647 1.00 0.72 80 PHE A C 11
ATOM 23917 O O . PHE A 1 80 ? 7.896 -7.083 5.761 1.00 1.37 80 PHE A O 11
ATOM 23934 N N . GLY A 1 81 ? 8.132 -5.158 4.647 1.00 0.52 81 GLY A N 11
ATOM 23935 C CA . GLY A 1 81 ? 9.091 -5.714 3.716 1.00 0.57 81 GLY A CA 11
ATOM 23936 C C . GLY A 1 81 ? 9.654 -4.645 2.816 1.00 0.50 81 GLY A C 11
ATOM 23937 O O . GLY A 1 81 ? 10.759 -4.145 3.030 1.00 0.54 81 GLY A O 11
ATOM 23941 N N . TYR A 1 82 ? 8.870 -4.272 1.825 1.00 0.45 82 TYR A N 11
ATOM 23942 C CA . TYR A 1 82 ? 9.252 -3.236 0.886 1.00 0.44 82 TYR A CA 11
ATOM 23943 C C . TYR A 1 82 ? 8.008 -2.481 0.458 1.00 0.41 82 TYR A C 11
ATOM 23944 O O . TYR A 1 82 ? 6.893 -2.986 0.602 1.00 0.46 82 TYR A O 11
ATOM 23962 N N . TYR A 1 83 ? 8.188 -1.281 -0.052 1.00 0.36 83 TYR A N 11
ATOM 23963 C CA . TYR A 1 83 ? 7.067 -0.489 -0.506 1.00 0.38 83 TYR A CA 11
ATOM 23964 C C . TYR A 1 83 ? 7.361 0.114 -1.868 1.00 0.38 83 TYR A C 11
ATOM 23965 O O . TYR A 1 83 ? 8.447 0.640 -2.112 1.00 0.43 83 TYR A O 11
ATOM 23983 N N . LEU A 1 84 ? 6.405 -0.005 -2.768 1.00 0.40 84 LEU A N 11
ATOM 23984 C CA . LEU A 1 84 ? 6.511 0.613 -4.075 1.00 0.42 84 LEU A CA 11
ATOM 23985 C C . LEU A 1 84 ? 5.562 1.795 -4.170 1.00 0.43 84 LEU A C 11
ATOM 23986 O O . LEU A 1 84 ? 4.352 1.646 -4.010 1.00 0.50 84 LEU A O 11
ATOM 24002 N N . THR A 1 85 ? 6.112 2.965 -4.431 1.00 0.43 85 THR A N 11
ATOM 24003 C CA . THR A 1 85 ? 5.313 4.148 -4.621 1.00 0.47 85 THR A CA 11
ATOM 24004 C C . THR A 1 85 ? 4.850 4.214 -6.062 1.00 0.45 85 THR A C 11
ATOM 24005 O O . THR A 1 85 ? 5.629 4.511 -6.964 1.00 0.50 85 THR A O 11
ATOM 24016 N N . LEU A 1 86 ? 3.594 3.886 -6.271 1.00 0.43 86 LEU A N 11
ATOM 24017 C CA . LEU A 1 86 ? 3.024 3.907 -7.593 1.00 0.43 86 LEU A CA 11
ATOM 24018 C C . LEU A 1 86 ? 1.952 4.966 -7.676 1.00 0.45 86 LEU A C 11
ATOM 24019 O O . LEU A 1 86 ? 1.091 5.045 -6.799 1.00 0.50 86 LEU A O 11
ATOM 24035 N N . THR A 1 87 ? 1.993 5.778 -8.710 1.00 0.48 87 THR A N 11
ATOM 24036 C CA . THR A 1 87 ? 0.913 6.704 -8.932 1.00 0.55 87 THR A CA 11
ATOM 24037 C C . THR A 1 87 ? -0.135 6.059 -9.829 1.00 0.55 87 THR A C 11
ATOM 24038 O O . THR A 1 87 ? 0.174 5.595 -10.932 1.00 0.56 87 THR A O 11
ATOM 24049 N N . ARG A 1 88 ? -1.364 6.038 -9.324 1.00 0.60 88 ARG A N 11
ATOM 24050 C CA . ARG A 1 88 ? -2.530 5.500 -10.019 1.00 0.67 88 ARG A CA 11
ATOM 24051 C C . ARG A 1 88 ? -3.630 5.241 -8.996 1.00 0.71 88 ARG A C 11
ATOM 24052 O O . ARG A 1 88 ? -3.381 4.620 -7.961 1.00 1.02 88 ARG A O 11
ATOM 24073 N N . LEU A 1 89 ? -4.833 5.735 -9.262 1.00 0.56 89 LEU A N 11
ATOM 24074 C CA . LEU A 1 89 ? -5.945 5.553 -8.342 1.00 0.55 89 LEU A CA 11
ATOM 24075 C C . LEU A 1 89 ? -7.271 5.762 -9.063 1.00 0.55 89 LEU A C 11
ATOM 24076 O O . LEU A 1 89 ? -7.416 6.667 -9.886 1.00 0.77 89 LEU A O 11
ATOM 24092 N N . ASP A 1 90 ? -8.233 4.922 -8.730 1.00 0.47 90 ASP A N 11
ATOM 24093 C CA . ASP A 1 90 ? -9.571 4.999 -9.296 1.00 0.52 90 ASP A CA 11
ATOM 24094 C C . ASP A 1 90 ? -10.579 4.942 -8.164 1.00 0.53 90 ASP A C 11
ATOM 24095 O O . ASP A 1 90 ? -10.270 4.433 -7.085 1.00 0.51 90 ASP A O 11
ATOM 24104 N N . LYS A 1 91 ? -11.781 5.437 -8.393 1.00 0.63 91 LYS A N 11
ATOM 24105 C CA . LYS A 1 91 ? -12.830 5.313 -7.397 1.00 0.75 91 LYS A CA 11
ATOM 24106 C C . LYS A 1 91 ? -13.252 3.850 -7.342 1.00 0.79 91 LYS A C 11
ATOM 24107 O O . LYS A 1 91 ? -13.573 3.313 -6.280 1.00 0.85 91 LYS A O 11
ATOM 24126 N N . ALA A 1 92 ? -13.204 3.204 -8.501 1.00 0.81 92 ALA A N 11
ATOM 24127 C CA . ALA A 1 92 ? -13.423 1.770 -8.592 1.00 0.94 92 ALA A CA 11
ATOM 24128 C C . ALA A 1 92 ? -12.333 1.020 -7.833 1.00 0.81 92 ALA A C 11
ATOM 24129 O O . ALA A 1 92 ? -12.582 -0.034 -7.252 1.00 0.81 92 ALA A O 11
ATOM 24136 N N . ALA A 1 93 ? -11.126 1.586 -7.828 1.00 0.73 93 ALA A N 11
ATOM 24137 C CA . ALA A 1 93 ? -10.005 1.005 -7.096 1.00 0.67 93 ALA A CA 11
ATOM 24138 C C . ALA A 1 93 ? -10.250 1.089 -5.595 1.00 0.57 93 ALA A C 11
ATOM 24139 O O . ALA A 1 93 ? -9.890 0.181 -4.849 1.00 0.57 93 ALA A O 11
ATOM 24146 N N . CYS A 1 94 ? -10.865 2.185 -5.159 1.00 0.55 94 CYS A N 11
ATOM 24147 C CA . CYS A 1 94 ? -11.294 2.325 -3.772 1.00 0.58 94 CYS A CA 11
ATOM 24148 C C . CYS A 1 94 ? -12.224 1.175 -3.389 1.00 0.60 94 CYS A C 11
ATOM 24149 O O . CYS A 1 94 ? -12.017 0.502 -2.379 1.00 0.63 94 CYS A O 11
ATOM 24156 N N . VAL A 1 95 ? -13.226 0.933 -4.228 1.00 0.64 95 VAL A N 11
ATOM 24157 C CA . VAL A 1 95 ? -14.171 -0.155 -3.999 1.00 0.71 95 VAL A CA 11
ATOM 24158 C C . VAL A 1 95 ? -13.464 -1.500 -4.067 1.00 0.65 95 VAL A C 11
ATOM 24159 O O . VAL A 1 95 ? -13.773 -2.417 -3.310 1.00 0.67 95 VAL A O 11
ATOM 24172 N N . SER A 1 96 ? -12.499 -1.587 -4.961 1.00 0.62 96 SER A N 11
ATOM 24173 C CA . SER A 1 96 ? -11.678 -2.774 -5.106 1.00 0.61 96 SER A CA 11
ATOM 24174 C C . SER A 1 96 ? -10.978 -3.129 -3.793 1.00 0.55 96 SER A C 11
ATOM 24175 O O . SER A 1 96 ? -10.894 -4.300 -3.420 1.00 0.58 96 SER A O 11
ATOM 24183 N N . LEU A 1 97 ? -10.485 -2.116 -3.092 1.00 0.56 97 LEU A N 11
ATOM 24184 C CA . LEU A 1 97 ? -9.784 -2.332 -1.833 1.00 0.61 97 LEU A CA 11
ATOM 24185 C C . LEU A 1 97 ? -10.761 -2.756 -0.748 1.00 0.63 97 LEU A C 11
ATOM 24186 O O . LEU A 1 97 ? -10.428 -3.570 0.108 1.00 0.70 97 LEU A O 11
ATOM 24202 N N . ALA A 1 98 ? -11.976 -2.225 -0.813 1.00 0.64 98 ALA A N 11
ATOM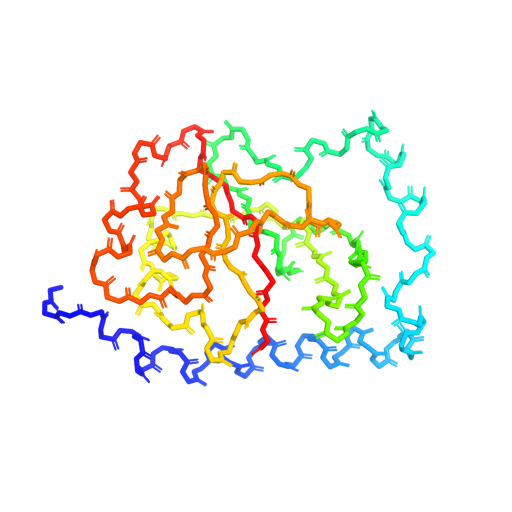 24203 C CA . ALA A 1 98 ? -13.029 -2.607 0.118 1.00 0.75 98 ALA A CA 11
ATOM 24204 C C . ALA A 1 98 ? -13.497 -4.035 -0.154 1.00 0.71 98 ALA A C 11
ATOM 24205 O O . ALA A 1 98 ? -14.133 -4.672 0.690 1.00 0.85 98 ALA A O 11
ATOM 24212 N N . THR A 1 99 ? -13.190 -4.528 -1.345 1.00 0.66 99 THR A N 11
ATOM 24213 C CA . THR A 1 99 ? -13.498 -5.898 -1.704 1.00 0.71 99 THR A CA 11
ATOM 24214 C C . THR A 1 99 ? -12.244 -6.764 -1.627 1.00 0.66 99 THR A C 11
ATOM 24215 O O . THR A 1 99 ? -12.267 -7.946 -1.964 1.00 0.77 99 THR A O 11
ATOM 24226 N N . LEU A 1 100 ? -11.146 -6.163 -1.185 1.00 0.59 100 LEU A N 11
ATOM 24227 C CA . LEU A 1 100 ? -9.880 -6.868 -1.071 1.00 0.61 100 LEU A CA 11
ATOM 24228 C C . LEU A 1 100 ? -9.576 -7.121 0.400 1.00 0.66 100 LEU A C 11
ATOM 24229 O O . LEU A 1 100 ? -9.505 -6.190 1.202 1.00 0.93 100 LEU A O 11
ATOM 24245 N N . ASN A 1 101 ? -9.402 -8.380 0.761 1.00 0.60 101 ASN A N 11
ATOM 24246 C CA . ASN A 1 101 ? -9.096 -8.726 2.136 1.00 0.66 101 ASN A CA 11
ATOM 24247 C C . ASN A 1 101 ? -7.625 -8.461 2.430 1.00 0.70 101 ASN A C 11
ATOM 24248 O O . ASN A 1 101 ? -6.785 -9.356 2.352 1.00 0.79 101 ASN A O 11
ATOM 24259 N N . LEU A 1 102 ? -7.318 -7.210 2.733 1.00 0.76 102 LEU A N 11
ATOM 24260 C CA . LEU A 1 102 ? -5.966 -6.814 3.087 1.00 0.88 102 LEU A CA 11
ATOM 24261 C C . LEU A 1 102 ? -5.690 -7.149 4.541 1.00 0.99 102 LEU A C 11
ATOM 24262 O O . LEU A 1 102 ? -5.618 -6.272 5.394 1.00 1.50 102 LEU A O 11
ATOM 24278 N N . GLY A 1 103 ? -5.583 -8.438 4.810 1.00 0.92 103 GLY A N 11
ATOM 24279 C CA . GLY A 1 103 ? -5.263 -8.904 6.141 1.00 1.04 103 GLY A CA 11
ATOM 24280 C C . GLY A 1 103 ? -4.271 -10.049 6.113 1.00 1.12 103 GLY A C 11
ATOM 24281 O O . GLY A 1 103 ? -3.099 -9.868 6.438 1.00 1.70 103 GLY A O 11
ATOM 24285 N N . THR A 1 104 ? -4.742 -11.218 5.701 1.00 1.03 104 THR A N 11
ATOM 24286 C CA . THR A 1 104 ? -3.913 -12.418 5.655 1.00 1.28 104 THR A CA 11
ATOM 24287 C C . THR A 1 104 ? -2.697 -12.225 4.749 1.00 1.06 104 THR A C 11
ATOM 24288 O O . THR A 1 104 ? -1.553 -12.438 5.166 1.00 1.25 104 THR A O 11
ATOM 24299 N N . SER A 1 105 ? -2.941 -11.809 3.515 1.00 0.97 105 SER A N 11
ATOM 24300 C CA . SER A 1 105 ? -1.867 -11.622 2.554 1.00 1.06 105 SER A CA 11
ATOM 24301 C C . SER A 1 105 ? -1.504 -10.142 2.428 1.00 1.02 105 SER A C 11
ATOM 24302 O O . SER A 1 105 ? -1.044 -9.689 1.386 1.00 1.48 105 SER A O 11
ATOM 24310 N N . ALA A 1 106 ? -1.697 -9.391 3.497 1.00 0.76 106 ALA A N 11
ATOM 24311 C CA . ALA A 1 106 ? -1.303 -7.996 3.516 1.00 0.73 106 ALA A CA 11
ATOM 24312 C C . ALA A 1 106 ? -0.520 -7.692 4.776 1.00 0.59 106 ALA A C 11
ATOM 24313 O O . ALA A 1 106 ? -0.515 -8.482 5.718 1.00 0.67 106 ALA A O 11
ATOM 24320 N N . LYS A 1 107 ? 0.158 -6.561 4.781 1.00 0.51 107 LYS A N 11
ATOM 24321 C CA . LYS A 1 107 ? 0.913 -6.146 5.945 1.00 0.47 107 LYS A CA 11
ATOM 24322 C C . LYS A 1 107 ? 0.129 -5.083 6.702 1.00 0.51 107 LYS A C 11
ATOM 24323 O O . LYS A 1 107 ? 0.153 -5.019 7.934 1.00 0.70 107 LYS A O 11
ATOM 24342 N N . GLY A 1 108 ? -0.563 -4.252 5.936 1.00 0.50 108 GLY A N 11
ATOM 24343 C CA . GLY A 1 108 ? -1.374 -3.194 6.496 1.00 0.61 108 GLY A CA 11
ATOM 24344 C C . GLY A 1 108 ? -1.791 -2.215 5.429 1.00 0.58 108 GLY A C 11
ATOM 24345 O O . GLY A 1 108 ? -1.207 -2.191 4.352 1.00 0.81 108 GLY A O 11
ATOM 24349 N N . TYR A 1 109 ? -2.790 -1.407 5.713 1.00 0.52 109 TYR A N 11
ATOM 24350 C CA . TYR A 1 109 ? -3.278 -0.445 4.740 1.00 0.49 109 TYR A CA 11
ATOM 24351 C C . TYR A 1 109 ? -3.673 0.858 5.437 1.00 0.47 109 TYR A C 11
ATOM 24352 O O . TYR A 1 109 ? -4.424 0.845 6.406 1.00 0.51 109 TYR A O 11
ATOM 24370 N N . GLY A 1 110 ? -3.146 1.976 4.952 1.00 0.45 110 GLY A N 11
ATOM 24371 C CA . GLY A 1 110 ? -3.439 3.258 5.560 1.00 0.48 110 GLY A CA 11
ATOM 24372 C C . GLY A 1 110 ? -3.909 4.287 4.548 1.00 0.52 110 GLY A C 11
ATOM 24373 O O . GLY A 1 110 ? -3.754 4.096 3.344 1.00 0.85 110 GLY A O 11
ATOM 24377 N N . VAL A 1 111 ? -4.497 5.374 5.033 1.00 0.44 111 VAL A N 11
ATOM 24378 C CA . VAL A 1 111 ? -4.944 6.459 4.162 1.00 0.50 111 VAL A CA 11
ATOM 24379 C C . VAL A 1 111 ? -4.384 7.793 4.646 1.00 0.50 111 VAL A C 11
ATOM 24380 O O . VAL A 1 111 ? -4.494 8.125 5.829 1.00 0.52 111 VAL A O 11
ATOM 24393 N N . ASN A 1 112 ? -3.768 8.536 3.724 1.00 0.53 112 ASN A N 11
ATOM 24394 C CA . ASN A 1 112 ? -3.155 9.833 4.033 1.00 0.60 112 ASN A CA 11
ATOM 24395 C C . ASN A 1 112 ? -1.889 9.671 4.868 1.00 0.56 112 ASN A C 11
ATOM 24396 O O . ASN A 1 112 ? -1.384 10.638 5.435 1.00 0.69 112 ASN A O 11
ATOM 24407 N N . ILE A 1 113 ? -1.370 8.450 4.927 1.00 0.54 113 ILE A N 11
ATOM 24408 C CA . ILE A 1 113 ? -0.113 8.193 5.613 1.00 0.54 113 ILE A CA 11
ATOM 24409 C C . ILE A 1 113 ? 1.061 8.556 4.713 1.00 0.60 113 ILE A C 11
ATOM 24410 O O . ILE A 1 113 ? 1.167 8.076 3.583 1.00 0.73 113 ILE A O 11
ATOM 24426 N N . SER A 1 114 ? 1.919 9.429 5.210 1.00 0.60 114 SER A N 11
ATOM 24427 C CA . SER A 1 114 ? 3.130 9.790 4.505 1.00 0.70 114 SER A CA 11
ATOM 24428 C C . SER A 1 114 ? 4.332 9.279 5.291 1.00 0.67 114 SER A C 11
ATOM 24429 O O . SER A 1 114 ? 4.672 9.823 6.343 1.00 0.77 114 SER A O 11
ATOM 24437 N N . GLY A 1 115 ? 4.964 8.225 4.793 1.00 0.70 115 GLY A N 11
ATOM 24438 C CA . GLY A 1 115 ? 6.055 7.619 5.523 1.00 0.70 115 GLY A CA 11
ATOM 24439 C C . GLY A 1 115 ? 5.912 6.123 5.633 1.00 0.70 115 GLY A C 11
ATOM 24440 O O . GLY A 1 115 ? 5.844 5.588 6.734 1.00 0.75 115 GLY A O 11
ATOM 24444 N N . GLU A 1 116 ? 5.862 5.449 4.490 1.00 0.73 116 GLU A N 11
ATOM 24445 C CA . GLU A 1 116 ? 5.774 3.998 4.440 1.00 0.77 116 GLU A CA 11
ATOM 24446 C C . GLU A 1 116 ? 6.884 3.338 5.256 1.00 0.75 116 GLU A C 11
ATOM 24447 O O . GLU A 1 116 ? 6.717 2.238 5.776 1.00 0.84 116 GLU A O 11
ATOM 24459 N N . ASN A 1 117 ? 8.010 4.027 5.380 1.00 0.67 117 ASN A N 11
ATOM 24460 C CA . ASN A 1 117 ? 9.144 3.522 6.149 1.00 0.67 117 ASN A CA 11
ATOM 24461 C C . ASN A 1 117 ? 8.755 3.295 7.616 1.00 0.69 117 ASN A C 11
ATOM 24462 O O . ASN A 1 117 ? 9.381 2.502 8.319 1.00 0.75 117 ASN A O 11
ATOM 24473 N N . ASN A 1 118 ? 7.708 3.990 8.058 1.00 0.70 118 ASN A N 11
ATOM 24474 C CA . ASN A 1 118 ? 7.169 3.825 9.406 1.00 0.80 118 ASN A CA 11
ATOM 24475 C C . ASN A 1 118 ? 5.694 4.233 9.427 1.00 0.82 118 ASN A C 11
ATOM 24476 O O . ASN A 1 118 ? 5.348 5.354 9.804 1.00 1.00 118 ASN A O 11
ATOM 24487 N N . ILE A 1 119 ? 4.834 3.329 8.974 1.00 0.78 119 ILE A N 11
ATOM 24488 C CA . ILE A 1 119 ? 3.403 3.606 8.858 1.00 0.87 119 ILE A CA 11
ATOM 24489 C C . ILE A 1 119 ? 2.698 3.502 10.218 1.00 0.71 119 ILE A C 11
ATOM 24490 O O . ILE A 1 119 ? 3.165 2.804 11.125 1.00 0.73 119 ILE A O 11
ATOM 24506 N N . THR A 1 120 ? 1.586 4.220 10.343 1.00 0.70 120 THR A N 11
ATOM 24507 C CA . THR A 1 120 ? 0.797 4.278 11.569 1.00 0.64 120 THR A CA 11
ATOM 24508 C C . THR A 1 120 ? 0.195 2.910 11.934 1.00 0.56 120 THR A C 11
ATOM 24509 O O . THR A 1 120 ? 0.115 2.015 11.090 1.00 0.54 120 THR A O 11
ATOM 24520 N N . SER A 1 121 ? -0.214 2.764 13.196 1.00 0.57 121 SER A N 11
ATOM 24521 C CA . SER A 1 121 ? -0.856 1.542 13.675 1.00 0.55 121 SER A CA 11
ATOM 24522 C C . SER A 1 121 ? -2.127 1.241 12.876 1.00 0.52 121 SER A C 11
ATOM 24523 O O . SER A 1 121 ? -2.761 2.149 12.335 1.00 0.57 121 SER A O 11
ATOM 24531 N N . PHE A 1 122 ? -2.508 -0.027 12.826 1.00 0.49 122 PHE A N 11
ATOM 24532 C CA . PHE A 1 122 ? -3.615 -0.461 11.982 1.00 0.50 122 PHE A CA 11
ATOM 24533 C C . PHE A 1 122 ? -4.859 -0.772 12.812 1.00 0.53 122 PHE A C 11
ATOM 24534 O O . PHE A 1 122 ? -4.817 -1.594 13.730 1.00 0.68 122 PHE A O 11
ATOM 24551 N N . GLY A 1 123 ? -5.960 -0.112 12.478 1.00 0.53 123 GLY A N 11
ATOM 24552 C CA . GLY A 1 123 ? -7.222 -0.366 13.145 1.00 0.60 123 GLY A CA 11
ATOM 24553 C C . GLY A 1 123 ? -8.207 -1.084 12.242 1.00 0.67 123 GLY A C 11
ATOM 24554 O O . GLY A 1 123 ? -7.903 -2.154 11.713 1.00 1.24 123 GLY A O 11
ATOM 24558 N N . ASN A 1 124 ? -9.379 -0.495 12.042 1.00 0.58 124 ASN A N 11
ATOM 24559 C CA . ASN A 1 124 ? -10.410 -1.112 11.207 1.00 0.60 124 ASN A CA 11
ATOM 24560 C C . ASN A 1 124 ? -11.195 -0.057 10.430 1.00 0.61 124 ASN A C 11
ATOM 24561 O O . ASN A 1 124 ? -12.265 -0.334 9.890 1.00 0.99 124 ASN A O 11
ATOM 24572 N N . SER A 1 125 ? -10.651 1.146 10.362 1.00 0.51 125 SER A N 11
ATOM 24573 C CA . SER A 1 125 ? -11.304 2.242 9.664 1.00 0.55 125 SER A CA 11
ATOM 24574 C C . SER A 1 125 ? -10.256 3.080 8.936 1.00 0.49 125 SER A C 11
ATOM 24575 O O . SER A 1 125 ? -9.054 2.841 9.086 1.00 0.64 125 SER A O 11
ATOM 24583 N N . ALA A 1 126 ? -10.698 4.060 8.159 1.00 0.61 126 ALA A N 11
ATOM 24584 C CA . ALA A 1 126 ? -9.779 4.875 7.385 1.00 0.57 126 ALA A CA 11
ATOM 24585 C C . ALA A 1 126 ? -10.165 6.347 7.399 1.00 0.73 126 ALA A C 11
ATOM 24586 O O . ALA A 1 126 ? -11.143 6.748 6.775 1.00 1.25 126 ALA A O 11
ATOM 24593 N N . ASP A 1 127 ? -9.381 7.132 8.124 1.00 0.96 127 ASP A N 11
ATOM 24594 C CA . ASP A 1 127 ? -9.497 8.590 8.124 1.00 1.08 127 ASP A CA 11
ATOM 24595 C C . ASP A 1 127 ? -8.318 9.165 8.901 1.00 0.90 127 ASP A C 11
ATOM 24596 O O . ASP A 1 127 ? -8.363 9.261 10.130 1.00 1.34 127 ASP A O 11
ATOM 24605 N N . GLN A 1 128 ? -7.239 9.475 8.171 1.00 0.95 128 GLN A N 11
ATOM 24606 C CA . GLN A 1 128 ? -5.963 9.864 8.777 1.00 0.92 128 GLN A CA 11
ATOM 24607 C C . GLN A 1 128 ? -5.441 8.745 9.672 1.00 0.83 128 GLN A C 11
ATOM 24608 O O . GLN A 1 128 ? -4.694 8.979 10.621 1.00 1.02 128 GLN A O 11
ATOM 24622 N N . ALA A 1 129 ? -5.821 7.523 9.327 1.00 0.65 129 ALA A N 11
ATOM 24623 C CA . ALA A 1 129 ? -5.486 6.351 10.114 1.00 0.63 129 ALA A CA 11
ATOM 24624 C C . ALA A 1 129 ? -5.355 5.132 9.211 1.00 0.52 129 ALA A C 11
ATOM 24625 O O . ALA A 1 129 ? -5.617 5.211 8.008 1.00 0.47 129 ALA A O 11
ATOM 24632 N N . ALA A 1 130 ? -4.955 4.013 9.790 1.00 0.54 130 ALA A N 11
ATOM 24633 C CA . ALA A 1 130 ? -4.766 2.787 9.032 1.00 0.50 130 ALA A CA 11
ATOM 24634 C C . ALA A 1 130 ? -5.736 1.708 9.501 1.00 0.47 130 ALA A C 11
ATOM 24635 O O . ALA A 1 130 ? -6.317 1.812 10.581 1.00 0.53 130 ALA A O 11
ATOM 24642 N N . LYS A 1 131 ? -5.916 0.678 8.689 1.00 0.43 131 LYS A N 11
ATOM 24643 C CA . LYS A 1 131 ? -6.810 -0.421 9.035 1.00 0.44 131 LYS A CA 11
ATOM 24644 C C . LYS A 1 131 ? -6.124 -1.756 8.739 1.00 0.45 131 LYS A C 11
ATOM 24645 O O . LYS A 1 131 ? -5.351 -1.869 7.785 1.00 0.49 131 LYS A O 11
ATOM 24664 N N . SER A 1 132 ? -6.382 -2.748 9.580 1.00 0.49 132 SER A N 11
ATOM 24665 C CA . SER A 1 132 ? -5.725 -4.042 9.459 1.00 0.59 132 SER A CA 11
ATOM 24666 C C . SER A 1 132 ? -6.527 -4.976 8.558 1.00 0.68 132 SER A C 11
ATOM 24667 O O . SER A 1 132 ? -6.090 -6.087 8.254 1.00 0.97 132 SER A O 11
ATOM 24675 N N . THR A 1 133 ? -7.706 -4.524 8.158 1.00 0.72 133 THR A N 11
ATOM 24676 C CA . THR A 1 133 ? -8.520 -5.229 7.184 1.00 0.93 133 THR A CA 11
ATOM 24677 C C . THR A 1 133 ? -9.371 -4.244 6.401 1.00 0.69 133 THR A C 11
ATOM 24678 O O . THR A 1 133 ? -9.946 -3.320 6.971 1.00 1.11 133 THR A O 11
ATOM 24689 N N . ALA A 1 134 ? -9.450 -4.451 5.099 1.00 0.82 134 ALA A N 11
ATOM 24690 C CA . ALA A 1 134 ? -10.196 -3.554 4.228 1.00 1.50 134 ALA A CA 11
ATOM 24691 C C . ALA A 1 134 ? -11.388 -4.277 3.623 1.00 1.30 134 ALA A C 11
ATOM 24692 O O . ALA A 1 134 ? -11.972 -3.838 2.641 1.00 1.86 134 ALA A O 11
ATOM 24699 N N . ILE A 1 135 ? -11.766 -5.376 4.251 1.00 0.99 135 ILE A N 11
ATOM 24700 C CA . ILE A 1 135 ? -12.823 -6.234 3.729 1.00 0.96 135 ILE A CA 11
ATOM 24701 C C . ILE A 1 135 ? -14.207 -5.764 4.203 1.00 1.21 135 ILE A C 11
ATOM 24702 O O . ILE A 1 135 ? -14.844 -6.374 5.070 1.00 2.09 135 ILE A O 11
ATOM 24718 N N . THR A 1 136 ? -14.636 -4.637 3.647 1.00 1.18 136 THR A N 11
ATOM 24719 C CA . THR A 1 136 ? -15.961 -4.084 3.889 1.00 1.62 136 THR A CA 11
ATOM 24720 C C . THR A 1 136 ? -16.119 -2.749 3.161 1.00 1.09 136 THR A C 11
ATOM 24721 O O . THR A 1 136 ? -15.247 -1.882 3.234 1.00 1.00 136 THR A O 11
ATOM 24732 N N . PRO A 1 137 ? -17.229 -2.577 2.422 1.00 1.02 137 PRO A N 11
ATOM 24733 C CA . PRO A 1 137 ? -17.544 -1.312 1.754 1.00 1.06 137 PRO A CA 11
ATOM 24734 C C . PRO A 1 137 ? -17.695 -0.165 2.749 1.00 0.97 137 PRO A C 11
ATOM 24735 O O . PRO A 1 137 ? -17.542 1.001 2.394 1.00 1.12 137 PRO A O 11
ATOM 24746 N N . ALA A 1 138 ? -17.986 -0.505 4.001 1.00 1.04 138 ALA A N 11
ATOM 24747 C CA . ALA A 1 138 ? -18.136 0.493 5.051 1.00 1.16 138 ALA A CA 11
ATOM 24748 C C . ALA A 1 138 ? -16.787 1.103 5.409 1.00 0.92 138 ALA A C 11
ATOM 24749 O O . ALA A 1 138 ? -16.710 2.247 5.857 1.00 0.97 138 ALA A O 11
ATOM 24756 N N . GLU A 1 139 ? -15.730 0.332 5.204 1.00 0.82 139 GLU A N 11
ATOM 24757 C CA . GLU A 1 139 ? -14.375 0.790 5.457 1.00 0.81 139 GLU A CA 11
ATOM 24758 C C . GLU A 1 139 ? -14.017 1.907 4.485 1.00 0.71 139 GLU A C 11
ATOM 24759 O O . GLU A 1 139 ? -13.825 3.059 4.886 1.00 0.80 139 GLU A O 11
ATOM 24771 N N . ALA A 1 140 ? -13.987 1.567 3.202 1.00 0.71 140 ALA A N 11
ATOM 24772 C CA . ALA A 1 140 ? -13.612 2.518 2.162 1.00 0.90 140 ALA A CA 11
ATOM 24773 C C . ALA A 1 140 ? -14.551 3.717 2.138 1.00 0.85 140 ALA A C 11
ATOM 24774 O O . ALA A 1 140 ? -14.145 4.833 1.809 1.00 1.08 140 ALA A O 11
ATOM 24781 N N . ALA A 1 141 ? -15.803 3.485 2.515 1.00 0.71 141 ALA A N 11
ATOM 24782 C CA . ALA A 1 141 ? -16.813 4.536 2.529 1.00 0.82 141 ALA A CA 11
ATOM 24783 C C . ALA A 1 141 ? -16.487 5.619 3.550 1.00 0.79 141 ALA A C 11
ATOM 24784 O O . ALA A 1 141 ? -17.010 6.727 3.467 1.00 0.92 141 ALA A O 11
ATOM 24791 N N . THR A 1 142 ? -15.636 5.304 4.519 1.00 0.72 142 THR A N 11
ATOM 24792 C CA . THR A 1 142 ? -15.236 6.291 5.504 1.00 0.83 142 THR A CA 11
ATOM 24793 C C . THR A 1 142 ? -14.177 7.235 4.929 1.00 0.97 142 THR A C 11
ATOM 24794 O O . THR A 1 142 ? -14.221 8.443 5.157 1.00 1.17 142 THR A O 11
ATOM 24805 N N . ALA A 1 143 ? -13.252 6.682 4.155 1.00 0.97 143 ALA A N 11
ATOM 24806 C CA . ALA A 1 143 ? -12.153 7.463 3.612 1.00 1.19 143 ALA A CA 11
ATOM 24807 C C . ALA A 1 143 ? -12.536 8.130 2.296 1.00 1.05 143 ALA A C 11
ATOM 24808 O O . ALA A 1 143 ? -12.468 9.353 2.174 1.00 1.28 143 ALA A O 11
ATOM 24815 N N . CYS A 1 144 ? -12.973 7.328 1.329 1.00 0.87 144 CYS A N 11
ATOM 24816 C CA . CYS A 1 144 ? -13.262 7.82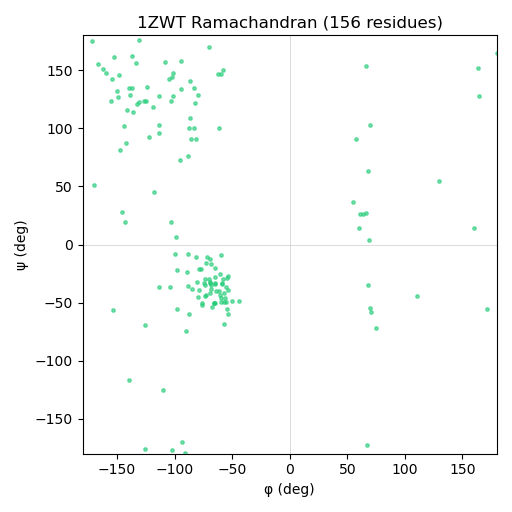2 -0.019 1.00 0.96 144 CYS A CA 11
ATOM 24817 C C . CYS A 1 144 ? -14.448 8.786 -0.033 1.00 0.91 144 CYS A C 11
ATOM 24818 O O . CYS A 1 144 ? -14.744 9.409 -1.056 1.00 1.26 144 CYS A O 11
ATOM 24825 N N . LYS A 1 145 ? -15.130 8.904 1.103 1.00 1.09 145 LYS A N 11
ATOM 24826 C CA . LYS A 1 145 ? -16.177 9.898 1.270 1.00 1.29 145 LYS A CA 11
ATOM 24827 C C . LYS A 1 145 ? -15.588 11.303 1.178 1.00 1.29 145 LYS A C 11
ATOM 24828 O O . LYS A 1 145 ? -16.074 12.139 0.416 1.00 2.01 145 LYS A O 11
ATOM 24847 N N . ASN A 1 146 ? -14.530 11.556 1.938 1.00 1.10 146 ASN A N 11
ATOM 24848 C CA . ASN A 1 146 ? -13.931 12.879 1.959 1.00 1.21 146 ASN A CA 11
ATOM 24849 C C . ASN A 1 146 ? -12.416 12.798 2.083 1.00 1.25 146 ASN A C 11
ATOM 24850 O O . ASN A 1 146 ? -11.846 13.025 3.150 1.00 1.88 146 ASN A O 11
ATOM 24861 N N . THR A 1 147 ? -11.780 12.409 0.993 1.00 1.03 147 THR A N 11
ATOM 24862 C CA . THR A 1 147 ? -10.338 12.506 0.859 1.00 1.07 147 THR A CA 11
ATOM 24863 C C . THR A 1 147 ? -10.019 13.618 -0.128 1.00 1.14 147 THR A C 11
ATOM 24864 O O . THR A 1 147 ? -9.349 14.596 0.212 1.00 2.01 147 THR A O 11
ATOM 24875 N N . ASP A 1 148 ? -10.528 13.442 -1.349 1.00 0.94 148 ASP A N 11
ATOM 24876 C CA . ASP A 1 148 ? -10.512 14.468 -2.396 1.00 1.01 148 ASP A CA 11
ATOM 24877 C C . ASP A 1 148 ? -9.120 15.021 -2.652 1.00 0.89 148 ASP A C 11
ATOM 24878 O O . ASP A 1 148 ? -8.365 14.453 -3.429 1.00 0.88 148 ASP A O 11
ATOM 24887 N N . SER A 1 149 ? -8.777 16.108 -1.971 1.00 0.95 149 SER A N 11
ATOM 24888 C CA . SER A 1 149 ? -7.502 16.783 -2.180 1.00 1.01 149 SER A CA 11
ATOM 24889 C C . SER A 1 149 ? -6.368 16.074 -1.440 1.00 0.85 149 SER A C 11
ATOM 24890 O O . SER A 1 149 ? -5.204 16.469 -1.528 1.00 1.07 149 SER A O 11
ATOM 24898 N N . THR A 1 150 ? -6.710 15.027 -0.710 1.00 0.63 150 THR A N 11
ATOM 24899 C CA . THR A 1 150 ? -5.722 14.257 0.023 1.00 0.67 150 THR A CA 11
ATOM 24900 C C . THR A 1 150 ? -5.829 12.775 -0.319 1.00 0.56 150 THR A C 11
ATOM 24901 O O . THR A 1 150 ? -5.439 11.917 0.469 1.00 0.64 150 THR A O 11
ATOM 24912 N N . ASN A 1 151 ? -6.307 12.467 -1.515 1.00 0.49 151 ASN A N 11
ATOM 24913 C CA . ASN A 1 151 ? -6.608 11.082 -1.859 1.00 0.47 151 ASN A CA 11
ATOM 24914 C C . ASN A 1 151 ? -5.361 10.329 -2.309 1.00 0.44 151 ASN A C 11
ATOM 24915 O O . ASN A 1 151 ? -5.081 10.217 -3.502 1.00 0.59 151 ASN A O 11
ATOM 24926 N N . LYS A 1 152 ? -4.595 9.843 -1.343 1.00 0.41 152 LYS A N 11
ATOM 24927 C CA . LYS A 1 152 ? -3.478 8.950 -1.621 1.00 0.41 152 LYS A CA 11
ATOM 24928 C C . LYS A 1 152 ? -3.345 7.928 -0.505 1.00 0.39 152 LYS A C 11
ATOM 24929 O O . LYS A 1 152 ? -3.340 8.274 0.678 1.00 0.48 152 LYS A O 11
ATOM 24948 N N . VAL A 1 153 ? -3.276 6.666 -0.883 1.00 0.36 153 VAL A N 11
ATOM 24949 C CA . VAL A 1 153 ? -3.239 5.601 0.084 1.00 0.37 153 VAL A CA 11
ATOM 24950 C C . VAL A 1 153 ? -2.010 4.717 -0.096 1.00 0.35 153 VAL A C 11
ATOM 24951 O O . VAL A 1 153 ? -1.953 3.857 -0.976 1.00 0.43 153 VAL A O 11
ATOM 24964 N N . THR A 1 154 ? -1.013 4.964 0.725 1.00 0.35 154 THR A N 11
ATOM 24965 C CA . THR A 1 154 ? 0.124 4.077 0.830 1.00 0.38 154 THR A CA 11
ATOM 24966 C C . THR A 1 154 ? -0.219 2.850 1.692 1.00 0.37 154 THR A C 11
ATOM 24967 O O . THR A 1 154 ? -0.783 2.991 2.781 1.00 0.47 154 THR A O 11
ATOM 24978 N N . TYR A 1 155 ? 0.074 1.639 1.204 1.00 0.35 155 TYR A N 11
ATOM 24979 C CA . TYR A 1 155 ? -0.158 0.452 2.025 1.00 0.38 155 TYR A CA 11
ATOM 24980 C C . TYR A 1 155 ? 0.889 -0.634 1.803 1.00 0.38 155 TYR A C 11
ATOM 24981 O O . TYR A 1 155 ? 1.769 -0.515 0.953 1.00 0.61 155 TYR A O 11
ATOM 24999 N N . PHE A 1 156 ? 0.801 -1.674 2.618 1.00 0.41 156 PHE A N 11
ATOM 25000 C CA . PHE A 1 156 ? 1.724 -2.795 2.568 1.00 0.44 156 PHE A CA 11
ATOM 25001 C C . PHE A 1 156 ? 0.985 -4.108 2.364 1.00 0.46 156 PHE A C 11
ATOM 25002 O O . PHE A 1 156 ? -0.147 -4.276 2.817 1.00 0.46 156 PHE A O 11
ATOM 25019 N N . MET A 1 157 ? 1.639 -5.057 1.725 1.00 0.59 157 MET A N 11
ATOM 25020 C CA . MET A 1 157 ? 0.993 -6.308 1.375 1.00 0.68 157 MET A CA 11
ATOM 25021 C C . MET A 1 157 ? 2.035 -7.419 1.315 1.00 0.82 157 MET A C 11
ATOM 25022 O O . MET A 1 157 ? 3.116 -7.231 0.762 1.00 1.12 157 MET A O 11
ATOM 25036 N N . LYS A 1 158 ? 1.717 -8.553 1.924 1.00 0.75 158 LYS A N 11
ATOM 25037 C CA . LYS A 1 158 ? 2.668 -9.650 2.055 1.00 0.96 158 LYS A CA 11
ATOM 25038 C C . LYS A 1 158 ? 2.162 -10.889 1.320 1.00 1.43 158 LYS A C 11
ATOM 25039 O O . LYS A 1 158 ? 2.747 -11.239 0.273 1.00 1.89 158 LYS A O 11
ATOM 25059 N N . MET A 1 1 ? -26.472 -8.545 -2.605 1.00 7.47 1 MET A N 12
ATOM 25060 C CA . MET A 1 1 ? -25.092 -8.131 -2.264 1.00 7.05 1 MET A CA 12
ATOM 25061 C C . MET A 1 1 ? -25.059 -7.498 -0.879 1.00 6.18 1 MET A C 12
ATOM 25062 O O . MET A 1 1 ? -26.030 -6.876 -0.447 1.00 6.26 1 MET A O 12
ATOM 25078 N N . GLU A 1 2 ? -23.945 -7.673 -0.182 1.00 5.66 2 GLU A N 12
ATOM 25079 C CA . GLU A 1 2 ? -23.789 -7.120 1.151 1.00 5.12 2 GLU A CA 12
ATOM 25080 C C . GLU A 1 2 ? -22.313 -6.912 1.491 1.00 4.18 2 GLU A C 12
ATOM 25081 O O . GLU A 1 2 ? -21.500 -7.829 1.363 1.00 4.52 2 GLU A O 12
ATOM 25093 N N . GLN A 1 3 ? -21.985 -5.682 1.886 1.00 3.35 3 GLN A N 12
ATOM 25094 C CA . GLN A 1 3 ? -20.640 -5.308 2.337 1.00 2.68 3 GLN A CA 12
ATOM 25095 C C . GLN A 1 3 ? -19.639 -5.266 1.183 1.00 1.97 3 GLN A C 12
ATOM 25096 O O . GLN A 1 3 ? -19.406 -4.210 0.594 1.00 2.24 3 GLN A O 12
ATOM 25110 N N . SER A 1 4 ? -19.048 -6.401 0.862 1.00 1.43 4 SER A N 12
ATOM 25111 C CA . SER A 1 4 ? -18.071 -6.475 -0.209 1.00 0.82 4 SER A CA 12
ATOM 25112 C C . SER A 1 4 ? -18.455 -7.585 -1.185 1.00 0.93 4 SER A C 12
ATOM 25113 O O . SER A 1 4 ? -19.101 -8.559 -0.797 1.00 1.64 4 SER A O 12
ATOM 25121 N N . ALA A 1 5 ? -18.087 -7.426 -2.450 1.00 1.31 5 ALA A N 12
ATOM 25122 C CA . ALA A 1 5 ? -18.449 -8.402 -3.471 1.00 1.41 5 ALA A CA 12
ATOM 25123 C C . ALA A 1 5 ? -17.223 -9.127 -4.012 1.00 1.33 5 ALA A C 12
ATOM 25124 O O . ALA A 1 5 ? -17.172 -10.356 -4.032 1.00 1.96 5 ALA A O 12
ATOM 25131 N N . SER A 1 6 ? -16.224 -8.364 -4.434 1.00 1.05 6 SER A N 12
ATOM 25132 C CA . SER A 1 6 ? -15.025 -8.940 -5.034 1.00 0.98 6 SER A CA 12
ATOM 25133 C C . SER A 1 6 ? -14.044 -9.437 -3.974 1.00 0.84 6 SER A C 12
ATOM 25134 O O . SER A 1 6 ? -12.917 -9.815 -4.295 1.00 0.79 6 SER A O 12
ATOM 25142 N N . ASP A 1 7 ? -14.485 -9.463 -2.722 1.00 0.83 7 ASP A N 12
ATOM 25143 C CA . ASP A 1 7 ? -13.619 -9.840 -1.608 1.00 0.77 7 ASP A CA 12
ATOM 25144 C C . ASP A 1 7 ? -13.185 -11.295 -1.715 1.00 0.72 7 ASP A C 12
ATOM 25145 O O . ASP A 1 7 ? -12.141 -11.676 -1.196 1.00 0.82 7 ASP A O 12
ATOM 25154 N N . SER A 1 8 ? -13.997 -12.104 -2.379 1.00 0.69 8 SER A N 12
ATOM 25155 C CA . SER A 1 8 ? -13.676 -13.506 -2.576 1.00 0.75 8 SER A CA 12
ATOM 25156 C C . SER A 1 8 ? -13.205 -13.757 -4.007 1.00 0.78 8 SER A C 12
ATOM 25157 O O . SER A 1 8 ? -12.559 -14.764 -4.295 1.00 1.03 8 SER A O 12
ATOM 25165 N N . ASN A 1 9 ? -13.532 -12.832 -4.901 1.00 0.73 9 ASN A N 12
ATOM 25166 C CA . ASN A 1 9 ? -13.208 -12.982 -6.315 1.00 0.82 9 ASN A CA 12
ATOM 25167 C C . ASN A 1 9 ? -11.822 -12.430 -6.635 1.00 0.77 9 ASN A C 12
ATOM 25168 O O . ASN A 1 9 ? -10.947 -13.155 -7.115 1.00 0.86 9 ASN A O 12
ATOM 25179 N N . LYS A 1 10 ? -11.615 -11.151 -6.350 1.00 0.72 10 LYS A N 12
ATOM 25180 C CA . LYS A 1 10 ? -10.378 -10.476 -6.729 1.00 0.75 10 LYS A CA 12
ATOM 25181 C C . LYS A 1 10 ? -9.226 -10.896 -5.825 1.00 0.70 10 LYS A C 12
ATOM 25182 O O . LYS A 1 10 ? -8.062 -10.823 -6.219 1.00 0.76 10 LYS A O 12
ATOM 25201 N N . SER A 1 11 ? -9.561 -11.343 -4.623 1.00 0.65 11 SER A N 12
ATOM 25202 C CA . SER A 1 11 ? -8.565 -11.742 -3.639 1.00 0.64 11 SER A CA 12
ATOM 25203 C C . SER A 1 11 ? -7.637 -12.817 -4.198 1.00 0.66 11 SER A C 12
ATOM 25204 O O . SER A 1 11 ? -6.421 -12.638 -4.247 1.00 0.67 11 SER A O 12
ATOM 25212 N N . GLN A 1 12 ? -8.232 -13.917 -4.648 1.00 0.72 12 GLN A N 12
ATOM 25213 C CA . GLN A 1 12 ? -7.486 -15.048 -5.195 1.00 0.81 12 GLN A CA 12
ATOM 25214 C C . GLN A 1 12 ? -6.556 -14.597 -6.318 1.00 0.79 12 GLN A C 12
ATOM 25215 O O . GLN A 1 12 ? -5.423 -15.065 -6.434 1.00 0.85 12 GLN A O 12
ATOM 25229 N N . ASN A 1 13 ? -7.039 -13.666 -7.126 1.00 0.77 13 ASN A N 12
ATOM 25230 C CA . ASN A 1 13 ? -6.272 -13.153 -8.252 1.00 0.81 13 ASN A CA 12
ATOM 25231 C C . ASN A 1 13 ? -5.131 -12.258 -7.780 1.00 0.73 13 ASN A C 12
ATOM 25232 O O . ASN A 1 13 ? -3.965 -12.506 -8.096 1.00 0.76 13 ASN A O 12
ATOM 25243 N N . ALA A 1 14 ? -5.471 -11.232 -7.008 1.00 0.69 14 ALA A N 12
ATOM 25244 C CA . ALA A 1 14 ? -4.500 -10.232 -6.573 1.00 0.66 14 ALA A CA 12
ATOM 25245 C C . ALA A 1 14 ? -3.423 -10.835 -5.680 1.00 0.59 14 ALA A C 12
ATOM 25246 O O . ALA A 1 14 ? -2.248 -10.484 -5.788 1.00 0.61 14 ALA A O 12
ATOM 25253 N N . ILE A 1 15 ? -3.823 -11.745 -4.801 1.00 0.59 15 ILE A N 12
ATOM 25254 C CA . ILE A 1 15 ? -2.881 -12.389 -3.892 1.00 0.60 15 ILE A CA 12
ATOM 25255 C C . ILE A 1 15 ? -1.845 -13.192 -4.675 1.00 0.59 15 ILE A C 12
ATOM 25256 O O . ILE A 1 15 ? -0.658 -13.146 -4.366 1.00 0.59 15 ILE A O 12
ATOM 25272 N N . SER A 1 16 ? -2.294 -13.892 -5.711 1.00 0.64 16 SER A N 12
ATOM 25273 C CA . SER A 1 16 ? -1.396 -14.685 -6.543 1.00 0.70 16 SER A CA 12
ATOM 25274 C C . SER A 1 16 ? -0.341 -13.789 -7.195 1.00 0.69 16 SER A C 12
ATOM 25275 O O . SER A 1 16 ? 0.835 -14.158 -7.274 1.00 0.79 16 SER A O 12
ATOM 25283 N N . GLU A 1 17 ? -0.766 -12.602 -7.629 1.00 0.68 17 GLU A N 12
ATOM 25284 C CA . GLU A 1 17 ? 0.134 -11.636 -8.258 1.00 0.75 17 GLU A CA 12
ATOM 25285 C C . GLU A 1 17 ? 1.273 -11.276 -7.308 1.00 0.69 17 GLU A C 12
ATOM 25286 O O . GLU A 1 17 ? 2.452 -11.427 -7.636 1.00 0.75 17 GLU A O 12
ATOM 25298 N N . VAL A 1 18 ? 0.903 -10.818 -6.120 1.00 0.64 18 VAL A N 12
ATOM 25299 C CA . VAL A 1 18 ? 1.873 -10.338 -5.144 1.00 0.69 18 VAL A CA 12
ATOM 25300 C C . VAL A 1 18 ? 2.668 -11.490 -4.535 1.00 0.67 18 VAL A C 12
ATOM 25301 O O . VAL A 1 18 ? 3.844 -11.336 -4.219 1.00 0.76 18 VAL A O 12
ATOM 25314 N N . MET A 1 19 ? 2.035 -12.648 -4.395 1.00 0.65 19 MET A N 12
ATOM 25315 C CA . MET A 1 19 ? 2.696 -13.816 -3.813 1.00 0.75 19 MET A CA 12
ATOM 25316 C C . MET A 1 19 ? 3.933 -14.203 -4.620 1.00 0.74 19 MET A C 12
ATOM 25317 O O . MET A 1 19 ? 4.969 -14.554 -4.055 1.00 0.78 19 MET A O 12
ATOM 25331 N N . SER A 1 20 ? 3.829 -14.130 -5.937 1.00 0.75 20 SER A N 12
ATOM 25332 C CA . SER A 1 20 ? 4.961 -14.435 -6.797 1.00 0.82 20 SER A CA 12
ATOM 25333 C C . SER A 1 20 ? 5.977 -13.291 -6.753 1.00 0.82 20 SER A C 12
ATOM 25334 O O . SER A 1 20 ? 7.189 -13.521 -6.753 1.00 0.90 20 SER A O 12
ATOM 25342 N N . ALA A 1 21 ? 5.475 -12.063 -6.687 1.00 0.78 21 ALA A N 12
ATOM 25343 C CA . ALA A 1 21 ? 6.328 -10.879 -6.667 1.00 0.85 21 ALA A CA 12
ATOM 25344 C C . ALA A 1 21 ? 7.174 -10.818 -5.398 1.00 0.82 21 ALA A C 12
ATOM 25345 O O . ALA A 1 21 ? 8.379 -10.568 -5.457 1.00 0.89 21 ALA A O 12
ATOM 25352 N N . THR A 1 22 ? 6.542 -11.065 -4.255 1.00 0.78 22 THR A N 12
ATOM 25353 C CA . THR A 1 22 ? 7.226 -11.023 -2.970 1.00 0.83 22 THR A CA 12
ATOM 25354 C C . THR A 1 22 ? 8.298 -12.114 -2.902 1.00 0.87 22 THR A C 12
ATOM 25355 O O . THR A 1 22 ? 9.344 -11.936 -2.275 1.00 0.94 22 THR A O 12
ATOM 25366 N N . SER A 1 23 ? 8.048 -13.228 -3.579 1.00 0.89 23 SER A N 12
ATOM 25367 C CA . SER A 1 23 ? 9.020 -14.306 -3.658 1.00 0.99 23 SER A CA 12
ATOM 25368 C C . SER A 1 23 ? 10.191 -13.882 -4.540 1.00 1.01 23 SER A C 12
ATOM 25369 O O . SER A 1 23 ? 11.356 -14.130 -4.216 1.00 1.11 23 SER A O 12
ATOM 25377 N N . ALA A 1 24 ? 9.873 -13.219 -5.647 1.00 0.96 24 ALA A N 12
ATOM 25378 C CA . ALA A 1 24 ? 10.885 -12.763 -6.588 1.00 1.03 24 ALA A CA 12
ATOM 25379 C C . ALA A 1 24 ? 11.800 -11.718 -5.958 1.00 1.01 24 ALA A C 12
ATOM 25380 O O . ALA A 1 24 ? 13.021 -11.859 -5.994 1.00 1.10 24 ALA A O 12
ATOM 25387 N N . ILE A 1 25 ? 11.210 -10.683 -5.359 1.00 0.93 25 ILE A N 12
ATOM 25388 C CA . ILE A 1 25 ? 11.993 -9.601 -4.768 1.00 0.93 25 ILE A CA 12
ATOM 25389 C C . ILE A 1 25 ? 12.842 -10.100 -3.598 1.00 0.97 25 ILE A C 12
ATOM 25390 O O . ILE A 1 25 ? 13.968 -9.643 -3.397 1.00 1.02 25 ILE A O 12
ATOM 25406 N N . ASN A 1 26 ? 12.315 -11.057 -2.845 1.00 0.98 26 ASN A N 12
ATOM 25407 C CA . ASN A 1 26 ? 13.051 -11.620 -1.724 1.00 1.08 26 ASN A CA 12
ATOM 25408 C C . ASN A 1 26 ? 14.254 -12.395 -2.241 1.00 1.12 26 ASN A C 12
ATOM 25409 O O . ASN A 1 26 ? 15.320 -12.391 -1.628 1.00 1.20 26 ASN A O 12
ATOM 25420 N N . GLY A 1 27 ? 14.075 -13.020 -3.402 1.00 1.12 27 GLY A N 12
ATOM 25421 C CA . GLY A 1 27 ? 15.144 -13.763 -4.034 1.00 1.20 27 GLY A CA 12
ATOM 25422 C C . GLY A 1 27 ? 16.168 -12.865 -4.702 1.00 1.23 27 GLY A C 12
ATOM 25423 O O . GLY A 1 27 ? 17.206 -13.337 -5.165 1.00 1.36 27 GLY A O 12
ATOM 25427 N N . LEU A 1 28 ? 15.873 -11.574 -4.775 1.00 1.16 28 LEU A N 12
ATOM 25428 C CA . LEU A 1 28 ? 16.810 -10.611 -5.336 1.00 1.22 28 LEU A CA 12
ATOM 25429 C C . LEU A 1 28 ? 17.867 -10.238 -4.304 1.00 1.28 28 LEU A C 12
ATOM 25430 O O . LEU A 1 28 ? 19.002 -9.904 -4.649 1.00 1.42 28 LEU A O 12
ATOM 25446 N N . TYR A 1 29 ? 17.484 -10.299 -3.037 1.00 1.22 29 TYR A N 12
ATOM 25447 C CA . TYR A 1 29 ? 18.353 -9.875 -1.951 1.00 1.31 29 TYR A CA 12
ATOM 25448 C C . TYR A 1 29 ? 18.799 -11.076 -1.126 1.00 1.58 29 TYR A C 12
ATOM 25449 O O . TYR A 1 29 ? 19.995 -11.336 -1.000 1.00 2.30 29 TYR A O 12
ATOM 25467 N N . ILE A 1 30 ? 17.820 -11.806 -0.591 1.00 1.25 30 ILE A N 12
ATOM 25468 C CA . ILE A 1 30 ? 18.058 -13.035 0.173 1.00 1.45 30 ILE A CA 12
ATOM 25469 C C . ILE A 1 30 ? 18.901 -12.790 1.425 1.00 1.45 30 ILE A C 12
ATOM 25470 O O . ILE A 1 30 ? 20.133 -12.805 1.383 1.00 1.99 30 ILE A O 12
ATOM 25486 N N . GLY A 1 31 ? 18.233 -12.545 2.539 1.00 1.43 31 GLY A N 12
ATOM 25487 C CA . GLY A 1 31 ? 18.934 -12.403 3.798 1.00 1.69 31 GLY A CA 12
ATOM 25488 C C . GLY A 1 31 ? 18.969 -10.974 4.285 1.00 1.52 31 GLY A C 12
ATOM 25489 O O . GLY A 1 31 ? 19.595 -10.669 5.299 1.00 1.93 31 GLY A O 12
ATOM 25493 N N . GLN A 1 32 ? 18.307 -10.092 3.555 1.00 1.16 32 GLN A N 12
ATOM 25494 C CA . GLN A 1 32 ? 18.178 -8.711 3.982 1.00 1.10 32 GLN A CA 12
ATOM 25495 C C . GLN A 1 32 ? 17.223 -8.616 5.160 1.00 1.14 32 GLN A C 12
ATOM 25496 O O . GLN A 1 32 ? 16.141 -9.203 5.133 1.00 1.93 32 GLN A O 12
ATOM 25510 N N . THR A 1 33 ? 17.638 -7.887 6.188 1.00 1.15 33 THR A N 12
ATOM 25511 C CA . THR A 1 33 ? 16.830 -7.701 7.387 1.00 1.20 33 THR A CA 12
ATOM 25512 C C . THR A 1 33 ? 15.450 -7.152 7.028 1.00 1.09 33 THR A C 12
ATOM 25513 O O . THR A 1 33 ? 14.437 -7.552 7.605 1.00 1.21 33 THR A O 12
ATOM 25524 N N . SER A 1 34 ? 15.434 -6.231 6.071 1.00 1.12 34 SER A N 12
ATOM 25525 C CA . SER A 1 34 ? 14.196 -5.715 5.508 1.00 1.35 34 SER A CA 12
ATOM 25526 C C . SER A 1 34 ? 14.508 -4.885 4.272 1.00 1.13 34 SER A C 12
ATOM 25527 O O . SER A 1 34 ? 13.845 -3.886 4.010 1.00 1.18 34 SER A O 12
ATOM 25535 N N . TYR A 1 35 ? 15.518 -5.324 3.510 1.00 0.96 35 TYR A N 12
ATOM 25536 C CA . TYR A 1 35 ? 15.954 -4.623 2.296 1.00 0.78 35 TYR A CA 12
ATOM 25537 C C . TYR A 1 35 ? 16.549 -3.271 2.663 1.00 0.74 35 TYR A C 12
ATOM 25538 O O . TYR A 1 35 ? 16.573 -2.343 1.853 1.00 0.68 35 TYR A O 12
ATOM 25556 N N . SER A 1 36 ? 17.059 -3.197 3.889 1.00 0.89 36 SER A N 12
ATOM 25557 C CA . SER A 1 36 ? 17.678 -1.991 4.408 1.00 1.03 36 SER A CA 12
ATOM 25558 C C . SER A 1 36 ? 18.823 -1.543 3.507 1.00 1.25 36 SER A C 12
ATOM 25559 O O . SER A 1 36 ? 19.720 -2.320 3.174 1.00 2.03 36 SER A O 12
ATOM 25567 N N . GLY A 1 37 ? 18.779 -0.283 3.131 1.00 1.42 37 GLY A N 12
ATOM 25568 C CA . GLY A 1 37 ? 19.717 0.246 2.172 1.00 1.83 37 GLY A CA 12
ATOM 25569 C C . GLY A 1 37 ? 18.993 1.015 1.096 1.00 1.52 37 GLY A C 12
ATOM 25570 O O . GLY A 1 37 ? 19.369 2.142 0.766 1.00 1.88 37 GLY A O 12
ATOM 25574 N N . LEU A 1 38 ? 17.929 0.413 0.570 1.00 0.95 38 LEU A N 12
ATOM 25575 C CA . LEU A 1 38 ? 17.101 1.074 -0.435 1.00 0.77 38 LEU A CA 12
ATOM 25576 C C . LEU A 1 38 ? 16.482 2.343 0.136 1.00 0.68 38 LEU A C 12
ATOM 25577 O O . LEU A 1 38 ? 16.423 3.380 -0.528 1.00 0.66 38 LEU A O 12
ATOM 25593 N N . ASP A 1 39 ? 16.034 2.249 1.381 1.00 0.76 39 ASP A N 12
ATOM 25594 C CA . ASP A 1 39 ? 15.341 3.346 2.044 1.00 0.85 39 ASP A CA 12
ATOM 25595 C C . ASP A 1 39 ? 16.256 4.541 2.212 1.00 0.82 39 ASP A C 12
ATOM 25596 O O . ASP A 1 39 ? 15.859 5.665 1.946 1.00 0.90 39 ASP A O 12
ATOM 25605 N N . SER A 1 40 ? 17.488 4.284 2.631 1.00 0.82 40 SER A N 12
ATOM 25606 C CA . SER A 1 40 ? 18.453 5.348 2.858 1.00 0.94 40 SER A CA 12
ATOM 25607 C C . SER A 1 40 ? 18.624 6.187 1.594 1.00 0.89 40 SER A C 12
ATOM 25608 O O . SER A 1 40 ? 18.699 7.413 1.657 1.00 1.00 40 SER A O 12
ATOM 25616 N N . THR A 1 41 ? 18.640 5.519 0.445 1.00 0.81 41 THR A N 12
ATOM 25617 C CA . THR A 1 41 ? 18.750 6.200 -0.836 1.00 0.85 41 THR A CA 12
ATOM 25618 C C . THR A 1 41 ? 17.547 7.111 -1.081 1.00 0.79 41 THR A C 12
ATOM 25619 O O . THR A 1 41 ? 17.706 8.299 -1.345 1.00 0.95 41 THR A O 12
ATOM 25630 N N . ILE A 1 42 ? 16.348 6.551 -0.965 1.00 0.67 42 ILE A N 12
ATOM 25631 C CA . ILE A 1 42 ? 15.120 7.296 -1.242 1.00 0.67 42 ILE A CA 12
ATOM 25632 C C . ILE A 1 42 ? 14.894 8.402 -0.210 1.00 0.64 42 ILE A C 12
ATOM 25633 O O . ILE A 1 42 ? 14.439 9.499 -0.546 1.00 0.68 42 ILE A O 12
ATOM 25649 N N . LEU A 1 43 ? 15.235 8.103 1.035 1.00 0.64 43 LEU A N 12
ATOM 25650 C CA . LEU A 1 43 ? 15.040 9.021 2.150 1.00 0.70 43 LEU A CA 12
ATOM 25651 C C . LEU A 1 43 ? 15.777 10.335 1.912 1.00 0.75 43 LEU A C 12
ATOM 25652 O O . LEU A 1 43 ? 15.162 11.401 1.863 1.00 0.75 43 LEU A O 12
ATOM 25668 N N . LEU A 1 44 ? 17.090 10.254 1.736 1.00 0.85 44 LEU A N 12
ATOM 25669 C CA . LEU A 1 44 ? 17.909 11.447 1.550 1.00 0.98 44 LEU A CA 12
ATOM 25670 C C . LEU A 1 44 ? 17.760 12.004 0.140 1.00 0.92 44 LEU A C 12
ATOM 25671 O O . LEU A 1 44 ? 18.165 13.137 -0.134 1.00 1.03 44 LEU A O 12
ATOM 25687 N N . ASN A 1 45 ? 17.182 11.204 -0.749 1.00 0.84 45 ASN A N 12
ATOM 25688 C CA . ASN A 1 45 ? 17.009 11.593 -2.146 1.00 0.91 45 ASN A CA 12
ATOM 25689 C C . ASN A 1 45 ? 16.107 12.806 -2.261 1.00 0.88 45 ASN A C 12
ATOM 25690 O O . ASN A 1 45 ? 16.434 13.776 -2.940 1.00 1.02 45 ASN A O 12
ATOM 25701 N N . THR A 1 46 ? 14.965 12.750 -1.596 1.00 0.79 46 THR A N 12
ATOM 25702 C CA . THR A 1 46 ? 13.986 13.809 -1.725 1.00 0.85 46 THR A CA 12
ATOM 25703 C C . THR A 1 46 ? 13.606 14.408 -0.376 1.00 0.79 46 THR A C 12
ATOM 25704 O O . THR A 1 46 ? 12.770 13.861 0.344 1.00 0.68 46 THR A O 12
ATOM 25715 N N . SER A 1 47 ? 14.264 15.516 -0.034 1.00 0.97 47 SER A N 12
ATOM 25716 C CA . SER A 1 47 ? 13.816 16.400 1.040 1.00 1.13 47 SER A CA 12
ATOM 25717 C C . SER A 1 47 ? 13.857 15.732 2.424 1.00 1.06 47 SER A C 12
ATOM 25718 O O . SER A 1 47 ? 13.306 16.271 3.389 1.00 1.32 47 SER A O 12
ATOM 25726 N N . ALA A 1 48 ? 14.506 14.564 2.513 1.00 0.92 48 ALA A N 12
ATOM 25727 C CA . ALA A 1 48 ? 14.593 13.782 3.761 1.00 0.97 48 ALA A CA 12
ATOM 25728 C C . ALA A 1 48 ? 13.246 13.148 4.119 1.00 0.88 48 ALA A C 12
ATOM 25729 O O . ALA A 1 48 ? 13.193 12.128 4.801 1.00 1.00 48 ALA A O 12
ATOM 25736 N N . ILE A 1 49 ? 12.169 13.770 3.678 1.00 0.78 49 ILE A N 12
ATOM 25737 C CA . ILE A 1 49 ? 10.843 13.197 3.789 1.00 0.75 49 ILE A CA 12
ATOM 25738 C C . ILE A 1 49 ? 10.304 12.951 2.388 1.00 0.62 49 ILE A C 12
ATOM 25739 O O . ILE A 1 49 ? 9.888 13.893 1.712 1.00 0.65 49 ILE A O 12
ATOM 25755 N N . PRO A 1 50 ? 10.351 11.694 1.919 1.00 0.57 50 PRO A N 12
ATOM 25756 C CA . PRO A 1 50 ? 9.904 11.337 0.573 1.00 0.52 50 PRO A CA 12
ATOM 25757 C C . PRO A 1 50 ? 8.463 11.770 0.317 1.00 0.53 50 PRO A C 12
ATOM 25758 O O . PRO A 1 50 ? 7.518 11.178 0.838 1.00 0.53 50 PRO A O 12
ATOM 25769 N N . ASP A 1 51 ? 8.312 12.814 -0.488 1.00 0.59 51 ASP A N 12
ATOM 25770 C CA . ASP A 1 51 ? 7.006 13.409 -0.762 1.00 0.63 51 ASP A CA 12
ATOM 25771 C C . ASP A 1 51 ? 6.157 12.477 -1.621 1.00 0.52 51 ASP A C 12
ATOM 25772 O O . ASP A 1 51 ? 4.939 12.623 -1.707 1.00 0.54 51 ASP A O 12
ATOM 25781 N N . ASN A 1 52 ? 6.812 11.482 -2.210 1.00 0.47 52 ASN A N 12
ATOM 25782 C CA . ASN A 1 52 ? 6.155 10.540 -3.108 1.00 0.49 52 ASN A CA 12
ATOM 25783 C C . ASN A 1 52 ? 5.130 9.700 -2.350 1.00 0.43 52 ASN A C 12
ATOM 25784 O O . ASN A 1 52 ? 4.247 9.089 -2.948 1.00 0.56 52 ASN A O 12
ATOM 25795 N N . TYR A 1 53 ? 5.248 9.703 -1.022 1.00 0.39 53 TYR A N 12
ATOM 25796 C CA . TYR A 1 53 ? 4.337 8.973 -0.138 1.00 0.52 53 TYR A CA 12
ATOM 25797 C C . TYR A 1 53 ? 2.895 9.454 -0.290 1.00 0.56 53 TYR A C 12
ATOM 25798 O O . TYR A 1 53 ? 1.968 8.850 0.240 1.00 0.83 53 TYR A O 12
ATOM 25816 N N . LYS A 1 54 ? 2.711 10.548 -1.001 1.00 0.46 54 LYS A N 12
ATOM 25817 C CA . LYS A 1 54 ? 1.388 11.094 -1.213 1.00 0.49 54 LYS A CA 12
ATOM 25818 C C . LYS A 1 54 ? 1.269 11.662 -2.624 1.00 0.52 54 LYS A C 12
ATOM 25819 O O . LYS A 1 54 ? 2.241 12.172 -3.186 1.00 0.72 54 LYS A O 12
ATOM 25838 N N . ASP A 1 55 ? 0.083 11.558 -3.194 1.00 0.48 55 ASP A N 12
ATOM 25839 C CA . ASP A 1 55 ? -0.224 12.220 -4.450 1.00 0.51 55 ASP A CA 12
ATOM 25840 C C . ASP A 1 55 ? -1.294 13.266 -4.204 1.00 0.60 55 ASP A C 12
ATOM 25841 O O . ASP A 1 55 ? -2.284 12.996 -3.527 1.00 0.72 55 ASP A O 12
ATOM 25850 N N . THR A 1 56 ? -1.087 14.458 -4.730 1.00 0.67 56 THR A N 12
ATOM 25851 C CA . THR A 1 56 ? -2.013 15.551 -4.509 1.00 0.78 56 THR A CA 12
ATOM 25852 C C . THR A 1 56 ? -2.950 15.708 -5.692 1.00 0.75 56 THR A C 12
ATOM 25853 O O . THR A 1 56 ? -3.746 16.648 -5.754 1.00 0.78 56 THR A O 12
ATOM 25864 N N . THR A 1 57 ? -2.851 14.778 -6.627 1.00 0.76 57 THR A N 12
ATOM 25865 C CA . THR A 1 57 ? -3.702 14.802 -7.799 1.00 0.79 57 THR A CA 12
ATOM 25866 C C . THR A 1 57 ? -4.991 14.027 -7.533 1.00 0.74 57 THR A C 12
ATOM 25867 O O . THR A 1 57 ? -6.079 14.593 -7.642 1.00 1.04 57 THR A O 12
ATOM 25878 N N . ASN A 1 58 ? -4.837 12.748 -7.146 1.00 0.65 58 ASN A N 12
ATOM 25879 C CA . ASN A 1 58 ? -5.954 11.862 -6.755 1.00 0.70 58 ASN A CA 12
ATOM 25880 C C . ASN A 1 58 ? -5.578 10.384 -6.894 1.00 0.59 58 ASN A C 12
ATOM 25881 O O . ASN A 1 58 ? -6.452 9.518 -6.805 1.00 0.66 58 ASN A O 12
ATOM 25892 N N . LYS A 1 59 ? -4.295 10.073 -7.096 1.00 0.52 59 LYS A N 12
ATOM 25893 C CA . LYS A 1 59 ? -3.923 8.691 -7.367 1.00 0.51 59 LYS A CA 12
ATOM 25894 C C . LYS A 1 59 ? -2.493 8.342 -6.910 1.00 0.45 59 LYS A C 12
ATOM 25895 O O . LYS A 1 59 ? -1.507 8.551 -7.615 1.00 0.48 59 LYS A O 12
ATOM 25914 N N . LYS A 1 60 ? -2.385 7.841 -5.692 1.00 0.41 60 LYS A N 12
ATOM 25915 C CA . LYS A 1 60 ? -1.158 7.191 -5.240 1.00 0.38 60 LYS A CA 12
ATOM 25916 C C . LYS A 1 60 ? -1.495 5.980 -4.384 1.00 0.38 60 LYS A C 12
ATOM 25917 O O . LYS A 1 60 ? -2.212 6.098 -3.392 1.00 0.41 60 LYS A O 12
ATOM 25936 N N . ILE A 1 61 ? -0.987 4.823 -4.777 1.00 0.37 61 ILE A N 12
ATOM 25937 C CA . ILE A 1 61 ? -1.145 3.610 -3.985 1.00 0.38 61 ILE A CA 12
ATOM 25938 C C . ILE A 1 61 ? 0.166 2.842 -3.940 1.00 0.38 61 ILE A C 12
ATOM 25939 O O . ILE A 1 61 ? 0.782 2.576 -4.970 1.00 0.45 61 ILE A O 12
ATOM 25955 N N . THR A 1 62 ? 0.608 2.516 -2.747 1.00 0.39 62 THR A N 12
ATOM 25956 C CA . THR A 1 62 ? 1.821 1.744 -2.580 1.00 0.45 62 THR A CA 12
ATOM 25957 C C . THR A 1 62 ? 1.519 0.254 -2.597 1.00 0.50 62 THR A C 12
ATOM 25958 O O . THR A 1 62 ? 0.775 -0.222 -1.744 1.00 0.62 62 THR A O 12
ATOM 25969 N N . ASN A 1 63 ? 2.087 -0.441 -3.597 1.00 0.52 63 ASN A N 12
ATOM 25970 C CA . ASN A 1 63 ? 1.951 -1.900 -3.773 1.00 0.61 63 ASN A CA 12
ATOM 25971 C C . ASN A 1 63 ? 2.122 -2.324 -5.241 1.00 0.76 63 ASN A C 12
ATOM 25972 O O . ASN A 1 63 ? 2.868 -3.257 -5.525 1.00 1.31 63 ASN A O 12
ATOM 25983 N N . PRO A 1 64 ? 1.454 -1.645 -6.208 1.00 0.64 64 PRO A N 12
ATOM 25984 C CA . PRO A 1 64 ? 1.318 -2.164 -7.573 1.00 0.97 64 PRO A CA 12
ATOM 25985 C C . PRO A 1 64 ? 2.620 -2.137 -8.376 1.00 1.15 64 PRO A C 12
ATOM 25986 O O . PRO A 1 64 ? 3.494 -1.300 -8.150 1.00 1.75 64 PRO A O 12
ATOM 25997 N N . PHE A 1 65 ? 2.715 -3.051 -9.333 1.00 1.16 65 PHE A N 12
ATOM 25998 C CA . PHE A 1 65 ? 3.884 -3.167 -10.192 1.00 1.47 65 PHE A CA 12
ATOM 25999 C C . PHE A 1 65 ? 3.469 -3.028 -11.655 1.00 1.30 65 PHE A C 12
ATOM 26000 O O . PHE A 1 65 ? 3.485 -4.000 -12.407 1.00 1.80 65 PHE A O 12
ATOM 26017 N N . GLY A 1 66 ? 3.069 -1.827 -12.052 1.00 0.85 66 GLY A N 12
ATOM 26018 C CA . GLY A 1 66 ? 2.621 -1.625 -13.419 1.00 0.86 66 GLY A CA 12
ATOM 26019 C C . GLY A 1 66 ? 2.332 -0.173 -13.724 1.00 0.86 66 GLY A C 12
ATOM 26020 O O . GLY A 1 66 ? 1.306 0.158 -14.320 1.00 1.21 66 GLY A O 12
ATOM 26024 N N . GLY A 1 67 ? 3.227 0.693 -13.294 1.00 0.70 67 GLY A N 12
ATOM 26025 C CA . GLY A 1 67 ? 3.060 2.108 -13.480 1.00 0.70 67 GLY A CA 12
ATOM 26026 C C . GLY A 1 67 ? 4.304 2.815 -13.028 1.00 0.65 67 GLY A C 12
ATOM 26027 O O . GLY A 1 67 ? 5.401 2.260 -13.124 1.00 0.67 67 GLY A O 12
ATOM 26031 N N . GLU A 1 68 ? 4.157 4.009 -12.506 1.00 0.63 68 GLU A N 12
ATOM 26032 C CA . GLU A 1 68 ? 5.287 4.689 -11.918 1.00 0.64 68 GLU A CA 12
ATOM 26033 C C . GLU A 1 68 ? 5.399 4.283 -10.457 1.00 0.58 68 GLU A C 12
ATOM 26034 O O . GLU A 1 68 ? 4.672 4.787 -9.603 1.00 0.59 68 GLU A O 12
ATOM 26046 N N . LEU A 1 69 ? 6.303 3.358 -10.181 1.00 0.57 69 LEU A N 12
ATOM 26047 C CA . LEU A 1 69 ? 6.469 2.830 -8.834 1.00 0.57 69 LEU A CA 12
ATOM 26048 C C . LEU A 1 69 ? 7.818 3.221 -8.245 1.00 0.55 69 LEU A C 12
ATOM 26049 O O . LEU A 1 69 ? 8.825 3.303 -8.953 1.00 0.60 69 LEU A O 12
ATOM 26065 N N . ASN A 1 70 ? 7.814 3.489 -6.952 1.00 0.52 70 ASN A N 12
ATOM 26066 C CA . ASN A 1 70 ? 9.031 3.803 -6.216 1.00 0.53 70 ASN A CA 12
ATOM 26067 C C . ASN A 1 70 ? 9.437 2.608 -5.373 1.00 0.49 70 ASN A C 12
ATOM 26068 O O . ASN A 1 70 ? 8.652 2.138 -4.554 1.00 0.51 70 ASN A O 12
ATOM 26079 N N . VAL A 1 71 ? 10.650 2.117 -5.571 1.00 0.51 71 VAL A N 12
ATOM 26080 C CA . VAL A 1 71 ? 11.129 0.975 -4.806 1.00 0.52 71 VAL A CA 12
ATOM 26081 C C . VAL A 1 71 ? 11.659 1.412 -3.443 1.00 0.49 71 VAL A C 12
ATOM 26082 O O . VAL A 1 71 ? 12.485 2.321 -3.340 1.00 0.58 71 VAL A O 12
ATOM 26095 N N . GLY A 1 72 ? 11.158 0.774 -2.400 1.00 0.44 72 GLY A N 12
ATOM 26096 C CA . GLY A 1 72 ? 11.617 1.062 -1.063 1.00 0.46 72 GLY A CA 12
ATOM 26097 C C . GLY A 1 72 ? 11.371 -0.096 -0.122 1.00 0.44 72 GLY A C 12
ATOM 26098 O O . GLY A 1 72 ? 10.517 -0.937 -0.385 1.00 0.48 72 GLY A O 12
ATOM 26102 N N . PRO A 1 73 ? 12.144 -0.191 0.959 1.00 0.53 73 PRO A N 12
ATOM 26103 C CA . PRO A 1 73 ? 11.982 -1.205 1.979 1.00 0.54 73 PRO A CA 12
ATOM 26104 C C . PRO A 1 73 ? 11.316 -0.672 3.245 1.00 0.49 73 PRO A C 12
ATOM 26105 O O . PRO A 1 73 ? 10.906 0.483 3.309 1.00 0.59 73 PRO A O 12
ATOM 26116 N N . ALA A 1 74 ? 11.226 -1.516 4.251 1.00 0.51 74 ALA A N 12
ATOM 26117 C CA . ALA A 1 74 ? 10.711 -1.105 5.547 1.00 0.61 74 ALA A CA 12
ATOM 26118 C C . ALA A 1 74 ? 11.805 -1.203 6.603 1.00 0.84 74 ALA A C 12
ATOM 26119 O O . ALA A 1 74 ? 12.981 -1.372 6.274 1.00 1.58 74 ALA A O 12
ATOM 26126 N N . ASN A 1 75 ? 11.419 -1.088 7.868 1.00 0.62 75 ASN A N 12
ATOM 26127 C CA . ASN A 1 75 ? 12.374 -1.177 8.964 1.00 0.74 75 ASN A CA 12
ATOM 26128 C C . ASN A 1 75 ? 12.800 -2.623 9.212 1.00 0.76 75 ASN A C 12
ATOM 26129 O O . ASN A 1 75 ? 13.994 -2.924 9.238 1.00 0.85 75 ASN A O 12
ATOM 26140 N N . ASN A 1 76 ? 11.834 -3.523 9.382 1.00 0.75 76 ASN A N 12
ATOM 26141 C CA . ASN A 1 76 ? 12.151 -4.914 9.673 1.00 0.82 76 ASN A CA 12
ATOM 26142 C C . ASN A 1 76 ? 11.124 -5.851 9.048 1.00 0.77 76 ASN A C 12
ATOM 26143 O O . ASN A 1 76 ? 9.935 -5.528 8.986 1.00 0.81 76 ASN A O 12
ATOM 26154 N N . ASN A 1 77 ? 11.596 -7.015 8.606 1.00 0.80 77 ASN A N 12
ATOM 26155 C CA . ASN A 1 77 ? 10.754 -8.008 7.939 1.00 0.86 77 ASN A CA 12
ATOM 26156 C C . ASN A 1 77 ? 9.684 -8.575 8.874 1.00 0.95 77 ASN A C 12
ATOM 26157 O O . ASN A 1 77 ? 8.623 -9.002 8.418 1.00 1.05 77 ASN A O 12
ATOM 26168 N N . THR A 1 78 ? 9.951 -8.573 10.177 1.00 1.02 78 THR A N 12
ATOM 26169 C CA . THR A 1 78 ? 8.987 -9.088 11.144 1.00 1.22 78 THR A CA 12
ATOM 26170 C C . THR A 1 78 ? 7.703 -8.264 11.118 1.00 1.16 78 THR A C 12
ATOM 26171 O O . THR A 1 78 ? 6.604 -8.800 11.269 1.00 1.41 78 THR A O 12
ATOM 26182 N N . ALA A 1 79 ? 7.853 -6.965 10.899 1.00 0.91 79 ALA A N 12
ATOM 26183 C CA . ALA A 1 79 ? 6.719 -6.062 10.848 1.00 0.86 79 ALA A CA 12
ATOM 26184 C C . ALA A 1 79 ? 6.243 -5.870 9.414 1.00 0.73 79 ALA A C 12
ATOM 26185 O O . ALA A 1 79 ? 5.086 -6.128 9.092 1.00 0.77 79 ALA A O 12
ATOM 26192 N N . PHE A 1 80 ? 7.149 -5.433 8.552 1.00 0.65 80 PHE A N 12
ATOM 26193 C CA . PHE A 1 80 ? 6.813 -5.136 7.170 1.00 0.60 80 PHE A CA 12
ATOM 26194 C C . PHE A 1 80 ? 7.809 -5.817 6.240 1.00 0.72 80 PHE A C 12
ATOM 26195 O O . PHE A 1 80 ? 8.188 -6.960 6.469 1.00 1.37 80 PHE A O 12
ATOM 26212 N N . GLY A 1 81 ? 8.216 -5.129 5.186 1.00 0.52 81 GLY A N 12
ATOM 26213 C CA . GLY A 1 81 ? 9.207 -5.683 4.290 1.00 0.57 81 GLY A CA 12
ATOM 26214 C C . GLY A 1 81 ? 9.635 -4.690 3.237 1.00 0.50 81 GLY A C 12
ATOM 26215 O O . GLY A 1 81 ? 10.764 -4.204 3.251 1.00 0.54 81 GLY A O 12
ATOM 26219 N N . TYR A 1 82 ? 8.717 -4.371 2.342 1.00 0.45 82 TYR A N 12
ATOM 26220 C CA . TYR A 1 82 ? 9.002 -3.484 1.228 1.00 0.44 82 TYR A CA 12
ATOM 26221 C C . TYR A 1 82 ? 7.755 -2.689 0.864 1.00 0.41 82 TYR A C 12
ATOM 26222 O O . TYR A 1 82 ? 6.641 -3.085 1.209 1.00 0.46 82 TYR A O 12
ATOM 26240 N N . TYR A 1 83 ? 7.949 -1.573 0.177 1.00 0.36 83 TYR A N 12
ATOM 26241 C CA . TYR A 1 83 ? 6.841 -0.761 -0.293 1.00 0.38 83 TYR A CA 12
ATOM 26242 C C . TYR A 1 83 ? 7.153 -0.213 -1.684 1.00 0.38 83 TYR A C 12
ATOM 26243 O O . TYR A 1 83 ? 8.306 0.087 -1.999 1.00 0.43 83 TYR A O 12
ATOM 26261 N N . LEU A 1 84 ? 6.134 -0.131 -2.525 1.00 0.40 84 LEU A N 12
ATOM 26262 C CA . LEU A 1 84 ? 6.278 0.445 -3.855 1.00 0.42 84 LEU A CA 12
ATOM 26263 C C . LEU A 1 84 ? 5.274 1.575 -4.036 1.00 0.43 84 LEU A C 12
ATOM 26264 O O . LEU A 1 84 ? 4.102 1.320 -4.303 1.00 0.50 84 LEU A O 12
ATOM 26280 N N . THR A 1 85 ? 5.725 2.819 -3.927 1.00 0.43 85 THR A N 12
ATOM 26281 C CA . THR A 1 85 ? 4.822 3.950 -4.012 1.00 0.47 85 THR A CA 12
ATOM 26282 C C . THR A 1 85 ? 4.547 4.261 -5.471 1.00 0.45 85 THR A C 12
ATOM 26283 O O . THR A 1 85 ? 5.362 4.879 -6.159 1.00 0.50 85 THR A O 12
ATOM 26294 N N . LEU A 1 86 ? 3.405 3.794 -5.941 1.00 0.43 86 LEU A N 12
ATOM 26295 C CA . LEU A 1 86 ? 3.063 3.876 -7.345 1.00 0.43 86 LEU A CA 12
ATOM 26296 C C . LEU A 1 86 ? 1.852 4.767 -7.560 1.00 0.45 86 LEU A C 12
ATOM 26297 O O . LEU A 1 86 ? 0.860 4.676 -6.834 1.00 0.50 86 LEU A O 12
ATOM 26313 N N . THR A 1 87 ? 1.934 5.645 -8.543 1.00 0.48 87 THR A N 12
ATOM 26314 C CA . THR A 1 87 ? 0.783 6.433 -8.923 1.00 0.55 87 THR A CA 12
ATOM 26315 C C . THR A 1 87 ? 0.023 5.721 -10.039 1.00 0.55 87 THR A C 12
ATOM 26316 O O . THR A 1 87 ? 0.604 5.368 -11.069 1.00 0.56 87 THR A O 12
ATOM 26327 N N . ARG A 1 88 ? -1.273 5.503 -9.791 1.00 0.60 88 ARG A N 12
ATOM 26328 C CA . ARG A 1 88 ? -2.188 4.840 -10.726 1.00 0.67 88 ARG A CA 12
ATOM 26329 C C . ARG A 1 88 ? -3.408 4.353 -9.951 1.00 0.71 88 ARG A C 12
ATOM 26330 O O . ARG A 1 88 ? -3.529 3.169 -9.642 1.00 1.02 88 ARG A O 12
ATOM 26351 N N . LEU A 1 89 ? -4.286 5.273 -9.596 1.00 0.56 89 LEU A N 12
ATOM 26352 C CA . LEU A 1 89 ? -5.454 4.943 -8.796 1.00 0.55 89 LEU A CA 12
ATOM 26353 C C . LEU A 1 89 ? -6.698 5.590 -9.396 1.00 0.55 89 LEU A C 12
ATOM 26354 O O . LEU A 1 89 ? -6.597 6.486 -10.230 1.00 0.77 89 LEU A O 12
ATOM 26370 N N . ASP A 1 90 ? -7.856 5.122 -8.970 1.00 0.47 90 ASP A N 12
ATOM 26371 C CA . ASP A 1 90 ? -9.130 5.624 -9.450 1.00 0.52 90 ASP A CA 12
ATOM 26372 C C . ASP A 1 90 ? -10.175 5.418 -8.363 1.00 0.53 90 ASP A C 12
ATOM 26373 O O . ASP A 1 90 ? -9.976 4.582 -7.483 1.00 0.51 90 ASP A O 12
ATOM 26382 N N . LYS A 1 91 ? -11.267 6.177 -8.401 1.00 0.63 91 LYS A N 12
ATOM 26383 C CA . LYS A 1 91 ? -12.318 6.059 -7.392 1.00 0.75 91 LYS A CA 12
ATOM 26384 C C . LYS A 1 91 ? -12.834 4.620 -7.303 1.00 0.79 91 LYS A C 12
ATOM 26385 O O . LYS A 1 91 ? -13.044 4.093 -6.210 1.00 0.85 91 LYS A O 12
ATOM 26404 N N . ALA A 1 92 ? -13.003 3.977 -8.452 1.00 0.81 92 ALA A N 12
ATOM 26405 C CA . ALA A 1 92 ? -13.471 2.599 -8.489 1.00 0.94 92 ALA A CA 12
ATOM 26406 C C . ALA A 1 92 ? -12.404 1.656 -7.950 1.00 0.81 92 ALA A C 12
ATOM 26407 O O . ALA A 1 92 ? -12.706 0.699 -7.234 1.00 0.81 92 ALA A O 12
ATOM 26414 N N . ALA A 1 93 ? -11.153 1.943 -8.293 1.00 0.73 93 ALA A N 12
ATOM 26415 C CA . ALA A 1 93 ? -10.025 1.150 -7.820 1.00 0.67 93 ALA A CA 12
ATOM 26416 C C . ALA A 1 93 ? -9.861 1.295 -6.310 1.00 0.57 93 ALA A C 12
ATOM 26417 O O . ALA A 1 93 ? -9.467 0.352 -5.628 1.00 0.57 93 ALA A O 12
ATOM 26424 N N . CYS A 1 94 ? -10.181 2.480 -5.801 1.00 0.55 94 CYS A N 12
ATOM 26425 C CA . CYS A 1 94 ? -10.161 2.741 -4.367 1.00 0.58 94 CYS A CA 12
ATOM 26426 C C . CYS A 1 94 ? -11.134 1.809 -3.656 1.00 0.60 94 CYS A C 12
ATOM 26427 O O . CYS A 1 94 ? -10.785 1.155 -2.672 1.00 0.63 94 CYS A O 12
ATOM 26434 N N . VAL A 1 95 ? -12.350 1.720 -4.185 1.00 0.64 95 VAL A N 12
ATOM 26435 C CA . VAL A 1 95 ? -13.361 0.831 -3.630 1.00 0.71 95 VAL A CA 12
ATOM 26436 C C . VAL A 1 95 ? -12.949 -0.626 -3.811 1.00 0.65 95 VAL A C 12
ATOM 26437 O O . VAL A 1 95 ? -13.285 -1.485 -2.996 1.00 0.67 95 VAL A O 12
ATOM 26450 N N . SER A 1 96 ? -12.196 -0.889 -4.868 1.00 0.62 96 SER A N 12
ATOM 26451 C CA . SER A 1 96 ? -11.759 -2.237 -5.191 1.00 0.61 96 SER A CA 12
ATOM 26452 C C . SER A 1 96 ? -10.753 -2.747 -4.158 1.00 0.55 96 SER A C 12
ATOM 26453 O O . SER A 1 96 ? -10.861 -3.878 -3.683 1.00 0.58 96 SER A O 12
ATOM 26461 N N . LEU A 1 97 ? -9.795 -1.897 -3.793 1.00 0.56 97 LEU A N 12
ATOM 26462 C CA . LEU A 1 97 ? -8.791 -2.258 -2.793 1.00 0.61 97 LEU A CA 12
ATOM 26463 C C . LEU A 1 97 ? -9.464 -2.595 -1.468 1.00 0.63 97 LEU A C 12
ATOM 26464 O O . LEU A 1 97 ? -9.010 -3.461 -0.721 1.00 0.70 97 LEU A O 12
ATOM 26480 N N . ALA A 1 98 ? -10.561 -1.906 -1.198 1.00 0.64 98 ALA A N 12
ATOM 26481 C CA . ALA A 1 98 ? -11.349 -2.158 -0.006 1.00 0.75 98 ALA A CA 12
ATOM 26482 C C . ALA A 1 98 ? -12.186 -3.431 -0.158 1.00 0.71 98 ALA A C 12
ATOM 26483 O O . ALA A 1 98 ? -12.347 -4.193 0.791 1.00 0.85 98 ALA A O 12
ATOM 26490 N N . THR A 1 99 ? -12.703 -3.680 -1.361 1.00 0.66 99 THR A N 12
ATOM 26491 C CA . THR A 1 99 ? -13.428 -4.922 -1.635 1.00 0.71 99 THR A CA 12
ATOM 26492 C C . THR A 1 99 ? -12.441 -6.033 -1.949 1.00 0.66 99 THR A C 12
ATOM 26493 O O . THR A 1 99 ? -12.788 -7.055 -2.531 1.00 0.77 99 THR A O 12
ATOM 26504 N N . LEU A 1 100 ? -11.208 -5.809 -1.543 1.00 0.59 100 LEU A N 12
ATOM 26505 C CA . LEU A 1 100 ? -10.149 -6.781 -1.696 1.00 0.61 100 LEU A CA 12
ATOM 26506 C C . LEU A 1 100 ? -9.641 -7.133 -0.311 1.00 0.66 100 LEU A C 12
ATOM 26507 O O . LEU A 1 100 ? -8.855 -6.396 0.282 1.00 0.93 100 LEU A O 12
ATOM 26523 N N . ASN A 1 101 ? -10.123 -8.239 0.220 1.00 0.60 101 ASN A N 12
ATOM 26524 C CA . ASN A 1 101 ? -9.800 -8.621 1.580 1.00 0.66 101 ASN A CA 12
ATOM 26525 C C . ASN A 1 101 ? -8.335 -9.035 1.698 1.00 0.70 101 ASN A C 12
ATOM 26526 O O . ASN A 1 101 ? -7.956 -10.145 1.327 1.00 0.79 101 ASN A O 12
ATOM 26537 N N . LEU A 1 102 ? -7.511 -8.117 2.193 1.00 0.76 102 LEU A N 12
ATOM 26538 C CA . LEU A 1 102 ? -6.091 -8.379 2.394 1.00 0.88 102 LEU A CA 12
ATOM 26539 C C . LEU A 1 102 ? -5.845 -8.978 3.776 1.00 0.99 102 LEU A C 12
ATOM 26540 O O . LEU A 1 102 ? -4.729 -8.946 4.283 1.00 1.50 102 LEU A O 12
ATOM 26556 N N . GLY A 1 103 ? -6.883 -9.560 4.364 1.00 0.92 103 GLY A N 12
ATOM 26557 C CA . GLY A 1 103 ? -6.795 -10.049 5.733 1.00 1.04 103 GLY A CA 12
ATOM 26558 C C . GLY A 1 103 ? -5.879 -11.248 5.889 1.00 1.12 103 GLY A C 12
ATOM 26559 O O . GLY A 1 103 ? -5.710 -11.768 6.993 1.00 1.70 103 GLY A O 12
ATOM 26563 N N . THR A 1 104 ? -5.300 -11.700 4.792 1.00 1.03 104 THR A N 12
ATOM 26564 C CA . THR A 1 104 ? -4.389 -12.829 4.821 1.00 1.28 104 THR A CA 12
ATOM 26565 C C . THR A 1 104 ? -3.042 -12.490 4.179 1.00 1.06 104 THR A C 12
ATOM 26566 O O . THR A 1 104 ? -2.118 -13.303 4.196 1.00 1.25 104 THR A O 12
ATOM 26577 N N . SER A 1 105 ? -2.920 -11.282 3.642 1.00 0.97 105 SER A N 12
ATOM 26578 C CA . SER A 1 105 ? -1.746 -10.921 2.858 1.00 1.06 105 SER A CA 12
ATOM 26579 C C . SER A 1 105 ? -1.362 -9.456 3.039 1.00 1.02 105 SER A C 12
ATOM 26580 O O . SER A 1 105 ? -0.527 -8.932 2.311 1.00 1.48 105 SER A O 12
ATOM 26588 N N . ALA A 1 106 ? -1.947 -8.793 4.015 1.00 0.76 106 ALA A N 12
ATOM 26589 C CA . ALA A 1 106 ? -1.602 -7.406 4.275 1.00 0.73 106 ALA A CA 12
ATOM 26590 C C . ALA A 1 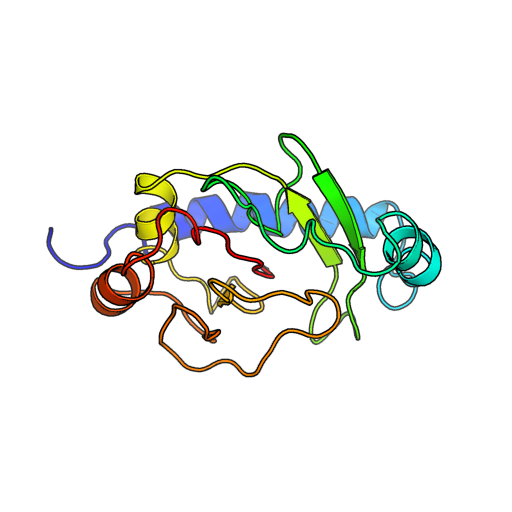106 ? -0.559 -7.329 5.364 1.00 0.59 106 ALA A C 12
ATOM 26591 O O . ALA A 1 106 ? -0.618 -8.077 6.343 1.00 0.67 106 ALA A O 12
ATOM 26598 N N . LYS A 1 107 ? 0.406 -6.450 5.188 1.00 0.51 107 LYS A N 12
ATOM 26599 C CA . LYS A 1 107 ? 1.360 -6.195 6.242 1.00 0.47 107 LYS A CA 12
ATOM 26600 C C . LYS A 1 107 ? 1.035 -4.857 6.891 1.00 0.51 107 LYS A C 12
ATOM 26601 O O . LYS A 1 107 ? 1.601 -4.486 7.916 1.00 0.70 107 LYS A O 12
ATOM 26620 N N . GLY A 1 108 ? 0.109 -4.141 6.264 1.00 0.50 108 GLY A N 12
ATOM 26621 C CA . GLY A 1 108 ? -0.401 -2.907 6.815 1.00 0.61 108 GLY A CA 12
ATOM 26622 C C . GLY A 1 108 ? -0.937 -1.992 5.752 1.00 0.58 108 GLY A C 12
ATOM 26623 O O . GLY A 1 108 ? -0.187 -1.504 4.916 1.00 0.81 108 GLY A O 12
ATOM 26627 N N . TYR A 1 109 ? -2.224 -1.739 5.781 1.00 0.52 109 TYR A N 12
ATOM 26628 C CA . TYR A 1 109 ? -2.832 -0.888 4.786 1.00 0.49 109 TYR A CA 12
ATOM 26629 C C . TYR A 1 109 ? -3.154 0.457 5.427 1.00 0.47 109 TYR A C 12
ATOM 26630 O O . TYR A 1 109 ? -3.875 0.519 6.414 1.00 0.51 109 TYR A O 12
ATOM 26648 N N . GLY A 1 110 ? -2.626 1.531 4.858 1.00 0.45 110 GLY A N 12
ATOM 26649 C CA . GLY A 1 110 ? -2.802 2.840 5.449 1.00 0.48 110 GLY A CA 12
ATOM 26650 C C . GLY A 1 110 ? -3.473 3.808 4.504 1.00 0.52 110 GLY A C 12
ATOM 26651 O O . GLY A 1 110 ? -3.145 3.862 3.319 1.00 0.85 110 GLY A O 12
ATOM 26655 N N . VAL A 1 111 ? -4.407 4.578 5.028 1.00 0.44 111 VAL A N 12
ATOM 26656 C CA . VAL A 1 111 ? -5.145 5.533 4.226 1.00 0.50 111 VAL A CA 12
ATOM 26657 C C . VAL A 1 111 ? -4.680 6.950 4.525 1.00 0.50 111 VAL A C 12
ATOM 26658 O O . VAL A 1 111 ? -4.750 7.398 5.669 1.00 0.52 111 VAL A O 12
ATOM 26671 N N . ASN A 1 112 ? -4.175 7.627 3.493 1.00 0.53 112 ASN A N 12
ATOM 26672 C CA . ASN A 1 112 ? -3.751 9.029 3.587 1.00 0.60 112 ASN A CA 12
ATOM 26673 C C . ASN A 1 112 ? -2.443 9.178 4.359 1.00 0.56 112 ASN A C 12
ATOM 26674 O O . ASN A 1 112 ? -2.048 10.293 4.707 1.00 0.69 112 ASN A O 12
ATOM 26685 N N . ILE A 1 113 ? -1.761 8.062 4.588 1.00 0.54 113 ILE A N 12
ATOM 26686 C CA . ILE A 1 113 ? -0.493 8.063 5.314 1.00 0.54 113 ILE A CA 12
ATOM 26687 C C . ILE A 1 113 ? 0.591 8.810 4.539 1.00 0.60 113 ILE A C 12
ATOM 26688 O O . ILE A 1 113 ? 0.646 8.756 3.312 1.00 0.73 113 ILE A O 12
ATOM 26704 N N . SER A 1 114 ? 1.414 9.548 5.267 1.00 0.60 114 SER A N 12
ATOM 26705 C CA . SER A 1 114 ? 2.593 10.175 4.703 1.00 0.70 114 SER A CA 12
ATOM 26706 C C . SER A 1 114 ? 3.799 9.890 5.596 1.00 0.67 114 SER A C 12
ATOM 26707 O O . SER A 1 114 ? 4.035 10.576 6.594 1.00 0.77 114 SER A O 12
ATOM 26715 N N . GLY A 1 115 ? 4.536 8.847 5.238 1.00 0.70 115 GLY A N 12
ATOM 26716 C CA . GLY A 1 115 ? 5.622 8.367 6.069 1.00 0.70 115 GLY A CA 12
ATOM 26717 C C . GLY A 1 115 ? 5.604 6.858 6.150 1.00 0.70 115 GLY A C 12
ATOM 26718 O O . GLY A 1 115 ? 5.412 6.293 7.224 1.00 0.75 115 GLY A O 12
ATOM 26722 N N . GLU A 1 116 ? 5.803 6.216 5.004 1.00 0.73 116 GLU A N 12
ATOM 26723 C CA . GLU A 1 116 ? 5.659 4.776 4.879 1.00 0.77 116 GLU A CA 12
ATOM 26724 C C . GLU A 1 116 ? 6.642 4.006 5.751 1.00 0.75 116 GLU A C 12
ATOM 26725 O O . GLU A 1 116 ? 6.264 3.021 6.382 1.00 0.84 116 GLU A O 12
ATOM 26737 N N . ASN A 1 117 ? 7.894 4.464 5.793 1.00 0.67 117 ASN A N 12
ATOM 26738 C CA . ASN A 1 117 ? 8.942 3.777 6.554 1.00 0.67 117 ASN A CA 12
ATOM 26739 C C . ASN A 1 117 ? 8.479 3.482 7.980 1.00 0.69 117 ASN A C 12
ATOM 26740 O O . ASN A 1 117 ? 8.720 2.398 8.513 1.00 0.75 117 ASN A O 12
ATOM 26751 N N . ASN A 1 118 ? 7.789 4.443 8.583 1.00 0.70 118 ASN A N 12
ATOM 26752 C CA . ASN A 1 118 ? 7.204 4.248 9.902 1.00 0.80 118 ASN A CA 12
ATOM 26753 C C . ASN A 1 118 ? 5.719 4.584 9.860 1.00 0.82 118 ASN A C 12
ATOM 26754 O O . ASN A 1 118 ? 5.286 5.617 10.374 1.00 1.00 118 ASN A O 12
ATOM 26765 N N . ILE A 1 119 ? 4.952 3.730 9.192 1.00 0.78 119 ILE A N 12
ATOM 26766 C CA . ILE A 1 119 ? 3.503 3.896 9.075 1.00 0.87 119 ILE A CA 12
ATOM 26767 C C . ILE A 1 119 ? 2.826 3.795 10.452 1.00 0.71 119 ILE A C 12
ATOM 26768 O O . ILE A 1 119 ? 3.407 3.265 11.401 1.00 0.73 119 ILE A O 12
ATOM 26784 N N . THR A 1 120 ? 1.614 4.328 10.554 1.00 0.70 120 THR A N 12
ATOM 26785 C CA . THR A 1 120 ? 0.879 4.364 11.812 1.00 0.64 120 THR A CA 12
ATOM 26786 C C . THR A 1 120 ? 0.287 2.998 12.177 1.00 0.56 120 THR A C 12
ATOM 26787 O O . THR A 1 120 ? 0.373 2.042 11.405 1.00 0.54 120 THR A O 12
ATOM 26798 N N . SER A 1 121 ? -0.295 2.914 13.370 1.00 0.57 121 SER A N 12
ATOM 26799 C CA . SER A 1 121 ? -0.883 1.673 13.857 1.00 0.55 121 SER A CA 12
ATOM 26800 C C . SER A 1 121 ? -2.183 1.355 13.111 1.00 0.52 121 SER A C 12
ATOM 26801 O O . SER A 1 121 ? -2.899 2.259 12.686 1.00 0.57 121 SER A O 12
ATOM 26809 N N . PHE A 1 122 ? -2.478 0.067 12.969 1.00 0.49 122 PHE A N 12
ATOM 26810 C CA . PHE A 1 122 ? -3.598 -0.380 12.146 1.00 0.50 122 PHE A CA 12
ATOM 26811 C C . PHE A 1 122 ? -4.806 -0.718 12.993 1.00 0.53 122 PHE A C 12
ATOM 26812 O O . PHE A 1 122 ? -4.720 -1.507 13.935 1.00 0.68 122 PHE A O 12
ATOM 26829 N N . GLY A 1 123 ? -5.923 -0.107 12.651 1.00 0.53 123 GLY A N 12
ATOM 26830 C CA . GLY A 1 123 ? -7.181 -0.463 13.258 1.00 0.60 123 GLY A CA 12
ATOM 26831 C C . GLY A 1 123 ? -8.159 -0.982 12.228 1.00 0.67 123 GLY A C 12
ATOM 26832 O O . GLY A 1 123 ? -7.825 -1.858 11.427 1.00 1.24 123 GLY A O 12
ATOM 26836 N N . ASN A 1 124 ? -9.352 -0.422 12.219 1.00 0.58 124 ASN A N 12
ATOM 26837 C CA . ASN A 1 124 ? -10.389 -0.840 11.289 1.00 0.60 124 ASN A CA 12
ATOM 26838 C C . ASN A 1 124 ? -10.898 0.354 10.484 1.00 0.61 124 ASN A C 12
ATOM 26839 O O . ASN A 1 124 ? -11.514 0.192 9.429 1.00 0.99 124 ASN A O 12
ATOM 26850 N N . SER A 1 125 ? -10.573 1.551 10.950 1.00 0.51 125 SER A N 12
ATOM 26851 C CA . SER A 1 125 ? -11.112 2.770 10.357 1.00 0.55 125 SER A CA 12
ATOM 26852 C C . SER A 1 125 ? -10.166 3.308 9.288 1.00 0.49 125 SER A C 12
ATOM 26853 O O . SER A 1 125 ? -9.058 2.800 9.109 1.00 0.64 125 SER A O 12
ATOM 26861 N N . ALA A 1 126 ? -10.610 4.336 8.583 1.00 0.61 126 ALA A N 12
ATOM 26862 C CA . ALA A 1 126 ? -9.835 4.921 7.509 1.00 0.57 126 ALA A CA 12
ATOM 26863 C C . ALA A 1 126 ? -10.097 6.415 7.424 1.00 0.73 126 ALA A C 12
ATOM 26864 O O . ALA A 1 126 ? -11.234 6.844 7.254 1.00 1.25 126 ALA A O 12
ATOM 26871 N N . ASP A 1 127 ? -9.040 7.194 7.559 1.00 0.96 127 ASP A N 12
ATOM 26872 C CA . ASP A 1 127 ? -9.122 8.644 7.439 1.00 1.08 127 ASP A CA 12
ATOM 26873 C C . ASP A 1 127 ? -7.746 9.188 7.103 1.00 0.90 127 ASP A C 12
ATOM 26874 O O . ASP A 1 127 ? -7.478 9.567 5.965 1.00 1.34 127 ASP A O 12
ATOM 26883 N N . GLN A 1 128 ? -6.880 9.206 8.106 1.00 0.95 128 GLN A N 12
ATOM 26884 C CA . GLN A 1 128 ? -5.466 9.490 7.915 1.00 0.92 128 GLN A CA 12
ATOM 26885 C C . GLN A 1 128 ? -4.655 8.561 8.804 1.00 0.83 128 GLN A C 12
ATOM 26886 O O . GLN A 1 128 ? -3.585 8.916 9.298 1.00 1.02 128 GLN A O 12
ATOM 26900 N N . ALA A 1 129 ? -5.181 7.361 8.989 1.00 0.65 129 ALA A N 12
ATOM 26901 C CA . ALA A 1 129 ? -4.568 6.372 9.856 1.00 0.63 129 ALA A CA 12
ATOM 26902 C C . ALA A 1 129 ? -4.482 5.038 9.139 1.00 0.52 129 ALA A C 12
ATOM 26903 O O . ALA A 1 129 ? -5.098 4.854 8.083 1.00 0.47 129 ALA A O 12
ATOM 26910 N N . ALA A 1 130 ? -3.716 4.120 9.697 1.00 0.54 130 ALA A N 12
ATOM 26911 C CA . ALA A 1 130 ? -3.548 2.809 9.106 1.00 0.50 130 ALA A CA 12
ATOM 26912 C C . ALA A 1 130 ? -4.583 1.833 9.651 1.00 0.47 130 ALA A C 12
ATOM 26913 O O . ALA A 1 130 ? -5.126 2.023 10.740 1.00 0.53 130 ALA A O 12
ATOM 26920 N N . LYS A 1 131 ? -4.867 0.796 8.885 1.00 0.43 131 LYS A N 12
ATOM 26921 C CA . LYS A 1 131 ? -5.882 -0.167 9.254 1.00 0.44 131 LYS A CA 12
ATOM 26922 C C . LYS A 1 131 ? -5.471 -1.570 8.841 1.00 0.45 131 LYS A C 12
ATOM 26923 O O . LYS A 1 131 ? -4.545 -1.756 8.051 1.00 0.49 131 LYS A O 12
ATOM 26942 N N . SER A 1 132 ? -6.170 -2.550 9.377 1.00 0.49 132 SER A N 12
ATOM 26943 C CA . SER A 1 132 ? -5.970 -3.934 8.998 1.00 0.59 132 SER A CA 12
ATOM 26944 C C . SER A 1 132 ? -6.782 -4.240 7.732 1.00 0.68 132 SER A C 12
ATOM 26945 O O . SER A 1 132 ? -6.803 -5.372 7.252 1.00 0.97 132 SER A O 12
ATOM 26953 N N . THR A 1 133 ? -7.431 -3.184 7.211 1.00 0.72 133 THR A N 12
ATOM 26954 C CA . THR A 1 133 ? -8.162 -3.194 5.932 1.00 0.93 133 THR A CA 12
ATOM 26955 C C . THR A 1 133 ? -9.011 -4.448 5.733 1.00 0.69 133 THR A C 12
ATOM 26956 O O . THR A 1 133 ? -9.646 -4.935 6.671 1.00 1.11 133 THR A O 12
ATOM 26967 N N . ALA A 1 134 ? -9.065 -4.888 4.479 1.00 0.82 134 ALA A N 12
ATOM 26968 C CA . ALA A 1 134 ? -9.690 -6.125 4.075 1.00 1.50 134 ALA A CA 12
ATOM 26969 C C . ALA A 1 134 ? -11.204 -5.996 3.995 1.00 1.30 134 ALA A C 12
ATOM 26970 O O . ALA A 1 134 ? -11.916 -7.005 3.999 1.00 1.86 134 ALA A O 12
ATOM 26977 N N . ILE A 1 135 ? -11.703 -4.766 3.887 1.00 0.99 135 ILE A N 12
ATOM 26978 C CA . ILE A 1 135 ? -13.142 -4.570 3.779 1.00 0.96 135 ILE A CA 12
ATOM 26979 C C . ILE A 1 135 ? -13.520 -3.139 3.381 1.00 1.21 135 ILE A C 12
ATOM 26980 O O . ILE A 1 135 ? -13.017 -2.158 3.936 1.00 2.09 135 ILE A O 12
ATOM 26996 N N . THR A 1 136 ? -14.413 -3.049 2.398 1.00 1.18 136 THR A N 12
ATOM 26997 C CA . THR A 1 136 ? -14.904 -1.768 1.889 1.00 1.62 136 THR A CA 12
ATOM 26998 C C . THR A 1 136 ? -15.706 -0.968 2.911 1.00 1.09 136 THR A C 12
ATOM 26999 O O . THR A 1 136 ? -15.305 0.134 3.252 1.00 1.00 136 THR A O 12
ATOM 27010 N N . PRO A 1 137 ? -16.852 -1.489 3.399 1.00 1.02 137 PRO A N 12
ATOM 27011 C CA . PRO A 1 137 ? -17.786 -0.716 4.233 1.00 1.06 137 PRO A CA 12
ATOM 27012 C C . PRO A 1 137 ? -17.120 0.117 5.337 1.00 0.97 137 PRO A C 12
ATOM 27013 O O . PRO A 1 137 ? -17.542 1.235 5.612 1.00 1.12 137 PRO A O 12
ATOM 27024 N N . ALA A 1 138 ? -16.082 -0.421 5.959 1.00 1.04 138 ALA A N 12
ATOM 27025 C CA . ALA A 1 138 ? -15.388 0.293 7.027 1.00 1.16 138 ALA A CA 12
ATOM 27026 C C . ALA A 1 138 ? -14.359 1.276 6.463 1.00 0.92 138 ALA A C 12
ATOM 27027 O O . ALA A 1 138 ? -14.128 2.347 7.024 1.00 0.97 138 ALA A O 12
ATOM 27034 N N . GLU A 1 139 ? -13.750 0.903 5.349 1.00 0.82 139 GLU A N 12
ATOM 27035 C CA . GLU A 1 139 ? -12.686 1.693 4.739 1.00 0.81 139 GLU A CA 12
ATOM 27036 C C . GLU A 1 139 ? -13.251 2.792 3.842 1.00 0.71 139 GLU A C 12
ATOM 27037 O O . GLU A 1 139 ? -13.044 3.985 4.083 1.00 0.80 139 GLU A O 12
ATOM 27049 N N . ALA A 1 140 ? -13.979 2.371 2.816 1.00 0.71 140 ALA A N 12
ATOM 27050 C CA . ALA A 1 140 ? -14.501 3.269 1.795 1.00 0.90 140 ALA A CA 12
ATOM 27051 C C . ALA A 1 140 ? -15.425 4.331 2.376 1.00 0.85 140 ALA A C 12
ATOM 27052 O O . ALA A 1 140 ? -15.312 5.506 2.042 1.00 1.08 140 ALA A O 12
ATOM 27059 N N . ALA A 1 141 ? -16.326 3.912 3.255 1.00 0.71 141 ALA A N 12
ATOM 27060 C CA . ALA A 1 141 ? -17.341 4.809 3.786 1.00 0.82 141 ALA A CA 12
ATOM 27061 C C . ALA A 1 141 ? -16.733 5.903 4.659 1.00 0.79 141 ALA A C 12
ATOM 27062 O O . ALA A 1 141 ? -17.254 7.018 4.715 1.00 0.92 141 ALA A O 12
ATOM 27069 N N . THR A 1 142 ? -15.632 5.596 5.330 1.00 0.72 142 THR A N 12
ATOM 27070 C CA . THR A 1 142 ? -15.035 6.543 6.251 1.00 0.83 142 THR A CA 12
ATOM 27071 C C . THR A 1 142 ? -14.069 7.500 5.544 1.00 0.97 142 THR A C 12
ATOM 27072 O O . THR A 1 142 ? -14.062 8.700 5.825 1.00 1.17 142 THR A O 12
ATOM 27083 N N . ALA A 1 143 ? -13.274 6.976 4.618 1.00 0.97 143 ALA A N 12
ATOM 27084 C CA . ALA A 1 143 ? -12.247 7.786 3.967 1.00 1.19 143 ALA A CA 12
ATOM 27085 C C . ALA A 1 143 ? -12.516 8.008 2.483 1.00 1.05 143 ALA A C 12
ATOM 27086 O O . ALA A 1 143 ? -12.502 9.142 2.009 1.00 1.28 143 ALA A O 12
ATOM 27093 N N . CYS A 1 144 ? -12.760 6.925 1.753 1.00 0.87 144 CYS A N 12
ATOM 27094 C CA . CYS A 1 144 ? -12.833 6.981 0.294 1.00 0.96 144 CYS A CA 12
ATOM 27095 C C . CYS A 1 144 ? -14.159 7.574 -0.183 1.00 0.91 144 CYS A C 12
ATOM 27096 O O . CYS A 1 144 ? -14.991 6.886 -0.776 1.00 1.26 144 CYS A O 12
ATOM 27103 N N . LYS A 1 145 ? -14.354 8.851 0.107 1.00 1.09 145 LYS A N 12
ATOM 27104 C CA . LYS A 1 145 ? -15.534 9.574 -0.344 1.00 1.29 145 LYS A CA 12
ATOM 27105 C C . LYS A 1 145 ? -15.135 10.914 -0.952 1.00 1.29 145 LYS A C 12
ATOM 27106 O O . LYS A 1 145 ? -15.217 11.104 -2.165 1.00 2.01 145 LYS A O 12
ATOM 27125 N N . ASN A 1 146 ? -14.679 11.835 -0.110 1.00 1.10 146 ASN A N 12
ATOM 27126 C CA . ASN A 1 146 ? -14.320 13.173 -0.566 1.00 1.21 146 ASN A CA 12
ATOM 27127 C C . ASN A 1 146 ? -12.815 13.385 -0.562 1.00 1.25 146 ASN A C 12
ATOM 27128 O O . ASN A 1 146 ? -12.338 14.504 -0.765 1.00 1.88 146 ASN A O 12
ATOM 27139 N N . THR A 1 147 ? -12.063 12.322 -0.324 1.00 1.03 147 THR A N 12
ATOM 27140 C CA . THR A 1 147 ? -10.621 12.405 -0.442 1.00 1.07 147 THR A CA 12
ATOM 27141 C C . THR A 1 147 ? -10.249 12.384 -1.930 1.00 1.14 147 THR A C 12
ATOM 27142 O O . THR A 1 147 ? -10.317 11.359 -2.605 1.00 2.01 147 THR A O 12
ATOM 27153 N N . ASP A 1 148 ? -9.936 13.560 -2.445 1.00 0.94 148 ASP A N 12
ATOM 27154 C CA . ASP A 1 148 ? -9.689 13.735 -3.868 1.00 1.01 148 ASP A CA 12
ATOM 27155 C C . ASP A 1 148 ? -8.267 14.213 -4.107 1.00 0.89 148 ASP A C 12
ATOM 27156 O O . ASP A 1 148 ? -7.472 13.532 -4.745 1.00 0.88 148 ASP A O 12
ATOM 27165 N N . SER A 1 149 ? -7.940 15.373 -3.562 1.00 0.95 149 SER A N 12
ATOM 27166 C CA . SER A 1 149 ? -6.599 15.920 -3.692 1.00 1.01 149 SER A CA 12
ATOM 27167 C C . SER A 1 149 ? -5.688 15.272 -2.653 1.00 0.85 149 SER A C 12
ATOM 27168 O O . SER A 1 149 ? -4.465 15.389 -2.711 1.00 1.07 149 SER A O 12
ATOM 27176 N N . THR A 1 150 ? -6.306 14.582 -1.708 1.00 0.63 150 THR A N 12
ATOM 27177 C CA . THR A 1 150 ? -5.584 13.894 -0.654 1.00 0.67 150 THR A CA 12
ATOM 27178 C C . THR A 1 150 ? -5.689 12.384 -0.825 1.00 0.56 150 THR A C 12
ATOM 27179 O O . THR A 1 150 ? -5.328 11.625 0.073 1.00 0.64 150 THR A O 12
ATOM 27190 N N . ASN A 1 151 ? -6.171 11.951 -1.985 1.00 0.49 151 ASN A N 12
ATOM 27191 C CA . ASN A 1 151 ? -6.424 10.534 -2.215 1.00 0.47 151 ASN A CA 12
ATOM 27192 C C . ASN A 1 151 ? -5.126 9.781 -2.470 1.00 0.44 151 ASN A C 12
ATOM 27193 O O . ASN A 1 151 ? -4.675 9.643 -3.608 1.00 0.59 151 ASN A O 12
ATOM 27204 N N . LYS A 1 152 ? -4.510 9.331 -1.389 1.00 0.41 152 LYS A N 12
ATOM 27205 C CA . LYS A 1 152 ? -3.288 8.550 -1.471 1.00 0.41 152 LYS A CA 12
ATOM 27206 C C . LYS A 1 152 ? -3.233 7.513 -0.365 1.00 0.39 152 LYS A C 12
ATOM 27207 O O . LYS A 1 152 ? -3.147 7.852 0.816 1.00 0.48 152 LYS A O 12
ATOM 27226 N N . VAL A 1 153 ? -3.307 6.251 -0.747 1.00 0.36 153 VAL A N 12
ATOM 27227 C CA . VAL A 1 153 ? -3.218 5.174 0.204 1.00 0.37 153 VAL A CA 12
ATOM 27228 C C . VAL A 1 153 ? -1.980 4.318 -0.058 1.00 0.35 153 VAL A C 12
ATOM 27229 O O . VAL A 1 153 ? -1.961 3.457 -0.939 1.00 0.43 153 VAL A O 12
ATOM 27242 N N . THR A 1 154 ? -0.931 4.592 0.693 1.00 0.35 154 THR A N 12
ATOM 27243 C CA . THR A 1 154 ? 0.258 3.764 0.678 1.00 0.38 154 THR A CA 12
ATOM 27244 C C . THR A 1 154 ? 0.092 2.575 1.629 1.00 0.37 154 THR A C 12
ATOM 27245 O O . THR A 1 154 ? -0.185 2.772 2.816 1.00 0.47 154 THR A O 12
ATOM 27256 N N . TYR A 1 155 ? 0.229 1.339 1.136 1.00 0.35 155 TYR A N 12
ATOM 27257 C CA . TYR A 1 155 ? 0.084 0.196 2.030 1.00 0.38 155 TYR A CA 12
ATOM 27258 C C . TYR A 1 155 ? 1.140 -0.882 1.800 1.00 0.38 155 TYR A C 12
ATOM 27259 O O . TYR A 1 155 ? 1.616 -1.085 0.687 1.00 0.61 155 TYR A O 12
ATOM 27277 N N . PHE A 1 156 ? 1.504 -1.560 2.879 1.00 0.41 156 PHE A N 12
ATOM 27278 C CA . PHE A 1 156 ? 2.432 -2.677 2.825 1.00 0.44 156 PHE A CA 12
ATOM 27279 C C . PHE A 1 156 ? 1.664 -3.978 2.644 1.00 0.46 156 PHE A C 12
ATOM 27280 O O . PHE A 1 156 ? 0.620 -4.186 3.269 1.00 0.46 156 PHE A O 12
ATOM 27297 N N . MET A 1 157 ? 2.187 -4.860 1.815 1.00 0.59 157 MET A N 12
ATOM 27298 C CA . MET A 1 157 ? 1.506 -6.105 1.516 1.00 0.68 157 MET A CA 12
ATOM 27299 C C . MET A 1 157 ? 2.504 -7.259 1.541 1.00 0.82 157 MET A C 12
ATOM 27300 O O . MET A 1 157 ? 3.636 -7.119 1.082 1.00 1.12 157 MET A O 12
ATOM 27314 N N . LYS A 1 158 ? 2.085 -8.361 2.145 1.00 0.75 158 LYS A N 12
ATOM 27315 C CA . LYS A 1 158 ? 2.917 -9.548 2.311 1.00 0.96 158 LYS A CA 12
ATOM 27316 C C . LYS A 1 158 ? 3.447 -10.069 0.974 1.00 1.43 158 LYS A C 12
ATOM 27317 O O . LYS A 1 158 ? 2.639 -10.584 0.175 1.00 1.89 158 LYS A O 12
#

CATH classification: 3.30.1690.10

InterPro domains:
  IPR007971 Major structural subunit of bundle-forming pilus [PF05307] (38-189)
  IPR012902 Prokaryotic N-terminal methylation site [PS00409] (12-32)
  IPR045584 Pilin-like [SSF54523] (37-192)

Solvent-accessible surface area: 8006 Å² total; per-residue (Å²): 218,139,136,7,57,31,29,74,115,106,8,115,103,17,49,69,131,16,82,68,12,39,72,59,23,61,47,149,61,131,25,92,105,0,3,63,49,39,51,74,82,22,73,125,96,43,87,60,135,6,74,30,13,72,13,108,89,51,64,0,18,1,16,21,109,64,42,120,84,27,42,1,3,11,101,65,64,110,48,34,12,21,4,9,4,0,29,101,25,79,144,66,31,10,43,29,21,0,17,5,31,0,20,108,8,11,73,2,3,0,5,24,17,70,19,1,34,114,18,76,102,63,40,104,58,7,31,144,40,4,0,59,53,0,58,58,68,70,5,13,68,36,0,36,102,134,22,104,71,61,11,20,5,0,15,8,14,85

B-factor: mean 1.29, std 1.01, range [0.35, 10.4]

Sequence (158 aa):
MEQSASDSNKSQNAISEVMSATSAINGLYIGQTSYSGLDSTILLNTSAIPDNYKDTTNKKITNPFGGELNVGPANNNTAFGYYLTLTRLDKAACVSLATLNLGTSAKGYGVNISGENNITSFGNSADQAAKSTAITPAEAATACKNTDSTNKVTYFMKMEQSASDSNKSQNAISEVMSATSAINGLYIGQTSYSGLDSTILLNTSAIPDNYKDTTNKKITNPFGGELNVGPANNNTAFGYYLTLTRLDKAACVSLATLNLGTSAKGYGVNISGENNITSFGNSADQAAKSTAITPAEAATACKNTDSTNKVTYFMKMEQSASDSNKSQNAISEVMSATSAINGLYIGQTSYSGLDSTILLNTSAIPDNYKDTTNKKITNPFGGELNVGPANNNTAFGYYLTLTRLDKAACVSLATLNLGTSAKGYGVNISGENNITSFGNSADQAAKSTAITPAEAATACKNTDSTNKVTYFMKMEQSASDSNKSQNAISEVMSATSAINGLYIGQTSYSGLDSTILLNTSAIPDNYKDTTNKKITNPFGGELNVGPANNNTAFGYYLTLTRLDKAACVSLATLNLGTSAKGYGVNISGENNITSFGNSADQAAKSTAITPAEAATACKNTDSTNKVTYFMKMEQSASDSNKSQNAISEVMSATSAINGLYIGQTSYSGLDSTILLNTSAIPDNYKDTTNKKITNPFGGELNVGPANNNTAFGYYLTLTRLDKAACVSLATLNLGTSAKGYGVNISGENNITSFGNSADQAAKSTAITPAEAATACKNTDSTNKVTYFMKMEQSASDSNKSQNAISEVMSATSAINGLYIGQTSYSGLDSTILLNTSAIPDNYKDTTNKKITNPFGGELNVGPANNNTAFGYYLTLTRLDKAACVSLATLNLGTSAKGYGVNISGENNITSFGNSADQAAKSTAITPAEAATACKNTDSTNKVTYFMKMEQSASDSNKSQNAISEVMSATSAINGLYIGQTSYSGLDSTILLNTSAIPDNYKDTTNKKITNPFGGELNVGPANNNTAFGYYLTLTRLDKAACVSLATLNLGTSAKGYGVNISGENNITSFGNSADQAAKSTAITPAEAATACKNTDSTNKVTYFMKMEQSASDSNKSQNAISEVMSATSAINGLYIGQTSYSGLDSTILLNTSAIPDNYKDTTNKKITNPFGGELNVGPANNNTAFGYYLTLTRLDKAACVSLATLNLGTSAKGYGVNISGENNITSFGNSADQAAKSTAITPAEAATACKNTDSTNKVTYFMKMEQSASDSNKSQNAISEVMSATSAINGLYIGQTSYSGLDSTILLNTSAIPDNYKDTTNKKITNPFGGELNVGPANNNTAFGYYLTLTRLDKAACVSLATLNLGTSAKGYGVNISGENNITSFGNSADQAAKSTAITPAEAATACKNTDSTNKVTYFMKMEQSASDSNKSQNAISEVMSATSAINGLYIGQTSYSGLDSTILLNTSAIPDNYKDTTNKKITNPFGGELNVGPANNNTAFGYYLTLTRLDKAACVSLATLNLGTSAKGYGVNISGENNITSFGNSADQAAKSTAITPAEAATACKNTDSTNKVTYFMKMEQSASDSNKSQNAISEVMSATSAINGLYIGQTSYSGLDSTILLNTSAIPDNYKDTTNKKITNPFGGELNVGPANNNTAFGYYLTLTRLDKAACVSLATLNLGTSAKGYGVNISGENNITSFGNSADQAAKSTAITPAEAATACKNTDSTNKVTYFMKMEQSASDSNKSQNAISEVMSATSAINGLYIGQTSYSGLDSTILLNTSAIPDNYKDTTNKKITNPFGGELNVGPANNNTAFGYYLTLTRLDKAACVSLATLNLGTSAKGYGVNISGENNITSFGNSADQAAKSTAITPAEAATACKNTDSTNKVTYFMK

Nearest PDB structures (foldseek):
  1zwt-assembly1_A  TM=9.582E-01  e=3.644E-25  Escherichia coli O127:H6
  7s3b-assembly1_A  TM=2.639E-01  e=6.178E+00  Homo sapiens
  1zwt-assembly1_A  TM=9.438E-01  e=1.545E-28  Escherichia coli O127:H6
  1zwt-assembly1_A  TM=1.006E+00  e=1.203E-32  Escherichia coli O127:H6
  1zwt-assembly1_A  TM=9.462E-01  e=3.567E-29  Escherichia coli O127:H6

Foldseek 3Di:
DDFADCQVPCQVVVCVVVVVVVVVVCVVPPPDQQPPPLAVCQCVVPPNFNPLQFAQAAFKEKDDDDAQWRWATEDGVVQFHIIITGGDADLVNQLVQLSHALLPWFSKKAWLERHVNDFADADQAHDGHIHSGGTRVRYCVRHSDPCGSSGHIYGTTD